Protein 4HW6 (pdb70)

Structure (mmCIF, N/CA/C/O backbone):
data_4HW6
#
_entry.id   4HW6
#
_cell.length_a   104.294
_cell.length_b   81.554
_cell.length_c   128.532
_cell.angle_alpha   90.000
_cell.angle_beta   108.600
_cell.angle_gamma   90.000
#
_symmetry.space_group_name_H-M   'P 1 21 1'
#
loop_
_entity.id
_entity.type
_entity.pdbx_description
1 polymer 'hypothetical protein, IPT/TIG domain protein'
2 non-polymer 'IODIDE ION'
3 non-polymer 1,2-ETHANEDIOL
4 non-polymer 'CHLORIDE ION'
5 water water
#
loop_
_atom_site.group_PDB
_atom_site.id
_atom_site.type_symbol
_atom_site.label_atom_id
_atom_site.label_alt_id
_atom_site.label_comp_id
_atom_site.label_asym_id
_atom_site.label_entity_id
_atom_site.label_seq_id
_atom_site.pdbx_PDB_ins_code
_atom_site.Cartn_x
_atom_site.Cartn_y
_atom_site.Cartn_z
_atom_site.occupancy
_atom_site.B_iso_or_equiv
_atom_site.auth_seq_id
_atom_site.auth_comp_id
_atom_site.auth_asym_id
_atom_site.auth_atom_id
_atom_site.pdbx_PDB_model_num
ATOM 1 N N . SER A 1 10 ? 61.658 24.365 102.823 1.00 85.49 42 SER A N 1
ATOM 2 C CA . SER A 1 10 ? 62.927 24.515 103.593 1.00 84.07 42 SER A CA 1
ATOM 3 C C . SER A 1 10 ? 63.892 25.485 102.893 1.00 81.11 42 SER A C 1
ATOM 4 O O . SER A 1 10 ? 63.551 26.090 101.874 1.00 82.57 42 SER A O 1
ATOM 7 N N . GLY A 1 11 ? 65.087 25.632 103.462 1.00 76.87 43 GLY A N 1
ATOM 8 C CA . GLY A 1 11 ? 66.117 26.539 102.954 1.00 71.37 43 GLY A CA 1
ATOM 9 C C . GLY A 1 11 ? 67.441 26.278 103.659 1.00 66.75 43 GLY A C 1
ATOM 10 O O . GLY A 1 11 ? 67.762 25.136 103.966 1.00 67.49 43 GLY A O 1
ATOM 11 N N . THR A 1 12 ? 68.198 27.337 103.933 1.00 63.50 44 THR A N 1
ATOM 12 C CA . THR A 1 12 ? 69.503 27.223 104.608 1.00 62.96 44 THR A CA 1
ATOM 13 C C . THR A 1 12 ? 69.373 26.762 106.074 1.00 56.35 44 THR A C 1
ATOM 14 O O . THR A 1 12 ? 68.523 27.273 106.806 1.00 52.96 44 THR A O 1
ATOM 18 N N . PRO A 1 13 ? 70.212 25.792 106.504 1.00 55.55 45 PRO A N 1
ATOM 19 C CA . PRO A 1 13 ? 70.241 25.394 107.921 1.00 52.08 45 PRO A CA 1
ATOM 20 C C . PRO A 1 13 ? 70.721 26.532 108.834 1.00 47.61 45 PRO A C 1
ATOM 21 O O . PRO A 1 13 ? 71.544 27.358 108.421 1.00 46.32 45 PRO A O 1
ATOM 25 N N . PHE A 1 14 ? 70.195 26.578 110.057 1.00 44.35 46 PHE A N 1
ATOM 26 C CA . PHE A 1 14 ? 70.589 27.588 111.038 1.00 40.80 46 PHE A CA 1
ATOM 27 C C . PHE A 1 14 ? 72.101 27.532 111.312 1.00 41.42 46 PHE A C 1
ATOM 28 O O . PHE A 1 14 ? 72.660 26.456 111.488 1.00 41.93 46 PHE A O 1
ATOM 36 N N . ASN A 1 15 ? 72.752 28.695 111.312 1.00 40.42 47 ASN A N 1
ATOM 37 C CA . ASN A 1 15 ? 74.181 28.798 111.608 1.00 41.16 47 ASN A CA 1
ATOM 38 C C . ASN A 1 15 ? 74.348 29.452 112.978 1.00 39.01 47 ASN A C 1
ATOM 39 O O . ASN A 1 15 ? 74.074 30.648 113.126 1.00 37.45 47 ASN A O 1
ATOM 44 N N . PRO A 1 16 ? 74.802 28.677 113.983 1.00 38.55 48 PRO A N 1
ATOM 45 C CA . PRO A 1 16 ? 74.894 29.229 115.345 1.00 37.78 48 PRO A CA 1
ATOM 46 C C . PRO A 1 16 ? 75.980 30.301 115.529 1.00 37.77 48 PRO A C 1
ATOM 47 O O . PRO A 1 16 ? 75.985 31.005 116.539 1.00 37.57 48 PRO A O 1
ATOM 51 N N . LYS A 1 17 ? 76.883 30.433 114.559 1.00 38.87 49 LYS A N 1
ATOM 52 C CA . LYS A 1 17 ? 77.886 31.482 114.603 1.00 40.92 49 LYS A CA 1
ATOM 53 C C . LYS A 1 17 ? 77.327 32.850 114.266 1.00 41.47 49 LYS A C 1
ATOM 54 O O . LYS A 1 17 ? 77.906 33.859 114.662 1.00 43.73 49 LYS A O 1
ATOM 60 N N . GLU A 1 18 ? 76.233 32.878 113.509 1.00 41.39 50 GLU A N 1
ATOM 61 C CA . GLU A 1 18 ? 75.716 34.116 112.935 1.00 43.51 50 GLU A CA 1
ATOM 62 C C . GLU A 1 18 ? 74.506 34.623 113.702 1.00 39.61 50 GLU A C 1
ATOM 63 O O . GLU A 1 18 ? 73.756 33.842 114.276 1.00 36.62 50 GLU A O 1
ATOM 69 N N . GLU A 1 19 ? 74.309 35.938 113.672 1.00 40.01 51 GLU A N 1
ATOM 70 C CA . GLU A 1 19 ? 73.145 36.551 114.306 1.00 39.47 51 GLU A CA 1
ATOM 71 C C . GLU A 1 19 ? 71.888 36.298 113.480 1.00 35.78 51 GLU A C 1
ATOM 72 O O . GLU A 1 19 ? 71.961 36.035 112.277 1.00 35.79 51 GLU A O 1
ATOM 78 N N . ILE A 1 20 ? 70.734 36.350 114.132 1.00 33.23 52 ILE A N 1
ATOM 79 C CA . ILE A 1 20 ? 69.477 36.386 113.399 1.00 31.35 52 ILE A CA 1
ATOM 80 C C . ILE A 1 20 ? 69.183 37.850 113.068 1.00 31.97 52 ILE A C 1
ATOM 81 O O . ILE A 1 20 ? 69.171 38.709 113.950 1.00 33.68 52 ILE A O 1
ATOM 86 N N . VAL A 1 21 ? 68.973 38.130 111.789 1.00 32.21 53 VAL A N 1
ATOM 87 C CA . VAL A 1 21 ? 68.656 39.478 111.329 1.00 33.62 53 VAL A CA 1
ATOM 88 C C . VAL A 1 21 ? 67.216 39.474 110.842 1.00 32.19 53 VAL A C 1
ATOM 89 O O . VAL A 1 21 ? 66.818 38.596 110.078 1.00 32.42 53 VAL A O 1
ATOM 93 N N . VAL A 1 22 ? 66.417 40.410 111.340 1.00 31.36 54 VAL A N 1
ATOM 94 C CA . VAL A 1 22 ? 65.062 40.556 110.864 1.00 30.21 54 VAL A CA 1
ATOM 95 C C . VAL A 1 22 ? 65.064 41.862 110.068 1.00 32.99 54 VAL A C 1
ATOM 96 O O . VAL A 1 22 ? 65.175 42.949 110.645 1.00 35.88 54 VAL A O 1
ATOM 100 N N . GLU A 1 23 ? 65.008 41.741 108.741 1.00 32.78 55 GLU A N 1
ATOM 101 C CA . GLU A 1 23 ? 65.154 42.889 107.844 1.00 35.10 55 GLU A CA 1
ATOM 102 C C . GLU A 1 23 ? 63.841 43.621 107.672 1.00 34.75 55 GLU A C 1
ATOM 103 O O . GLU A 1 23 ? 63.779 44.839 107.790 1.00 36.73 55 GLU A O 1
ATOM 105 N N . LYS A 1 24 ? 62.784 42.877 107.376 1.00 33.43 56 LYS A N 1
ATOM 106 C CA . LYS A 1 24 ? 61.486 43.492 107.076 1.00 33.93 56 LYS A CA 1
ATOM 107 C C . LYS A 1 24 ? 60.393 42.451 107.106 1.00 31.14 56 LYS A C 1
ATOM 108 O O . LYS A 1 24 ? 60.667 41.270 107.264 1.00 30.68 56 LYS A O 1
ATOM 114 N N . PHE A 1 25 ? 59.154 42.900 106.940 1.00 30.21 57 PHE A N 1
ATOM 115 C CA . PHE A 1 25 ? 57.988 42.011 106.942 1.00 28.97 57 PHE A CA 1
ATOM 116 C C . PHE A 1 25 ? 56.923 42.569 105.995 1.00 29.37 57 PHE A C 1
ATOM 117 O O . PHE A 1 25 ? 56.851 43.784 105.785 1.00 30.16 57 PHE A O 1
ATOM 125 N N . LEU A 1 26 ? 56.119 41.684 105.414 1.00 29.15 58 LEU A N 1
ATOM 126 C CA . LEU A 1 26 ? 55.010 42.099 104.542 1.00 30.29 58 LEU A CA 1
ATOM 127 C C . LEU A 1 26 ? 53.763 41.261 104.862 1.00 30.06 58 LEU A C 1
ATOM 128 O O . LEU A 1 26 ? 53.859 40.043 105.023 1.00 29.86 58 LEU A O 1
ATOM 133 N N . PRO A 1 27 ? 52.590 41.911 104.987 1.00 29.67 59 PRO A N 1
ATOM 134 C CA . PRO A 1 27 ? 52.353 43.355 104.900 1.00 30.03 59 PRO A CA 1
ATOM 135 C C . PRO A 1 27 ? 52.930 44.096 106.128 1.00 29.76 59 PRO A C 1
ATOM 136 O O . PRO A 1 27 ? 53.290 43.460 107.123 1.00 28.64 59 PRO A O 1
ATOM 140 N N . THR A 1 28 ? 53.009 45.423 106.063 1.00 30.72 60 THR A N 1
ATOM 141 C CA . THR A 1 28 ? 53.590 46.211 107.164 1.00 32.20 60 THR A CA 1
ATOM 142 C C . THR A 1 28 ? 52.545 46.505 108.257 1.00 33.13 60 THR A C 1
ATOM 143 O O . THR A 1 28 ? 52.851 47.073 109.314 1.00 33.54 60 THR A O 1
ATOM 147 N N . GLU A 1 29 ? 51.305 46.111 107.993 1.00 33.96 61 GLU A N 1
ATOM 148 C CA . GLU A 1 29 ? 50.212 46.325 108.925 1.00 35.75 61 GLU A CA 1
ATOM 149 C C . GLU A 1 29 ? 49.169 45.236 108.748 1.00 34.97 61 GLU A C 1
ATOM 150 O O . GLU A 1 29 ? 49.157 44.532 107.750 1.00 32.91 61 GLU A O 1
ATOM 156 N N . GLY A 1 30 ? 48.297 45.094 109.731 1.00 35.44 62 GLY A N 1
ATOM 157 C CA . GLY A 1 30 ? 47.227 44.124 109.633 1.00 36.71 62 GLY A CA 1
ATOM 158 C C . GLY A 1 30 ? 46.597 43.793 110.966 1.00 37.69 62 GLY A C 1
ATOM 159 O O . GLY A 1 30 ? 47.070 44.200 112.031 1.00 36.10 62 GLY A O 1
ATOM 160 N N . ARG A 1 31 ? 45.532 43.012 110.875 1.00 43.32 63 ARG A N 1
ATOM 161 C CA . ARG A 1 31 ? 44.719 42.624 112.020 1.00 43.25 63 ARG A CA 1
ATOM 162 C C . ARG A 1 31 ? 45.082 41.191 112.420 1.00 40.39 63 ARG A C 1
ATOM 163 O O . ARG A 1 31 ? 45.835 40.509 111.709 1.00 37.79 63 ARG A O 1
ATOM 171 N N . LYS A 1 32 ? 44.557 40.742 113.554 1.00 39.50 64 LYS A N 1
ATOM 172 C CA . LYS A 1 32 ? 44.774 39.372 114.019 1.00 40.16 64 LYS A CA 1
ATOM 173 C C . LYS A 1 32 ? 44.360 38.369 112.948 1.00 41.45 64 LYS A C 1
ATOM 174 O O . LYS A 1 32 ? 43.330 38.534 112.285 1.00 40.90 64 LYS A O 1
ATOM 180 N N . GLY A 1 33 ? 45.188 37.348 112.753 1.00 39.90 65 GLY A N 1
ATOM 181 C CA . GLY A 1 33 ? 44.959 36.369 111.703 1.00 41.09 65 GLY A CA 1
ATOM 182 C C . GLY A 1 33 ? 45.605 36.724 110.371 1.00 37.81 65 GLY A C 1
ATOM 183 O O . GLY A 1 33 ? 45.539 35.940 109.439 1.00 43.00 65 GLY A O 1
ATOM 184 N N . THR A 1 34 ? 46.216 37.904 110.265 1.00 37.79 66 THR A N 1
ATOM 185 C CA . THR A 1 34 ? 46.891 38.318 109.025 1.00 37.07 66 THR A CA 1
ATOM 186 C C . THR A 1 34 ? 48.115 37.435 108.815 1.00 35.35 66 THR A C 1
ATOM 187 O O . THR A 1 34 ? 48.920 37.292 109.748 1.00 33.35 66 THR A O 1
ATOM 191 N N . ARG A 1 35 ? 48.247 36.835 107.630 1.00 33.21 67 ARG A N 1
ATOM 192 C CA A ARG A 1 35 ? 49.481 36.128 107.298 0.50 32.87 67 ARG A CA 1
ATOM 193 C CA B ARG A 1 35 ? 49.475 36.126 107.266 0.50 32.75 67 ARG A CA 1
ATOM 194 C C . ARG A 1 35 ? 50.586 37.147 107.047 1.00 31.51 67 ARG A C 1
ATOM 195 O O . ARG A 1 35 ? 50.458 38.044 106.195 1.00 34.09 67 ARG A O 1
ATOM 210 N N . VAL A 1 36 ? 51.664 37.031 107.812 1.00 29.33 68 VAL A N 1
ATOM 211 C CA . VAL A 1 36 ? 52.786 37.937 107.665 1.00 27.40 68 VAL A CA 1
ATOM 212 C C . VAL A 1 36 ? 54.013 37.146 107.249 1.00 28.20 68 VAL A C 1
ATOM 213 O O . VAL A 1 36 ? 54.368 36.156 107.896 1.00 26.38 68 VAL A O 1
ATOM 217 N N . VAL A 1 37 ? 54.665 37.599 106.185 1.00 28.61 69 VAL A N 1
ATOM 218 C CA . VAL A 1 37 ? 55.953 37.046 105.792 1.00 28.46 69 VAL A CA 1
ATOM 219 C C . VAL A 1 37 ? 57.046 37.915 106.398 1.00 27.38 69 VAL A C 1
ATOM 220 O O . VAL A 1 37 ? 57.060 39.134 106.187 1.00 27.87 69 VAL A O 1
ATOM 224 N N . VAL A 1 38 ? 57.931 37.294 107.179 1.00 25.77 70 VAL A N 1
ATOM 225 C CA . VAL A 1 38 ? 59.061 37.997 107.788 1.00 27.14 70 VAL A CA 1
ATOM 226 C C . VAL A 1 38 ? 60.326 37.628 107.011 1.00 29.21 70 VAL A C 1
ATOM 227 O O . VAL A 1 38 ? 60.531 36.452 106.696 1.00 30.23 70 VAL A O 1
ATOM 231 N N . TYR A 1 39 ? 61.155 38.624 106.668 1.00 29.18 71 TYR A N 1
ATOM 232 C CA . TYR A 1 39 ? 62.337 38.412 105.829 1.00 31.51 71 TYR A CA 1
ATOM 233 C C . TYR A 1 39 ? 63.574 38.752 106.646 1.00 31.36 71 TYR A C 1
ATOM 234 O O . TYR A 1 39 ? 63.537 39.647 107.487 1.00 29.76 71 TYR A O 1
ATOM 243 N N . GLY A 1 40 ? 64.667 38.050 106.396 1.00 32.76 72 GLY A N 1
ATOM 244 C CA . GLY A 1 40 ? 65.919 38.366 107.065 1.00 33.60 72 GLY A CA 1
ATOM 245 C C . GLY A 1 40 ? 66.964 37.303 106.842 1.00 36.12 72 GLY A C 1
ATOM 246 O O . GLY A 1 40 ? 67.052 36.746 105.744 1.00 38.99 72 GLY A O 1
ATOM 247 N N . ARG A 1 41 ? 67.769 37.035 107.869 1.00 35.92 73 ARG A N 1
ATOM 248 C CA . ARG A 1 41 ? 68.831 36.028 107.756 1.00 39.10 73 ARG A CA 1
ATOM 249 C C . ARG A 1 41 ? 68.847 35.071 108.937 1.00 36.46 73 ARG A C 1
ATOM 250 O O . ARG A 1 41 ? 68.633 35.482 110.075 1.00 32.61 73 ARG A O 1
ATOM 258 N N . ASN A 1 42 ? 69.152 33.805 108.648 1.00 37.36 74 ASN A N 1
ATOM 259 C CA . ASN A 1 42 ? 69.516 32.806 109.661 1.00 37.94 74 ASN A CA 1
ATOM 260 C C . ASN A 1 42 ? 68.336 32.343 110.516 1.00 36.10 74 ASN A C 1
ATOM 261 O O . ASN A 1 42 ? 68.468 32.140 111.721 1.00 35.34 74 ASN A O 1
ATOM 266 N N . PHE A 1 43 ? 67.184 32.169 109.869 1.00 34.29 75 PHE A N 1
ATOM 267 C CA . PHE A 1 43 ? 65.975 31.660 110.520 1.00 34.02 75 PHE A CA 1
ATOM 268 C C . PHE A 1 43 ? 65.973 30.130 110.601 1.00 35.29 75 PHE A C 1
ATOM 269 O O . PHE A 1 43 ? 65.148 29.540 111.314 1.00 34.43 75 PHE A O 1
ATOM 277 N N . GLY A 1 44 ? 66.872 29.499 109.854 1.00 38.80 76 GLY A N 1
ATOM 278 C CA . GLY A 1 44 ? 66.965 28.044 109.813 1.00 42.92 76 GLY A CA 1
ATOM 279 C C . GLY A 1 44 ? 65.888 27.476 108.910 1.00 44.40 76 GLY A C 1
ATOM 280 O O . GLY A 1 44 ? 65.173 28.224 108.248 1.00 42.12 76 GLY A O 1
ATOM 281 N N . ASN A 1 45 ? 65.782 26.151 108.878 1.00 47.69 77 ASN A N 1
ATOM 282 C CA . ASN A 1 45 ? 64.817 25.469 108.008 1.00 50.02 77 ASN A CA 1
ATOM 283 C C . ASN A 1 45 ? 63.933 24.476 108.764 1.00 50.30 77 ASN A C 1
ATOM 284 O O . ASN A 1 45 ? 63.417 23.528 108.177 1.00 54.08 77 ASN A O 1
ATOM 289 N N . ASP A 1 46 ? 63.761 24.708 110.060 1.00 49.99 78 ASP A N 1
ATOM 290 C CA . ASP A 1 46 ? 62.967 23.836 110.920 1.00 52.19 78 ASP A CA 1
ATOM 291 C C . ASP A 1 46 ? 61.913 24.663 111.654 1.00 48.45 78 ASP A C 1
ATOM 292 O O . ASP A 1 46 ? 62.248 25.475 112.522 1.00 45.88 78 ASP A O 1
ATOM 297 N N . VAL A 1 47 ? 60.641 24.418 111.325 1.00 49.05 79 VAL A N 1
ATOM 298 C CA A VAL A 1 47 ? 59.521 25.196 111.864 0.50 46.49 79 VAL A CA 1
ATOM 299 C CA B VAL A 1 47 ? 59.534 25.213 111.873 0.50 46.44 79 VAL A CA 1
ATOM 300 C C . VAL A 1 47 ? 59.384 25.026 113.381 1.00 46.18 79 VAL A C 1
ATOM 301 O O . VAL A 1 47 ? 59.082 25.978 114.102 1.00 42.39 79 VAL A O 1
ATOM 308 N N . SER A 1 48 ? 59.606 23.804 113.864 1.00 50.21 80 SER A N 1
ATOM 309 C CA . SER A 1 48 ? 59.502 23.516 115.301 1.00 51.11 80 SER A CA 1
ATOM 310 C C . SER A 1 48 ? 60.574 24.227 116.143 1.00 48.72 80 SER A C 1
ATOM 311 O O . SER A 1 48 ? 60.421 24.356 117.355 1.00 49.58 80 SER A O 1
ATOM 314 N N . LYS A 1 49 ? 61.643 24.698 115.500 1.00 46.62 81 LYS A N 1
ATOM 315 C CA . LYS A 1 49 ? 62.751 25.346 116.208 1.00 45.32 81 LYS A CA 1
ATOM 316 C C . LYS A 1 49 ? 62.745 26.877 116.132 1.00 39.92 81 LYS A C 1
ATOM 317 O O . LYS A 1 49 ? 63.553 27.526 116.787 1.00 38.19 81 LYS A O 1
ATOM 323 N N . VAL A 1 50 ? 61.839 27.458 115.354 1.00 37.20 82 VAL A N 1
ATOM 324 C CA . VAL A 1 50 ? 61.740 28.912 115.273 1.00 35.64 82 VAL A CA 1
ATOM 325 C C . VAL A 1 50 ? 60.522 29.410 116.051 1.00 34.24 82 VAL A C 1
ATOM 326 O O . VAL A 1 50 ? 59.443 28.811 115.991 1.00 34.52 82 VAL A O 1
ATOM 330 N N . LYS A 1 51 ? 60.726 30.491 116.796 1.00 32.35 83 LYS A N 1
ATOM 331 C CA . LYS A 1 51 ? 59.672 31.145 117.555 1.00 32.94 83 LYS A CA 1
ATOM 332 C C . LYS A 1 51 ? 59.566 32.573 117.055 1.00 30.27 83 LYS A C 1
ATOM 333 O O . LYS A 1 51 ? 60.588 33.240 116.827 1.00 31.66 83 LYS A O 1
ATOM 339 N N . VAL A 1 52 ? 58.336 33.041 116.861 1.00 27.01 84 VAL A N 1
ATOM 340 C CA . VAL A 1 52 ? 58.085 34.411 116.462 1.00 25.11 84 VAL A CA 1
ATOM 341 C C . VAL A 1 52 ? 57.109 35.043 117.469 1.00 26.73 84 VAL A C 1
ATOM 342 O O . VAL A 1 52 ? 56.129 34.420 117.849 1.00 24.76 84 VAL A O 1
ATOM 346 N N . THR A 1 53 ? 57.407 36.258 117.914 1.00 25.40 85 THR A N 1
ATOM 347 C CA . THR A 1 53 ? 56.450 37.055 118.657 1.00 25.97 85 THR A CA 1
ATOM 348 C C . THR A 1 53 ? 56.276 38.395 117.957 1.00 24.76 85 THR A C 1
ATOM 349 O O . THR A 1 53 ? 57.229 38.948 117.385 1.00 23.42 85 THR A O 1
ATOM 353 N N . ILE A 1 54 ? 55.045 38.893 117.997 1.00 24.05 86 ILE A N 1
ATOM 354 C CA . ILE A 1 54 ? 54.690 40.223 117.511 1.00 24.34 86 ILE A CA 1
ATOM 355 C C . ILE A 1 54 ? 54.060 40.968 118.677 1.00 26.05 86 ILE A C 1
ATOM 356 O O . ILE A 1 54 ? 53.065 40.517 119.272 1.00 25.37 86 ILE A O 1
ATOM 361 N N . GLY A 1 55 ? 54.687 42.078 119.054 1.00 27.91 87 GLY A N 1
ATOM 362 C CA . GLY A 1 55 ? 54.283 42.820 120.232 1.00 29.97 87 GLY A CA 1
ATOM 363 C C . GLY A 1 55 ? 54.354 42.012 121.524 1.00 30.73 87 GLY A C 1
ATOM 364 O O . GLY A 1 55 ? 53.647 42.313 122.467 1.00 32.53 87 GLY A O 1
ATOM 365 N N . GLY A 1 56 ? 55.222 40.995 121.566 1.00 29.39 88 GLY A N 1
ATOM 366 C CA . GLY A 1 56 ? 55.366 40.137 122.744 1.00 30.29 88 GLY A CA 1
ATOM 367 C C . GLY A 1 56 ? 54.512 38.874 122.755 1.00 28.33 88 GLY A C 1
ATOM 368 O O . GLY A 1 56 ? 54.718 37.998 123.595 1.00 30.29 88 GLY A O 1
ATOM 369 N N . TYR A 1 57 ? 53.567 38.766 121.824 1.00 26.96 89 TYR A N 1
ATOM 370 C CA . TYR A 1 57 ? 52.661 37.619 121.773 1.00 27.91 89 TYR A CA 1
ATOM 371 C C . TYR A 1 57 ? 53.081 36.578 120.726 1.00 27.58 89 TYR A C 1
ATOM 372 O O . TYR A 1 57 ? 53.404 36.947 119.591 1.00 26.37 89 TYR A O 1
ATOM 381 N N . PRO A 1 58 ? 53.081 35.285 121.106 1.00 28.20 90 PRO A N 1
ATOM 382 C CA . PRO A 1 58 ? 53.433 34.229 120.165 1.00 27.94 90 PRO A CA 1
ATOM 383 C C . PRO A 1 58 ? 52.607 34.289 118.891 1.00 27.67 90 PRO A C 1
ATOM 384 O O . PRO A 1 58 ? 51.412 34.542 118.944 1.00 28.19 90 PRO A O 1
ATOM 388 N N . ALA A 1 59 ? 53.277 34.083 117.761 1.00 27.03 91 ALA A N 1
ATOM 389 C CA . ALA A 1 59 ? 52.631 34.016 116.456 1.00 26.18 91 ALA A CA 1
ATOM 390 C C . ALA A 1 59 ? 52.884 32.631 115.886 1.00 28.67 91 ALA A C 1
ATOM 391 O O . ALA A 1 59 ? 54.026 32.173 115.847 1.00 31.10 91 ALA A O 1
ATOM 393 N N . LYS A 1 60 ? 51.822 31.958 115.452 1.00 31.00 92 LYS A N 1
ATOM 394 C CA . LYS A 1 60 ? 51.948 30.621 114.886 1.00 34.99 92 LYS A CA 1
ATOM 395 C C . LYS A 1 60 ? 52.806 30.734 113.633 1.00 32.77 92 LYS A C 1
ATOM 396 O O . LYS A 1 60 ? 52.564 31.603 112.814 1.00 31.17 92 LYS A O 1
ATOM 402 N N . VAL A 1 61 ? 53.820 29.880 113.522 1.00 32.68 93 VAL A N 1
ATOM 403 C CA . VAL A 1 61 ? 54.713 29.851 112.376 1.00 33.06 93 VAL A CA 1
ATOM 404 C C . VAL A 1 61 ? 54.258 28.734 111.447 1.00 36.05 93 VAL A C 1
ATOM 405 O O . VAL A 1 61 ? 54.129 27.578 111.874 1.00 39.06 93 VAL A O 1
ATOM 409 N N . ILE A 1 62 ? 54.020 29.089 110.185 1.00 35.27 94 ILE A N 1
ATOM 410 C CA . ILE A 1 62 ? 53.547 28.150 109.164 1.00 37.11 94 ILE A CA 1
ATOM 411 C C . ILE A 1 62 ? 54.682 27.513 108.365 1.00 38.91 94 ILE A C 1
ATOM 412 O O . ILE A 1 62 ? 54.663 26.312 108.103 1.00 41.48 94 ILE A O 1
ATOM 417 N N . ASN A 1 63 ? 55.660 28.314 107.959 1.00 37.14 95 ASN A N 1
ATOM 418 C CA . ASN A 1 63 ? 56.856 27.776 107.307 1.00 39.90 95 ASN A CA 1
ATOM 419 C C . ASN A 1 63 ? 58.066 28.630 107.651 1.00 37.05 95 ASN A C 1
ATOM 420 O O . ASN A 1 63 ? 57.921 29.765 108.139 1.00 33.76 95 ASN A O 1
ATOM 425 N N . VAL A 1 64 ? 59.248 28.066 107.439 1.00 38.27 96 VAL A N 1
ATOM 426 C CA . VAL A 1 64 ? 60.498 28.808 107.561 1.00 38.49 96 VAL A CA 1
ATOM 427 C C . VAL A 1 64 ? 61.426 28.333 106.436 1.00 41.75 96 VAL A C 1
ATOM 428 O O . VAL A 1 64 ? 61.497 27.139 106.151 1.00 45.54 96 VAL A O 1
ATOM 432 N N . LYS A 1 65 ? 62.098 29.276 105.777 1.00 42.53 97 LYS A N 1
ATOM 433 C CA . LYS A 1 65 ? 62.891 28.990 104.582 1.00 46.24 97 LYS A CA 1
ATOM 434 C C . LYS A 1 65 ? 64.258 29.682 104.630 1.00 46.13 97 LYS A C 1
ATOM 435 O O . LYS A 1 65 ? 64.783 30.108 103.599 1.00 45.10 97 LYS A O 1
ATOM 441 N N . GLY A 1 66 ? 64.830 29.787 105.828 1.00 43.90 98 GLY A N 1
ATOM 442 C CA . GLY A 1 66 ? 66.158 30.370 106.008 1.00 43.80 98 GLY A CA 1
ATOM 443 C C . GLY A 1 66 ? 66.188 31.887 106.001 1.00 41.84 98 GLY A C 1
ATOM 444 O O . GLY A 1 66 ? 66.652 32.501 106.963 1.00 43.33 98 GLY A O 1
ATOM 445 N N . GLU A 1 67 ? 65.721 32.491 104.905 1.00 40.53 99 GLU A N 1
ATOM 446 C CA . GLU A 1 67 ? 65.733 33.945 104.741 1.00 38.64 99 GLU A CA 1
ATOM 447 C C . GLU A 1 67 ? 64.325 34.532 104.775 1.00 37.07 99 GLU A C 1
ATOM 448 O O . GLU A 1 67 ? 64.149 35.743 104.634 1.00 37.43 99 GLU A O 1
ATOM 454 N N . SER A 1 68 ? 63.325 33.674 104.965 1.00 35.82 100 SER A N 1
ATOM 455 C CA . SER A 1 68 ? 61.967 34.129 105.236 1.00 32.66 100 SER A CA 1
ATOM 456 C C . SER A 1 68 ? 61.220 33.120 106.097 1.00 31.86 100 SER A C 1
ATOM 457 O O . SER A 1 68 ? 61.627 31.968 106.231 1.00 34.05 100 SER A O 1
ATOM 460 N N . LEU A 1 69 ? 60.128 33.583 106.694 1.00 29.12 101 LEU A N 1
ATOM 461 C CA . LEU A 1 69 ? 59.180 32.701 107.365 1.00 29.07 101 LEU A CA 1
ATOM 462 C C . LEU A 1 69 ? 57.794 33.307 107.199 1.00 29.33 101 LEU A C 1
ATOM 463 O O . LEU A 1 69 ? 57.660 34.513 106.961 1.00 28.27 101 LEU A O 1
ATOM 468 N N . LEU A 1 70 ? 56.785 32.444 107.265 1.00 29.08 102 LEU A N 1
ATOM 469 C CA . LEU A 1 70 ? 55.393 32.833 107.210 1.00 29.70 102 LEU A CA 1
ATOM 470 C C . LEU A 1 70 ? 54.775 32.567 108.572 1.00 29.15 102 LEU A C 1
ATOM 471 O O . LEU A 1 70 ? 54.883 31.452 109.101 1.00 29.97 102 LEU A O 1
ATOM 476 N N . CYS A 1 71 ? 54.127 33.581 109.140 1.00 27.67 103 CYS A N 1
ATOM 477 C CA . CYS A 1 71 ? 53.477 33.427 110.431 1.00 29.18 103 CYS A CA 1
ATOM 478 C C . CYS A 1 71 ? 52.112 34.125 110.430 1.00 30.59 103 CYS A C 1
ATOM 479 O O . CYS A 1 71 ? 51.732 34.781 109.447 1.00 30.40 103 CYS A O 1
ATOM 482 N N . ILE A 1 72 ? 51.364 33.919 111.505 1.00 29.80 104 ILE A N 1
ATOM 483 C CA . ILE A 1 72 ? 50.030 34.484 111.660 1.00 29.82 104 ILE A CA 1
ATOM 484 C C . ILE A 1 72 ? 50.041 35.490 112.798 1.00 29.10 104 ILE A C 1
ATOM 485 O O . ILE A 1 72 ? 50.410 35.163 113.942 1.00 29.54 104 ILE A O 1
ATOM 490 N N . CYS A 1 73 ? 49.639 36.720 112.498 1.00 29.66 105 CYS A N 1
ATOM 491 C CA . CYS A 1 73 ? 49.601 37.779 113.501 1.00 29.63 105 CYS A CA 1
ATOM 492 C C . CYS A 1 73 ? 48.631 37.426 114.640 1.00 31.03 105 CYS A C 1
ATOM 493 O O . CYS A 1 73 ? 47.477 37.080 114.385 1.00 30.61 105 CYS A O 1
ATOM 496 N N . PRO A 1 74 ? 49.098 37.518 115.897 1.00 29.87 106 PRO A N 1
ATOM 497 C CA . PRO A 1 74 ? 48.256 37.219 117.049 1.00 32.68 106 PRO A CA 1
ATOM 498 C C . PRO A 1 74 ? 47.400 38.422 117.440 1.00 33.07 106 PRO A C 1
ATOM 499 O O . PRO A 1 74 ? 47.647 39.532 116.969 1.00 34.13 106 PRO A O 1
ATOM 503 N N . SER A 1 75 ? 46.422 38.225 118.309 1.00 35.61 107 SER A N 1
ATOM 504 C CA . SER A 1 75 ? 45.716 39.372 118.865 1.00 38.29 107 SER A CA 1
ATOM 505 C C . SER A 1 75 ? 46.640 40.043 119.883 1.00 37.59 107 SER A C 1
ATOM 506 O O . SER A 1 75 ? 47.624 39.446 120.339 1.00 36.40 107 SER A O 1
ATOM 509 N N . LYS A 1 76 ? 46.321 41.287 120.213 1.00 40.11 108 LYS A N 1
ATOM 510 C CA . LYS A 1 76 ? 47.027 42.076 121.223 1.00 41.20 108 LYS A CA 1
ATOM 511 C C . LYS A 1 76 ? 48.470 42.451 120.843 1.00 38.03 108 LYS A C 1
ATOM 512 O O . LYS A 1 76 ? 49.273 42.731 121.720 1.00 38.15 108 LYS A O 1
ATOM 518 N N . ALA A 1 77 ? 48.771 42.511 119.545 1.00 36.13 109 ALA A N 1
ATOM 519 C CA . ALA A 1 77 ? 50.120 42.832 119.056 1.00 33.51 109 ALA A CA 1
ATOM 520 C C . ALA A 1 77 ? 50.436 44.337 119.028 1.00 35.55 109 ALA A C 1
ATOM 521 O O . ALA A 1 77 ? 51.260 44.780 118.232 1.00 36.72 109 ALA A O 1
ATOM 523 N N . TYR A 1 78 ? 49.810 45.110 119.918 1.00 39.28 110 TYR A N 1
ATOM 524 C CA . TYR A 1 78 ? 49.893 46.577 119.903 1.00 41.55 110 TYR A CA 1
ATOM 525 C C . TYR A 1 78 ? 51.318 47.130 119.842 1.00 42.84 110 TYR A C 1
ATOM 526 O O . TYR A 1 78 ? 51.590 48.037 119.057 1.00 44.76 110 TYR A O 1
ATOM 535 N N . GLU A 1 79 ? 52.227 46.589 120.651 1.00 41.02 111 GLU A N 1
ATOM 536 C CA . GLU A 1 79 ? 53.592 47.139 120.733 1.00 42.35 111 GLU A CA 1
ATOM 537 C C . GLU A 1 79 ? 54.345 46.935 119.423 1.00 39.43 111 GLU A C 1
ATOM 538 O O . GLU A 1 79 ? 55.234 47.703 119.073 1.00 41.58 111 GLU A O 1
ATOM 544 N N . GLY A 1 80 ? 53.966 45.899 118.690 1.00 35.97 112 GLY A N 1
ATOM 545 C CA . GLY A 1 80 ? 54.367 45.755 117.305 1.00 33.36 112 GLY A CA 1
ATOM 546 C C . GLY A 1 80 ? 55.768 45.240 117.015 1.00 31.18 112 GLY A C 1
ATOM 547 O O . GLY A 1 80 ? 56.073 44.995 115.866 1.00 29.34 112 GLY A O 1
ATOM 548 N N . ASP A 1 81 ? 56.618 45.049 118.024 1.00 32.20 113 ASP A N 1
ATOM 549 C CA . ASP A 1 81 ? 57.982 44.556 117.765 1.00 32.76 113 ASP A CA 1
ATOM 550 C C . ASP A 1 81 ? 57.915 43.142 117.188 1.00 29.80 113 ASP A C 1
ATOM 551 O O . ASP A 1 81 ? 57.170 42.309 117.685 1.00 29.74 113 ASP A O 1
ATOM 556 N N . VAL A 1 82 ? 58.693 42.894 116.141 1.00 29.63 114 VAL A N 1
ATOM 557 C CA . VAL A 1 82 ? 58.725 41.603 115.473 1.00 27.34 114 VAL A CA 1
ATOM 558 C C . VAL A 1 82 ? 60.057 40.959 115.848 1.00 27.42 114 VAL A C 1
ATOM 559 O O . VAL A 1 82 ? 61.123 41.466 115.482 1.00 29.08 114 VAL A O 1
ATOM 563 N N . LYS A 1 83 ? 59.980 39.869 116.614 1.00 26.26 115 LYS A N 1
ATOM 564 C CA . LYS A 1 83 ? 61.143 39.167 117.152 1.00 27.20 115 LYS A CA 1
ATOM 565 C C . LYS A 1 83 ? 61.122 37.721 116.668 1.00 26.21 115 LYS A C 1
ATOM 566 O O . LYS A 1 83 ? 60.103 37.034 116.771 1.00 24.67 115 LYS A O 1
ATOM 572 N N . VAL A 1 84 ? 62.258 37.269 116.152 1.00 26.18 116 VAL A N 1
ATOM 573 C CA . VAL A 1 84 ? 62.420 35.901 115.679 1.00 25.91 116 VAL A CA 1
ATOM 574 C C . VAL A 1 84 ? 63.539 35.260 116.481 1.00 27.44 116 VAL A C 1
ATOM 575 O O . VAL A 1 84 ? 64.635 35.826 116.593 1.00 27.30 116 VAL A O 1
ATOM 579 N N . SER A 1 85 ? 63.255 34.082 117.022 1.00 27.73 117 SER A N 1
ATOM 580 C CA . SER A 1 85 ? 64.206 33.319 117.821 1.00 31.20 117 SER A CA 1
ATOM 581 C C . SER A 1 85 ? 64.343 31.909 117.271 1.00 30.41 117 SER A C 1
ATOM 582 O O . SER A 1 85 ? 63.372 31.331 116.760 1.00 29.26 117 SER A O 1
ATOM 585 N N . VAL A 1 86 ? 65.535 31.337 117.409 1.00 32.12 118 VAL A N 1
ATOM 586 C CA . VAL A 1 86 ? 65.757 29.930 117.077 1.00 34.21 118 VAL A CA 1
ATOM 587 C C . VAL A 1 86 ? 66.227 29.223 118.345 1.00 35.77 118 VAL A C 1
ATOM 588 O O . VAL A 1 86 ? 67.104 29.726 119.046 1.00 37.22 118 VAL A O 1
ATOM 592 N N . VAL A 1 87 ? 65.620 28.074 118.647 1.00 37.15 119 VAL A N 1
ATOM 593 C CA . VAL A 1 87 ? 65.964 27.291 119.838 1.00 41.00 119 VAL A CA 1
ATOM 594 C C . VAL A 1 87 ? 66.750 26.041 119.439 1.00 45.58 119 VAL A C 1
ATOM 595 O O . VAL A 1 87 ? 66.654 25.585 118.300 1.00 46.77 119 VAL A O 1
ATOM 599 N N . GLY A 1 88 ? 67.522 25.503 120.378 1.00 50.48 120 GLY A N 1
ATOM 600 C CA . GLY A 1 88 ? 68.275 24.254 120.169 1.00 57.00 120 GLY A CA 1
ATOM 601 C C . GLY A 1 88 ? 67.449 22.993 120.400 1.00 61.38 120 GLY A C 1
ATOM 602 O O . GLY A 1 88 ? 66.226 23.058 120.560 1.00 60.10 120 GLY A O 1
ATOM 603 N N . ASP A 1 89 ? 68.123 21.844 120.415 1.00 67.96 121 ASP A N 1
ATOM 604 C CA . ASP A 1 89 ? 67.474 20.549 120.674 1.00 74.46 121 ASP A CA 1
ATOM 605 C C . ASP A 1 89 ? 66.852 20.510 122.069 1.00 75.43 121 ASP A C 1
ATOM 606 O O . ASP A 1 89 ? 65.782 19.937 122.266 1.00 76.76 121 ASP A O 1
ATOM 611 N N . ASP A 1 90 ? 67.537 21.127 123.030 1.00 76.53 122 ASP A N 1
ATOM 612 C CA . ASP A 1 90 ? 67.050 21.238 124.412 1.00 78.56 122 ASP A CA 1
ATOM 613 C C . ASP A 1 90 ? 65.993 22.336 124.583 1.00 75.58 122 ASP A C 1
ATOM 614 O O . ASP A 1 90 ? 65.551 22.609 125.699 1.00 76.29 122 ASP A O 1
ATOM 619 N N . GLU A 1 91 ? 65.615 22.970 123.471 1.00 71.89 123 GLU A N 1
ATOM 620 C CA . GLU A 1 91 ? 64.575 24.002 123.428 1.00 69.71 123 GLU A CA 1
ATOM 621 C C . GLU A 1 91 ? 64.966 25.312 124.124 1.00 62.42 123 GLU A C 1
ATOM 622 O O . GLU A 1 91 ? 64.111 26.159 124.373 1.00 57.15 123 GLU A O 1
ATOM 628 N N . ALA A 1 92 ? 66.258 25.478 124.408 1.00 60.56 124 ALA A N 1
ATOM 629 C CA . ALA A 1 92 ? 66.799 26.741 124.915 1.00 57.88 124 ALA A CA 1
ATOM 630 C C . ALA A 1 92 ? 67.142 27.659 123.731 1.00 53.12 124 ALA A C 1
ATOM 631 O O . ALA A 1 92 ? 67.605 27.189 122.692 1.00 51.87 124 ALA A O 1
ATOM 633 N N . GLU A 1 93 ? 66.911 28.960 123.903 1.00 51.00 125 GLU A N 1
ATOM 634 C CA . GLU A 1 93 ? 67.120 29.950 122.844 1.00 47.62 125 GLU A CA 1
ATOM 635 C C . GLU A 1 93 ? 68.604 30.071 122.515 1.00 47.69 125 GLU A C 1
ATOM 636 O O . GLU A 1 93 ? 69.425 30.278 123.402 1.00 48.67 125 GLU A O 1
ATOM 642 N N . LEU A 1 94 ? 68.933 29.926 121.233 1.00 45.10 126 LEU A N 1
ATOM 643 C CA . LEU A 1 94 ? 70.305 30.062 120.754 1.00 45.49 126 LEU A CA 1
ATOM 644 C C . LEU A 1 94 ? 70.583 31.497 120.314 1.00 44.33 126 LEU A C 1
ATOM 645 O O . LEU A 1 94 ? 71.614 32.078 120.672 1.00 44.46 126 LEU A O 1
ATOM 650 N N . LYS A 1 95 ? 69.662 32.051 119.519 1.00 40.12 127 LYS A N 1
ATOM 651 C CA . LYS A 1 95 ? 69.769 33.415 119.007 1.00 38.86 127 LYS A CA 1
ATOM 652 C C . LYS A 1 95 ? 68.381 34.033 118.873 1.00 34.82 127 LYS A C 1
ATOM 653 O O . LYS A 1 95 ? 67.384 33.331 118.733 1.00 32.77 127 LYS A O 1
ATOM 659 N N . SER A 1 96 ? 68.340 35.357 118.877 1.00 33.68 128 SER A N 1
ATOM 660 C CA . SER A 1 96 ? 67.147 36.080 118.518 1.00 32.51 128 SER A CA 1
ATOM 661 C C . SER A 1 96 ? 67.532 37.400 117.881 1.00 32.78 128 SER A C 1
ATOM 662 O O . SER A 1 96 ? 68.608 37.935 118.123 1.00 32.74 128 SER A O 1
ATOM 665 N N . GLY A 1 97 ? 66.634 37.907 117.054 1.00 31.32 129 GLY A N 1
ATOM 666 C CA . GLY A 1 97 ? 66.776 39.220 116.445 1.00 32.18 129 GLY A CA 1
ATOM 667 C C . GLY A 1 97 ? 65.427 39.909 116.461 1.00 30.91 129 GLY A C 1
ATOM 668 O O . GLY A 1 97 ? 64.388 39.248 116.542 1.00 29.92 129 GLY A O 1
ATOM 669 N N . VAL A 1 98 ? 65.455 41.238 116.426 1.00 32.55 130 VAL A N 1
ATOM 670 C CA . VAL A 1 98 ? 64.236 42.042 116.348 1.00 33.19 130 VAL A CA 1
ATOM 671 C C . VAL A 1 98 ? 64.386 43.040 115.200 1.00 33.54 130 VAL A C 1
ATOM 672 O O . VAL A 1 98 ? 65.461 43.596 114.978 1.00 34.78 130 VAL A O 1
ATOM 676 N N . CYS A 1 99 ? 63.307 43.228 114.458 1.00 32.87 131 CYS A N 1
ATOM 677 C CA . CYS A 1 99 ? 63.263 44.188 113.372 1.00 33.78 131 CYS A CA 1
ATOM 678 C C . CYS A 1 99 ? 63.317 45.620 113.912 1.00 35.33 131 CYS A C 1
ATOM 679 O O . CYS A 1 99 ? 62.813 45.890 115.001 1.00 34.04 131 CYS A O 1
ATOM 682 N N . GLU A 1 100 ? 63.955 46.520 113.163 1.00 37.49 132 GLU A N 1
ATOM 683 C CA . GLU A 1 100 ? 63.954 47.954 113.488 1.00 40.85 132 GLU A CA 1
ATOM 684 C C . GLU A 1 100 ? 62.551 48.546 113.306 1.00 42.32 132 GLU A C 1
ATOM 685 O O . GLU A 1 100 ? 62.127 49.388 114.091 1.00 46.62 132 GLU A O 1
ATOM 687 N N . ALA A 1 101 ? 61.838 48.105 112.265 1.00 39.98 133 ALA A N 1
ATOM 688 C CA . ALA A 1 101 ? 60.470 48.552 112.022 1.00 40.49 133 ALA A CA 1
ATOM 689 C C . ALA A 1 101 ? 59.501 47.741 112.892 1.00 36.67 133 ALA A C 1
ATOM 690 O O . ALA A 1 101 ? 59.709 46.547 113.128 1.00 33.86 133 ALA A O 1
ATOM 692 N N . LYS A 1 102 ? 58.473 48.420 113.391 1.00 37.29 134 LYS A N 1
ATOM 693 C CA . LYS A 1 102 ? 57.405 47.796 114.180 1.00 36.05 134 LYS A CA 1
ATOM 694 C C . LYS A 1 102 ? 56.213 47.465 113.275 1.00 34.25 134 LYS A C 1
ATOM 695 O O . LYS A 1 102 ? 55.875 48.236 112.367 1.00 34.34 134 LYS A O 1
ATOM 701 N N . PHE A 1 103 ? 55.574 46.324 113.532 1.00 30.71 135 PHE A N 1
ATOM 702 C CA . PHE A 1 103 ? 54.356 45.953 112.820 1.00 30.63 135 PHE A CA 1
ATOM 703 C C . PHE A 1 103 ? 53.220 46.862 113.295 1.00 32.98 135 PHE A C 1
ATOM 704 O O . PHE A 1 103 ? 53.065 47.101 114.502 1.00 33.96 135 PHE A O 1
ATOM 712 N N . ASP A 1 104 ? 52.441 47.388 112.356 1.00 34.13 136 ASP A N 1
ATOM 713 C CA . ASP A 1 104 ? 51.304 48.260 112.695 1.00 37.32 136 ASP A CA 1
ATOM 714 C C . ASP A 1 104 ? 50.056 47.402 112.878 1.00 35.39 136 ASP A C 1
ATOM 715 O O . ASP A 1 104 ? 49.336 47.089 111.935 1.00 34.95 136 ASP A O 1
ATOM 720 N N . TYR A 1 105 ? 49.819 47.028 114.122 1.00 35.93 137 TYR A N 1
ATOM 721 C CA . TYR A 1 105 ? 48.704 46.179 114.475 1.00 35.13 137 TYR A CA 1
ATOM 722 C C . TYR A 1 105 ? 47.411 46.973 114.448 1.00 38.94 137 TYR A C 1
ATOM 723 O O . TYR A 1 105 ? 47.290 47.990 115.115 1.00 39.95 137 TYR A O 1
ATOM 732 N N . GLN A 1 106 ? 46.464 46.498 113.644 1.00 40.90 138 GLN A N 1
ATOM 733 C CA . GLN A 1 106 ? 45.192 47.155 113.462 1.00 45.71 138 GLN A CA 1
ATOM 734 C C . GLN A 1 106 ? 44.125 46.333 114.147 1.00 48.62 138 GLN A C 1
ATOM 735 O O . GLN A 1 106 ? 44.169 45.105 114.147 1.00 45.11 138 GLN A O 1
ATOM 741 N N . TYR A 1 107 ? 43.163 47.027 114.735 1.00 40.83 139 TYR A N 1
ATOM 742 C CA . TYR A 1 107 ? 42.111 46.372 115.468 1.00 35.27 139 TYR A CA 1
ATOM 743 C C . TYR A 1 107 ? 40.942 47.336 115.614 1.00 34.86 139 TYR A C 1
ATOM 744 O O . TYR A 1 107 ? 41.122 48.558 115.751 1.00 37.77 139 TYR A O 1
ATOM 753 N N . ASN A 1 108 ? 39.770 46.726 115.621 1.00 34.23 140 ASN A N 1
ATOM 754 C CA A ASN A 1 108 ? 38.524 47.421 115.884 0.50 35.67 140 ASN A CA 1
ATOM 755 C CA B ASN A 1 108 ? 38.518 47.413 115.880 0.50 35.72 140 ASN A CA 1
ATOM 756 C C . ASN A 1 108 ? 38.118 47.242 117.334 1.00 32.22 140 ASN A C 1
ATOM 757 O O . ASN A 1 108 ? 38.518 46.274 117.998 1.00 23.99 140 ASN A O 1
ATOM 766 N N . TYR A 1 109 ? 37.324 48.181 117.814 1.00 32.26 141 TYR A N 1
ATOM 767 C CA . TYR A 1 109 ? 36.710 48.066 119.114 1.00 26.83 141 TYR A CA 1
ATOM 768 C C . TYR A 1 109 ? 35.427 47.324 118.904 1.00 24.09 141 TYR A C 1
ATOM 769 O O . TYR A 1 109 ? 34.740 47.518 117.905 1.00 24.37 141 TYR A O 1
ATOM 778 N N . VAL A 1 110 ? 35.090 46.464 119.853 1.00 19.73 142 VAL A N 1
ATOM 779 C CA . VAL A 1 110 ? 33.903 45.668 119.756 1.00 19.43 142 VAL A CA 1
ATOM 780 C C . VAL A 1 110 ? 33.181 45.700 121.093 1.00 18.68 142 VAL A C 1
ATOM 781 O O . VAL A 1 110 ? 33.795 45.948 122.142 1.00 17.81 142 VAL A O 1
ATOM 785 N N . VAL A 1 111 ? 31.874 45.487 121.037 1.00 17.12 143 VAL A N 1
ATOM 786 C CA . VAL A 1 111 ? 31.084 45.282 122.229 1.00 17.00 143 VAL A CA 1
ATOM 787 C C . VAL A 1 111 ? 31.088 43.784 122.530 1.00 17.61 143 VAL A C 1
ATOM 788 O O . VAL A 1 111 ? 30.891 42.953 121.622 1.00 18.88 143 VAL A O 1
ATOM 792 N N . THR A 1 112 ? 31.343 43.429 123.793 1.00 16.64 144 THR A N 1
ATOM 793 C CA . THR A 1 112 ? 31.254 42.053 124.255 1.00 18.07 144 THR A CA 1
ATOM 794 C C . THR A 1 112 ? 30.375 42.010 125.529 1.00 17.40 144 THR A C 1
ATOM 795 O O . THR A 1 112 ? 29.988 43.057 126.057 1.00 16.23 144 THR A O 1
ATOM 799 N N . THR A 1 113 ? 30.064 40.809 126.004 1.00 18.20 145 THR A N 1
ATOM 800 C CA . THR A 1 113 ? 29.329 40.651 127.260 1.00 18.85 145 THR A CA 1
ATOM 801 C C . THR A 1 113 ? 30.287 40.220 128.365 1.00 18.89 145 THR A C 1
ATOM 802 O O . THR A 1 113 ? 30.952 39.204 128.236 1.00 19.66 145 THR A O 1
ATOM 806 N N . PHE A 1 114 ? 30.354 41.022 129.430 1.00 17.35 146 PHE A N 1
ATOM 807 C CA . PHE A 1 114 ? 31.273 40.825 130.538 1.00 18.26 146 PHE A CA 1
ATOM 808 C C . PHE A 1 114 ? 30.636 40.041 131.697 1.00 18.09 146 PHE A C 1
ATOM 809 O O . PHE A 1 114 ? 31.195 39.036 132.152 1.00 19.34 146 PHE A O 1
ATOM 817 N N . LEU A 1 115 ? 29.465 40.478 132.153 1.00 16.93 147 LEU A N 1
ATOM 818 C CA . LEU A 1 115 ? 28.786 39.798 133.257 1.00 16.39 147 LEU A CA 1
ATOM 819 C C . LEU A 1 115 ? 27.290 39.700 133.028 1.00 16.02 147 LEU A C 1
ATOM 820 O O . LEU A 1 115 ? 26.668 40.615 132.456 1.00 15.26 147 LEU A O 1
ATOM 825 N N . GLY A 1 116 ? 26.729 38.595 133.523 1.00 15.64 148 GLY A N 1
ATOM 826 C CA . GLY A 1 116 ? 25.294 38.348 133.491 1.00 15.66 148 GLY A CA 1
ATOM 827 C C . GLY A 1 116 ? 24.929 37.293 132.481 1.00 16.75 148 GLY A C 1
ATOM 828 O O . GLY A 1 116 ? 25.408 37.337 131.332 1.00 17.70 148 GLY A O 1
ATOM 829 N N . LYS A 1 117 ? 24.064 36.355 132.897 1.00 16.61 149 LYS A N 1
ATOM 830 C CA . LYS A 1 117 ? 23.599 35.277 132.023 1.00 18.13 149 LYS A CA 1
ATOM 831 C C . LYS A 1 117 ? 22.109 35.086 132.263 1.00 18.97 149 LYS A C 1
ATOM 832 O O . LYS A 1 117 ? 21.644 35.180 133.392 1.00 16.68 149 LYS A O 1
ATOM 838 N N . LEU A 1 118 ? 21.370 34.868 131.186 1.00 19.94 150 LEU A N 1
ATOM 839 C CA . LEU A 1 118 ? 19.932 34.666 131.256 1.00 19.74 150 LEU A CA 1
ATOM 840 C C . LEU A 1 118 ? 19.586 33.288 130.684 1.00 22.53 150 LEU A C 1
ATOM 841 O O . LEU A 1 118 ? 20.428 32.608 130.084 1.00 25.01 150 LEU A O 1
ATOM 846 N N . TYR A 1 119 ? 18.353 32.860 130.881 1.00 21.18 151 TYR A N 1
ATOM 847 C CA . TYR A 1 119 ? 17.920 31.596 130.304 1.00 22.89 151 TYR A CA 1
ATOM 848 C C . TYR A 1 119 ? 16.547 31.730 129.670 1.00 23.44 151 TYR A C 1
ATOM 849 O O . TYR A 1 119 ? 15.924 32.788 129.733 1.00 22.36 151 TYR A O 1
ATOM 858 N N . GLU A 1 120 ? 16.128 30.655 129.002 1.00 25.80 152 GLU A N 1
ATOM 859 C CA . GLU A 1 120 ? 14.882 30.611 128.256 1.00 26.77 152 GLU A CA 1
ATOM 860 C C . GLU A 1 120 ? 14.836 31.693 127.186 1.00 25.00 152 GLU A C 1
ATOM 861 O O . GLU A 1 120 ? 13.999 32.573 127.217 1.00 26.11 152 GLU A O 1
ATOM 867 N N . ASN A 1 121 ? 15.774 31.592 126.247 1.00 25.82 153 ASN A N 1
ATOM 868 C CA . ASN A 1 121 ? 16.011 32.601 125.207 1.00 26.64 153 ASN A CA 1
ATOM 869 C C . ASN A 1 121 ? 15.865 34.044 125.714 1.00 26.10 153 ASN A C 1
ATOM 870 O O . ASN A 1 121 ? 15.080 34.856 125.195 1.00 25.46 153 ASN A O 1
ATOM 875 N N . ASN A 1 122 ? 16.664 34.345 126.737 1.00 24.37 154 ASN A N 1
ATOM 876 C CA . ASN A 1 122 ? 16.802 35.701 127.270 1.00 22.73 154 ASN A CA 1
ATOM 877 C C . ASN A 1 122 ? 15.541 36.283 127.925 1.00 22.14 154 ASN A C 1
ATOM 878 O O . ASN A 1 122 ? 15.390 37.505 127.979 1.00 22.40 154 ASN A O 1
ATOM 883 N N . THR A 1 123 ? 14.686 35.432 128.478 1.00 23.50 155 THR A N 1
ATOM 884 C CA . THR A 1 123 ? 13.475 35.908 129.130 1.00 24.78 155 THR A CA 1
ATOM 885 C C . THR A 1 123 ? 13.527 35.806 130.659 1.00 25.64 155 THR A C 1
ATOM 886 O O . THR A 1 123 ? 12.756 36.477 131.345 1.00 24.92 155 THR A O 1
ATOM 890 N N . LYS A 1 124 ? 14.444 34.998 131.183 1.00 23.64 156 LYS A N 1
ATOM 891 C CA . LYS A 1 124 ? 14.493 34.724 132.617 1.00 25.45 156 LYS A CA 1
ATOM 892 C C . LYS A 1 124 ? 15.916 34.826 133.150 1.00 22.60 156 LYS A C 1
ATOM 893 O O . LYS A 1 124 ? 16.871 34.643 132.408 1.00 22.71 156 LYS A O 1
ATOM 899 N N . TRP A 1 125 ? 16.042 35.163 134.425 1.00 21.79 157 TRP A N 1
ATOM 900 C CA . TRP A 1 125 ? 17.342 35.144 135.111 1.00 20.24 157 TRP A CA 1
ATOM 901 C C . TRP A 1 125 ? 17.134 35.019 136.604 1.00 20.83 157 TRP A C 1
ATOM 902 O O . TRP A 1 125 ? 16.041 35.272 137.122 1.00 21.13 157 TRP A O 1
ATOM 913 N N . ASP A 1 126 ? 18.188 34.604 137.291 1.00 21.91 158 ASP A N 1
ATOM 914 C CA . ASP A 1 126 ? 18.194 34.538 138.740 1.00 21.81 158 ASP A CA 1
ATOM 915 C C . ASP A 1 126 ? 18.963 35.752 139.249 1.00 20.58 158 ASP A C 1
ATOM 916 O O . ASP A 1 126 ? 19.867 36.224 138.574 1.00 18.93 158 ASP A O 1
ATOM 921 N N . VAL A 1 127 ? 18.619 36.225 140.443 1.00 19.22 159 VAL A N 1
ATOM 922 C CA . VAL A 1 127 ? 19.367 37.272 141.100 1.00 19.45 159 VAL A CA 1
ATOM 923 C C . VAL A 1 127 ? 20.099 36.679 142.317 1.00 19.41 159 VAL A C 1
ATOM 924 O O . VAL A 1 127 ? 19.480 36.201 143.263 1.00 19.69 159 VAL A O 1
ATOM 928 N N . LEU A 1 128 ? 21.425 36.692 142.267 1.00 19.84 160 LEU A N 1
ATOM 929 C CA . LEU A 1 128 ? 22.255 36.161 143.341 1.00 20.58 160 LEU A CA 1
ATOM 930 C C . LEU A 1 128 ? 23.675 36.689 143.291 1.00 20.72 160 LEU A C 1
ATOM 931 O O . LEU A 1 128 ? 24.176 37.080 142.230 1.00 19.20 160 LEU A O 1
ATOM 936 N N . ALA A 1 129 ? 24.302 36.693 144.468 1.00 19.76 161 ALA A N 1
ATOM 937 C CA . ALA A 1 129 ? 25.735 36.912 144.588 1.00 19.34 161 ALA A CA 1
ATOM 938 C C . ALA A 1 129 ? 26.432 35.637 144.116 1.00 18.69 161 ALA A C 1
ATOM 939 O O . ALA A 1 129 ? 26.016 34.523 144.439 1.00 19.47 161 ALA A O 1
ATOM 941 N N . GLY A 1 130 ? 27.489 35.807 143.345 1.00 18.14 162 GLY A N 1
ATOM 942 C CA . GLY A 1 130 ? 28.291 34.689 142.926 1.00 18.77 162 GLY A CA 1
ATOM 943 C C . GLY A 1 130 ? 29.530 35.082 142.130 1.00 19.26 162 GLY A C 1
ATOM 944 O O . GLY A 1 130 ? 29.759 36.262 141.861 1.00 18.45 162 GLY A O 1
ATOM 945 N N . PRO A 1 131 ? 30.308 34.072 141.731 1.00 20.40 163 PRO A N 1
ATOM 946 C CA . PRO A 1 131 ? 31.461 34.229 140.848 1.00 21.26 163 PRO A CA 1
ATOM 947 C C . PRO A 1 131 ? 31.085 34.897 139.547 1.00 20.49 163 PRO A C 1
ATOM 948 O O . PRO A 1 131 ? 29.932 34.800 139.117 1.00 20.17 163 PRO A O 1
ATOM 952 N N . PHE A 1 132 ? 32.063 35.531 138.901 1.00 19.95 164 PHE A N 1
ATOM 953 C CA . PHE A 1 132 ? 31.865 36.150 137.591 1.00 20.30 164 PHE A CA 1
ATOM 954 C C . PHE A 1 132 ? 31.120 35.221 136.617 1.00 21.14 164 PHE A C 1
ATOM 955 O O . PHE A 1 132 ? 30.240 35.667 135.886 1.00 21.51 164 PHE A O 1
ATOM 963 N N . ASP A 1 133 ? 31.508 33.954 136.604 1.00 21.19 165 ASP A N 1
ATOM 964 C CA . ASP A 1 133 ? 30.915 32.953 135.707 1.00 24.93 165 ASP A CA 1
ATOM 965 C C . ASP A 1 133 ? 29.527 32.421 136.112 1.00 24.16 165 ASP A C 1
ATOM 966 O O . ASP A 1 133 ? 28.909 31.696 135.335 1.00 23.28 165 ASP A O 1
ATOM 971 N N . ASP A 1 134 ? 29.037 32.781 137.296 1.00 23.36 166 ASP A N 1
ATOM 972 C CA . ASP A 1 134 ? 27.837 32.146 137.869 1.00 23.51 166 ASP A CA 1
ATOM 973 C C . ASP A 1 134 ? 27.196 33.081 138.914 1.00 21.63 166 ASP A C 1
ATOM 974 O O . ASP A 1 134 ? 27.166 32.801 140.123 1.00 22.27 166 ASP A O 1
ATOM 979 N N . CYS A 1 135 ? 26.711 34.210 138.439 1.00 19.75 167 CYS A N 1
ATOM 980 C CA . CYS A 1 135 ? 26.172 35.243 139.323 1.00 19.46 167 CYS A CA 1
ATOM 981 C C . CYS A 1 135 ? 24.844 35.740 138.755 1.00 18.03 167 CYS A C 1
ATOM 982 O O . CYS A 1 135 ? 24.518 36.920 138.882 1.00 19.19 167 CYS A O 1
ATOM 985 N N . GLY A 1 136 ? 24.097 34.839 138.116 1.00 18.50 168 GLY A N 1
ATOM 986 C CA . GLY A 1 136 ? 22.791 35.211 137.567 1.00 17.52 168 GLY A CA 1
ATOM 987 C C . GLY A 1 136 ? 22.881 36.340 136.570 1.00 18.10 168 GLY A C 1
ATOM 988 O O . GLY A 1 136 ? 23.856 36.414 135.810 1.00 16.73 168 GLY A O 1
ATOM 989 N N . ALA A 1 137 ? 21.874 37.222 136.589 1.00 16.48 169 ALA A N 1
ATOM 990 C CA . ALA A 1 137 ? 21.886 38.465 135.853 1.00 15.86 169 ALA A CA 1
ATOM 991 C C . ALA A 1 137 ? 21.327 39.594 136.727 1.00 16.10 169 ALA A C 1
ATOM 992 O O . ALA A 1 137 ? 20.957 39.382 137.898 1.00 16.53 169 ALA A O 1
ATOM 994 N N . PHE A 1 138 ? 21.282 40.791 136.164 1.00 15.53 170 PHE A N 1
ATOM 995 C CA . PHE A 1 138 ? 21.126 42.010 136.956 1.00 15.46 170 PHE A CA 1
ATOM 996 C C . PHE A 1 138 ? 19.822 42.753 136.685 1.00 16.99 170 PHE A C 1
ATOM 997 O O . PHE A 1 138 ? 19.515 43.077 135.535 1.00 17.40 170 PHE A O 1
ATOM 1005 N N . ASP A 1 139 ? 19.090 43.062 137.751 1.00 17.86 171 ASP A N 1
ATOM 1006 C CA . ASP A 1 139 ? 17.789 43.742 137.628 1.00 18.46 171 ASP A CA 1
ATOM 1007 C C . ASP A 1 139 ? 17.890 45.169 137.134 1.00 17.94 171 ASP A C 1
ATOM 1008 O O . ASP A 1 139 ? 17.065 45.595 136.341 1.00 19.87 171 ASP A O 1
ATOM 1013 N N . ASN A 1 140 ? 18.875 45.928 137.606 1.00 17.86 172 ASN A N 1
ATOM 1014 C CA . ASN A 1 140 ? 18.928 47.356 137.297 1.00 17.34 172 ASN A CA 1
ATOM 1015 C C . ASN A 1 140 ? 20.314 47.914 137.514 1.00 19.24 172 ASN A C 1
ATOM 1016 O O . ASN A 1 140 ? 20.727 48.159 138.662 1.00 20.06 172 ASN A O 1
ATOM 1021 N N . ILE A 1 141 ? 21.028 48.143 136.421 1.00 15.65 173 ILE A N 1
ATOM 1022 C CA . ILE A 1 141 ? 22.394 48.647 136.506 1.00 15.38 173 ILE A CA 1
ATOM 1023 C C . ILE A 1 141 ? 22.342 50.179 136.294 1.00 14.97 173 ILE A C 1
ATOM 1024 O O . ILE A 1 141 ? 22.569 50.687 135.200 1.00 16.00 173 ILE A O 1
ATOM 1029 N N . TRP A 1 142 ? 22.031 50.908 137.356 1.00 15.65 174 TRP A N 1
ATOM 1030 C CA . TRP A 1 142 ? 21.517 52.258 137.224 1.00 14.86 174 TRP A CA 1
ATOM 1031 C C . TRP A 1 142 ? 22.630 53.310 137.136 1.00 14.16 174 TRP A C 1
ATOM 1032 O O . TRP A 1 142 ? 22.620 54.156 136.245 1.00 13.47 174 TRP A O 1
ATOM 1043 N N . ARG A 1 143 ? 23.554 53.297 138.090 1.00 14.40 175 ARG A N 1
ATOM 1044 C CA . ARG A 1 143 ? 24.724 54.181 138.075 1.00 13.69 175 ARG A CA 1
ATOM 1045 C C . ARG A 1 143 ? 25.923 53.420 138.629 1.00 14.32 175 ARG A C 1
ATOM 1046 O O . ARG A 1 143 ? 25.829 52.817 139.709 1.00 13.59 175 ARG A O 1
ATOM 1070 N N . PHE A 1 146 ? 33.717 53.198 140.129 1.00 17.24 178 PHE A N 1
ATOM 1071 C CA . PHE A 1 146 ? 34.863 52.535 140.721 1.00 16.14 178 PHE A CA 1
ATOM 1072 C C . PHE A 1 146 ? 35.198 53.200 142.067 1.00 16.54 178 PHE A C 1
ATOM 1073 O O . PHE A 1 146 ? 35.113 54.429 142.206 1.00 17.12 178 PHE A O 1
ATOM 1081 N N . ASP A 1 147 ? 35.609 52.394 143.038 1.00 17.05 179 ASP A N 1
ATOM 1082 C CA . ASP A 1 147 ? 36.238 52.902 144.257 1.00 17.68 179 ASP A CA 1
ATOM 1083 C C . ASP A 1 147 ? 37.582 53.506 143.851 1.00 19.19 179 ASP A C 1
ATOM 1084 O O . ASP A 1 147 ? 38.442 52.790 143.342 1.00 18.45 179 ASP A O 1
ATOM 1089 N N . PRO A 1 148 ? 37.769 54.820 144.059 1.00 20.50 180 PRO A N 1
ATOM 1090 C CA . PRO A 1 148 ? 39.018 55.463 143.591 1.00 22.23 180 PRO A CA 1
ATOM 1091 C C . PRO A 1 148 ? 40.310 55.018 144.295 1.00 24.03 180 PRO A C 1
ATOM 1092 O O . PRO A 1 148 ? 41.411 55.294 143.792 1.00 23.02 180 PRO A O 1
ATOM 1096 N N . ASN A 1 149 ? 40.191 54.329 145.431 1.00 21.95 181 ASN A N 1
ATOM 1097 C CA . ASN A 1 149 ? 41.343 53.786 146.133 1.00 25.15 181 ASN A CA 1
ATOM 1098 C C . ASN A 1 149 ? 41.580 52.289 145.920 1.00 24.30 181 ASN A C 1
ATOM 1099 O O . ASN A 1 149 ? 42.386 51.699 146.637 1.00 26.89 181 ASN 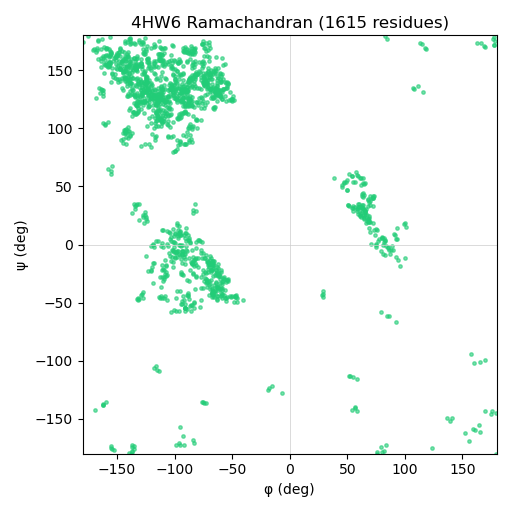A O 1
ATOM 1104 N N . SER A 1 150 ? 40.900 51.707 144.926 1.00 21.42 182 SER A N 1
ATOM 1105 C CA . SER A 1 150 ? 40.902 50.264 144.660 1.00 23.40 182 SER A CA 1
ATOM 1106 C C . SER A 1 150 ? 41.748 49.899 143.435 1.00 24.80 182 SER A C 1
ATOM 1107 O O . SER A 1 150 ? 41.827 48.721 143.088 1.00 24.03 182 SER A O 1
ATOM 1110 N N . ASN A 1 151 ? 42.337 50.897 142.762 1.00 25.01 183 ASN A N 1
ATOM 1111 C CA . ASN A 1 151 ? 43.097 50.654 141.513 1.00 24.82 183 ASN A CA 1
ATOM 1112 C C . ASN A 1 151 ? 42.316 49.795 140.494 1.00 23.01 183 ASN A C 1
ATOM 1113 O O . ASN A 1 151 ? 42.832 48.822 139.920 1.00 22.78 183 ASN A O 1
ATOM 1118 N N . TYR A 1 152 ? 41.064 50.174 140.298 1.00 21.00 184 TYR A N 1
ATOM 1119 C CA . TYR A 1 152 ? 40.162 49.540 139.334 1.00 21.10 184 TYR A CA 1
ATOM 1120 C C . TYR A 1 152 ? 39.820 48.103 139.672 1.00 21.68 184 TYR A C 1
ATOM 1121 O O . TYR A 1 152 ? 39.463 47.335 138.779 1.00 23.28 184 TYR A O 1
ATOM 1130 N N . ASP A 1 153 ? 39.892 47.753 140.955 1.00 20.14 185 ASP A N 1
ATOM 1131 C CA . ASP A 1 153 ? 39.544 46.397 141.393 1.00 20.92 185 ASP A CA 1
ATOM 1132 C C . ASP A 1 153 ? 38.155 46.268 142.036 1.00 21.32 185 ASP A C 1
ATOM 1133 O O . ASP A 1 153 ? 37.692 45.157 142.254 1.00 20.52 185 ASP A O 1
ATOM 1138 N N . ASP A 1 154 ? 37.510 47.388 142.331 1.00 20.60 186 ASP A N 1
ATOM 1139 C CA . ASP A 1 154 ? 36.172 47.364 142.902 1.00 20.52 186 ASP A CA 1
ATOM 1140 C C . ASP A 1 154 ? 35.268 48.356 142.209 1.00 17.92 186 ASP A C 1
ATOM 1141 O O . ASP A 1 154 ? 35.463 49.582 142.291 1.00 18.99 186 ASP A O 1
ATOM 1146 N N . LEU A 1 155 ? 34.296 47.805 141.495 1.00 17.22 187 LEU A N 1
ATOM 1147 C CA . LEU A 1 155 ? 33.268 48.552 140.769 1.00 16.75 187 LEU A CA 1
ATOM 1148 C C . LEU A 1 155 ? 31.923 48.313 141.422 1.00 16.65 187 LEU A C 1
ATOM 1149 O O . LEU A 1 155 ? 31.529 47.173 141.670 1.00 17.84 187 LEU A O 1
ATOM 1154 N N . TYR A 1 156 ? 31.216 49.392 141.715 1.00 15.09 188 TYR A N 1
ATOM 1155 C CA . TYR A 1 156 ? 29.932 49.310 142.393 1.00 15.29 188 TYR A CA 1
ATOM 1156 C C . TYR A 1 156 ? 28.849 49.876 141.505 1.00 15.07 188 TYR A C 1
ATOM 1157 O O . TYR A 1 156 ? 29.098 50.770 140.685 1.00 15.35 188 TYR A O 1
ATOM 1166 N N . TRP A 1 157 ? 27.621 49.414 141.702 1.00 13.73 189 TRP A N 1
ATOM 1167 C CA . TRP A 1 157 ? 26.491 50.103 141.114 1.00 13.69 189 TRP A CA 1
ATOM 1168 C C . TRP A 1 157 ? 25.272 50.088 141.976 1.00 13.87 189 TRP A C 1
ATOM 1169 O O . TRP A 1 157 ? 25.042 49.121 142.687 1.00 14.40 189 TRP A O 1
ATOM 1180 N N . VAL A 1 158 ? 24.555 51.210 141.954 1.00 13.14 190 VAL A N 1
ATOM 1181 C CA . VAL A 1 158 ? 23.228 51.292 142.560 1.00 14.94 190 VAL A CA 1
ATOM 1182 C C . VAL A 1 158 ? 22.217 50.733 141.584 1.00 15.31 190 VAL A C 1
ATOM 1183 O O . VAL A 1 158 ? 22.423 50.779 140.356 1.00 14.27 190 VAL A O 1
ATOM 1187 N N . GLY A 1 159 ? 21.102 50.271 142.133 1.00 15.00 191 GLY A N 1
ATOM 1188 C CA . GLY A 1 159 ? 20.033 49.659 141.374 1.00 15.18 191 GLY A CA 1
ATOM 1189 C C . GLY A 1 159 ? 18.651 50.237 141.600 1.00 16.50 191 GLY A C 1
ATOM 1190 O O . GLY A 1 159 ? 17.674 49.559 141.339 1.00 15.32 191 GLY A O 1
ATOM 1191 N N . GLN A 1 160 ? 18.569 51.495 142.058 1.00 16.37 192 GLN A N 1
ATOM 1192 C CA . GLN A 1 160 ? 17.297 52.112 142.454 1.00 15.93 192 GLN A CA 1
ATOM 1193 C C . GLN A 1 160 ? 16.604 51.243 143.505 1.00 16.23 192 GLN A C 1
ATOM 1194 O O . GLN A 1 160 ? 17.150 51.066 144.606 1.00 16.19 192 GLN A O 1
ATOM 1200 N N . ARG A 1 161 ? 15.451 50.648 143.183 1.00 15.06 193 ARG A N 1
ATOM 1201 C CA . ARG A 1 161 ? 14.773 49.778 144.124 1.00 16.76 193 ARG A CA 1
ATOM 1202 C C . ARG A 1 161 ? 15.327 48.360 144.137 1.00 15.79 193 ARG A C 1
ATOM 1203 O 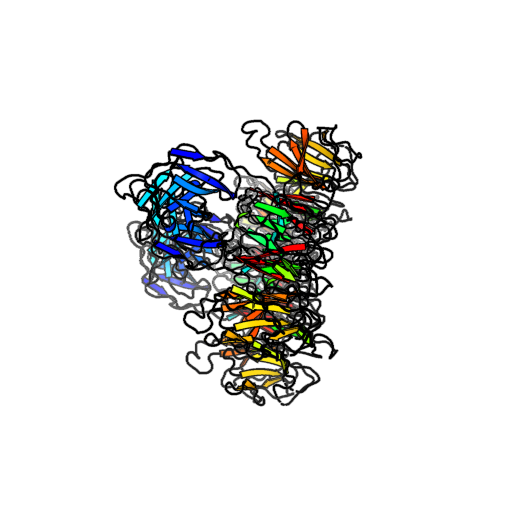O . ARG A 1 161 ? 14.969 47.576 144.995 1.00 16.48 193 ARG A O 1
ATOM 1211 N N . ASP A 1 162 ? 16.146 48.033 143.136 1.00 15.73 194 ASP A N 1
ATOM 1212 C CA . ASP A 1 162 ? 16.740 46.701 143.015 1.00 17.25 194 ASP A CA 1
ATOM 1213 C C . ASP A 1 162 ? 18.112 46.647 143.705 1.00 16.86 194 ASP A C 1
ATOM 1214 O O . ASP A 1 162 ? 18.484 47.574 144.444 1.00 16.92 194 ASP A O 1
ATOM 1219 N N . ALA A 1 163 ? 18.827 45.538 143.537 1.00 15.43 195 ALA A N 1
ATOM 1220 C CA . ALA A 1 163 ? 20.051 45.326 144.300 1.00 15.95 195 ALA A CA 1
ATOM 1221 C C . ALA A 1 163 ? 21.173 46.269 143.899 1.00 16.47 195 ALA A C 1
ATOM 1222 O O . ALA A 1 163 ? 21.367 46.589 142.720 1.00 16.92 195 ALA A O 1
ATOM 1224 N N . PHE A 1 164 ? 21.915 46.648 144.930 1.00 15.74 196 PHE A N 1
ATOM 1225 C CA . PHE A 1 164 ? 23.202 47.324 144.857 1.00 15.36 196 PHE A CA 1
ATOM 1226 C C . PHE A 1 164 ? 24.268 46.235 144.683 1.00 15.43 196 PHE A C 1
ATOM 1227 O O . PHE A 1 164 ? 24.302 45.268 145.452 1.00 15.67 196 PHE A O 1
ATOM 1235 N N . ARG A 1 165 ? 25.102 46.357 143.668 1.00 14.20 197 ARG A N 1
ATOM 1236 C CA . ARG A 1 165 ? 26.071 45.284 143.383 1.00 15.20 197 ARG A CA 1
ATOM 1237 C C . ARG A 1 165 ? 27.516 45.753 143.496 1.00 15.61 197 ARG A C 1
ATOM 1238 O O . ARG A 1 165 ? 27.817 46.950 143.354 1.00 15.38 197 ARG A O 1
ATOM 1246 N N . HIS A 1 166 ? 28.386 44.786 143.744 1.00 15.50 198 HIS A N 1
ATOM 1247 C CA . HIS A 1 166 ? 29.835 45.028 143.900 1.00 16.43 198 HIS A CA 1
ATOM 1248 C C . HIS A 1 166 ? 30.598 44.004 143.070 1.00 16.30 198 HIS A C 1
ATOM 1249 O O . HIS A 1 166 ? 30.575 42.812 143.380 1.00 17.73 198 HIS A O 1
ATOM 1256 N N . VAL A 1 167 ? 31.274 44.493 142.043 1.00 16.47 199 VAL A N 1
ATOM 1257 C CA . VAL A 1 167 ? 32.124 43.682 141.213 1.00 16.34 199 VAL A CA 1
ATOM 1258 C C . VAL A 1 167 ? 33.532 43.737 141.813 1.00 17.52 199 VAL A C 1
ATOM 1259 O O . VAL A 1 167 ? 34.160 44.797 141.840 1.00 17.89 199 VAL A O 1
ATOM 1263 N N . ASP A 1 168 ? 34.002 42.589 142.286 1.00 18.03 200 ASP A N 1
ATOM 1264 C CA . ASP A 1 168 ? 35.305 42.416 142.942 1.00 20.10 200 ASP A CA 1
ATOM 1265 C C . ASP A 1 168 ? 36.231 41.692 141.974 1.00 20.20 200 ASP A C 1
ATOM 1266 O O . ASP A 1 168 ? 36.139 40.476 141.796 1.00 20.62 200 ASP A O 1
ATOM 1271 N N . PHE A 1 169 ? 37.146 42.426 141.353 1.00 20.73 201 PHE A N 1
ATOM 1272 C CA . PHE A 1 169 ? 38.003 41.839 140.315 1.00 21.09 201 PHE A CA 1
ATOM 1273 C C . PHE A 1 169 ? 39.055 40.882 140.873 1.00 23.55 201 PHE A C 1
ATOM 1274 O O . PHE A 1 169 ? 39.439 39.918 140.205 1.00 24.78 201 PHE A O 1
ATOM 1282 N N . VAL A 1 170 ? 39.536 41.146 142.093 1.00 23.21 202 VAL A N 1
ATOM 1283 C CA . VAL A 1 170 ? 40.590 40.322 142.690 1.00 25.02 202 VAL A CA 1
ATOM 1284 C C . VAL A 1 170 ? 40.029 38.919 142.940 1.00 26.12 202 VAL A C 1
ATOM 1285 O O . VAL A 1 170 ? 40.668 37.922 142.621 1.00 27.06 202 VAL A O 1
ATOM 1289 N N . ASN A 1 171 ? 38.821 38.856 143.495 1.00 24.75 203 ASN A N 1
ATOM 1290 C CA . ASN A 1 171 ? 38.178 37.573 143.788 1.00 26.23 203 ASN A CA 1
ATOM 1291 C C . ASN A 1 171 ? 37.240 37.076 142.680 1.00 24.47 203 ASN A C 1
ATOM 1292 O O . ASN A 1 171 ? 36.672 35.988 142.796 1.00 25.47 203 ASN A O 1
ATOM 1297 N N . GLN A 1 172 ? 37.100 37.866 141.617 1.00 23.39 204 GLN A N 1
ATOM 1298 C CA A GLN A 1 172 ? 36.241 37.513 140.493 0.50 22.50 204 GLN A CA 1
ATOM 1299 C CA B GLN A 1 172 ? 36.232 37.514 140.489 0.50 23.31 204 GLN A CA 1
ATOM 1300 C C . GLN A 1 172 ? 34.850 37.117 141.013 1.00 22.02 204 GLN A C 1
ATOM 1301 O O . GLN A 1 172 ? 34.346 36.033 140.740 1.00 21.22 204 GLN A O 1
ATOM 1312 N N . TYR A 1 173 ? 34.245 38.034 141.767 1.00 20.98 205 TYR A N 1
ATOM 1313 C CA . TYR A 1 173 ? 32.974 37.787 142.448 1.00 20.44 205 TYR A CA 1
ATOM 1314 C C . TYR A 1 173 ? 32.085 39.009 142.320 1.00 19.57 205 TYR A C 1
ATOM 1315 O O . TYR A 1 173 ? 32.582 40.131 142.351 1.00 18.68 205 TYR A O 1
ATOM 1324 N N . VAL A 1 174 ? 30.781 38.791 142.147 1.00 17.68 206 VAL A N 1
ATOM 1325 C CA . VAL A 1 174 ? 29.811 39.888 142.089 1.00 17.24 206 VAL A CA 1
ATOM 1326 C C . VAL A 1 174 ? 28.858 39.758 143.266 1.00 18.40 206 VAL A C 1
ATOM 1327 O O . VAL A 1 174 ? 27.950 38.943 143.241 1.00 17.22 206 VAL A O 1
ATOM 1331 N N . ASP A 1 175 ? 29.079 40.580 144.291 1.00 18.95 207 ASP A N 1
ATOM 1332 C CA . ASP A 1 175 ? 28.300 40.509 145.512 1.00 19.32 207 ASP A CA 1
ATOM 1333 C C . ASP A 1 175 ? 27.070 41.399 145.420 1.00 17.39 207 ASP A C 1
ATOM 1334 O O . ASP A 1 175 ? 26.931 42.232 144.529 1.00 16.39 207 ASP A O 1
ATOM 1339 N N . ILE A 1 176 ? 26.163 41.175 146.349 1.00 18.16 208 ILE A N 1
ATOM 1340 C CA . ILE A 1 176 ? 25.028 42.065 146.619 1.00 17.40 208 ILE A CA 1
ATOM 1341 C C . ILE A 1 176 ? 25.306 42.765 147.939 1.00 18.64 208 ILE A C 1
ATOM 1342 O O . ILE A 1 176 ? 25.561 42.111 148.970 1.00 20.80 208 ILE A O 1
ATOM 1347 N N . LYS A 1 177 ? 25.263 44.089 147.906 1.00 19.48 209 LYS A N 1
ATOM 1348 C CA . LYS A 1 177 ? 25.490 44.908 149.090 1.00 20.83 209 LYS A CA 1
ATOM 1349 C C . LYS A 1 177 ? 24.156 45.224 149.779 1.00 21.26 209 LYS A C 1
ATOM 1350 O O . LYS A 1 177 ? 23.265 45.799 149.178 1.00 20.55 209 LYS A O 1
ATOM 1356 N N . THR A 1 178 ? 24.027 44.860 151.050 1.00 23.35 210 THR A N 1
ATOM 1357 C CA . THR A 1 178 ? 22.854 45.244 151.829 1.00 23.57 210 THR A CA 1
ATOM 1358 C C . THR A 1 178 ? 23.055 46.703 152.208 1.00 22.78 210 THR A C 1
ATOM 1359 O O . THR A 1 178 ? 24.020 47.051 152.873 1.00 23.71 210 THR A O 1
ATOM 1363 N N . THR A 1 179 ? 22.164 47.562 151.741 1.00 21.75 211 THR A N 1
ATOM 1364 C CA . THR A 1 179 ? 22.228 48.992 152.036 1.00 19.50 211 THR A CA 1
ATOM 1365 C C . THR A 1 179 ? 21.155 49.424 153.024 1.00 20.25 211 THR A C 1
ATOM 1366 O O . THR A 1 179 ? 21.317 50.437 153.683 1.00 21.42 211 THR A O 1
ATOM 1370 N N . ASN A 1 180 ? 20.040 48.691 153.074 1.00 21.18 212 ASN A N 1
ATOM 1371 C CA . ASN A 1 180 ? 18.832 49.115 153.782 1.00 21.97 212 ASN A CA 1
ATOM 1372 C C . ASN A 1 180 ? 18.346 50.500 153.346 1.00 22.63 212 ASN A C 1
ATOM 1373 O O . ASN A 1 180 ? 17.756 51.261 154.128 1.00 21.92 212 ASN A O 1
ATOM 1378 N N . ILE A 1 181 ? 18.594 50.806 152.079 1.00 18.54 213 ILE A N 1
ATOM 1379 C CA . ILE A 1 181 ? 18.107 52.007 151.443 1.00 19.09 213 ILE A CA 1
ATOM 1380 C C . ILE A 1 181 ? 17.123 51.565 150.366 1.00 20.77 213 ILE A C 1
ATOM 1381 O O . ILE A 1 181 ? 17.464 50.745 149.515 1.00 19.43 213 ILE A O 1
ATOM 1386 N N . GLY A 1 182 ? 15.906 52.108 150.394 1.00 21.19 214 GLY A N 1
ATOM 1387 C CA . GLY A 1 182 ? 14.843 51.670 149.490 1.00 20.07 214 GLY A CA 1
ATOM 1388 C C . GLY A 1 182 ? 15.004 52.031 148.037 1.00 18.68 214 GLY A C 1
ATOM 1389 O O . GLY A 1 182 ? 14.548 51.293 147.171 1.00 18.19 214 GLY A O 1
ATOM 1390 N N . GLN A 1 183 ? 15.636 53.162 147.746 1.00 17.58 215 GLN A N 1
ATOM 1391 C CA . GLN A 1 183 ? 15.743 53.619 146.353 1.00 17.04 215 GLN A CA 1
ATOM 1392 C C . GLN A 1 183 ? 17.065 54.314 146.110 1.00 18.65 215 GLN A C 1
ATOM 1393 O O . GLN A 1 183 ? 17.181 55.528 146.258 1.00 18.77 215 GLN A O 1
ATOM 1399 N N . CYS A 1 184 ? 18.068 53.518 145.760 1.00 15.95 216 CYS A N 1
ATOM 1400 C CA . CYS A 1 184 ? 19.435 54.036 145.630 1.00 15.34 216 CYS A CA 1
ATOM 1401 C C . CYS A 1 184 ? 19.592 54.698 144.275 1.00 15.27 216 CYS A C 1
ATOM 1402 O O . CYS A 1 184 ? 19.633 54.006 143.242 1.00 13.16 216 CYS A O 1
ATOM 1405 N N . ALA A 1 185 ? 19.672 56.031 144.273 1.00 14.84 217 ALA A N 1
ATOM 1406 C CA . ALA A 1 185 ? 19.638 56.807 143.021 1.00 14.79 217 ALA A CA 1
ATOM 1407 C C . ALA A 1 185 ? 20.998 57.135 142.419 1.00 14.60 217 ALA A C 1
ATOM 1408 O O . ALA A 1 185 ? 21.090 57.411 141.227 1.00 15.78 217 ALA A O 1
ATOM 1410 N N . ASP A 1 186 ? 22.042 57.185 143.241 1.00 14.40 218 ASP A N 1
ATOM 1411 C CA . ASP A 1 186 ? 23.382 57.511 142.767 1.00 14.60 218 ASP A CA 1
ATOM 1412 C C . ASP A 1 186 ? 24.416 57.065 143.813 1.00 13.73 218 ASP A C 1
ATOM 1413 O O . ASP A 1 186 ? 24.084 56.829 144.976 1.00 14.27 218 ASP A O 1
ATOM 1418 N N . VAL A 1 187 ? 25.661 56.958 143.372 1.00 14.01 219 VAL A N 1
ATOM 1419 C CA . VAL A 1 187 ? 26.777 56.544 144.237 1.00 14.37 219 VAL A CA 1
ATOM 1420 C C . VAL A 1 187 ? 27.993 57.351 143.826 1.00 15.87 219 VAL A C 1
ATOM 1421 O O . VAL A 1 187 ? 28.192 57.629 142.639 1.00 16.61 219 VAL A O 1
ATOM 1425 N N . ASN A 1 188 ? 28.773 57.769 144.805 1.00 14.08 220 ASN A N 1
ATOM 1426 C CA . ASN A 1 188 ? 30.035 58.446 144.556 1.00 15.66 220 ASN A CA 1
ATOM 1427 C C . ASN A 1 188 ? 30.931 58.207 145.764 1.00 15.59 220 ASN A C 1
ATOM 1428 O O . ASN A 1 188 ? 30.561 57.454 146.660 1.00 16.59 220 ASN A O 1
ATOM 1433 N N . PHE A 1 189 ? 32.114 58.810 145.772 1.00 16.94 221 PHE A N 1
ATOM 1434 C CA . PHE A 1 189 ? 33.031 58.718 146.891 1.00 16.24 221 PHE A CA 1
ATOM 1435 C C . PHE A 1 189 ? 33.522 60.100 147.296 1.00 17.30 221 PHE A C 1
ATOM 1436 O O . PHE A 1 189 ? 33.789 60.969 146.440 1.00 16.13 221 PHE A O 1
ATOM 1444 N N . THR A 1 190 ? 33.671 60.287 148.591 1.00 16.99 222 THR A N 1
ATOM 1445 C CA . THR A 1 190 ? 34.183 61.546 149.119 1.00 18.72 222 THR A CA 1
ATOM 1446 C C . THR A 1 190 ? 35.704 61.612 148.899 1.00 19.87 222 THR A C 1
ATOM 1447 O O . THR A 1 190 ? 36.328 60.631 148.493 1.00 17.68 222 THR A O 1
ATOM 1451 N N . LEU A 1 191 ? 36.298 62.769 149.181 1.00 18.94 223 LEU A N 1
ATOM 1452 C CA . LEU A 1 191 ? 37.754 62.921 149.073 1.00 20.20 223 LEU A CA 1
ATOM 1453 C C . LEU A 1 191 ? 38.482 62.001 150.058 1.00 21.26 223 LEU A C 1
ATOM 1454 O O . LEU A 1 191 ? 39.619 61.614 149.792 1.00 24.06 223 LEU A O 1
ATOM 1459 N N . ASN A 1 192 ? 37.833 61.635 151.164 1.00 21.20 224 ASN A N 1
ATOM 1460 C CA A ASN A 1 192 ? 38.448 60.702 152.109 0.50 23.20 224 ASN A CA 1
ATOM 1461 C CA B ASN A 1 192 ? 38.380 60.689 152.153 0.50 21.93 224 ASN A CA 1
ATOM 1462 C C . ASN A 1 192 ? 38.244 59.235 151.694 1.00 21.42 224 ASN A C 1
ATOM 1463 O O . ASN A 1 192 ? 38.782 58.332 152.315 1.00 21.99 224 ASN A O 1
ATOM 1472 N N . GLY A 1 193 ? 37.487 59.009 150.626 1.00 19.81 225 GLY A N 1
ATOM 1473 C CA . GLY A 1 193 ? 37.277 57.680 150.085 1.00 19.46 225 GLY A CA 1
ATOM 1474 C C . GLY A 1 193 ? 36.061 56.986 150.674 1.00 19.11 225 GLY A C 1
ATOM 1475 O O . GLY A 1 193 ? 35.865 55.798 150.432 1.00 17.41 225 GLY A O 1
ATOM 1476 N N . ASP A 1 194 ? 35.244 57.708 151.449 1.00 18.34 226 ASP A N 1
ATOM 1477 C CA . ASP A 1 194 ? 33.993 57.127 151.958 1.00 19.28 226 ASP A CA 1
ATOM 1478 C C . ASP A 1 194 ? 32.963 57.066 150.821 1.00 17.49 226 ASP A C 1
ATOM 1479 O O . ASP A 1 194 ? 32.987 57.883 149.896 1.00 17.87 226 ASP A O 1
ATOM 1492 N N . VAL A 1 196 ? 29.375 57.507 149.155 1.00 15.25 228 VAL A N 1
ATOM 1493 C CA . VAL A 1 196 ? 28.134 58.272 149.262 1.00 16.38 228 VAL A CA 1
ATOM 1494 C C . VAL A 1 196 ? 27.058 57.568 148.458 1.00 14.75 228 VAL A C 1
ATOM 1495 O O . VAL A 1 196 ? 27.312 57.123 147.339 1.00 16.04 228 VAL A O 1
ATOM 1499 N N . VAL A 1 197 ? 25.872 57.418 149.035 1.00 14.68 229 VAL A N 1
ATOM 1500 C CA . VAL A 1 197 ? 24.736 56.844 148.319 1.00 14.15 229 VAL A CA 1
ATOM 1501 C C . VAL A 1 197 ? 23.507 57.725 148.554 1.00 15.13 229 VAL A C 1
ATOM 1502 O O . VAL A 1 197 ? 23.172 58.068 149.706 1.00 14.92 229 VAL A O 1
ATOM 1506 N N . VAL A 1 198 ? 22.838 58.078 147.468 1.00 13.96 230 VAL A N 1
ATOM 1507 C CA . VAL A 1 198 ? 21.634 58.887 147.537 1.00 13.98 230 VAL A CA 1
ATOM 1508 C C . VAL A 1 198 ? 20.425 57.984 147.658 1.00 14.12 230 VAL A C 1
ATOM 1509 O O . VAL A 1 198 ? 20.305 57.018 146.912 1.00 15.07 230 VAL A O 1
ATOM 1513 N N . ASP A 1 199 ? 19.524 58.285 148.595 1.00 14.65 231 ASP A N 1
ATOM 1514 C CA . ASP A 1 199 ? 18.223 57.617 148.704 1.00 14.99 231 ASP A CA 1
ATOM 1515 C C . ASP A 1 199 ? 17.175 58.599 148.183 1.00 16.87 231 ASP A C 1
ATOM 1516 O O . ASP A 1 199 ? 17.020 59.671 148.756 1.00 18.39 231 ASP A O 1
ATOM 1521 N N . ASP A 1 200 ? 16.479 58.232 147.112 1.00 15.34 232 ASP A N 1
ATOM 1522 C CA . ASP A 1 200 ? 15.390 59.047 146.556 1.00 16.60 232 ASP A CA 1
ATOM 1523 C C . ASP A 1 200 ? 14.099 58.661 147.271 1.00 17.78 232 ASP A C 1
ATOM 1524 O O . ASP A 1 200 ? 13.517 57.599 146.986 1.00 17.66 232 ASP A O 1
ATOM 1529 N N . GLN A 1 201 ? 13.691 59.482 148.239 1.00 16.90 233 GLN A N 1
ATOM 1530 C CA . GLN A 1 201 ? 12.542 59.164 149.088 1.00 15.94 233 GLN A CA 1
ATOM 1531 C C . GLN A 1 201 ? 11.710 60.419 149.359 1.00 18.02 233 GLN A C 1
ATOM 1532 O O . GLN A 1 201 ? 12.175 61.538 149.194 1.00 17.05 233 GLN A O 1
ATOM 1538 N N . SER A 1 202 ? 10.479 60.214 149.794 1.00 17.46 234 SER A N 1
ATOM 1539 C CA . SER A 1 202 ? 9.454 61.264 149.695 1.00 18.78 234 SER A CA 1
ATOM 1540 C C . SER A 1 202 ? 9.230 62.149 150.916 1.00 19.42 234 SER A C 1
ATOM 1541 O O . SER A 1 202 ? 8.248 62.922 150.939 1.00 20.51 234 SER A O 1
ATOM 1544 N N . SER A 1 203 ? 10.120 62.089 151.911 1.00 18.07 235 SER A N 1
ATOM 1545 C CA . SER A 1 203 ? 9.987 62.896 153.128 1.00 19.32 235 SER A CA 1
ATOM 1546 C C . SER A 1 203 ? 11.106 63.932 153.277 1.00 20.34 235 SER A C 1
ATOM 1547 O O . SER A 1 203 ? 12.289 63.595 153.200 1.00 21.53 235 SER A O 1
ATOM 1550 N N . ASP A 1 204 ? 10.721 65.184 153.525 1.00 20.07 236 ASP A N 1
ATOM 1551 C CA . ASP A 1 204 ? 11.693 66.251 153.819 1.00 21.41 236 ASP A CA 1
ATOM 1552 C C . ASP A 1 204 ? 12.407 66.046 155.145 1.00 20.14 236 ASP A C 1
ATOM 1553 O O . ASP A 1 204 ? 13.440 66.653 155.372 1.00 21.36 236 ASP A O 1
ATOM 1558 N N . THR A 1 205 ? 11.877 65.197 156.017 1.00 19.66 237 THR A N 1
ATOM 1559 C CA . THR A 1 205 ? 12.447 65.006 157.327 1.00 20.75 237 THR A CA 1
ATOM 1560 C C . THR A 1 205 ? 13.220 63.687 157.471 1.00 20.71 237 THR A C 1
ATOM 1561 O O . THR A 1 205 ? 13.591 63.297 158.587 1.00 20.67 237 THR A O 1
ATOM 1565 N N . ASN A 1 206 ? 13.457 63.019 156.356 1.00 19.58 238 ASN A N 1
ATOM 1566 C CA . ASN A 1 206 ? 14.218 61.777 156.317 1.00 20.10 238 ASN A CA 1
ATOM 1567 C C . ASN A 1 206 ? 15.483 61.934 155.461 1.00 18.90 238 ASN A C 1
ATOM 1568 O O . ASN A 1 206 ? 15.561 62.788 154.566 1.00 16.97 238 ASN A O 1
ATOM 1573 N N . THR A 1 207 ? 16.451 61.053 155.727 1.00 19.42 239 THR A N 1
ATOM 1574 C CA . THR A 1 207 ? 17.770 61.116 155.121 1.00 17.73 239 THR A CA 1
ATOM 1575 C C . THR A 1 207 ? 17.687 60.918 153.622 1.00 17.05 239 THR A C 1
ATOM 1576 O O . THR A 1 207 ? 17.005 60.019 153.131 1.00 16.29 239 THR A O 1
ATOM 1580 N N . GLY A 1 208 ? 18.386 61.780 152.896 1.00 16.45 240 GLY A N 1
ATOM 1581 C CA . GLY A 1 208 ? 18.519 61.647 151.465 1.00 15.42 240 GLY A CA 1
ATOM 1582 C C . GLY A 1 208 ? 19.904 61.265 150.982 1.00 15.20 240 GLY A C 1
ATOM 1583 O O . GLY A 1 208 ? 20.048 60.762 149.857 1.00 16.40 240 GLY A O 1
ATOM 1584 N N . ILE A 1 209 ? 20.915 61.508 151.805 1.00 15.39 241 ILE A N 1
ATOM 1585 C CA . ILE A 1 209 ? 22.281 61.183 151.433 1.00 14.82 241 ILE A CA 1
ATOM 1586 C C . ILE A 1 209 ? 22.888 60.425 152.608 1.00 15.22 241 ILE A C 1
ATOM 1587 O O . ILE A 1 209 ? 22.889 60.902 153.747 1.00 17.14 241 ILE A O 1
ATOM 1592 N N . TYR A 1 210 ? 23.341 59.219 152.309 1.00 14.25 242 TYR A N 1
ATOM 1593 C CA . TYR A 1 210 ? 23.954 58.322 153.270 1.00 15.29 242 TYR A CA 1
ATOM 1594 C C . TYR A 1 210 ? 25.430 58.171 152.957 1.00 16.15 242 TYR A C 1
ATOM 1595 O O . TYR A 1 210 ? 25.851 58.438 151.819 1.00 15.43 242 TYR A O 1
ATOM 1604 N N . LEU A 1 211 ? 26.194 57.758 153.965 1.00 17.37 243 LEU A N 1
ATOM 1605 C CA A LEU A 1 211 ? 27.618 57.474 153.806 0.50 18.77 243 LEU A CA 1
ATOM 1606 C CA B LEU A 1 211 ? 27.619 57.475 153.812 0.50 18.69 243 LEU A CA 1
ATOM 1607 C C . LEU A 1 211 ? 27.928 56.088 154.355 1.00 19.25 243 LEU A C 1
ATOM 1608 O O . LEU A 1 211 ? 27.446 55.726 155.437 1.00 20.92 243 LEU A O 1
ATOM 1617 N N . PHE A 1 212 ? 28.749 55.315 153.628 1.00 18.75 244 PHE A N 1
ATOM 1618 C CA . PHE A 1 212 ? 29.289 54.056 154.146 1.00 18.42 244 PHE A CA 1
ATOM 1619 C C . PHE A 1 212 ? 30.792 54.257 154.310 1.00 20.24 244 PHE A C 1
ATOM 1620 O O . PHE A 1 212 ? 31.483 54.653 153.359 1.00 18.78 244 PHE A O 1
ATOM 1628 N N . THR A 1 213 ? 31.306 54.010 155.512 1.00 19.96 245 THR A N 1
ATOM 1629 C CA . THR A 1 213 ? 32.676 54.433 155.824 1.00 21.82 245 THR A CA 1
ATOM 1630 C C . THR A 1 213 ? 33.713 53.465 155.269 1.00 22.68 245 THR A C 1
ATOM 1631 O O . THR A 1 213 ? 33.596 52.249 155.413 1.00 23.03 245 THR A O 1
ATOM 1635 N N . ARG A 1 214 ? 34.743 54.022 154.646 1.00 23.49 246 ARG A N 1
ATOM 1636 C CA . ARG A 1 214 ? 35.880 53.241 154.143 1.00 24.76 246 ARG A CA 1
ATOM 1637 C C . ARG A 1 214 ? 36.571 52.458 155.272 1.00 25.26 246 ARG A C 1
ATOM 1638 O O . ARG A 1 214 ? 36.960 51.308 155.083 1.00 26.30 246 ARG A O 1
ATOM 1646 N N . ALA A 1 215 ? 36.687 53.088 156.441 1.00 27.03 247 ALA A N 1
ATOM 1647 C CA . ALA A 1 215 ? 37.359 52.490 157.599 1.00 29.03 247 ALA A CA 1
ATOM 1648 C C . ALA A 1 215 ? 36.700 51.198 158.094 1.00 30.61 247 ALA A C 1
ATOM 1649 O O . ALA A 1 215 ? 37.376 50.355 158.669 1.00 33.02 247 ALA A O 1
ATOM 1651 N N . SER A 1 216 ? 35.398 51.039 157.857 1.00 27.47 248 SER A N 1
ATOM 1652 C CA . SER A 1 216 ? 34.670 49.820 158.201 1.00 27.69 248 SER A CA 1
ATOM 1653 C C . SER A 1 216 ? 34.565 48.842 157.034 1.00 27.98 248 SER A C 1
ATOM 1654 O O . SER A 1 216 ? 33.787 47.890 157.091 1.00 31.43 248 SER A O 1
ATOM 1657 N N . GLY A 1 217 ? 35.302 49.074 155.953 1.00 27.71 249 GLY A N 1
ATOM 1658 C CA . GLY A 1 217 ? 35.103 48.292 154.728 1.00 26.75 249 GLY A CA 1
ATOM 1659 C C . GLY A 1 217 ? 33.720 48.514 154.121 1.00 26.41 249 GLY A C 1
ATOM 1660 O O . GLY A 1 217 ? 33.141 47.614 153.488 1.00 25.89 249 GLY A O 1
ATOM 1661 N N . PHE A 1 218 ? 33.189 49.720 154.329 1.00 25.44 250 PHE A N 1
ATOM 1662 C CA . PHE A 1 218 ? 31.876 50.129 153.815 1.00 24.00 250 PHE A CA 1
ATOM 1663 C C . PHE A 1 218 ? 30.697 49.406 154.448 1.00 24.02 250 PHE A C 1
ATOM 1664 O O . PHE A 1 218 ? 29.616 49.423 153.896 1.00 22.59 250 PHE A O 1
ATOM 1672 N N . THR A 1 219 ? 30.896 48.851 155.638 1.00 26.04 251 THR A N 1
ATOM 1673 C CA . THR A 1 219 ? 29.813 48.171 156.356 1.00 27.46 251 THR A CA 1
ATOM 1674 C C . THR A 1 219 ? 29.007 49.111 157.263 1.00 27.50 251 THR A C 1
ATOM 1675 O O . THR A 1 219 ? 27.814 48.889 157.473 1.00 29.67 251 THR A O 1
ATOM 1679 N N . GLU A 1 220 ? 29.652 50.145 157.800 1.00 24.67 252 GLU A N 1
ATOM 1680 C CA . GLU A 1 220 ? 28.983 51.093 158.680 1.00 26.64 252 GLU A CA 1
ATOM 1681 C C . GLU A 1 220 ? 28.328 52.228 157.883 1.00 23.99 252 GLU A C 1
ATOM 1682 O O . GLU A 1 220 ? 29.003 52.925 157.126 1.00 23.43 252 GLU A O 1
ATOM 1688 N N . ARG A 1 221 ? 27.025 52.408 158.076 1.00 23.01 253 ARG A N 1
ATOM 1689 C CA . ARG A 1 221 ? 26.261 53.472 157.393 1.00 21.08 253 ARG A CA 1
ATOM 1690 C C . ARG A 1 221 ? 26.045 54.657 158.320 1.00 22.29 253 ARG A C 1
ATOM 1691 O O . ARG A 1 221 ? 25.733 54.482 159.503 1.00 22.82 253 ARG A O 1
ATOM 1699 N N . LEU A 1 222 ? 26.222 55.860 157.792 1.00 20.79 254 LEU A N 1
ATOM 1700 C CA . LEU A 1 222 ? 25.916 57.110 158.496 1.00 21.71 254 LEU A CA 1
ATOM 1701 C C . LEU A 1 222 ? 24.914 57.904 157.658 1.00 19.93 254 LEU A C 1
ATOM 1702 O O . LEU A 1 222 ? 24.884 57.784 156.437 1.00 18.75 254 LEU A O 1
ATOM 1707 N N . SER A 1 223 ? 24.096 58.714 158.317 1.00 20.98 255 SER A N 1
ATOM 1708 C CA . SER A 1 223 ? 23.179 59.626 157.630 1.00 20.14 255 SER A CA 1
ATOM 1709 C C . SER A 1 223 ? 23.811 61.015 157.580 1.00 20.19 255 SER A C 1
ATOM 1710 O O . SER A 1 223 ? 24.167 61.570 158.623 1.00 22.92 255 SER A O 1
ATOM 1713 N N . LEU A 1 224 ? 23.939 61.580 156.390 1.00 17.99 256 LEU A N 1
ATOM 1714 C CA . LEU A 1 224 ? 24.588 62.859 156.237 1.00 19.09 256 LEU A CA 1
ATOM 1715 C C . LEU A 1 224 ? 23.589 63.989 156.330 1.00 19.16 256 LEU A C 1
ATOM 1716 O O . LEU A 1 224 ? 23.775 64.900 157.115 1.00 21.64 256 LEU A O 1
ATOM 1721 N N . CYS A 1 225 ? 22.547 63.948 155.516 1.00 18.06 257 CYS A N 1
ATOM 1722 C CA . CYS A 1 225 ? 21.564 65.019 155.530 1.00 18.61 257 CYS A CA 1
ATOM 1723 C C . CYS A 1 225 ? 20.231 64.579 154.973 1.00 18.70 257 CYS A C 1
ATOM 1724 O O . CYS A 1 225 ? 20.131 63.630 154.184 1.00 16.93 257 CYS A O 1
ATOM 1727 N N . ASN A 1 226 ? 19.195 65.284 155.413 1.00 18.40 258 ASN A N 1
ATOM 1728 C CA . ASN A 1 226 ? 17.851 65.082 154.901 1.00 17.50 258 ASN A CA 1
ATOM 1729 C C . ASN A 1 226 ? 17.692 65.720 153.539 1.00 18.17 258 ASN A C 1
ATOM 1730 O O . ASN A 1 226 ? 18.225 66.807 153.268 1.00 20.04 258 ASN A O 1
ATOM 1735 N N . ALA A 1 227 ? 16.955 65.049 152.663 1.00 16.32 259 ALA A N 1
ATOM 1736 C CA . ALA A 1 227 ? 16.673 65.607 151.352 1.00 16.04 259 ALA A CA 1
ATOM 1737 C C . ALA A 1 227 ? 15.595 64.717 150.770 1.00 18.59 259 ALA A C 1
ATOM 1738 O O . ALA A 1 227 ? 15.744 63.506 150.725 1.00 17.68 259 ALA A O 1
ATOM 1740 N N . ARG A 1 228 ? 14.511 65.348 150.356 1.00 16.87 260 ARG A N 1
ATOM 1741 C CA . ARG A 1 228 ? 13.431 64.681 149.689 1.00 16.39 260 ARG A CA 1
ATOM 1742 C C . ARG A 1 228 ? 13.629 64.674 148.187 1.00 14.40 260 ARG A C 1
ATOM 1743 O O . ARG A 1 228 ? 13.986 65.690 147.572 1.00 14.20 260 ARG A O 1
ATOM 1751 N N . GLY A 1 229 ? 13.341 63.535 147.558 1.00 13.86 261 GLY A N 1
ATOM 1752 C CA . GLY A 1 229 ? 13.459 63.408 146.105 1.00 12.97 261 GLY A CA 1
ATOM 1753 C C . GLY A 1 229 ? 14.831 63.671 145.522 1.00 13.41 261 GLY A C 1
ATOM 1754 O O . GLY A 1 229 ? 14.941 64.207 144.399 1.00 12.40 261 GLY A O 1
ATOM 1755 N N . ALA A 1 230 ? 15.871 63.300 146.259 1.00 13.67 262 ALA A N 1
ATOM 1756 C CA . ALA A 1 230 ? 17.241 63.493 145.788 1.00 16.54 262 ALA A CA 1
ATOM 1757 C C . ALA A 1 230 ? 17.595 62.531 144.672 1.00 15.19 262 ALA A C 1
ATOM 1758 O O . ALA A 1 230 ? 17.227 61.332 144.724 1.00 16.34 262 ALA A O 1
ATOM 1760 N N . LYS A 1 231 ? 18.356 63.037 143.685 1.00 15.10 263 LYS A N 1
ATOM 1761 C CA . LYS A 1 231 ? 18.613 62.307 142.438 1.00 16.05 263 LYS A CA 1
ATOM 1762 C C . LYS A 1 231 ? 20.068 61.979 142.087 1.00 15.36 263 LYS A C 1
ATOM 1763 O O . LYS A 1 231 ? 20.326 61.062 141.310 1.00 17.48 263 LYS A O 1
ATOM 1769 N N . THR A 1 232 ? 21.003 62.732 142.632 1.00 14.20 264 THR A N 1
ATOM 1770 C CA . THR A 1 232 ? 22.398 62.682 142.178 1.00 14.88 264 THR A CA 1
ATOM 1771 C C . THR A 1 232 ? 23.316 63.187 143.278 1.00 16.04 264 THR A C 1
ATOM 1772 O O . THR A 1 232 ? 22.877 63.912 144.171 1.00 15.67 264 THR A O 1
ATOM 1776 N N . CYS A 1 233 ? 24.571 62.745 143.249 1.00 17.10 265 CYS A N 1
ATOM 1777 C CA . CYS A 1 233 ? 25.593 63.158 144.235 1.00 17.73 265 CYS A CA 1
ATOM 1778 C C . CYS A 1 233 ? 26.950 63.323 143.536 1.00 21.82 265 CYS A C 1
ATOM 1779 O O . CYS A 1 233 ? 27.664 62.355 143.291 1.00 29.73 265 CYS A O 1
ATOM 1782 N N . ALA A 1 234 ? 27.297 64.559 143.230 1.00 15.48 266 ALA A N 1
ATOM 1783 C CA . ALA A 1 234 ? 28.518 64.857 142.499 1.00 15.28 266 ALA A CA 1
ATOM 1784 C C . ALA A 1 234 ? 29.514 65.505 143.451 1.00 14.64 266 ALA A C 1
ATOM 1785 O O . ALA A 1 234 ? 29.293 66.613 143.942 1.00 16.88 266 ALA A O 1
ATOM 1787 N N . VAL A 1 235 ? 30.617 64.807 143.691 1.00 14.78 267 VAL A N 1
ATOM 1788 C CA . VAL A 1 235 ? 31.622 65.242 144.646 1.00 14.67 267 VAL A CA 1
ATOM 1789 C C . VAL A 1 235 ? 32.668 66.084 143.938 1.00 14.72 267 VAL A C 1
ATOM 1790 O O . VAL A 1 235 ? 33.376 65.587 143.066 1.00 15.25 267 VAL A O 1
ATOM 1794 N N . HIS A 1 236 ? 32.806 67.339 144.345 1.00 14.61 268 HIS A N 1
ATOM 1795 C CA . HIS A 1 236 ? 33.778 68.238 143.712 1.00 14.54 268 HIS A CA 1
ATOM 1796 C C . HIS A 1 236 ? 35.197 67.802 144.054 1.00 15.77 268 HIS A C 1
ATOM 1797 O O . HIS A 1 236 ? 35.521 67.602 145.232 1.00 15.59 268 HIS A O 1
ATOM 1804 N N . PRO A 1 237 ? 36.076 67.696 143.029 1.00 16.91 269 PRO A N 1
ATOM 1805 C CA . PRO A 1 237 ? 37.399 67.096 143.245 1.00 18.04 269 PRO A CA 1
ATOM 1806 C C . PRO A 1 237 ? 38.421 67.883 144.061 1.00 19.18 269 PRO A C 1
ATOM 1807 O O . PRO A 1 237 ? 39.429 67.291 144.470 1.00 21.54 269 PRO A O 1
ATOM 1811 N N . GLN A 1 238 ? 38.212 69.183 144.281 1.00 19.05 270 GLN A N 1
ATOM 1812 C CA . GLN A 1 238 ? 39.060 69.949 145.186 1.00 20.15 270 GLN A CA 1
ATOM 1813 C C . GLN A 1 238 ? 38.382 70.411 146.466 1.00 19.39 270 GLN A C 1
ATOM 1814 O O . GLN A 1 238 ? 39.035 70.454 147.493 1.00 20.05 270 GLN A O 1
ATOM 1820 N N . ASN A 1 239 ? 37.100 70.784 146.410 1.00 17.42 271 ASN A N 1
ATOM 1821 C CA . ASN A 1 239 ? 36.414 71.312 147.613 1.00 17.56 271 ASN A CA 1
ATOM 1822 C C . ASN A 1 239 ? 35.679 70.214 148.387 1.00 17.19 271 ASN A C 1
ATOM 1823 O O . ASN A 1 239 ? 35.351 70.392 149.560 1.00 18.25 271 ASN A O 1
ATOM 1828 N N . GLY A 1 240 ? 35.474 69.070 147.728 1.00 16.37 272 GLY A N 1
ATOM 1829 C CA . GLY A 1 240 ? 34.936 67.870 148.375 1.00 16.67 272 GLY A CA 1
ATOM 1830 C C . GLY A 1 240 ? 33.453 67.887 148.683 1.00 15.94 272 GLY A C 1
ATOM 1831 O O . GLY A 1 240 ? 32.915 66.911 149.220 1.00 15.71 272 GLY A O 1
ATOM 1832 N N . LYS A 1 241 ? 32.768 68.966 148.331 1.00 15.75 273 LYS A N 1
ATOM 1833 C CA . LYS A 1 241 ? 31.350 69.072 148.619 1.00 16.31 273 LYS A CA 1
ATOM 1834 C C . LYS A 1 241 ? 30.563 68.138 147.746 1.00 16.64 273 LYS A C 1
ATOM 1835 O O . LYS A 1 241 ? 30.951 67.847 146.610 1.00 14.56 273 LYS A O 1
ATOM 1841 N N . ILE A 1 242 ? 29.440 67.676 148.293 1.00 14.21 274 ILE A N 1
ATOM 1842 C CA . ILE A 1 242 ? 28.504 66.835 147.574 1.00 13.86 274 ILE A CA 1
ATOM 1843 C C . ILE A 1 242 ? 27.394 67.681 146.990 1.00 13.76 274 ILE A C 1
ATOM 1844 O O . ILE A 1 242 ? 26.604 68.279 147.712 1.00 15.06 274 ILE A O 1
ATOM 1849 N N . TYR A 1 243 ? 27.369 67.777 145.673 1.00 13.05 275 TYR A N 1
ATOM 1850 C CA . TYR A 1 243 ? 26.367 68.561 144.965 1.00 12.54 275 TYR A CA 1
ATOM 1851 C C . TYR A 1 243 ? 25.217 67.676 144.540 1.00 13.57 275 TYR A C 1
ATOM 1852 O O . TYR A 1 243 ? 25.424 66.589 143.999 1.00 15.50 275 TYR A O 1
ATOM 1861 N N . TYR A 1 244 ? 23.986 68.140 144.790 1.00 13.23 276 TYR A N 1
ATOM 1862 C CA . TYR A 1 244 ? 22.811 67.341 144.500 1.00 12.97 276 TYR A CA 1
ATOM 1863 C C . TYR A 1 244 ? 21.616 68.158 144.041 1.00 13.39 276 TYR A C 1
ATOM 1864 O O . TYR A 1 244 ? 21.619 69.385 144.136 1.00 13.42 276 TYR A O 1
ATOM 1873 N N . THR A 1 245 ? 20.614 67.450 143.503 1.00 14.02 277 THR A N 1
ATOM 1874 C CA . THR A 1 245 ? 19.327 68.028 143.194 1.00 12.76 277 THR A CA 1
ATOM 1875 C C . THR A 1 245 ? 18.228 67.266 143.932 1.00 13.04 277 THR A C 1
ATOM 1876 O O . THR A 1 245 ? 18.419 66.106 144.328 1.00 14.87 277 THR A O 1
ATOM 1880 N N . ARG A 1 246 ? 17.117 67.965 144.151 1.00 12.90 278 ARG A N 1
ATOM 1881 C CA . ARG A 1 246 ? 15.883 67.416 144.716 1.00 13.70 278 ARG A CA 1
ATOM 1882 C C . ARG A 1 246 ? 14.699 67.705 143.802 1.00 13.77 278 ARG A C 1
ATOM 1883 O O . ARG A 1 246 ? 14.545 68.806 143.284 1.00 13.04 278 ARG A O 1
ATOM 1891 N N . TYR A 1 247 ? 13.830 66.714 143.646 1.00 14.31 279 TYR A N 1
ATOM 1892 C CA . TYR A 1 247 ? 12.708 66.790 142.730 1.00 13.64 279 TYR A CA 1
ATOM 1893 C C . TYR A 1 247 ? 11.910 68.078 142.791 1.00 12.61 279 TYR A C 1
ATOM 1894 O O . TYR A 1 247 ? 11.577 68.640 141.752 1.00 12.81 279 TYR A O 1
ATOM 1903 N N . HIS A 1 248 ? 11.595 68.554 143.998 1.00 12.29 280 HIS A N 1
ATOM 1904 C CA . HIS A 1 248 ? 10.681 69.674 144.137 1.00 14.16 280 HIS A CA 1
ATOM 1905 C C . HIS A 1 248 ? 11.302 71.075 144.152 1.00 13.95 280 HIS A C 1
ATOM 1906 O O . HIS A 1 248 ? 10.599 72.054 144.434 1.00 15.83 280 HIS A O 1
ATOM 1913 N N . HIS A 1 249 ? 12.587 71.172 143.829 1.00 14.49 281 HIS A N 1
ATOM 1914 C CA . HIS A 1 249 ? 13.335 72.423 143.958 1.00 13.67 281 HIS A CA 1
ATOM 1915 C C . HIS A 1 249 ? 14.174 72.628 142.672 1.00 13.82 281 HIS A C 1
ATOM 1916 O O . HIS A 1 249 ? 14.908 71.722 142.239 1.00 14.51 281 HIS A O 1
ATOM 1923 N N . ALA A 1 250 ? 14.060 73.805 142.068 1.00 13.61 282 ALA A N 1
ATOM 1924 C CA . ALA A 1 250 ? 14.819 74.103 140.826 1.00 14.60 282 ALA A CA 1
ATOM 1925 C C . ALA A 1 250 ? 16.160 74.752 141.168 1.00 15.24 282 ALA A C 1
ATOM 1926 O O . ALA A 1 250 ? 16.307 75.979 141.074 1.00 15.21 282 ALA A O 1
ATOM 1936 N N . ILE A 1 252 ? 20.665 73.623 142.323 1.00 13.36 284 ILE A N 1
ATOM 1937 C CA . ILE A 1 252 ? 21.656 72.701 142.810 1.00 13.70 284 ILE A CA 1
ATOM 1938 C C . ILE A 1 252 ? 21.940 73.079 144.268 1.00 14.12 284 ILE A C 1
ATOM 1939 O O . ILE A 1 252 ? 22.159 74.242 144.597 1.00 15.13 284 ILE A O 1
ATOM 1944 N N . SER A 1 253 ? 21.962 72.050 145.111 1.00 13.12 285 SER A N 1
ATOM 1945 C CA . SER A 1 253 ? 22.266 72.169 146.514 1.00 14.28 285 SER A CA 1
ATOM 1946 C C . SER A 1 253 ? 23.606 71.501 146.785 1.00 13.43 285 SER A C 1
ATOM 1947 O O . SER A 1 253 ? 24.114 70.733 145.939 1.00 12.55 285 SER A O 1
ATOM 1950 N N . SER A 1 254 ? 24.153 71.711 147.975 1.00 14.44 286 SER A N 1
ATOM 1951 C CA . SER A 1 254 ? 25.321 70.943 148.399 1.00 14.03 286 SER A CA 1
ATOM 1952 C C . SER A 1 254 ? 25.346 70.648 149.881 1.00 16.13 286 SER A C 1
ATOM 1953 O O . SER A 1 254 ? 24.752 71.369 150.698 1.00 15.08 286 SER A O 1
ATOM 1956 N N . TYR A 1 255 ? 26.100 69.597 150.200 1.00 14.49 287 TYR A N 1
ATOM 1957 C CA . TYR A 1 255 ? 26.458 69.224 151.544 1.00 15.69 287 TYR A CA 1
ATOM 1958 C C . TYR A 1 255 ? 27.970 69.040 151.617 1.00 17.15 287 TYR A C 1
ATOM 1959 O O . TYR A 1 255 ? 28.570 68.337 150.786 1.00 15.30 287 TYR A O 1
ATOM 1968 N N . ASP A 1 256 ? 28.588 69.692 152.598 1.00 18.32 288 ASP A N 1
ATOM 1969 C CA . ASP A 1 256 ? 30.037 69.603 152.803 1.00 19.50 288 ASP A CA 1
ATOM 1970 C C . ASP A 1 256 ? 30.370 68.579 153.873 1.00 19.74 288 ASP A C 1
ATOM 1971 O O . ASP A 1 256 ? 30.168 68.846 155.063 1.00 21.56 288 ASP A O 1
ATOM 1976 N N . PRO A 1 257 ? 30.942 67.435 153.481 1.00 19.74 289 PRO A N 1
ATOM 1977 C CA . PRO A 1 257 ? 31.145 66.383 154.491 1.00 22.49 289 PRO A CA 1
ATOM 1978 C C . PRO A 1 257 ? 32.186 66.718 155.539 1.00 26.17 289 PRO A C 1
ATOM 1979 O O . PRO A 1 257 ? 32.147 66.129 156.624 1.00 27.11 289 PRO A O 1
ATOM 1983 N N . ALA A 1 258 ? 33.098 67.640 155.237 1.00 24.21 290 ALA A N 1
ATOM 1984 C CA . ALA A 1 258 ? 34.115 68.050 156.220 1.00 28.25 290 ALA A CA 1
ATOM 1985 C C . ALA A 1 258 ? 33.520 68.862 157.380 1.00 27.84 290 ALA A C 1
ATOM 1986 O O . ALA A 1 258 ? 33.968 68.756 158.513 1.00 30.82 290 ALA A O 1
ATOM 1988 N N . THR A 1 259 ? 32.514 69.675 157.097 1.00 24.77 291 THR A N 1
ATOM 1989 C CA . THR A 1 259 ? 31.956 70.593 158.090 1.00 26.36 291 THR A CA 1
ATOM 1990 C C . THR A 1 259 ? 30.477 70.367 158.417 1.00 25.27 291 THR A C 1
ATOM 1991 O O . THR A 1 259 ? 29.969 70.920 159.394 1.00 25.36 291 THR A O 1
ATOM 1995 N N . GLY A 1 260 ? 29.766 69.625 157.580 1.00 23.65 292 GLY A N 1
ATOM 1996 C CA . GLY A 1 260 ? 28.310 69.519 157.729 1.00 23.78 292 GLY A CA 1
ATOM 1997 C C . GLY A 1 260 ? 27.515 70.687 157.173 1.00 23.64 292 GLY A C 1
ATOM 1998 O O . GLY A 1 260 ? 26.291 70.719 157.301 1.00 23.23 292 GLY A O 1
ATOM 1999 N N . THR A 1 261 ? 28.179 71.634 156.505 1.00 20.62 293 THR A N 1
ATOM 2000 C CA . THR A 1 261 ? 27.497 72.794 155.986 1.00 21.12 293 THR A CA 1
ATOM 2001 C C . THR A 1 261 ? 26.619 72.449 154.803 1.00 19.92 293 THR A C 1
ATOM 2002 O O . THR A 1 261 ? 27.068 71.794 153.867 1.00 17.98 293 THR A O 1
ATOM 2006 N N . LEU A 1 262 ? 25.365 72.897 154.866 1.00 18.41 294 LEU A N 1
ATOM 2007 C CA . LEU A 1 262 ? 24.400 72.742 153.809 1.00 19.34 294 LEU A CA 1
ATOM 2008 C C . LEU A 1 262 ? 24.205 74.082 153.110 1.00 20.30 294 LEU A C 1
ATOM 2009 O O . LEU A 1 262 ? 24.040 75.108 153.772 1.00 21.63 294 LEU A O 1
ATOM 2014 N N . THR A 1 263 ? 24.237 74.060 151.786 1.00 18.19 295 THR A N 1
ATOM 2015 C CA . THR A 1 263 ? 23.910 75.236 150.991 1.00 17.87 295 THR A CA 1
ATOM 2016 C C . THR A 1 263 ? 22.732 74.825 150.136 1.00 17.52 295 THR A C 1
ATOM 2017 O O . THR A 1 263 ? 22.897 74.072 149.180 1.00 17.33 295 THR A O 1
ATOM 2021 N N . GLU A 1 264 ? 21.540 75.300 150.497 1.00 17.97 296 GLU A N 1
ATOM 2022 C CA . GLU A 1 264 ? 20.350 74.880 149.780 1.00 18.19 296 GLU A CA 1
ATOM 2023 C C . GLU A 1 264 ? 20.386 75.311 148.316 1.00 17.10 296 GLU A C 1
ATOM 2024 O O . GLU A 1 264 ? 20.015 74.546 147.440 1.00 18.30 296 GLU A O 1
ATOM 2030 N N . GLU A 1 265 ? 20.789 76.553 148.055 1.00 17.11 297 GLU A N 1
ATOM 2031 C CA . GLU A 1 265 ? 20.784 77.083 146.707 1.00 18.17 297 GLU A CA 1
ATOM 2032 C C . GLU A 1 265 ? 22.193 77.503 146.290 1.00 17.50 297 GLU A C 1
ATOM 2033 O O . GLU A 1 265 ? 22.556 78.682 146.408 1.00 17.32 297 GLU A O 1
ATOM 2039 N N . GLU A 1 266 ? 22.998 76.548 145.817 1.00 16.80 298 GLU A N 1
ATOM 2040 C CA . GLU A 1 266 ? 24.293 76.891 145.191 1.00 16.36 298 GLU A CA 1
ATOM 2041 C C . GLU A 1 266 ? 24.010 77.742 143.958 1.00 18.00 298 GLU A C 1
ATOM 2042 O O . GLU A 1 266 ? 24.670 78.751 143.742 1.00 19.98 298 GLU A O 1
ATOM 2048 N N . VAL A 1 267 ? 23.025 77.331 143.158 1.00 17.83 299 VAL A N 1
ATOM 2049 C CA . VAL A 1 267 ? 22.558 78.129 142.020 1.00 16.44 299 VAL A CA 1
ATOM 2050 C C . VAL A 1 267 ? 21.170 77.683 141.623 1.00 15.44 299 VAL A C 1
ATOM 2051 O O . VAL A 1 267 ? 20.821 76.522 141.813 1.00 14.62 299 VAL A O 1
ATOM 2076 N N . ASP A 1 270 ? 16.864 76.019 135.699 1.00 15.62 302 ASP A N 1
ATOM 2077 C CA . ASP A 1 270 ? 15.699 76.423 134.938 1.00 16.90 302 ASP A CA 1
ATOM 2078 C C . ASP A 1 270 ? 14.604 75.339 134.891 1.00 15.44 302 ASP A C 1
ATOM 2079 O O . ASP A 1 270 ? 13.545 75.557 134.307 1.00 16.36 302 ASP A O 1
ATOM 2084 N N . THR A 1 271 ? 14.876 74.195 135.518 1.00 15.00 303 THR A N 1
ATOM 2085 C CA . THR A 1 271 ? 14.007 73.008 135.481 1.00 14.77 303 THR A CA 1
ATOM 2086 C C . THR A 1 271 ? 14.068 72.284 136.816 1.00 15.67 303 THR A C 1
ATOM 2087 O O . THR A 1 271 ? 15.107 72.211 137.449 1.00 14.42 303 THR A O 1
ATOM 2091 N N . LYS A 1 272 ? 12.931 71.752 137.237 1.00 15.39 304 LYS A N 1
ATOM 2092 C CA . LYS A 1 272 ? 12.876 70.839 138.381 1.00 14.53 304 LYS A CA 1
ATOM 2093 C C . LYS A 1 272 ? 11.943 69.706 137.998 1.00 16.47 304 LYS A C 1
ATOM 2094 O O . LYS A 1 272 ? 11.479 69.622 136.858 1.00 14.53 304 LYS A O 1
ATOM 2100 N N . GLY A 1 273 ? 11.658 68.827 138.939 1.00 16.54 305 GLY A N 1
ATOM 2101 C CA . GLY A 1 273 ? 10.632 67.806 138.712 1.00 17.80 305 GLY A CA 1
ATOM 2102 C C . GLY A 1 273 ? 11.069 66.722 137.752 1.00 17.05 305 GLY A C 1
ATOM 2103 O O . GLY A 1 273 ? 10.257 66.157 137.018 1.00 18.64 305 GLY A O 1
ATOM 2104 N N . SER A 1 274 ? 12.352 66.392 137.768 1.00 16.74 306 SER A N 1
ATOM 2105 C CA . SER A 1 274 ? 12.929 65.514 136.763 1.00 17.09 306 SER A CA 1
ATOM 2106 C C . SER A 1 274 ? 14.228 64.934 137.321 1.00 16.67 306 SER A C 1
ATOM 2107 O O . SER A 1 274 ? 14.706 65.367 138.377 1.00 17.51 306 SER A O 1
ATOM 2110 N N . ASN A 1 275 ? 14.782 63.942 136.639 1.00 15.47 307 ASN A N 1
ATOM 2111 C CA . ASN A 1 275 ? 16.014 63.335 137.070 1.00 16.00 307 ASN A CA 1
ATOM 2112 C C . ASN A 1 275 ? 17.163 64.137 136.468 1.00 14.65 307 ASN A C 1
ATOM 2113 O O . ASN A 1 275 ? 17.108 64.522 135.286 1.00 13.77 307 ASN A O 1
ATOM 2118 N N . PHE A 1 276 ? 18.211 64.347 137.256 1.00 13.15 308 PHE A N 1
ATOM 2119 C CA . PHE A 1 276 ? 19.436 64.963 136.766 1.00 12.96 308 PHE A CA 1
ATOM 2120 C C . PHE A 1 276 ? 20.597 64.107 137.230 1.00 16.06 308 PHE A C 1
ATOM 2121 O O . PHE A 1 276 ? 20.505 63.426 138.242 1.00 15.18 308 PHE A O 1
ATOM 2129 N N . HIS A 1 277 ? 21.690 64.185 136.496 1.00 14.10 309 HIS A N 1
ATOM 2130 C CA . HIS A 1 277 ? 22.942 63.561 136.898 1.00 15.00 309 HIS A CA 1
ATOM 2131 C C . HIS A 1 277 ? 24.032 64.568 136.660 1.00 14.03 309 HIS A C 1
ATOM 2132 O O . HIS A 1 277 ? 24.236 65.019 135.533 1.00 14.74 309 HIS A O 1
ATOM 2139 N N . ILE A 1 278 ? 24.743 64.899 137.726 1.00 12.10 310 ILE A N 1
ATOM 2140 C CA . ILE A 1 278 ? 25.814 65.893 137.680 1.00 12.41 310 ILE A CA 1
ATOM 2141 C C . ILE A 1 278 ? 27.154 65.177 137.705 1.00 12.66 310 ILE A C 1
ATOM 2142 O O . ILE A 1 278 ? 27.343 64.249 138.480 1.00 13.68 310 ILE A O 1
ATOM 2147 N N . VAL A 1 279 ? 28.063 65.583 136.821 1.00 12.79 311 VAL A N 1
ATOM 2148 C CA . VAL A 1 279 ? 29.401 65.012 136.769 1.00 11.93 311 VAL A CA 1
ATOM 2149 C C . VAL A 1 279 ? 30.435 66.141 136.668 1.00 12.77 311 VAL A C 1
ATOM 2150 O O . VAL A 1 279 ? 30.423 66.920 135.703 1.00 12.47 311 VAL A O 1
ATOM 2154 N N . TRP A 1 280 ? 31.328 66.220 137.652 1.00 13.16 312 TRP A N 1
ATOM 2155 C CA . TRP A 1 280 ? 32.412 67.196 137.644 1.00 13.61 312 TRP A CA 1
ATOM 2156 C C . TRP A 1 280 ? 33.458 66.846 136.578 1.00 13.51 312 TRP A C 1
ATOM 2157 O O . TRP A 1 280 ? 33.881 65.691 136.441 1.00 14.04 312 TRP A O 1
ATOM 2168 N N . HIS A 1 281 ? 33.897 67.857 135.831 1.00 13.45 313 HIS A N 1
ATOM 2169 C CA . HIS A 1 281 ? 35.087 67.703 135.022 1.00 13.26 313 HIS A CA 1
ATOM 2170 C C . HIS A 1 281 ? 36.248 67.378 135.949 1.00 14.81 313 HIS A C 1
ATOM 2171 O O . HIS A 1 281 ? 36.281 67.857 137.072 1.00 15.15 313 HIS A O 1
ATOM 2178 N N . PRO A 1 282 ? 37.214 66.556 135.480 1.00 16.48 314 PRO A N 1
ATOM 2179 C CA . PRO A 1 282 ? 38.286 66.181 136.391 1.00 18.39 314 PRO A CA 1
ATOM 2180 C C . PRO A 1 282 ? 39.069 67.361 136.967 1.00 19.12 314 PRO A C 1
ATOM 2181 O O . PRO A 1 282 ? 39.578 67.273 138.079 1.00 21.74 314 PRO A O 1
ATOM 2185 N N . THR A 1 283 ? 39.159 68.467 136.238 1.00 16.67 315 THR A N 1
ATOM 2186 C CA . THR A 1 283 ? 39.816 69.675 136.766 1.00 17.59 315 THR A CA 1
ATOM 2187 C C . THR A 1 283 ? 39.061 70.349 137.919 1.00 18.03 315 THR A C 1
ATOM 2188 O O . THR A 1 283 ? 39.647 71.120 138.689 1.00 19.25 315 THR A O 1
ATOM 2192 N N . GLY A 1 284 ? 37.760 70.114 138.003 1.00 17.50 316 GLY A N 1
ATOM 2193 C CA . GLY A 1 284 ? 36.885 70.821 138.946 1.00 17.41 316 GLY A CA 1
ATOM 2194 C C . GLY A 1 284 ? 36.462 72.207 138.495 1.00 17.88 316 GLY A C 1
ATOM 2195 O O . GLY A 1 284 ? 35.813 72.925 139.254 1.00 17.99 316 GLY A O 1
ATOM 2196 N N . ASP A 1 285 ? 36.812 72.598 137.261 1.00 18.12 317 ASP A N 1
ATOM 2197 C CA . ASP A 1 285 ? 36.498 73.928 136.780 1.00 18.41 317 ASP A CA 1
ATOM 2198 C C . ASP A 1 285 ? 35.008 74.111 136.483 1.00 17.33 317 ASP A C 1
ATOM 2199 O O . ASP A 1 285 ? 34.507 75.241 136.465 1.00 15.91 317 ASP A O 1
ATOM 2204 N N . TRP A 1 286 ? 34.332 73.002 136.211 1.00 14.73 318 TRP A N 1
ATOM 2205 C CA . TRP A 1 286 ? 32.942 73.001 135.824 1.00 15.40 318 TRP A CA 1
ATOM 2206 C C . TRP A 1 286 ? 32.396 71.584 135.862 1.00 14.28 318 TRP A C 1
ATOM 2207 O O . TRP A 1 286 ? 33.158 70.638 135.981 1.00 14.38 318 TRP A O 1
ATOM 2218 N N . ALA A 1 287 ? 31.075 71.470 135.814 1.00 14.10 319 ALA A N 1
ATOM 2219 C CA . ALA A 1 287 ? 30.385 70.170 135.765 1.00 13.46 319 ALA A CA 1
ATOM 2220 C C . ALA A 1 287 ? 29.402 70.159 134.612 1.00 12.62 319 ALA A C 1
ATOM 2221 O O . ALA A 1 287 ? 28.878 71.187 134.246 1.00 12.74 319 ALA A O 1
ATOM 2223 N N . TYR A 1 288 ? 29.109 68.984 134.087 1.00 12.59 320 TYR A N 1
ATOM 2224 C CA . TYR A 1 288 ? 27.914 68.789 133.295 1.00 11.48 320 TYR A CA 1
ATOM 2225 C C . TYR A 1 288 ? 26.730 68.432 134.176 1.00 12.95 320 TYR A C 1
ATOM 2226 O O . TYR A 1 288 ? 26.854 67.689 135.160 1.00 13.76 320 TYR A O 1
ATOM 2235 N N . ILE A 1 289 ? 25.581 68.961 133.797 1.00 12.74 321 ILE A N 1
ATOM 2236 C CA . ILE A 1 289 ? 24.305 68.568 134.317 1.00 12.87 321 ILE A CA 1
ATOM 2237 C C . ILE A 1 289 ? 23.525 67.879 133.200 1.00 12.87 321 ILE A C 1
ATOM 2238 O O . ILE A 1 289 ? 23.097 68.529 132.211 1.00 12.29 321 ILE A O 1
ATOM 2243 N N . ILE A 1 290 ? 23.392 66.560 133.324 1.00 12.70 322 ILE A N 1
ATOM 2244 C CA . ILE A 1 290 ? 22.625 65.777 132.384 1.00 10.79 322 ILE A CA 1
ATOM 2245 C C . ILE A 1 290 ? 21.153 65.834 132.761 1.00 12.12 322 ILE A C 1
ATOM 2246 O O . ILE A 1 290 ? 20.798 65.455 133.881 1.00 13.02 322 ILE A O 1
ATOM 2251 N N . TYR A 1 291 ? 20.319 66.366 131.862 1.00 11.81 323 TYR A N 1
ATOM 2252 C CA . TYR A 1 291 ? 18.880 66.438 132.079 1.00 12.31 323 TYR A CA 1
ATOM 2253 C C . TYR A 1 291 ? 18.333 65.116 131.564 1.00 12.90 323 TYR A C 1
ATOM 2254 O O . TYR A 1 291 ? 17.990 64.966 130.393 1.00 13.11 323 TYR A O 1
ATOM 2263 N N . ASN A 1 292 ? 18.302 64.110 132.439 1.00 12.39 324 ASN A N 1
ATOM 2264 C CA . ASN A 1 292 ? 17.956 62.763 132.012 1.00 13.10 324 ASN A CA 1
ATOM 2265 C C . ASN A 1 292 ? 16.585 62.648 131.369 1.00 16.14 324 ASN A C 1
ATOM 2266 O O . ASN A 1 292 ? 16.405 61.888 130.438 1.00 15.79 324 ASN A O 1
ATOM 2271 N N . GLY A 1 293 ? 15.615 63.394 131.893 1.00 14.21 325 GLY A N 1
ATOM 2272 C CA . GLY A 1 293 ? 14.270 63.385 131.388 1.00 15.79 325 GLY A CA 1
ATOM 2273 C C . GLY A 1 293 ? 13.952 64.422 130.331 1.00 13.92 325 GLY A C 1
ATOM 2274 O O . GLY A 1 293 ? 12.880 64.341 129.735 1.00 14.09 325 GLY A O 1
ATOM 2275 N N . LYS A 1 294 ? 14.845 65.387 130.105 1.00 13.76 326 LYS A N 1
ATOM 2276 C CA . LYS A 1 294 ? 14.592 66.465 129.135 1.00 13.74 326 LYS A CA 1
ATOM 2277 C C . LYS A 1 294 ? 15.544 66.482 127.944 1.00 11.55 326 LYS A C 1
ATOM 2278 O O . LYS A 1 294 ? 15.441 67.353 127.068 1.00 12.99 326 LYS A O 1
ATOM 2284 N N . HIS A 1 295 ? 16.439 65.504 127.875 1.00 11.96 327 HIS A N 1
ATOM 2285 C CA . HIS A 1 295 ? 17.142 65.184 126.626 1.00 12.34 327 HIS A CA 1
ATOM 2286 C C . HIS A 1 295 ? 18.170 66.245 126.255 1.00 13.47 327 HIS A C 1
ATOM 2287 O O . HIS A 1 295 ? 18.371 66.545 125.092 1.00 11.90 327 HIS A O 1
ATOM 2294 N N . CYS A 1 296 ? 18.877 66.746 127.248 1.00 12.10 328 CYS A N 1
ATOM 2295 C CA . CYS A 1 296 ? 19.893 67.766 126.997 1.00 12.55 328 CYS A CA 1
ATOM 2296 C C . CYS A 1 296 ? 20.920 67.742 128.104 1.00 13.20 328 CYS A C 1
ATOM 2297 O O . CYS A 1 296 ? 20.718 67.103 129.152 1.00 12.47 328 CYS A O 1
ATOM 2300 N N . ILE A 1 297 ? 22.070 68.347 127.820 1.00 12.39 329 ILE A N 1
ATOM 2301 C CA . ILE A 1 297 ? 23.154 68.451 128.770 1.00 11.80 329 ILE A CA 1
ATOM 2302 C C . ILE A 1 297 ? 23.519 69.935 128.912 1.00 11.66 329 ILE A C 1
ATOM 2303 O O . ILE A 1 297 ? 23.690 70.646 127.914 1.00 12.64 329 ILE A O 1
ATOM 2308 N N . TYR A 1 298 ? 23.617 70.393 130.151 1.00 11.48 330 TYR A N 1
ATOM 2309 C CA . TYR A 1 298 ? 24.043 71.746 130.458 1.00 11.99 330 TYR A CA 1
ATOM 2310 C C . TYR A 1 298 ? 25.404 71.697 131.129 1.00 12.68 330 TYR A C 1
ATOM 2311 O O . TYR A 1 298 ? 25.844 70.641 131.631 1.00 13.52 330 TYR A O 1
ATOM 2320 N N . ARG A 1 299 ? 26.057 72.859 131.161 1.00 13.18 331 ARG A N 1
ATOM 2321 C CA A ARG A 1 299 ? 27.297 73.032 131.918 0.50 12.82 331 ARG A CA 1
ATOM 2322 C CA B ARG A 1 299 ? 27.290 73.030 131.915 0.50 13.20 331 ARG A CA 1
ATOM 2323 C C . ARG A 1 299 ? 27.110 74.095 133.003 1.00 13.39 331 ARG A C 1
ATOM 2324 O O . ARG A 1 299 ? 26.500 75.147 132.766 1.00 14.32 331 ARG A O 1
ATOM 2339 N N . VAL A 1 300 ? 27.682 73.838 134.177 1.00 13.74 332 VAL A N 1
ATOM 2340 C CA . VAL A 1 300 ? 27.705 74.806 135.279 1.00 13.75 332 VAL A CA 1
ATOM 2341 C C . VAL A 1 300 ? 29.166 75.062 135.670 1.00 14.48 332 VAL A C 1
ATOM 2342 O O . VAL A 1 300 ? 29.915 74.143 136.010 1.00 15.00 332 VAL A O 1
ATOM 2346 N N . ASP A 1 301 ? 29.596 76.304 135.545 1.00 15.12 333 ASP A N 1
ATOM 2347 C CA . ASP A 1 301 ? 30.960 76.685 135.857 1.00 17.12 333 ASP A CA 1
ATOM 2348 C C . ASP A 1 301 ? 31.156 76.898 137.354 1.00 17.82 333 ASP A C 1
ATOM 2349 O O . ASP A 1 301 ? 30.234 77.326 138.056 1.00 18.44 333 ASP A O 1
ATOM 2354 N N . TYR A 1 302 ? 32.368 76.597 137.814 1.00 16.97 334 TYR A N 1
ATOM 2355 C CA . TYR A 1 302 ? 32.786 76.781 139.207 1.00 17.02 334 TYR A CA 1
ATOM 2356 C C . TYR A 1 302 ? 33.808 77.896 139.284 1.00 17.35 334 TYR A C 1
ATOM 2357 O O . TYR A 1 302 ? 34.823 77.861 138.584 1.00 19.23 334 TYR A O 1
ATOM 2366 N N . ASN A 1 303 ? 33.527 78.907 140.112 1.00 17.95 335 ASN A N 1
ATOM 2367 C CA . ASN A 1 303 ? 34.459 80.002 140.332 1.00 19.65 335 ASN A CA 1
ATOM 2368 C C . ASN A 1 303 ? 35.301 79.649 141.537 1.00 21.95 335 ASN A C 1
ATOM 2369 O O . ASN A 1 303 ? 34.789 79.597 142.657 1.00 22.03 335 ASN A O 1
ATOM 2374 N N . ARG A 1 304 ? 36.589 79.430 141.317 1.00 22.56 336 ARG A N 1
ATOM 2375 C CA . ARG A 1 304 ? 37.478 78.997 142.398 1.00 26.40 336 ARG A CA 1
ATOM 2376 C C . ARG A 1 304 ? 37.691 79.997 143.489 1.00 26.11 336 ARG A C 1
ATOM 2377 O O . ARG A 1 304 ? 37.866 79.617 144.642 1.00 28.36 336 ARG A O 1
ATOM 2385 N N . GLU A 1 305 ? 37.719 81.268 143.122 1.00 27.17 337 GLU A N 1
ATOM 2386 C CA A GLU A 1 305 ? 37.955 82.318 144.100 0.50 30.60 337 GLU A CA 1
ATOM 2387 C CA B GLU A 1 305 ? 37.950 82.328 144.099 0.50 30.55 337 GLU A CA 1
ATOM 2388 C C . GLU A 1 305 ? 36.754 82.465 145.038 1.00 28.99 337 GLU A C 1
ATOM 2389 O O . GLU A 1 305 ? 36.920 82.496 146.246 1.00 30.09 337 GLU A O 1
ATOM 2400 N N . THR A 1 306 ? 35.546 82.540 144.478 1.00 24.13 338 THR A N 1
ATOM 2401 C CA . THR A 1 306 ? 34.348 82.738 145.287 1.00 23.50 338 THR A CA 1
ATOM 2402 C C . THR A 1 306 ? 33.783 81.427 145.790 1.00 22.74 338 THR A C 1
ATOM 2403 O O . THR A 1 306 ? 33.004 81.402 146.750 1.00 24.78 338 THR A O 1
ATOM 2407 N N . GLY A 1 307 ? 34.121 80.326 145.115 1.00 20.80 339 GLY A N 1
ATOM 2408 C CA . GLY A 1 307 ? 33.567 79.026 145.454 1.00 21.41 339 GLY A CA 1
ATOM 2409 C C . GLY A 1 307 ? 32.122 78.869 144.978 1.00 21.79 339 GLY A C 1
ATOM 2410 O O . GLY A 1 307 ? 31.440 77.948 145.392 1.00 23.47 339 GLY A O 1
ATOM 2411 N N . LYS A 1 308 ? 31.655 79.778 144.137 1.00 19.64 340 LYS A N 1
ATOM 2412 C CA . LYS A 1 308 ? 30.268 79.778 143.696 1.00 21.59 340 LYS A CA 1
ATOM 2413 C C . LYS A 1 308 ? 30.079 79.241 142.300 1.00 20.63 340 LYS A C 1
ATOM 2414 O O . LYS A 1 308 ? 30.976 79.328 141.450 1.00 20.74 340 LYS A O 1
ATOM 2420 N N . LEU A 1 309 ? 28.876 78.710 142.069 1.00 17.10 341 LEU A N 1
ATOM 2421 C CA . LEU A 1 309 ? 28.451 78.254 140.750 1.00 17.34 341 LEU A CA 1
ATOM 2422 C C . LEU A 1 309 ? 27.853 79.371 139.908 1.00 18.23 341 LEU A C 1
ATOM 2423 O O . LEU A 1 309 ? 27.113 80.215 140.407 1.00 19.96 341 LEU A O 1
ATOM 2428 N N . ALA A 1 310 ? 28.156 79.365 138.620 1.00 17.96 342 ALA A N 1
ATOM 2429 C CA . ALA A 1 310 ? 27.549 80.282 137.678 1.00 17.84 342 ALA A CA 1
ATOM 2430 C C . ALA A 1 310 ? 26.209 79.745 137.174 1.00 17.44 342 ALA A C 1
ATOM 2431 O O . ALA A 1 310 ? 25.851 78.571 137.388 1.00 17.59 342 ALA A O 1
ATOM 2433 N N . VAL A 1 311 ? 25.475 80.612 136.478 1.00 18.44 343 VAL A N 1
ATOM 2434 C CA . VAL A 1 311 ? 24.221 80.222 135.854 1.00 17.72 343 VAL A CA 1
ATOM 2435 C C . VAL A 1 311 ? 24.518 79.086 134.869 1.00 17.03 343 VAL A C 1
ATOM 2436 O O . VAL A 1 311 ? 25.401 79.234 134.003 1.00 16.14 343 VAL A O 1
ATOM 2440 N N . PRO A 1 312 ? 23.825 77.941 135.011 1.00 15.83 344 PRO A N 1
ATOM 2441 C CA . PRO A 1 312 ? 24.045 76.863 134.023 1.00 14.71 344 PRO A CA 1
ATOM 2442 C C . PRO A 1 312 ? 23.573 77.243 132.649 1.00 15.05 344 PRO A C 1
ATOM 2443 O O . PRO A 1 312 ? 22.604 78.006 132.507 1.00 15.50 344 PRO A O 1
ATOM 2447 N N . TYR A 1 313 ? 24.249 76.711 131.638 1.00 14.24 345 TYR A N 1
ATOM 2448 C CA . TYR A 1 313 ? 23.846 76.946 130.251 1.00 14.99 345 TYR A CA 1
ATOM 2449 C C . TYR A 1 313 ? 23.837 75.657 129.458 1.00 14.88 345 TYR A C 1
ATOM 2450 O O . TYR A 1 313 ? 24.647 74.773 129.709 1.00 13.46 345 TYR A O 1
ATOM 2459 N N . ILE A 1 314 ? 22.973 75.586 128.450 1.00 13.91 346 ILE A N 1
ATOM 2460 C CA . ILE A 1 314 ? 22.860 74.368 127.641 1.00 13.60 346 ILE A CA 1
ATOM 2461 C C . ILE A 1 314 ? 24.063 74.210 126.721 1.00 14.47 346 ILE A C 1
ATOM 2462 O O . ILE A 1 314 ? 24.587 75.203 126.160 1.00 13.96 346 ILE A O 1
ATOM 2467 N N . VAL A 1 315 ? 24.522 72.960 126.608 1.00 12.32 347 VAL A N 1
ATOM 2468 C CA . VAL A 1 315 ? 25.630 72.615 125.732 1.00 14.27 347 VAL A CA 1
ATOM 2469 C C . VAL A 1 315 ? 25.173 71.829 124.505 1.00 14.10 347 VAL A C 1
ATOM 2470 O O . VAL A 1 315 ? 25.639 72.112 123.388 1.00 15.00 347 VAL A O 1
ATOM 2474 N N . CYS A 1 316 ? 24.304 70.849 124.696 1.00 13.54 348 CYS A N 1
ATOM 2475 C CA . CYS A 1 316 ? 23.808 70.059 123.592 1.00 13.66 348 CYS A CA 1
ATOM 2476 C C . CYS A 1 316 ? 22.416 69.523 123.809 1.00 13.75 348 CYS A C 1
ATOM 2477 O O . CYS A 1 316 ? 21.903 69.486 124.918 1.00 11.95 348 CYS A O 1
ATOM 2480 N N . GLY A 1 317 ? 21.796 69.137 122.714 1.00 12.91 349 GLY A N 1
ATOM 2481 C CA . GLY A 1 317 ? 20.414 68.714 122.740 1.00 12.51 349 GLY A CA 1
ATOM 2482 C C . GLY A 1 317 ? 19.473 69.891 122.699 1.00 13.91 349 GLY A C 1
ATOM 2483 O O . GLY A 1 317 ? 19.890 71.053 122.668 1.00 13.03 349 GLY A O 1
ATOM 2484 N N . GLN A 1 318 ? 18.182 69.569 122.705 1.00 14.08 350 GLN A N 1
ATOM 2485 C CA . GLN A 1 318 ? 17.128 70.556 122.862 1.00 14.88 350 GLN A CA 1
ATOM 2486 C C . GLN A 1 318 ? 16.187 70.062 123.945 1.00 13.97 350 GLN A C 1
ATOM 2487 O O . GLN A 1 318 ? 15.658 68.953 123.880 1.00 13.57 350 GLN A O 1
ATOM 2493 N N . HIS A 1 319 ? 16.023 70.904 124.955 1.00 14.67 351 HIS A N 1
ATOM 2494 C CA . HIS A 1 319 ? 15.177 70.620 126.101 1.00 14.07 351 HIS A CA 1
ATOM 2495 C C . HIS A 1 319 ? 13.787 70.174 125.644 1.00 13.21 351 HIS A C 1
ATOM 2496 O O . HIS A 1 319 ? 13.124 70.880 124.879 1.00 13.22 351 HIS A O 1
ATOM 2503 N N . SER A 1 320 ? 13.385 68.996 126.104 1.00 13.75 352 SER A N 1
ATOM 2504 C CA . SER A 1 320 ? 12.061 68.400 125.833 1.00 14.51 352 SER A CA 1
ATOM 2505 C C . SER A 1 320 ? 11.843 67.948 124.366 1.00 15.89 352 SER A C 1
ATOM 2506 O O . SER A 1 320 ? 10.704 67.757 123.937 1.00 16.67 352 SER A O 1
ATOM 2509 N N . SER A 1 321 ? 12.934 67.763 123.614 1.00 14.15 353 SER A N 1
ATOM 2510 C CA A SER A 1 321 ? 12.857 67.312 122.226 0.50 14.87 353 SER A CA 1
ATOM 2511 C CA B SER A 1 321 ? 12.861 67.315 122.232 0.50 15.65 353 SER A CA 1
ATOM 2512 C C . SER A 1 321 ? 13.721 66.067 122.061 1.00 14.99 353 SER A C 1
ATOM 2513 O O . SER A 1 321 ? 14.878 66.149 121.669 1.00 15.32 353 SER A O 1
ATOM 2518 N N . PRO A 1 322 ? 13.173 64.896 122.404 1.00 13.02 354 PRO A N 1
ATOM 2519 C CA . PRO A 1 322 ? 13.960 63.666 122.272 1.00 13.73 354 PRO A CA 1
ATOM 2520 C C . PRO A 1 322 ? 14.211 63.284 120.818 1.00 15.67 354 PRO A C 1
ATOM 2521 O O . PRO A 1 322 ? 13.362 63.495 119.941 1.00 16.07 354 PRO A O 1
ATOM 2525 N N . GLY A 1 323 ? 15.365 62.690 120.569 1.00 15.90 355 GLY A N 1
ATOM 2526 C CA . GLY A 1 323 ? 15.692 62.201 119.252 1.00 15.49 355 GLY A CA 1
ATOM 2527 C C . GLY A 1 323 ? 17.091 61.623 119.244 1.00 14.39 355 GLY A C 1
ATOM 2528 O O . GLY A 1 323 ? 17.827 61.744 120.227 1.00 14.13 355 GLY A O 1
ATOM 2529 N N . TRP A 1 324 ? 17.434 60.984 118.131 1.00 15.39 356 TRP A N 1
ATOM 2530 C CA . TRP A 1 324 ? 18.781 60.481 117.900 1.00 15.98 356 TRP A CA 1
ATOM 2531 C C . TRP A 1 324 ? 19.330 61.220 116.690 1.00 15.69 356 TRP A C 1
ATOM 2532 O O . TRP A 1 324 ? 19.138 60.813 115.543 1.00 14.31 356 TRP A O 1
ATOM 2543 N N . VAL A 1 325 ? 19.979 62.351 116.949 1.00 14.08 357 VAL A N 1
ATOM 2544 C CA . VAL A 1 325 ? 20.548 63.175 115.905 1.00 14.63 357 VAL A CA 1
ATOM 2545 C C . VAL A 1 325 ? 21.948 63.606 116.368 1.00 14.85 357 VAL A C 1
ATOM 2546 O O . VAL A 1 325 ? 22.102 64.323 117.367 1.00 13.98 357 VAL A O 1
ATOM 2550 N N . ASP A 1 326 ? 22.970 63.121 115.665 1.00 16.54 358 ASP A N 1
ATOM 2551 C CA . ASP A 1 326 ? 24.333 63.589 115.927 1.00 16.48 358 ASP A CA 1
ATOM 2552 C C . ASP A 1 326 ? 24.505 64.977 115.321 1.00 17.73 358 ASP A C 1
ATOM 2553 O O . ASP A 1 326 ? 23.842 65.329 114.331 1.00 17.36 358 ASP A O 1
ATOM 2558 N N . GLY A 1 327 ? 25.396 65.780 115.898 1.00 17.43 359 GLY A N 1
ATOM 2559 C CA . GLY A 1 327 ? 25.697 67.083 115.335 1.00 19.23 359 GLY A CA 1
ATOM 2560 C C . GLY A 1 327 ? 26.273 68.016 116.377 1.00 17.19 359 GLY A C 1
ATOM 2561 O O . GLY A 1 327 ? 26.762 67.586 117.429 1.00 16.35 359 GLY A O 1
ATOM 2570 N N . GLY A 1 329 ? 26.350 70.788 119.139 1.00 14.41 361 GLY A N 1
ATOM 2571 C CA . GLY A 1 329 ? 25.641 71.464 120.218 1.00 14.66 361 GLY A CA 1
ATOM 2572 C C . GLY A 1 329 ? 24.132 71.280 120.203 1.00 14.05 361 GLY A C 1
ATOM 2573 O O . GLY A 1 329 ? 23.626 70.161 120.223 1.00 13.05 361 GLY A O 1
ATOM 2574 N N . THR A 1 330 ? 23.413 72.386 120.201 1.00 13.32 362 THR A N 1
ATOM 2575 C CA . THR A 1 330 ? 21.957 72.367 120.284 1.00 13.75 362 THR A CA 1
ATOM 2576 C C . THR A 1 330 ? 21.279 71.974 118.975 1.00 14.42 362 THR A C 1
ATOM 2577 O O . THR A 1 330 ? 20.044 71.948 118.888 1.00 14.71 362 THR A O 1
ATOM 2581 N N . GLY A 1 331 ? 22.084 71.658 117.956 1.00 14.23 363 GLY A N 1
ATOM 2582 C CA . GLY A 1 331 ? 21.579 70.996 116.752 1.00 15.39 363 GLY A CA 1
ATOM 2583 C C . GLY A 1 331 ? 21.519 69.473 116.863 1.00 14.97 363 GLY A C 1
ATOM 2584 O O . GLY A 1 331 ? 20.851 68.788 116.046 1.00 16.50 363 GLY A O 1
ATOM 2585 N N . ALA A 1 332 ? 22.195 68.931 117.872 1.00 13.91 364 ALA A N 1
ATOM 2586 C CA . ALA A 1 332 ? 22.081 67.512 118.219 1.00 13.67 364 ALA A CA 1
ATOM 2587 C C . ALA A 1 332 ? 20.767 67.275 118.956 1.00 13.26 364 ALA A C 1
ATOM 2588 O O . ALA A 1 332 ? 20.185 68.201 119.516 1.00 13.39 364 ALA A O 1
ATOM 2590 N N . ARG A 1 333 ? 20.315 66.030 118.915 1.00 13.29 365 ARG A N 1
ATOM 2591 C CA . ARG A 1 333 ? 19.227 65.552 119.744 1.00 13.65 365 ARG A CA 1
ATOM 2592 C C . ARG A 1 333 ? 19.681 64.342 120.519 1.00 13.35 365 ARG A C 1
ATOM 2593 O O . ARG A 1 333 ? 20.392 63.473 119.967 1.00 13.44 365 ARG A O 1
ATOM 2601 N N . LEU A 1 334 ? 19.280 64.311 121.792 1.00 12.30 366 LEU A N 1
ATOM 2602 C CA . LEU A 1 334 ? 19.538 63.211 122.700 1.00 12.37 366 LEU A CA 1
ATOM 2603 C C . LEU A 1 334 ? 18.218 62.563 123.056 1.00 12.26 366 LEU A C 1
ATOM 2604 O O . LEU A 1 334 ? 17.151 63.150 122.820 1.00 12.40 366 LEU A O 1
ATOM 2609 N N . TRP A 1 335 ? 18.296 61.360 123.609 1.00 12.88 367 TRP A N 1
ATOM 2610 C CA . TRP A 1 335 ? 17.100 60.639 124.007 1.00 12.70 367 TRP A CA 1
ATOM 2611 C C . TRP A 1 335 ? 17.368 59.826 125.271 1.00 11.64 367 TRP A C 1
ATOM 2612 O O . TRP A 1 335 ? 17.886 58.706 125.239 1.00 13.17 367 TRP A O 1
ATOM 2623 N N . GLY A 1 336 ? 17.007 60.424 126.398 1.00 12.15 368 GLY A N 1
ATOM 2624 C CA . GLY A 1 336 ? 17.249 59.827 127.703 1.00 12.41 368 GLY A CA 1
ATOM 2625 C C . GLY A 1 336 ? 18.690 59.660 128.087 1.00 12.92 368 GLY A C 1
ATOM 2626 O O . GLY A 1 336 ? 19.099 58.574 128.508 1.00 11.98 368 GLY A O 1
ATOM 2627 N N . PRO A 1 337 ? 19.476 60.749 128.004 1.00 12.34 369 PRO A N 1
ATOM 2628 C CA . PRO A 1 337 ? 20.866 60.647 128.421 1.00 11.94 369 PRO A CA 1
ATOM 2629 C C . PRO A 1 337 ? 20.901 60.345 129.914 1.00 12.37 369 PRO A C 1
ATOM 2630 O O . PRO A 1 337 ? 20.215 61.001 130.696 1.00 12.38 369 PRO A O 1
ATOM 2634 N N . ASN A 1 338 ? 21.658 59.334 130.300 1.00 11.43 370 ASN A N 1
ATOM 2635 C CA . ASN A 1 338 ? 21.700 58.874 131.666 1.00 13.01 370 ASN A CA 1
ATOM 2636 C C . ASN A 1 338 ? 23.072 59.130 132.284 1.00 14.30 370 ASN A C 1
ATOM 2637 O O . ASN A 1 338 ? 23.377 60.304 132.521 1.00 19.25 370 ASN A O 1
ATOM 2642 N N . GLN A 1 339 ? 23.898 58.120 132.546 1.00 12.38 371 GLN A N 1
ATOM 2643 C CA . GLN A 1 339 ? 25.190 58.391 133.141 1.00 12.11 371 GLN A CA 1
ATOM 2644 C C . GLN A 1 339 ? 26.205 58.798 132.078 1.00 12.82 371 GLN A C 1
ATOM 2645 O O . GLN A 1 339 ? 26.131 58.355 130.927 1.00 13.68 371 GLN A O 1
ATOM 2651 N N . GLY A 1 340 ? 27.085 59.713 132.450 1.00 13.22 372 GLY A N 1
ATOM 2652 C CA . GLY A 1 340 ? 28.265 60.001 131.672 1.00 12.87 372 GLY A CA 1
ATOM 2653 C C . GLY A 1 340 ? 29.536 60.086 132.473 1.00 14.19 372 GLY A C 1
ATOM 2654 O O . GLY A 1 340 ? 29.509 60.341 133.666 1.00 14.88 372 GLY A O 1
ATOM 2655 N N . ILE A 1 341 ? 30.663 59.921 131.782 1.00 15.09 373 ILE A N 1
ATOM 2656 C CA . ILE A 1 341 ? 31.978 59.988 132.398 1.00 14.43 373 ILE A CA 1
ATOM 2657 C C . ILE A 1 341 ? 32.967 60.689 131.487 1.00 14.29 373 ILE A C 1
ATOM 2658 O O . ILE A 1 341 ? 32.833 60.680 130.270 1.00 15.06 373 ILE A O 1
ATOM 2663 N N . PHE A 1 342 ? 33.986 61.280 132.097 1.00 14.18 374 PHE A N 1
ATOM 2664 C CA . PHE A 1 342 ? 35.069 61.889 131.367 1.00 13.86 374 PHE A CA 1
ATOM 2665 C C . PHE A 1 342 ? 36.197 60.904 131.109 1.00 15.24 374 PHE A C 1
ATOM 2666 O O . PHE A 1 342 ? 36.632 60.201 132.020 1.00 16.53 374 PHE A O 1
ATOM 2674 N N . VAL A 1 343 ? 36.676 60.864 129.874 1.00 15.99 375 VAL A N 1
ATOM 2675 C CA . VAL A 1 343 ? 37.733 59.961 129.485 1.00 17.09 375 VAL A CA 1
ATOM 2676 C C . VAL A 1 343 ? 38.792 60.732 128.700 1.00 18.29 375 VAL A C 1
ATOM 2677 O O . VAL A 1 343 ? 38.477 61.456 127.746 1.00 16.97 375 VAL A O 1
ATOM 2681 N N . LYS A 1 344 ? 40.046 60.593 129.113 1.00 20.18 376 LYS A N 1
ATOM 2682 C CA . LYS A 1 344 ? 41.155 61.305 128.464 1.00 22.97 376 LYS A CA 1
ATOM 2683 C C . LYS A 1 344 ? 41.287 60.916 126.997 1.00 24.92 376 LYS A C 1
ATOM 2684 O O . LYS A 1 344 ? 41.225 59.734 126.646 1.00 23.69 376 LYS A O 1
ATOM 2690 N N . ASN A 1 345 ? 41.418 61.916 126.132 1.00 23.34 377 ASN A N 1
ATOM 2691 C CA . ASN A 1 345 ? 41.663 61.690 124.719 1.00 24.60 377 ASN A CA 1
ATOM 2692 C C . ASN A 1 345 ? 43.077 62.195 124.413 1.00 25.44 377 ASN A C 1
ATOM 2693 O O . ASN A 1 345 ? 43.370 63.392 124.503 1.00 24.58 377 ASN A O 1
ATOM 2698 N N . GLU A 1 346 ? 43.963 61.272 124.048 1.00 29.77 378 GLU A N 1
ATOM 2699 C CA . GLU A 1 346 ? 45.353 61.633 123.747 1.00 34.06 378 GLU A CA 1
ATOM 2700 C C . GLU A 1 346 ? 45.515 62.597 122.567 1.00 30.65 378 GLU A C 1
ATOM 2701 O O . GLU A 1 346 ? 46.461 63.371 122.542 1.00 31.22 378 GLU A O 1
ATOM 2707 N N . ALA A 1 347 ? 44.576 62.592 121.622 1.00 28.72 379 ALA A N 1
ATOM 2708 C CA . ALA A 1 347 ? 44.549 63.606 120.580 1.00 28.85 379 ALA A CA 1
ATOM 2709 C C . ALA A 1 347 ? 44.410 65.045 121.117 1.00 28.66 379 ALA A C 1
ATOM 2710 O O . ALA A 1 347 ? 44.772 65.986 120.434 1.00 30.17 379 ALA A O 1
ATOM 2712 N N . TYR A 1 348 ? 43.888 65.214 122.330 1.00 26.77 380 TYR A N 1
ATOM 2713 C CA . TYR A 1 348 ? 43.726 66.538 122.932 1.00 25.11 380 TYR A CA 1
ATOM 2714 C C . TYR A 1 348 ? 44.885 66.936 123.849 1.00 28.34 380 TYR A C 1
ATOM 2715 O O . TYR A 1 348 ? 44.780 67.944 124.555 1.00 27.78 380 TYR A O 1
ATOM 2724 N N . ALA A 1 349 ? 45.959 66.149 123.871 1.00 28.86 381 ALA A N 1
ATOM 2725 C CA . ALA A 1 349 ? 47.089 66.405 124.778 1.00 30.08 381 ALA A CA 1
ATOM 2726 C C . ALA A 1 349 ? 47.541 67.858 124.678 1.00 29.16 381 ALA A C 1
ATOM 2727 O O . ALA A 1 349 ? 47.821 68.368 123.585 1.00 29.45 381 ALA A O 1
ATOM 2729 N N . GLY A 1 350 ? 47.575 68.521 125.830 1.00 30.67 382 GLY A N 1
ATOM 2730 C CA . GLY A 1 350 ? 48.013 69.907 125.938 1.00 31.80 382 GLY A CA 1
ATOM 2731 C C . GLY A 1 350 ? 46.955 70.960 125.682 1.00 32.15 382 GLY A C 1
ATOM 2732 O O . GLY A 1 350 ? 47.226 72.145 125.805 1.00 33.99 382 GLY A O 1
ATOM 2733 N N . GLU A 1 351 ? 45.742 70.550 125.324 1.00 31.59 383 GLU A N 1
ATOM 2734 C CA . GLU A 1 351 ? 44.666 71.515 125.089 1.00 29.67 383 GLU A CA 1
ATOM 2735 C C . GLU A 1 351 ? 44.050 71.820 126.439 1.00 29.43 383 GLU A C 1
ATOM 2736 O O . GLU A 1 351 ? 44.308 71.098 127.401 1.00 29.58 383 GLU A O 1
ATOM 2742 N N . GLU A 1 352 ? 43.261 72.890 126.526 1.00 30.43 384 GLU A N 1
ATOM 2743 C CA . GLU A 1 352 ? 42.645 73.273 127.802 1.00 34.17 384 GLU A CA 1
ATOM 2744 C C . GLU A 1 352 ? 41.765 72.153 128.335 1.00 27.13 384 GLU A C 1
ATOM 2745 O O . GLU A 1 352 ? 41.702 71.919 129.548 1.00 27.83 384 GLU A O 1
ATOM 2751 N N . ASP A 1 353 ? 41.082 71.465 127.427 1.00 24.20 385 ASP A N 1
ATOM 2752 C CA . ASP A 1 353 ? 40.274 70.307 127.816 1.00 20.90 385 ASP A CA 1
ATOM 2753 C C . ASP A 1 353 ? 40.824 69.034 127.178 1.00 19.83 385 ASP A C 1
ATOM 2754 O O . ASP A 1 353 ? 40.777 68.868 125.974 1.00 20.00 385 ASP A O 1
ATOM 2759 N N . GLU A 1 354 ? 41.343 68.135 128.006 1.00 19.14 386 GLU A N 1
ATOM 2760 C CA . GLU A 1 354 ? 41.958 66.919 127.518 1.00 20.39 386 GLU A CA 1
ATOM 2761 C C . GLU A 1 354 ? 41.010 65.736 127.504 1.00 18.40 386 GLU A C 1
ATOM 2762 O O . GLU A 1 354 ? 41.452 64.628 127.205 1.00 19.92 386 GLU A O 1
ATOM 2768 N N . TYR A 1 355 ? 39.717 65.969 127.749 1.00 16.70 387 TYR A N 1
ATOM 2769 C CA . TYR A 1 355 ? 38.727 64.884 127.959 1.00 16.19 387 TYR A CA 1
ATOM 2770 C C . TYR A 1 355 ? 37.562 64.924 126.989 1.00 16.38 387 TYR A C 1
ATOM 2771 O O . TYR A 1 355 ? 37.069 65.995 126.651 1.00 17.54 387 TYR A O 1
ATOM 2780 N N . ASP A 1 356 ? 37.125 63.738 126.558 1.00 14.81 388 ASP A N 1
ATOM 2781 C CA . ASP A 1 356 ? 35.825 63.569 125.968 1.00 15.11 388 ASP A CA 1
ATOM 2782 C C . ASP A 1 356 ? 34.850 63.108 127.062 1.00 15.44 388 ASP A C 1
ATOM 2783 O O . ASP A 1 356 ? 35.263 62.555 128.078 1.00 15.48 388 ASP A O 1
ATOM 2788 N N . PHE A 1 357 ? 33.562 63.340 126.843 1.00 14.28 389 PHE A N 1
ATOM 2789 C CA . PHE A 1 357 ? 32.505 62.953 127.771 1.00 13.65 389 PHE A CA 1
ATOM 2790 C C . PHE A 1 357 ? 31.665 61.846 127.104 1.00 13.35 389 PHE A C 1
ATOM 2791 O O . PHE A 1 357 ? 30.895 62.113 126.168 1.00 14.02 389 PHE A O 1
ATOM 2799 N N . TYR A 1 358 ? 31.825 60.609 127.580 1.00 13.51 390 TYR A N 1
ATOM 2800 C CA . TYR A 1 358 ? 31.057 59.461 127.072 1.00 13.35 390 TYR A CA 1
ATOM 2801 C C . TYR A 1 358 ? 29.842 59.255 127.925 1.00 13.78 390 TYR A C 1
ATOM 2802 O O . TYR A 1 358 ? 29.934 59.215 129.152 1.00 13.83 390 TYR A O 1
ATOM 2811 N N . PHE A 1 359 ? 28.685 59.124 127.293 1.00 12.06 391 PHE A N 1
ATOM 2812 C CA . PHE A 1 359 ? 27.467 58.915 128.019 1.00 11.81 391 PHE A CA 1
ATOM 2813 C C . PHE A 1 359 ? 26.537 57.920 127.378 1.00 13.63 391 PHE A C 1
ATOM 2814 O O . PHE A 1 359 ? 26.546 57.706 126.151 1.00 13.16 391 PHE A O 1
ATOM 2822 N N . CYS A 1 360 ? 25.719 57.297 128.236 1.00 13.26 392 CYS A N 1
ATOM 2823 C CA . CYS A 1 360 ? 24.696 56.384 127.761 1.00 12.76 392 CYS A CA 1
ATOM 2824 C C . CYS A 1 360 ? 23.419 57.162 127.431 1.00 13.05 392 CYS A C 1
ATOM 2825 O O . CYS A 1 360 ? 22.924 57.924 128.251 1.00 14.55 392 CYS A O 1
ATOM 2828 N N . ASP A 1 361 ? 22.933 56.989 126.211 1.00 13.05 393 ASP A N 1
ATOM 2829 C CA . ASP A 1 361 ? 21.723 57.651 125.740 1.00 13.67 393 ASP A CA 1
ATOM 2830 C C . ASP A 1 361 ? 20.706 56.516 125.753 1.00 13.65 393 ASP A C 1
ATOM 2831 O O . ASP A 1 361 ? 20.604 55.749 124.811 1.00 15.24 393 ASP A O 1
ATOM 2836 N N . ARG A 1 362 ? 19.998 56.389 126.871 1.00 13.82 394 ARG A N 1
ATOM 2837 C CA . ARG A 1 362 ? 19.230 55.209 127.170 1.00 13.35 394 ARG A CA 1
ATOM 2838 C C . ARG A 1 362 ? 18.174 54.892 126.129 1.00 12.63 394 ARG A C 1
ATOM 2839 O O . ARG A 1 362 ? 18.007 53.721 125.719 1.00 13.44 394 ARG A O 1
ATOM 2847 N N . ASP A 1 363 ? 17.474 55.907 125.666 1.00 12.69 395 ASP A N 1
ATOM 2848 C CA . ASP A 1 363 ? 16.324 55.679 124.793 1.00 13.08 395 ASP A CA 1
ATOM 2849 C C . ASP A 1 363 ? 16.602 55.730 123.302 1.00 13.51 395 ASP A C 1
ATOM 2850 O O . ASP A 1 363 ? 15.752 55.327 122.521 1.00 13.02 395 ASP A O 1
ATOM 2855 N N . SER A 1 364 ? 17.814 56.142 122.908 1.00 12.30 396 SER A N 1
ATOM 2856 C CA . SER A 1 364 ? 18.308 55.884 121.563 1.00 13.59 396 SER A CA 1
ATOM 2857 C C . SER A 1 364 ? 19.140 54.603 121.498 1.00 12.26 396 SER A C 1
ATOM 2858 O O . SER A 1 364 ? 19.536 54.179 120.405 1.00 13.19 396 SER A O 1
ATOM 2861 N N . HIS A 1 365 ? 19.384 54.001 122.669 1.00 11.76 397 HIS A N 1
ATOM 2862 C CA . HIS A 1 365 ? 20.109 52.730 122.830 1.00 11.32 397 HIS A CA 1
ATOM 2863 C C . HIS A 1 365 ? 21.557 52.817 122.355 1.00 12.14 397 HIS A C 1
ATOM 2864 O O . HIS A 1 365 ? 22.099 51.873 121.742 1.00 12.73 397 HIS A O 1
ATOM 2871 N N . THR A 1 366 ? 22.208 53.930 122.691 1.00 12.88 398 THR A N 1
ATOM 2872 C CA . THR A 1 366 ? 23.572 54.171 122.269 1.00 12.60 398 THR A CA 1
ATOM 2873 C C . THR A 1 366 ? 24.476 54.638 123.404 1.00 13.15 398 THR A C 1
ATOM 2874 O O . THR A 1 366 ? 24.024 55.131 124.459 1.00 13.19 398 THR A O 1
ATOM 2878 N N . VAL A 1 367 ? 25.766 54.479 123.169 1.00 12.43 399 VAL A N 1
ATOM 2879 C CA . VAL A 1 367 ? 26.794 55.196 123.884 1.00 13.50 399 VAL A CA 1
ATOM 2880 C C . VAL A 1 367 ? 27.244 56.320 122.943 1.00 13.07 399 VAL A C 1
ATOM 2881 O O . VAL A 1 367 ? 27.539 56.074 121.762 1.00 12.71 399 VAL A O 1
ATOM 2885 N N . ARG A 1 368 ? 27.255 57.551 123.452 1.00 11.83 400 ARG A N 1
ATOM 2886 C CA . ARG A 1 368 ? 27.535 58.737 122.647 1.00 12.38 400 ARG A CA 1
ATOM 2887 C C . ARG A 1 368 ? 28.687 59.495 123.270 1.00 12.27 400 ARG A C 1
ATOM 2888 O O . ARG A 1 368 ? 29.064 59.221 124.413 1.00 13.89 400 ARG A O 1
ATOM 2896 N N . VAL A 1 369 ? 29.251 60.440 122.511 1.00 13.28 401 VAL A N 1
ATOM 2897 C CA . VAL A 1 369 ? 30.371 61.241 122.991 1.00 13.29 401 VAL A CA 1
ATOM 2898 C C . VAL A 1 369 ? 30.057 62.691 122.777 1.00 14.83 401 VAL A C 1
ATOM 2899 O O . VAL A 1 369 ? 29.609 63.067 121.687 1.00 15.03 401 VAL A O 1
ATOM 2903 N N . LEU A 1 370 ? 30.285 63.495 123.815 1.00 13.87 402 LEU A N 1
ATOM 2904 C CA . LEU A 1 370 ? 30.230 64.954 123.726 1.00 14.12 402 LEU A CA 1
ATOM 2905 C C . LEU A 1 370 ? 31.662 65.469 123.828 1.00 14.68 402 LEU A C 1
ATOM 2906 O O . LEU A 1 370 ? 32.345 65.237 124.831 1.00 15.20 402 LEU A O 1
ATOM 2911 N N . THR A 1 371 ? 32.116 66.164 122.796 1.00 13.61 403 THR A N 1
ATOM 2912 C CA . THR A 1 371 ? 33.480 66.675 122.762 1.00 15.64 403 THR A CA 1
ATOM 2913 C C . THR A 1 371 ? 33.524 68.081 123.329 1.00 15.57 403 THR A C 1
ATOM 2914 O O . THR A 1 371 ? 32.471 68.709 123.508 1.00 15.24 403 THR A O 1
ATOM 2918 N N . PRO A 1 372 ? 34.732 68.570 123.636 1.00 16.34 404 PRO A N 1
ATOM 2919 C CA . PRO A 1 372 ? 34.834 69.916 124.195 1.00 18.65 404 PRO A CA 1
ATOM 2920 C C . PRO A 1 372 ? 34.313 71.033 123.291 1.00 19.08 404 PRO A C 1
ATOM 2921 O O . PRO A 1 372 ? 33.905 72.063 123.800 1.00 22.42 404 PRO A O 1
ATOM 2925 N N . GLU A 1 373 ? 34.286 70.838 121.980 1.00 21.05 405 GLU A N 1
ATOM 2926 C CA . GLU A 1 373 ? 33.659 71.852 121.123 1.00 24.42 405 GLU A CA 1
ATOM 2927 C C . GLU A 1 373 ? 32.130 71.827 121.176 1.00 23.02 405 GLU A C 1
ATOM 2928 O O . GLU A 1 373 ? 31.473 72.709 120.630 1.00 23.04 405 GLU A O 1
ATOM 2934 N N . GLY A 1 374 ? 31.557 70.825 121.843 1.00 19.06 406 GLY A N 1
ATOM 2935 C CA . GLY A 1 374 ? 30.136 70.645 121.857 1.00 18.23 406 GLY A CA 1
ATOM 2936 C C . GLY A 1 374 ? 29.569 69.711 120.798 1.00 16.59 406 GLY A C 1
ATOM 2937 O O . GLY A 1 374 ? 28.352 69.646 120.628 1.00 18.48 406 GLY A O 1
ATOM 2938 N N . ARG A 1 375 ? 30.397 68.927 120.139 1.00 15.81 407 ARG A N 1
ATOM 2939 C CA . ARG A 1 375 ? 29.889 68.010 119.115 1.00 14.67 407 ARG A CA 1
ATOM 2940 C C . ARG A 1 375 ? 29.467 66.694 119.731 1.00 14.35 407 ARG A C 1
ATOM 2941 O O . ARG A 1 375 ? 30.153 66.179 120.597 1.00 14.75 407 ARG A O 1
ATOM 2949 N N . VAL A 1 376 ? 28.321 66.178 119.298 1.00 14.04 408 VAL A N 1
ATOM 2950 C CA . VAL A 1 376 ? 27.791 64.909 119.785 1.00 13.83 408 VAL A CA 1
ATOM 2951 C C . VAL A 1 376 ? 27.915 63.905 118.667 1.00 14.50 408 VAL A C 1
ATOM 2952 O O . VAL A 1 376 ? 27.414 64.155 117.568 1.00 15.11 408 VAL A O 1
ATOM 2956 N N . THR A 1 377 ? 28.594 62.783 118.930 1.00 14.78 409 THR A N 1
ATOM 2957 C CA . THR A 1 377 ? 28.715 61.700 117.940 1.00 16.69 409 THR A CA 1
ATOM 2958 C C . THR A 1 377 ? 28.310 60.392 118.620 1.00 15.83 409 THR A C 1
ATOM 2959 O O . THR A 1 377 ? 28.326 60.312 119.844 1.00 17.85 409 THR A O 1
ATOM 2963 N N . THR A 1 378 ? 27.873 59.414 117.850 1.00 15.11 410 THR A N 1
ATOM 2964 C CA . THR A 1 378 ? 27.491 58.121 118.406 1.00 14.61 410 THR A CA 1
ATOM 2965 C C . THR A 1 378 ? 28.687 57.153 118.376 1.00 16.39 410 THR A C 1
ATOM 2966 O O . THR A 1 378 ? 29.303 56.962 117.346 1.00 16.74 410 THR A O 1
ATOM 2970 N N . TYR A 1 379 ? 29.053 56.620 119.532 1.00 13.88 411 TYR A N 1
ATOM 2971 C CA . TYR A 1 379 ? 30.193 55.717 119.637 1.00 14.90 411 TYR A CA 1
ATOM 2972 C C . TYR A 1 379 ? 29.824 54.250 119.403 1.00 14.43 411 TYR A C 1
ATOM 2973 O O . TYR A 1 379 ? 30.573 53.535 118.705 1.00 14.95 411 TYR A O 1
ATOM 2982 N N . ALA A 1 380 ? 28.690 53.808 119.957 1.00 13.82 412 ALA A N 1
ATOM 2983 C CA . ALA A 1 380 ? 28.276 52.408 119.856 1.00 13.20 412 ALA A CA 1
ATOM 2984 C C . ALA A 1 380 ? 26.759 52.245 119.911 1.00 13.29 412 ALA A C 1
ATOM 2985 O O . ALA A 1 380 ? 26.077 52.998 120.621 1.00 12.34 412 ALA A O 1
ATOM 2987 N N . GLY A 1 381 ? 26.255 51.243 119.191 1.00 12.99 413 GLY A N 1
ATOM 2988 C CA . GLY A 1 381 ? 24.835 50.880 119.214 1.00 12.89 413 GLY A CA 1
ATOM 2989 C C . GLY A 1 381 ? 24.151 51.135 117.899 1.00 13.55 413 GLY A C 1
ATOM 2990 O O . GLY A 1 381 ? 24.754 51.704 116.981 1.00 15.53 413 GLY A O 1
ATOM 2991 N N . ARG A 1 382 ? 22.896 50.695 117.819 1.00 12.91 414 ARG A N 1
ATOM 2992 C CA . ARG A 1 382 ? 22.029 50.840 116.647 1.00 14.50 414 ARG A CA 1
ATOM 2993 C C . ARG A 1 382 ? 22.624 50.147 115.396 1.00 14.44 414 ARG A C 1
ATOM 2994 O O . ARG A 1 382 ? 22.464 50.608 114.258 1.00 16.57 414 ARG A O 1
ATOM 3002 N N . GLY A 1 383 ? 23.292 49.027 115.633 1.00 15.62 415 GLY A N 1
ATOM 3003 C CA . GLY A 1 383 ? 23.820 48.195 114.556 1.00 16.35 415 GLY A CA 1
ATOM 3004 C C . GLY A 1 383 ? 22.750 47.390 113.844 1.00 18.51 415 GLY A C 1
ATOM 3005 O O . GLY A 1 383 ? 21.585 47.375 114.242 1.00 17.56 415 GLY A O 1
ATOM 3006 N N . ASN A 1 384 ? 23.136 46.733 112.755 1.00 21.32 416 ASN A N 1
ATOM 3007 C CA . ASN A 1 384 ? 22.235 45.786 112.065 1.00 23.69 416 ASN A CA 1
ATOM 3008 C C . ASN A 1 384 ? 20.942 46.494 111.555 1.00 23.85 416 ASN A C 1
ATOM 3009 O O . ASN A 1 384 ? 19.924 45.858 111.387 1.00 25.46 416 ASN A O 1
ATOM 3014 N N . SER A 1 385 ? 21.001 47.809 111.318 1.00 26.30 417 SER A N 1
ATOM 3015 C CA . SER A 1 385 ? 19.837 48.632 110.906 1.00 23.44 417 SER A CA 1
ATOM 3016 C C . SER A 1 385 ? 18.651 48.574 111.870 1.00 22.73 417 SER A C 1
ATOM 3017 O O . SER A 1 385 ? 17.490 48.686 111.452 1.00 22.46 417 SER A O 1
ATOM 3020 N N . ARG A 1 386 ? 18.951 48.413 113.157 1.00 19.43 418 ARG A N 1
ATOM 3021 C CA . ARG A 1 386 ? 17.947 48.285 114.209 1.00 18.64 418 ARG A CA 1
ATOM 3022 C C . ARG A 1 386 ? 18.240 49.304 115.315 1.00 17.79 418 ARG A C 1
ATOM 3023 O O . ARG A 1 386 ? 19.255 49.985 115.290 1.00 19.11 418 ARG A O 1
ATOM 3031 N N . GLU A 1 387 ? 17.341 49.427 116.277 1.00 16.32 419 GLU A N 1
ATOM 3032 C CA . GLU A 1 387 ? 17.484 50.450 117.317 1.00 16.82 419 GLU A CA 1
ATOM 3033 C C . GLU A 1 387 ? 17.976 49.802 118.583 1.00 16.07 419 GLU A C 1
ATOM 3034 O O . GLU A 1 387 ? 19.023 50.173 119.116 1.00 15.58 419 GLU A O 1
ATOM 3040 N N . TRP A 1 388 ? 17.212 48.831 119.062 1.00 15.44 420 TRP A N 1
ATOM 3041 C CA . TRP A 1 388 ? 17.540 48.116 120.303 1.00 14.70 420 TRP A CA 1
ATOM 3042 C C . TRP A 1 388 ? 17.622 46.623 120.067 1.00 13.56 420 TRP A C 1
ATOM 3043 O O . TRP A 1 388 ? 17.068 46.074 119.103 1.00 14.22 420 TRP A O 1
ATOM 3054 N N . GLY A 1 389 ? 18.309 45.958 120.989 1.00 13.47 421 GLY A N 1
ATOM 3055 C CA . GLY A 1 389 ? 18.456 44.517 120.948 1.00 14.54 421 GLY A CA 1
ATOM 3056 C C . GLY A 1 389 ? 19.623 44.105 121.805 1.00 13.17 421 GLY A C 1
ATOM 3057 O O . GLY A 1 389 ? 20.074 44.857 122.669 1.00 12.92 421 GLY A O 1
ATOM 3058 N N . TYR A 1 390 ? 20.126 42.919 121.528 1.00 15.04 422 TYR A N 1
ATOM 3059 C CA . TYR A 1 390 ? 21.283 42.347 122.236 1.00 14.68 422 TYR A CA 1
ATOM 3060 C C . TYR A 1 390 ? 22.174 41.615 121.246 1.00 15.36 422 TYR A C 1
ATOM 3061 O O . TYR A 1 390 ? 21.967 40.419 120.937 1.00 15.58 422 TYR A O 1
ATOM 3070 N N . VAL A 1 391 ? 23.150 42.358 120.720 1.00 14.95 423 VAL A N 1
ATOM 3071 C CA . VAL A 1 391 ? 24.099 41.820 119.734 1.00 15.47 423 VAL A CA 1
ATOM 3072 C C . VAL A 1 391 ? 25.447 42.404 120.056 1.00 15.97 423 VAL A C 1
ATOM 3073 O O . VAL A 1 391 ? 25.585 43.641 120.191 1.00 14.99 423 VAL A O 1
ATOM 3077 N N . ASP A 1 392 ? 26.432 41.512 120.186 1.00 16.59 424 ASP A N 1
ATOM 3078 C CA . ASP A 1 392 ? 27.808 41.883 120.406 1.00 17.14 424 ASP A CA 1
ATOM 3079 C C . ASP A 1 392 ? 28.476 42.056 119.045 1.00 17.96 424 ASP A C 1
ATOM 3080 O O . ASP A 1 392 ? 28.000 41.512 118.050 1.00 21.42 424 ASP A O 1
ATOM 3085 N N . GLY A 1 393 ? 29.561 42.821 118.979 1.00 16.23 425 GLY A N 1
ATOM 3086 C CA . GLY A 1 393 ? 30.326 42.942 117.745 1.00 16.42 425 GLY A CA 1
ATOM 3087 C C . GLY A 1 393 ? 30.773 44.375 117.509 1.00 16.64 425 GLY A C 1
ATOM 3088 O O . GLY A 1 393 ? 30.892 45.159 118.463 1.00 16.74 425 GLY A O 1
ATOM 3089 N N . GLU A 1 394 ? 30.947 44.733 116.231 1.00 17.79 426 GLU A N 1
ATOM 3090 C CA . GLU A 1 394 ? 31.502 46.029 115.843 1.00 20.17 426 GLU A CA 1
ATOM 3091 C C . GLU A 1 394 ? 30.594 47.152 116.304 1.00 18.08 426 GLU A C 1
ATOM 3092 O O . GLU A 1 394 ? 29.374 47.039 116.234 1.00 16.51 426 GLU A O 1
ATOM 3098 N N . LEU A 1 395 ? 31.199 48.254 116.751 1.00 18.01 427 LEU A N 1
ATOM 3099 C CA . LEU A 1 395 ? 30.468 49.272 117.528 1.00 17.26 427 LEU A CA 1
ATOM 3100 C C . LEU A 1 395 ? 29.218 49.817 116.863 1.00 16.28 427 LEU A C 1
ATOM 3101 O O . LEU A 1 395 ? 28.195 49.988 117.533 1.00 16.67 427 LEU A O 1
ATOM 3106 N N . ARG A 1 396 ? 29.319 50.135 115.573 1.00 17.51 428 ARG A N 1
ATOM 3107 C CA . ARG A 1 396 ? 28.233 50.807 114.861 1.00 18.99 428 ARG A CA 1
ATOM 3108 C C . ARG A 1 396 ? 27.560 49.923 113.814 1.00 19.50 428 ARG A C 1
ATOM 3109 O O . ARG A 1 396 ? 26.385 50.106 113.518 1.00 20.57 428 ARG A O 1
ATOM 3117 N N . SER A 1 397 ? 28.277 48.963 113.251 1.00 19.54 429 SER A N 1
ATOM 3118 C CA . SER A 1 397 ? 27.682 48.138 112.181 1.00 20.56 429 SER A CA 1
ATOM 3119 C C . SER A 1 397 ? 26.861 46.981 112.734 1.00 17.96 429 SER A C 1
ATOM 3120 O O . SER A 1 397 ? 25.930 46.510 112.075 1.00 18.90 429 SER A O 1
ATOM 3123 N N . GLN A 1 398 ? 27.170 46.542 113.943 1.00 16.12 430 GLN A N 1
ATOM 3124 C CA . GLN A 1 398 ? 26.591 45.301 114.499 1.00 16.87 430 GLN A CA 1
ATOM 3125 C C . GLN A 1 398 ? 25.933 45.431 115.871 1.00 16.26 430 GLN A C 1
ATOM 3126 O O . GLN A 1 398 ? 24.840 44.885 116.101 1.00 16.34 430 GLN A O 1
ATOM 3132 N N . ALA A 1 399 ? 26.602 46.108 116.788 1.00 14.99 431 ALA A N 1
ATOM 3133 C CA . ALA A 1 399 ? 26.228 46.047 118.187 1.00 14.53 431 ALA A CA 1
ATOM 3134 C C . ALA A 1 399 ? 24.878 46.691 118.459 1.00 14.03 431 ALA A C 1
ATOM 3135 O O . ALA A 1 399 ? 24.533 47.747 117.876 1.00 14.24 431 ALA A O 1
ATOM 3137 N N . LEU A 1 400 ? 24.149 46.053 119.378 1.00 13.55 432 LEU A N 1
ATOM 3138 C CA . LEU A 1 400 ? 22.851 46.517 119.864 1.00 12.84 432 LEU A CA 1
ATOM 3139 C C . LEU A 1 400 ? 22.799 46.422 121.378 1.00 12.92 432 LEU A C 1
ATOM 3140 O O . LEU A 1 400 ? 23.247 45.423 121.979 1.00 13.36 432 LEU A O 1
ATOM 3145 N N . PHE A 1 401 ? 22.241 47.467 121.972 1.00 12.45 433 PHE A N 1
ATOM 3146 C CA . PHE A 1 401 ? 21.985 47.551 123.388 1.00 12.23 433 PHE A CA 1
ATOM 3147 C C . PHE A 1 401 ? 20.479 47.674 123.586 1.00 11.86 433 PHE A C 1
ATOM 3148 O O . PHE A 1 401 ? 19.725 47.918 122.647 1.00 12.19 433 PHE A O 1
ATOM 3156 N N . ASN A 1 402 ? 20.063 47.604 124.836 1.00 13.01 434 ASN A N 1
ATOM 3157 C CA . ASN A 1 402 ? 18.638 47.814 125.175 1.00 12.45 434 ASN A CA 1
ATOM 3158 C C . ASN A 1 402 ? 18.585 48.550 126.494 1.00 12.26 434 ASN A C 1
ATOM 3159 O O . ASN A 1 402 ? 18.711 47.937 127.570 1.00 13.96 434 ASN A O 1
ATOM 3164 N N . HIS A 1 403 ? 18.418 49.860 126.389 1.00 11.63 435 HIS A N 1
ATOM 3165 C CA . HIS A 1 403 ? 18.450 50.786 127.526 1.00 11.87 435 HIS A CA 1
ATOM 3166 C C . HIS A 1 403 ? 19.799 50.805 128.242 1.00 12.34 435 HIS A C 1
ATOM 3167 O O . HIS A 1 403 ? 19.908 50.579 129.454 1.00 13.39 435 HIS A O 1
ATOM 3174 N N . PRO A 1 404 ? 20.862 51.105 127.483 1.00 12.40 436 PRO A N 1
ATOM 3175 C CA . PRO A 1 404 ? 22.121 51.318 128.155 1.00 11.96 436 PRO A CA 1
ATOM 3176 C C . PRO A 1 404 ? 22.008 52.535 129.053 1.00 12.58 436 PRO A C 1
ATOM 3177 O O . PRO A 1 404 ? 21.536 53.573 128.596 1.00 13.28 436 PRO A O 1
ATOM 3181 N N . THR A 1 405 ? 22.463 52.439 130.298 1.00 12.77 437 THR A N 1
ATOM 3182 C CA . THR A 1 405 ? 22.165 53.444 131.298 1.00 12.52 437 THR A CA 1
ATOM 3183 C C . THR A 1 405 ? 23.376 53.937 132.080 1.00 12.52 437 THR A C 1
ATOM 3184 O O . THR A 1 405 ? 23.569 55.132 132.247 1.00 13.74 437 THR A O 1
ATOM 3188 N N . SER A 1 406 ? 24.194 53.015 132.547 1.00 12.49 438 SER A N 1
ATOM 3189 C CA . SER A 1 406 ? 25.343 53.312 133.341 1.00 12.49 438 SER A CA 1
ATOM 3190 C C . SER A 1 406 ? 26.627 53.039 132.558 1.00 13.31 438 SER A C 1
ATOM 3191 O O . SER A 1 406 ? 26.647 52.245 131.592 1.00 13.62 438 SER A O 1
ATOM 3194 N N . ILE A 1 407 ? 27.697 53.718 132.949 1.00 11.72 439 ILE A N 1
ATOM 3195 C CA . ILE A 1 407 ? 28.956 53.632 132.256 1.00 13.04 439 ILE A CA 1
ATOM 3196 C C . ILE A 1 407 ? 30.124 53.853 133.223 1.00 12.63 439 ILE A C 1
ATOM 3197 O O . ILE A 1 407 ? 30.071 54.683 134.135 1.00 13.38 439 ILE A O 1
ATOM 3202 N N . ALA A 1 408 ? 31.192 53.103 132.998 1.00 13.53 440 ALA A N 1
ATOM 3203 C CA . ALA A 1 408 ? 32.458 53.291 133.704 1.00 14.56 440 ALA A CA 1
ATOM 3204 C C . ALA A 1 408 ? 33.617 53.013 132.750 1.00 15.22 440 ALA A C 1
ATOM 3205 O O . ALA A 1 408 ? 33.467 52.244 131.786 1.00 16.25 440 ALA A O 1
ATOM 3207 N N . TYR A 1 409 ? 34.742 53.693 132.957 1.00 15.60 441 TYR A N 1
ATOM 3208 C CA . TYR A 1 409 ? 35.928 53.443 132.161 1.00 16.76 441 TYR A CA 1
ATOM 3209 C C . TYR A 1 409 ? 37.019 52.901 133.051 1.00 17.03 441 TYR A C 1
ATOM 3210 O O . TYR A 1 409 ? 37.418 53.544 134.023 1.00 17.66 441 TYR A O 1
ATOM 3219 N N . ASP A 1 410 ? 37.504 51.719 132.696 1.00 17.01 442 ASP A N 1
ATOM 3220 C CA . ASP A 1 410 ? 38.532 51.016 133.431 1.00 19.57 442 ASP A CA 1
ATOM 3221 C C . ASP A 1 410 ? 39.861 51.408 132.812 1.00 19.74 442 ASP A C 1
ATOM 3222 O O . ASP A 1 410 ? 40.214 50.930 131.729 1.00 20.18 442 ASP A O 1
ATOM 3240 N N . LYS A 1 412 ? 42.818 50.787 133.989 1.00 23.69 444 LYS A N 1
ATOM 3241 C CA . LYS A 1 412 ? 43.810 49.730 134.127 1.00 24.34 444 LYS A CA 1
ATOM 3242 C C . LYS A 1 412 ? 43.697 48.708 132.996 1.00 22.96 444 LYS A C 1
ATOM 3243 O O . LYS A 1 412 ? 44.696 48.263 132.428 1.00 22.76 444 LYS A O 1
ATOM 3249 N N . ARG A 1 413 ? 42.479 48.332 132.670 1.00 20.57 445 ARG A N 1
ATOM 3250 C CA . ARG A 1 413 ? 42.234 47.296 131.663 1.00 21.55 445 ARG A CA 1
ATOM 3251 C C . ARG A 1 413 ? 41.859 47.889 130.303 1.00 23.83 445 ARG A C 1
ATOM 3252 O O . ARG A 1 413 ? 41.575 47.136 129.371 1.00 27.06 445 ARG A O 1
ATOM 3260 N N . LYS A 1 414 ? 41.838 49.223 130.223 1.00 24.18 446 LYS A N 1
ATOM 3261 C CA . LYS A 1 414 ? 41.554 49.988 128.996 1.00 23.91 446 LYS A CA 1
ATOM 3262 C C . LYS A 1 414 ? 40.268 49.543 128.289 1.00 21.68 446 LYS A C 1
ATOM 3263 O O . LYS A 1 414 ? 40.292 49.117 127.145 1.00 22.65 446 LYS A O 1
ATOM 3269 N N . CYS A 1 415 ? 39.146 49.658 128.985 1.00 18.47 447 CYS A N 1
ATOM 3270 C CA . CYS A 1 415 ? 37.848 49.253 128.433 1.00 18.18 447 CYS A CA 1
ATOM 3271 C C . CYS A 1 415 ? 36.734 49.988 129.131 1.00 16.31 447 CYS A C 1
ATOM 3272 O O . CYS A 1 415 ? 36.910 50.467 130.256 1.00 18.02 447 CYS A O 1
ATOM 3275 N N . PHE A 1 416 ? 35.595 50.117 128.452 1.00 15.29 448 PHE A N 1
ATOM 3276 C CA . PHE A 1 416 ? 34.384 50.599 129.073 1.00 15.01 448 PHE A CA 1
ATOM 3277 C C . PHE A 1 416 ? 33.545 49.422 129.592 1.00 15.35 448 PHE A C 1
ATOM 3278 O O . PHE A 1 416 ? 33.504 48.354 128.952 1.00 15.63 448 PHE A O 1
ATOM 3286 N N . TYR A 1 417 ? 32.827 49.648 130.691 1.00 15.35 449 TYR A N 1
ATOM 3287 C CA . TYR A 1 417 ? 31.719 48.770 131.118 1.00 14.68 449 TYR A CA 1
ATOM 3288 C C . TYR A 1 417 ? 30.434 49.572 130.950 1.00 15.72 449 TYR A C 1
ATOM 3289 O O . TYR A 1 417 ? 30.378 50.749 131.331 1.00 15.42 449 TYR A O 1
ATOM 3298 N N . ILE A 1 418 ? 29.426 48.945 130.355 1.00 15.32 450 ILE A N 1
ATOM 3299 C CA . ILE A 1 418 ? 28.128 49.541 130.120 1.00 13.97 450 ILE A CA 1
ATOM 3300 C C . ILE A 1 418 ? 27.061 48.714 130.821 1.00 14.14 450 ILE A C 1
ATOM 3301 O O . ILE A 1 418 ? 26.980 47.498 130.605 1.00 13.35 450 ILE A O 1
ATOM 3306 N N . GLY A 1 419 ? 26.248 49.370 131.647 1.00 13.10 451 GLY A N 1
ATOM 3307 C CA . GLY A 1 419 ? 25.109 48.730 132.275 1.00 14.99 451 GLY A CA 1
ATOM 3308 C C . GLY A 1 419 ? 23.954 48.773 131.312 1.00 14.96 451 GLY A C 1
ATOM 3309 O O . GLY A 1 419 ? 23.294 49.814 131.128 1.00 15.98 451 GLY A O 1
ATOM 3310 N N . ASP A 1 420 ? 23.724 47.635 130.680 1.00 14.45 452 ASP A N 1
ATOM 3311 C CA . ASP A 1 420 ? 22.761 47.500 129.601 1.00 13.98 452 ASP A CA 1
ATOM 3312 C C . ASP A 1 420 ? 21.477 46.952 130.221 1.00 15.28 452 ASP A C 1
ATOM 3313 O O . ASP A 1 420 ? 21.227 45.747 130.234 1.00 16.71 452 ASP A O 1
ATOM 3318 N N . CYS A 1 421 ? 20.664 47.881 130.736 1.00 15.27 453 CYS A N 1
ATOM 3319 C CA A CYS A 1 421 ? 19.650 47.548 131.726 0.70 15.59 453 CYS A CA 1
ATOM 3320 C CA B CYS A 1 421 ? 19.634 47.589 131.718 0.30 17.29 453 CYS A CA 1
ATOM 3321 C C . CYS A 1 421 ? 18.602 46.541 131.299 1.00 15.65 453 CYS A C 1
ATOM 3322 O O . CYS A 1 421 ? 18.335 45.621 132.049 1.00 16.83 453 CYS A O 1
ATOM 3327 N N . ASP A 1 422 ? 18.042 46.678 130.100 1.00 14.68 454 ASP A N 1
ATOM 3328 C CA . ASP A 1 422 ? 17.020 45.732 129.648 1.00 16.18 454 ASP A CA 1
ATOM 3329 C C . ASP A 1 422 ? 17.554 44.466 128.938 1.00 16.09 454 ASP A C 1
ATOM 3330 O O . ASP A 1 422 ? 16.798 43.575 128.537 1.00 16.84 454 ASP A O 1
ATOM 3335 N N . ASN A 1 423 ? 18.872 44.326 128.922 1.00 14.83 455 ASN A N 1
ATOM 3336 C CA . ASN A 1 423 ? 19.515 43.044 128.653 1.00 14.95 455 ASN A CA 1
ATOM 3337 C C . ASN A 1 423 ? 20.074 42.406 129.911 1.00 15.06 455 ASN A C 1
ATOM 3338 O O . ASN A 1 423 ? 20.542 41.282 129.877 1.00 14.82 455 ASN A O 1
ATOM 3343 N N . HIS A 1 424 ? 20.037 43.146 131.020 1.00 14.88 456 HIS A N 1
ATOM 3344 C CA . HIS A 1 424 ? 20.365 42.626 132.343 1.00 14.75 456 HIS A CA 1
ATOM 3345 C C . HIS A 1 424 ? 21.800 42.167 132.445 1.00 15.27 456 HIS A C 1
ATOM 3346 O O . HIS A 1 424 ? 22.129 41.288 133.240 1.00 14.85 456 HIS A O 1
ATOM 3353 N N . ARG A 1 425 ? 22.659 42.845 131.683 1.00 14.16 457 ARG A N 1
ATOM 3354 C CA . ARG A 1 425 ? 24.055 42.486 131.582 1.00 14.58 457 ARG A CA 1
ATOM 3355 C C . ARG A 1 425 ? 24.944 43.709 131.661 1.00 13.96 457 ARG A C 1
ATOM 3356 O O . ARG A 1 425 ? 24.543 44.808 131.237 1.00 13.56 457 ARG A O 1
ATOM 3364 N N . VAL A 1 426 ? 26.168 43.487 132.142 1.00 14.28 458 VAL A N 1
ATOM 3365 C CA . VAL A 1 426 ? 27.267 44.427 131.940 1.00 14.49 458 VAL A CA 1
ATOM 3366 C C . VAL A 1 426 ? 27.965 44.077 130.628 1.00 14.66 458 VAL A C 1
ATOM 3367 O O . VAL A 1 426 ? 28.491 42.969 130.451 1.00 16.91 458 VAL A O 1
ATOM 3371 N N . ARG A 1 427 ? 27.971 45.031 129.715 1.00 14.29 459 ARG A N 1
ATOM 3372 C CA . ARG A 1 427 ? 28.633 44.897 128.430 1.00 14.52 459 ARG A CA 1
ATOM 3373 C C . ARG A 1 427 ? 30.016 45.558 128.548 1.00 16.31 459 ARG A C 1
ATOM 3374 O O . ARG A 1 427 ? 30.250 46.399 129.426 1.00 17.54 459 ARG A O 1
ATOM 3382 N N . LYS A 1 428 ? 30.933 45.129 127.698 1.00 15.80 460 LYS A N 1
ATOM 3383 C CA . LYS A 1 428 ? 32.277 45.704 127.642 1.00 16.45 460 LYS A CA 1
ATOM 3384 C C . LYS A 1 428 ? 32.550 46.268 126.253 1.00 17.64 460 LYS A C 1
ATOM 3385 O O . LYS A 1 428 ? 32.158 45.677 125.248 1.00 16.15 460 LYS A O 1
ATOM 3391 N N . ILE A 1 429 ? 33.194 47.434 126.203 1.00 16.13 461 ILE A N 1
ATOM 3392 C CA . ILE A 1 429 ? 33.698 47.972 124.931 1.00 16.54 461 ILE A CA 1
ATOM 3393 C C . ILE A 1 429 ? 35.217 48.027 125.040 1.00 17.09 461 ILE A C 1
ATOM 3394 O O . ILE A 1 429 ? 35.755 48.698 125.918 1.00 17.89 461 ILE A O 1
ATOM 3399 N N . ALA A 1 430 ? 35.905 47.317 124.157 1.00 16.48 462 ALA A N 1
ATOM 3400 C CA . ALA A 1 430 ? 37.353 47.185 124.207 1.00 17.98 462 ALA A CA 1
ATOM 3401 C C . ALA A 1 430 ? 37.828 46.713 122.840 1.00 19.11 462 ALA A C 1
ATOM 3402 O O . ALA A 1 430 ? 37.011 46.309 121.995 1.00 17.95 462 ALA A O 1
ATOM 3404 N N . PRO A 1 431 ? 39.149 46.738 122.624 1.00 22.14 463 PRO A N 1
ATOM 3405 C CA . PRO A 1 431 ? 39.717 46.137 121.421 1.00 23.32 463 PRO A CA 1
ATOM 3406 C C . PRO A 1 431 ? 39.333 44.677 121.277 1.00 24.10 463 PRO A C 1
ATOM 3407 O O . PRO A 1 431 ? 39.298 43.939 122.269 1.00 22.58 463 PRO A O 1
ATOM 3411 N N . GLU A 1 432 ? 39.030 44.267 120.052 1.00 24.36 464 GLU A N 1
ATOM 3412 C CA A GLU A 1 432 ? 38.741 42.883 119.703 0.50 25.34 464 GLU A CA 1
ATOM 3413 C CA B GLU A 1 432 ? 38.701 42.866 119.808 0.50 25.84 464 GLU A CA 1
ATOM 3414 C C . GLU A 1 432 ? 39.946 42.014 120.036 1.00 27.71 464 GLU A C 1
ATOM 3415 O O . GLU A 1 432 ? 41.053 42.436 119.765 1.00 29.36 464 GLU A O 1
ATOM 3426 N N . GLU A 1 433 ? 39.718 40.833 120.600 1.00 29.41 465 GLU A N 1
ATOM 3427 C CA . GLU A 1 433 ? 40.779 39.841 120.859 1.00 36.49 465 GLU A CA 1
ATOM 3428 C C . GLU A 1 433 ? 40.452 38.524 120.179 1.00 40.81 465 GLU A C 1
ATOM 3429 O O . GLU A 1 433 ? 39.308 38.285 119.785 1.00 47.22 465 GLU A O 1
ATOM 3436 N N . THR B 1 12 ? 64.978 45.133 146.034 1.00 87.57 44 THR B N 1
ATOM 3437 C CA . THR B 1 12 ? 66.387 45.427 145.638 1.00 89.85 44 THR B CA 1
ATOM 3438 C C . THR B 1 12 ? 66.427 45.944 144.200 1.00 87.05 44 THR B C 1
ATOM 3439 O O . THR B 1 12 ? 65.723 45.409 143.339 1.00 83.40 44 THR B O 1
ATOM 3443 N N . PRO B 1 13 ? 67.253 46.977 143.926 1.00 90.14 45 PRO B N 1
ATOM 3444 C CA . PRO B 1 13 ? 67.355 47.498 142.552 1.00 87.59 45 PRO B CA 1
ATOM 3445 C C . PRO B 1 13 ? 67.877 46.467 141.544 1.00 82.74 45 PRO B C 1
ATOM 3446 O O . PRO B 1 13 ? 68.626 45.558 141.919 1.00 82.93 45 PRO B O 1
ATOM 3450 N N . PHE B 1 14 ? 67.481 46.616 140.280 1.00 78.37 46 PHE B N 1
ATOM 3451 C CA . PHE B 1 14 ? 67.971 45.748 139.209 1.00 74.85 46 PHE B CA 1
ATOM 3452 C C . PHE B 1 14 ? 69.453 46.001 138.932 1.00 78.40 46 PHE B C 1
ATOM 3453 O O . PHE B 1 14 ? 69.861 47.138 138.687 1.00 80.63 46 PHE B O 1
ATOM 3461 N N . ASN B 1 15 ? 70.243 44.930 138.977 1.00 78.32 47 ASN B N 1
ATOM 3462 C CA . ASN B 1 15 ? 71.672 44.978 138.680 1.00 81.35 47 ASN B CA 1
ATOM 3463 C C . ASN B 1 15 ? 71.902 44.443 137.264 1.00 80.57 47 ASN B C 1
ATOM 3464 O O . ASN B 1 15 ? 71.825 43.229 137.042 1.00 78.28 47 ASN B O 1
ATOM 3469 N N . PRO B 1 16 ? 72.185 45.343 136.298 1.00 83.58 48 PRO B N 1
ATOM 3470 C CA . PRO B 1 16 ? 72.305 44.937 134.892 1.00 83.62 48 PRO B CA 1
ATOM 3471 C C . PRO B 1 16 ? 73.575 44.133 134.568 1.00 86.72 48 PRO B C 1
ATOM 3472 O O . PRO B 1 16 ? 73.661 43.536 133.492 1.00 87.14 48 PRO B O 1
ATOM 3476 N N . LYS B 1 17 ? 74.538 44.122 135.491 1.00 89.31 49 LYS B N 1
ATOM 3477 C CA . LYS B 1 17 ? 75.753 43.317 135.353 1.00 92.91 49 LYS B CA 1
ATOM 3478 C C . LYS B 1 17 ? 75.583 41.912 135.952 1.00 90.89 49 LYS B C 1
ATOM 3479 O O . LYS B 1 17 ? 76.509 41.104 135.893 1.00 94.26 49 LYS B O 1
ATOM 3481 N N . GLU B 1 18 ? 74.411 41.629 136.526 1.00 85.57 50 GLU B N 1
ATOM 3482 C CA . GLU B 1 18 ? 74.105 40.313 137.096 1.00 82.67 50 GLU B CA 1
ATOM 3483 C C . GLU B 1 18 ? 73.035 39.606 136.267 1.00 77.83 50 GLU B C 1
ATOM 3484 O O . GLU B 1 18 ? 72.268 40.251 135.545 1.00 73.64 50 GLU B O 1
ATOM 3486 N N . GLU B 1 19 ? 72.993 38.279 136.376 1.00 76.31 51 GLU B N 1
ATOM 3487 C CA . GLU B 1 19 ? 72.006 37.466 135.663 1.00 72.93 51 GLU B CA 1
ATOM 3488 C C . GLU B 1 19 ? 70.695 37.412 136.443 1.00 68.46 51 GLU B C 1
ATOM 3489 O O . GLU B 1 19 ? 70.685 37.624 137.655 1.00 69.46 51 GLU B O 1
ATOM 3495 N N . ILE B 1 20 ? 69.592 37.138 135.744 1.00 63.68 52 ILE B N 1
ATOM 3496 C CA . ILE B 1 20 ? 68.307 36.887 136.400 1.00 60.74 52 ILE B CA 1
ATOM 3497 C C . ILE B 1 20 ? 68.203 35.403 136.713 1.00 61.41 52 ILE B C 1
ATOM 3498 O O . ILE B 1 20 ? 68.330 34.569 135.815 1.00 62.73 52 ILE B O 1
ATOM 3503 N N . VAL B 1 21 ? 67.992 35.079 137.986 1.00 62.74 53 VAL B N 1
ATOM 3504 C CA . VAL B 1 21 ? 67.777 33.697 138.413 1.00 64.30 53 VAL B CA 1
ATOM 3505 C C . VAL B 1 21 ? 66.295 33.490 138.743 1.00 61.10 53 VAL B C 1
ATOM 3506 O O . VAL B 1 21 ? 65.722 34.265 139.509 1.00 60.39 53 VAL B O 1
ATOM 3510 N N . VAL B 1 22 ? 65.680 32.460 138.161 1.00 59.10 54 VAL B N 1
ATOM 3511 C CA . VAL B 1 22 ? 64.313 32.065 138.530 1.00 56.71 54 VAL B CA 1
ATOM 3512 C C . VAL B 1 22 ? 64.384 30.728 139.268 1.00 59.11 54 VAL B C 1
ATOM 3513 O O . VAL B 1 22 ? 64.630 29.689 138.656 1.00 59.21 54 VAL B O 1
ATOM 3517 N N . GLU B 1 23 ? 64.179 30.769 140.584 1.00 61.62 55 GLU B N 1
ATOM 3518 C CA . GLU B 1 23 ? 64.392 29.604 141.447 1.00 66.82 55 GLU B CA 1
ATOM 3519 C C . GLU B 1 23 ? 63.185 28.683 141.520 1.00 64.56 55 GLU B C 1
ATOM 3520 O O . GLU B 1 23 ? 63.292 27.489 141.236 1.00 67.38 55 GLU B O 1
ATOM 3526 N N . LYS B 1 24 ? 62.046 29.240 141.928 1.00 61.33 56 LYS B N 1
ATOM 3527 C CA . LYS B 1 24 ? 60.806 28.473 142.052 1.00 58.72 56 LYS B CA 1
ATOM 3528 C C . LYS B 1 24 ? 59.585 29.379 141.948 1.00 55.01 56 LYS B C 1
ATOM 3529 O O . LYS B 1 24 ? 59.710 30.593 141.816 1.00 53.60 56 LYS B O 1
ATOM 3535 N N . PHE B 1 25 ? 58.405 28.772 142.020 1.00 54.73 57 PHE B N 1
ATOM 3536 C CA . PHE B 1 25 ? 57.141 29.501 141.997 1.00 53.23 57 PHE B CA 1
ATOM 3537 C C . PHE B 1 25 ? 56.090 28.735 142.806 1.00 56.17 57 PHE B C 1
ATOM 3538 O O . PHE B 1 25 ? 56.149 27.505 142.908 1.00 57.73 57 PHE B O 1
ATOM 3546 N N . LEU B 1 26 ? 55.137 29.469 143.379 1.00 56.69 58 LEU B N 1
ATOM 3547 C CA . LEU B 1 26 ? 54.037 28.871 144.143 1.00 58.01 58 LEU B CA 1
ATOM 3548 C C . LEU B 1 26 ? 52.723 29.573 143.781 1.00 56.16 58 LEU B C 1
ATOM 3549 O O . LEU B 1 26 ? 52.680 30.804 143.727 1.00 54.87 58 LEU B O 1
ATOM 3554 N N . PRO B 1 27 ? 51.655 28.798 143.502 1.00 54.37 59 PRO B N 1
ATOM 3555 C CA . PRO B 1 27 ? 51.614 27.330 143.438 1.00 55.61 59 PRO B CA 1
ATOM 3556 C C . PRO B 1 27 ? 52.298 26.787 142.173 1.00 52.19 59 PRO B C 1
ATOM 3557 O O . PRO B 1 27 ? 52.619 27.560 141.267 1.00 48.03 59 PRO B O 1
ATOM 3561 N N . THR B 1 28 ? 52.516 25.473 142.124 1.00 52.98 60 THR B N 1
ATOM 3562 C CA . THR B 1 28 ? 53.182 24.830 140.986 1.00 51.09 60 THR B CA 1
ATOM 3563 C C . THR B 1 28 ? 52.205 24.397 139.892 1.00 49.47 60 THR B C 1
ATOM 3564 O O . THR B 1 28 ? 52.623 23.922 138.833 1.00 46.32 60 THR B O 1
ATOM 3568 N N . GLU B 1 29 ? 50.909 24.548 140.164 1.00 50.20 61 GLU B N 1
ATOM 3569 C CA . GLU B 1 29 ? 49.863 24.237 139.200 1.00 48.39 61 GLU B CA 1
ATOM 3570 C C . GLU B 1 29 ? 48.777 25.292 139.298 1.00 45.82 61 GLU B C 1
ATOM 3571 O O . GLU B 1 29 ? 48.680 26.011 140.290 1.00 46.39 61 GLU B O 1
ATOM 3577 N N . GLY B 1 30 ? 47.953 25.384 138.265 1.00 43.18 62 GLY B N 1
ATOM 3578 C CA . GLY B 1 30 ? 46.864 26.338 138.275 1.00 41.69 62 GLY B CA 1
ATOM 3579 C C . GLY B 1 30 ? 46.279 26.518 136.901 1.00 39.34 62 GLY B C 1
ATOM 3580 O O . GLY B 1 30 ? 46.801 25.998 135.916 1.00 36.74 62 GLY B O 1
ATOM 3581 N N . ARG B 1 31 ? 45.195 27.271 136.852 1.00 41.39 63 ARG B N 1
ATOM 3582 C CA . ARG B 1 31 ? 44.501 27.561 135.599 1.00 40.75 63 ARG B CA 1
ATOM 3583 C C . ARG B 1 31 ? 44.649 29.049 135.325 1.00 38.68 63 ARG B C 1
ATOM 3584 O O . ARG B 1 31 ? 45.205 29.783 136.150 1.00 39.79 63 ARG B O 1
ATOM 3592 N N . LYS B 1 32 ? 44.167 29.483 134.168 1.00 36.36 64 LYS B N 1
ATOM 3593 C CA A LYS B 1 32 ? 44.175 30.897 133.848 0.50 36.85 64 LYS B CA 1
ATOM 3594 C CA B LYS B 1 32 ? 44.102 30.904 133.817 0.50 36.89 64 LYS B CA 1
ATOM 3595 C C . LYS B 1 32 ? 43.532 31.702 134.979 1.00 38.46 64 LYS B C 1
ATOM 3596 O O . LYS B 1 32 ? 42.454 31.369 135.481 1.00 40.67 64 LYS B O 1
ATOM 3607 N N . GLY B 1 33 ? 44.238 32.749 135.392 1.00 38.18 65 GLY B N 1
ATOM 3608 C CA . GLY B 1 33 ? 43.790 33.626 136.470 1.00 40.69 65 GLY B CA 1
ATOM 3609 C C . GLY B 1 33 ? 44.440 33.342 137.808 1.00 41.65 65 GLY B C 1
ATOM 3610 O O . GLY B 1 33 ? 44.288 34.126 138.747 1.00 44.87 65 GLY B O 1
ATOM 3611 N N . THR B 1 34 ? 45.134 32.213 137.915 1.00 39.75 66 THR B N 1
ATOM 3612 C CA . THR B 1 34 ? 45.776 31.839 139.169 1.00 42.80 66 THR B CA 1
ATOM 3613 C C . THR B 1 34 ? 46.905 32.814 139.476 1.00 43.12 66 THR B C 1
ATOM 3614 O O . THR B 1 34 ? 47.771 33.048 138.634 1.00 41.02 66 THR B O 1
ATOM 3618 N N . ARG B 1 35 ? 46.861 33.396 140.671 1.00 47.00 67 ARG B N 1
ATOM 3619 C CA . ARG B 1 35 ? 47.924 34.260 141.154 1.00 48.51 67 ARG B CA 1
ATOM 3620 C C . ARG B 1 35 ? 49.129 33.393 141.472 1.00 46.89 67 ARG B C 1
ATOM 3621 O O . ARG B 1 35 ? 49.030 32.454 142.253 1.00 49.21 67 ARG B O 1
ATOM 3629 N N . VAL B 1 36 ? 50.253 33.691 140.832 1.00 43.88 68 VAL B N 1
ATOM 3630 C CA . VAL B 1 36 ? 51.481 32.933 141.021 1.00 43.58 68 VAL B CA 1
ATOM 3631 C C . VAL B 1 36 ? 52.586 33.852 141.511 1.00 45.35 68 VAL B C 1
ATOM 3632 O O . VAL B 1 36 ? 52.863 34.876 140.880 1.00 44.09 68 VAL B O 1
ATOM 3636 N N . VAL B 1 37 ? 53.202 33.486 142.636 1.00 48.46 69 VAL B N 1
ATOM 3637 C CA . VAL B 1 37 ? 54.381 34.182 143.144 1.00 50.48 69 VAL B CA 1
ATOM 3638 C C . VAL B 1 37 ? 55.615 33.463 142.608 1.00 48.67 69 VAL B C 1
ATOM 3639 O O . VAL B 1 37 ? 55.737 32.243 142.729 1.00 48.29 69 VAL B O 1
ATOM 3643 N N . VAL B 1 38 ? 56.507 34.217 141.979 1.00 47.93 70 VAL B N 1
ATOM 3644 C CA . VAL B 1 38 ? 57.718 33.657 141.407 1.00 48.17 70 VAL B CA 1
ATOM 3645 C C . VAL B 1 38 ? 58.889 34.163 142.238 1.00 52.51 70 VAL B C 1
ATOM 3646 O O . VAL B 1 38 ? 58.949 35.349 142.563 1.00 53.84 70 VAL B O 1
ATOM 3650 N N . TYR B 1 39 ? 59.799 33.255 142.595 1.00 54.77 71 TYR B N 1
ATOM 3651 C CA . TYR B 1 39 ? 60.934 33.570 143.461 1.00 59.66 71 TYR B CA 1
ATOM 3652 C C . TYR B 1 39 ? 62.254 33.488 142.695 1.00 59.63 71 TYR B C 1
ATOM 3653 O O . TYR B 1 39 ? 62.421 32.638 141.812 1.00 59.17 71 TYR B O 1
ATOM 3662 N N . GLY B 1 40 ? 63.193 34.365 143.039 1.00 60.70 72 GLY B N 1
ATOM 3663 C CA . GLY B 1 40 ? 64.507 34.357 142.399 1.00 61.44 72 GLY B CA 1
ATOM 3664 C C . GLY B 1 40 ? 65.415 35.484 142.847 1.00 64.41 72 GLY B C 1
ATOM 3665 O O . GLY B 1 40 ? 65.407 35.861 144.017 1.00 68.19 72 GLY B O 1
ATOM 3666 N N . ARG B 1 41 ? 66.201 36.007 141.908 1.00 64.02 73 ARG B N 1
ATOM 3667 C CA . ARG B 1 41 ? 67.117 37.118 142.169 1.00 66.93 73 ARG B CA 1
ATOM 3668 C C . ARG B 1 41 ? 67.215 38.051 140.954 1.00 64.83 73 ARG B C 1
ATOM 3669 O O . ARG B 1 41 ? 67.085 37.610 139.806 1.00 61.94 73 ARG B O 1
ATOM 3671 N N . ASN B 1 42 ? 67.425 39.340 141.232 1.00 66.88 74 ASN B N 1
ATOM 3672 C CA . ASN B 1 42 ? 67.659 40.371 140.213 1.00 66.05 74 ASN B CA 1
ATOM 3673 C C . ASN B 1 42 ? 66.430 40.676 139.336 1.00 63.22 74 ASN B C 1
ATOM 3674 O O . ASN B 1 42 ? 66.565 40.904 138.131 1.00 62.24 74 ASN B O 1
ATOM 3679 N N . PHE B 1 43 ? 65.238 40.693 139.943 1.00 63.28 75 PHE B N 1
ATOM 3680 C CA . PHE B 1 43 ? 64.003 41.076 139.229 1.00 60.66 75 PHE B CA 1
ATOM 3681 C C . PHE B 1 43 ? 63.796 42.598 139.182 1.00 63.04 75 PHE B C 1
ATOM 3682 O O . PHE B 1 43 ? 62.986 43.089 138.389 1.00 60.55 75 PHE B O 1
ATOM 3690 N N . GLY B 1 44 ? 64.504 43.335 140.041 1.00 66.82 76 GLY B N 1
ATOM 3691 C CA . GLY B 1 44 ? 64.308 44.780 140.177 1.00 70.58 76 GLY B CA 1
ATOM 3692 C C . GLY B 1 44 ? 63.133 45.111 141.082 1.00 72.53 76 GLY B C 1
ATOM 3693 O O . GLY B 1 44 ? 62.498 44.214 141.643 1.00 72.05 76 GLY B O 1
ATOM 3694 N N . ASN B 1 45 ? 62.849 46.404 141.226 1.00 77.02 77 ASN B N 1
ATOM 3695 C CA . ASN B 1 45 ? 61.717 46.879 142.032 1.00 79.38 77 ASN B CA 1
ATOM 3696 C C . ASN B 1 45 ? 60.772 47.798 141.241 1.00 79.45 77 ASN B C 1
ATOM 3697 O O . ASN B 1 45 ? 60.047 48.606 141.827 1.00 83.30 77 ASN B O 1
ATOM 3702 N N . ASP B 1 46 ? 60.786 47.654 139.915 1.00 75.44 78 ASP B N 1
ATOM 3703 C CA . ASP B 1 46 ? 59.939 48.435 139.012 1.00 76.74 78 ASP B CA 1
ATOM 3704 C C . ASP B 1 46 ? 59.037 47.487 138.219 1.00 71.27 78 ASP B C 1
ATOM 3705 O O . ASP B 1 46 ? 59.518 46.742 137.363 1.00 67.10 78 ASP B O 1
ATOM 3710 N N . VAL B 1 47 ? 57.735 47.528 138.505 1.00 71.83 79 VAL B N 1
ATOM 3711 C CA A VAL B 1 47 ? 56.767 46.632 137.864 0.50 67.51 79 VAL B CA 1
ATOM 3712 C CA B VAL B 1 47 ? 56.763 46.632 137.868 0.50 67.29 79 VAL B CA 1
ATOM 3713 C C . VAL B 1 47 ? 56.732 46.817 136.347 1.00 65.75 79 VAL B C 1
ATOM 3714 O O . VAL B 1 47 ? 56.615 45.846 135.602 1.00 62.12 79 VAL B O 1
ATOM 3721 N N . SER B 1 48 ? 56.848 48.065 135.894 1.00 69.83 80 SER B N 1
ATOM 3722 C CA . SER B 1 48 ? 56.755 48.388 134.468 1.00 69.15 80 SER B CA 1
ATOM 3723 C C . SER B 1 48 ? 57.971 47.961 133.645 1.00 66.96 80 SER B C 1
ATOM 3724 O O . SER B 1 48 ? 57.940 48.058 132.419 1.00 66.03 80 SER B O 1
ATOM 3727 N N . LYS B 1 49 ? 59.038 47.515 134.311 1.00 66.36 81 LYS B N 1
ATOM 3728 C CA . LYS B 1 49 ? 60.255 47.066 133.633 1.00 64.28 81 LYS B CA 1
ATOM 3729 C C . LYS B 1 49 ? 60.387 45.545 133.612 1.00 58.35 81 LYS B C 1
ATOM 3730 O O . LYS B 1 49 ? 61.265 45.019 132.929 1.00 56.58 81 LYS B O 1
ATOM 3736 N N . VAL B 1 50 ? 59.534 44.839 134.355 1.00 54.96 82 VAL B N 1
ATOM 3737 C CA . VAL B 1 50 ? 59.604 43.376 134.407 1.00 52.03 82 VAL B CA 1
ATOM 3738 C C . VAL B 1 50 ? 58.587 42.727 133.468 1.00 48.72 82 VAL B C 1
ATOM 3739 O O . VAL B 1 50 ? 57.446 43.180 133.357 1.00 48.68 82 VAL B O 1
ATOM 3743 N N . LYS B 1 51 ? 59.025 41.662 132.803 1.00 45.66 83 LYS B N 1
ATOM 3744 C CA . LYS B 1 51 ? 58.184 40.893 131.900 1.00 44.40 83 LYS B CA 1
ATOM 3745 C C . LYS B 1 51 ? 58.244 39.415 132.274 1.00 41.48 83 LYS B C 1
ATOM 3746 O O . LYS B 1 51 ? 59.331 38.852 132.484 1.00 40.26 83 LYS B O 1
ATOM 3752 N N . VAL B 1 52 ? 57.063 38.806 132.373 1.00 36.27 84 VAL B N 1
ATOM 3753 C CA . VAL B 1 52 ? 56.931 37.406 132.709 1.00 34.27 84 VAL B CA 1
ATOM 3754 C C . VAL B 1 52 ? 56.161 36.699 131.614 1.00 32.00 84 VAL B C 1
ATOM 3755 O O . VAL B 1 52 ? 55.140 37.208 131.138 1.00 29.72 84 VAL B O 1
ATOM 3759 N N . THR B 1 53 ? 56.658 35.539 131.199 1.00 30.50 85 THR B N 1
ATOM 3760 C CA . THR B 1 53 ? 55.869 34.667 130.341 1.00 29.30 85 THR B CA 1
ATOM 3761 C C . THR B 1 53 ? 55.752 33.287 130.979 1.00 29.55 85 THR B C 1
ATOM 3762 O O . THR B 1 53 ? 56.679 32.820 131.655 1.00 29.96 85 THR B O 1
ATOM 3766 N N . ILE B 1 54 ? 54.600 32.648 130.782 1.00 29.48 86 ILE B N 1
ATOM 3767 C CA . ILE B 1 54 ? 54.409 31.246 131.183 1.00 29.47 86 ILE B CA 1
ATOM 3768 C C . ILE B 1 54 ? 53.969 30.487 129.935 1.00 29.09 86 ILE B C 1
ATOM 3769 O O . ILE B 1 54 ? 52.976 30.843 129.304 1.00 27.28 86 ILE B O 1
ATOM 3774 N N . GLY B 1 55 ? 54.725 29.468 129.544 1.00 29.24 87 GLY B N 1
ATOM 3775 C CA . GLY B 1 55 ? 54.440 28.745 128.307 1.00 30.75 87 GLY B CA 1
ATOM 3776 C C . GLY B 1 55 ? 54.596 29.610 127.055 1.00 31.23 87 GLY B C 1
ATOM 3777 O O . GLY B 1 55 ? 53.996 29.328 126.014 1.00 32.29 87 GLY B O 1
ATOM 3778 N N . GLY B 1 56 ? 55.389 30.678 127.171 1.00 31.12 88 GLY B N 1
ATOM 3779 C CA . GLY B 1 56 ? 55.589 31.633 126.086 1.00 30.54 88 GLY B CA 1
ATOM 3780 C C . GLY B 1 56 ? 54.584 32.770 126.031 1.00 29.11 88 GLY B C 1
ATOM 3781 O O . GLY B 1 56 ? 54.733 33.671 125.210 1.00 29.70 88 GLY B O 1
ATOM 3782 N N . TYR B 1 57 ? 53.573 32.753 126.902 1.00 26.86 89 TYR B N 1
ATOM 3783 C CA . TYR B 1 57 ? 52.535 33.780 126.877 1.00 27.08 89 TYR B CA 1
ATOM 3784 C C . TYR B 1 57 ? 52.725 34.812 127.977 1.00 26.77 89 TYR B C 1
ATOM 3785 O O . TYR B 1 57 ? 52.963 34.447 129.131 1.00 27.22 89 TYR B O 1
ATOM 3794 N N . PRO B 1 58 ? 52.610 36.103 127.626 1.00 28.15 90 PRO B N 1
ATOM 3795 C CA . PRO B 1 58 ? 52.750 37.151 128.621 1.00 29.26 90 PRO B CA 1
ATOM 3796 C C . PRO B 1 58 ? 51.806 36.975 129.814 1.00 29.66 90 PRO B C 1
ATOM 3797 O O . PRO B 1 58 ? 50.617 36.664 129.644 1.00 28.58 90 PRO B O 1
ATOM 3801 N N . ALA B 1 59 ? 52.364 37.152 131.005 1.00 31.51 91 ALA B N 1
ATOM 3802 C CA . ALA B 1 59 ? 51.632 37.085 132.266 1.00 33.54 91 ALA B CA 1
ATOM 3803 C C . ALA B 1 59 ? 51.569 38.500 132.853 1.00 35.14 91 ALA B C 1
ATOM 3804 O O . ALA B 1 59 ? 52.591 39.164 132.956 1.00 36.41 91 ALA B O 1
ATOM 3806 N N . LYS B 1 60 ? 50.380 38.962 133.234 1.00 36.54 92 LYS B N 1
ATOM 3807 C CA . LYS B 1 60 ? 50.256 40.271 133.906 1.00 40.07 92 LYS B CA 1
ATOM 3808 C C . LYS B 1 60 ? 51.017 40.227 135.235 1.00 40.18 92 LYS B C 1
ATOM 3809 O O . LYS B 1 60 ? 50.889 39.269 135.980 1.00 39.67 92 LYS B O 1
ATOM 3815 N N . VAL B 1 61 ? 51.817 41.256 135.511 1.00 41.75 93 VAL B N 1
ATOM 3816 C CA . VAL B 1 61 ? 52.610 41.338 136.737 1.00 43.71 93 VAL B CA 1
ATOM 3817 C C . VAL B 1 61 ? 51.966 42.363 137.656 1.00 48.10 93 VAL B C 1
ATOM 3818 O O . VAL B 1 61 ? 51.705 43.489 137.242 1.00 50.71 93 VAL B O 1
ATOM 3822 N N . ILE B 1 62 ? 51.716 41.966 138.900 1.00 50.26 94 ILE B N 1
ATOM 3823 C CA . ILE B 1 62 ? 50.996 42.808 139.858 1.00 55.23 94 ILE B CA 1
ATOM 3824 C C . ILE B 1 62 ? 51.951 43.553 140.784 1.00 59.78 94 ILE B C 1
ATOM 3825 O O . ILE B 1 62 ? 51.720 44.717 141.099 1.00 63.34 94 ILE B O 1
ATOM 3830 N N . ASN B 1 63 ? 53.008 42.875 141.227 1.00 59.54 95 ASN B N 1
ATOM 3831 C CA . ASN B 1 63 ? 54.107 43.526 141.943 1.00 63.21 95 ASN B CA 1
ATOM 3832 C C . ASN B 1 63 ? 55.455 42.896 141.584 1.00 60.67 95 ASN B C 1
ATOM 3833 O O . ASN B 1 63 ? 55.503 41.834 140.965 1.00 56.60 95 ASN B O 1
ATOM 3838 N N . VAL B 1 64 ? 56.541 43.579 141.943 1.00 64.33 96 VAL B N 1
ATOM 3839 C CA . VAL B 1 64 ? 57.896 43.028 141.836 1.00 62.27 96 VAL B CA 1
ATOM 3840 C C . VAL B 1 64 ? 58.722 43.550 143.019 1.00 67.70 96 VAL B C 1
ATOM 3841 O O . VAL B 1 64 ? 58.692 44.745 143.326 1.00 70.92 96 VAL B O 1
ATOM 3845 N N . LYS B 1 65 ? 59.438 42.648 143.687 1.00 67.89 97 LYS B N 1
ATOM 3846 C CA . LYS B 1 65 ? 60.058 42.950 144.980 1.00 73.35 97 LYS B CA 1
ATOM 3847 C C . LYS B 1 65 ? 61.537 42.555 145.070 1.00 74.09 97 LYS B C 1
ATOM 3848 O O . LYS B 1 65 ? 62.067 42.399 146.169 1.00 78.91 97 LYS B O 1
ATOM 3854 N N . GLY B 1 66 ? 62.207 42.410 143.927 1.00 70.80 98 GLY B N 1
ATOM 3855 C CA . GLY B 1 66 ? 63.643 42.088 143.904 1.00 71.81 98 GLY B CA 1
ATOM 3856 C C . GLY B 1 66 ? 63.908 40.594 143.826 1.00 68.66 98 GLY B C 1
ATOM 3857 O O . GLY B 1 66 ? 64.433 40.101 142.824 1.00 64.05 98 GLY B O 1
ATOM 3858 N N . GLU B 1 67 ? 63.551 39.874 144.889 1.00 70.15 99 GLU B N 1
ATOM 3859 C CA . GLU B 1 67 ? 63.701 38.418 144.928 1.00 68.89 99 GLU B CA 1
ATOM 3860 C C . GLU B 1 67 ? 62.365 37.690 144.740 1.00 65.16 99 GLU B C 1
ATOM 3861 O O . GLU B 1 67 ? 62.310 36.465 144.831 1.00 64.68 99 GLU B O 1
ATOM 3867 N N . SER B 1 68 ? 61.294 38.435 144.472 1.00 63.57 100 SER B N 1
ATOM 3868 C CA . SER B 1 68 ? 60.009 37.822 144.123 1.00 60.72 100 SER B CA 1
ATOM 3869 C C . SER B 1 68 ? 59.107 38.737 143.304 1.00 57.60 100 SER B C 1
ATOM 3870 O O . SER B 1 68 ? 59.320 39.946 143.224 1.00 60.01 100 SER B O 1
ATOM 3873 N N . LEU B 1 69 ? 58.094 38.137 142.690 1.00 54.15 101 LEU B N 1
ATOM 3874 C CA . LEU B 1 69 ? 57.081 38.889 141.971 1.00 51.33 101 LEU B CA 1
ATOM 3875 C C . LEU B 1 69 ? 55.757 38.139 142.008 1.00 50.12 101 LEU B C 1
ATOM 3876 O O . LEU B 1 69 ? 55.731 36.921 142.196 1.00 48.66 101 LEU B O 1
ATOM 3881 N N . LEU B 1 70 ? 54.668 38.887 141.860 1.00 51.14 102 LEU B N 1
ATOM 3882 C CA . LEU B 1 70 ? 53.332 38.321 141.747 1.00 49.89 102 LEU B CA 1
ATOM 3883 C C . LEU B 1 70 ? 52.849 38.528 140.319 1.00 46.62 102 LEU B C 1
ATOM 3884 O O . LEU B 1 70 ? 52.938 39.632 139.786 1.00 46.79 102 LEU B O 1
ATOM 3889 N N . CYS B 1 71 ? 52.342 37.465 139.701 1.00 44.02 103 CYS B N 1
ATOM 3890 C CA . CYS B 1 71 ? 51.747 37.563 138.375 1.00 42.00 103 CYS B CA 1
ATOM 3891 C C . CYS B 1 71 ? 50.468 36.740 138.288 1.00 41.06 103 CYS B C 1
ATOM 3892 O O . CYS B 1 71 ? 50.112 36.032 139.227 1.00 42.59 103 CYS B O 1
ATOM 3895 N N . ILE B 1 72 ? 49.770 36.870 137.164 1.00 39.46 104 ILE B N 1
ATOM 3896 C CA . ILE B 1 72 ? 48.540 36.131 136.913 1.00 39.35 104 ILE B CA 1
ATOM 3897 C C . ILE B 1 72 ? 48.799 35.181 135.751 1.00 36.40 104 ILE B C 1
ATOM 3898 O O . ILE B 1 72 ? 49.252 35.610 134.680 1.00 33.97 104 ILE B O 1
ATOM 3903 N N . CYS B 1 73 ? 48.515 33.896 135.958 1.00 36.02 105 CYS B N 1
ATOM 3904 C CA . CYS B 1 73 ? 48.682 32.900 134.900 1.00 32.68 105 CYS B CA 1
ATOM 3905 C C . CYS B 1 73 ? 47.822 33.227 133.677 1.00 31.15 105 CYS B C 1
ATOM 3906 O O . CYS B 1 73 ? 46.619 33.461 133.794 1.00 31.54 105 CYS B O 1
ATOM 3909 N N . PRO B 1 74 ? 48.448 33.272 132.488 1.00 28.36 106 PRO B N 1
ATOM 3910 C CA . PRO B 1 74 ? 47.687 33.523 131.275 1.00 28.77 106 PRO B CA 1
ATOM 3911 C C . PRO B 1 74 ? 47.044 32.235 130.772 1.00 28.75 106 PRO B C 1
ATOM 3912 O O . PRO B 1 74 ? 47.409 31.131 131.220 1.00 28.33 106 PRO B O 1
ATOM 3916 N N . SER B 1 75 ? 46.096 32.365 129.854 1.00 29.69 107 SER B N 1
ATOM 3917 C CA . SER B 1 75 ? 45.586 31.198 129.169 1.00 30.75 107 SER B CA 1
ATOM 3918 C C . SER B 1 75 ? 46.670 30.667 128.225 1.00 30.88 107 SER B C 1
ATOM 3919 O O . SER B 1 75 ? 47.647 31.373 127.914 1.00 30.37 107 SER B O 1
ATOM 3922 N N . LYS B 1 76 ? 46.507 29.409 127.821 1.00 29.85 108 LYS B N 1
ATOM 3923 C CA . LYS B 1 76 ? 47.349 28.757 126.818 1.00 30.77 108 LYS B CA 1
ATOM 3924 C C . LYS B 1 76 ? 48.777 28.503 127.293 1.00 30.02 108 LYS B C 1
ATOM 3925 O O . LYS B 1 76 ? 49.673 28.317 126.485 1.00 31.66 108 LYS B O 1
ATOM 3931 N N . ALA B 1 77 ? 48.979 28.436 128.605 1.00 29.06 109 ALA B N 1
ATOM 3932 C CA . ALA B 1 77 ? 50.308 28.277 129.165 1.00 28.70 109 ALA B CA 1
ATOM 3933 C C . ALA B 1 77 ? 50.786 26.812 129.231 1.00 30.62 109 ALA B C 1
ATOM 3934 O O . ALA B 1 77 ? 51.609 26.484 130.079 1.00 33.60 109 ALA B O 1
ATOM 3936 N N . TYR B 1 78 ? 50.309 25.976 128.301 1.00 32.53 110 TYR B N 1
ATOM 3937 C CA . TYR B 1 78 ? 50.574 24.515 128.253 1.00 34.37 110 TYR B CA 1
ATOM 3938 C C . TYR B 1 78 ? 52.031 24.115 128.458 1.00 37.79 110 TYR B C 1
ATOM 3939 O O . TYR B 1 78 ? 52.324 23.225 129.253 1.00 39.45 110 TYR B O 1
ATOM 3948 N N . GLU B 1 79 ? 52.931 24.758 127.716 1.00 38.90 111 GLU B N 1
ATOM 3949 C CA . GLU B 1 79 ? 54.362 24.409 127.749 1.00 42.94 111 GLU B CA 1
ATOM 3950 C C . GLU B 1 79 ? 54.977 24.590 129.138 1.00 41.14 111 GLU B C 1
ATOM 3951 O O . GLU B 1 79 ? 55.935 23.902 129.492 1.00 44.12 111 GLU B O 1
ATOM 3957 N N . GLY B 1 80 ? 54.440 25.529 129.913 1.00 37.96 112 GLY B N 1
ATOM 3958 C CA . GLY B 1 80 ? 54.767 25.634 131.332 1.00 38.55 112 GLY B CA 1
ATOM 3959 C C . GLY B 1 80 ? 56.043 26.374 131.717 1.00 38.88 112 GLY B C 1
ATOM 3960 O O . GLY B 1 80 ? 56.254 26.642 132.900 1.00 38.03 112 GLY B O 1
ATOM 3961 N N . ASP B 1 81 ? 56.885 26.718 130.739 1.00 40.57 113 ASP B N 1
ATOM 3962 C CA . ASP B 1 81 ? 58.155 27.403 131.023 1.00 43.42 113 ASP B CA 1
ATOM 3963 C C . ASP B 1 81 ? 57.898 28.768 131.651 1.00 39.16 113 ASP B C 1
ATOM 3964 O O . ASP B 1 81 ? 57.099 29.547 131.142 1.00 34.08 113 ASP B O 1
ATOM 3969 N N . VAL B 1 82 ? 58.568 29.037 132.769 1.00 37.82 114 VAL B N 1
ATOM 3970 C CA . VAL B 1 82 ? 58.429 30.306 133.472 1.00 36.15 114 VAL B CA 1
ATOM 3971 C C . VAL B 1 82 ? 59.683 31.138 133.220 1.00 36.84 114 VAL B C 1
ATOM 3972 O O . VAL B 1 82 ? 60.766 30.798 133.695 1.00 39.16 114 VAL B O 1
ATOM 3976 N N . LYS B 1 83 ? 59.520 32.213 132.450 1.00 34.79 115 LYS B N 1
ATOM 3977 C CA . LYS B 1 83 ? 60.622 33.067 132.034 1.00 37.78 115 LYS B CA 1
ATOM 3978 C C . LYS B 1 83 ? 60.381 34.479 132.585 1.00 37.29 115 LYS B C 1
ATOM 3979 O O . LYS B 1 83 ? 59.282 35.031 132.447 1.00 35.27 115 LYS B O 1
ATOM 3985 N N . VAL B 1 84 ? 61.390 35.030 133.255 1.00 39.34 116 VAL B N 1
ATOM 3986 C CA . VAL B 1 84 ? 61.346 36.397 133.769 1.00 39.77 116 VAL B CA 1
ATOM 3987 C C . VAL B 1 84 ? 62.436 37.220 133.088 1.00 41.96 116 VAL B C 1
ATOM 3988 O O . VAL B 1 84 ? 63.590 36.785 133.005 1.00 42.14 116 VAL B O 1
ATOM 3992 N N . SER B 1 85 ? 62.063 38.408 132.616 1.00 42.87 117 SER B N 1
ATOM 3993 C CA . SER B 1 85 ? 62.987 39.312 131.932 1.00 46.21 117 SER B CA 1
ATOM 3994 C C . SER B 1 85 ? 62.845 40.723 132.476 1.00 48.10 117 SER B C 1
ATOM 3995 O O . SER B 1 85 ? 61.794 41.106 132.988 1.00 46.46 117 SER B O 1
ATOM 3998 N N . VAL B 1 86 ? 63.919 41.495 132.372 1.00 51.33 118 VAL B N 1
ATOM 3999 C CA . VAL B 1 86 ? 63.872 42.912 132.698 1.00 55.12 118 VAL B CA 1
ATOM 4000 C C . VAL B 1 86 ? 64.305 43.728 131.480 1.00 57.36 118 VAL B C 1
ATOM 4001 O O . VAL B 1 86 ? 65.305 43.407 130.837 1.00 56.77 118 VAL B O 1
ATOM 4005 N N . VAL B 1 87 ? 63.523 44.762 131.170 1.00 60.12 119 VAL B N 1
ATOM 4006 C CA . VAL B 1 87 ? 63.803 45.683 130.067 1.00 64.57 119 VAL B CA 1
ATOM 4007 C C . VAL B 1 87 ? 64.302 47.020 130.617 1.00 70.84 119 VAL B C 1
ATOM 4008 O O . VAL B 1 87 ? 64.002 47.379 131.758 1.00 71.99 119 VAL B O 1
ATOM 4012 N N . GLY B 1 88 ? 65.059 47.752 129.802 1.00 76.70 120 GLY B N 1
ATOM 4013 C CA . GLY B 1 88 ? 65.637 49.035 130.212 1.00 81.39 120 GLY B CA 1
ATOM 4014 C C . GLY B 1 88 ? 64.795 50.233 129.809 1.00 86.21 120 GLY B C 1
ATOM 4015 O O . GLY B 1 88 ? 63.584 50.112 129.591 1.00 84.04 120 GLY B O 1
ATOM 4016 N N . ASP B 1 89 ? 65.446 51.393 129.712 1.00 93.14 121 ASP B N 1
ATOM 4017 C CA . ASP B 1 89 ? 64.801 52.633 129.257 1.00 99.03 121 ASP B CA 1
ATOM 4018 C C . ASP B 1 89 ? 64.366 52.475 127.802 1.00 100.55 121 ASP B C 1
ATOM 4019 O O . ASP B 1 89 ? 63.274 52.891 127.410 1.00 100.00 121 ASP B O 1
ATOM 4024 N N . ASP B 1 90 ? 65.249 51.858 127.020 1.00 103.04 122 ASP B N 1
ATOM 4025 C CA . ASP B 1 90 ? 65.022 51.549 125.608 1.00 105.13 122 ASP B CA 1
ATOM 4026 C C . ASP B 1 90 ? 63.907 50.504 125.383 1.00 99.72 122 ASP B C 1
ATOM 4027 O O . ASP B 1 90 ? 63.419 50.347 124.264 1.00 98.56 122 ASP B O 1
ATOM 4032 N N . GLU B 1 91 ? 63.528 49.794 126.448 1.00 93.70 123 GLU B N 1
ATOM 4033 C CA . GLU B 1 91 ? 62.554 48.694 126.406 1.00 88.73 123 GLU B CA 1
ATOM 4034 C C . GLU B 1 91 ? 63.068 47.438 125.691 1.00 82.86 123 GLU B C 1
ATOM 4035 O O . GLU B 1 91 ? 62.301 46.512 125.430 1.00 78.54 123 GLU B O 1
ATOM 4041 N N . ALA B 1 92 ? 64.368 47.407 125.396 1.00 83.08 124 ALA B N 1
ATOM 4042 C CA . ALA B 1 92 ? 65.023 46.212 124.878 1.00 79.46 124 ALA B CA 1
ATOM 4043 C C . ALA B 1 92 ? 65.352 45.311 126.059 1.00 75.07 124 ALA B C 1
ATOM 4044 O O . ALA B 1 92 ? 65.633 45.798 127.155 1.00 73.47 124 ALA B O 1
ATOM 4046 N N . GLU B 1 93 ? 65.305 44.000 125.838 1.00 74.00 125 GLU B N 1
ATOM 4047 C CA . GLU B 1 93 ? 65.614 43.028 126.889 1.00 70.60 125 GLU B CA 1
ATOM 4048 C C . GLU B 1 93 ? 67.072 43.169 127.338 1.00 71.73 125 GLU B C 1
ATOM 4049 O O . GLU B 1 93 ? 67.993 43.088 126.516 1.00 73.57 125 GLU B O 1
ATOM 4055 N N . LEU B 1 94 ? 67.271 43.396 128.636 1.00 69.22 126 LEU B N 1
ATOM 4056 C CA . LEU B 1 94 ? 68.614 43.500 129.212 1.00 71.00 126 LEU B CA 1
ATOM 4057 C C . LEU B 1 94 ? 69.087 42.127 129.696 1.00 68.31 126 LEU B C 1
ATOM 4058 O O . LEU B 1 94 ? 70.190 41.690 129.360 1.00 69.63 126 LEU B O 1
ATOM 4063 N N . LYS B 1 95 ? 68.250 41.459 130.490 1.00 63.49 127 LYS B N 1
ATOM 4064 C CA . LYS B 1 95 ? 68.530 40.104 130.970 1.00 61.14 127 LYS B CA 1
ATOM 4065 C C . LYS B 1 95 ? 67.244 39.287 131.015 1.00 56.47 127 LYS B C 1
ATOM 4066 O O . LYS B 1 95 ? 66.144 39.835 131.000 1.00 54.04 127 LYS B O 1
ATOM 4072 N N . SER B 1 96 ? 67.399 37.969 131.078 1.00 55.29 128 SER B N 1
ATOM 4073 C CA . SER B 1 96 ? 66.277 37.062 131.271 1.00 52.68 128 SER B CA 1
ATOM 4074 C C . SER B 1 96 ? 66.753 35.732 131.841 1.00 52.50 128 SER B C 1
ATOM 4075 O O . SER B 1 96 ? 67.922 35.355 131.685 1.00 52.96 128 SER B O 1
ATOM 4078 N N . GLY B 1 97 ? 65.841 35.037 132.513 1.00 49.83 129 GLY B N 1
ATOM 4079 C CA . GLY B 1 97 ? 66.126 33.728 133.084 1.00 50.90 129 GLY B CA 1
ATOM 4080 C C . GLY B 1 97 ? 64.911 32.837 133.001 1.00 49.23 129 GLY B C 1
ATOM 4081 O O . GLY B 1 97 ? 63.777 33.321 133.053 1.00 44.56 129 GLY B O 1
ATOM 4082 N N . VAL B 1 98 ? 65.152 31.539 132.851 1.00 51.65 130 VAL B N 1
ATOM 4083 C CA . VAL B 1 98 ? 64.079 30.550 132.816 1.00 51.24 130 VAL B CA 1
ATOM 4084 C C . VAL B 1 98 ? 64.239 29.626 134.019 1.00 53.72 130 VAL B C 1
ATOM 4085 O O . VAL B 1 98 ? 65.358 29.295 134.396 1.00 54.80 130 VAL B O 1
ATOM 4089 N N . CYS B 1 99 ? 63.122 29.223 134.618 1.00 52.68 131 CYS B N 1
ATOM 4090 C CA . CYS B 1 99 ? 63.131 28.297 135.750 1.00 54.68 131 CYS B CA 1
ATOM 4091 C C . CYS B 1 99 ? 63.368 26.871 135.260 1.00 55.25 131 CYS B C 1
ATOM 4092 O O . CYS B 1 99 ? 62.885 26.501 134.193 1.00 52.40 131 CYS B O 1
ATOM 4095 N N . GLU B 1 100 ? 64.096 26.077 136.046 1.00 58.26 132 GLU B N 1
ATOM 4096 C CA . GLU B 1 100 ? 64.280 24.647 135.761 1.00 61.74 132 GLU B CA 1
ATOM 4097 C C . GLU B 1 100 ? 62.933 23.902 135.753 1.00 61.09 132 GLU B C 1
ATOM 4098 O O . GLU B 1 100 ? 62.716 23.025 134.915 1.00 63.52 132 GLU B O 1
ATOM 4100 N N . ALA B 1 101 ? 62.028 24.274 136.664 1.00 58.40 133 ALA B N 1
ATOM 4101 C CA . ALA B 1 101 ? 60.718 23.617 136.799 1.00 57.15 133 ALA B CA 1
ATOM 4102 C C . ALA B 1 101 ? 59.655 24.258 135.904 1.00 52.75 133 ALA B C 1
ATOM 4103 O O . ALA B 1 101 ? 59.603 25.479 135.774 1.00 49.30 133 ALA B O 1
ATOM 4105 N N . LYS B 1 102 ? 58.803 23.429 135.301 1.00 53.82 134 LYS B N 1
ATOM 4106 C CA . LYS B 1 102 ? 57.686 23.917 134.480 1.00 49.76 134 LYS B CA 1
ATOM 4107 C C . LYS B 1 102 ? 56.406 24.051 135.308 1.00 47.43 134 LYS B C 1
ATOM 4108 O O . LYS B 1 102 ? 56.125 23.222 136.174 1.00 50.49 134 LYS B O 1
ATOM 4114 N N . PHE B 1 103 ? 55.639 25.105 135.044 1.00 43.14 135 PHE B N 1
ATOM 4115 C CA . PHE B 1 103 ? 54.324 25.302 135.660 1.00 41.62 135 PHE B CA 1
ATOM 4116 C C . PHE B 1 103 ? 53.339 24.298 135.070 1.00 41.31 135 PHE B C 1
ATOM 4117 O O . PHE B 1 103 ? 53.348 24.069 133.864 1.00 39.58 135 PHE B O 1
ATOM 4125 N N . ASP B 1 104 ? 52.499 23.703 135.918 1.00 43.03 136 ASP B N 1
ATOM 4126 C CA . ASP B 1 104 ? 51.487 22.741 135.468 1.00 43.70 136 ASP B CA 1
ATOM 4127 C C . ASP B 1 104 ? 50.163 23.453 135.191 1.00 41.07 136 ASP B C 1
ATOM 4128 O O . ASP B 1 104 ? 49.337 23.648 136.089 1.00 41.97 136 ASP B O 1
ATOM 4133 N N . TYR B 1 105 ? 49.973 23.822 133.933 1.00 37.82 137 TYR B N 1
ATOM 4134 C CA . TYR B 1 105 ? 48.816 24.598 133.514 1.00 35.41 137 TYR B CA 1
ATOM 4135 C C . TYR B 1 105 ? 47.574 23.719 133.325 1.00 36.26 137 TYR B C 1
ATOM 4136 O O . TYR B 1 105 ? 47.594 22.769 132.543 1.00 37.16 137 TYR B O 1
ATOM 4145 N N . GLN B 1 106 ? 46.505 24.047 134.044 1.00 35.57 138 GLN B N 1
ATOM 4146 C CA . GLN B 1 106 ? 45.268 23.265 134.018 1.00 38.09 138 GLN B CA 1
ATOM 4147 C C . GLN B 1 106 ? 44.182 24.015 133.259 1.00 36.21 138 GLN B C 1
ATOM 4148 O O . GLN B 1 106 ? 44.074 25.232 133.359 1.00 36.30 138 GLN B O 1
ATOM 4154 N N . TYR B 1 107 ? 43.369 23.287 132.510 1.00 36.21 139 TYR B N 1
ATOM 4155 C CA . TYR B 1 107 ? 42.307 23.916 131.751 1.00 35.80 139 TYR B CA 1
ATOM 4156 C C . TYR B 1 107 ? 41.166 22.957 131.536 1.00 39.24 139 TYR B C 1
ATOM 4157 O O . TYR B 1 107 ? 41.339 21.742 131.627 1.00 39.92 139 TYR B O 1
ATOM 4166 N N . ASN B 1 108 ? 40.007 23.521 131.223 1.00 26.90 140 ASN B N 1
ATOM 4167 C CA . ASN B 1 108 ? 38.896 22.731 130.704 1.00 28.29 140 ASN B CA 1
ATOM 4168 C C . ASN B 1 108 ? 38.613 23.015 129.240 1.00 25.81 140 ASN B C 1
ATOM 4169 O O . ASN B 1 108 ? 38.974 24.066 128.707 1.00 24.39 140 ASN B O 1
ATOM 4174 N N . TYR B 1 109 ? 37.952 22.058 128.604 1.00 25.44 141 TYR B N 1
ATOM 4175 C CA . TYR B 1 109 ? 37.368 22.279 127.298 1.00 24.96 141 TYR B CA 1
ATOM 4176 C C . TYR B 1 109 ? 36.018 22.968 127.485 1.00 20.45 141 TYR B C 1
ATOM 4177 O O . TYR B 1 109 ? 35.293 22.715 128.445 1.00 21.43 141 TYR B O 1
ATOM 4186 N N . VAL B 1 110 ? 35.687 23.851 126.558 1.00 18.03 142 VAL B N 1
ATOM 4187 C CA . VAL B 1 110 ? 34.472 24.620 126.630 1.00 17.17 142 VAL B CA 1
ATOM 4188 C C . VAL B 1 110 ? 33.850 24.725 125.251 1.00 16.27 142 VAL B C 1
ATOM 4189 O O . VAL B 1 110 ? 34.531 24.566 124.228 1.00 15.54 142 VAL B O 1
ATOM 4193 N N . VAL B 1 111 ? 32.551 24.978 125.216 1.00 14.89 143 VAL B N 1
ATOM 4194 C CA . VAL B 1 111 ? 31.855 25.273 123.971 1.00 13.99 143 VAL B CA 1
ATOM 4195 C C . VAL B 1 111 ? 31.861 26.781 123.813 1.00 14.94 143 VAL B C 1
ATOM 4196 O O . VAL B 1 111 ? 31.578 27.523 124.781 1.00 15.96 143 VAL B O 1
ATOM 4200 N N . THR B 1 112 ? 32.201 27.229 122.608 1.00 13.10 144 THR B N 1
ATOM 4201 C CA . THR B 1 112 ? 32.083 28.631 122.211 1.00 14.32 144 THR B CA 1
ATOM 4202 C C . THR B 1 112 ? 31.323 28.699 120.897 1.00 14.63 144 THR B C 1
ATOM 4203 O O . THR B 1 112 ? 30.987 27.668 120.272 1.00 14.47 144 THR B O 1
ATOM 4207 N N . THR B 1 113 ? 31.039 29.916 120.471 1.00 16.50 145 THR B N 1
ATOM 4208 C CA . THR B 1 113 ? 30.420 30.135 119.179 1.00 15.18 145 THR B CA 1
ATOM 4209 C C . THR B 1 113 ? 31.492 30.656 118.234 1.00 15.09 145 THR B C 1
ATOM 4210 O O . THR B 1 113 ? 32.135 31.681 118.491 1.00 16.38 145 THR B O 1
ATOM 4214 N N . PHE B 1 114 ? 31.667 29.951 117.123 1.00 13.62 146 PHE B N 1
ATOM 4215 C CA . PHE B 1 114 ? 32.687 30.259 116.133 1.00 14.64 146 PHE B CA 1
ATOM 4216 C C . PHE B 1 114 ? 32.177 31.160 115.003 1.00 13.80 146 PHE B C 1
ATOM 4217 O O . PHE B 1 114 ? 32.816 32.153 114.679 1.00 14.86 146 PHE B O 1
ATOM 4225 N N . LEU B 1 115 ? 31.060 30.785 114.393 1.00 12.06 147 LEU B N 1
ATOM 4226 C CA . LEU B 1 115 ? 30.478 31.523 113.269 1.00 12.47 147 LEU B CA 1
ATOM 4227 C C . LEU B 1 115 ? 28.966 31.641 113.434 1.00 12.30 147 LEU B C 1
ATOM 4228 O O . LEU B 1 115 ? 28.287 30.683 113.851 1.00 14.05 147 LEU B O 1
ATOM 4233 N N . GLY B 1 116 ? 28.443 32.790 113.021 1.00 11.96 148 GLY B N 1
ATOM 4234 C CA . GLY B 1 116 ? 27.014 33.032 112.949 1.00 12.19 148 GLY B CA 1
ATOM 4235 C C . GLY B 1 116 ? 26.551 34.053 113.979 1.00 13.72 148 GLY B C 1
ATOM 4236 O O . GLY B 1 116 ? 26.969 33.999 115.133 1.00 13.62 148 GLY B O 1
ATOM 4237 N N . LYS B 1 117 ? 25.693 34.970 113.536 1.00 13.62 149 LYS B N 1
ATOM 4238 C CA . LYS B 1 117 ? 25.123 36.023 114.369 1.00 14.70 149 LYS B CA 1
ATOM 4239 C C . LYS B 1 117 ? 23.681 36.202 113.969 1.00 14.53 149 LYS B C 1
ATOM 4240 O O . LYS B 1 117 ? 23.329 36.187 112.758 1.00 13.80 149 LYS B O 1
ATOM 4246 N N . LEU B 1 118 ? 22.845 36.425 114.984 1.00 13.47 150 LEU B N 1
ATOM 4247 C CA . LEU B 1 118 ? 21.390 36.528 114.802 1.00 12.90 150 LEU B CA 1
ATOM 4248 C C . LEU B 1 118 ? 20.915 37.838 115.429 1.00 15.31 150 LEU B C 1
ATOM 4249 O O . LEU B 1 118 ? 21.657 38.484 116.172 1.00 18.79 150 LEU B O 1
ATOM 4254 N N . TYR B 1 119 ? 19.711 38.251 115.078 1.00 14.01 151 TYR B N 1
ATOM 4255 C CA . TYR B 1 119 ? 19.100 39.423 115.718 1.00 15.58 151 TYR B CA 1
ATOM 4256 C C . TYR B 1 119 ? 17.647 39.175 116.000 1.00 14.57 151 TYR B C 1
ATOM 4257 O O . TYR B 1 119 ? 17.119 38.074 115.760 1.00 13.98 151 TYR B O 1
ATOM 4266 N N . GLU B 1 120 ? 17.010 40.163 116.618 1.00 15.09 152 GLU B N 1
ATOM 4267 C CA . GLU B 1 120 ? 15.643 40.021 117.083 1.00 16.70 152 GLU B CA 1
ATOM 4268 C C . GLU B 1 120 ? 15.463 38.833 118.036 1.00 16.47 152 GLU B C 1
ATOM 4269 O O . GLU B 1 120 ? 14.599 37.946 117.868 1.00 15.18 152 GLU B O 1
ATOM 4275 N N . ASN B 1 121 ? 16.303 38.859 119.067 1.00 15.83 153 ASN B N 1
ATOM 4276 C CA . ASN B 1 121 ? 16.330 37.821 120.076 1.00 15.23 153 ASN B CA 1
ATOM 4277 C C . ASN B 1 121 ? 16.366 36.422 119.476 1.00 14.83 153 ASN B C 1
ATOM 4278 O O . ASN B 1 121 ? 15.573 35.568 119.831 1.00 14.28 153 ASN B O 1
ATOM 4283 N N . ASN B 1 122 ? 17.342 36.203 118.594 1.00 14.30 154 ASN B N 1
ATOM 4284 C CA . ASN B 1 122 ? 17.600 34.901 117.969 1.00 14.70 154 ASN B CA 1
ATOM 4285 C C . ASN B 1 122 ? 16.477 34.372 117.080 1.00 16.25 154 ASN B C 1
ATOM 4286 O O . ASN B 1 122 ? 16.385 33.164 116.862 1.00 18.14 154 ASN B O 1
ATOM 4291 N N . THR B 1 123 ? 15.662 35.265 116.543 1.00 15.79 155 THR B N 1
ATOM 4292 C CA . THR B 1 123 ? 14.581 34.874 115.648 1.00 16.85 155 THR B CA 1
ATOM 4293 C C . THR B 1 123 ? 14.815 35.242 114.176 1.00 17.54 155 THR B C 1
ATOM 4294 O O . THR B 1 123 ? 14.089 34.756 113.322 1.00 17.31 155 THR B O 1
ATOM 4298 N N . LYS B 1 124 ? 15.805 36.086 113.886 1.00 16.15 156 LYS B N 1
ATOM 4299 C CA . LYS B 1 124 ? 16.066 36.578 112.527 1.00 18.00 156 LYS B CA 1
ATOM 4300 C C . LYS B 1 124 ? 17.550 36.551 112.244 1.00 17.53 156 LYS B C 1
ATOM 4301 O O . LYS B 1 124 ? 18.379 36.667 113.149 1.00 17.66 156 LYS B O 1
ATOM 4307 N N . TRP B 1 125 ? 17.896 36.330 110.980 1.00 16.23 157 TRP B N 1
ATOM 4308 C CA . TRP B 1 125 ? 19.280 36.426 110.549 1.00 15.60 157 TRP B CA 1
ATOM 4309 C C . TRP B 1 125 ? 19.308 36.678 109.053 1.00 15.47 157 TRP B C 1
ATOM 4310 O O . TRP B 1 125 ? 18.309 36.461 108.364 1.00 15.83 157 TRP B O 1
ATOM 4321 N N . ASP B 1 126 ? 20.445 37.135 108.581 1.00 15.91 158 ASP B N 1
ATOM 4322 C CA . ASP B 1 126 ? 20.688 37.305 107.143 1.00 17.20 158 ASP B CA 1
ATOM 4323 C C . ASP B 1 126 ? 21.458 36.093 106.636 1.00 15.43 158 ASP B C 1
ATOM 4324 O O . ASP B 1 126 ? 22.235 35.502 107.368 1.00 14.34 158 ASP B O 1
ATOM 4329 N N . VAL B 1 127 ? 21.232 35.748 105.377 1.00 15.77 159 VAL B N 1
ATOM 4330 C CA . VAL B 1 127 ? 21.995 34.687 104.710 1.00 13.92 159 VAL B CA 1
ATOM 4331 C C . VAL B 1 127 ? 22.826 35.341 103.631 1.00 14.96 159 VAL B C 1
ATOM 4332 O O . VAL B 1 127 ? 22.288 35.886 102.684 1.00 15.66 159 VAL B O 1
ATOM 4336 N N . LEU B 1 128 ? 24.134 35.351 103.821 1.00 15.19 160 LEU B N 1
ATOM 4337 C CA . LEU B 1 128 ? 25.023 35.965 102.872 1.00 17.12 160 LEU B CA 1
ATOM 4338 C C . LEU B 1 128 ? 26.425 35.456 103.074 1.00 15.49 160 LEU B C 1
ATOM 4339 O O . LEU B 1 128 ? 26.806 34.998 104.159 1.00 14.07 160 LEU B O 1
ATOM 4344 N N . ALA B 1 129 ? 27.187 35.544 101.993 1.00 15.22 161 ALA B N 1
ATOM 4345 C CA . ALA B 1 129 ? 28.621 35.299 102.042 1.00 13.96 161 ALA B CA 1
ATOM 4346 C C . ALA B 1 129 ? 29.295 36.498 102.698 1.00 14.31 161 ALA B C 1
ATOM 4347 O O . ALA B 1 129 ? 28.877 37.654 102.513 1.00 15.43 161 ALA B O 1
ATOM 4349 N N . GLY B 1 130 ? 30.346 36.244 103.464 1.00 13.37 162 GLY B N 1
ATOM 4350 C CA . GLY B 1 130 ? 31.042 37.337 104.090 1.00 13.86 162 GLY B CA 1
ATOM 4351 C C . GLY B 1 130 ? 32.158 36.875 104.989 1.00 13.14 162 GLY B C 1
ATOM 4352 O O . GLY B 1 130 ? 32.340 35.666 105.207 1.00 13.04 162 GLY B O 1
ATOM 4353 N N . PRO B 1 131 ? 32.885 37.836 105.554 1.00 13.58 163 PRO B N 1
ATOM 4354 C CA . PRO B 1 131 ? 33.950 37.500 106.499 1.00 13.05 163 PRO B CA 1
ATOM 4355 C C . PRO B 1 131 ? 33.435 36.724 107.681 1.00 13.46 163 PRO B C 1
ATOM 4356 O O . PRO B 1 131 ? 32.231 36.800 108.003 1.00 13.38 163 PRO B O 1
ATOM 4360 N N . PHE B 1 132 ? 34.328 36.033 108.371 1.00 13.55 164 PHE B N 1
ATOM 4361 C CA . PHE B 1 132 ? 33.972 35.229 109.559 1.00 13.34 164 PHE B CA 1
ATOM 4362 C C . PHE B 1 132 ? 33.101 35.984 110.545 1.00 15.13 164 PHE B C 1
ATOM 4363 O O . PHE B 1 132 ? 32.141 35.433 111.072 1.00 16.54 164 PHE B O 1
ATOM 4371 N N . ASP B 1 133 ? 33.452 37.240 110.810 1.00 16.25 165 ASP B N 1
ATOM 4372 C CA A ASP B 1 133 ? 32.769 38.086 111.782 0.50 18.02 165 ASP B CA 1
ATOM 4373 C CA B ASP B 1 133 ? 32.697 37.973 111.816 0.50 19.53 165 ASP B CA 1
ATOM 4374 C C . ASP B 1 133 ? 31.509 38.775 111.246 1.00 18.61 165 ASP B C 1
ATOM 4375 O O . ASP B 1 133 ? 30.835 39.478 111.981 1.00 17.89 165 ASP B O 1
ATOM 4384 N N . ASP B 1 134 ? 31.202 38.581 109.970 1.00 16.75 166 ASP B N 1
ATOM 4385 C CA . ASP B 1 134 ? 30.113 39.332 109.313 1.00 17.91 166 ASP B CA 1
ATOM 4386 C C . ASP B 1 134 ? 29.581 38.537 108.117 1.00 15.18 166 ASP B C 1
ATOM 4387 O O . ASP B 1 134 ? 29.687 38.960 106.959 1.00 16.66 166 ASP B O 1
ATOM 4392 N N . CYS B 1 135 ? 29.027 37.362 108.415 1.00 14.70 167 CYS B N 1
ATOM 4393 C CA . CYS B 1 135 ? 28.517 36.446 107.392 1.00 13.79 167 CYS B CA 1
ATOM 4394 C C . CYS B 1 135 ? 27.114 35.941 107.755 1.00 12.84 167 CYS B C 1
ATOM 4395 O O . CYS B 1 135 ? 26.774 34.796 107.475 1.00 12.29 167 CYS B O 1
ATOM 4398 N N . GLY B 1 136 ? 26.320 36.811 108.377 1.00 14.15 168 GLY B N 1
ATOM 4399 C CA . GLY B 1 136 ? 24.974 36.469 108.795 1.00 14.02 168 GLY B CA 1
ATOM 4400 C C . GLY B 1 136 ? 24.936 35.250 109.715 1.00 12.12 168 GLY B C 1
ATOM 4401 O O . GLY B 1 136 ? 25.776 35.117 110.598 1.00 12.77 168 GLY B O 1
ATOM 4402 N N . ALA B 1 137 ? 23.933 34.399 109.529 1.00 12.36 169 ALA B N 1
ATOM 4403 C CA . ALA B 1 137 ? 23.850 33.097 110.185 1.00 12.33 169 ALA B CA 1
ATOM 4404 C C . ALA B 1 137 ? 23.388 32.044 109.166 1.00 13.00 169 ALA B C 1
ATOM 4405 O O . ALA B 1 137 ? 23.189 32.349 107.968 1.00 11.70 169 ALA B O 1
ATOM 4407 N N . PHE B 1 138 ? 23.214 30.808 109.637 1.00 12.01 170 PHE B N 1
ATOM 4408 C CA . PHE B 1 138 ? 23.185 29.649 108.737 1.00 13.02 170 PHE B CA 1
ATOM 4409 C C . PHE B 1 138 ? 21.859 28.910 108.846 1.00 15.97 170 PHE B C 1
ATOM 4410 O O . PHE B 1 138 ? 21.426 28.546 109.941 1.00 13.94 170 PHE B O 1
ATOM 4418 N N . ASP B 1 139 ? 21.203 28.720 107.699 1.00 14.62 171 ASP B N 1
ATOM 4419 C CA . ASP B 1 139 ? 19.911 28.075 107.658 1.00 16.36 171 ASP B CA 1
ATOM 4420 C C . ASP B 1 139 ? 19.945 26.599 108.066 1.00 17.37 171 ASP B C 1
ATOM 4421 O O . ASP B 1 139 ? 19.017 26.132 108.732 1.00 19.04 171 ASP B O 1
ATOM 4426 N N . ASN B 1 140 ? 20.977 25.872 107.642 1.00 16.05 172 ASN B N 1
ATOM 4427 C CA . ASN B 1 140 ? 21.008 24.395 107.830 1.00 17.46 172 ASN B CA 1
ATOM 4428 C C . ASN B 1 140 ? 22.422 23.840 107.686 1.00 17.82 172 ASN B C 1
ATOM 4429 O O . ASN B 1 140 ? 22.945 23.674 106.568 1.00 20.08 172 ASN B O 1
ATOM 4434 N N . ILE B 1 141 ? 23.042 23.504 108.798 1.00 14.22 173 ILE B N 1
ATOM 4435 C CA . ILE B 1 141 ? 24.434 23.031 108.772 1.00 12.69 173 ILE B CA 1
ATOM 4436 C C . ILE B 1 141 ? 24.383 21.496 108.856 1.00 13.35 173 ILE B C 1
ATOM 4437 O O . ILE B 1 141 ? 24.504 20.905 109.931 1.00 14.04 173 ILE B O 1
ATOM 4442 N N . TRP B 1 142 ? 24.123 20.860 107.715 1.00 13.60 174 TRP B N 1
ATOM 4443 C CA . TRP B 1 142 ? 23.650 19.466 107.698 1.00 13.80 174 TRP B CA 1
ATOM 4444 C C . TRP B 1 142 ? 24.751 18.396 107.799 1.00 12.12 174 TRP B C 1
ATOM 4445 O O . TRP B 1 142 ? 24.685 17.481 108.654 1.00 12.39 174 TRP B O 1
ATOM 4456 N N . ARG B 1 143 ? 25.729 18.465 106.898 1.00 11.66 175 ARG B N 1
ATOM 4457 C CA . ARG B 1 143 ? 26.906 17.592 106.966 1.00 12.73 175 ARG B CA 1
ATOM 4458 C C . ARG B 1 143 ? 28.140 18.416 106.596 1.00 12.03 175 ARG B C 1
ATOM 4459 O O . ARG B 1 143 ? 28.141 19.077 105.568 1.00 13.12 175 ARG B O 1
ATOM 4483 N N . PHE B 1 146 ? 36.001 18.587 105.800 1.00 13.75 178 PHE B N 1
ATOM 4484 C CA . PHE B 1 146 ? 37.212 19.284 105.339 1.00 14.14 178 PHE B CA 1
ATOM 4485 C C . PHE B 1 146 ? 37.675 18.726 103.996 1.00 16.30 178 PHE B C 1
ATOM 4486 O O . PHE B 1 146 ? 37.657 17.504 103.765 1.00 14.02 178 PHE B O 1
ATOM 4494 N N . ASP B 1 147 ? 38.168 19.610 103.140 1.00 14.86 179 ASP B N 1
ATOM 4495 C CA . ASP B 1 147 ? 38.906 19.184 101.955 1.00 15.34 179 ASP B CA 1
ATOM 4496 C C . ASP B 1 147 ? 40.201 18.516 102.436 1.00 15.29 179 ASP B C 1
ATOM 4497 O O . ASP B 1 147 ? 41.017 19.147 103.089 1.00 16.55 179 ASP B O 1
ATOM 4502 N N . PRO B 1 148 ? 40.389 17.241 102.121 1.00 16.54 180 PRO B N 1
ATOM 4503 C CA . PRO B 1 148 ? 41.578 16.518 102.614 1.00 17.96 180 PRO B CA 1
ATOM 4504 C C . PRO B 1 148 ? 42.934 16.997 102.080 1.00 19.24 180 PRO B C 1
ATOM 4505 O O . PRO B 1 148 ? 43.972 16.661 102.653 1.00 22.57 180 PRO B O 1
ATOM 4509 N N . ASN B 1 149 ? 42.925 17.803 101.026 1.00 18.28 181 ASN B N 1
ATOM 4510 C CA . ASN B 1 149 ? 44.144 18.370 100.461 1.00 20.49 181 ASN B CA 1
ATOM 4511 C C . ASN B 1 149 ? 44.404 19.808 100.860 1.00 20.41 181 ASN B C 1
ATOM 4512 O O . ASN B 1 149 ? 45.354 20.416 100.341 1.00 22.91 181 ASN B O 1
ATOM 4517 N N . SER B 1 150 ? 43.597 20.337 101.789 1.00 19.76 182 SER B N 1
ATOM 4518 C CA . SER B 1 150 ? 43.634 21.749 102.222 1.00 20.98 182 SER B CA 1
ATOM 4519 C C . SER B 1 150 ? 44.348 21.975 103.553 1.00 19.94 182 SER B C 1
ATOM 4520 O O . SER B 1 150 ? 44.374 23.097 104.010 1.00 18.44 182 SER B O 1
ATOM 4523 N N . ASN B 1 151 ? 44.907 20.924 104.168 1.00 19.84 183 ASN B N 1
ATOM 4524 C CA . ASN B 1 151 ? 45.526 21.026 105.499 1.00 18.95 183 ASN B CA 1
ATOM 4525 C C . ASN B 1 151 ? 44.643 21.830 106.471 1.00 16.70 183 ASN B C 1
ATOM 4526 O O . ASN B 1 151 ? 45.104 22.767 107.123 1.00 17.72 183 ASN B O 1
ATOM 4531 N N . TYR B 1 152 ? 43.368 21.455 106.522 1.00 15.03 184 TYR B N 1
ATOM 4532 C CA . TYR B 1 152 ? 42.368 22.043 107.444 1.00 14.80 184 TYR B CA 1
ATOM 4533 C C . TYR B 1 152 ? 42.085 23.528 107.193 1.00 16.28 184 TYR B C 1
ATOM 4534 O O . TYR B 1 152 ? 41.618 24.232 108.076 1.00 16.72 184 TYR B O 1
ATOM 4543 N N . ASP B 1 153 ? 42.328 23.997 105.971 1.00 16.01 185 ASP B N 1
ATOM 4544 C CA . ASP B 1 153 ? 42.049 25.375 105.621 1.00 15.88 185 ASP B CA 1
ATOM 4545 C C . ASP B 1 153 ? 40.748 25.584 104.857 1.00 16.20 185 ASP B C 1
ATOM 4546 O O . ASP B 1 153 ? 40.313 26.739 104.716 1.00 16.57 185 ASP B O 1
ATOM 4551 N N . ASP B 1 154 ? 40.123 24.499 104.388 1.00 14.98 186 ASP B N 1
ATOM 4552 C CA . ASP B 1 154 ? 38.833 24.595 103.725 1.00 15.74 186 ASP B CA 1
ATOM 4553 C C . ASP B 1 154 ? 37.824 23.574 104.262 1.00 15.55 186 ASP B C 1
ATOM 4554 O O . ASP B 1 154 ? 37.996 22.364 104.118 1.00 14.40 186 ASP B O 1
ATOM 4559 N N . LEU B 1 155 ? 36.781 24.083 104.905 1.00 13.16 187 LEU B N 1
ATOM 4560 C CA . LEU B 1 155 ? 35.715 23.276 105.447 1.00 15.24 187 LEU B CA 1
ATOM 4561 C C . LEU B 1 155 ? 34.441 23.592 104.687 1.00 15.68 187 LEU B C 1
ATOM 4562 O O . LEU B 1 155 ? 34.133 24.762 104.413 1.00 15.94 187 LEU B O 1
ATOM 4567 N N . TYR B 1 156 ? 33.721 22.550 104.309 1.00 14.08 188 TYR B N 1
ATOM 4568 C CA . TYR B 1 156 ? 32.507 22.690 103.519 1.00 13.35 188 TYR B CA 1
ATOM 4569 C C . TYR B 1 156 ? 31.346 22.090 104.279 1.00 13.12 188 TYR B C 1
ATOM 4570 O O . TYR B 1 156 ? 31.534 21.140 105.056 1.00 13.78 188 TYR B O 1
ATOM 4579 N N . TRP B 1 157 ? 30.140 22.603 104.041 1.00 12.71 189 TRP B N 1
ATOM 4580 C CA . TRP B 1 157 ? 28.952 21.864 104.458 1.00 12.98 189 TRP B CA 1
ATOM 4581 C C . TRP B 1 157 ? 27.806 21.950 103.481 1.00 12.19 189 TRP B C 1
ATOM 4582 O O . TRP B 1 157 ? 27.633 22.961 102.793 1.00 12.52 189 TRP B O 1
ATOM 4593 N N . VAL B 1 158 ? 27.092 20.832 103.371 1.00 12.68 190 VAL B N 1
ATOM 4594 C CA . VAL B 1 158 ? 25.826 20.781 102.659 1.00 13.62 190 VAL B CA 1
ATOM 4595 C C . VAL B 1 158 ? 24.705 21.250 103.574 1.00 14.65 190 VAL B C 1
ATOM 4596 O O . VAL B 1 158 ? 24.793 21.136 104.809 1.00 14.06 190 VAL B O 1
ATOM 4600 N N . GLY B 1 159 ? 23.659 21.780 102.951 1.00 14.02 191 GLY B N 1
ATOM 4601 C CA . GLY B 1 159 ? 22.510 22.314 103.663 1.00 14.94 191 GLY B CA 1
ATOM 4602 C C . GLY B 1 159 ? 21.133 21.762 103.313 1.00 14.48 191 GLY B C 1
ATOM 4603 O O . GLY B 1 159 ? 20.133 22.419 103.584 1.00 14.99 191 GLY B O 1
ATOM 4604 N N . GLN B 1 160 ? 21.059 20.560 102.730 1.00 15.21 192 GLN B N 1
ATOM 4605 C CA . GLN B 1 160 ? 19.794 20.007 102.228 1.00 15.16 192 GLN B CA 1
ATOM 4606 C C . GLN B 1 160 ? 19.204 20.961 101.190 1.00 15.00 192 GLN B C 1
ATOM 4607 O O . GLN B 1 160 ? 19.846 21.175 100.159 1.00 15.34 192 GLN B O 1
ATOM 4613 N N . ARG B 1 161 ? 18.034 21.549 101.452 1.00 14.20 193 ARG B N 1
ATOM 4614 C CA . ARG B 1 161 ? 17.420 22.505 100.545 1.00 14.39 193 ARG B CA 1
ATOM 4615 C C . ARG B 1 161 ? 18.015 23.906 100.646 1.00 15.27 193 ARG B C 1
ATOM 4616 O O . ARG B 1 161 ? 17.733 24.753 99.800 1.00 14.31 193 ARG B O 1
ATOM 4624 N N . ASP B 1 162 ? 18.821 24.155 101.679 1.00 14.99 194 ASP B N 1
ATOM 4625 C CA . ASP B 1 162 ? 19.385 25.483 101.930 1.00 14.78 194 ASP B CA 1
ATOM 4626 C C . ASP B 1 162 ? 20.827 25.545 101.403 1.00 14.26 194 ASP B C 1
ATOM 4627 O O . ASP B 1 162 ? 21.267 24.627 100.712 1.00 14.70 194 ASP B O 1
ATOM 4632 N N . ALA B 1 163 ? 21.535 26.637 101.692 1.00 15.23 195 ALA B N 1
ATOM 4633 C CA . ALA B 1 163 ? 22.831 26.910 101.066 1.00 14.21 195 ALA B CA 1
ATOM 4634 C C . ALA B 1 163 ? 23.953 25.946 101.437 1.00 13.93 195 ALA B C 1
ATOM 4635 O O . ALA B 1 163 ? 24.020 25.443 102.566 1.00 16.34 195 ALA B O 1
ATOM 4637 N N . PHE B 1 164 ? 24.830 25.719 100.447 1.00 13.94 196 PHE B N 1
ATOM 4638 C CA . PHE B 1 164 ? 26.100 25.021 100.586 1.00 12.77 196 PHE B CA 1
ATOM 4639 C C . PHE B 1 164 ? 27.153 26.063 100.946 1.00 12.72 196 PHE B C 1
ATOM 4640 O O . PHE B 1 164 ? 27.251 27.085 100.272 1.00 13.85 196 PHE B O 1
ATOM 4648 N N . ARG B 1 165 ? 27.882 25.839 102.035 1.00 12.39 197 ARG B N 1
ATOM 4649 C CA . ARG B 1 165 ? 28.810 26.845 102.541 1.00 12.56 197 ARG B CA 1
ATOM 4650 C C . ARG B 1 165 ? 30.248 26.364 102.479 1.00 12.72 197 ARG B C 1
ATOM 4651 O O . ARG B 1 165 ? 30.529 25.164 102.557 1.00 13.09 197 ARG B O 1
ATOM 4659 N N . HIS B 1 166 ? 31.152 27.342 102.379 1.00 11.71 198 HIS B N 1
ATOM 4660 C CA . HIS B 1 166 ? 32.597 27.102 102.369 1.00 12.28 198 HIS B CA 1
ATOM 4661 C C . HIS B 1 166 ? 33.282 28.032 103.346 1.00 12.79 198 HIS B C 1
ATOM 4662 O O . HIS B 1 166 ? 33.234 29.263 103.156 1.00 13.29 198 HIS B O 1
ATOM 4669 N N . VAL B 1 167 ? 33.881 27.454 104.390 1.00 12.27 199 VAL B N 1
ATOM 4670 C CA . VAL B 1 167 ? 34.700 28.178 105.339 1.00 12.11 199 VAL B CA 1
ATOM 4671 C C . VAL B 1 167 ? 36.169 28.171 104.864 1.00 13.14 199 VAL B C 1
ATOM 4672 O O . VAL B 1 167 ? 36.801 27.117 104.795 1.00 15.00 199 VAL B O 1
ATOM 4676 N N . ASP B 1 168 ? 36.664 29.353 104.498 1.00 13.21 200 ASP B N 1
ATOM 4677 C CA . ASP B 1 168 ? 37.993 29.575 103.955 1.00 13.96 200 ASP B CA 1
ATOM 4678 C C . ASP B 1 168 ? 38.784 30.171 105.094 1.00 14.12 200 ASP B C 1
ATOM 4679 O O . ASP B 1 168 ? 38.617 31.349 105.416 1.00 15.21 200 ASP B O 1
ATOM 4684 N N . PHE B 1 169 ? 39.609 29.348 105.750 1.00 14.69 201 PHE B N 1
ATOM 4685 C CA . PHE B 1 169 ? 40.365 29.825 106.925 1.00 15.53 201 PHE B CA 1
ATOM 4686 C C . PHE B 1 169 ? 41.497 30.781 106.572 1.00 16.53 201 PHE B C 1
ATOM 4687 O O . PHE B 1 169 ? 41.836 31.655 107.368 1.00 17.57 201 PHE B O 1
ATOM 4695 N N . VAL B 1 170 ? 42.098 30.629 105.397 1.00 15.65 202 VAL B N 1
ATOM 4696 C CA . VAL B 1 170 ? 43.215 31.481 105.043 1.00 17.01 202 VAL B CA 1
ATOM 4697 C C . VAL B 1 170 ? 42.729 32.939 104.977 1.00 18.39 202 VAL B C 1
ATOM 4698 O O . VAL B 1 170 ? 43.363 33.842 105.544 1.00 17.57 202 VAL B O 1
ATOM 4702 N N . ASN B 1 171 ? 41.611 33.163 104.285 1.00 15.96 203 ASN B N 1
ATOM 4703 C CA . ASN B 1 171 ? 41.096 34.521 104.116 1.00 17.78 203 ASN B CA 1
ATOM 4704 C C . ASN B 1 171 ? 40.012 34.902 105.122 1.00 17.01 203 ASN B C 1
ATOM 4705 O O . ASN B 1 171 ? 39.513 36.028 105.066 1.00 17.73 203 ASN B O 1
ATOM 4710 N N . GLN B 1 172 ? 39.661 33.970 106.017 1.00 15.49 204 GLN B N 1
ATOM 4711 C CA A GLN B 1 172 ? 38.622 34.155 107.042 0.50 15.76 204 GLN B CA 1
ATOM 4712 C CA B GLN B 1 172 ? 38.630 34.172 107.036 0.50 15.50 204 GLN B CA 1
ATOM 4713 C C . GLN B 1 172 ? 37.327 34.645 106.412 1.00 15.15 204 GLN B C 1
ATOM 4714 O O . GLN B 1 172 ? 36.772 35.696 106.776 1.00 13.57 204 GLN B O 1
ATOM 4725 N N . TYR B 1 173 ? 36.847 33.849 105.459 1.00 13.48 205 TYR B N 1
ATOM 4726 C CA . TYR B 1 173 ? 35.653 34.160 104.691 1.00 13.02 205 TYR B CA 1
ATOM 4727 C C . TYR B 1 173 ? 34.766 32.937 104.637 1.00 14.06 205 TYR B C 1
ATOM 4728 O O . TYR B 1 173 ? 35.271 31.807 104.527 1.00 14.08 205 TYR B O 1
ATOM 4737 N N . VAL B 1 174 ? 33.454 33.153 104.704 1.00 12.96 206 VAL B N 1
ATOM 4738 C CA . VAL B 1 174 ? 32.468 32.081 104.585 1.00 12.45 206 VAL B CA 1
ATOM 4739 C C . VAL B 1 174 ? 31.611 32.298 103.354 1.00 12.21 206 VAL B C 1
ATOM 4740 O O . VAL B 1 174 ? 30.736 33.151 103.335 1.00 12.57 206 VAL B O 1
ATOM 4744 N N . ASP B 1 175 ? 31.868 31.525 102.311 1.00 14.20 207 ASP B N 1
ATOM 4745 C CA . ASP B 1 175 ? 31.239 31.725 101.024 1.00 14.89 207 ASP B CA 1
ATOM 4746 C C . ASP B 1 175 ? 29.977 30.863 100.919 1.00 13.50 207 ASP B C 1
ATOM 4747 O O . ASP B 1 175 ? 29.719 29.976 101.775 1.00 13.36 207 ASP B O 1
ATOM 4752 N N . ILE B 1 176 ? 29.179 31.165 99.905 1.00 14.79 208 ILE B N 1
ATOM 4753 C CA . ILE B 1 176 ? 28.051 30.338 99.468 1.00 14.20 208 ILE B CA 1
ATOM 4754 C C . ILE B 1 176 ? 28.441 29.759 98.106 1.00 17.70 208 ILE B C 1
ATOM 4755 O O . ILE B 1 176 ? 28.794 30.521 97.195 1.00 19.75 208 ILE B O 1
ATOM 4760 N N . LYS B 1 177 ? 28.391 28.432 97.983 1.00 16.57 209 LYS B N 1
ATOM 4761 C CA . LYS B 1 177 ? 28.771 27.726 96.735 1.00 20.52 209 LYS B CA 1
ATOM 4762 C C . LYS B 1 177 ? 27.501 27.419 95.942 1.00 20.19 209 LYS B C 1
ATOM 4763 O O . LYS B 1 177 ? 26.550 26.836 96.469 1.00 18.11 209 LYS B O 1
ATOM 4769 N N . THR B 1 178 ? 27.473 27.821 94.679 1.00 19.27 210 THR B N 1
ATOM 4770 C CA . THR B 1 178 ? 26.390 27.429 93.792 1.00 19.05 210 THR B CA 1
ATOM 4771 C C . THR B 1 178 ? 26.566 25.957 93.418 1.00 20.38 210 THR B C 1
ATOM 4772 O O . THR B 1 178 ? 27.583 25.567 92.871 1.00 21.80 210 THR B O 1
ATOM 4776 N N . THR B 1 179 ? 25.574 25.137 93.746 1.00 19.14 211 THR B N 1
ATOM 4777 C CA . THR B 1 179 ? 25.580 23.729 93.380 1.00 17.31 211 THR B CA 1
ATOM 4778 C C . THR B 1 179 ? 24.584 23.396 92.278 1.00 18.75 211 THR B C 1
ATOM 4779 O O . THR B 1 179 ? 24.756 22.400 91.578 1.00 18.20 211 THR B O 1
ATOM 4783 N N . ASN B 1 180 ? 23.520 24.183 92.180 1.00 18.03 212 ASN B N 1
ATOM 4784 C CA . ASN B 1 180 ? 22.320 23.810 91.403 1.00 19.40 212 ASN B CA 1
ATOM 4785 C C . ASN B 1 180 ? 21.766 22.412 91.726 1.00 18.81 212 ASN B C 1
ATOM 4786 O O . ASN B 1 180 ? 21.232 21.716 90.845 1.00 18.75 212 ASN B O 1
ATOM 4791 N N . ILE B 1 181 ? 21.892 22.023 92.991 1.00 18.60 213 ILE B N 1
ATOM 4792 C CA . ILE B 1 181 ? 21.372 20.759 93.510 1.00 17.27 213 ILE B CA 1
ATOM 4793 C C . ILE B 1 181 ? 20.275 21.130 94.507 1.00 18.91 213 ILE B C 1
ATOM 4794 O O . ILE B 1 181 ? 20.502 21.893 95.448 1.00 19.93 213 ILE B O 1
ATOM 4799 N N . GLY B 1 182 ? 19.093 20.585 94.289 1.00 18.19 214 GLY B N 1
ATOM 4800 C CA . GLY B 1 182 ? 17.932 20.910 95.094 1.00 20.51 214 GLY B CA 1
ATOM 4801 C C . GLY B 1 182 ? 17.953 20.425 96.527 1.00 19.15 214 GLY B C 1
ATOM 4802 O O . GLY B 1 182 ? 17.437 21.098 97.415 1.00 19.81 214 GLY B O 1
ATOM 4803 N N . GLN B 1 183 ? 18.563 19.272 96.767 1.00 18.66 215 GLN B N 1
ATOM 4804 C CA . GLN B 1 183 ? 18.600 18.724 98.110 1.00 18.51 215 GLN B CA 1
ATOM 4805 C C . GLN B 1 183 ? 19.924 18.012 98.335 1.00 17.54 215 GLN B C 1
ATOM 4806 O O . GLN B 1 183 ? 20.082 16.827 98.016 1.00 16.65 215 GLN B O 1
ATOM 4812 N N . CYS B 1 184 ? 20.894 18.772 98.832 1.00 16.79 216 CYS B N 1
ATOM 4813 C CA . CYS B 1 184 ? 22.235 18.264 99.077 1.00 16.48 216 CYS B CA 1
ATOM 4814 C C . CYS B 1 184 ? 22.282 17.494 100.386 1.00 16.04 216 CYS B C 1
ATOM 4815 O O . CYS B 1 184 ? 22.290 18.089 101.469 1.00 15.82 216 CYS B O 1
ATOM 4818 N N . ALA B 1 185 ? 22.374 16.177 100.280 1.00 14.84 217 ALA B N 1
ATOM 4819 C CA . ALA B 1 185 ? 22.192 15.286 101.422 1.00 14.76 217 ALA B CA 1
ATOM 4820 C C . ALA B 1 185 ? 23.517 14.892 102.116 1.00 14.28 217 ALA B C 1
ATOM 4821 O O . ALA B 1 185 ? 23.512 14.484 103.280 1.00 14.22 217 ALA B O 1
ATOM 4823 N N . ASP B 1 186 ? 24.629 14.958 101.391 1.00 14.11 218 ASP B N 1
ATOM 4824 C CA . ASP B 1 186 ? 25.936 14.564 101.939 1.00 14.67 218 ASP B CA 1
ATOM 4825 C C . ASP B 1 186 ? 27.060 15.049 101.013 1.00 13.30 218 ASP B C 1
ATOM 4826 O O . ASP B 1 186 ? 26.826 15.379 99.842 1.00 13.66 218 ASP B O 1
ATOM 4831 N N . VAL B 1 187 ? 28.263 15.134 101.569 1.00 14.81 219 VAL B N 1
ATOM 4832 C CA . VAL B 1 187 ? 29.439 15.581 100.837 1.00 14.66 219 VAL B CA 1
ATOM 4833 C C . VAL B 1 187 ? 30.614 14.739 101.280 1.00 15.06 219 VAL B C 1
ATOM 4834 O O . VAL B 1 187 ? 30.686 14.320 102.439 1.00 15.56 219 VAL B O 1
ATOM 4838 N N . ASN B 1 188 ? 31.499 14.401 100.344 1.00 13.61 220 ASN B N 1
ATOM 4839 C CA . ASN B 1 188 ? 32.717 13.687 100.663 1.00 13.67 220 ASN B CA 1
ATOM 4840 C C . ASN B 1 188 ? 33.702 14.027 99.562 1.00 13.40 220 ASN B C 1
ATOM 4841 O O . ASN B 1 188 ? 33.416 14.919 98.735 1.00 14.59 220 ASN B O 1
ATOM 4846 N N . PHE B 1 189 ? 34.854 13.372 99.574 1.00 13.94 221 PHE B N 1
ATOM 4847 C CA . PHE B 1 189 ? 35.908 13.599 98.568 1.00 14.67 221 PHE B CA 1
ATOM 4848 C C . PHE B 1 189 ? 36.414 12.249 98.068 1.00 15.12 221 PHE B C 1
ATOM 4849 O O . PHE B 1 189 ? 36.592 11.307 98.850 1.00 15.16 221 PHE B O 1
ATOM 4857 N N . THR B 1 190 ? 36.603 12.140 96.759 1.00 15.53 222 THR B N 1
ATOM 4858 C CA . THR B 1 190 ? 37.209 10.949 96.162 1.00 16.04 222 THR B CA 1
ATOM 4859 C C . THR B 1 190 ? 38.700 10.872 96.535 1.00 15.80 222 THR B C 1
ATOM 4860 O O . THR B 1 190 ? 39.273 11.836 97.024 1.00 15.74 222 THR B O 1
ATOM 4864 N N . LEU B 1 191 ? 39.324 9.738 96.254 1.00 16.74 223 LEU B N 1
ATOM 4865 C CA . LEU B 1 191 ? 40.751 9.559 96.500 1.00 18.81 223 LEU B CA 1
ATOM 4866 C C . LEU B 1 191 ? 41.611 10.511 95.664 1.00 19.32 223 LEU B C 1
ATOM 4867 O O . LEU B 1 191 ? 42.734 10.835 96.063 1.00 24.23 223 LEU B O 1
ATOM 4872 N N . ASN B 1 192 ? 41.090 10.985 94.527 1.00 19.13 224 ASN B N 1
ATOM 4873 C CA A ASN B 1 192 ? 41.839 11.987 93.758 0.50 20.37 224 ASN B CA 1
ATOM 4874 C CA B ASN B 1 192 ? 41.746 11.989 93.671 0.50 21.38 224 ASN B CA 1
ATOM 4875 C C . ASN B 1 192 ? 41.552 13.421 94.205 1.00 19.57 224 ASN B C 1
ATOM 4876 O O . ASN B 1 192 ? 42.119 14.375 93.676 1.00 19.57 224 ASN B O 1
ATOM 4885 N N . GLY B 1 193 ? 40.707 13.590 95.214 1.00 17.21 225 GLY B N 1
ATOM 4886 C CA . GLY B 1 193 ? 40.464 14.908 95.785 1.00 15.79 225 GLY B CA 1
ATOM 4887 C C . GLY B 1 193 ? 39.284 15.670 95.215 1.00 15.54 225 GLY B C 1
ATOM 4888 O O . GLY B 1 193 ? 39.065 16.823 95.584 1.00 15.40 225 GLY B O 1
ATOM 4889 N N . ASP B 1 194 ? 38.515 15.045 94.322 1.00 15.07 226 ASP B N 1
ATOM 4890 C CA . ASP B 1 194 ? 37.321 15.687 93.770 1.00 15.11 226 ASP B CA 1
ATOM 4891 C C . ASP B 1 194 ? 36.217 15.629 94.833 1.00 15.76 226 ASP B C 1
ATOM 4892 O O . ASP B 1 194 ? 36.214 14.713 95.650 1.00 15.37 226 ASP B O 1
ATOM 4905 N N . VAL B 1 196 ? 32.468 14.993 96.088 1.00 14.80 228 VAL B N 1
ATOM 4906 C CA . VAL B 1 196 ? 31.277 14.241 95.776 1.00 15.42 228 VAL B CA 1
ATOM 4907 C C . VAL B 1 196 ? 30.128 14.875 96.587 1.00 13.65 228 VAL B C 1
ATOM 4908 O O . VAL B 1 196 ? 30.280 15.169 97.781 1.00 14.05 228 VAL B O 1
ATOM 4912 N N . VAL B 1 197 ? 28.986 15.093 95.938 1.00 14.47 229 VAL B N 1
ATOM 4913 C CA . VAL B 1 197 ? 27.783 15.631 96.580 1.00 14.48 229 VAL B CA 1
ATOM 4914 C C . VAL B 1 197 ? 26.549 14.815 96.159 1.00 15.06 229 VAL B C 1
ATOM 4915 O O . VAL B 1 197 ? 26.298 14.595 94.983 1.00 15.24 229 VAL B O 1
ATOM 4919 N N . VAL B 1 198 ? 25.797 14.347 97.146 1.00 14.42 230 VAL B N 1
ATOM 4920 C CA . VAL B 1 198 ? 24.579 13.566 96.894 1.00 15.45 230 VAL B CA 1
ATOM 4921 C C . VAL B 1 198 ? 23.379 14.489 96.781 1.00 17.22 230 VAL B C 1
ATOM 4922 O O . VAL B 1 198 ? 23.193 15.365 97.648 1.00 16.12 230 VAL B O 1
ATOM 4926 N N . ASP B 1 199 ? 22.599 14.317 95.710 1.00 15.36 231 ASP B N 1
ATOM 4927 C CA . ASP B 1 199 ? 21.305 14.967 95.539 1.00 16.21 231 ASP B CA 1
ATOM 4928 C C . ASP B 1 199 ? 20.243 13.923 95.842 1.00 17.90 231 ASP B C 1
ATOM 4929 O O . ASP B 1 199 ? 20.135 12.934 95.135 1.00 18.17 231 ASP B O 1
ATOM 4934 N N . ASP B 1 200 ? 19.467 14.166 96.884 1.00 16.07 232 ASP B N 1
ATOM 4935 C CA . ASP B 1 200 ? 18.335 13.324 97.251 1.00 18.75 232 ASP B CA 1
ATOM 4936 C C . ASP B 1 200 ? 17.155 13.812 96.424 1.00 20.40 232 ASP B C 1
ATOM 4937 O O . ASP B 1 200 ? 16.534 14.822 96.767 1.00 21.57 232 ASP B O 1
ATOM 4942 N N . GLN B 1 201 ? 16.855 13.083 95.345 1.00 18.16 233 GLN B N 1
ATOM 4943 C CA . GLN B 1 201 ? 15.782 13.452 94.429 1.00 18.42 233 GLN B CA 1
ATOM 4944 C C . GLN B 1 201 ? 15.006 12.205 93.963 1.00 19.11 233 GLN B C 1
ATOM 4945 O O . GLN B 1 201 ? 15.477 11.093 94.119 1.00 17.43 233 GLN B O 1
ATOM 4951 N N . SER B 1 202 ? 13.837 12.416 93.371 1.00 20.26 234 SER B N 1
ATOM 4952 C CA . SER B 1 202 ? 12.810 11.374 93.290 1.00 22.27 234 SER B CA 1
ATOM 4953 C C . SER B 1 202 ? 12.721 10.575 91.988 1.00 22.58 234 SER B C 1
ATOM 4954 O O . SER B 1 202 ? 11.714 9.930 91.731 1.00 25.51 234 SER B O 1
ATOM 4957 N N . SER B 1 203 ? 13.767 10.592 91.177 1.00 24.48 235 SER B N 1
ATOM 4958 C CA . SER B 1 203 ? 13.752 9.850 89.920 1.00 25.29 235 SER B CA 1
ATOM 4959 C C . SER B 1 203 ? 14.933 8.881 89.776 1.00 24.88 235 SER B C 1
ATOM 4960 O O . SER B 1 203 ? 16.087 9.271 89.986 1.00 22.23 235 SER B O 1
ATOM 4963 N N . ASP B 1 204 ? 14.630 7.628 89.406 1.00 22.38 236 ASP B N 1
ATOM 4964 C CA . ASP B 1 204 ? 15.661 6.602 89.146 1.00 22.36 236 ASP B CA 1
ATOM 4965 C C . ASP B 1 204 ? 16.522 6.924 87.917 1.00 23.09 236 ASP B C 1
ATOM 4966 O O . ASP B 1 204 ? 17.571 6.316 87.727 1.00 22.47 236 ASP B O 1
ATOM 4971 N N . THR B 1 205 ? 16.055 7.818 87.056 1.00 22.36 237 THR B N 1
ATOM 4972 C CA . THR B 1 205 ? 16.765 8.123 85.822 1.00 24.73 237 THR B CA 1
ATOM 4973 C C . THR B 1 205 ? 17.393 9.524 85.836 1.00 25.01 237 THR B C 1
ATOM 4974 O O . THR B 1 205 ? 17.876 10.002 84.804 1.00 27.49 237 THR B O 1
ATOM 4978 N N . ASN B 1 206 ? 17.435 10.153 87.012 1.00 22.26 238 ASN B N 1
ATOM 4979 C CA . ASN B 1 206 ? 18.204 11.390 87.198 1.00 23.27 238 ASN B CA 1
ATOM 4980 C C . ASN B 1 206 ? 19.374 11.178 88.155 1.00 21.76 238 ASN B C 1
ATOM 4981 O O . ASN B 1 206 ? 19.381 10.260 88.968 1.00 19.37 238 ASN B O 1
ATOM 4986 N N . THR B 1 207 ? 20.345 12.072 88.072 1.00 20.42 239 THR B N 1
ATOM 4987 C CA . THR B 1 207 ? 21.565 11.956 88.860 1.00 19.27 239 THR B CA 1
ATOM 4988 C C . THR B 1 207 ? 21.320 12.069 90.365 1.00 18.04 239 THR B C 1
ATOM 4989 O O . THR B 1 207 ? 20.620 12.981 90.823 1.00 18.40 239 THR B O 1
ATOM 4993 N N . GLY B 1 208 ? 21.893 11.135 91.124 1.00 17.05 240 GLY B N 1
ATOM 4994 C CA . GLY B 1 208 ? 21.844 11.179 92.574 1.00 16.76 240 GLY B CA 1
ATOM 4995 C C . GLY B 1 208 ? 23.195 11.504 93.186 1.00 16.16 240 GLY B C 1
ATOM 4996 O O . GLY B 1 208 ? 23.267 11.901 94.345 1.00 16.87 240 GLY B O 1
ATOM 4997 N N . ILE B 1 209 ? 24.269 11.269 92.442 1.00 14.87 241 ILE B N 1
ATOM 4998 C CA . ILE B 1 209 ? 25.608 11.595 92.903 1.00 15.62 241 ILE B CA 1
ATOM 4999 C C . ILE B 1 209 ? 26.326 12.466 91.873 1.00 15.67 241 ILE B C 1
ATOM 5000 O O . ILE B 1 209 ? 26.486 12.087 90.728 1.00 16.96 241 ILE B O 1
ATOM 5005 N N . TYR B 1 210 ? 26.762 13.637 92.325 1.00 15.17 242 TYR B N 1
ATOM 5006 C CA . TYR B 1 210 ? 27.476 14.603 91.479 1.00 15.49 242 TYR B CA 1
ATOM 5007 C C . TYR B 1 210 ? 28.901 14.721 91.955 1.00 15.65 242 TYR B C 1
ATOM 5008 O O . TYR B 1 210 ? 29.231 14.354 93.105 1.00 15.16 242 TYR B O 1
ATOM 5017 N N . LEU B 1 211 ? 29.753 15.210 91.054 1.00 16.95 243 LEU B N 1
ATOM 5018 C CA A LEU B 1 211 ? 31.157 15.461 91.381 0.60 16.87 243 LEU B CA 1
ATOM 5019 C CA B LEU B 1 211 ? 31.159 15.450 91.359 0.40 17.48 243 LEU B CA 1
ATOM 5020 C C . LEU B 1 211 ? 31.464 16.900 91.023 1.00 17.20 243 LEU B C 1
ATOM 5021 O O . LEU B 1 211 ? 31.011 17.401 89.997 1.00 18.83 243 LEU B O 1
ATOM 5030 N N . PHE B 1 212 ? 32.213 17.583 91.881 1.00 16.01 244 PHE B N 1
ATOM 5031 C CA . PHE B 1 212 ? 32.726 18.928 91.546 1.00 16.12 244 PHE B CA 1
ATOM 5032 C C . PHE B 1 212 ? 34.237 18.807 91.481 1.00 16.03 244 PHE B C 1
ATOM 5033 O O . PHE B 1 212 ? 34.859 18.276 92.424 1.00 17.57 244 PHE B O 1
ATOM 5041 N N . THR B 1 213 ? 34.823 19.227 90.369 1.00 16.39 245 THR B N 1
ATOM 5042 C CA . THR B 1 213 ? 36.231 18.911 90.103 1.00 16.54 245 THR B CA 1
ATOM 5043 C C . THR B 1 213 ? 37.148 19.755 90.960 1.00 16.99 245 THR B C 1
ATOM 5044 O O . THR B 1 213 ? 36.936 20.972 91.135 1.00 17.15 245 THR B O 1
ATOM 5048 N N . ARG B 1 214 ? 38.189 19.117 91.465 1.00 17.37 246 ARG B N 1
ATOM 5049 C CA . ARG B 1 214 ? 39.214 19.811 92.222 1.00 18.56 246 ARG B CA 1
ATOM 5050 C C . ARG B 1 214 ? 39.930 20.831 91.317 1.00 19.15 246 ARG B C 1
ATOM 5051 O O . ARG B 1 214 ? 40.256 21.932 91.777 1.00 18.97 246 ARG B O 1
ATOM 5059 N N . ALA B 1 215 ? 40.140 20.473 90.050 1.00 20.04 247 ALA B N 1
ATOM 5060 C CA . ALA B 1 215 ? 40.822 21.353 89.082 1.00 22.93 247 ALA B CA 1
ATOM 5061 C C . ALA B 1 215 ? 40.147 22.723 88.917 1.00 22.61 247 ALA B C 1
ATOM 5062 O O . ALA B 1 215 ? 40.830 23.702 88.630 1.00 20.68 247 ALA B O 1
ATOM 5064 N N . SER B 1 216 ? 38.833 22.792 89.142 1.00 20.27 248 SER B N 1
ATOM 5065 C CA . SER B 1 216 ? 38.026 24.007 88.963 1.00 20.74 248 SER B CA 1
ATOM 5066 C C . SER B 1 216 ? 37.792 24.769 90.265 1.00 19.54 248 SER B C 1
ATOM 5067 O O . SER B 1 216 ? 37.011 25.736 90.322 1.00 19.26 248 SER B O 1
ATOM 5070 N N . GLY B 1 217 ? 38.433 24.319 91.344 1.00 18.92 249 GLY B N 1
ATOM 5071 C CA . GLY B 1 217 ? 38.122 24.851 92.672 1.00 19.75 249 GLY B CA 1
ATOM 5072 C C . GLY B 1 217 ? 36.734 24.454 93.134 1.00 19.87 249 GLY B C 1
ATOM 5073 O O . GLY B 1 217 ? 36.081 25.186 93.862 1.00 21.68 249 GLY B O 1
ATOM 5074 N N . PHE B 1 218 ? 36.300 23.258 92.740 1.00 18.11 250 PHE B N 1
ATOM 5075 C CA . PHE B 1 218 ? 35.006 22.711 93.132 1.00 17.75 250 PHE B CA 1
ATOM 5076 C C . PHE B 1 218 ? 33.820 23.505 92.622 1.00 19.11 250 PHE B C 1
ATOM 5077 O O . PHE B 1 218 ? 32.848 23.704 93.332 1.00 17.49 250 PHE B O 1
ATOM 5085 N N . THR B 1 219 ? 33.923 23.945 91.370 1.00 18.04 251 THR B N 1
ATOM 5086 C CA . THR B 1 219 ? 32.863 24.735 90.725 1.00 20.22 251 THR B CA 1
ATOM 5087 C C . THR B 1 219 ? 32.283 24.054 89.480 1.00 21.78 251 THR B C 1
ATOM 5088 O O . THR B 1 219 ? 31.101 24.267 89.176 1.00 25.61 251 THR B O 1
ATOM 5092 N N . GLU B 1 220 ? 33.102 23.307 88.730 1.00 20.53 252 GLU B N 1
ATOM 5093 C CA . GLU B 1 220 ? 32.596 22.542 87.567 1.00 22.00 252 GLU B CA 1
ATOM 5094 C C . GLU B 1 220 ? 31.971 21.232 88.051 1.00 20.70 252 GLU B C 1
ATOM 5095 O O . GLU B 1 220 ? 32.645 20.409 88.666 1.00 19.24 252 GLU B O 1
ATOM 5101 N N . ARG B 1 221 ? 30.702 21.043 87.717 1.00 21.12 253 ARG B N 1
ATOM 5102 C CA . ARG B 1 221 ? 29.935 19.891 88.140 1.00 19.55 253 ARG B CA 1
ATOM 5103 C C . ARG B 1 221 ? 29.820 18.833 87.047 1.00 20.54 253 ARG B C 1
ATOM 5104 O O . ARG B 1 221 ? 29.566 19.153 85.891 1.00 21.28 253 ARG B O 1
ATOM 5112 N N . LEU B 1 222 ? 29.981 17.580 87.435 1.00 19.81 254 LEU B N 1
ATOM 5113 C CA . LEU B 1 222 ? 29.811 16.428 86.562 1.00 20.28 254 LEU B CA 1
ATOM 5114 C C . LEU B 1 222 ? 28.797 15.491 87.230 1.00 21.08 254 LEU B C 1
ATOM 5115 O O . LEU B 1 222 ? 28.727 15.426 88.455 1.00 20.43 254 LEU B O 1
ATOM 5120 N N . SER B 1 223 ? 28.039 14.753 86.430 1.00 20.76 255 SER B N 1
ATOM 5121 C CA . SER B 1 223 ? 27.113 13.743 86.963 1.00 21.31 255 SER B CA 1
ATOM 5122 C C . SER B 1 223 ? 27.816 12.406 87.016 1.00 22.34 255 SER B C 1
ATOM 5123 O O . SER B 1 223 ? 28.343 11.970 86.011 1.00 24.45 255 SER B O 1
ATOM 5126 N N . LEU B 1 224 ? 27.825 11.748 88.167 1.00 20.34 256 LEU B N 1
ATOM 5127 C CA . LEU B 1 224 ? 28.466 10.439 88.277 1.00 19.72 256 LEU B CA 1
ATOM 5128 C C . LEU B 1 224 ? 27.497 9.304 88.006 1.00 22.59 256 LEU B C 1
ATOM 5129 O O . LEU B 1 224 ? 27.787 8.462 87.158 1.00 24.25 256 LEU B O 1
ATOM 5134 N N . CYS B 1 225 ? 26.382 9.255 88.728 1.00 20.93 257 CYS B N 1
ATOM 5135 C CA . CYS B 1 225 ? 25.410 8.180 88.514 1.00 21.74 257 CYS B CA 1
ATOM 5136 C C . CYS B 1 225 ? 24.001 8.516 88.981 1.00 20.49 257 CYS B C 1
ATOM 5137 O O . CYS B 1 225 ? 23.800 9.367 89.855 1.00 19.06 257 CYS B O 1
ATOM 5140 N N . ASN B 1 226 ? 23.043 7.847 88.358 1.00 19.24 258 ASN B N 1
ATOM 5141 C CA . ASN B 1 226 ? 21.644 7.977 88.704 1.00 19.64 258 ASN B CA 1
ATOM 5142 C C . ASN B 1 226 ? 21.393 7.234 90.007 1.00 18.94 258 ASN B C 1
ATOM 5143 O O . ASN B 1 226 ? 21.902 6.130 90.225 1.00 20.64 258 ASN B O 1
ATOM 5148 N N . ALA B 1 227 ? 20.621 7.857 90.886 1.00 19.30 259 ALA B N 1
ATOM 5149 C CA . ALA B 1 227 ? 20.181 7.210 92.115 1.00 18.39 259 ALA B CA 1
ATOM 5150 C C . ALA B 1 227 ? 19.004 7.996 92.643 1.00 17.42 259 ALA B C 1
ATOM 5151 O O . ALA B 1 227 ? 19.058 9.226 92.745 1.00 18.70 259 ALA B O 1
ATOM 5153 N N . ARG B 1 228 ? 17.932 7.287 92.972 1.00 18.22 260 ARG B N 1
ATOM 5154 C CA . ARG B 1 228 ? 16.751 7.903 93.564 1.00 18.18 260 ARG B CA 1
ATOM 5155 C C . ARG B 1 228 ? 16.792 7.817 95.077 1.00 17.78 260 ARG B C 1
ATOM 5156 O O . ARG B 1 228 ? 17.057 6.742 95.632 1.00 18.29 260 ARG B O 1
ATOM 5164 N N . GLY B 1 229 ? 16.487 8.929 95.755 1.00 16.16 261 GLY B N 1
ATOM 5165 C CA . GLY B 1 229 ? 16.422 8.945 97.199 1.00 15.42 261 GLY B CA 1
ATOM 5166 C C . GLY B 1 229 ? 17.722 8.630 97.929 1.00 15.17 261 GLY B C 1
ATOM 5167 O O . GLY B 1 229 ? 17.716 8.042 99.009 1.00 15.58 261 GLY B O 1
ATOM 5168 N N . ALA B 1 230 ? 18.840 9.047 97.343 1.00 16.15 262 ALA B N 1
ATOM 5169 C CA . ALA B 1 230 ? 20.167 8.796 97.909 1.00 15.04 262 ALA B CA 1
ATOM 5170 C C . ALA B 1 230 ? 20.409 9.672 99.132 1.00 16.06 262 ALA B C 1
ATOM 5171 O O . ALA B 1 230 ? 20.055 10.848 99.135 1.00 16.49 262 ALA B O 1
ATOM 5173 N N . LYS B 1 231 ? 21.016 9.106 100.173 1.00 16.07 263 LYS B N 1
ATOM 5174 C CA . LYS B 1 231 ? 21.164 9.813 101.455 1.00 17.55 263 LYS B CA 1
ATOM 5175 C C . LYS B 1 231 ? 22.583 10.078 101.987 1.00 15.38 263 LYS B C 1
ATOM 5176 O O . LYS B 1 231 ? 22.770 10.903 102.882 1.00 17.63 263 LYS B O 1
ATOM 5182 N N . THR B 1 232 ? 23.574 9.349 101.498 1.00 15.26 264 THR B N 1
ATOM 5183 C CA . THR B 1 232 ? 24.902 9.369 102.093 1.00 15.74 264 THR B CA 1
ATOM 5184 C C . THR B 1 232 ? 25.883 8.943 101.045 1.00 15.22 264 THR B C 1
ATOM 5185 O O . THR B 1 232 ? 25.511 8.269 100.102 1.00 17.64 264 THR B O 1
ATOM 5189 N N . CYS B 1 233 ? 27.126 9.393 101.174 1.00 16.21 265 CYS B N 1
ATOM 5190 C CA . CYS B 1 233 ? 28.224 9.035 100.251 1.00 17.70 265 CYS B CA 1
ATOM 5191 C C . CYS B 1 233 ? 29.529 8.823 101.040 1.00 20.07 265 CYS B C 1
ATOM 5192 O O . CYS B 1 233 ? 30.223 9.781 101.366 1.00 26.74 265 CYS B O 1
ATOM 5195 N N . ALA B 1 234 ? 29.880 7.560 101.269 1.00 15.30 266 ALA B N 1
ATOM 5196 C CA . ALA B 1 234 ? 31.020 7.186 102.078 1.00 13.25 266 ALA B CA 1
ATOM 5197 C C . ALA B 1 234 ? 32.113 6.588 101.176 1.00 15.81 266 ALA B C 1
ATOM 5198 O O . ALA B 1 234 ? 31.939 5.513 100.616 1.00 15.17 266 ALA B O 1
ATOM 5200 N N . VAL B 1 235 ? 33.227 7.304 101.030 1.00 15.91 267 VAL B N 1
ATOM 5201 C CA . VAL B 1 235 ? 34.296 6.908 100.127 1.00 13.82 267 VAL B CA 1
ATOM 5202 C C . VAL B 1 235 ? 35.265 6.026 100.878 1.00 14.69 267 VAL B C 1
ATOM 5203 O O . VAL B 1 235 ? 35.851 6.448 101.879 1.00 14.82 267 VAL B O 1
ATOM 5207 N N . HIS B 1 236 ? 35.431 4.787 100.416 1.00 15.07 268 HIS B N 1
ATOM 5208 C CA . HIS B 1 236 ? 36.295 3.847 101.102 1.00 14.81 268 HIS B CA 1
ATOM 5209 C C . HIS B 1 236 ? 37.750 4.312 100.958 1.00 16.57 268 HIS B C 1
ATOM 5210 O O . HIS B 1 236 ? 38.188 4.658 99.848 1.00 17.24 268 HIS B O 1
ATOM 5217 N N . PRO B 1 237 ? 38.513 4.313 102.065 1.00 17.35 269 PRO B N 1
ATOM 5218 C CA . PRO B 1 237 ? 39.847 4.963 101.998 1.00 18.89 269 PRO B CA 1
ATOM 5219 C C . PRO B 1 237 ? 40.937 4.277 101.168 1.00 20.04 269 PRO B C 1
ATOM 5220 O O . PRO B 1 237 ? 41.935 4.924 100.880 1.00 20.40 269 PRO B O 1
ATOM 5224 N N . GLN B 1 238 ? 40.779 2.997 100.833 1.00 19.06 270 GLN B N 1
ATOM 5225 C CA . GLN B 1 238 ? 41.668 2.318 99.900 1.00 21.27 270 GLN B CA 1
ATOM 5226 C C . GLN B 1 238 ? 41.057 2.070 98.549 1.00 20.13 270 GLN B C 1
ATOM 5227 O O . GLN B 1 238 ? 41.730 2.277 97.536 1.00 21.99 270 GLN B O 1
ATOM 5233 N N . ASN B 1 239 ? 39.838 1.545 98.493 1.00 18.23 271 ASN B N 1
ATOM 5234 C CA . ASN B 1 239 ? 39.295 1.117 97.194 1.00 18.26 271 ASN B CA 1
ATOM 5235 C C . ASN B 1 239 ? 38.645 2.269 96.439 1.00 17.89 271 ASN B C 1
ATOM 5236 O O . ASN B 1 239 ? 38.389 2.156 95.239 1.00 18.28 271 ASN B O 1
ATOM 5241 N N . GLY B 1 240 ? 38.360 3.359 97.148 1.00 16.62 272 GLY B N 1
ATOM 5242 C CA . GLY B 1 240 ? 37.885 4.581 96.538 1.00 17.53 272 GLY B CA 1
ATOM 5243 C C . GLY B 1 240 ? 36.446 4.579 96.069 1.00 17.02 272 GLY B C 1
ATOM 5244 O O . GLY B 1 240 ? 35.974 5.603 95.562 1.00 16.23 272 GLY B O 1
ATOM 5245 N N . LYS B 1 241 ? 35.729 3.458 96.247 1.00 16.11 273 LYS B N 1
ATOM 5246 C CA . LYS B 1 241 ? 34.315 3.393 95.872 1.00 15.79 273 LYS B CA 1
ATOM 5247 C C . LYS B 1 241 ? 33.454 4.264 96.806 1.00 15.27 273 LYS B C 1
ATOM 5248 O O . LYS B 1 241 ? 33.764 4.452 97.970 1.00 14.92 273 LYS B O 1
ATOM 5254 N N . ILE B 1 242 ? 32.410 4.817 96.237 1.00 15.00 274 ILE B N 1
ATOM 5255 C CA . ILE B 1 242 ? 31.439 5.623 96.945 1.00 13.93 274 ILE B CA 1
ATOM 5256 C C . ILE B 1 242 ? 30.297 4.698 97.305 1.00 13.97 274 ILE B C 1
ATOM 5257 O O . ILE B 1 242 ? 29.572 4.243 96.430 1.00 15.62 274 ILE B O 1
ATOM 5262 N N . TYR B 1 243 ? 30.159 4.426 98.592 1.00 14.24 275 TYR B N 1
ATOM 5263 C CA . TYR B 1 243 ? 29.085 3.608 99.147 1.00 14.27 275 TYR B CA 1
ATOM 5264 C C . TYR B 1 243 ? 27.935 4.489 99.610 1.00 16.04 275 TYR B C 1
ATOM 5265 O O . TYR B 1 243 ? 28.140 5.521 100.277 1.00 15.14 275 TYR B O 1
ATOM 5274 N N . TYR B 1 244 ? 26.734 4.091 99.219 1.00 15.20 276 TYR B N 1
ATOM 5275 C CA . TYR B 1 244 ? 25.547 4.894 99.472 1.00 15.17 276 TYR B CA 1
ATOM 5276 C C . TYR B 1 244 ? 24.326 4.038 99.700 1.00 16.20 276 TYR B C 1
ATOM 5277 O O . TYR B 1 244 ? 24.355 2.818 99.504 1.00 15.47 276 TYR B O 1
ATOM 5286 N N . THR B 1 245 ? 23.262 4.699 100.153 1.00 14.32 277 THR B N 1
ATOM 5287 C CA . THR B 1 245 ? 21.955 4.075 100.286 1.00 14.40 277 THR B CA 1
ATOM 5288 C C . THR B 1 245 ? 20.949 4.874 99.485 1.00 15.21 277 THR B C 1
ATOM 5289 O O . THR B 1 245 ? 21.155 6.085 99.220 1.00 16.43 277 THR B O 1
ATOM 5293 N N . ARG B 1 246 ? 19.835 4.215 99.173 1.00 14.53 278 ARG B N 1
ATOM 5294 C CA . ARG B 1 246 ? 18.682 4.836 98.540 1.00 15.64 278 ARG B CA 1
ATOM 5295 C C . ARG B 1 246 ? 17.410 4.498 99.342 1.00 17.24 278 ARG B C 1
ATOM 5296 O O . ARG B 1 246 ? 17.201 3.353 99.767 1.00 17.74 278 ARG B O 1
ATOM 5304 N N . TYR B 1 247 ? 16.544 5.484 99.491 1.00 16.24 279 TYR B N 1
ATOM 5305 C CA . TYR B 1 247 ? 15.314 5.368 100.269 1.00 16.78 279 TYR B CA 1
ATOM 5306 C C . TYR B 1 247 ? 14.513 4.092 99.998 1.00 16.24 279 TYR B C 1
ATOM 5307 O O . TYR B 1 247 ? 14.095 3.424 100.937 1.00 16.18 279 TYR B O 1
ATOM 5316 N N . HIS B 1 248 ? 14.308 3.723 98.736 1.00 16.52 280 HIS B N 1
ATOM 5317 C CA . HIS B 1 248 ? 13.409 2.599 98.438 1.00 17.70 280 HIS B CA 1
ATOM 5318 C C . HIS B 1 248 ? 14.049 1.202 98.374 1.00 18.21 280 HIS B C 1
ATOM 5319 O O . HIS B 1 248 ? 13.396 0.228 97.943 1.00 20.45 280 HIS B O 1
ATOM 5326 N N . HIS B 1 249 ? 15.276 1.081 98.866 1.00 17.80 281 HIS B N 1
ATOM 5327 C CA . HIS B 1 249 ? 16.031 -0.173 98.756 1.00 18.50 281 HIS B CA 1
ATOM 5328 C C . HIS B 1 249 ? 16.725 -0.475 100.072 1.00 17.72 281 HIS B C 1
ATOM 5329 O O . HIS B 1 249 ? 17.379 0.396 100.630 1.00 16.70 281 HIS B O 1
ATOM 5336 N N . ALA B 1 250 ? 16.549 -1.701 100.584 1.00 17.51 282 ALA B N 1
ATOM 5337 C CA . ALA B 1 250 ? 17.203 -2.109 101.849 1.00 17.13 282 ALA B CA 1
ATOM 5338 C C . ALA B 1 250 ? 18.570 -2.724 101.552 1.00 18.21 282 ALA B C 1
ATOM 5339 O O . ALA B 1 250 ? 18.735 -3.945 101.506 1.00 17.10 282 ALA B O 1
ATOM 5349 N N . ILE B 1 252 ? 23.165 -1.530 100.854 1.00 15.67 284 ILE B N 1
ATOM 5350 C CA . ILE B 1 252 ? 24.226 -0.595 100.531 1.00 16.27 284 ILE B CA 1
ATOM 5351 C C . ILE B 1 252 ? 24.648 -0.840 99.083 1.00 16.50 284 ILE B C 1
ATOM 5352 O O . ILE B 1 252 ? 24.844 -1.979 98.663 1.00 16.65 284 ILE B O 1
ATOM 5357 N N . SER B 1 253 ? 24.737 0.244 98.323 1.00 16.68 285 SER B N 1
ATOM 5358 C CA . SER B 1 253 ? 25.171 0.233 96.935 1.00 16.54 285 SER B CA 1
ATOM 5359 C C . SER B 1 253 ? 26.529 0.911 96.839 1.00 15.58 285 SER B C 1
ATOM 5360 O O . SER B 1 253 ? 26.981 1.559 97.781 1.00 16.09 285 SER B O 1
ATOM 5363 N N . SER B 1 254 ? 27.178 0.779 95.691 1.00 16.14 286 SER B N 1
ATOM 5364 C CA . SER B 1 254 ? 28.378 1.572 95.449 1.00 15.63 286 SER B CA 1
ATOM 5365 C C . SER B 1 254 ? 28.516 1.985 93.982 1.00 16.04 286 SER B C 1
ATOM 5366 O O . SER B 1 254 ? 27.964 1.357 93.069 1.00 16.62 286 SER B O 1
ATOM 5369 N N . TYR B 1 255 ? 29.319 3.023 93.801 1.00 17.51 287 TYR B N 1
ATOM 5370 C CA . TYR B 1 255 ? 29.729 3.503 92.513 1.00 18.93 287 TYR B CA 1
ATOM 5371 C C . TYR B 1 255 ? 31.239 3.697 92.584 1.00 18.09 287 TYR B C 1
ATOM 5372 O O . TYR B 1 255 ? 31.735 4.381 93.483 1.00 17.79 287 TYR B O 1
ATOM 5381 N N . ASP B 1 256 ? 31.944 3.096 91.649 1.00 20.05 288 ASP B N 1
ATOM 5382 C CA . ASP B 1 256 ? 33.403 3.225 91.534 1.00 21.66 288 ASP B CA 1
ATOM 5383 C C . ASP B 1 256 ? 33.791 4.331 90.547 1.00 21.98 288 ASP B C 1
ATOM 5384 O O . ASP B 1 256 ? 33.620 4.173 89.340 1.00 22.80 288 ASP B O 1
ATOM 5389 N N . PRO B 1 257 ? 34.328 5.449 91.057 1.00 22.32 289 PRO B N 1
ATOM 5390 C CA . PRO B 1 257 ? 34.610 6.560 90.155 1.00 24.45 289 PRO B CA 1
ATOM 5391 C C . PRO B 1 257 ? 35.777 6.294 89.200 1.00 27.72 289 PRO B C 1
ATOM 5392 O O . PRO B 1 257 ? 35.882 6.956 88.167 1.00 29.93 289 PRO B O 1
ATOM 5396 N N . ALA B 1 258 ? 36.627 5.326 89.522 1.00 28.14 290 ALA B N 1
ATOM 5397 C CA . ALA B 1 258 ? 37.731 4.959 88.633 1.00 31.39 290 ALA B CA 1
ATOM 5398 C C . ALA B 1 258 ? 37.262 4.227 87.366 1.00 32.16 290 ALA B C 1
ATOM 5399 O O . ALA B 1 258 ? 37.834 4.404 86.291 1.00 35.19 290 ALA B O 1
ATOM 5401 N N . THR B 1 259 ? 36.233 3.393 87.500 1.00 29.89 291 THR B N 1
ATOM 5402 C CA . THR B 1 259 ? 35.810 2.498 86.430 1.00 31.13 291 THR B CA 1
ATOM 5403 C C . THR B 1 259 ? 34.393 2.753 85.923 1.00 30.80 291 THR B C 1
ATOM 5404 O O . THR B 1 259 ? 34.019 2.253 84.860 1.00 32.18 291 THR B O 1
ATOM 5408 N N . GLY B 1 260 ? 33.598 3.491 86.681 1.00 30.08 292 GLY B N 1
ATOM 5409 C CA . GLY B 1 260 ? 32.198 3.686 86.344 1.00 31.30 292 GLY B CA 1
ATOM 5410 C C . GLY B 1 260 ? 31.271 2.567 86.795 1.00 31.41 292 GLY B C 1
ATOM 5411 O O . GLY B 1 260 ? 30.070 2.630 86.543 1.00 34.74 292 GLY B O 1
ATOM 5412 N N . THR B 1 261 ? 31.797 1.562 87.497 1.00 29.28 293 THR B N 1
ATOM 5413 C CA . THR B 1 261 ? 30.998 0.385 87.852 1.00 28.51 293 THR B CA 1
ATOM 5414 C C . THR B 1 261 ? 30.025 0.650 88.988 1.00 26.29 293 THR B C 1
ATOM 5415 O O . THR B 1 261 ? 30.435 1.101 90.054 1.00 23.22 293 THR B O 1
ATOM 5419 N N . LEU B 1 262 ? 28.744 0.352 88.754 1.00 25.91 294 LEU B N 1
ATOM 5420 C CA A LEU B 1 262 ? 27.749 0.462 89.817 0.50 24.96 294 LEU B CA 1
ATOM 5421 C CA B LEU B 1 262 ? 27.693 0.457 89.768 0.50 25.01 294 LEU B CA 1
ATOM 5422 C C . LEU B 1 262 ? 27.436 -0.933 90.346 1.00 25.17 294 LEU B C 1
ATOM 5423 O O . LEU B 1 262 ? 27.220 -1.881 89.586 1.00 27.29 294 LEU B O 1
ATOM 5432 N N . THR B 1 263 ? 27.471 -1.066 91.665 1.00 22.81 295 THR B N 1
ATOM 5433 C CA . THR B 1 263 ? 27.122 -2.317 92.316 1.00 22.77 295 THR B CA 1
ATOM 5434 C C . THR B 1 263 ? 25.884 -1.984 93.127 1.00 21.97 295 THR B C 1
ATOM 5435 O O . THR B 1 263 ? 25.965 -1.303 94.152 1.00 20.99 295 THR B O 1
ATOM 5439 N N . GLU B 1 264 ? 24.735 -2.458 92.657 1.00 24.23 296 GLU B N 1
ATOM 5440 C CA . GLU B 1 264 ? 23.465 -2.102 93.297 1.00 26.12 296 GLU B CA 1
ATOM 5441 C C . GLU B 1 264 ? 23.351 -2.690 94.712 1.00 22.02 296 GLU B C 1
ATOM 5442 O O . GLU B 1 264 ? 22.872 -2.027 95.626 1.00 21.40 296 GLU B O 1
ATOM 5448 N N . GLU B 1 265 ? 23.765 -3.944 94.883 1.00 22.40 297 GLU B N 1
ATOM 5449 C CA . GLU B 1 265 ? 23.649 -4.598 96.180 1.00 22.67 297 GLU B CA 1
ATOM 5450 C C . GLU B 1 265 ? 25.017 -5.074 96.678 1.00 22.19 297 GLU B C 1
ATOM 5451 O O . GLU B 1 265 ? 25.427 -6.212 96.418 1.00 21.62 297 GLU B O 1
ATOM 5457 N N . GLU B 1 266 ? 25.738 -4.181 97.351 1.00 19.61 298 GLU B N 1
ATOM 5458 C CA . GLU B 1 266 ? 26.984 -4.582 98.038 1.00 20.21 298 GLU B CA 1
ATOM 5459 C C . GLU B 1 266 ? 26.612 -5.502 99.208 1.00 20.07 298 GLU B C 1
ATOM 5460 O O . GLU B 1 266 ? 27.242 -6.543 99.415 1.00 21.85 298 GLU B O 1
ATOM 5466 N N . VAL B 1 267 ? 25.551 -5.163 99.932 1.00 19.25 299 VAL B N 1
ATOM 5467 C CA . VAL B 1 267 ? 25.015 -6.049 100.970 1.00 18.09 299 VAL B CA 1
ATOM 5468 C C . VAL B 1 267 ? 23.598 -5.585 101.289 1.00 19.48 299 VAL B C 1
ATOM 5469 O O . VAL B 1 267 ? 23.282 -4.409 101.131 1.00 18.36 299 VAL B O 1
ATOM 5494 N N . ASP B 1 270 ? 18.776 -4.391 106.945 1.00 18.19 302 ASP B N 1
ATOM 5495 C CA . ASP B 1 270 ? 17.524 -4.808 107.597 1.00 20.23 302 ASP B CA 1
ATOM 5496 C C . ASP B 1 270 ? 16.426 -3.731 107.628 1.00 18.91 302 ASP B C 1
ATOM 5497 O O . ASP B 1 270 ? 15.313 -3.987 108.077 1.00 19.96 302 ASP B O 1
ATOM 5502 N N . THR B 1 271 ? 16.746 -2.553 107.114 1.00 18.45 303 THR B N 1
ATOM 5503 C CA . THR B 1 271 ? 15.898 -1.372 107.181 1.00 19.23 303 THR B CA 1
ATOM 5504 C C . THR B 1 271 ? 16.111 -0.537 105.914 1.00 19.06 303 THR B C 1
ATOM 5505 O O . THR B 1 271 ? 17.236 -0.437 105.417 1.00 18.54 303 THR B O 1
ATOM 5509 N N . LYS B 1 272 ? 15.016 0.009 105.400 1.00 20.38 304 LYS B N 1
ATOM 5510 C CA . LYS B 1 272 ? 15.027 1.002 104.311 1.00 20.02 304 LYS B CA 1
ATOM 5511 C C . LYS B 1 272 ? 14.063 2.130 104.649 1.00 20.96 304 LYS B C 1
ATOM 5512 O O . LYS B 1 272 ? 13.454 2.138 105.721 1.00 19.91 304 LYS B O 1
ATOM 5518 N N . GLY B 1 273 ? 13.882 3.067 103.729 1.00 20.23 305 GLY B N 1
ATOM 5519 C CA . GLY B 1 273 ? 12.869 4.095 103.932 1.00 21.85 305 GLY B CA 1
ATOM 5520 C C . GLY B 1 273 ? 13.216 5.064 105.051 1.00 20.03 305 GLY B C 1
ATOM 5521 O O . GLY B 1 273 ? 12.341 5.561 105.749 1.00 20.68 305 GLY B O 1
ATOM 5522 N N . SER B 1 274 ? 14.492 5.393 105.186 1.00 18.97 306 SER B N 1
ATOM 5523 C CA . SER B 1 274 ? 14.948 6.175 106.297 1.00 20.95 306 SER B CA 1
ATOM 5524 C C . SER B 1 274 ? 16.273 6.802 105.920 1.00 19.89 306 SER B C 1
ATOM 5525 O O . SER B 1 274 ? 16.857 6.464 104.890 1.00 20.63 306 SER B O 1
ATOM 5528 N N . ASN B 1 275 ? 16.714 7.749 106.732 1.00 18.93 307 ASN B N 1
ATOM 5529 C CA . ASN B 1 275 ? 18.022 8.385 106.534 1.00 18.56 307 ASN B CA 1
ATOM 5530 C C . ASN B 1 275 ? 19.107 7.555 107.172 1.00 16.42 307 ASN B C 1
ATOM 5531 O O . ASN B 1 275 ? 18.955 7.064 108.303 1.00 16.03 307 ASN B O 1
ATOM 5536 N N . PHE B 1 276 ? 20.219 7.391 106.460 1.00 13.77 308 PHE B N 1
ATOM 5537 C CA . PHE B 1 276 ? 21.384 6.721 107.004 1.00 14.84 308 PHE B CA 1
ATOM 5538 C C . PHE B 1 276 ? 22.599 7.586 106.740 1.00 15.49 308 PHE B C 1
ATOM 5539 O O . PHE B 1 276 ? 22.605 8.365 105.789 1.00 15.18 308 PHE B O 1
ATOM 5547 N N . HIS B 1 277 ? 23.615 7.438 107.570 1.00 14.09 309 HIS B N 1
ATOM 5548 C CA . HIS B 1 277 ? 24.898 8.079 107.327 1.00 14.20 309 HIS B CA 1
ATOM 5549 C C . HIS B 1 277 ? 25.986 7.053 107.546 1.00 14.76 309 HIS B C 1
ATOM 5550 O O . HIS B 1 277 ? 26.104 6.474 108.647 1.00 16.32 309 HIS B O 1
ATOM 5557 N N . ILE B 1 278 ? 26.764 6.801 106.496 1.00 13.65 310 ILE B N 1
ATOM 5558 C CA . ILE B 1 278 ? 27.814 5.779 106.552 1.00 12.94 310 ILE B CA 1
ATOM 5559 C C . ILE B 1 278 ? 29.147 6.488 106.721 1.00 13.13 310 ILE B C 1
ATOM 5560 O O . ILE B 1 278 ? 29.437 7.483 106.004 1.00 12.27 310 ILE B O 1
ATOM 5565 N N . VAL B 1 279 ? 29.948 5.995 107.652 1.00 12.67 311 VAL B N 1
ATOM 5566 C CA . VAL B 1 279 ? 31.308 6.520 107.883 1.00 12.70 311 VAL B CA 1
ATOM 5567 C C . VAL B 1 279 ? 32.336 5.379 107.975 1.00 12.56 311 VAL B C 1
ATOM 5568 O O . VAL B 1 279 ? 32.304 4.555 108.889 1.00 12.61 311 VAL B O 1
ATOM 5572 N N . TRP B 1 280 ? 33.301 5.354 107.049 1.00 13.30 312 TRP B N 1
ATOM 5573 C CA . TRP B 1 280 ? 34.406 4.400 107.092 1.00 12.36 312 TRP B CA 1
ATOM 5574 C C . TRP B 1 280 ? 35.351 4.652 108.245 1.00 12.84 312 TRP B C 1
ATOM 5575 O O . TRP B 1 280 ? 35.784 5.777 108.478 1.00 13.90 312 TRP B O 1
ATOM 5586 N N . HIS B 1 281 ? 35.714 3.592 108.951 1.00 13.25 313 HIS B N 1
ATOM 5587 C CA . HIS B 1 281 ? 36.831 3.663 109.871 1.00 13.42 313 HIS B CA 1
ATOM 5588 C C . HIS B 1 281 ? 38.070 4.061 109.069 1.00 15.14 313 HIS B C 1
ATOM 5589 O O . HIS B 1 281 ? 38.171 3.685 107.914 1.00 15.91 313 HIS B O 1
ATOM 5596 N N . PRO B 1 282 ? 39.010 4.825 109.660 1.00 15.70 314 PRO B N 1
ATOM 5597 C CA . PRO B 1 282 ? 40.168 5.251 108.879 1.00 17.67 314 PRO B CA 1
ATOM 5598 C C . PRO B 1 282 ? 40.981 4.115 108.266 1.00 19.13 314 PRO B C 1
ATOM 5599 O O . PRO B 1 282 ? 41.570 4.274 107.224 1.00 18.42 314 PRO B O 1
ATOM 5603 N N . THR B 1 283 ? 41.004 2.950 108.905 1.00 18.60 315 THR B N 1
ATOM 5604 C CA . THR B 1 283 ? 41.671 1.783 108.334 1.00 17.74 315 THR B CA 1
ATOM 5605 C C . THR B 1 283 ? 41.007 1.206 107.076 1.00 17.14 315 THR B C 1
ATOM 5606 O O . THR B 1 283 ? 41.637 0.455 106.331 1.00 18.32 315 THR B O 1
ATOM 5610 N N . GLY B 1 284 ? 39.731 1.491 106.877 1.00 15.45 316 GLY B N 1
ATOM 5611 C CA . GLY B 1 284 ? 38.967 0.851 105.814 1.00 16.84 316 GLY B CA 1
ATOM 5612 C C . GLY B 1 284 ? 38.437 -0.524 106.176 1.00 16.69 316 GLY B C 1
ATOM 5613 O O . GLY B 1 284 ? 37.822 -1.180 105.341 1.00 16.84 316 GLY B O 1
ATOM 5614 N N . ASP B 1 285 ? 38.679 -0.983 107.407 1.00 16.87 317 ASP B N 1
ATOM 5615 C CA . ASP B 1 285 ? 38.384 -2.384 107.742 1.00 17.03 317 ASP B CA 1
ATOM 5616 C C . ASP B 1 285 ? 36.873 -2.599 107.916 1.00 15.44 317 ASP B C 1
ATOM 5617 O O . ASP B 1 285 ? 36.383 -3.729 107.855 1.00 15.96 317 ASP B O 1
ATOM 5622 N N . TRP B 1 286 ? 36.158 -1.514 108.194 1.00 14.89 318 TRP B N 1
ATOM 5623 C CA . TRP B 1 286 ? 34.715 -1.541 108.456 1.00 14.92 318 TRP B CA 1
ATOM 5624 C C . TRP B 1 286 ? 34.170 -0.118 108.518 1.00 14.50 318 TRP B C 1
ATOM 5625 O O . TRP B 1 286 ? 34.949 0.849 108.570 1.00 13.15 318 TRP B O 1
ATOM 5636 N N . ALA B 1 287 ? 32.837 0.019 108.488 1.00 13.25 319 ALA B N 1
ATOM 5637 C CA . ALA B 1 287 ? 32.172 1.322 108.583 1.00 12.96 319 ALA B CA 1
ATOM 5638 C C . ALA B 1 287 ? 31.076 1.257 109.632 1.00 11.61 319 ALA B C 1
ATOM 5639 O O . ALA B 1 287 ? 30.498 0.186 109.886 1.00 13.38 319 ALA B O 1
ATOM 5641 N N . TYR B 1 288 ? 30.775 2.414 110.212 1.00 12.14 320 TYR B N 1
ATOM 5642 C CA . TYR B 1 288 ? 29.515 2.571 110.922 1.00 11.86 320 TYR B CA 1
ATOM 5643 C C . TYR B 1 288 ? 28.443 3.010 109.962 1.00 12.84 320 TYR B C 1
ATOM 5644 O O . TYR B 1 288 ? 28.679 3.821 109.048 1.00 14.44 320 TYR B O 1
ATOM 5653 N N . ILE B 1 289 ? 27.249 2.469 110.174 1.00 12.48 321 ILE B N 1
ATOM 5654 C CA . ILE B 1 289 ? 26.030 2.913 109.520 1.00 13.23 321 ILE B CA 1
ATOM 5655 C C . ILE B 1 289 ? 25.163 3.520 110.614 1.00 12.93 321 ILE B C 1
ATOM 5656 O O . ILE B 1 289 ? 24.659 2.791 111.502 1.00 14.38 321 ILE B O 1
ATOM 5661 N N . ILE B 1 290 ? 25.040 4.842 110.584 1.00 12.83 322 ILE B N 1
ATOM 5662 C CA . ILE B 1 290 ? 24.232 5.546 111.563 1.00 12.85 322 ILE B CA 1
ATOM 5663 C C . ILE B 1 290 ? 22.807 5.529 111.034 1.00 13.29 322 ILE B C 1
ATOM 5664 O O . ILE B 1 290 ? 22.537 6.034 109.939 1.00 13.22 322 ILE B O 1
ATOM 5669 N N . TYR B 1 291 ? 21.913 4.932 111.820 1.00 12.99 323 TYR B N 1
ATOM 5670 C CA . TYR B 1 291 ? 20.486 4.919 111.513 1.00 13.22 323 TYR B CA 1
ATOM 5671 C C . TYR B 1 291 ? 19.884 6.205 112.072 1.00 14.65 323 TYR B C 1
ATOM 5672 O O . TYR B 1 291 ? 19.479 6.249 113.233 1.00 15.24 323 TYR B O 1
ATOM 5681 N N . ASN B 1 292 ? 19.856 7.264 111.247 1.00 13.05 324 ASN B N 1
ATOM 5682 C CA . ASN B 1 292 ? 19.504 8.601 111.740 1.00 13.30 324 ASN B CA 1
ATOM 5683 C C . ASN B 1 292 ? 18.086 8.673 112.280 1.00 16.92 324 ASN B C 1
ATOM 5684 O O . ASN B 1 292 ? 17.793 9.409 113.231 1.00 18.39 324 ASN B O 1
ATOM 5689 N N . GLY B 1 293 ? 17.198 7.935 111.654 1.00 15.35 325 GLY B N 1
ATOM 5690 C CA . GLY B 1 293 ? 15.795 7.965 112.023 1.00 18.00 325 GLY B CA 1
ATOM 5691 C C . GLY B 1 293 ? 15.394 6.837 112.942 1.00 16.71 325 GLY B C 1
ATOM 5692 O O . GLY B 1 293 ? 14.289 6.857 113.470 1.00 16.92 325 GLY B O 1
ATOM 5693 N N . LYS B 1 294 ? 16.277 5.847 113.126 1.00 16.20 326 LYS B N 1
ATOM 5694 C CA . LYS B 1 294 ? 15.960 4.680 113.988 1.00 16.22 326 LYS B CA 1
ATOM 5695 C C . LYS B 1 294 ? 16.772 4.597 115.283 1.00 14.84 326 LYS B C 1
ATOM 5696 O O . LYS B 1 294 ? 16.552 3.670 116.082 1.00 15.45 326 LYS B O 1
ATOM 5702 N N . HIS B 1 295 ? 17.690 5.543 115.488 1.00 12.41 327 HIS B N 1
ATOM 5703 C CA . HIS B 1 295 ? 18.289 5.799 116.800 1.00 13.43 327 HIS B CA 1
ATOM 5704 C C . HIS B 1 295 ? 19.254 4.693 117.207 1.00 13.75 327 HIS B C 1
ATOM 5705 O O . HIS B 1 295 ? 19.300 4.291 118.342 1.00 13.59 327 HIS B O 1
ATOM 5712 N N . CYS B 1 296 ? 20.056 4.223 116.255 1.00 13.29 328 CYS B N 1
ATOM 5713 C CA . CYS B 1 296 ? 21.019 3.183 116.558 1.00 12.87 328 CYS B CA 1
ATOM 5714 C C . CYS B 1 296 ? 22.145 3.277 115.551 1.00 14.46 328 CYS B C 1
ATOM 5715 O O . CYS B 1 296 ? 22.044 3.986 114.542 1.00 14.16 328 CYS B O 1
ATOM 5718 N N . ILE B 1 297 ? 23.238 2.599 115.865 1.00 13.57 329 ILE B N 1
ATOM 5719 C CA . ILE B 1 297 ? 24.412 2.571 114.988 1.00 13.43 329 ILE B CA 1
ATOM 5720 C C . ILE B 1 297 ? 24.785 1.106 114.782 1.00 12.97 329 ILE B C 1
ATOM 5721 O O . ILE B 1 297 ? 24.852 0.339 115.732 1.00 12.30 329 ILE B O 1
ATOM 5726 N N . TYR B 1 298 ? 24.967 0.723 113.522 1.00 12.81 330 TYR B N 1
ATOM 5727 C CA . TYR B 1 298 ? 25.413 -0.590 113.144 1.00 13.28 330 TYR B CA 1
ATOM 5728 C C . TYR B 1 298 ? 26.844 -0.526 112.601 1.00 13.03 330 TYR B C 1
ATOM 5729 O O . TYR B 1 298 ? 27.321 0.576 112.236 1.00 14.52 330 TYR B O 1
ATOM 5738 N N . ARG B 1 299 ? 27.486 -1.696 112.507 1.00 13.97 331 ARG B N 1
ATOM 5739 C CA A ARG B 1 299 ? 28.807 -1.840 111.905 0.50 13.59 331 ARG B CA 1
ATOM 5740 C CA B ARG B 1 299 ? 28.808 -1.841 111.899 0.50 13.88 331 ARG B CA 1
ATOM 5741 C C . ARG B 1 299 ? 28.717 -2.806 110.729 1.00 14.07 331 ARG B C 1
ATOM 5742 O O . ARG B 1 299 ? 28.097 -3.884 110.845 1.00 15.46 331 ARG B O 1
ATOM 5757 N N . VAL B 1 300 ? 29.329 -2.428 109.611 1.00 13.51 332 VAL B N 1
ATOM 5758 C CA . VAL B 1 300 ? 29.422 -3.301 108.442 1.00 14.97 332 VAL B CA 1
ATOM 5759 C C . VAL B 1 300 ? 30.913 -3.566 108.167 1.00 15.04 332 VAL B C 1
ATOM 5760 O O . VAL B 1 300 ? 31.682 -2.616 107.964 1.00 14.08 332 VAL B O 1
ATOM 5764 N N . ASP B 1 301 ? 31.321 -4.833 108.213 1.00 15.76 333 ASP B N 1
ATOM 5765 C CA . ASP B 1 301 ? 32.720 -5.204 107.990 1.00 16.58 333 ASP B CA 1
ATOM 5766 C C . ASP B 1 301 ? 33.052 -5.254 106.500 1.00 17.17 333 ASP B C 1
ATOM 5767 O O . ASP B 1 301 ? 32.222 -5.626 105.667 1.00 17.39 333 ASP B O 1
ATOM 5772 N N . TYR B 1 302 ? 34.290 -4.895 106.191 1.00 16.42 334 TYR B N 1
ATOM 5773 C CA . TYR B 1 302 ? 34.830 -5.012 104.840 1.00 18.16 334 TYR B CA 1
ATOM 5774 C C . TYR B 1 302 ? 35.847 -6.134 104.815 1.00 19.78 334 TYR B C 1
ATOM 5775 O O . TYR B 1 302 ? 36.812 -6.123 105.572 1.00 19.97 334 TYR B O 1
ATOM 5784 N N . ASN B 1 303 ? 35.617 -7.102 103.941 1.00 20.38 335 ASN B N 1
ATOM 5785 C CA . ASN B 1 303 ? 36.487 -8.266 103.831 1.00 24.00 335 ASN B CA 1
ATOM 5786 C C . ASN B 1 303 ? 37.554 -7.979 102.784 1.00 26.81 335 ASN B C 1
ATOM 5787 O O . ASN B 1 303 ? 37.243 -7.835 101.599 1.00 25.42 335 ASN B O 1
ATOM 5792 N N . ARG B 1 304 ? 38.807 -7.904 103.230 1.00 29.31 336 ARG B N 1
ATOM 5793 C CA . ARG B 1 304 ? 39.954 -7.610 102.373 1.00 35.98 336 ARG B CA 1
ATOM 5794 C C . ARG B 1 304 ? 40.218 -8.673 101.306 1.00 37.17 336 ARG B C 1
ATOM 5795 O O . ARG B 1 304 ? 40.676 -8.356 100.222 1.00 43.62 336 ARG B O 1
ATOM 5803 N N . GLU B 1 305 ? 39.941 -9.922 101.635 1.00 38.33 337 GLU B N 1
ATOM 5804 C CA . GLU B 1 305 ? 40.213 -11.030 100.716 1.00 41.67 337 GLU B CA 1
ATOM 5805 C C . GLU B 1 305 ? 39.259 -10.974 99.516 1.00 36.91 337 GLU B C 1
ATOM 5806 O O . GLU B 1 305 ? 39.670 -11.210 98.396 1.00 37.62 337 GLU B O 1
ATOM 5812 N N . THR B 1 306 ? 38.001 -10.617 99.745 1.00 29.13 338 THR B N 1
ATOM 5813 C CA . THR B 1 306 ? 37.004 -10.636 98.682 1.00 26.55 338 THR B CA 1
ATOM 5814 C C . THR B 1 306 ? 36.581 -9.263 98.178 1.00 23.91 338 THR B C 1
ATOM 5815 O O . THR B 1 306 ? 36.009 -9.162 97.097 1.00 23.94 338 THR B O 1
ATOM 5819 N N . GLY B 1 307 ? 36.838 -8.226 98.977 1.00 21.26 339 GLY B N 1
ATOM 5820 C CA . GLY B 1 307 ? 36.390 -6.881 98.688 1.00 20.90 339 GLY B CA 1
ATOM 5821 C C . GLY B 1 307 ? 34.909 -6.680 98.943 1.00 20.10 339 GLY B C 1
ATOM 5822 O O . GLY B 1 307 ? 34.365 -5.673 98.519 1.00 20.89 339 GLY B O 1
ATOM 5823 N N . LYS B 1 308 ? 34.257 -7.623 99.632 1.00 19.49 340 LYS B N 1
ATOM 5824 C CA . LYS B 1 308 ? 32.818 -7.576 99.857 1.00 20.61 340 LYS B CA 1
ATOM 5825 C C . LYS B 1 308 ? 32.477 -7.171 101.298 1.00 19.52 340 LYS B C 1
ATOM 5826 O O . LYS B 1 308 ? 33.269 -7.352 102.213 1.00 19.33 340 LYS B O 1
ATOM 5832 N N . LEU B 1 309 ? 31.264 -6.667 101.473 1.00 17.62 341 LEU B N 1
ATOM 5833 C CA . LEU B 1 309 ? 30.738 -6.280 102.769 1.00 17.79 341 LEU B CA 1
ATOM 5834 C C . LEU B 1 309 ? 30.064 -7.463 103.453 1.00 18.99 341 LEU B C 1
ATOM 5835 O O . LEU B 1 309 ? 29.404 -8.276 102.816 1.00 19.26 341 LEU B O 1
ATOM 5840 N N . ALA B 1 310 ? 30.259 -7.557 104.752 1.00 18.48 342 ALA B N 1
ATOM 5841 C CA . ALA B 1 310 ? 29.546 -8.536 105.572 1.00 19.47 342 ALA B CA 1
ATOM 5842 C C . ALA B 1 310 ? 28.166 -8.000 105.945 1.00 19.24 342 ALA B C 1
ATOM 5843 O O . ALA B 1 310 ? 27.890 -6.817 105.824 1.00 18.54 342 ALA B O 1
ATOM 5845 N N . VAL B 1 311 ? 27.310 -8.882 106.440 1.00 21.42 343 VAL B N 1
ATOM 5846 C CA . VAL B 1 311 ? 26.012 -8.461 106.939 1.00 21.11 343 VAL B CA 1
ATOM 5847 C C . VAL B 1 311 ? 26.199 -7.490 108.129 1.00 18.76 343 VAL B C 1
ATOM 5848 O O . VAL B 1 311 ? 26.947 -7.792 109.069 1.00 18.51 343 VAL B O 1
ATOM 5852 N N . PRO B 1 312 ? 25.529 -6.342 108.095 1.00 17.85 344 PRO B N 1
ATOM 5853 C CA . PRO B 1 312 ? 25.705 -5.373 109.195 1.00 16.89 344 PRO B CA 1
ATOM 5854 C C . PRO B 1 312 ? 25.110 -5.874 110.501 1.00 16.53 344 PRO B C 1
ATOM 5855 O O . PRO B 1 312 ? 24.163 -6.661 110.493 1.00 16.91 344 PRO B O 1
ATOM 5859 N N . TYR B 1 313 ? 25.703 -5.454 111.609 1.00 16.64 345 TYR B N 1
ATOM 5860 C CA . TYR B 1 313 ? 25.167 -5.787 112.936 1.00 16.12 345 TYR B CA 1
ATOM 5861 C C . TYR B 1 313 ? 25.094 -4.572 113.835 1.00 15.67 345 TYR B C 1
ATOM 5862 O O . TYR B 1 313 ? 25.898 -3.653 113.685 1.00 13.87 345 TYR B O 1
ATOM 5871 N N . ILE B 1 314 ? 24.113 -4.563 114.757 1.00 15.00 346 ILE B N 1
ATOM 5872 C CA . ILE B 1 314 ? 23.926 -3.420 115.637 1.00 14.48 346 ILE B CA 1
ATOM 5873 C C . ILE B 1 314 ? 25.066 -3.352 116.652 1.00 14.99 346 ILE B C 1
ATOM 5874 O O . ILE B 1 314 ? 25.541 -4.376 117.154 1.00 16.23 346 ILE B O 1
ATOM 5879 N N . VAL B 1 315 ? 25.506 -2.134 116.932 1.00 14.93 347 VAL B N 1
ATOM 5880 C CA . VAL B 1 315 ? 26.546 -1.866 117.910 1.00 14.76 347 VAL B CA 1
ATOM 5881 C C . VAL B 1 315 ? 25.994 -1.119 119.115 1.00 15.11 347 VAL B C 1
ATOM 5882 O O . VAL B 1 315 ? 26.293 -1.486 120.256 1.00 15.20 347 VAL B O 1
ATOM 5886 N N . CYS B 1 316 ? 25.199 -0.080 118.889 1.00 14.97 348 CYS B N 1
ATOM 5887 C CA . CYS B 1 316 ? 24.622 0.646 120.033 1.00 15.91 348 CYS B CA 1
ATOM 5888 C C . CYS B 1 316 ? 23.254 1.248 119.737 1.00 15.89 348 CYS B C 1
ATOM 5889 O O . CYS B 1 316 ? 22.833 1.353 118.586 1.00 14.80 348 CYS B O 1
ATOM 5892 N N . GLY B 1 317 ? 22.566 1.597 120.813 1.00 16.67 349 GLY B N 1
ATOM 5893 C CA . GLY B 1 317 ? 21.169 2.003 120.754 1.00 16.01 349 GLY B CA 1
ATOM 5894 C C . GLY B 1 317 ? 20.223 0.851 120.563 1.00 16.90 349 GLY B C 1
ATOM 5895 O O . GLY B 1 317 ? 20.630 -0.332 120.520 1.00 16.82 349 GLY B O 1
ATOM 5896 N N . GLN B 1 318 ? 18.936 1.188 120.504 1.00 16.43 350 GLN B N 1
ATOM 5897 C CA . GLN B 1 318 ? 17.877 0.235 120.195 1.00 17.37 350 GLN B CA 1
ATOM 5898 C C . GLN B 1 318 ? 17.044 0.792 119.038 1.00 17.10 350 GLN B C 1
ATOM 5899 O O . GLN B 1 318 ? 16.509 1.902 119.106 1.00 17.29 350 GLN B O 1
ATOM 5905 N N . HIS B 1 319 ? 16.963 0.005 117.973 1.00 17.45 351 HIS B N 1
ATOM 5906 C CA . HIS B 1 319 ? 16.246 0.364 116.746 1.00 17.29 351 HIS B CA 1
ATOM 5907 C C . HIS B 1 319 ? 14.818 0.773 117.082 1.00 18.09 351 HIS B C 1
ATOM 5908 O O . HIS B 1 319 ? 14.078 0.039 117.766 1.00 19.43 351 HIS B O 1
ATOM 5915 N N . SER B 1 320 ? 14.453 1.978 116.661 1.00 18.27 352 SER B N 1
ATOM 5916 C CA . SER B 1 320 ? 13.126 2.538 116.901 1.00 19.86 352 SER B CA 1
ATOM 5917 C C . SER B 1 320 ? 12.801 2.860 118.366 1.00 19.83 352 SER B C 1
ATOM 5918 O O . SER B 1 320 ? 11.630 2.950 118.738 1.00 21.90 352 SER B O 1
ATOM 5921 N N . SER B 1 321 ? 13.821 3.048 119.197 1.00 17.71 353 SER B N 1
ATOM 5922 C CA . SER B 1 321 ? 13.603 3.391 120.592 1.00 19.59 353 SER B CA 1
ATOM 5923 C C . SER B 1 321 ? 14.431 4.613 120.946 1.00 18.06 353 SER B C 1
ATOM 5924 O O . SER B 1 321 ? 15.555 4.487 121.450 1.00 18.49 353 SER B O 1
ATOM 5927 N N . PRO B 1 322 ? 13.896 5.806 120.662 1.00 16.71 354 PRO B N 1
ATOM 5928 C CA . PRO B 1 322 ? 14.690 7.002 120.967 1.00 16.22 354 PRO B CA 1
ATOM 5929 C C . PRO B 1 322 ? 14.803 7.278 122.443 1.00 16.94 354 PRO B C 1
ATOM 5930 O O . PRO B 1 322 ? 13.845 7.050 123.216 1.00 17.85 354 PRO B O 1
ATOM 5934 N N . GLY B 1 323 ? 15.943 7.827 122.832 1.00 17.37 355 GLY B N 1
ATOM 5935 C CA . GLY B 1 323 ? 16.110 8.329 124.207 1.00 17.73 355 GLY B CA 1
ATOM 5936 C C . GLY B 1 323 ? 17.512 8.854 124.405 1.00 16.20 355 GLY B C 1
ATOM 5937 O O . GLY B 1 323 ? 18.356 8.822 123.507 1.00 15.82 355 GLY B O 1
ATOM 5938 N N . TRP B 1 324 ? 17.770 9.368 125.602 1.00 17.92 356 TRP B N 1
ATOM 5939 C CA . TRP B 1 324 ? 19.116 9.815 125.941 1.00 17.39 356 TRP B CA 1
ATOM 5940 C C . TRP B 1 324 ? 19.573 9.003 127.130 1.00 17.04 356 TRP B C 1
ATOM 5941 O O . TRP B 1 324 ? 19.242 9.316 128.295 1.00 17.98 356 TRP B O 1
ATOM 5952 N N . VAL B 1 325 ? 20.303 7.928 126.853 1.00 16.42 357 VAL B N 1
ATOM 5953 C CA . VAL B 1 325 ? 20.785 7.075 127.908 1.00 18.13 357 VAL B CA 1
ATOM 5954 C C . VAL B 1 325 ? 22.207 6.687 127.542 1.00 18.69 357 VAL B C 1
ATOM 5955 O O . VAL B 1 325 ? 22.443 6.009 126.543 1.00 17.42 357 VAL B O 1
ATOM 5959 N N . ASP B 1 326 ? 23.159 7.120 128.353 1.00 20.01 358 ASP B N 1
ATOM 5960 C CA . ASP B 1 326 ? 24.528 6.658 128.185 1.00 20.26 358 ASP B CA 1
ATOM 5961 C C . ASP B 1 326 ? 24.636 5.233 128.691 1.00 19.63 358 ASP B C 1
ATOM 5962 O O . ASP B 1 326 ? 23.978 4.836 129.661 1.00 22.20 358 ASP B O 1
ATOM 5967 N N . GLY B 1 327 ? 25.453 4.432 128.029 1.00 20.32 359 GLY B N 1
ATOM 5968 C CA . GLY B 1 327 ? 25.665 3.078 128.490 1.00 20.76 359 GLY B CA 1
ATOM 5969 C C . GLY B 1 327 ? 26.429 2.249 127.483 1.00 18.87 359 GLY B C 1
ATOM 5970 O O . GLY B 1 327 ? 27.020 2.780 126.546 1.00 18.51 359 GLY B O 1
ATOM 5979 N N . GLY B 1 329 ? 26.649 -0.425 124.529 1.00 17.34 361 GLY B N 1
ATOM 5980 C CA . GLY B 1 329 ? 26.047 -1.149 123.414 1.00 17.80 361 GLY B CA 1
ATOM 5981 C C . GLY B 1 329 ? 24.560 -0.876 123.296 1.00 17.38 361 GLY B C 1
ATOM 5982 O O . GLY B 1 329 ? 24.147 0.270 123.243 1.00 16.27 361 GLY B O 1
ATOM 5983 N N . THR B 1 330 ? 23.764 -1.931 123.235 1.00 17.48 362 THR B N 1
ATOM 5984 C CA . THR B 1 330 ? 22.315 -1.761 123.091 1.00 17.80 362 THR B CA 1
ATOM 5985 C C . THR B 1 330 ? 21.615 -1.425 124.414 1.00 20.35 362 THR B C 1
ATOM 5986 O O . THR B 1 330 ? 20.394 -1.344 124.462 1.00 19.37 362 THR B O 1
ATOM 5990 N N . GLY B 1 331 ? 22.386 -1.259 125.485 1.00 20.62 363 GLY B N 1
ATOM 5991 C CA . GLY B 1 331 ? 21.861 -0.669 126.723 1.00 21.50 363 GLY B CA 1
ATOM 5992 C C . GLY B 1 331 ? 21.789 0.856 126.612 1.00 19.66 363 GLY B C 1
ATOM 5993 O O . GLY B 1 331 ? 21.077 1.505 127.387 1.00 20.02 363 GLY B O 1
ATOM 5994 N N . ALA B 1 332 ? 22.528 1.439 125.670 1.00 17.53 364 ALA B N 1
ATOM 5995 C CA . ALA B 1 332 ? 22.489 2.880 125.435 1.00 16.66 364 ALA B CA 1
ATOM 5996 C C . ALA B 1 332 ? 21.243 3.216 124.630 1.00 15.97 364 ALA B C 1
ATOM 5997 O O . ALA B 1 332 ? 20.682 2.353 123.943 1.00 16.72 364 ALA B O 1
ATOM 5999 N N . ARG B 1 333 ? 20.796 4.459 124.732 1.00 16.98 365 ARG B N 1
ATOM 6000 C CA . ARG B 1 333 ? 19.782 4.984 123.829 1.00 15.55 365 ARG B CA 1
ATOM 6001 C C . ARG B 1 333 ? 20.301 6.240 123.192 1.00 14.44 365 ARG B C 1
ATOM 6002 O O . ARG B 1 333 ? 20.920 7.097 123.860 1.00 13.82 365 ARG B O 1
ATOM 6010 N N . LEU B 1 334 ? 20.024 6.342 121.901 1.00 13.82 366 LEU B N 1
ATOM 6011 C CA . LEU B 1 334 ? 20.339 7.509 121.093 1.00 13.76 366 LEU B CA 1
ATOM 6012 C C . LEU B 1 334 ? 19.050 8.176 120.666 1.00 14.05 366 LEU B C 1
ATOM 6013 O O . LEU B 1 334 ? 17.978 7.579 120.683 1.00 13.51 366 LEU B O 1
ATOM 6018 N N . TRP B 1 335 ? 19.165 9.418 120.221 1.00 14.29 367 TRP B N 1
ATOM 6019 C CA . TRP B 1 335 ? 17.986 10.147 119.780 1.00 14.78 367 TRP B CA 1
ATOM 6020 C C . TRP B 1 335 ? 18.382 11.026 118.589 1.00 13.13 367 TRP B C 1
ATOM 6021 O O . TRP B 1 335 ? 18.942 12.120 118.752 1.00 14.61 367 TRP B O 1
ATOM 6032 N N . GLY B 1 336 ? 18.094 10.515 117.394 1.00 13.01 368 GLY B N 1
ATOM 6033 C CA . GLY B 1 336 ? 18.420 11.187 116.134 1.00 13.04 368 GLY B CA 1
ATOM 6034 C C . GLY B 1 336 ? 19.926 11.359 115.901 1.00 13.06 368 GLY B C 1
ATOM 6035 O O . GLY B 1 336 ? 20.407 12.470 115.644 1.00 12.60 368 GLY B O 1
ATOM 6036 N N . PRO B 1 337 ? 20.678 10.272 115.999 1.00 13.17 369 PRO B N 1
ATOM 6037 C CA . PRO B 1 337 ? 22.105 10.410 115.709 1.00 13.39 369 PRO B CA 1
ATOM 6038 C C . PRO B 1 337 ? 22.299 10.816 114.256 1.00 12.73 369 PRO B C 1
ATOM 6039 O O . PRO B 1 337 ? 21.661 10.245 113.355 1.00 12.81 369 PRO B O 1
ATOM 6043 N N . ASN B 1 338 ? 23.124 11.841 114.032 1.00 13.33 370 ASN B N 1
ATOM 6044 C CA . ASN B 1 338 ? 23.281 12.388 112.707 1.00 13.33 370 ASN B CA 1
ATOM 6045 C C . ASN B 1 338 ? 24.684 12.184 112.166 1.00 13.47 370 ASN B C 1
ATOM 6046 O O . ASN B 1 338 ? 25.033 11.052 111.825 1.00 16.80 370 ASN B O 1
ATOM 6051 N N . GLN B 1 339 ? 25.499 13.226 112.060 1.00 13.53 371 GLN B N 1
ATOM 6052 C CA . GLN B 1 339 ? 26.857 12.991 111.566 1.00 12.57 371 GLN B CA 1
ATOM 6053 C C . GLN B 1 339 ? 27.769 12.466 112.681 1.00 13.53 371 GLN B C 1
ATOM 6054 O O . GLN B 1 339 ? 27.668 12.869 113.839 1.00 11.40 371 GLN B O 1
ATOM 6060 N N . GLY B 1 340 ? 28.706 11.607 112.290 1.00 12.95 372 GLY B N 1
ATOM 6061 C CA . GLY B 1 340 ? 29.804 11.223 113.163 1.00 12.95 372 GLY B CA 1
ATOM 6062 C C . GLY B 1 340 ? 31.135 11.165 112.441 1.00 12.71 372 GLY B C 1
ATOM 6063 O O . GLY B 1 340 ? 31.196 11.067 111.207 1.00 14.69 372 GLY B O 1
ATOM 6064 N N . ILE B 1 341 ? 32.194 11.250 113.228 1.00 11.61 373 ILE B N 1
ATOM 6065 C CA . ILE B 1 341 ? 33.556 11.221 112.741 1.00 12.62 373 ILE B CA 1
ATOM 6066 C C . ILE B 1 341 ? 34.469 10.461 113.676 1.00 13.12 373 ILE B C 1
ATOM 6067 O O . ILE B 1 341 ? 34.258 10.415 114.898 1.00 13.02 373 ILE B O 1
ATOM 6072 N N . PHE B 1 342 ? 35.537 9.916 113.116 1.00 13.79 374 PHE B N 1
ATOM 6073 C CA . PHE B 1 342 ? 36.528 9.247 113.907 1.00 14.00 374 PHE B CA 1
ATOM 6074 C C . PHE B 1 342 ? 37.618 10.225 114.288 1.00 15.53 374 PHE B C 1
ATOM 6075 O O . PHE B 1 342 ? 38.098 11.003 113.430 1.00 16.76 374 PHE B O 1
ATOM 6083 N N . VAL B 1 343 ? 38.024 10.153 115.552 1.00 14.66 375 VAL B N 1
ATOM 6084 C CA . VAL B 1 343 ? 39.058 11.026 116.101 1.00 16.08 375 VAL B CA 1
ATOM 6085 C C . VAL B 1 343 ? 40.082 10.187 116.855 1.00 16.73 375 VAL B C 1
ATOM 6086 O O . VAL B 1 343 ? 39.725 9.410 117.734 1.00 16.09 375 VAL B O 1
ATOM 6090 N N . LYS B 1 344 ? 41.353 10.298 116.472 1.00 19.43 376 LYS B N 1
ATOM 6091 C CA . LYS B 1 344 ? 42.418 9.542 117.126 1.00 21.97 376 LYS B CA 1
ATOM 6092 C C . LYS B 1 344 ? 42.449 9.835 118.626 1.00 22.19 376 LYS B C 1
ATOM 6093 O O . LYS B 1 344 ? 42.335 10.991 119.051 1.00 23.11 376 LYS B O 1
ATOM 6099 N N . ASN B 1 345 ? 42.558 8.779 119.423 1.00 22.22 377 ASN B N 1
ATOM 6100 C CA . ASN B 1 345 ? 42.707 8.895 120.863 1.00 23.26 377 ASN B CA 1
ATOM 6101 C C . ASN B 1 345 ? 44.073 8.339 121.238 1.00 26.14 377 ASN B C 1
ATOM 6102 O O . ASN B 1 345 ? 44.338 7.143 121.089 1.00 25.79 377 ASN B O 1
ATOM 6107 N N . GLU B 1 346 ? 44.943 9.213 121.734 1.00 28.90 378 GLU B N 1
ATOM 6108 C CA . GLU B 1 346 ? 46.318 8.815 122.055 1.00 33.48 378 GLU B CA 1
ATOM 6109 C C . GLU B 1 346 ? 46.406 7.752 123.157 1.00 29.72 378 GLU B C 1
ATOM 6110 O O . GLU B 1 346 ? 47.387 7.023 123.214 1.00 31.61 378 GLU B O 1
ATOM 6116 N N . ALA B 1 347 ? 45.376 7.646 124.002 1.00 29.02 379 ALA B N 1
ATOM 6117 C CA . ALA B 1 347 ? 45.285 6.559 125.002 1.00 30.06 379 ALA B CA 1
ATOM 6118 C C . ALA B 1 347 ? 45.175 5.168 124.357 1.00 29.61 379 ALA B C 1
ATOM 6119 O O . ALA B 1 347 ? 45.511 4.164 124.983 1.00 30.71 379 ALA B O 1
ATOM 6121 N N . TYR B 1 348 ? 44.736 5.110 123.100 1.00 27.31 380 TYR B N 1
ATOM 6122 C CA . TYR B 1 348 ? 44.630 3.843 122.378 1.00 26.96 380 TYR B CA 1
ATOM 6123 C C . TYR B 1 348 ? 45.837 3.556 121.481 1.00 28.49 380 TYR B C 1
ATOM 6124 O O . TYR B 1 348 ? 45.794 2.603 120.690 1.00 25.65 380 TYR B O 1
ATOM 6133 N N . ALA B 1 349 ? 46.896 4.359 121.600 1.00 33.86 381 ALA B N 1
ATOM 6134 C CA . ALA B 1 349 ? 48.102 4.166 120.792 1.00 36.59 381 ALA B CA 1
ATOM 6135 C C . ALA B 1 349 ? 48.564 2.717 120.835 1.00 38.31 381 ALA B C 1
ATOM 6136 O O . ALA B 1 349 ? 48.706 2.135 121.911 1.00 39.04 381 ALA B O 1
ATOM 6138 N N . GLY B 1 350 ? 48.769 2.125 119.660 1.00 40.20 382 GLY B N 1
ATOM 6139 C CA . GLY B 1 350 ? 49.215 0.739 119.567 1.00 41.10 382 GLY B CA 1
ATOM 6140 C C . GLY B 1 350 ? 48.124 -0.318 119.585 1.00 40.70 382 GLY B C 1
ATOM 6141 O O . GLY B 1 350 ? 48.402 -1.487 119.352 1.00 41.42 382 GLY B O 1
ATOM 6142 N N . GLU B 1 351 ? 46.878 0.073 119.843 1.00 34.35 383 GLU B N 1
ATOM 6143 C CA . GLU B 1 351 ? 45.775 -0.886 119.856 1.00 33.01 383 GLU B CA 1
ATOM 6144 C C . GLU B 1 351 ? 45.248 -1.052 118.444 1.00 29.55 383 GLU B C 1
ATOM 6145 O O . GLU B 1 351 ? 45.584 -0.259 117.564 1.00 29.56 383 GLU B O 1
ATOM 6151 N N . GLU B 1 352 ? 44.434 -2.077 118.217 1.00 28.07 384 GLU B N 1
ATOM 6152 C CA . GLU B 1 352 ? 43.887 -2.313 116.873 1.00 30.89 384 GLU B CA 1
ATOM 6153 C C . GLU B 1 352 ? 43.016 -1.138 116.427 1.00 27.27 384 GLU B C 1
ATOM 6154 O O . GLU B 1 352 ? 43.037 -0.751 115.252 1.00 25.17 384 GLU B O 1
ATOM 6160 N N . ASP B 1 353 ? 42.245 -0.577 117.360 1.00 25.08 385 ASP B N 1
ATOM 6161 C CA . ASP B 1 353 ? 41.406 0.569 117.053 1.00 22.19 385 ASP B CA 1
ATOM 6162 C C . ASP B 1 353 ? 41.917 1.776 117.834 1.00 22.97 385 ASP B C 1
ATOM 6163 O O . ASP B 1 353 ? 41.802 1.841 119.060 1.00 21.96 385 ASP B O 1
ATOM 6168 N N . GLU B 1 354 ? 42.482 2.729 117.104 1.00 20.60 386 GLU B N 1
ATOM 6169 C CA . GLU B 1 354 ? 43.084 3.907 117.728 1.00 21.97 386 GLU B CA 1
ATOM 6170 C C . GLU B 1 354 ? 42.157 5.108 117.781 1.00 20.14 386 GLU B C 1
ATOM 6171 O O . GLU B 1 354 ? 42.583 6.208 118.145 1.00 20.27 386 GLU B O 1
ATOM 6177 N N . TYR B 1 355 ? 40.873 4.904 117.462 1.00 17.18 387 TYR B N 1
ATOM 6178 C CA . TYR B 1 355 ? 39.951 6.002 117.272 1.00 16.11 387 TYR B CA 1
ATOM 6179 C C . TYR B 1 355 ? 38.711 5.905 118.144 1.00 16.10 387 TYR B C 1
ATOM 6180 O O . TYR B 1 355 ? 38.197 4.820 118.362 1.00 16.08 387 TYR B O 1
ATOM 6189 N N . ASP B 1 356 ? 38.235 7.062 118.612 1.00 16.11 388 ASP B N 1
ATOM 6190 C CA . ASP B 1 356 ? 36.870 7.198 119.116 1.00 15.60 388 ASP B CA 1
ATOM 6191 C C . ASP B 1 356 ? 35.967 7.768 118.009 1.00 14.70 388 ASP B C 1
ATOM 6192 O O . ASP B 1 356 ? 36.444 8.437 117.070 1.00 15.47 388 ASP B O 1
ATOM 6197 N N . PHE B 1 357 ? 34.668 7.511 118.102 1.00 12.50 389 PHE B N 1
ATOM 6198 C CA . PHE B 1 357 ? 33.700 7.985 117.137 1.00 12.45 389 PHE B CA 1
ATOM 6199 C C . PHE B 1 357 ? 32.818 9.038 117.817 1.00 12.95 389 PHE B C 1
ATOM 6200 O O . PHE B 1 357 ? 31.978 8.709 118.656 1.00 12.63 389 PHE B O 1
ATOM 6208 N N . TYR B 1 358 ? 33.035 10.301 117.493 1.00 12.27 390 TYR B N 1
ATOM 6209 C CA . TYR B 1 358 ? 32.241 11.413 118.040 1.00 13.14 390 TYR B CA 1
ATOM 6210 C C . TYR B 1 358 ? 31.085 11.688 117.097 1.00 13.48 390 TYR B C 1
ATOM 6211 O O . TYR B 1 358 ? 31.288 11.807 115.880 1.00 14.03 390 TYR B O 1
ATOM 6220 N N . PHE B 1 359 ? 29.867 11.797 117.629 1.00 12.38 391 PHE B N 1
ATOM 6221 C CA . PHE B 1 359 ? 28.693 12.053 116.813 1.00 11.82 391 PHE B CA 1
ATOM 6222 C C . PHE B 1 359 ? 27.713 13.043 117.454 1.00 11.86 391 PHE B C 1
ATOM 6223 O O . PHE B 1 359 ? 27.687 13.183 118.662 1.00 12.96 391 PHE B O 1
ATOM 6231 N N . CYS B 1 360 ? 26.955 13.739 116.601 1.00 11.65 392 CYS B N 1
ATOM 6232 C CA . CYS B 1 360 ? 25.899 14.614 117.037 1.00 12.76 392 CYS B CA 1
ATOM 6233 C C . CYS B 1 360 ? 24.617 13.804 117.197 1.00 13.78 392 CYS B C 1
ATOM 6234 O O . CYS B 1 360 ? 24.171 13.127 116.265 1.00 14.48 392 CYS B O 1
ATOM 6237 N N . ASP B 1 361 ? 24.050 13.875 118.391 1.00 12.87 393 ASP B N 1
ATOM 6238 C CA . ASP B 1 361 ? 22.774 13.219 118.702 1.00 13.19 393 ASP B CA 1
ATOM 6239 C C . ASP B 1 361 ? 21.768 14.354 118.690 1.00 13.44 393 ASP B C 1
ATOM 6240 O O . ASP B 1 361 ? 21.633 15.103 119.665 1.00 14.71 393 ASP B O 1
ATOM 6245 N N . ARG B 1 362 ? 21.151 14.570 117.531 1.00 13.31 394 ARG B N 1
ATOM 6246 C CA . ARG B 1 362 ? 20.413 15.801 117.257 1.00 12.84 394 ARG B CA 1
ATOM 6247 C C . ARG B 1 362 ? 19.261 16.050 118.212 1.00 13.76 394 ARG B C 1
ATOM 6248 O O . ARG B 1 362 ? 19.082 17.164 118.698 1.00 12.67 394 ARG B O 1
ATOM 6256 N N . ASP B 1 363 ? 18.479 15.013 118.496 1.00 12.80 395 ASP B N 1
ATOM 6257 C CA . ASP B 1 363 ? 17.269 15.167 119.280 1.00 14.82 395 ASP B CA 1
ATOM 6258 C C . ASP B 1 363 ? 17.441 14.977 120.782 1.00 14.83 395 ASP B C 1
ATOM 6259 O O . ASP B 1 363 ? 16.528 15.280 121.545 1.00 16.12 395 ASP B O 1
ATOM 6264 N N . SER B 1 364 ? 18.613 14.525 121.221 1.00 14.42 396 SER B N 1
ATOM 6265 C CA . SER B 1 364 ? 18.989 14.675 122.634 1.00 14.89 396 SER B CA 1
ATOM 6266 C C . SER B 1 364 ? 19.813 15.951 122.886 1.00 14.37 396 SER B C 1
ATOM 6267 O O . SER B 1 364 ? 20.123 16.284 124.038 1.00 13.40 396 SER B O 1
ATOM 6270 N N . HIS B 1 365 ? 20.154 16.642 121.797 1.00 12.88 397 HIS B N 1
ATOM 6271 C CA . HIS B 1 365 ? 20.890 17.895 121.833 1.00 12.65 397 HIS B CA 1
ATOM 6272 C C . HIS B 1 365 ? 22.294 17.774 122.425 1.00 12.32 397 HIS B C 1
ATOM 6273 O O . HIS B 1 365 ? 22.758 18.630 123.204 1.00 12.97 397 HIS B O 1
ATOM 6280 N N . THR B 1 366 ? 22.993 16.711 122.022 1.00 11.69 398 THR B N 1
ATOM 6281 C CA . THR B 1 366 ? 24.309 16.445 122.576 1.00 12.16 398 THR B CA 1
ATOM 6282 C C . THR B 1 366 ? 25.310 16.060 121.494 1.00 12.90 398 THR B C 1
ATOM 6283 O O . THR B 1 366 ? 24.942 15.646 120.375 1.00 13.69 398 THR B O 1
ATOM 6287 N N . VAL B 1 367 ? 26.579 16.197 121.857 1.00 11.62 399 VAL B N 1
ATOM 6288 C CA . VAL B 1 367 ? 27.682 15.528 121.182 1.00 12.50 399 VAL B CA 1
ATOM 6289 C C . VAL B 1 367 ? 28.056 14.342 122.059 1.00 12.59 399 VAL B C 1
ATOM 6290 O O . VAL B 1 367 ? 28.266 14.473 123.263 1.00 13.14 399 VAL B O 1
ATOM 6294 N N . ARG B 1 368 ? 28.120 13.173 121.449 1.00 12.33 400 ARG B N 1
ATOM 6295 C CA . ARG B 1 368 ? 28.355 11.919 122.171 1.00 11.57 400 ARG B CA 1
ATOM 6296 C C . ARG B 1 368 ? 29.518 11.177 121.542 1.00 13.65 400 ARG B C 1
ATOM 6297 O O . ARG B 1 368 ? 29.943 11.524 120.443 1.00 12.81 400 ARG B O 1
ATOM 6305 N N . VAL B 1 369 ? 30.026 10.192 122.275 1.00 14.02 401 VAL B N 1
ATOM 6306 C CA . VAL B 1 369 ? 31.192 9.410 121.868 1.00 15.01 401 VAL B CA 1
ATOM 6307 C C . VAL B 1 369 ? 30.836 7.934 121.947 1.00 15.16 401 VAL B C 1
ATOM 6308 O O . VAL B 1 369 ? 30.279 7.503 122.960 1.00 16.09 401 VAL B O 1
ATOM 6312 N N . LEU B 1 370 ? 31.192 7.191 120.891 1.00 13.17 402 LEU B N 1
ATOM 6313 C CA . LEU B 1 370 ? 31.083 5.753 120.837 1.00 12.72 402 LEU B CA 1
ATOM 6314 C C . LEU B 1 370 ? 32.525 5.203 120.782 1.00 13.77 402 LEU B C 1
ATOM 6315 O O . LEU B 1 370 ? 33.280 5.467 119.831 1.00 13.15 402 LEU B O 1
ATOM 6320 N N . THR B 1 371 ? 32.919 4.491 121.827 1.00 14.50 403 THR B N 1
ATOM 6321 C CA . THR B 1 371 ? 34.263 3.956 121.941 1.00 15.32 403 THR B CA 1
ATOM 6322 C C . THR B 1 371 ? 34.360 2.573 121.282 1.00 17.00 403 THR B C 1
ATOM 6323 O O . THR B 1 371 ? 33.325 1.936 121.021 1.00 16.53 403 THR B O 1
ATOM 6327 N N . PRO B 1 372 ? 35.593 2.101 121.036 1.00 17.85 404 PRO B N 1
ATOM 6328 C CA . PRO B 1 372 ? 35.764 0.795 120.401 1.00 18.15 404 PRO B CA 1
ATOM 6329 C C . PRO B 1 372 ? 35.121 -0.364 121.169 1.00 20.27 404 PRO B C 1
ATOM 6330 O O . PRO B 1 372 ? 34.641 -1.305 120.551 1.00 21.44 404 PRO B O 1
ATOM 6334 N N . GLU B 1 373 ? 35.062 -0.281 122.487 1.00 22.21 405 GLU B N 1
ATOM 6335 C CA . GLU B 1 373 ? 34.403 -1.337 123.249 1.00 24.43 405 GLU B CA 1
ATOM 6336 C C . GLU B 1 373 ? 32.876 -1.297 123.120 1.00 23.29 405 GLU B C 1
ATOM 6337 O O . GLU B 1 373 ? 32.193 -2.225 123.540 1.00 23.47 405 GLU B O 1
ATOM 6343 N N . GLY B 1 374 ? 32.335 -0.223 122.563 1.00 19.28 406 GLY B N 1
ATOM 6344 C CA . GLY B 1 374 ? 30.883 -0.081 122.395 1.00 19.31 406 GLY B CA 1
ATOM 6345 C C . GLY B 1 374 ? 30.180 0.793 123.414 1.00 20.15 406 GLY B C 1
ATOM 6346 O O . GLY B 1 374 ? 28.956 0.749 123.514 1.00 20.66 406 GLY B O 1
ATOM 6347 N N . ARG B 1 375 ? 30.930 1.593 124.158 1.00 18.79 407 ARG B N 1
ATOM 6348 C CA . ARG B 1 375 ? 30.349 2.447 125.181 1.00 19.48 407 ARG B CA 1
ATOM 6349 C C . ARG B 1 375 ? 29.962 3.792 124.594 1.00 17.23 407 ARG B C 1
ATOM 6350 O O . ARG B 1 375 ? 30.740 4.397 123.854 1.00 16.48 407 ARG B O 1
ATOM 6358 N N . VAL B 1 376 ? 28.767 4.251 124.948 1.00 15.42 408 VAL B N 1
ATOM 6359 C CA . VAL B 1 376 ? 28.265 5.573 124.558 1.00 14.78 408 VAL B CA 1
ATOM 6360 C C . VAL B 1 376 ? 28.274 6.482 125.775 1.00 15.48 408 VAL B C 1
ATOM 6361 O O . VAL B 1 376 ? 27.702 6.136 126.823 1.00 16.50 408 VAL B O 1
ATOM 6365 N N . THR B 1 377 ? 28.968 7.622 125.649 1.00 15.27 409 THR B N 1
ATOM 6366 C CA A THR B 1 377 ? 29.030 8.634 126.708 0.50 15.87 409 THR B CA 1
ATOM 6367 C CA B THR B 1 377 ? 29.077 8.611 126.710 0.50 16.93 409 THR B CA 1
ATOM 6368 C C . THR B 1 377 ? 28.699 9.972 126.107 1.00 16.72 409 THR B C 1
ATOM 6369 O O . THR B 1 377 ? 28.838 10.165 124.903 1.00 18.09 409 THR B O 1
ATOM 6376 N N . THR B 1 378 ? 28.247 10.899 126.934 1.00 15.29 410 THR B N 1
ATOM 6377 C CA . THR B 1 378 ? 27.910 12.226 126.426 1.00 15.74 410 THR B CA 1
ATOM 6378 C C . THR B 1 378 ? 29.098 13.139 126.654 1.00 15.61 410 THR B C 1
ATOM 6379 O O . THR B 1 378 ? 29.600 13.226 127.767 1.00 17.70 410 THR B O 1
ATOM 6383 N N . TYR B 1 379 ? 29.544 13.778 125.580 1.00 14.76 411 TYR B N 1
ATOM 6384 C CA . TYR B 1 379 ? 30.694 14.676 125.619 1.00 14.17 411 TYR B CA 1
ATOM 6385 C C . TYR B 1 379 ? 30.272 16.103 125.976 1.00 13.29 411 TYR B C 1
ATOM 6386 O O . TYR B 1 379 ? 30.916 16.749 126.806 1.00 15.65 411 TYR B O 1
ATOM 6395 N N . ALA B 1 380 ? 29.224 16.604 125.338 1.00 13.03 412 ALA B N 1
ATOM 6396 C CA . ALA B 1 380 ? 28.796 17.993 125.580 1.00 12.85 412 ALA B CA 1
ATOM 6397 C C . ALA B 1 380 ? 27.312 18.130 125.354 1.00 12.54 412 ALA B C 1
ATOM 6398 O O . ALA B 1 380 ? 26.734 17.405 124.537 1.00 13.09 412 ALA B O 1
ATOM 6400 N N . GLY B 1 381 ? 26.710 19.086 126.052 1.00 13.48 413 GLY B N 1
ATOM 6401 C CA . GLY B 1 381 ? 25.291 19.369 125.880 1.00 12.69 413 GLY B CA 1
ATOM 6402 C C . GLY B 1 381 ? 24.509 19.126 127.149 1.00 13.20 413 GLY B C 1
ATOM 6403 O O . GLY B 1 381 ? 25.008 18.522 128.104 1.00 14.67 413 GLY B O 1
ATOM 6404 N N . ARG B 1 382 ? 23.256 19.572 127.137 1.00 14.10 414 ARG B N 1
ATOM 6405 C CA . ARG B 1 382 ? 22.308 19.394 128.226 1.00 16.59 414 ARG B CA 1
ATOM 6406 C C . ARG B 1 382 ? 22.717 20.007 129.555 1.00 16.41 414 ARG B C 1
ATOM 6407 O O . ARG B 1 382 ? 22.362 19.505 130.623 1.00 16.96 414 ARG B O 1
ATOM 6415 N N . GLY B 1 383 ? 23.440 21.107 129.492 1.00 17.13 415 GLY B N 1
ATOM 6416 C CA . GLY B 1 383 ? 23.801 21.857 130.680 1.00 17.96 415 GLY B CA 1
ATOM 6417 C C . GLY B 1 383 ? 22.632 22.625 131.303 1.00 18.71 415 GLY B C 1
ATOM 6418 O O . GLY B 1 383 ? 21.516 22.718 130.756 1.00 17.37 415 GLY B O 1
ATOM 6419 N N . ASN B 1 384 ? 22.912 23.196 132.450 1.00 21.64 416 ASN B N 1
ATOM 6420 C CA . ASN B 1 384 ? 21.999 24.161 133.087 1.00 25.39 416 ASN B CA 1
ATOM 6421 C C . ASN B 1 384 ? 20.594 23.551 133.365 1.00 27.82 416 ASN B C 1
ATOM 6422 O O . ASN B 1 384 ? 19.587 24.256 133.335 1.00 28.92 416 ASN B O 1
ATOM 6427 N N . SER B 1 385 ? 20.556 22.245 133.618 1.00 27.36 417 SER B N 1
ATOM 6428 C CA . SER B 1 385 ? 19.319 21.502 133.903 1.00 31.08 417 SER B CA 1
ATOM 6429 C C . SER B 1 385 ? 18.270 21.599 132.781 1.00 28.48 417 SER B C 1
ATOM 6430 O O . SER B 1 385 ? 17.059 21.526 133.031 1.00 27.04 417 SER B O 1
ATOM 6433 N N . ARG B 1 386 ? 18.754 21.774 131.554 1.00 22.69 418 ARG B N 1
ATOM 6434 C CA A ARG B 1 386 ? 17.923 21.907 130.362 0.50 21.12 418 ARG B CA 1
ATOM 6435 C CA B ARG B 1 386 ? 17.887 21.861 130.402 0.50 22.51 418 ARG B CA 1
ATOM 6436 C C . ARG B 1 386 ? 18.324 20.839 129.355 1.00 19.66 418 ARG B C 1
ATOM 6437 O O . ARG B 1 386 ? 19.374 20.229 129.482 1.00 18.00 418 ARG B O 1
ATOM 6452 N N . GLU B 1 387 ? 17.490 20.640 128.349 1.00 18.29 419 GLU B N 1
ATOM 6453 C CA . GLU B 1 387 ? 17.801 19.729 127.271 1.00 17.59 419 GLU B CA 1
ATOM 6454 C C . GLU B 1 387 ? 18.395 20.514 126.105 1.00 16.96 419 GLU B C 1
ATOM 6455 O O . GLU B 1 387 ? 19.479 20.196 125.655 1.00 16.13 419 GLU B O 1
ATOM 6461 N N . TRP B 1 388 ? 17.641 21.504 125.626 1.00 15.40 420 TRP B N 1
ATOM 6462 C CA . TRP B 1 388 ? 18.060 22.335 124.491 1.00 14.89 420 TRP B CA 1
ATOM 6463 C C . TRP B 1 388 ? 18.104 23.822 124.868 1.00 14.76 420 TRP B C 1
ATOM 6464 O O . TRP B 1 388 ? 17.423 24.296 125.793 1.00 15.13 420 TRP B O 1
ATOM 6475 N N . GLY B 1 389 ? 18.889 24.564 124.101 1.00 13.26 421 GLY B N 1
ATOM 6476 C CA . GLY B 1 389 ? 19.053 25.977 124.309 1.00 14.02 421 GLY B CA 1
ATOM 6477 C C . GLY B 1 389 ? 20.268 26.481 123.536 1.00 12.56 421 GLY B C 1
ATOM 6478 O O . GLY B 1 389 ? 20.742 25.831 122.617 1.00 12.92 421 GLY B O 1
ATOM 6479 N N . TYR B 1 390 ? 20.743 27.656 123.955 1.00 13.49 422 TYR B N 1
ATOM 6480 C CA . TYR B 1 390 ? 21.933 28.267 123.387 1.00 13.57 422 TYR B CA 1
ATOM 6481 C C . TYR B 1 390 ? 22.756 28.872 124.514 1.00 13.68 422 TYR B C 1
ATOM 6482 O O . TYR B 1 390 ? 22.502 29.988 124.971 1.00 14.39 422 TYR B O 1
ATOM 6491 N N . VAL B 1 391 ? 23.710 28.087 125.019 1.00 13.72 423 VAL B N 1
ATOM 6492 C CA . VAL B 1 391 ? 24.594 28.516 126.098 1.00 14.82 423 VAL B CA 1
ATOM 6493 C C . VAL B 1 391 ? 25.988 27.990 125.815 1.00 14.74 423 VAL B C 1
ATOM 6494 O O . VAL B 1 391 ? 26.171 26.805 125.562 1.00 14.34 423 VAL B O 1
ATOM 6498 N N . ASP B 1 392 ? 26.961 28.887 125.848 1.00 16.03 424 ASP B N 1
ATOM 6499 C CA . ASP B 1 392 ? 28.349 28.512 125.705 1.00 16.31 424 ASP B CA 1
ATOM 6500 C C . ASP B 1 392 ? 28.916 28.288 127.102 1.00 17.93 424 ASP B C 1
ATOM 6501 O O . ASP B 1 392 ? 28.422 28.861 128.078 1.00 23.39 424 ASP B O 1
ATOM 6506 N N . GLY B 1 393 ? 29.951 27.454 127.205 1.00 16.29 425 GLY B N 1
ATOM 6507 C CA . GLY B 1 393 ? 30.631 27.221 128.457 1.00 16.14 425 GLY B CA 1
ATOM 6508 C C . GLY B 1 393 ? 31.046 25.783 128.701 1.00 15.82 425 GLY B C 1
ATOM 6509 O O . GLY B 1 393 ? 31.318 25.041 127.746 1.00 14.34 425 GLY B O 1
ATOM 6510 N N . GLU B 1 394 ? 31.080 25.391 129.979 1.00 16.28 426 GLU B N 1
ATOM 6511 C CA . GLU B 1 394 ? 31.588 24.060 130.375 1.00 18.32 426 GLU B CA 1
ATOM 6512 C C . GLU B 1 394 ? 30.748 22.981 129.703 1.00 17.81 426 GLU B C 1
ATOM 6513 O O . GLU B 1 394 ? 29.529 23.107 129.628 1.00 16.99 426 GLU B O 1
ATOM 6519 N N . LEU B 1 395 ? 31.402 21.911 129.252 1.00 16.56 427 LEU B N 1
ATOM 6520 C CA . LEU B 1 395 ? 30.784 20.949 128.349 1.00 15.83 427 LEU B CA 1
ATOM 6521 C C . LEU B 1 395 ? 29.472 20.330 128.824 1.00 15.43 427 LEU B C 1
ATOM 6522 O O . LEU B 1 395 ? 28.541 20.220 128.038 1.00 15.95 427 LEU B O 1
ATOM 6527 N N . ARG B 1 396 ? 29.433 19.903 130.078 1.00 15.80 428 ARG B N 1
ATOM 6528 C CA . ARG B 1 396 ? 28.281 19.193 130.647 1.00 17.05 428 ARG B CA 1
ATOM 6529 C C . ARG B 1 396 ? 27.501 20.030 131.678 1.00 17.79 428 ARG B C 1
ATOM 6530 O O . ARG B 1 396 ? 26.284 19.881 131.814 1.00 19.02 428 ARG B O 1
ATOM 6538 N N . SER B 1 397 ? 28.168 20.941 132.377 1.00 18.11 429 SER B N 1
ATOM 6539 C CA . SER B 1 397 ? 27.472 21.725 133.386 1.00 19.16 429 SER B CA 1
ATOM 6540 C C . SER B 1 397 ? 26.684 22.915 132.812 1.00 19.15 429 SER B C 1
ATOM 6541 O O . SER B 1 397 ? 25.716 23.366 133.434 1.00 19.59 429 SER B O 1
ATOM 6544 N N . GLN B 1 398 ? 27.112 23.440 131.668 1.00 17.48 430 GLN B N 1
ATOM 6545 C CA . GLN B 1 398 ? 26.574 24.701 131.150 1.00 17.21 430 GLN B CA 1
ATOM 6546 C C . GLN B 1 398 ? 26.105 24.638 129.709 1.00 16.64 430 GLN B C 1
ATOM 6547 O O . GLN B 1 398 ? 25.094 25.245 129.353 1.00 17.73 430 GLN B O 1
ATOM 6553 N N . ALA B 1 399 ? 26.874 23.979 128.853 1.00 14.77 431 ALA B N 1
ATOM 6554 C CA . ALA B 1 399 ? 26.636 24.109 127.413 1.00 13.64 431 ALA B CA 1
ATOM 6555 C C . ALA B 1 399 ? 25.282 23.577 126.989 1.00 12.82 431 ALA B C 1
ATOM 6556 O O . AL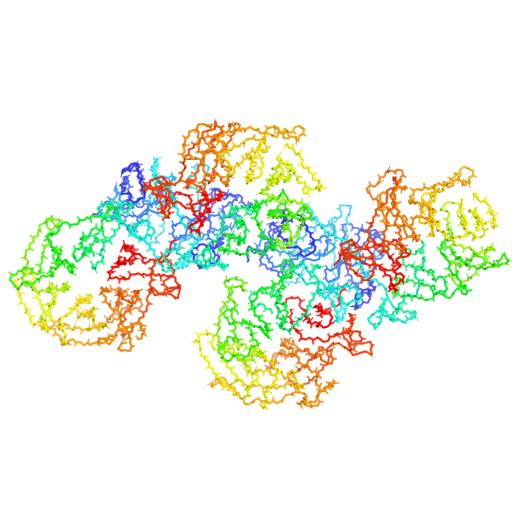A B 1 399 ? 24.843 22.487 127.424 1.00 13.03 431 ALA B O 1
ATOM 6558 N N . LEU B 1 400 ? 24.625 24.327 126.110 1.00 11.90 432 LEU B N 1
ATOM 6559 C CA . LEU B 1 400 ? 23.398 23.858 125.459 1.00 12.07 432 LEU B CA 1
ATOM 6560 C C . LEU B 1 400 ? 23.478 24.086 123.971 1.00 11.90 432 LEU B C 1
ATOM 6561 O O . LEU B 1 400 ? 23.940 25.144 123.522 1.00 12.03 432 LEU B O 1
ATOM 6566 N N . PHE B 1 401 ? 22.971 23.096 123.248 1.00 12.42 433 PHE B N 1
ATOM 6567 C CA . PHE B 1 401 ? 22.792 23.102 121.804 1.00 11.68 433 PHE B CA 1
ATOM 6568 C C . PHE B 1 401 ? 21.286 23.002 121.488 1.00 11.94 433 PHE B C 1
ATOM 6569 O O . PHE B 1 401 ? 20.464 22.755 122.373 1.00 12.50 433 PHE B O 1
ATOM 6577 N N . ASN B 1 402 ? 20.943 23.182 120.222 1.00 12.19 434 ASN B N 1
ATOM 6578 C CA . ASN B 1 402 ? 19.558 23.007 119.743 1.00 11.72 434 ASN B CA 1
ATOM 6579 C C . ASN B 1 402 ? 19.669 22.342 118.375 1.00 12.06 434 ASN B C 1
ATOM 6580 O O . ASN B 1 402 ? 19.881 23.001 117.364 1.00 11.43 434 ASN B O 1
ATOM 6585 N N . HIS B 1 403 ? 19.535 21.017 118.381 1.00 11.61 435 HIS B N 1
ATOM 6586 C CA . HIS B 1 403 ? 19.666 20.167 117.178 1.00 11.82 435 HIS B CA 1
ATOM 6587 C C . HIS B 1 403 ? 21.066 20.206 116.563 1.00 12.21 435 HIS B C 1
ATOM 6588 O O . HIS B 1 403 ? 21.215 20.551 115.377 1.00 11.99 435 HIS B O 1
ATOM 6595 N N . PRO B 1 404 ? 22.091 19.860 117.355 1.00 11.98 436 PRO B N 1
ATOM 6596 C CA . PRO B 1 404 ? 23.429 19.703 116.808 1.00 12.18 436 PRO B CA 1
ATOM 6597 C C . PRO B 1 404 ? 23.405 18.518 115.838 1.00 13.98 436 PRO B C 1
ATOM 6598 O O . PRO B 1 404 ? 22.828 17.455 116.141 1.00 12.39 436 PRO B O 1
ATOM 6602 N N . THR B 1 405 ? 23.965 18.723 114.654 1.00 11.33 437 THR B N 1
ATOM 6603 C CA . THR B 1 405 ? 23.719 17.789 113.548 1.00 12.74 437 THR B CA 1
ATOM 6604 C C . THR B 1 405 ? 25.008 17.356 112.820 1.00 13.75 437 THR B C 1
ATOM 6605 O O . THR B 1 405 ? 25.215 16.176 112.546 1.00 15.40 437 THR B O 1
ATOM 6609 N N . SER B 1 406 ? 25.866 18.319 112.518 1.00 13.29 438 SER B N 1
ATOM 6610 C CA . SER B 1 406 ? 27.107 18.076 111.776 1.00 12.67 438 SER B CA 1
ATOM 6611 C C . SER B 1 406 ? 28.295 18.272 112.697 1.00 12.37 438 SER B C 1
ATOM 6612 O O . SER B 1 406 ? 28.237 18.985 113.707 1.00 12.50 438 SER B O 1
ATOM 6615 N N . ILE B 1 407 ? 29.389 17.621 112.376 1.00 11.55 439 ILE B N 1
ATOM 6616 C CA . ILE B 1 407 ? 30.578 17.683 113.208 1.00 12.17 439 ILE B CA 1
ATOM 6617 C C . ILE B 1 407 ? 31.818 17.469 112.340 1.00 12.45 439 ILE B C 1
ATOM 6618 O O . ILE B 1 407 ? 31.775 16.691 111.361 1.00 13.03 439 ILE B O 1
ATOM 6623 N N . ALA B 1 408 ? 32.884 18.189 112.695 1.00 12.49 440 ALA B N 1
ATOM 6624 C CA . ALA B 1 408 ? 34.211 18.017 112.119 1.00 12.54 440 ALA B CA 1
ATOM 6625 C C . ALA B 1 408 ? 35.268 18.220 113.199 1.00 14.94 440 ALA B C 1
ATOM 6626 O O . ALA B 1 408 ? 35.060 18.974 114.183 1.00 13.94 440 ALA B O 1
ATOM 6628 N N . TYR B 1 409 ? 36.386 17.534 113.047 1.00 14.16 441 TYR B N 1
ATOM 6629 C CA . TYR B 1 409 ? 37.517 17.731 113.952 1.00 14.53 441 TYR B CA 1
ATOM 6630 C C . TYR B 1 409 ? 38.684 18.351 113.224 1.00 15.00 441 TYR B C 1
ATOM 6631 O O . TYR B 1 409 ? 39.194 17.816 112.242 1.00 14.80 441 TYR B O 1
ATOM 6640 N N . ASP B 1 410 ? 39.091 19.505 113.709 1.00 14.56 442 ASP B N 1
ATOM 6641 C CA . ASP B 1 410 ? 40.188 20.241 113.128 1.00 16.59 442 ASP B CA 1
ATOM 6642 C C . ASP B 1 410 ? 41.473 19.806 113.829 1.00 18.04 442 ASP B C 1
ATOM 6643 O O . ASP B 1 410 ? 41.775 20.265 114.914 1.00 17.23 442 ASP B O 1
ATOM 6661 N N . LYS B 1 412 ? 44.563 20.435 112.966 1.00 20.60 444 LYS B N 1
ATOM 6662 C CA . LYS B 1 412 ? 45.559 21.483 112.994 1.00 21.79 444 LYS B CA 1
ATOM 6663 C C . LYS B 1 412 ? 45.345 22.421 114.178 1.00 21.10 444 LYS B C 1
ATOM 6664 O O . LYS B 1 412 ? 46.295 22.804 114.864 1.00 23.30 444 LYS B O 1
ATOM 6670 N N . ARG B 1 413 ? 44.093 22.778 114.423 1.00 19.77 445 ARG B N 1
ATOM 6671 C CA . ARG B 1 413 ? 43.771 23.736 115.456 1.00 19.64 445 ARG B CA 1
ATOM 6672 C C . ARG B 1 413 ? 43.307 23.051 116.758 1.00 19.92 445 ARG B C 1
ATOM 6673 O O . ARG B 1 413 ? 43.135 23.730 117.780 1.00 23.04 445 ARG B O 1
ATOM 6681 N N . LYS B 1 414 ? 43.144 21.736 116.703 1.00 20.20 446 LYS B N 1
ATOM 6682 C CA . LYS B 1 414 ? 42.800 20.879 117.844 1.00 20.90 446 LYS B CA 1
ATOM 6683 C C . LYS B 1 414 ? 41.478 21.272 118.486 1.00 20.96 446 LYS B C 1
ATOM 6684 O O . LYS B 1 414 ? 41.407 21.640 119.667 1.00 21.90 446 LYS B O 1
ATOM 6690 N N . CYS B 1 415 ? 40.432 21.228 117.670 1.00 16.21 447 CYS B N 1
ATOM 6691 C CA . CYS B 1 415 ? 39.108 21.636 118.115 1.00 16.30 447 CYS B CA 1
ATOM 6692 C C . CYS B 1 415 ? 38.040 20.983 117.285 1.00 14.92 447 CYS B C 1
ATOM 6693 O O . CYS B 1 415 ? 38.311 20.556 116.145 1.00 15.61 447 CYS B O 1
ATOM 6696 N N . PHE B 1 416 ? 36.842 20.851 117.857 1.00 12.93 448 PHE B N 1
ATOM 6697 C CA . PHE B 1 416 ? 35.684 20.405 117.103 1.00 12.76 448 PHE B CA 1
ATOM 6698 C C . PHE B 1 416 ? 34.898 21.619 116.619 1.00 14.14 448 PHE B C 1
ATOM 6699 O O . PHE B 1 416 ? 34.797 22.634 117.329 1.00 14.27 448 PHE B O 1
ATOM 6707 N N . TYR B 1 417 ? 34.298 21.478 115.448 1.00 12.01 449 TYR B N 1
ATOM 6708 C CA . TYR B 1 417 ? 33.228 22.365 114.991 1.00 11.47 449 TYR B CA 1
ATOM 6709 C C . TYR B 1 417 ? 31.929 21.566 114.952 1.00 12.26 449 TYR B C 1
ATOM 6710 O O . TYR B 1 417 ? 31.871 20.429 114.454 1.00 12.91 449 TYR B O 1
ATOM 6719 N N . ILE B 1 418 ? 30.872 22.190 115.452 1.00 12.72 450 ILE B N 1
ATOM 6720 C CA . ILE B 1 418 ? 29.559 21.577 115.530 1.00 11.80 450 ILE B CA 1
ATOM 6721 C C . ILE B 1 418 ? 28.536 22.447 114.798 1.00 12.64 450 ILE B C 1
ATOM 6722 O O . ILE B 1 418 ? 28.407 23.653 115.055 1.00 11.86 450 ILE B O 1
ATOM 6727 N N . GLY B 1 419 ? 27.772 21.840 113.894 1.00 11.03 451 GLY B N 1
ATOM 6728 C CA . GLY B 1 419 ? 26.725 22.561 113.221 1.00 11.74 451 GLY B CA 1
ATOM 6729 C C . GLY B 1 419 ? 25.502 22.483 114.083 1.00 13.76 451 GLY B C 1
ATOM 6730 O O . GLY B 1 419 ? 24.842 21.445 114.128 1.00 13.56 451 GLY B O 1
ATOM 6731 N N . ASP B 1 420 ? 25.203 23.572 114.777 1.00 14.34 452 ASP B N 1
ATOM 6732 C CA . ASP B 1 420 ? 24.157 23.617 115.787 1.00 14.67 452 ASP B CA 1
ATOM 6733 C C . ASP B 1 420 ? 22.938 24.211 115.095 1.00 13.58 452 ASP B C 1
ATOM 6734 O O . ASP B 1 420 ? 22.721 25.425 115.093 1.00 14.20 452 ASP B O 1
ATOM 6739 N N . CYS B 1 421 ? 22.132 23.337 114.512 1.00 14.22 453 CYS B N 1
ATOM 6740 C CA A CYS B 1 421 ? 21.270 23.761 113.418 0.70 14.21 453 CYS B CA 1
ATOM 6741 C CA B CYS B 1 421 ? 21.259 23.720 113.430 0.30 15.78 453 CYS B CA 1
ATOM 6742 C C . CYS B 1 421 ? 20.185 24.731 113.808 1.00 14.83 453 CYS B C 1
ATOM 6743 O O . CYS B 1 421 ? 19.964 25.713 113.099 1.00 14.89 453 CYS B O 1
ATOM 6748 N N . ASP B 1 422 ? 19.505 24.490 114.922 1.00 13.38 454 ASP B N 1
ATOM 6749 C CA . ASP B 1 422 ? 18.461 25.396 115.331 1.00 14.46 454 ASP B CA 1
ATOM 6750 C C . ASP B 1 422 ? 18.922 26.595 116.177 1.00 13.07 454 ASP B C 1
ATOM 6751 O O . ASP B 1 422 ? 18.112 27.426 116.582 1.00 14.67 454 ASP B O 1
ATOM 6756 N N . ASN B 1 423 ? 20.232 26.695 116.399 1.00 12.21 455 ASN B N 1
ATOM 6757 C CA . ASN B 1 423 ? 20.844 27.939 116.806 1.00 11.99 455 ASN B CA 1
ATOM 6758 C C . ASN B 1 423 ? 21.497 28.699 115.644 1.00 12.20 455 ASN B C 1
ATOM 6759 O O . ASN B 1 423 ? 21.945 29.811 115.838 1.00 13.18 455 ASN B O 1
ATOM 6764 N N . HIS B 1 424 ? 21.550 28.059 114.464 1.00 11.83 456 HIS B N 1
ATOM 6765 C CA . HIS B 1 424 ? 21.972 28.690 113.210 1.00 12.81 456 HIS B CA 1
ATOM 6766 C C . HIS B 1 424 ? 23.425 29.146 113.279 1.00 11.37 456 HIS B C 1
ATOM 6767 O O . HIS B 1 424 ? 23.800 30.084 112.616 1.00 12.25 456 HIS B O 1
ATOM 6774 N N . ARG B 1 425 ? 24.213 28.423 114.058 1.00 11.46 457 ARG B N 1
ATOM 6775 C CA . ARG B 1 425 ? 25.596 28.783 114.354 1.00 12.10 457 ARG B CA 1
ATOM 6776 C C . ARG B 1 425 ? 26.510 27.571 114.261 1.00 12.73 457 ARG B C 1
ATOM 6777 O O . ARG B 1 425 ? 26.095 26.437 114.520 1.00 12.99 457 ARG B O 1
ATOM 6785 N N . VAL B 1 426 ? 27.771 27.813 113.898 1.00 12.06 458 VAL B N 1
ATOM 6786 C CA . VAL B 1 426 ? 28.813 26.814 114.096 1.00 11.61 458 VAL B CA 1
ATOM 6787 C C . VAL B 1 426 ? 29.428 27.061 115.480 1.00 12.03 458 VAL B C 1
ATOM 6788 O O . VAL B 1 426 ? 29.896 28.174 115.777 1.00 14.25 458 VAL B O 1
ATOM 6792 N N . ARG B 1 427 ? 29.369 26.037 116.326 1.00 11.47 459 ARG B N 1
ATOM 6793 C CA . ARG B 1 427 ? 29.935 26.077 117.661 1.00 11.85 459 ARG B CA 1
ATOM 6794 C C . ARG B 1 427 ? 31.311 25.415 117.598 1.00 13.54 459 ARG B C 1
ATOM 6795 O O . ARG B 1 427 ? 31.615 24.656 116.669 1.00 14.46 459 ARG B O 1
ATOM 6803 N N . LYS B 1 428 ? 32.156 25.751 118.551 1.00 13.77 460 LYS B N 1
ATOM 6804 C CA . LYS B 1 428 ? 33.502 25.192 118.663 1.00 14.48 460 LYS B CA 1
ATOM 6805 C C . LYS B 1 428 ? 33.656 24.572 120.045 1.00 14.97 460 LYS B C 1
ATOM 6806 O O . LYS B 1 428 ? 33.148 25.110 121.045 1.00 15.63 460 LYS B O 1
ATOM 6812 N N . ILE B 1 429 ? 34.305 23.416 120.098 1.00 14.34 461 ILE B N 1
ATOM 6813 C CA . ILE B 1 429 ? 34.710 22.807 121.359 1.00 14.54 461 ILE B CA 1
ATOM 6814 C C . ILE B 1 429 ? 36.245 22.740 121.359 1.00 15.76 461 ILE B C 1
ATOM 6815 O O . ILE B 1 429 ? 36.832 22.109 120.484 1.00 16.13 461 ILE B O 1
ATOM 6820 N N . ALA B 1 430 ? 36.867 23.378 122.342 1.00 14.55 462 ALA B N 1
ATOM 6821 C CA . ALA B 1 430 ? 38.309 23.541 122.414 1.00 17.93 462 ALA B CA 1
ATOM 6822 C C . ALA B 1 430 ? 38.681 23.952 123.831 1.00 19.13 462 ALA B C 1
ATOM 6823 O O . ALA B 1 430 ? 37.806 24.341 124.605 1.00 16.76 462 ALA B O 1
ATOM 6825 N N . PRO B 1 431 ? 39.982 23.919 124.167 1.00 20.72 463 PRO B N 1
ATOM 6826 C CA . PRO B 1 431 ? 40.430 24.451 125.449 1.00 21.45 463 PRO B CA 1
ATOM 6827 C C . PRO B 1 431 ? 39.957 25.874 125.663 1.00 22.22 463 PRO B C 1
ATOM 6828 O O . PRO B 1 431 ? 39.940 26.688 124.730 1.00 21.13 463 PRO B O 1
ATOM 6832 N N . GLU B 1 432 ? 39.529 26.174 126.878 1.00 22.87 464 GLU B N 1
ATOM 6833 C CA . GLU B 1 432 ? 39.134 27.544 127.212 1.00 23.98 464 GLU B CA 1
ATOM 6834 C C . GLU B 1 432 ? 40.321 28.477 127.021 1.00 26.82 464 GLU B C 1
ATOM 6835 O O . GLU B 1 432 ? 41.471 28.088 127.249 1.00 26.53 464 GLU B O 1
ATOM 6841 N N . GLU B 1 433 ? 40.055 29.715 126.623 1.00 28.84 465 GLU B N 1
ATOM 6842 C CA . GLU B 1 433 ? 41.097 30.740 126.680 1.00 34.05 465 GLU B CA 1
ATOM 6843 C C . GLU B 1 433 ? 40.599 32.084 127.201 1.00 40.15 465 GLU B C 1
ATOM 6844 O O . GLU B 1 433 ? 39.431 32.215 127.567 1.00 42.83 465 GLU B O 1
ATOM 6851 N N . SER C 1 10 ? 69.106 40.654 99.167 1.00 76.16 42 SER C N 1
ATOM 6852 C CA . SER C 1 10 ? 70.571 40.618 98.905 1.00 71.82 42 SER C CA 1
ATOM 6853 C C . SER C 1 10 ? 71.242 39.434 99.645 1.00 68.11 42 SER C C 1
ATOM 6854 O O . SER C 1 10 ? 70.616 38.392 99.843 1.00 70.77 42 SER C O 1
ATOM 6857 N N . GLY C 1 11 ? 72.505 39.589 100.035 1.00 63.02 43 GLY C N 1
ATOM 6858 C CA . GLY C 1 11 ? 73.315 38.478 100.557 1.00 55.65 43 GLY C CA 1
ATOM 6859 C C . GLY C 1 11 ? 74.788 38.784 100.345 1.00 50.02 43 GLY C C 1
ATOM 6860 O O . GLY C 1 11 ? 75.136 39.911 100.003 1.00 49.67 43 GLY C O 1
ATOM 6861 N N . THR C 1 12 ? 75.659 37.797 100.545 1.00 45.92 44 THR C N 1
ATOM 6862 C CA . THR C 1 12 ? 77.102 38.012 100.388 1.00 44.58 44 THR C CA 1
ATOM 6863 C C . THR C 1 12 ? 77.405 38.487 98.964 1.00 39.29 44 THR C C 1
ATOM 6864 O O . THR C 1 12 ? 76.990 37.836 98.013 1.00 38.19 44 THR C O 1
ATOM 6868 N N . PRO C 1 13 ? 78.090 39.641 98.810 1.00 38.02 45 PRO C N 1
ATOM 6869 C CA . PRO C 1 13 ? 78.426 40.072 97.456 1.00 36.03 45 PRO C CA 1
ATOM 6870 C C . PRO C 1 13 ? 79.392 39.099 96.775 1.00 32.24 45 PRO C C 1
ATOM 6871 O O . PRO C 1 13 ? 80.197 38.454 97.440 1.00 30.72 45 PRO C O 1
ATOM 6875 N N . PHE C 1 14 ? 79.299 39.010 95.463 1.00 31.39 46 PHE C N 1
ATOM 6876 C CA . PHE C 1 14 ? 80.172 38.139 94.677 1.00 29.80 46 PHE C CA 1
ATOM 6877 C C . PHE C 1 14 ? 81.619 38.543 94.885 1.00 29.63 46 PHE C C 1
ATOM 6878 O O . PHE C 1 14 ? 81.950 39.736 94.956 1.00 30.57 46 PHE C O 1
ATOM 6886 N N . ASN C 1 15 ? 82.483 37.542 95.000 1.00 28.74 47 ASN C N 1
ATOM 6887 C CA . ASN C 1 15 ? 83.893 37.789 95.161 1.00 29.24 47 ASN C CA 1
ATOM 6888 C C . ASN C 1 15 ? 84.620 37.200 93.963 1.00 29.81 47 ASN C C 1
ATOM 6889 O O . ASN C 1 15 ? 84.689 35.985 93.834 1.00 29.37 47 ASN C O 1
ATOM 6894 N N . PRO C 1 16 ? 85.153 38.057 93.073 1.00 32.50 48 PRO C N 1
ATOM 6895 C CA . PRO C 1 16 ? 85.785 37.531 91.864 1.00 35.43 48 PRO C CA 1
ATOM 6896 C C . PRO C 1 16 ? 87.099 36.780 92.122 1.00 36.94 48 PRO C C 1
ATOM 6897 O O . PRO C 1 16 ? 87.605 36.113 91.220 1.00 41.08 48 PRO C O 1
ATOM 6901 N N . LYS C 1 17 ? 87.620 36.861 93.342 1.00 35.31 49 LYS C N 1
ATOM 6902 C CA . LYS C 1 17 ? 88.852 36.150 93.701 1.00 37.27 49 LYS C CA 1
ATOM 6903 C C . LYS C 1 17 ? 88.608 34.714 94.178 1.00 35.79 49 LYS C C 1
ATOM 6904 O O . LYS C 1 17 ? 89.559 34.006 94.498 1.00 37.61 49 LYS C O 1
ATOM 6910 N N . GLU C 1 18 ? 87.343 34.288 94.188 1.00 32.63 50 GLU C N 1
ATOM 6911 C CA . GLU C 1 18 ? 86.940 32.994 94.730 1.00 31.52 50 GLU C CA 1
ATOM 6912 C C . GLU C 1 18 ? 86.080 32.225 93.751 1.00 30.77 50 GLU C C 1
ATOM 6913 O O . GLU C 1 18 ? 85.434 32.798 92.878 1.00 30.76 50 GLU C O 1
ATOM 6919 N N . GLU C 1 19 ? 86.068 30.910 93.909 1.00 32.25 51 GLU C N 1
ATOM 6920 C CA . GLU C 1 19 ? 85.392 30.039 92.971 1.00 33.74 51 GLU C CA 1
ATOM 6921 C C . GLU C 1 19 ? 83.896 29.969 93.276 1.00 32.34 51 GLU C C 1
ATOM 6922 O O . GLU C 1 19 ? 83.454 30.323 94.365 1.00 31.57 51 GLU C O 1
ATOM 6928 N N . ILE C 1 20 ? 83.115 29.595 92.270 1.00 31.23 52 ILE C N 1
ATOM 6929 C CA . ILE C 1 20 ? 81.680 29.392 92.431 1.00 30.36 52 ILE C CA 1
ATOM 6930 C C . ILE C 1 20 ? 81.481 27.901 92.652 1.00 32.58 52 ILE C C 1
ATOM 6931 O O . ILE C 1 20 ? 81.995 27.088 91.882 1.00 34.86 52 ILE C O 1
ATOM 6936 N N . VAL C 1 21 ? 80.756 27.545 93.709 1.00 32.73 53 VAL C N 1
ATOM 6937 C CA . VAL C 1 21 ? 80.456 26.152 94.020 1.00 34.94 53 VAL C CA 1
ATOM 6938 C C . VAL C 1 21 ? 78.964 25.951 93.874 1.00 36.01 53 VAL C C 1
ATOM 6939 O O . VAL C 1 21 ? 78.187 26.746 94.398 1.00 35.50 53 VAL C O 1
ATOM 6943 N N . VAL C 1 22 ? 78.560 24.925 93.122 1.00 36.71 54 VAL C N 1
ATOM 6944 C CA . VAL C 1 22 ? 77.154 24.539 93.034 1.00 36.78 54 VAL C CA 1
ATOM 6945 C C . VAL C 1 22 ? 77.033 23.189 93.733 1.00 40.84 54 VAL C C 1
ATOM 6946 O O . VAL C 1 22 ? 77.439 22.162 93.191 1.00 43.51 54 VAL C O 1
ATOM 6950 N N . GLU C 1 23 ? 76.480 23.214 94.944 1.00 41.50 55 GLU C N 1
ATOM 6951 C CA . GLU C 1 23 ? 76.450 22.053 95.836 1.00 45.48 55 GLU C CA 1
ATOM 6952 C C . GLU C 1 23 ? 75.292 21.099 95.532 1.00 45.37 55 GLU C C 1
ATOM 6953 O O . GLU C 1 23 ? 75.500 19.899 95.385 1.00 46.95 55 GLU C O 1
ATOM 6959 N N . LYS C 1 24 ? 74.082 21.640 95.422 1.00 43.35 56 LYS C N 1
ATOM 6960 C CA . LYS C 1 24 ? 72.885 20.830 95.193 1.00 44.35 56 LYS C CA 1
ATOM 6961 C C . LYS C 1 24 ? 71.704 21.708 94.771 1.00 41.81 56 LYS C C 1
ATOM 6962 O O . LYS C 1 24 ? 71.799 22.933 94.762 1.00 39.30 56 LYS C O 1
ATOM 6968 N N . PHE C 1 25 ? 70.587 21.066 94.449 1.00 42.03 57 PHE C N 1
ATOM 6969 C CA . PHE C 1 25 ? 69.358 21.775 94.104 1.00 41.22 57 PHE C CA 1
ATOM 6970 C C . PHE C 1 25 ? 68.147 20.969 94.551 1.00 44.95 57 PHE C C 1
ATOM 6971 O O . PHE C 1 25 ? 68.208 19.740 94.631 1.00 47.25 57 PHE C O 1
ATOM 6979 N N . LEU C 1 26 ? 67.057 21.673 94.846 1.00 45.21 58 LEU C N 1
ATOM 6980 C CA . LEU C 1 26 ? 65.803 21.050 95.249 1.00 47.84 58 LEU C CA 1
ATOM 6981 C C . LEU C 1 26 ? 64.649 21.787 94.570 1.00 45.83 58 LEU C C 1
ATOM 6982 O O . LEU C 1 26 ? 64.615 23.022 94.580 1.00 45.41 58 LEU C O 1
ATOM 6987 N N . PRO C 1 27 ? 63.708 21.041 93.967 1.00 45.34 59 PRO C N 1
ATOM 6988 C CA . PRO C 1 27 ? 63.650 19.578 93.852 1.00 46.75 59 PRO C CA 1
ATOM 6989 C C . PRO C 1 27 ? 64.682 19.053 92.847 1.00 45.84 59 PRO C C 1
ATOM 6990 O O . PRO C 1 27 ? 65.251 19.836 92.081 1.00 45.43 59 PRO C O 1
ATOM 6994 N N . THR C 1 28 ? 64.927 17.747 92.855 1.00 47.46 60 THR C N 1
ATOM 6995 C CA . THR C 1 28 ? 65.910 17.142 91.948 1.00 47.05 60 THR C CA 1
ATOM 6996 C C . THR C 1 28 ? 65.287 16.712 90.623 1.00 46.99 60 THR C C 1
ATOM 6997 O O . THR C 1 28 ? 65.992 16.246 89.727 1.00 45.80 60 THR C O 1
ATOM 7001 N N . GLU C 1 29 ? 63.968 16.855 90.513 1.00 48.24 61 GLU C N 1
ATOM 7002 C CA . GLU C 1 29 ? 63.247 16.548 89.281 1.00 49.51 61 GLU C CA 1
ATOM 7003 C C . GLU C 1 29 ? 62.135 17.562 89.063 1.00 45.56 61 GLU C C 1
ATOM 7004 O O . GLU C 1 29 ? 61.678 18.204 90.000 1.00 44.11 61 GLU C O 1
ATOM 7010 N N . GLY C 1 30 ? 61.690 17.703 87.825 1.00 44.21 62 GLY C N 1
ATOM 7011 C CA . GLY C 1 30 ? 60.578 18.606 87.548 1.00 42.99 62 GLY C CA 1
ATOM 7012 C C . GLY C 1 30 ? 60.362 18.853 86.075 1.00 40.89 62 GLY C C 1
ATOM 7013 O O . GLY C 1 30 ? 61.175 18.474 85.249 1.00 40.18 62 GLY C O 1
ATOM 7014 N N . ARG C 1 31 ? 59.256 19.512 85.767 1.00 42.79 63 ARG C N 1
ATOM 7015 C CA . ARG C 1 31 ? 58.891 19.850 84.392 1.00 42.43 63 ARG C CA 1
ATOM 7016 C C . ARG C 1 31 ? 59.240 21.321 84.156 1.00 39.77 63 ARG C C 1
ATOM 7017 O O . ARG C 1 31 ? 59.616 22.030 85.093 1.00 39.49 63 ARG C O 1
ATOM 7025 N N . LYS C 1 32 ? 59.152 21.776 82.912 1.00 38.91 64 LYS C N 1
ATOM 7026 C CA . LYS C 1 32 ? 59.398 23.190 82.622 1.00 39.00 64 LYS C CA 1
ATOM 7027 C C . LYS C 1 32 ? 58.462 24.017 83.489 1.00 37.98 64 LYS C C 1
ATOM 7028 O O . LYS C 1 32 ? 57.316 23.641 83.698 1.00 37.20 64 LYS C O 1
ATOM 7034 N N . GLY C 1 33 ? 58.973 25.116 84.031 1.00 36.57 65 GLY C N 1
ATOM 7035 C CA . GLY C 1 33 ? 58.207 25.953 84.948 1.00 37.36 65 GLY C CA 1
ATOM 7036 C C . GLY C 1 33 ? 58.469 25.637 86.408 1.00 38.36 65 GLY C C 1
ATOM 7037 O O . GLY C 1 33 ? 58.181 26.459 87.273 1.00 41.62 65 GLY C O 1
ATOM 7038 N N . THR C 1 34 ? 59.022 24.460 86.698 1.00 38.26 66 THR C N 1
ATOM 7039 C CA . THR C 1 34 ? 59.317 24.077 88.088 1.00 39.27 66 THR C CA 1
ATOM 7040 C C . THR C 1 34 ? 60.267 25.083 88.718 1.00 39.09 66 THR C C 1
ATOM 7041 O O . THR C 1 34 ? 61.292 25.423 88.118 1.00 37.03 66 THR C O 1
ATOM 7045 N N . ARG C 1 35 ? 59.919 25.552 89.918 1.00 41.95 67 ARG C N 1
ATOM 7046 C CA . ARG C 1 35 ? 60.788 26.436 90.686 1.00 44.29 67 ARG C CA 1
ATOM 7047 C C . ARG C 1 35 ? 61.873 25.595 91.363 1.00 42.02 67 ARG C C 1
ATOM 7048 O O . ARG C 1 35 ? 61.566 24.673 92.117 1.00 43.74 67 ARG C O 1
ATOM 7056 N N . VAL C 1 36 ? 63.134 25.917 91.087 1.00 37.68 68 VAL C N 1
ATOM 7057 C CA . VAL C 1 36 ? 64.266 25.161 91.620 1.00 37.19 68 VAL C CA 1
ATOM 7058 C C . VAL C 1 36 ? 65.157 26.075 92.462 1.00 35.95 68 VAL C C 1
ATOM 7059 O O . VAL C 1 36 ? 65.591 27.132 91.996 1.00 35.19 68 VAL C O 1
ATOM 7063 N N . VAL C 1 37 ? 65.414 25.677 93.705 1.00 37.23 69 VAL C N 1
ATOM 7064 C CA . VAL C 1 37 ? 66.397 26.366 94.525 1.00 36.16 69 VAL C CA 1
ATOM 7065 C C . VAL C 1 37 ? 67.736 25.677 94.311 1.00 35.48 69 VAL C C 1
ATOM 7066 O O . VAL C 1 37 ? 67.843 24.453 94.438 1.00 36.41 69 VAL C O 1
ATOM 7070 N N . VAL C 1 38 ? 68.746 26.462 93.958 1.00 33.55 70 VAL C N 1
ATOM 7071 C CA . VAL C 1 38 ? 70.096 25.950 93.759 1.00 32.87 70 VAL C CA 1
ATOM 7072 C C . VAL C 1 38 ? 70.928 26.461 94.927 1.00 34.23 70 VAL C C 1
ATOM 7073 O O . VAL C 1 38 ? 70.828 27.628 95.280 1.00 34.47 70 VAL C O 1
ATOM 7077 N N . TYR C 1 39 ? 71.715 25.575 95.530 1.00 35.69 71 TYR C N 1
ATOM 7078 C CA . TYR C 1 39 ? 72.510 25.894 96.718 1.00 36.72 71 TYR C CA 1
ATOM 7079 C C . TYR C 1 39 ? 73.991 25.791 96.383 1.00 34.95 71 TYR C C 1
ATOM 7080 O O . TYR C 1 39 ? 74.415 24.918 95.617 1.00 33.98 71 TYR C O 1
ATOM 7089 N N . GLY C 1 40 ? 74.785 26.677 96.969 1.00 34.40 72 GLY C N 1
ATOM 7090 C CA . GLY C 1 40 ? 76.206 26.688 96.700 1.00 34.52 72 GLY C CA 1
ATOM 7091 C C . GLY C 1 40 ? 76.912 27.844 97.370 1.00 34.76 72 GLY C C 1
ATOM 7092 O O . GLY C 1 40 ? 76.533 28.266 98.462 1.00 34.02 72 GLY C O 1
ATOM 7093 N N . ARG C 1 41 ? 77.932 28.369 96.705 1.00 33.85 73 ARG C N 1
ATOM 7094 C CA . ARG C 1 41 ? 78.674 29.480 97.253 1.00 32.31 73 ARG C CA 1
ATOM 7095 C C . ARG C 1 41 ? 79.108 30.435 96.155 1.00 30.45 73 ARG C C 1
ATOM 7096 O O . ARG C 1 41 ? 79.442 30.011 95.040 1.00 28.98 73 ARG C O 1
ATOM 7099 N N . ASN C 1 42 ? 79.089 31.725 96.502 1.00 29.98 74 ASN C N 1
ATOM 7100 C CA . ASN C 1 42 ? 79.636 32.817 95.683 1.00 28.66 74 ASN C CA 1
ATOM 7101 C C . ASN C 1 42 ? 78.798 33.116 94.462 1.00 28.17 74 ASN C C 1
ATOM 7102 O O . ASN C 1 42 ? 79.329 33.409 93.389 1.00 28.43 74 ASN C O 1
ATOM 7107 N N . PHE C 1 43 ? 77.475 33.083 94.644 1.00 28.69 75 PHE C N 1
ATOM 7108 C CA . PHE C 1 43 ? 76.526 33.453 93.600 1.00 29.11 75 PHE C CA 1
ATOM 7109 C C . PHE C 1 43 ? 76.311 34.961 93.536 1.00 29.59 75 PHE C C 1
ATOM 7110 O O . PHE C 1 43 ? 75.782 35.466 92.534 1.00 31.30 75 PHE C O 1
ATOM 7118 N N . GLY C 1 44 ? 76.679 35.658 94.611 1.00 31.54 76 GLY C N 1
ATOM 7119 C CA . GLY C 1 44 ? 76.528 37.101 94.699 1.00 33.31 76 GLY C CA 1
ATOM 7120 C C . GLY C 1 44 ? 75.122 37.480 95.137 1.00 35.43 76 GLY C C 1
ATOM 7121 O O . GLY C 1 44 ? 74.313 36.619 95.497 1.00 36.32 76 GLY C O 1
ATOM 7122 N N . ASN C 1 45 ? 74.830 38.771 95.096 1.00 37.64 77 ASN C N 1
ATOM 7123 C CA . ASN C 1 45 ? 73.541 39.280 95.555 1.00 38.51 77 ASN C CA 1
ATOM 7124 C C . ASN C 1 45 ? 72.828 40.145 94.510 1.00 40.68 77 ASN C C 1
ATOM 7125 O O . ASN C 1 45 ? 71.896 40.886 94.839 1.00 41.31 77 ASN C O 1
ATOM 7130 N N . ASP C 1 46 ? 73.244 40.019 93.248 1.00 40.03 78 ASP C N 1
ATOM 7131 C CA . ASP C 1 46 ? 72.683 40.816 92.146 1.00 41.77 78 ASP C CA 1
ATOM 7132 C C . ASP C 1 46 ? 72.118 39.889 91.072 1.00 38.82 78 ASP C C 1
ATOM 7133 O O . ASP C 1 46 ? 72.871 39.239 90.354 1.00 35.64 78 ASP C O 1
ATOM 7138 N N . VAL C 1 47 ? 70.791 39.842 90.954 1.00 39.21 79 VAL C N 1
ATOM 7139 C CA . VAL C 1 47 ? 70.143 38.944 89.994 1.00 40.30 79 VAL C CA 1
ATOM 7140 C C . VAL C 1 47 ? 70.582 39.207 88.555 1.00 40.20 79 VAL C C 1
ATOM 7141 O O . VAL C 1 47 ? 70.703 38.272 87.769 1.00 39.92 79 VAL C O 1
ATOM 7145 N N . SER C 1 48 ? 70.858 40.464 88.220 1.00 41.69 80 SER C N 1
ATOM 7146 C CA . SER C 1 48 ? 71.206 40.818 86.844 1.00 45.15 80 SER C CA 1
ATOM 7147 C C . SER C 1 48 ? 72.585 40.302 86.401 1.00 44.93 80 SER C C 1
ATOM 7148 O O . SER C 1 48 ? 72.864 40.252 85.201 1.00 46.77 80 SER C O 1
ATOM 7151 N N . LYS C 1 49 ? 73.436 39.920 87.356 1.00 42.41 81 LYS C N 1
ATOM 7152 C CA . LYS C 1 49 ? 74.786 39.439 87.042 1.00 41.48 81 LYS C CA 1
ATOM 7153 C C . LYS C 1 49 ? 74.931 37.918 87.107 1.00 38.98 81 LYS C C 1
ATOM 7154 O O . LYS C 1 49 ? 75.995 37.394 86.772 1.00 36.37 81 LYS C O 1
ATOM 7160 N N . VAL C 1 50 ? 73.881 37.214 87.530 1.00 37.16 82 VAL C N 1
ATOM 7161 C CA . VAL C 1 50 ? 73.953 35.759 87.690 1.00 35.60 82 VAL C CA 1
ATOM 7162 C C . VAL C 1 50 ? 73.223 35.085 86.548 1.00 35.57 82 VAL C C 1
ATOM 7163 O O . VAL C 1 50 ? 72.128 35.511 86.159 1.00 35.88 82 VAL C O 1
ATOM 7167 N N . LYS C 1 51 ? 73.859 34.065 85.978 1.00 32.69 83 LYS C N 1
ATOM 7168 C CA . LYS C 1 51 ? 73.282 33.312 84.872 1.00 34.42 83 LYS C CA 1
ATOM 7169 C C . LYS C 1 51 ? 73.209 31.848 85.255 1.00 32.49 83 LYS C C 1
ATOM 7170 O O . LYS C 1 51 ? 74.183 31.291 85.798 1.00 32.20 83 LYS C O 1
ATOM 7176 N N . VAL C 1 52 ? 72.050 31.243 84.994 1.00 30.27 84 VAL C N 1
ATOM 7177 C CA . VAL C 1 52 ? 71.837 29.828 85.247 1.00 29.68 84 VAL C CA 1
ATOM 7178 C C . VAL C 1 52 ? 71.412 29.107 83.968 1.00 29.23 84 VAL C C 1
ATOM 7179 O O . VAL C 1 52 ? 70.568 29.608 83.210 1.00 28.71 84 VAL C O 1
ATOM 7183 N N . THR C 1 53 ? 72.007 27.940 83.727 1.00 29.21 85 THR C N 1
ATOM 7184 C CA . THR C 1 53 ? 71.533 27.063 82.671 1.00 30.01 85 THR C CA 1
ATOM 7185 C C . THR C 1 53 ? 71.229 25.674 83.241 1.00 31.57 85 THR C C 1
ATOM 7186 O O . THR C 1 53 ? 71.912 25.186 84.143 1.00 31.12 85 THR C O 1
ATOM 7190 N N . ILE C 1 54 ? 70.166 25.056 82.727 1.00 30.58 86 ILE C N 1
ATOM 7191 C CA . ILE C 1 54 ? 69.851 23.670 83.047 1.00 31.87 86 ILE C CA 1
ATOM 7192 C C . ILE C 1 54 ? 69.730 22.955 81.713 1.00 33.17 86 ILE C C 1
ATOM 7193 O O . ILE C 1 54 ? 68.967 23.394 80.857 1.00 31.98 86 ILE C O 1
ATOM 7198 N N . GLY C 1 55 ? 70.521 21.894 81.533 1.00 35.89 87 GLY C N 1
ATOM 7199 C CA . GLY C 1 55 ? 70.658 21.228 80.246 1.00 37.56 87 GLY C CA 1
ATOM 7200 C C . GLY C 1 55 ? 71.225 22.140 79.167 1.00 37.73 87 GLY C C 1
ATOM 7201 O O . GLY C 1 55 ? 71.014 21.907 77.972 1.00 37.78 87 GLY C O 1
ATOM 7202 N N . GLY C 1 56 ? 71.952 23.179 79.578 1.00 35.40 88 GLY C N 1
ATOM 7203 C CA . GLY C 1 56 ? 72.505 24.141 78.626 1.00 35.83 88 GLY C CA 1
ATOM 7204 C C . GLY C 1 56 ? 71.548 25.238 78.183 1.00 34.12 88 GLY C C 1
ATOM 7205 O O . GLY C 1 56 ? 71.930 26.111 77.403 1.00 34.59 88 GLY C O 1
ATOM 7206 N N . TYR C 1 57 ? 70.308 25.193 78.675 1.00 32.92 89 TYR C N 1
ATOM 7207 C CA . TYR C 1 57 ? 69.312 26.224 78.390 1.00 31.94 89 TYR C CA 1
ATOM 7208 C C . TYR C 1 57 ? 69.206 27.245 79.521 1.00 30.19 89 TYR C C 1
ATOM 7209 O O . TYR C 1 57 ? 69.082 26.862 80.689 1.00 28.42 89 TYR C O 1
ATOM 7218 N N . PRO C 1 58 ? 69.254 28.545 79.170 1.00 30.85 90 PRO C N 1
ATOM 7219 C CA . PRO C 1 58 ? 69.070 29.617 80.142 1.00 30.30 90 PRO C CA 1
ATOM 7220 C C . PRO C 1 58 ? 67.793 29.453 80.975 1.00 30.47 90 PRO C C 1
ATOM 7221 O O . PRO C 1 58 ? 66.715 29.193 80.437 1.00 29.76 90 PRO C O 1
ATOM 7225 N N . ALA C 1 59 ? 67.948 29.589 82.287 1.00 30.27 91 ALA C N 1
ATOM 7226 C CA . ALA C 1 59 ? 66.850 29.502 83.231 1.00 30.76 91 ALA C CA 1
ATOM 7227 C C . ALA C 1 59 ? 66.600 30.891 83.815 1.00 32.87 91 ALA C C 1
ATOM 7228 O O . ALA C 1 59 ? 67.545 31.577 84.220 1.00 35.40 91 ALA C O 1
ATOM 7230 N N . LYS C 1 60 ? 65.339 31.301 83.877 1.00 34.73 92 LYS C N 1
ATOM 7231 C CA . LYS C 1 60 ? 64.979 32.573 84.503 1.00 37.32 92 LYS C CA 1
ATOM 7232 C C . LYS C 1 60 ? 65.400 32.543 85.980 1.00 34.42 92 LYS C C 1
ATOM 7233 O O . LYS C 1 60 ? 65.046 31.623 86.702 1.00 33.66 92 LYS C O 1
ATOM 7239 N N . VAL C 1 61 ? 66.146 33.551 86.415 1.00 33.36 93 VAL C N 1
ATOM 7240 C CA . VAL C 1 61 ? 66.520 33.674 87.824 1.00 32.80 93 VAL C CA 1
ATOM 7241 C C . VAL C 1 61 ? 65.586 34.656 88.554 1.00 34.59 93 VAL C C 1
ATOM 7242 O O . VAL C 1 61 ? 65.444 35.818 88.158 1.00 35.78 93 VAL C O 1
ATOM 7246 N N . ILE C 1 62 ? 64.941 34.178 89.615 1.00 35.26 94 ILE C N 1
ATOM 7247 C CA . ILE C 1 62 ? 63.985 34.993 90.383 1.00 38.54 94 ILE C CA 1
ATOM 7248 C C . ILE C 1 62 ? 64.677 35.768 91.505 1.00 38.95 94 ILE C C 1
ATOM 7249 O O . ILE C 1 62 ? 64.399 36.942 91.721 1.00 39.93 94 ILE C O 1
ATOM 7254 N N . ASN C 1 63 ? 65.575 35.107 92.228 1.00 37.41 95 ASN C N 1
ATOM 7255 C CA . ASN C 1 63 ? 66.365 35.788 93.239 1.00 38.18 95 ASN C CA 1
ATOM 7256 C C . ASN C 1 63 ? 67.736 35.151 93.364 1.00 35.86 95 ASN C C 1
ATOM 7257 O O . ASN C 1 63 ? 67.963 34.049 92.875 1.00 33.92 95 ASN C O 1
ATOM 7262 N N . VAL C 1 64 ? 68.637 35.858 94.026 1.00 37.20 96 VAL C N 1
ATOM 7263 C CA . VAL C 1 64 ? 69.940 35.308 94.359 1.00 35.07 96 VAL C CA 1
ATOM 7264 C C . VAL C 1 64 ? 70.391 35.866 95.711 1.00 37.28 96 VAL C C 1
ATOM 7265 O O . VAL C 1 64 ? 70.257 37.065 95.966 1.00 38.56 96 VAL C O 1
ATOM 7269 N N . LYS C 1 65 ? 70.905 34.983 96.566 1.00 37.76 97 LYS C N 1
ATOM 7270 C CA . LYS C 1 65 ? 71.138 35.286 97.983 1.00 40.62 97 LYS C CA 1
ATOM 7271 C C . LYS C 1 65 ? 72.517 34.825 98.465 1.00 40.01 97 LYS C C 1
ATOM 7272 O O . LYS C 1 65 ? 72.693 34.497 99.646 1.00 44.57 97 LYS C O 1
ATOM 7278 N N . GLY C 1 66 ? 73.489 34.824 97.555 1.00 37.17 98 GLY C N 1
ATOM 7279 C CA . GLY C 1 66 ? 74.882 34.502 97.883 1.00 36.30 98 GLY C CA 1
ATOM 7280 C C . GLY C 1 66 ? 75.174 33.008 97.885 1.00 35.26 98 GLY C C 1
ATOM 7281 O O . GLY C 1 66 ? 75.994 32.531 97.109 1.00 36.41 98 GLY C O 1
ATOM 7282 N N . GLU C 1 67 ? 74.493 32.280 98.769 1.00 35.51 99 GLU C N 1
ATOM 7283 C CA . GLU C 1 67 ? 74.656 30.837 98.909 1.00 35.70 99 GLU C CA 1
ATOM 7284 C C . GLU C 1 67 ? 73.466 30.052 98.352 1.00 36.39 99 GLU C C 1
ATOM 7285 O O . GLU C 1 67 ? 73.447 28.819 98.424 1.00 35.64 99 GLU C O 1
ATOM 7291 N N . SER C 1 68 ? 72.468 30.760 97.825 1.00 34.93 100 SER C N 1
ATOM 7292 C CA . SER C 1 68 ? 71.370 30.119 97.106 1.00 35.57 100 SER C CA 1
ATOM 7293 C C . SER C 1 68 ? 70.803 31.046 96.048 1.00 34.60 100 SER C C 1
ATOM 7294 O O . SER C 1 68 ? 71.011 32.263 96.086 1.00 34.46 100 SER C O 1
ATOM 7297 N N . LEU C 1 69 ? 70.088 30.459 95.097 1.00 33.26 101 LEU C N 1
ATOM 7298 C CA . LEU C 1 69 ? 69.301 31.238 94.160 1.00 32.95 101 LEU C CA 1
ATOM 7299 C C . LEU C 1 69 ? 68.036 30.478 93.827 1.00 33.70 101 LEU C C 1
ATOM 7300 O O . LEU C 1 69 ? 67.965 29.259 94.013 1.00 34.03 101 LEU C O 1
ATOM 7305 N N . LEU C 1 70 ? 67.034 31.211 93.359 1.00 34.46 102 LEU C N 1
ATOM 7306 C CA . LEU C 1 70 ? 65.778 30.617 92.898 1.00 35.27 102 LEU C CA 1
ATOM 7307 C C . LEU C 1 70 ? 65.696 30.837 91.400 1.00 34.71 102 LEU C C 1
ATOM 7308 O O . LEU C 1 70 ? 65.861 31.964 90.928 1.00 34.35 102 LEU C O 1
ATOM 7313 N N . CYS C 1 71 ? 65.480 29.754 90.658 1.00 33.81 103 CYS C N 1
ATOM 7314 C CA . CYS C 1 71 ? 65.325 29.836 89.210 1.00 34.23 103 CYS C CA 1
ATOM 7315 C C . CYS C 1 71 ? 64.124 29.000 88.745 1.00 34.85 103 CYS C C 1
ATOM 7316 O O . CYS C 1 71 ? 63.502 28.302 89.542 1.00 35.62 103 CYS C O 1
ATOM 7319 N N . ILE C 1 72 ? 63.787 29.112 87.462 1.00 34.41 104 ILE C N 1
ATOM 7320 C CA . ILE C 1 72 ? 62.661 28.385 86.868 1.00 34.48 104 ILE C CA 1
ATOM 7321 C C . ILE C 1 72 ? 63.177 27.449 85.784 1.00 33.18 104 ILE C C 1
ATOM 7322 O O . ILE C 1 72 ? 63.865 27.881 84.858 1.00 33.43 104 ILE C O 1
ATOM 7327 N N . CYS C 1 73 ? 62.837 26.170 85.886 1.00 33.43 105 CYS C N 1
ATOM 7328 C CA . CYS C 1 73 ? 63.329 25.185 84.931 1.00 33.18 105 CYS C CA 1
ATOM 7329 C C . CYS C 1 73 ? 62.864 25.553 83.525 1.00 33.80 105 CYS C C 1
ATOM 7330 O O . CYS C 1 73 ? 61.674 25.791 83.318 1.00 35.05 105 CYS C O 1
ATOM 7333 N N . PRO C 1 74 ? 63.798 25.641 82.565 1.00 33.27 106 PRO C N 1
ATOM 7334 C CA . PRO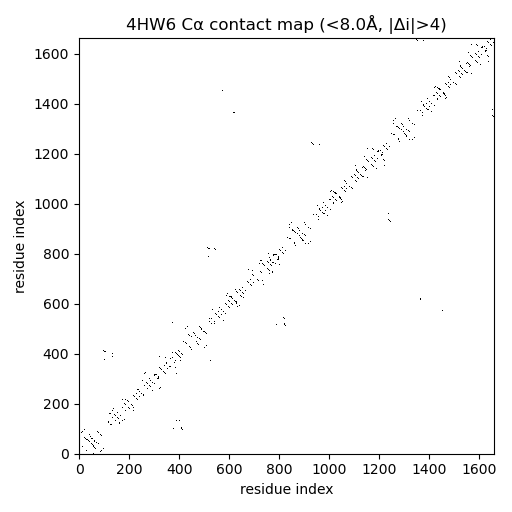 C 1 74 ? 63.364 25.928 81.207 1.00 34.11 106 PRO C CA 1
ATOM 7335 C C . PRO C 1 74 ? 62.881 24.681 80.485 1.00 33.86 106 PRO C C 1
ATOM 7336 O O . PRO C 1 74 ? 63.081 23.559 80.960 1.00 33.13 106 PRO C O 1
ATOM 7340 N N . SER C 1 75 ? 62.258 24.870 79.328 1.00 34.96 107 SER C N 1
ATOM 7341 C CA . SER C 1 75 ? 61.960 23.736 78.483 1.00 36.89 107 SER C CA 1
ATOM 7342 C C . SER C 1 75 ? 63.269 23.188 77.896 1.00 36.19 107 SER C C 1
ATOM 7343 O O . SER C 1 75 ? 64.287 23.891 77.846 1.00 35.27 107 SER C O 1
ATOM 7346 N N . LYS C 1 76 ? 63.228 21.926 77.484 1.00 36.72 108 LYS C N 1
ATOM 7347 C CA . LYS C 1 76 ? 64.319 21.272 76.761 1.00 37.56 108 LYS C CA 1
ATOM 7348 C C . LYS C 1 76 ? 65.554 21.035 77.627 1.00 37.85 108 LYS C C 1
ATOM 7349 O O . LYS C 1 76 ? 66.656 20.888 77.106 1.00 39.21 108 LYS C O 1
ATOM 7355 N N . ALA C 1 77 ? 65.359 20.946 78.938 1.00 36.97 109 ALA C N 1
ATOM 7356 C CA . ALA C 1 77 ? 66.466 20.771 79.883 1.00 36.55 109 ALA C CA 1
ATOM 7357 C C . ALA C 1 77 ? 66.928 19.307 80.020 1.00 38.19 109 ALA C C 1
ATOM 7358 O O . ALA C 1 77 ? 67.362 18.902 81.100 1.00 39.13 109 ALA C O 1
ATOM 7360 N N . TYR C 1 78 ? 66.892 18.538 78.926 1.00 40.40 110 TYR C N 1
ATOM 7361 C CA . TYR C 1 78 ? 67.101 17.081 78.976 1.00 43.04 110 TYR C CA 1
ATOM 7362 C C . TYR C 1 78 ? 68.446 16.658 79.558 1.00 44.44 110 TYR C C 1
ATOM 7363 O O . TYR C 1 78 ? 68.514 15.705 80.336 1.00 46.44 110 TYR C O 1
ATOM 7372 N N . GLU C 1 79 ? 69.517 17.336 79.162 1.00 44.57 111 GLU C N 1
ATOM 7373 C CA . GLU C 1 79 ? 70.862 16.930 79.595 1.00 48.18 111 GLU C CA 1
ATOM 7374 C C . GLU C 1 79 ? 71.070 17.083 81.115 1.00 46.73 111 GLU C C 1
ATOM 7375 O O . GLU C 1 79 ? 71.871 16.361 81.714 1.00 48.16 111 GLU C O 1
ATOM 7381 N N . GLY C 1 80 ? 70.329 18.001 81.730 1.00 43.53 112 GLY C N 1
ATOM 7382 C CA . GLY C 1 80 ? 70.227 18.071 83.187 1.00 44.19 112 GLY C CA 1
ATOM 7383 C C . GLY C 1 80 ? 71.354 18.770 83.940 1.00 42.63 112 GLY C C 1
ATOM 7384 O O . GLY C 1 80 ? 71.232 18.991 85.143 1.00 44.25 112 GLY C O 1
ATOM 7385 N N . ASP C 1 81 ? 72.436 19.136 83.257 1.00 42.44 113 ASP C N 1
ATOM 7386 C CA . ASP C 1 81 ? 73.558 19.826 83.923 1.00 42.89 113 ASP C CA 1
ATOM 7387 C C . ASP C 1 81 ? 73.080 21.169 84.467 1.00 39.09 113 ASP C C 1
ATOM 7388 O O . ASP C 1 81 ? 72.468 21.940 83.741 1.00 35.59 113 ASP C O 1
ATOM 7393 N N . VAL C 1 82 ? 73.360 21.444 85.741 1.00 37.17 114 VAL C N 1
ATOM 7394 C CA . VAL C 1 82 ? 73.031 22.728 86.363 1.00 34.97 114 VAL C CA 1
ATOM 7395 C C . VAL C 1 82 ? 74.305 23.557 86.513 1.00 35.29 114 VAL C C 1
ATOM 7396 O O . VAL C 1 82 ? 75.222 23.153 87.235 1.00 35.50 114 VAL C O 1
ATOM 7400 N N . LYS C 1 83 ? 74.359 24.700 85.824 1.00 32.66 115 LYS C N 1
ATOM 7401 C CA . LYS C 1 83 ? 75.541 25.558 85.799 1.00 33.13 115 LYS C CA 1
ATOM 7402 C C . LYS C 1 83 ? 75.156 26.961 86.259 1.00 31.32 115 LYS C C 1
ATOM 7403 O O . LYS C 1 83 ? 74.131 27.487 85.826 1.00 29.63 115 LYS C O 1
ATOM 7409 N N . VAL C 1 84 ? 75.969 27.547 87.143 1.00 29.45 116 VAL C N 1
ATOM 7410 C CA . VAL C 1 84 ? 75.761 28.915 87.635 1.00 29.05 116 VAL C CA 1
ATOM 7411 C C . VAL C 1 84 ? 77.018 29.731 87.314 1.00 29.54 116 VAL C C 1
ATOM 7412 O O . VAL C 1 84 ? 78.136 29.303 87.598 1.00 29.57 116 VAL C O 1
ATOM 7416 N N . SER C 1 85 ? 76.825 30.885 86.691 1.00 29.82 117 SER C N 1
ATOM 7417 C CA . SER C 1 85 ? 77.914 31.767 86.283 1.00 32.25 117 SER C CA 1
ATOM 7418 C C . SER C 1 85 ? 77.629 33.170 86.774 1.00 30.92 117 SER C C 1
ATOM 7419 O O . SER C 1 85 ? 76.484 33.535 86.946 1.00 29.16 117 SER C O 1
ATOM 7422 N N . VAL C 1 86 ? 78.675 33.959 86.980 1.00 31.88 118 VAL C N 1
ATOM 7423 C CA . VAL C 1 86 ? 78.515 35.368 87.289 1.00 31.78 118 VAL C CA 1
ATOM 7424 C C . VAL C 1 86 ? 79.297 36.212 86.290 1.00 34.70 118 VAL C C 1
ATOM 7425 O O . VAL C 1 86 ? 80.456 35.927 86.015 1.00 33.54 118 VAL C O 1
ATOM 7429 N N . VAL C 1 87 ? 78.647 37.242 85.744 1.00 36.13 119 VAL C N 1
ATOM 7430 C CA . VAL C 1 87 ? 79.291 38.170 84.805 1.00 40.31 119 VAL C CA 1
ATOM 7431 C C . VAL C 1 87 ? 79.637 39.501 85.484 1.00 43.65 119 VAL C C 1
ATOM 7432 O O . VAL C 1 87 ? 79.115 39.828 86.550 1.00 41.54 119 VAL C O 1
ATOM 7436 N N . GLY C 1 88 ? 80.523 40.262 84.850 1.00 50.10 120 GLY C N 1
ATOM 7437 C CA . GLY C 1 88 ? 80.897 41.591 85.332 1.00 55.83 120 GLY C CA 1
ATOM 7438 C C . GLY C 1 88 ? 80.048 42.685 84.711 1.00 63.76 120 GLY C C 1
ATOM 7439 O O . GLY C 1 88 ? 78.997 42.417 84.117 1.00 60.64 120 GLY C O 1
ATOM 7440 N N . ASP C 1 89 ? 80.517 43.923 84.834 1.00 73.31 121 ASP C N 1
ATOM 7441 C CA . ASP C 1 89 ? 79.802 45.080 84.280 1.00 81.20 121 ASP C CA 1
ATOM 7442 C C . ASP C 1 89 ? 79.807 45.083 82.747 1.00 80.34 121 ASP C C 1
ATOM 7443 O O . ASP C 1 89 ? 78.860 45.562 82.128 1.00 84.22 121 ASP C O 1
ATOM 7448 N N . ASP C 1 90 ? 80.867 44.535 82.151 1.00 80.16 122 ASP C N 1
ATOM 7449 C CA . ASP C 1 90 ? 80.953 44.341 80.691 1.00 81.09 122 ASP C CA 1
ATOM 7450 C C . ASP C 1 90 ? 80.140 43.140 80.165 1.00 77.19 122 ASP C C 1
ATOM 7451 O O . ASP C 1 90 ? 80.068 42.921 78.953 1.00 76.82 122 ASP C O 1
ATOM 7456 N N . GLU C 1 91 ? 79.540 42.374 81.078 1.00 72.47 123 GLU C N 1
ATOM 7457 C CA . GLU C 1 91 ? 78.782 41.151 80.761 1.00 68.10 123 GLU C CA 1
ATOM 7458 C C . GLU C 1 91 ? 79.654 39.944 80.368 1.00 61.30 123 GLU C C 1
ATOM 7459 O O . GLU C 1 91 ? 79.128 38.905 79.967 1.00 56.86 123 GLU C O 1
ATOM 7465 N N . ALA C 1 92 ? 80.974 40.074 80.517 1.00 60.40 124 ALA C N 1
ATOM 7466 C CA . ALA C 1 92 ? 81.893 38.948 80.358 1.00 59.56 124 ALA C CA 1
ATOM 7467 C C . ALA C 1 92 ? 81.814 38.042 81.593 1.00 55.92 124 ALA C C 1
ATOM 7468 O O . ALA C 1 92 ? 81.716 38.536 82.713 1.00 53.46 124 ALA C O 1
ATOM 7470 N N . GLU C 1 93 ? 81.852 36.727 81.377 1.00 55.21 125 GLU C N 1
ATOM 7471 C CA . GLU C 1 93 ? 81.866 35.740 82.465 1.00 52.15 125 GLU C CA 1
ATOM 7472 C C . GLU C 1 93 ? 83.119 35.896 83.317 1.00 49.16 125 GLU C C 1
ATOM 7473 O O . GLU C 1 93 ? 84.222 35.923 82.791 1.00 50.37 125 GLU C O 1
ATOM 7479 N N . LEU C 1 94 ? 82.939 36.002 84.631 1.00 47.47 126 LEU C N 1
ATOM 7480 C CA . LEU C 1 94 ? 84.056 36.079 85.570 1.00 45.04 126 LEU C CA 1
ATOM 7481 C C . LEU C 1 94 ? 84.343 34.714 86.203 1.00 42.17 126 LEU C C 1
ATOM 7482 O O . LEU C 1 94 ? 85.499 34.297 86.293 1.00 42.43 126 LEU C O 1
ATOM 7487 N N . LYS C 1 95 ? 83.297 34.028 86.651 1.00 37.74 127 LYS C N 1
ATOM 7488 C CA . LYS C 1 95 ? 83.433 32.692 87.227 1.00 35.69 127 LYS C CA 1
ATOM 7489 C C . LYS C 1 95 ? 82.223 31.829 86.887 1.00 34.74 127 LYS C C 1
ATOM 7490 O O . LYS C 1 95 ? 81.129 32.343 86.594 1.00 31.35 127 LYS C O 1
ATOM 7496 N N . SER C 1 96 ? 82.421 30.513 86.916 1.00 35.20 128 SER C N 1
ATOM 7497 C CA . SER C 1 96 ? 81.310 29.584 86.779 1.00 34.55 128 SER C CA 1
ATOM 7498 C C . SER C 1 96 ? 81.533 28.300 87.551 1.00 33.88 128 SER C C 1
ATOM 7499 O O . SER C 1 96 ? 82.674 27.936 87.884 1.00 34.74 128 SER C O 1
ATOM 7502 N N . GLY C 1 97 ? 80.429 27.629 87.849 1.00 33.62 129 GLY C N 1
ATOM 7503 C CA . GLY C 1 97 ? 80.454 26.338 88.529 1.00 34.30 129 GLY C CA 1
ATOM 7504 C C . GLY C 1 97 ? 79.343 25.439 88.035 1.00 34.27 129 GLY C C 1
ATOM 7505 O O . GLY C 1 97 ? 78.290 25.920 87.621 1.00 31.72 129 GLY C O 1
ATOM 7506 N N . VAL C 1 98 ? 79.598 24.134 88.049 1.00 37.71 130 VAL C N 1
ATOM 7507 C CA . VAL C 1 98 ? 78.610 23.134 87.625 1.00 37.34 130 VAL C CA 1
ATOM 7508 C C . VAL C 1 98 ? 78.398 22.149 88.762 1.00 39.23 130 VAL C C 1
ATOM 7509 O O . VAL C 1 98 ? 79.347 21.766 89.454 1.00 41.48 130 VAL C O 1
ATOM 7513 N N . CYS C 1 99 ? 77.149 21.755 88.969 1.00 39.54 131 CYS C N 1
ATOM 7514 C CA . CYS C 1 99 ? 76.828 20.746 89.964 1.00 40.70 131 CYS C CA 1
ATOM 7515 C C . CYS C 1 99 ? 77.268 19.369 89.480 1.00 44.51 131 CYS C C 1
ATOM 7516 O O . CYS C 1 99 ? 77.261 19.101 88.275 1.00 42.75 131 CYS C O 1
ATOM 7519 N N . GLU C 1 100 ? 77.665 18.502 90.410 1.00 46.93 132 GLU C N 1
ATOM 7520 C CA . GLU C 1 100 ? 77.958 17.101 90.062 1.00 53.64 132 GLU C CA 1
ATOM 7521 C C . GLU C 1 100 ? 76.679 16.301 89.777 1.00 53.27 132 GLU C C 1
ATOM 7522 O O . GLU C 1 100 ? 76.689 15.397 88.938 1.00 56.50 132 GLU C O 1
ATOM 7528 N N . ALA C 1 101 ? 75.590 16.641 90.466 1.00 49.89 133 ALA C N 1
ATOM 7529 C CA . ALA C 1 101 ? 74.294 15.998 90.244 1.00 50.71 133 ALA C CA 1
ATOM 7530 C C . ALA C 1 101 ? 73.581 16.645 89.053 1.00 48.06 133 ALA C C 1
ATOM 7531 O O . ALA C 1 101 ? 73.645 17.855 88.875 1.00 43.54 133 ALA C O 1
ATOM 7533 N N . LYS C 1 102 ? 72.910 15.837 88.237 1.00 49.70 134 LYS C N 1
ATOM 7534 C CA . LYS C 1 102 ? 72.107 16.364 87.127 1.00 49.75 134 LYS C CA 1
ATOM 7535 C C . LYS C 1 102 ? 70.620 16.413 87.501 1.00 47.03 134 LYS C C 1
ATOM 7536 O O . LYS C 1 102 ? 70.116 15.561 88.230 1.00 49.99 134 LYS C O 1
ATOM 7542 N N . PHE C 1 103 ? 69.931 17.430 87.006 1.00 44.40 135 PHE C N 1
ATOM 7543 C CA . PHE C 1 103 ? 68.504 17.606 87.245 1.00 43.39 135 PHE C CA 1
ATOM 7544 C C . PHE C 1 103 ? 67.733 16.641 86.338 1.00 44.28 135 PHE C C 1
ATOM 7545 O O . PHE C 1 103 ? 68.050 16.530 85.155 1.00 45.93 135 PHE C O 1
ATOM 7553 N N . ASP C 1 104 ? 66.741 15.942 86.894 1.00 45.28 136 ASP C N 1
ATOM 7554 C CA . ASP C 1 104 ? 65.897 15.015 86.112 1.00 46.59 136 ASP C CA 1
ATOM 7555 C C . ASP C 1 104 ? 64.727 15.767 85.479 1.00 43.80 136 ASP C C 1
ATOM 7556 O O . ASP C 1 104 ? 63.679 15.944 86.102 1.00 43.54 136 ASP C O 1
ATOM 7561 N N . TYR C 1 105 ? 64.909 16.202 84.235 1.00 42.17 137 TYR C N 1
ATOM 7562 C CA . TYR C 1 105 ? 63.880 16.957 83.521 1.00 40.81 137 TYR C CA 1
ATOM 7563 C C . TYR C 1 105 ? 62.747 16.059 83.002 1.00 41.86 137 TYR C C 1
ATOM 7564 O O . TYR C 1 105 ? 62.991 15.088 82.283 1.00 44.63 137 TYR C O 1
ATOM 7573 N N . GLN C 1 106 ? 61.512 16.420 83.351 1.00 40.77 138 GLN C N 1
ATOM 7574 C CA . GLN C 1 106 ? 60.323 15.646 82.990 1.00 43.16 138 GLN C CA 1
ATOM 7575 C C . GLN C 1 106 ? 59.477 16.416 81.972 1.00 41.08 138 GLN C C 1
ATOM 7576 O O . GLN C 1 106 ? 59.439 17.650 81.969 1.00 39.64 138 GLN C O 1
ATOM 7582 N N . TYR C 1 107 ? 58.798 15.684 81.098 1.00 41.70 139 TYR C N 1
ATOM 7583 C CA . TYR C 1 107 ? 58.004 16.303 80.048 1.00 39.89 139 TYR C CA 1
ATOM 7584 C C . TYR C 1 107 ? 56.955 15.341 79.504 1.00 40.75 139 TYR C C 1
ATOM 7585 O O . TYR C 1 107 ? 57.119 14.120 79.569 1.00 41.33 139 TYR C O 1
ATOM 7594 N N . ASN C 1 108 ? 55.893 15.915 78.948 1.00 40.24 140 ASN C N 1
ATOM 7595 C CA . ASN C 1 108 ? 54.899 15.171 78.216 1.00 41.12 140 ASN C CA 1
ATOM 7596 C C . ASN C 1 108 ? 55.030 15.498 76.759 1.00 40.03 140 ASN C C 1
ATOM 7597 O O . ASN C 1 108 ? 55.521 16.569 76.388 1.00 37.74 140 ASN C O 1
ATOM 7602 N N . TYR C 1 109 ? 54.614 14.553 75.936 1.00 40.90 141 TYR C N 1
ATOM 7603 C CA . TYR C 1 109 ? 54.445 14.808 74.523 1.00 40.36 141 TYR C CA 1
ATOM 7604 C C . TYR C 1 109 ? 53.117 15.528 74.339 1.00 40.21 141 TYR C C 1
ATOM 7605 O O . TYR C 1 109 ? 52.173 15.284 75.084 1.00 39.81 141 TYR C O 1
ATOM 7614 N N . VAL C 1 110 ? 53.048 16.420 73.347 1.00 23.29 142 VAL C N 1
ATOM 7615 C CA . VAL C 1 110 ? 51.828 17.170 73.046 1.00 22.45 142 VAL C CA 1
ATOM 7616 C C . VAL C 1 110 ? 51.692 17.315 71.535 1.00 22.55 142 VAL C C 1
ATOM 7617 O O . VAL C 1 110 ? 52.675 17.168 70.810 1.00 22.48 142 VAL C O 1
ATOM 7621 N N . VAL C 1 111 ? 50.469 17.581 71.082 1.00 21.73 143 VAL C N 1
ATOM 7622 C CA . VAL C 1 111 ? 50.198 17.826 69.672 1.00 20.78 143 VAL C CA 1
ATOM 7623 C C . VAL C 1 111 ? 50.260 19.332 69.411 1.00 20.71 143 VAL C C 1
ATOM 7624 O O . VAL C 1 111 ? 49.680 20.129 70.154 1.00 22.97 143 VAL C O 1
ATOM 7628 N N . THR C 1 112 ? 50.996 19.712 68.373 1.00 20.22 144 THR C N 1
ATOM 7629 C CA . THR C 1 112 ? 51.035 21.105 67.921 1.00 20.37 144 THR C CA 1
ATOM 7630 C C . THR C 1 112 ? 50.810 21.108 66.422 1.00 19.73 144 THR C C 1
ATOM 7631 O O . THR C 1 112 ? 50.720 20.045 65.785 1.00 19.62 144 THR C O 1
ATOM 7635 N N . THR C 1 113 ? 50.740 22.305 65.854 1.00 20.25 145 THR C N 1
ATOM 7636 C CA . THR C 1 113 ? 50.598 22.446 64.423 1.00 19.25 145 THR C CA 1
ATOM 7637 C C . THR C 1 113 ? 51.907 22.936 63.854 1.00 20.41 145 THR C C 1
ATOM 7638 O O . THR C 1 113 ? 52.411 23.959 64.287 1.00 21.75 145 THR C O 1
ATOM 7642 N N . PHE C 1 114 ? 52.445 22.174 62.909 1.00 19.91 146 PHE C N 1
ATOM 7643 C CA . PHE C 1 114 ? 53.746 22.444 62.312 1.00 21.37 146 PHE C CA 1
ATOM 7644 C C . PHE C 1 114 ? 53.612 23.323 61.063 1.00 20.75 146 PHE C C 1
ATOM 7645 O O . PHE C 1 114 ? 54.285 24.362 60.969 1.00 20.49 146 PHE C O 1
ATOM 7653 N N . LEU C 1 115 ? 52.784 22.899 60.107 1.00 20.53 147 LEU C N 1
ATOM 7654 C CA . LEU C 1 115 ? 52.635 23.587 58.818 1.00 20.52 147 LEU C CA 1
ATOM 7655 C C . LEU C 1 115 ? 51.177 23.671 58.381 1.00 21.55 147 LEU C C 1
ATOM 7656 O O . LEU C 1 115 ? 50.371 22.741 58.626 1.00 19.16 147 LEU C O 1
ATOM 7661 N N . GLY C 1 116 ? 50.853 24.789 57.725 1.00 22.22 148 GLY C N 1
ATOM 7662 C CA . GLY C 1 116 ? 49.521 25.039 57.206 1.00 20.63 148 GLY C CA 1
ATOM 7663 C C . GLY C 1 116 ? 48.743 26.090 57.957 1.00 20.39 148 GLY C C 1
ATOM 7664 O O . GLY C 1 116 ? 48.724 26.115 59.192 1.00 22.89 148 GLY C O 1
ATOM 7665 N N . LYS C 1 117 ? 48.118 26.988 57.198 1.00 21.12 149 LYS C N 1
ATOM 7666 C CA A LYS C 1 117 ? 47.316 28.079 57.759 0.50 22.11 149 LYS C CA 1
ATOM 7667 C CA B LYS C 1 117 ? 47.297 28.069 57.774 0.50 21.77 149 LYS C CA 1
ATOM 7668 C C . LYS C 1 117 ? 46.084 28.231 56.876 1.00 21.80 149 LYS C C 1
ATOM 7669 O O . LYS C 1 117 ? 46.192 28.129 55.649 1.00 20.07 149 LYS C O 1
ATOM 7680 N N . LEU C 1 118 ? 44.936 28.495 57.495 1.00 21.39 150 LEU C N 1
ATOM 7681 C CA . LEU C 1 118 ? 43.666 28.633 56.795 1.00 20.03 150 LEU C CA 1
ATOM 7682 C C . LEU C 1 118 ? 43.045 29.995 57.111 1.00 22.49 150 LEU C C 1
ATOM 7683 O O . LEU C 1 118 ? 43.541 30.743 57.949 1.00 25.13 150 LEU C O 1
ATOM 7688 N N . TYR C 1 119 ? 41.988 30.339 56.398 1.00 22.13 151 TYR C N 1
ATOM 7689 C CA . TYR C 1 119 ? 41.259 31.579 56.692 1.00 23.55 151 TYR C CA 1
ATOM 7690 C C . TYR C 1 119 ? 39.752 31.376 56.611 1.00 22.98 151 TYR C C 1
ATOM 7691 O O . TYR C 1 119 ? 39.274 30.268 56.296 1.00 22.34 151 TYR C O 1
ATOM 7700 N N . GLU C 1 120 ? 39.018 32.439 56.973 1.00 25.30 152 GLU C N 1
ATOM 7701 C CA . GLU C 1 120 ? 37.565 32.406 57.080 1.00 26.88 152 GLU C CA 1
ATOM 7702 C C . GLU C 1 120 ? 37.089 31.273 58.003 1.00 24.52 152 GLU C C 1
ATOM 7703 O O . GLU C 1 120 ? 36.335 30.385 57.603 1.00 23.71 152 GLU C O 1
ATOM 7709 N N . ASN C 1 121 ? 37.553 31.322 59.251 1.00 22.64 153 ASN C N 1
ATOM 7710 C CA . ASN C 1 121 ? 37.236 30.283 60.237 1.00 21.77 153 ASN C CA 1
ATOM 7711 C C . ASN C 1 121 ? 37.407 28.846 59.723 1.00 21.82 153 ASN C C 1
ATOM 7712 O O . ASN C 1 121 ? 36.496 28.005 59.817 1.00 22.80 153 ASN C O 1
ATOM 7717 N N . ASN C 1 122 ? 38.592 28.583 59.177 1.00 20.36 154 ASN C N 1
ATOM 7718 C CA . ASN C 1 122 ? 38.968 27.256 58.698 1.00 20.70 154 ASN C CA 1
ATOM 7719 C C . ASN C 1 122 ? 38.176 26.699 57.540 1.00 20.79 154 ASN C C 1
ATOM 7720 O O . ASN C 1 122 ? 38.167 25.468 57.326 1.00 23.05 154 ASN C O 1
ATOM 7725 N N . THR C 1 123 ? 37.540 27.570 56.779 1.00 21.11 155 THR C N 1
ATOM 7726 C CA . THR C 1 123 ? 36.790 27.122 55.619 1.00 22.79 155 THR C CA 1
ATOM 7727 C C . THR C 1 123 ? 37.508 27.365 54.284 1.00 24.97 155 THR C C 1
ATOM 7728 O O . THR C 1 123 ? 37.108 26.807 53.246 1.00 24.74 155 THR C O 1
ATOM 7732 N N . LYS C 1 124 ? 38.548 28.192 54.300 1.00 23.49 156 LYS C N 1
ATOM 7733 C CA . LYS C 1 124 ? 39.290 28.478 53.085 1.00 25.10 156 LYS C CA 1
ATOM 7734 C C . LYS C 1 124 ? 40.781 28.383 53.319 1.00 23.53 156 LYS C C 1
ATOM 7735 O O . LYS C 1 124 ? 41.243 28.503 54.448 1.00 21.68 156 LYS C O 1
ATOM 7741 N N . TRP C 1 125 ? 41.517 28.125 52.233 1.00 21.42 157 TRP C N 1
ATOM 7742 C CA . TRP C 1 125 ? 42.988 28.179 52.214 1.00 21.13 157 TRP C CA 1
ATOM 7743 C C . TRP C 1 125 ? 43.507 28.326 50.778 1.00 21.10 157 TRP C C 1
ATOM 7744 O O . TRP C 1 125 ? 42.826 27.992 49.808 1.00 20.95 157 TRP C O 1
ATOM 7755 N N . ASP C 1 126 ? 44.727 28.811 50.669 1.00 21.47 158 ASP C N 1
ATOM 7756 C CA . ASP C 1 126 ? 45.410 28.936 49.391 1.00 23.59 158 ASP C CA 1
ATOM 7757 C C . ASP C 1 126 ? 46.324 27.726 49.236 1.00 20.64 158 ASP C C 1
ATOM 7758 O O . ASP C 1 126 ? 46.814 27.162 50.227 1.00 19.12 158 ASP C O 1
ATOM 7763 N N . VAL C 1 127 ? 46.537 27.315 47.999 1.00 20.49 159 VAL C N 1
ATOM 7764 C CA . VAL C 1 127 ? 47.494 26.239 47.719 1.00 20.24 159 VAL C CA 1
ATOM 7765 C C . VAL C 1 127 ? 48.621 26.859 46.929 1.00 22.63 159 VAL C C 1
ATOM 7766 O O . VAL C 1 127 ? 48.394 27.426 45.854 1.00 20.74 159 VAL C O 1
ATOM 7770 N N . LEU C 1 128 ? 49.811 26.819 47.508 1.00 22.77 160 LEU C N 1
ATOM 7771 C CA . LEU C 1 128 ? 50.974 27.423 46.896 1.00 24.80 160 LEU C CA 1
ATOM 7772 C C . LEU C 1 128 ? 52.249 26.908 47.535 1.00 23.71 160 LEU C C 1
ATOM 7773 O O . LEU C 1 128 ? 52.259 26.491 48.703 1.00 24.08 160 LEU C O 1
ATOM 7778 N N . ALA C 1 129 ? 53.319 26.930 46.748 1.00 22.36 161 ALA C N 1
ATOM 7779 C CA . ALA C 1 129 ? 54.652 26.712 47.260 1.00 21.89 161 ALA C CA 1
ATOM 7780 C C . ALA C 1 129 ? 55.059 27.963 48.020 1.00 22.96 161 ALA C C 1
ATOM 7781 O O . ALA C 1 129 ? 54.774 29.100 47.592 1.00 24.67 161 ALA C O 1
ATOM 7783 N N . GLY C 1 130 ? 55.751 27.781 49.131 1.00 21.60 162 GLY C N 1
ATOM 7784 C CA . GLY C 1 130 ? 56.229 28.920 49.871 1.00 23.17 162 GLY C CA 1
ATOM 7785 C C . GLY C 1 130 ? 56.984 28.542 51.117 1.00 23.00 162 GLY C C 1
ATOM 7786 O O . GLY C 1 130 ? 57.160 27.348 51.424 1.00 20.97 162 GLY C O 1
ATOM 7787 N N . PRO C 1 131 ? 57.449 29.558 51.843 1.00 23.91 163 PRO C N 1
ATOM 7788 C CA . PRO C 1 131 ? 58.164 29.319 53.088 1.00 24.42 163 PRO C CA 1
ATOM 7789 C C . PRO C 1 131 ? 57.266 28.665 54.120 1.00 23.36 163 PRO C C 1
ATOM 7790 O O . PRO C 1 131 ? 56.047 28.754 54.010 1.00 23.29 163 PRO C O 1
ATOM 7794 N N . PHE C 1 132 ? 57.879 28.054 55.132 1.00 23.13 164 PHE C N 1
ATOM 7795 C CA . PHE C 1 132 ? 57.172 27.369 56.213 1.00 22.82 164 PHE C CA 1
ATOM 7796 C C . PHE C 1 132 ? 56.033 28.188 56.815 1.00 24.05 164 PHE C C 1
ATOM 7797 O O . PHE C 1 132 ? 54.951 27.651 57.063 1.00 24.34 164 PHE C O 1
ATOM 7805 N N . ASP C 1 133 ? 56.283 29.474 57.068 1.00 26.37 165 ASP C N 1
ATOM 7806 C CA . ASP C 1 133 ? 55.252 30.331 57.698 1.00 30.42 165 ASP C CA 1
ATOM 7807 C C . ASP C 1 133 ? 54.293 31.004 56.699 1.00 28.51 165 ASP C C 1
ATOM 7808 O O . ASP C 1 133 ? 53.444 31.788 57.114 1.00 29.88 165 ASP C O 1
ATOM 7813 N N . ASP C 1 134 ? 54.417 30.698 55.404 1.00 25.61 166 ASP C N 1
ATOM 7814 C CA . ASP C 1 134 ? 53.625 31.363 54.345 1.00 26.98 166 ASP C CA 1
ATOM 7815 C C . ASP C 1 134 ? 53.508 30.444 53.120 1.00 24.33 166 ASP C C 1
ATOM 7816 O O . ASP C 1 134 ? 53.950 30.761 52.019 1.00 23.80 166 ASP C O 1
ATOM 7821 N N . CYS C 1 135 ? 52.913 29.278 53.335 1.00 22.93 167 CYS C N 1
ATOM 7822 C CA . CYS C 1 135 ? 52.736 28.273 52.274 1.00 22.13 167 CYS C CA 1
ATOM 7823 C C . CYS C 1 135 ? 51.309 27.748 52.219 1.00 20.33 167 CYS C C 1
ATOM 7824 O O . CYS C 1 135 ? 51.086 26.571 51.918 1.00 21.49 167 CYS C O 1
ATOM 7827 N N . GLY C 1 136 ? 50.353 28.626 52.505 1.00 20.88 168 GLY C N 1
ATOM 7828 C CA . GLY C 1 136 ? 48.949 28.268 52.477 1.00 19.95 168 GLY C CA 1
ATOM 7829 C C . GLY C 1 136 ? 48.631 27.099 53.380 1.00 18.87 168 GLY C C 1
ATOM 7830 O O . GLY C 1 136 ? 49.170 26.985 54.473 1.00 18.77 168 GLY C O 1
ATOM 7831 N N . ALA C 1 137 ? 47.767 26.232 52.890 1.00 18.95 169 ALA C N 1
ATOM 7832 C CA . ALA C 1 137 ? 47.488 24.947 53.533 1.00 18.64 169 ALA C CA 1
ATOM 7833 C C . ALA C 1 137 ? 47.357 23.851 52.475 1.00 17.74 169 ALA C C 1
ATOM 7834 O O . ALA C 1 137 ? 47.511 24.098 51.278 1.00 18.66 169 ALA C O 1
ATOM 7836 N N . PHE C 1 138 ? 47.098 22.629 52.930 1.00 16.78 170 PHE C N 1
ATOM 7837 C CA . PHE C 1 138 ? 47.344 21.447 52.106 1.00 16.74 170 PHE C CA 1
ATOM 7838 C C . PHE C 1 138 ? 46.083 20.675 51.813 1.00 17.59 170 PHE C C 1
ATOM 7839 O O . PHE C 1 138 ? 45.343 20.298 52.720 1.00 20.04 170 PHE C O 1
ATOM 7847 N N . ASP C 1 139 ? 45.882 20.387 50.535 1.00 18.69 171 ASP C N 1
ATOM 7848 C CA . ASP C 1 139 ? 44.677 19.697 50.091 1.00 18.83 171 ASP C CA 1
ATOM 7849 C C . ASP C 1 139 ? 44.571 18.242 50.566 1.00 19.85 171 ASP C C 1
ATOM 7850 O O . ASP C 1 139 ? 43.483 17.810 50.948 1.00 21.58 171 ASP C O 1
ATOM 7855 N N . ASN C 1 140 ? 45.668 17.495 50.531 1.00 17.74 172 ASN C N 1
ATOM 7856 C CA . ASN C 1 140 ? 45.623 16.040 50.772 1.00 17.94 172 ASN C CA 1
ATOM 7857 C C . ASN C 1 140 ? 46.981 15.481 51.142 1.00 19.31 172 ASN C C 1
ATOM 7858 O O . ASN C 1 140 ? 47.848 15.302 50.295 1.00 23.64 172 ASN C O 1
ATOM 7863 N N . ILE C 1 141 ? 47.181 15.215 52.432 1.00 18.09 173 ILE C N 1
ATOM 7864 C CA . ILE C 1 141 ? 48.461 14.746 52.929 1.00 17.72 173 ILE C CA 1
ATOM 7865 C C . ILE C 1 141 ? 48.331 13.232 53.096 1.00 18.88 173 ILE C C 1
ATOM 7866 O O . ILE C 1 141 ? 48.080 12.724 54.191 1.00 18.38 173 ILE C O 1
ATOM 7871 N N . TRP C 1 142 ? 48.469 12.520 51.984 1.00 17.32 174 TRP C N 1
ATOM 7872 C CA . TRP C 1 142 ? 47.998 11.144 51.860 1.00 15.14 174 TRP C CA 1
ATOM 7873 C C . TRP C 1 142 ? 48.992 10.099 52.370 1.00 15.60 174 TRP C C 1
ATOM 7874 O O . TRP C 1 142 ? 48.625 9.217 53.170 1.00 14.55 174 TRP C O 1
ATOM 7885 N N . ARG C 1 143 ? 50.230 10.163 51.887 1.00 14.34 175 ARG C N 1
ATOM 7886 C CA . ARG C 1 143 ? 51.296 9.308 52.388 1.00 15.16 175 ARG C CA 1
ATOM 7887 C C . ARG C 1 143 ? 52.590 10.077 52.414 1.00 15.87 175 ARG C C 1
ATOM 7888 O O . ARG C 1 143 ? 52.957 10.675 51.414 1.00 16.98 175 ARG C O 1
ATOM 7912 N N . PHE C 1 146 ? 60.257 10.345 54.341 1.00 19.06 178 PHE C N 1
ATOM 7913 C CA . PHE C 1 146 ? 61.564 11.024 54.308 1.00 19.28 178 PHE C CA 1
ATOM 7914 C C . PHE C 1 146 ? 62.485 10.414 53.236 1.00 19.99 178 PHE C C 1
ATOM 7915 O O . PHE C 1 146 ? 62.531 9.203 53.064 1.00 21.89 178 PHE C O 1
ATOM 7923 N N . ASP C 1 147 ? 63.239 11.256 52.540 1.00 19.41 179 ASP C N 1
ATOM 7924 C CA . ASP C 1 147 ? 64.347 10.792 51.702 1.00 20.70 179 ASP C CA 1
ATOM 7925 C C . ASP C 1 147 ? 65.400 10.190 52.652 1.00 21.55 179 ASP C C 1
ATOM 7926 O O . ASP C 1 147 ? 65.971 10.912 53.484 1.00 21.69 179 ASP C O 1
ATOM 7931 N N . PRO C 1 148 ? 65.664 8.876 52.525 1.00 22.53 180 PRO C N 1
ATOM 7932 C CA . PRO C 1 148 ? 66.618 8.201 53.424 1.00 25.14 180 PRO C CA 1
ATOM 7933 C C . PRO C 1 148 ? 68.056 8.708 53.371 1.00 25.92 180 PRO C C 1
ATOM 7934 O O . PRO C 1 148 ? 68.821 8.417 54.283 1.00 27.90 180 PRO C O 1
ATOM 7938 N N . ASN C 1 149 ? 68.417 9.448 52.326 1.00 25.18 181 ASN C N 1
ATOM 7939 C CA . ASN C 1 149 ? 69.755 10.001 52.173 1.00 29.70 181 ASN C CA 1
ATOM 7940 C C . ASN C 1 149 ? 69.841 11.497 52.474 1.00 29.59 181 ASN C C 1
ATOM 7941 O O . ASN C 1 149 ? 70.877 12.097 52.232 1.00 31.61 181 ASN C O 1
ATOM 7946 N N . SER C 1 150 ? 68.765 12.072 53.022 1.00 28.19 182 SER C N 1
ATOM 7947 C CA . SER C 1 150 ? 68.676 13.525 53.281 1.00 28.42 182 SER C CA 1
ATOM 7948 C C . SER C 1 150 ? 68.939 13.875 54.746 1.00 26.10 182 SER C C 1
ATOM 7949 O O . SER C 1 150 ? 68.806 15.038 55.124 1.00 25.39 182 SER C O 1
ATOM 7952 N N . ASN C 1 151 ? 69.250 12.873 55.571 1.00 25.65 183 ASN C N 1
ATOM 7953 C CA . ASN C 1 151 ? 69.368 13.035 57.032 1.00 27.93 183 ASN C CA 1
ATOM 7954 C C . ASN C 1 151 ? 68.208 13.839 57.639 1.00 26.30 183 ASN C C 1
ATOM 7955 O O . ASN C 1 151 ? 68.408 14.823 58.380 1.00 25.30 183 ASN C O 1
ATOM 7960 N N . TYR C 1 152 ? 66.999 13.408 57.294 1.00 23.90 184 TYR C N 1
ATOM 7961 C CA . TYR C 1 152 ? 65.758 14.021 57.763 1.00 25.00 184 TYR C CA 1
ATOM 7962 C C . TYR C 1 152 ? 65.561 15.490 57.360 1.00 23.40 184 TYR C C 1
ATOM 7963 O O . TYR C 1 152 ? 64.794 16.201 57.993 1.00 25.27 184 TYR C O 1
ATOM 7972 N N . ASP C 1 153 ? 66.176 15.923 56.266 1.00 23.49 185 ASP C N 1
ATOM 7973 C CA . ASP C 1 153 ? 65.985 17.302 55.788 1.00 23.01 185 ASP C CA 1
ATOM 7974 C C . ASP C 1 153 ? 65.007 17.418 54.613 1.00 22.71 185 ASP C C 1
ATOM 7975 O O . ASP C 1 153 ? 64.708 18.524 54.198 1.00 22.66 185 ASP C O 1
ATOM 7980 N N . ASP C 1 154 ? 64.524 16.290 54.088 1.00 20.92 186 ASP C N 1
ATOM 7981 C CA . ASP C 1 154 ? 63.574 16.317 52.978 1.00 23.23 186 ASP C CA 1
ATOM 7982 C C . ASP C 1 154 ? 62.467 15.313 53.202 1.00 21.53 186 ASP C C 1
ATOM 7983 O O . ASP C 1 154 ? 62.694 14.098 53.149 1.00 20.28 186 ASP C O 1
ATOM 7988 N N . LEU C 1 155 ? 61.270 15.834 53.451 1.00 20.33 187 LEU C N 1
ATOM 7989 C CA . LEU C 1 155 ? 60.083 15.035 53.671 1.00 19.49 187 LEU C CA 1
ATOM 7990 C C . LEU C 1 155 ? 59.172 15.265 52.472 1.00 19.24 187 LEU C C 1
ATOM 7991 O O . LEU C 1 155 ? 58.921 16.407 52.072 1.00 21.69 187 LEU C O 1
ATOM 7996 N N . TYR C 1 156 ? 58.666 14.185 51.908 1.00 17.07 188 TYR C N 1
ATOM 7997 C CA . TYR C 1 156 ? 57.782 14.266 50.753 1.00 16.20 188 TYR C CA 1
ATOM 7998 C C . TYR C 1 156 ? 56.410 13.689 51.089 1.00 16.71 188 TYR C C 1
ATOM 7999 O O . TYR C 1 156 ? 56.268 12.838 51.971 1.00 16.91 188 TYR C O 1
ATOM 8008 N N . TRP C 1 157 ? 55.385 14.162 50.415 1.00 16.08 189 TRP C N 1
ATOM 8009 C CA . TRP C 1 157 ? 54.113 13.433 50.463 1.00 15.51 189 TRP C CA 1
ATOM 8010 C C . TRP C 1 157 ? 53.385 13.452 49.169 1.00 16.97 189 TRP C C 1
ATOM 8011 O O . TRP C 1 157 ? 53.440 14.443 48.421 1.00 16.15 189 TRP C O 1
ATOM 8022 N N . VAL C 1 158 ? 52.744 12.323 48.872 1.00 15.40 190 VAL C N 1
ATOM 8023 C CA . VAL C 1 158 ? 51.850 12.264 47.727 1.00 15.92 190 VAL C CA 1
ATOM 8024 C C . VAL C 1 158 ? 50.492 12.789 48.182 1.00 17.23 190 VAL C C 1
ATOM 8025 O O . VAL C 1 158 ? 50.161 12.730 49.366 1.00 16.52 190 VAL C O 1
ATOM 8029 N N . GLY C 1 159 ? 49.727 13.287 47.220 1.00 17.41 191 GLY C N 1
ATOM 8030 C CA . GLY C 1 159 ? 48.393 13.819 47.458 1.00 17.31 191 GLY C CA 1
ATOM 8031 C C . GLY C 1 159 ? 47.257 13.235 46.625 1.00 17.21 191 GLY C C 1
ATOM 8032 O O . GLY C 1 159 ? 46.247 13.898 46.443 1.00 17.60 191 GLY C O 1
ATOM 8033 N N . GLN C 1 160 ? 47.368 11.978 46.190 1.00 17.36 192 GLN C N 1
ATOM 8034 C CA . GLN C 1 160 ? 46.386 11.397 45.264 1.00 15.87 192 GLN C CA 1
ATOM 8035 C C . GLN C 1 160 ? 46.195 12.319 44.046 1.00 16.75 192 GLN C C 1
ATOM 8036 O O . GLN C 1 160 ? 47.155 12.484 43.272 1.00 17.03 192 GLN C O 1
ATOM 8042 N N . ARG C 1 161 ? 45.015 12.935 43.856 1.00 16.54 193 ARG C N 1
ATOM 8043 C CA . ARG C 1 161 ? 44.792 13.815 42.698 1.00 17.08 193 ARG C CA 1
ATOM 8044 C C . ARG C 1 161 ? 45.285 15.252 42.934 1.00 17.06 193 ARG C C 1
ATOM 8045 O O . ARG C 1 161 ? 45.339 16.069 42.007 1.00 16.93 193 ARG C O 1
ATOM 8053 N N . ASP C 1 162 ? 45.621 15.547 44.188 1.00 17.57 194 ASP C N 1
ATOM 8054 C CA . ASP C 1 162 ? 46.042 16.870 44.586 1.00 18.46 194 ASP C CA 1
ATOM 8055 C C . ASP C 1 162 ? 47.571 16.944 44.559 1.00 19.35 194 ASP C C 1
ATOM 8056 O O . ASP C 1 162 ? 48.246 16.021 44.063 1.00 19.24 194 ASP C O 1
ATOM 8061 N N . ALA C 1 163 ? 48.121 18.044 45.054 1.00 17.63 195 ALA C N 1
ATOM 8062 C CA . ALA C 1 163 ? 49.558 18.305 44.889 1.00 17.86 195 ALA C CA 1
ATOM 8063 C C . ALA C 1 163 ? 50.444 17.383 45.704 1.00 18.15 195 ALA C C 1
ATOM 8064 O O . ALA C 1 163 ? 50.114 17.025 46.842 1.00 17.17 195 ALA C O 1
ATOM 8066 N N . PHE C 1 164 ? 51.590 17.057 45.094 1.00 17.31 196 PHE C N 1
ATOM 8067 C CA . PHE C 1 164 ? 52.712 16.347 45.689 1.00 16.77 196 PHE C CA 1
ATOM 8068 C C . PHE C 1 164 ? 53.567 17.427 46.336 1.00 16.90 196 PHE C C 1
ATOM 8069 O O . PHE C 1 164 ? 53.905 18.411 45.684 1.00 17.82 196 PHE C O 1
ATOM 8077 N N . ARG C 1 165 ? 53.893 17.258 47.611 1.00 16.39 197 ARG C N 1
ATOM 8078 C CA . ARG C 1 165 ? 54.612 18.316 48.332 1.00 17.41 197 ARG C CA 1
ATOM 8079 C C . ARG C 1 165 ? 55.987 17.877 48.816 1.00 19.65 197 ARG C C 1
ATOM 8080 O O . ARG C 1 165 ? 56.253 16.677 49.008 1.00 18.99 197 ARG C O 1
ATOM 8088 N N . HIS C 1 166 ? 56.851 18.872 49.007 1.00 18.60 198 HIS C N 1
ATOM 8089 C CA . HIS C 1 166 ? 58.218 18.654 49.470 1.00 18.41 198 HIS C CA 1
ATOM 8090 C C . HIS C 1 166 ? 58.556 19.644 50.587 1.00 18.87 198 HIS C C 1
ATOM 8091 O O . HIS C 1 166 ? 58.652 20.844 50.320 1.00 18.56 198 HIS C O 1
ATOM 8098 N N . VAL C 1 167 ? 58.740 19.139 51.805 1.00 18.98 199 VAL C N 1
ATOM 8099 C CA . VAL C 1 167 ? 59.167 19.957 52.940 1.00 19.47 199 VAL C CA 1
ATOM 8100 C C . VAL C 1 167 ? 60.684 19.901 52.947 1.00 21.22 199 VAL C C 1
ATOM 8101 O O . VAL C 1 167 ? 61.282 18.839 53.166 1.00 20.19 199 VAL C O 1
ATOM 8105 N N . ASP C 1 168 ? 61.284 21.052 52.690 1.00 21.40 200 ASP C N 1
ATOM 8106 C CA . ASP C 1 168 ? 62.728 21.228 52.614 1.00 23.40 200 ASP C CA 1
ATOM 8107 C C . ASP C 1 168 ? 63.128 21.945 53.888 1.00 23.23 200 ASP C C 1
ATOM 8108 O O . ASP C 1 168 ? 62.911 23.143 54.021 1.00 23.57 200 ASP C O 1
ATOM 8113 N N . PHE C 1 169 ? 63.696 21.212 54.841 1.00 23.14 201 PHE C N 1
ATOM 8114 C CA . PHE C 1 169 ? 63.996 21.785 56.160 1.00 23.98 201 PHE C CA 1
ATOM 8115 C C . PHE C 1 169 ? 65.183 22.727 56.129 1.00 25.84 201 PHE C C 1
ATOM 8116 O O . PHE C 1 169 ? 65.257 23.640 56.952 1.00 25.40 201 PHE C O 1
ATOM 8124 N N . VAL C 1 170 ? 66.125 22.499 55.218 1.00 26.19 202 VAL C N 1
ATOM 8125 C CA . VAL C 1 170 ? 67.308 23.349 55.135 1.00 27.73 202 VAL C CA 1
ATOM 8126 C C . VAL C 1 170 ? 66.893 24.779 54.766 1.00 28.62 202 VAL C C 1
ATOM 8127 O O . VAL C 1 170 ? 67.316 25.746 55.403 1.00 28.46 202 VAL C O 1
ATOM 8131 N N . ASN C 1 171 ? 66.033 24.888 53.759 1.00 27.81 203 ASN C N 1
ATOM 8132 C CA . ASN C 1 171 ? 65.569 26.172 53.256 1.00 29.50 203 ASN C CA 1
ATOM 8133 C C . ASN C 1 171 ? 64.235 26.628 53.844 1.00 27.72 203 ASN C C 1
ATOM 8134 O O . ASN C 1 171 ? 63.752 27.714 53.504 1.00 26.43 203 ASN C O 1
ATOM 8139 N N . GLN C 1 172 ? 63.653 25.814 54.733 1.00 25.68 204 GLN C N 1
ATOM 8140 C CA . GLN C 1 172 ? 62.386 26.134 55.382 1.00 26.30 204 GLN C CA 1
ATOM 8141 C C . GLN C 1 172 ? 61.342 26.548 54.347 1.00 24.29 204 GLN C C 1
ATOM 8142 O O . GLN C 1 172 ? 60.725 27.614 54.437 1.00 24.51 204 GLN C O 1
ATOM 8148 N N . TYR C 1 173 ? 61.146 25.646 53.394 1.00 22.46 205 TYR C N 1
ATOM 8149 C CA . TYR C 1 173 ? 60.313 25.876 52.214 1.00 21.88 205 TYR C CA 1
ATOM 8150 C C . TYR C 1 173 ? 59.481 24.627 51.956 1.00 20.84 205 TYR C C 1
ATOM 8151 O O . TYR C 1 173 ? 59.968 23.506 52.108 1.00 19.55 205 TYR C O 1
ATOM 8160 N N . VAL C 1 174 ? 58.213 24.823 51.592 1.00 20.04 206 VAL C N 1
ATOM 8161 C CA . VAL C 1 174 ? 57.337 23.727 51.203 1.00 19.00 206 VAL C CA 1
ATOM 8162 C C . VAL C 1 174 ? 56.974 23.887 49.728 1.00 19.89 206 VAL C C 1
ATOM 8163 O O . VAL C 1 174 ? 56.098 24.696 49.356 1.00 20.93 206 VAL C O 1
ATOM 8167 N N . ASP C 1 175 ? 57.633 23.097 48.896 1.00 20.31 207 ASP C N 1
ATOM 8168 C CA . ASP C 1 175 ? 57.483 23.177 47.453 1.00 20.19 207 ASP C CA 1
ATOM 8169 C C . ASP C 1 175 ? 56.305 22.315 46.984 1.00 19.89 207 ASP C C 1
ATOM 8170 O O . ASP C 1 175 ? 55.793 21.479 47.734 1.00 18.49 207 ASP C O 1
ATOM 8175 N N . ILE C 1 176 ? 55.876 22.564 45.748 1.00 19.68 208 ILE C N 1
ATOM 8176 C CA . ILE C 1 176 ? 54.979 21.667 45.010 1.00 19.13 208 ILE C CA 1
ATOM 8177 C C . ILE C 1 176 ? 55.836 20.975 43.962 1.00 20.96 208 ILE C C 1
ATOM 8178 O O . ILE C 1 176 ? 56.527 21.632 43.194 1.00 21.83 208 ILE C O 1
ATOM 8183 N N . LYS C 1 177 ? 55.795 19.648 43.933 1.00 20.56 209 LYS C N 1
ATOM 8184 C CA . LYS C 1 177 ? 56.570 18.895 42.955 1.00 21.94 209 LYS C CA 1
ATOM 8185 C C . LYS C 1 177 ? 55.691 18.590 41.760 1.00 22.83 209 LYS C C 1
ATOM 8186 O O . LYS C 1 177 ? 54.635 17.988 41.897 1.00 21.61 209 LYS C O 1
ATOM 8192 N N . THR C 1 178 ? 56.132 18.990 40.582 1.00 24.11 210 THR C N 1
ATOM 8193 C CA . THR C 1 178 ? 55.426 18.614 39.371 1.00 25.03 210 THR C CA 1
ATOM 8194 C C . THR C 1 178 ? 55.764 17.156 39.073 1.00 24.45 210 THR C C 1
ATOM 8195 O O . THR C 1 178 ? 56.930 16.796 38.938 1.00 27.03 210 THR C O 1
ATOM 8199 N N . THR C 1 179 ? 54.733 16.320 38.996 1.00 22.80 211 THR C N 1
ATOM 8200 C CA . THR C 1 179 ? 54.920 14.894 38.763 1.00 22.00 211 THR C CA 1
ATOM 8201 C C . THR C 1 179 ? 54.394 14.450 37.410 1.00 22.58 211 THR C C 1
ATOM 8202 O O . THR C 1 179 ? 54.887 13.458 36.864 1.00 22.12 211 THR C O 1
ATOM 8206 N N . ASN C 1 180 ? 53.380 15.162 36.899 1.00 21.99 212 ASN C N 1
ATOM 8207 C CA . ASN C 1 180 ? 52.586 14.724 35.746 1.00 22.09 212 ASN C CA 1
ATOM 8208 C C . ASN C 1 180 ? 51.966 13.321 35.943 1.00 22.04 212 ASN C C 1
ATOM 8209 O O . ASN C 1 180 ? 51.760 12.555 34.982 1.00 21.88 212 ASN C O 1
ATOM 8214 N N . ILE C 1 181 ? 51.657 13.023 37.197 1.00 20.98 213 ILE C N 1
ATOM 8215 C CA . ILE C 1 181 ? 51.002 11.776 37.604 1.00 19.99 213 ILE C CA 1
ATOM 8216 C C . ILE C 1 181 ? 49.629 12.155 38.144 1.00 20.50 213 ILE C C 1
ATOM 8217 O O . ILE C 1 181 ? 49.521 12.959 39.069 1.00 20.46 213 ILE C O 1
ATOM 8222 N N . GLY C 1 182 ? 48.578 11.592 37.565 1.00 20.65 214 GLY C N 1
ATOM 8223 C CA . GLY C 1 182 ? 47.214 12.016 37.905 1.00 22.08 214 GLY C CA 1
ATOM 8224 C C . GLY C 1 182 ? 46.740 11.583 39.272 1.00 20.89 214 GLY C C 1
ATOM 8225 O O . GLY C 1 182 ? 45.929 12.273 39.911 1.00 21.99 214 GLY C O 1
ATOM 8226 N N . GLN C 1 183 ? 47.199 10.419 39.728 1.00 19.46 215 GLN C N 1
ATOM 8227 C CA . GLN C 1 183 ? 46.751 9.911 41.018 1.00 19.45 215 GLN C CA 1
ATOM 8228 C C . GLN C 1 183 ? 47.904 9.226 41.760 1.00 20.63 215 GLN C C 1
ATOM 8229 O O . GLN C 1 183 ? 48.117 8.023 41.645 1.00 20.45 215 GLN C O 1
ATOM 8235 N N . CYS C 1 184 ? 48.663 10.034 42.499 1.00 18.90 216 CYS C N 1
ATOM 8236 C CA . CYS C 1 184 ? 49.812 9.549 43.270 1.00 18.14 216 CYS C CA 1
ATOM 8237 C C . CYS C 1 184 ? 49.363 8.846 44.550 1.00 17.29 216 CYS C C 1
ATOM 8238 O O . CYS C 1 184 ? 48.923 9.492 45.504 1.00 18.42 216 CYS C O 1
ATOM 8241 N N . ALA C 1 185 ? 49.482 7.519 44.564 1.00 17.21 217 ALA C N 1
ATOM 8242 C CA . ALA C 1 185 ? 48.917 6.699 45.627 1.00 15.84 217 ALA C CA 1
ATOM 8243 C C . ALA C 1 185 ? 49.886 6.374 46.727 1.00 16.56 217 ALA C C 1
ATOM 8244 O O . ALA C 1 185 ? 49.455 6.102 47.860 1.00 15.99 217 ALA C O 1
ATOM 8246 N N . ASP C 1 186 ? 51.191 6.369 46.430 1.00 16.46 218 ASP C N 1
ATOM 8247 C CA . ASP C 1 186 ? 52.201 6.068 47.443 1.00 16.96 218 ASP C CA 1
ATOM 8248 C C . ASP C 1 186 ? 53.557 6.550 46.952 1.00 16.53 218 ASP C C 1
ATOM 8249 O O . ASP C 1 186 ? 53.754 6.811 45.753 1.00 15.43 218 ASP C O 1
ATOM 8254 N N . VAL C 1 187 ? 54.457 6.705 47.909 1.00 15.93 219 VAL C N 1
ATOM 8255 C CA . VAL C 1 187 ? 55.813 7.141 47.660 1.00 17.64 219 VAL C CA 1
ATOM 8256 C C . VAL C 1 187 ? 56.772 6.350 48.544 1.00 16.74 219 VAL C C 1
ATOM 8257 O O . VAL C 1 187 ? 56.487 6.055 49.736 1.00 17.19 219 VAL C O 1
ATOM 8261 N N . ASN C 1 188 ? 57.911 5.987 47.971 1.00 17.01 220 ASN C N 1
ATOM 8262 C CA . ASN C 1 188 ? 58.959 5.308 48.726 1.00 17.28 220 ASN C CA 1
ATOM 8263 C C . ASN C 1 188 ? 60.286 5.574 48.023 1.00 17.88 220 ASN C C 1
ATOM 8264 O O . ASN C 1 188 ? 60.342 6.355 47.075 1.00 17.59 220 ASN C O 1
ATOM 8269 N N . PHE C 1 189 ? 61.353 4.949 48.502 1.00 17.50 221 PHE C N 1
ATOM 8270 C CA . PHE C 1 189 ? 62.664 5.106 47.906 1.00 18.53 221 PHE C CA 1
ATOM 8271 C C . PHE C 1 189 ? 63.307 3.744 47.703 1.00 19.65 221 PHE C C 1
ATOM 8272 O O . PHE C 1 189 ? 63.233 2.876 48.592 1.00 18.47 221 PHE C O 1
ATOM 8280 N N . THR C 1 190 ? 63.965 3.569 46.551 1.00 19.91 222 THR C N 1
ATOM 8281 C CA . THR C 1 190 ? 64.690 2.332 46.274 1.00 21.07 222 THR C CA 1
ATOM 8282 C C . THR C 1 190 ? 65.968 2.335 47.109 1.00 23.08 222 THR C C 1
ATOM 8283 O O . THR C 1 190 ? 66.349 3.366 47.701 1.00 22.43 222 THR C O 1
ATOM 8287 N N . LEU C 1 191 ? 66.629 1.187 47.144 1.00 21.76 223 LEU C N 1
ATOM 8288 C CA . LEU C 1 191 ? 67.894 1.049 47.864 1.00 22.96 223 LEU C CA 1
ATOM 8289 C C . LEU C 1 191 ? 69.012 1.928 47.269 1.00 25.08 223 LEU C C 1
ATOM 8290 O O . LEU C 1 191 ? 69.928 2.307 47.976 1.00 25.72 223 LEU C O 1
ATOM 8295 N N . ASN C 1 192 ? 68.908 2.268 45.991 1.00 24.54 224 ASN C N 1
ATOM 8296 C CA A ASN C 1 192 ? 69.794 3.204 45.286 0.50 27.25 224 ASN C CA 1
ATOM 8297 C CA B ASN C 1 192 ? 69.873 3.205 45.404 0.50 27.77 224 ASN C CA 1
ATOM 8298 C C . ASN C 1 192 ? 69.485 4.665 45.656 1.00 26.98 224 ASN C C 1
ATOM 8299 O O . ASN C 1 192 ? 70.244 5.583 45.328 1.00 27.33 224 ASN C O 1
ATOM 8308 N N . GLY C 1 193 ? 68.336 4.881 46.299 1.00 23.76 225 GLY C N 1
ATOM 8309 C CA . GLY C 1 193 ? 67.902 6.214 46.711 1.00 23.22 225 GLY C CA 1
ATOM 8310 C C . GLY C 1 193 ? 67.032 6.939 45.684 1.00 23.00 225 GLY C C 1
ATOM 8311 O O . GLY C 1 193 ? 66.723 8.117 45.863 1.00 22.84 225 GLY C O 1
ATOM 8312 N N . ASP C 1 194 ? 66.630 6.246 44.619 1.00 21.48 226 ASP C N 1
ATOM 8313 C CA . ASP C 1 194 ? 65.670 6.817 43.669 1.00 22.52 226 ASP C CA 1
ATOM 8314 C C . ASP C 1 194 ? 64.277 6.857 44.295 1.00 20.37 226 ASP C C 1
ATOM 8315 O O . ASP C 1 194 ? 63.916 5.989 45.097 1.00 19.58 226 ASP C O 1
ATOM 8333 N N . VAL C 1 196 ? 60.353 6.372 44.315 1.00 18.05 228 VAL C N 1
ATOM 8334 C CA . VAL C 1 196 ? 59.321 5.564 43.686 1.00 18.47 228 VAL C CA 1
ATOM 8335 C C . VAL C 1 196 ? 57.979 6.222 43.955 1.00 17.57 228 VAL C C 1
ATOM 8336 O O . VAL C 1 196 ? 57.697 6.586 45.091 1.00 17.30 228 VAL C O 1
ATOM 8340 N N . VAL C 1 197 ? 57.179 6.404 42.916 1.00 16.02 229 VAL C N 1
ATOM 8341 C CA . VAL C 1 197 ? 55.828 6.944 43.046 1.00 16.75 229 VAL C CA 1
ATOM 8342 C C . VAL C 1 197 ? 54.847 6.051 42.293 1.00 17.23 229 VAL C C 1
ATOM 8343 O O . VAL C 1 197 ? 55.044 5.741 41.112 1.00 18.29 229 VAL C O 1
ATOM 8347 N N . VAL C 1 198 ? 53.797 5.615 42.977 1.00 16.18 230 VAL C N 1
ATOM 8348 C CA . VAL C 1 198 ? 52.748 4.798 42.356 1.00 16.68 230 VAL C CA 1
ATOM 8349 C C . VAL C 1 198 ? 51.657 5.683 41.754 1.00 16.81 230 VAL C C 1
ATOM 8350 O O . VAL C 1 198 ? 51.188 6.623 42.399 1.00 17.18 230 VAL C O 1
ATOM 8354 N N . ASP C 1 199 ? 51.284 5.402 40.519 1.00 16.82 231 ASP C N 1
ATOM 8355 C CA . ASP C 1 199 ? 50.148 6.039 39.856 1.00 16.59 231 ASP C CA 1
ATOM 8356 C C . ASP C 1 199 ? 49.048 5.017 39.853 1.00 17.98 231 ASP C C 1
ATOM 8357 O O . ASP C 1 199 ? 49.218 3.941 39.281 1.00 19.85 231 ASP C O 1
ATOM 8362 N N . ASP C 1 200 ? 47.929 5.343 40.508 1.00 16.12 232 ASP C N 1
ATOM 8363 C CA . ASP C 1 200 ? 46.738 4.491 40.517 1.00 16.55 232 ASP C CA 1
ATOM 8364 C C . ASP C 1 200 ? 45.905 4.869 39.294 1.00 19.62 232 ASP C C 1
ATOM 8365 O O . ASP C 1 200 ? 45.219 5.900 39.291 1.00 18.84 232 ASP C O 1
ATOM 8370 N N . GLN C 1 201 ? 45.988 4.047 38.243 1.00 18.90 233 GLN C N 1
ATOM 8371 C CA . GLN C 1 201 ? 45.359 4.364 36.954 1.00 18.41 233 GLN C CA 1
ATOM 8372 C C . GLN C 1 201 ? 44.769 3.086 36.320 1.00 19.64 233 GLN C C 1
ATOM 8373 O O . GLN C 1 201 ? 45.096 1.976 36.733 1.00 19.06 233 GLN C O 1
ATOM 8379 N N . SER C 1 202 ? 43.897 3.252 35.338 1.00 19.90 234 SER C N 1
ATOM 8380 C CA . SER C 1 202 ? 42.951 2.178 34.959 1.00 20.37 234 SER C CA 1
ATOM 8381 C C . SER C 1 202 ? 43.359 1.305 33.751 1.00 21.37 234 SER C C 1
ATOM 8382 O O . SER C 1 202 ? 42.513 0.573 33.182 1.00 21.96 234 SER C O 1
ATOM 8385 N N . SER C 1 203 ? 44.631 1.334 33.350 1.00 19.62 235 SER C N 1
ATOM 8386 C CA . SER C 1 203 ? 45.065 0.503 32.234 1.00 23.45 235 SER C CA 1
ATOM 8387 C C . SER C 1 203 ? 46.199 -0.469 32.585 1.00 22.49 235 SER C C 1
ATOM 8388 O O . SER C 1 203 ? 47.190 -0.069 33.195 1.00 22.58 235 SER C O 1
ATOM 8391 N N . ASP C 1 204 ? 46.033 -1.743 32.201 1.00 21.94 236 ASP C N 1
ATOM 8392 C CA . ASP C 1 204 ? 47.056 -2.772 32.423 1.00 22.55 236 ASP C CA 1
ATOM 8393 C C . ASP C 1 204 ? 48.315 -2.511 31.584 1.00 23.29 236 ASP C C 1
ATOM 8394 O O . ASP C 1 204 ? 49.359 -3.117 31.841 1.00 23.71 236 ASP C O 1
ATOM 8399 N N . THR C 1 205 ? 48.215 -1.671 30.557 1.00 23.34 237 THR C N 1
ATOM 8400 C CA . THR C 1 205 ? 49.342 -1.455 29.640 1.00 25.09 237 THR C CA 1
ATOM 8401 C C . THR C 1 205 ? 49.933 -0.050 29.783 1.00 25.18 237 THR C C 1
ATOM 8402 O O . THR C 1 205 ? 50.719 0.402 28.935 1.00 25.30 237 THR C O 1
ATOM 8406 N N . ASN C 1 206 ? 49.539 0.640 30.850 1.00 22.88 238 ASN C N 1
ATOM 8407 C CA . ASN C 1 206 ? 50.152 1.903 31.237 1.00 22.53 238 ASN C CA 1
ATOM 8408 C C . ASN C 1 206 ? 50.883 1.777 32.539 1.00 21.11 238 ASN C C 1
ATOM 8409 O O . ASN C 1 206 ? 50.632 0.878 33.348 1.00 19.01 238 ASN C O 1
ATOM 8414 N N . THR C 1 207 ? 51.811 2.705 32.726 1.00 19.19 239 THR C N 1
ATOM 8415 C CA . THR C 1 207 ? 52.700 2.671 33.849 1.00 19.40 239 THR C CA 1
ATOM 8416 C C . THR C 1 207 ? 51.981 2.844 35.180 1.00 18.01 239 THR C C 1
ATOM 8417 O O . THR C 1 207 ? 51.157 3.757 35.355 1.00 20.30 239 THR C O 1
ATOM 8421 N N . GLY C 1 208 ? 52.290 1.953 36.126 1.00 17.55 240 GLY C N 1
ATOM 8422 C CA . GLY C 1 208 ? 51.764 2.068 37.486 1.00 16.62 240 GLY C CA 1
ATOM 8423 C C . GLY C 1 208 ? 52.793 2.498 38.513 1.00 17.38 240 GLY C C 1
ATOM 8424 O O . GLY C 1 208 ? 52.430 3.008 39.577 1.00 18.39 240 GLY C O 1
ATOM 8425 N N . ILE C 1 209 ? 54.067 2.254 38.218 1.00 16.25 241 ILE C N 1
ATOM 8426 C CA . ILE C 1 209 ? 55.149 2.629 39.108 1.00 17.92 241 ILE C CA 1
ATOM 8427 C C . ILE C 1 209 ? 56.170 3.462 38.337 1.00 17.96 241 ILE C C 1
ATOM 8428 O O . ILE C 1 209 ? 56.689 3.037 37.295 1.00 19.30 241 ILE C O 1
ATOM 8433 N N . TYR C 1 210 ? 56.425 4.666 38.843 1.00 17.67 242 TYR C N 1
ATOM 8434 C CA . TYR C 1 210 ? 57.387 5.573 38.253 1.00 19.34 242 TYR C CA 1
ATOM 8435 C C . TYR C 1 210 ? 58.559 5.729 39.190 1.00 19.05 242 TYR C C 1
ATOM 8436 O O . TYR C 1 210 ? 58.455 5.511 40.412 1.00 18.60 242 TYR C O 1
ATOM 8445 N N . LEU C 1 211 ? 59.673 6.158 38.613 1.00 20.58 243 LEU C N 1
ATOM 8446 C CA A LEU C 1 211 ? 60.866 6.472 39.364 0.50 21.76 243 LEU C CA 1
ATOM 8447 C CA B LEU C 1 211 ? 60.862 6.499 39.385 0.50 21.42 243 LEU C CA 1
ATOM 8448 C C . LEU C 1 211 ? 61.289 7.908 39.029 1.00 22.60 243 LEU C C 1
ATOM 8449 O O . LEU C 1 211 ? 61.210 8.321 37.861 1.00 23.53 243 LEU C O 1
ATOM 8458 N N . PHE C 1 212 ? 61.717 8.659 40.038 1.00 21.64 244 PHE C N 1
ATOM 8459 C CA . PHE C 1 212 ? 62.368 9.943 39.831 1.00 21.77 244 PHE C CA 1
ATOM 8460 C C . PHE C 1 212 ? 63.804 9.721 40.280 1.00 22.67 244 PHE C C 1
ATOM 8461 O O . PHE C 1 212 ? 64.047 9.261 41.407 1.00 21.94 244 PHE C O 1
ATOM 8469 N N . THR C 1 213 ? 64.760 9.995 39.408 1.00 22.96 245 THR C N 1
ATOM 8470 C CA . THR C 1 213 ? 66.149 9.574 39.687 1.00 24.35 245 THR C CA 1
ATOM 8471 C C . THR C 1 213 ? 66.876 10.495 40.665 1.00 24.88 245 THR C C 1
ATOM 8472 O O . THR C 1 213 ? 66.828 11.720 40.549 1.00 27.21 245 THR C O 1
ATOM 8476 N N . ARG C 1 214 ? 67.566 9.893 41.626 1.00 25.00 246 ARG C N 1
ATOM 8477 C CA . ARG C 1 214 ? 68.404 10.649 42.544 1.00 26.88 246 ARG C CA 1
ATOM 8478 C C . ARG C 1 214 ? 69.472 11.473 41.815 1.00 29.95 246 ARG C C 1
ATOM 8479 O O . ARG C 1 214 ? 69.678 12.635 42.151 1.00 30.81 246 ARG C O 1
ATOM 8487 N N . ALA C 1 215 ? 70.123 10.871 40.823 1.00 30.05 247 ALA C N 1
ATOM 8488 C CA . ALA C 1 215 ? 71.199 11.519 40.051 1.00 32.10 247 ALA C CA 1
ATOM 8489 C C . ALA C 1 215 ? 70.765 12.855 39.435 1.00 33.34 247 ALA C C 1
ATOM 8490 O O . ALA C 1 215 ? 71.584 13.766 39.274 1.00 32.08 247 ALA C O 1
ATOM 8492 N N . SER C 1 216 ? 69.479 12.970 39.098 1.00 30.03 248 SER C N 1
ATOM 8493 C CA . SER C 1 216 ? 68.907 14.195 38.542 1.00 30.83 248 SER C CA 1
ATOM 8494 C C . SER C 1 216 ? 68.341 15.159 39.585 1.00 31.02 248 SER C C 1
ATOM 8495 O O . SER C 1 216 ? 67.718 16.155 39.226 1.00 32.73 248 SER C O 1
ATOM 8498 N N . GLY C 1 217 ? 68.512 14.861 40.868 1.00 30.93 249 GLY C N 1
ATOM 8499 C CA . GLY C 1 217 ? 67.848 15.632 41.909 1.00 31.10 249 GLY C CA 1
ATOM 8500 C C . GLY C 1 217 ? 66.347 15.438 41.838 1.00 29.31 249 GLY C C 1
ATOM 8501 O O . GLY C 1 217 ? 65.582 16.345 42.171 1.00 29.48 249 GLY C O 1
ATOM 8502 N N . PHE C 1 218 ? 65.942 14.245 41.386 1.00 27.91 250 PHE C N 1
ATOM 8503 C CA . PHE C 1 218 ? 64.527 13.819 41.281 1.00 26.39 250 PHE C CA 1
ATOM 8504 C C . PHE C 1 218 ? 63.708 14.562 40.213 1.00 26.95 250 PHE C C 1
ATOM 8505 O O . PHE C 1 218 ? 62.464 14.543 40.232 1.00 27.03 250 PHE C O 1
ATOM 8513 N N . THR C 1 219 ? 64.392 15.184 39.271 1.00 27.87 251 THR C N 1
ATOM 8514 C CA . THR C 1 219 ? 63.708 15.890 38.185 1.00 29.97 251 THR C CA 1
ATOM 8515 C C . THR C 1 219 ? 63.393 14.968 36.996 1.00 30.22 251 THR C C 1
ATOM 8516 O O . THR C 1 219 ? 62.412 15.208 36.295 1.00 33.86 251 THR C O 1
ATOM 8520 N N . GLU C 1 220 ? 64.223 13.951 36.744 1.00 29.11 252 GLU C N 1
ATOM 8521 C CA . GLU C 1 220 ? 63.991 13.033 35.627 1.00 30.09 252 GLU C CA 1
ATOM 8522 C C . GLU C 1 220 ? 63.099 11.887 36.071 1.00 28.13 252 GLU C C 1
ATOM 8523 O O . GLU C 1 220 ? 63.449 11.169 37.015 1.00 25.91 252 GLU C O 1
ATOM 8529 N N . ARG C 1 221 ? 61.961 11.740 35.389 1.00 26.56 253 ARG C N 1
ATOM 8530 C CA . ARG C 1 221 ? 61.003 10.666 35.648 1.00 25.87 253 ARG C CA 1
ATOM 8531 C C . ARG C 1 221 ? 61.212 9.527 34.662 1.00 26.59 253 ARG C C 1
ATOM 8532 O O . ARG C 1 221 ? 61.359 9.771 33.457 1.00 26.69 253 ARG C O 1
ATOM 8540 N N . LEU C 1 222 ? 61.215 8.300 35.179 1.00 25.20 254 LEU C N 1
ATOM 8541 C CA . LEU C 1 222 ? 61.273 7.083 34.379 1.00 25.46 254 LEU C CA 1
ATOM 8542 C C . LEU C 1 222 ? 60.027 6.225 34.657 1.00 24.05 254 LEU C C 1
ATOM 8543 O O . LEU C 1 222 ? 59.468 6.256 35.763 1.00 22.17 254 LEU C O 1
ATOM 8548 N N . SER C 1 223 ? 59.603 5.470 33.651 1.00 23.71 255 SER C N 1
ATOM 8549 C CA . SER C 1 223 ? 58.503 4.526 33.816 1.00 23.63 255 SER C CA 1
ATOM 8550 C C . SER C 1 223 ? 59.112 3.200 34.166 1.00 25.38 255 SER C C 1
ATOM 8551 O O . SER C 1 223 ? 59.889 2.648 33.404 1.00 26.98 255 SER C O 1
ATOM 8554 N N . LEU C 1 224 ? 58.775 2.683 35.331 1.00 22.69 256 LEU C N 1
ATOM 8555 C CA . LEU C 1 224 ? 59.374 1.475 35.802 1.00 22.72 256 LEU C CA 1
ATOM 8556 C C . LEU C 1 224 ? 58.599 0.235 35.347 1.00 23.17 256 LEU C C 1
ATOM 8557 O O . LEU C 1 224 ? 59.172 -0.672 34.737 1.00 23.53 256 LEU C O 1
ATOM 8562 N N . CYS C 1 225 ? 57.306 0.171 35.652 1.00 22.68 257 CYS C N 1
ATOM 8563 C CA . CYS C 1 225 ? 56.506 -0.965 35.213 1.00 23.66 257 CYS C CA 1
ATOM 8564 C C . CYS C 1 225 ? 55.012 -0.653 35.130 1.00 23.38 257 CYS C C 1
ATOM 8565 O O . CYS C 1 225 ? 54.508 0.232 35.829 1.00 22.17 257 CYS C O 1
ATOM 8568 N N . ASN C 1 226 ? 54.330 -1.396 34.262 1.00 21.23 258 ASN C N 1
ATOM 8569 C CA . ASN C 1 226 ? 52.882 -1.270 34.102 1.00 20.78 258 ASN C CA 1
ATOM 8570 C C . ASN C 1 226 ? 52.200 -1.942 35.282 1.00 18.87 258 ASN C C 1
ATOM 8571 O O . ASN C 1 226 ? 52.628 -2.995 35.741 1.00 19.58 258 ASN C O 1
ATOM 8576 N N . ALA C 1 227 ? 51.158 -1.310 35.788 1.00 17.87 259 ALA C N 1
ATOM 8577 C CA . ALA C 1 227 ? 50.301 -1.913 36.796 1.00 18.01 259 ALA C CA 1
ATOM 8578 C C . ALA C 1 227 ? 49.032 -1.113 36.797 1.00 17.35 259 ALA C C 1
ATOM 8579 O O . ALA C 1 227 ? 49.084 0.115 36.810 1.00 18.18 259 ALA C O 1
ATOM 8581 N N . ARG C 1 228 ? 47.900 -1.802 36.771 1.00 17.85 260 ARG C N 1
ATOM 8582 C CA . ARG C 1 228 ? 46.584 -1.173 36.823 1.00 17.61 260 ARG C CA 1
ATOM 8583 C C . ARG C 1 228 ? 46.054 -1.177 38.259 1.00 15.95 260 ARG C C 1
ATOM 8584 O O . ARG C 1 228 ? 46.144 -2.186 38.950 1.00 15.72 260 ARG C O 1
ATOM 8592 N N . GLY C 1 229 ? 45.504 -0.048 38.716 1.00 15.22 261 GLY C N 1
ATOM 8593 C CA . GLY C 1 229 ? 44.928 0.029 40.055 1.00 16.11 261 GLY C CA 1
ATOM 8594 C C . GLY C 1 229 ? 45.884 -0.183 41.212 1.00 15.55 261 GLY C C 1
ATOM 8595 O O . GLY C 1 229 ? 45.490 -0.700 42.279 1.00 14.71 261 GLY C O 1
ATOM 8596 N N . ALA C 1 230 ? 47.141 0.227 41.034 1.00 15.49 262 ALA C N 1
ATOM 8597 C CA . ALA C 1 230 ? 48.163 0.027 42.054 1.00 16.69 262 ALA C CA 1
ATOM 8598 C C . ALA C 1 230 ? 47.988 0.981 43.230 1.00 17.12 262 ALA C C 1
ATOM 8599 O O . ALA C 1 230 ? 47.637 2.135 43.031 1.00 17.72 262 ALA C O 1
ATOM 8601 N N . LYS C 1 231 ? 48.261 0.502 44.433 1.00 18.29 263 LYS C N 1
ATOM 8602 C CA . LYS C 1 231 ? 47.900 1.224 45.661 1.00 16.79 263 LYS C CA 1
ATOM 8603 C C . LYS C 1 231 ? 49.036 1.540 46.634 1.00 18.21 263 LYS C C 1
ATOM 8604 O O . LYS C 1 231 ? 48.886 2.414 47.497 1.00 17.36 263 LYS C O 1
ATOM 8610 N N . THR C 1 232 ? 50.125 0.786 46.559 1.00 16.83 264 THR C N 1
ATOM 8611 C CA . THR C 1 232 ? 51.180 0.857 47.571 1.00 17.99 264 THR C CA 1
ATOM 8612 C C . THR C 1 232 ? 52.515 0.419 46.951 1.00 17.60 264 THR C C 1
ATOM 8613 O O . THR C 1 232 ? 52.537 -0.321 45.980 1.00 17.11 264 THR C O 1
ATOM 8617 N N . CYS C 1 233 ? 53.630 0.935 47.466 1.00 18.65 265 CYS C N 1
ATOM 8618 C CA . CYS C 1 233 ? 54.955 0.533 47.014 1.00 17.83 265 CYS C CA 1
ATOM 8619 C C . CYS C 1 233 ? 55.876 0.348 48.192 1.00 21.49 265 CYS C C 1
ATOM 8620 O O . CYS C 1 233 ? 56.480 1.314 48.662 1.00 28.32 265 CYS C O 1
ATOM 8623 N N . ALA C 1 234 ? 56.010 -0.892 48.650 1.00 17.57 266 ALA C N 1
ATOM 8624 C CA . ALA C 1 234 ? 56.827 -1.188 49.827 1.00 15.88 266 ALA C CA 1
ATOM 8625 C C . ALA C 1 234 ? 58.161 -1.788 49.429 1.00 16.92 266 ALA C C 1
ATOM 8626 O O . ALA C 1 234 ? 58.220 -2.925 48.966 1.00 17.61 266 ALA C O 1
ATOM 8628 N N . VAL C 1 235 ? 59.238 -1.050 49.659 1.00 16.68 267 VAL C N 1
ATOM 8629 C CA . VAL C 1 235 ? 60.571 -1.482 49.213 1.00 16.55 267 VAL C CA 1
ATOM 8630 C C . VAL C 1 235 ? 61.189 -2.332 50.308 1.00 17.87 267 VAL C C 1
ATOM 8631 O O . VAL C 1 235 ? 61.404 -1.864 51.424 1.00 19.80 267 VAL C O 1
ATOM 8635 N N . HIS C 1 236 ? 61.524 -3.580 49.995 1.00 17.69 268 HIS C N 1
ATOM 8636 C CA . HIS C 1 236 ? 62.090 -4.467 51.000 1.00 18.23 268 HIS C CA 1
ATOM 8637 C C . HIS C 1 236 ? 63.488 -3.959 51.344 1.00 19.94 268 HIS C C 1
ATOM 8638 O O . HIS C 1 236 ? 64.261 -3.627 50.445 1.00 18.61 268 HIS C O 1
ATOM 8645 N N . PRO C 1 237 ? 63.820 -3.883 52.643 1.00 19.95 269 PRO C N 1
ATOM 8646 C CA . PRO C 1 237 ? 65.061 -3.224 53.047 1.00 21.25 269 PRO C CA 1
ATOM 8647 C C . PRO C 1 237 ? 66.359 -3.939 52.713 1.00 22.20 269 PRO C C 1
ATOM 8648 O O . PRO C 1 237 ? 67.404 -3.297 52.746 1.00 23.97 269 PRO C O 1
ATOM 8652 N N . GLN C 1 238 ? 66.324 -5.237 52.418 1.00 22.66 270 GLN C N 1
ATOM 8653 C CA . GLN C 1 238 ? 67.522 -5.934 51.957 1.00 23.11 270 GLN C CA 1
ATOM 8654 C C . GLN C 1 238 ? 67.466 -6.331 50.486 1.00 22.13 270 GLN C C 1
ATOM 8655 O O . GLN C 1 238 ? 68.446 -6.113 49.774 1.00 23.85 270 GLN C O 1
ATOM 8661 N N . ASN C 1 239 ? 66.361 -6.909 50.024 1.00 19.84 271 ASN C N 1
ATOM 8662 C CA . ASN C 1 239 ? 66.295 -7.367 48.630 1.00 20.11 271 ASN C CA 1
ATOM 8663 C C . ASN C 1 239 ? 65.961 -6.257 47.632 1.00 19.39 271 ASN C C 1
ATOM 8664 O O . ASN C 1 239 ? 66.127 -6.448 46.429 1.00 20.20 271 ASN C O 1
ATOM 8669 N N . GLY C 1 240 ? 65.458 -5.127 48.124 1.00 19.64 272 GLY C N 1
ATOM 8670 C CA . GLY C 1 240 ? 65.220 -3.950 47.276 1.00 19.96 272 GLY C CA 1
ATOM 8671 C C . GLY C 1 240 ? 64.020 -4.011 46.353 1.00 20.31 272 GLY C C 1
ATOM 8672 O O . GLY C 1 240 ? 63.729 -3.028 45.658 1.00 20.16 272 GLY C O 1
ATOM 8673 N N . LYS C 1 241 ? 63.294 -5.132 46.347 1.00 19.13 273 LYS C N 1
ATOM 8674 C CA . LYS C 1 241 ? 62.123 -5.253 45.482 1.00 18.07 273 LYS C CA 1
ATOM 8675 C C . LYS C 1 241 ? 60.982 -4.370 45.971 1.00 17.21 273 LYS C C 1
ATOM 8676 O O . LYS C 1 241 ? 60.864 -4.120 47.166 1.00 17.76 273 LYS C O 1
ATOM 8682 N N . ILE C 1 242 ? 60.200 -3.849 45.031 1.00 15.66 274 ILE C N 1
ATOM 8683 C CA . ILE C 1 242 ? 59.025 -3.018 45.319 1.00 16.02 274 ILE C CA 1
ATOM 8684 C C . ILE C 1 242 ? 57.805 -3.905 45.364 1.00 15.94 274 ILE C C 1
ATOM 8685 O O . ILE C 1 242 ? 57.409 -4.459 44.331 1.00 16.56 274 ILE C O 1
ATOM 8690 N N . TYR C 1 243 ? 57.205 -4.059 46.554 1.00 15.20 275 TYR C N 1
ATOM 8691 C CA . TYR C 1 243 ? 56.049 -4.919 46.715 1.00 14.43 275 TYR C CA 1
ATOM 8692 C C . TYR C 1 243 ? 54.817 -4.041 46.622 1.00 14.58 275 TYR C C 1
ATOM 8693 O O . TYR C 1 243 ? 54.783 -2.953 47.208 1.00 16.46 275 TYR C O 1
ATOM 8702 N N . TYR C 1 244 ? 53.819 -4.512 45.894 1.00 15.28 276 TYR C N 1
ATOM 8703 C CA . TYR C 1 244 ? 52.615 -3.733 45.650 1.00 14.91 276 TYR C CA 1
ATOM 8704 C C . TYR C 1 244 ? 51.380 -4.592 45.531 1.00 16.77 276 TYR C C 1
ATOM 8705 O O . TYR C 1 244 ? 51.459 -5.815 45.414 1.00 17.64 276 TYR C O 1
ATOM 8714 N N . THR C 1 245 ? 50.229 -3.918 45.557 1.00 15.27 277 THR C N 1
ATOM 8715 C CA . THR C 1 245 ? 48.957 -4.540 45.246 1.00 16.05 277 THR C CA 1
ATOM 8716 C C . THR C 1 245 ? 48.291 -3.778 44.099 1.00 15.35 277 THR C C 1
ATOM 8717 O O . THR C 1 245 ? 48.613 -2.613 43.838 1.00 16.15 277 THR C O 1
ATOM 8721 N N . ARG C 1 246 ? 47.348 -4.447 43.459 1.00 14.45 278 ARG C N 1
ATOM 8722 C CA . ARG C 1 246 ? 46.522 -3.907 42.413 1.00 14.98 278 ARG C CA 1
ATOM 8723 C C . ARG C 1 246 ? 45.060 -4.228 42.691 1.00 16.16 278 ARG C C 1
ATOM 8724 O O . ARG C 1 246 ? 44.701 -5.357 43.049 1.00 14.81 278 ARG C O 1
ATOM 8732 N N . TYR C 1 247 ? 44.207 -3.245 42.449 1.00 15.77 279 TYR C N 1
ATOM 8733 C CA . TYR C 1 247 ? 42.781 -3.344 42.749 1.00 15.35 279 TYR C CA 1
ATOM 8734 C C . TYR C 1 247 ? 42.083 -4.627 42.294 1.00 15.39 279 TYR C C 1
ATOM 8735 O O . TYR C 1 247 ? 41.324 -5.207 43.068 1.00 16.56 279 TYR C O 1
ATOM 8744 N N . HIS C 1 248 ? 42.333 -5.074 41.060 1.00 14.85 280 HIS C N 1
ATOM 8745 C CA . HIS C 1 248 ? 41.597 -6.202 40.485 1.00 15.93 280 HIS C CA 1
ATOM 8746 C C . HIS C 1 248 ? 42.184 -7.592 40.768 1.00 16.83 280 HIS C C 1
ATOM 8747 O O . HIS C 1 248 ? 41.706 -8.586 40.204 1.00 17.73 280 HIS C O 1
ATOM 8754 N N . HIS C 1 249 ? 43.189 -7.667 41.635 1.00 16.90 281 HIS C N 1
ATOM 8755 C CA . HIS C 1 249 ? 43.892 -8.925 41.871 1.00 17.12 281 HIS C CA 1
ATOM 8756 C C . HIS C 1 249 ? 44.127 -9.159 43.352 1.00 17.67 281 HIS C C 1
ATOM 8757 O O . HIS C 1 249 ? 44.576 -8.257 44.072 1.00 16.02 281 HIS C O 1
ATOM 8764 N N . ALA C 1 250 ? 43.831 -10.369 43.820 1.00 16.50 282 ALA C N 1
ATOM 8765 C CA . ALA C 1 250 ? 43.969 -10.681 45.249 1.00 17.42 282 ALA C CA 1
ATOM 8766 C C . ALA C 1 250 ? 45.316 -11.324 45.510 1.00 18.81 282 ALA C C 1
ATOM 8767 O O . ALA C 1 250 ? 45.441 -12.562 45.624 1.00 19.52 282 ALA C O 1
ATOM 8777 N N . ILE C 1 252 ? 49.823 -10.116 46.529 1.00 16.67 284 ILE C N 1
ATOM 8778 C CA . ILE C 1 252 ? 50.917 -9.165 46.552 1.00 16.48 284 ILE C CA 1
ATOM 8779 C C . ILE C 1 252 ? 51.820 -9.488 45.363 1.00 17.71 284 ILE C C 1
ATOM 8780 O O . ILE C 1 252 ? 52.163 -10.673 45.134 1.00 18.01 284 ILE C O 1
ATOM 8785 N N . SER C 1 253 ? 52.184 -8.445 44.610 1.00 16.82 285 SER C N 1
ATOM 8786 C CA . SER C 1 253 ? 53.135 -8.550 43.504 1.00 17.22 285 SER C CA 1
ATOM 8787 C C . SER C 1 253 ? 54.438 -7.865 43.889 1.00 16.80 285 SER C C 1
ATOM 8788 O O . SER C 1 253 ? 54.527 -7.168 44.905 1.00 16.93 285 SER C O 1
ATOM 8791 N N . SER C 1 254 ? 55.461 -8.061 43.081 1.00 17.11 286 SER C N 1
ATOM 8792 C CA . SER C 1 254 ? 56.661 -7.263 43.202 1.00 17.03 286 SER C CA 1
ATOM 8793 C C . SER C 1 254 ? 57.316 -6.956 41.860 1.00 17.58 286 SER C C 1
ATOM 8794 O O . SER C 1 254 ? 57.156 -7.686 40.877 1.00 18.08 286 SER C O 1
ATOM 8797 N N . TYR C 1 255 ? 58.038 -5.849 41.854 1.00 17.42 287 TYR C N 1
ATOM 8798 C CA A TYR C 1 255 ? 58.911 -5.510 40.753 0.60 18.95 287 TYR C CA 1
ATOM 8799 C CA B TYR C 1 255 ? 58.919 -5.484 40.748 0.40 18.63 287 TYR C CA 1
ATOM 8800 C C . TYR C 1 255 ? 60.296 -5.217 41.308 1.00 18.52 287 TYR C C 1
ATOM 8801 O O . TYR C 1 255 ? 60.434 -4.453 42.251 1.00 18.08 287 TYR C O 1
ATOM 8818 N N . ASP C 1 256 ? 61.318 -5.842 40.715 1.00 17.91 288 ASP C N 1
ATOM 8819 C CA . ASP C 1 256 ? 62.701 -5.677 41.175 1.00 19.13 288 ASP C CA 1
ATOM 8820 C C . ASP C 1 256 ? 63.370 -4.634 40.304 1.00 20.23 288 ASP C C 1
ATOM 8821 O O . ASP C 1 256 ? 63.666 -4.889 39.134 1.00 20.72 288 ASP C O 1
ATOM 8826 N N . PRO C 1 257 ? 63.621 -3.441 40.855 1.00 20.17 289 PRO C N 1
ATOM 8827 C CA . PRO C 1 257 ? 64.159 -2.391 39.997 1.00 21.10 289 PRO C CA 1
ATOM 8828 C C . PRO C 1 257 ? 65.585 -2.642 39.541 1.00 23.32 289 PRO C C 1
ATOM 8829 O O . PRO C 1 257 ? 66.023 -2.039 38.572 1.00 24.37 289 PRO C O 1
ATOM 8833 N N . ALA C 1 258 ? 66.301 -3.528 40.211 1.00 22.64 290 ALA C N 1
ATOM 8834 C CA . ALA C 1 258 ? 67.670 -3.831 39.819 1.00 24.42 290 ALA C CA 1
ATOM 8835 C C . ALA C 1 258 ? 67.752 -4.730 38.596 1.00 24.48 290 ALA C C 1
ATOM 8836 O O . ALA C 1 258 ? 68.771 -4.723 37.914 1.00 26.78 290 ALA C O 1
ATOM 8838 N N . THR C 1 259 ? 66.732 -5.557 38.383 1.00 21.77 291 THR C N 1
ATOM 8839 C CA . THR C 1 259 ? 66.771 -6.604 37.353 1.00 21.89 291 THR C CA 1
ATOM 8840 C C . THR C 1 259 ? 65.621 -6.551 36.366 1.00 21.39 291 THR C C 1
ATOM 8841 O O . THR C 1 259 ? 65.661 -7.254 35.365 1.00 22.46 291 THR C O 1
ATOM 8845 N N . GLY C 1 260 ? 64.614 -5.736 36.632 1.00 20.78 292 GLY C N 1
ATOM 8846 C CA . GLY C 1 260 ? 63.420 -5.717 35.803 1.00 22.13 292 GLY C CA 1
ATOM 8847 C C . GLY C 1 260 ? 62.525 -6.922 35.972 1.00 22.29 292 GLY C C 1
ATOM 8848 O O . GLY C 1 260 ? 61.698 -7.192 35.121 1.00 28.26 292 GLY C O 1
ATOM 8849 N N . THR C 1 261 ? 62.668 -7.656 37.067 1.00 22.31 293 THR C N 1
ATOM 8850 C CA . THR C 1 261 ? 61.904 -8.878 37.266 1.00 22.62 293 THR C CA 1
ATOM 8851 C C . THR C 1 261 ? 60.557 -8.586 37.911 1.00 21.36 293 THR C C 1
ATOM 8852 O O . THR C 1 261 ? 60.501 -8.035 39.014 1.00 18.47 293 THR C O 1
ATOM 8856 N N . LEU C 1 262 ? 59.482 -8.942 37.203 1.00 21.41 294 LEU C N 1
ATOM 8857 C CA . LEU C 1 262 ? 58.110 -8.910 37.713 1.00 23.47 294 LEU C CA 1
ATOM 8858 C C . LEU C 1 262 ? 57.742 -10.262 38.344 1.00 26.81 294 LEU C C 1
ATOM 8859 O O . LEU C 1 262 ? 58.010 -11.329 37.760 1.00 27.05 294 LEU C O 1
ATOM 8864 N N . THR C 1 263 ? 57.166 -10.232 39.541 1.00 21.15 295 THR C N 1
ATOM 8865 C CA . THR C 1 263 ? 56.561 -11.428 40.146 1.00 22.20 295 THR C CA 1
ATOM 8866 C C . THR C 1 263 ? 55.122 -11.061 40.459 1.00 22.07 295 THR C C 1
ATOM 8867 O O . THR C 1 263 ? 54.870 -10.348 41.426 1.00 20.45 295 THR C O 1
ATOM 8871 N N . GLU C 1 264 ? 54.179 -11.502 39.618 1.00 21.95 296 GLU C N 1
ATOM 8872 C CA A GLU C 1 264 ? 52.774 -11.122 39.790 0.50 24.05 296 GLU C CA 1
ATOM 8873 C CA B GLU C 1 264 ? 52.771 -11.125 39.784 0.50 24.06 296 GLU C CA 1
ATOM 8874 C C . GLU C 1 264 ? 52.204 -11.664 41.097 1.00 22.74 296 GLU C C 1
ATOM 8875 O O . GLU C 1 264 ? 51.545 -10.948 41.822 1.00 20.94 296 GLU C O 1
ATOM 8886 N N . GLU C 1 265 ? 52.480 -12.929 41.400 1.00 21.94 297 GLU C N 1
ATOM 8887 C CA A GLU C 1 265 ? 51.904 -13.607 42.550 0.70 23.87 297 GLU C CA 1
ATOM 8888 C CA B GLU C 1 265 ? 51.912 -13.522 42.620 0.30 21.55 297 GLU C CA 1
ATOM 8889 C C . GLU C 1 265 ? 53.008 -13.962 43.560 1.00 23.32 297 GLU C C 1
ATOM 8890 O O . GLU C 1 265 ? 53.446 -15.112 43.578 1.00 22.47 297 GLU C O 1
ATOM 8901 N N . GLU C 1 266 ? 53.462 -13.002 44.366 1.00 21.88 298 GLU C N 1
ATOM 8902 C CA . GLU C 1 266 ? 54.399 -13.303 45.438 1.00 21.79 298 GLU C CA 1
ATOM 8903 C C . GLU C 1 266 ? 53.636 -14.159 46.436 1.00 23.59 298 GLU C C 1
ATOM 8904 O O . GLU C 1 266 ? 54.143 -15.162 46.915 1.00 23.96 298 GLU C O 1
ATOM 8910 N N . VAL C 1 267 ? 52.391 -13.778 46.714 1.00 20.08 299 VAL C N 1
ATOM 8911 C CA . VAL C 1 267 ? 51.523 -14.596 47.560 1.00 20.31 299 VAL C CA 1
ATOM 8912 C C . VAL C 1 267 ? 50.082 -14.157 47.336 1.00 20.02 299 VAL C C 1
ATOM 8913 O O . VAL C 1 267 ? 49.827 -12.993 47.039 1.00 19.53 299 VAL C O 1
ATOM 8938 N N . ASP C 1 270 ? 43.541 -12.672 50.712 1.00 18.16 302 ASP C N 1
ATOM 8939 C CA . ASP C 1 270 ? 42.136 -13.082 50.882 1.00 17.44 302 ASP C CA 1
ATOM 8940 C C . ASP C 1 270 ? 41.129 -12.015 50.442 1.00 18.05 302 ASP C C 1
ATOM 8941 O O . ASP C 1 270 ? 39.903 -12.214 50.514 1.00 18.02 302 ASP C O 1
ATOM 8946 N N . THR C 1 271 ? 41.644 -10.875 49.978 1.00 17.67 303 THR C N 1
ATOM 8947 C CA . THR C 1 271 ? 40.818 -9.704 49.685 1.00 16.93 303 THR C CA 1
ATOM 8948 C C . THR C 1 271 ? 41.461 -8.927 48.544 1.00 17.52 303 THR C C 1
ATOM 8949 O O . THR C 1 271 ? 42.695 -8.831 48.473 1.00 15.84 303 THR C O 1
ATOM 8953 N N . LYS C 1 272 ? 40.621 -8.423 47.642 1.00 17.90 304 LYS C N 1
ATOM 8954 C CA . LYS C 1 272 ? 41.037 -7.448 46.614 1.00 16.89 304 LYS C CA 1
ATOM 8955 C C . LYS C 1 272 ? 40.009 -6.329 46.527 1.00 19.01 304 LYS C C 1
ATOM 8956 O O . LYS C 1 272 ? 39.090 -6.291 47.336 1.00 18.70 304 LYS C O 1
ATOM 8962 N N . GLY C 1 273 ? 40.154 -5.430 45.548 1.00 19.16 305 GLY C N 1
ATOM 8963 C CA . GLY C 1 273 ? 39.161 -4.422 45.295 1.00 18.74 305 GLY C CA 1
ATOM 8964 C C . GLY C 1 273 ? 39.093 -3.411 46.415 1.00 19.05 305 GLY C C 1
ATOM 8965 O O . GLY C 1 273 ? 38.019 -2.916 46.751 1.00 19.34 305 GLY C O 1
ATOM 8966 N N . SER C 1 274 ? 40.251 -3.066 46.967 1.00 18.31 306 SER C N 1
ATOM 8967 C CA . SER C 1 274 ? 40.296 -2.178 48.113 1.00 20.50 306 SER C CA 1
ATOM 8968 C C . SER C 1 274 ? 41.694 -1.563 48.193 1.00 21.75 306 SER C C 1
ATOM 8969 O O . SER C 1 274 ? 42.616 -1.973 47.471 1.00 20.66 306 SER C O 1
ATOM 8972 N N . ASN C 1 275 ? 41.843 -0.561 49.054 1.00 18.89 307 ASN C N 1
ATOM 8973 C CA . ASN C 1 275 ? 43.153 0.033 49.330 1.00 17.62 307 ASN C CA 1
ATOM 8974 C C . ASN C 1 275 ? 43.931 -0.771 50.363 1.00 17.29 307 ASN C C 1
ATOM 8975 O O . ASN C 1 275 ? 43.384 -1.179 51.390 1.00 17.00 307 ASN C O 1
ATOM 8980 N N . PHE C 1 276 ? 45.216 -0.929 50.107 1.00 16.04 308 PHE C N 1
ATOM 8981 C CA . PHE C 1 276 ? 46.118 -1.591 51.049 1.00 16.79 308 PHE C CA 1
ATOM 8982 C C . PHE C 1 276 ? 47.350 -0.733 51.162 1.00 17.42 308 PHE C C 1
ATOM 8983 O O . PHE C 1 276 ? 47.709 -0.027 50.210 1.00 17.95 308 PHE C O 1
ATOM 8991 N N . HIS C 1 277 ? 47.987 -0.792 52.316 1.00 17.28 309 HIS C N 1
ATOM 8992 C CA . HIS C 1 277 ? 49.271 -0.161 52.516 1.00 16.17 309 HIS C CA 1
ATOM 8993 C C . HIS C 1 277 ? 50.218 -1.174 53.135 1.00 16.56 309 HIS C C 1
ATOM 8994 O O . HIS C 1 277 ? 49.963 -1.698 54.210 1.00 17.32 309 HIS C O 1
ATOM 9001 N N . ILE C 1 278 ? 51.326 -1.446 52.469 1.00 15.08 310 ILE C N 1
ATOM 9002 C CA . ILE C 1 278 ? 52.274 -2.431 52.996 1.00 14.64 310 ILE C CA 1
ATOM 9003 C C . ILE C 1 278 ? 53.468 -1.717 53.612 1.00 16.08 310 ILE C C 1
ATOM 9004 O O . ILE C 1 278 ? 54.053 -0.811 53.003 1.00 15.06 310 ILE C O 1
ATOM 9009 N N . VAL C 1 279 ? 53.876 -2.171 54.791 1.00 14.63 311 VAL C N 1
ATOM 9010 C CA . VAL C 1 279 ? 55.049 -1.596 55.459 1.00 14.44 311 VAL C CA 1
ATOM 9011 C C . VAL C 1 279 ? 55.970 -2.705 55.967 1.00 15.05 311 VAL C C 1
ATOM 9012 O O . VAL C 1 279 ? 55.580 -3.521 56.828 1.00 14.79 311 VAL C O 1
ATOM 9016 N N . TRP C 1 280 ? 57.209 -2.728 55.469 1.00 15.94 312 TRP C N 1
ATOM 9017 C CA . TRP C 1 280 ? 58.208 -3.682 55.948 1.00 16.16 312 TRP C CA 1
ATOM 9018 C C . TRP C 1 280 ? 58.701 -3.377 57.356 1.00 16.78 312 TRP C C 1
ATOM 9019 O O . TRP C 1 280 ? 59.004 -2.233 57.699 1.00 16.42 312 TRP C O 1
ATOM 9030 N N . HIS C 1 281 ? 58.842 -4.428 58.157 1.00 17.90 313 HIS C N 1
ATOM 9031 C CA . HIS C 1 281 ? 59.547 -4.305 59.411 1.00 17.44 313 HIS C CA 1
ATOM 9032 C C . HIS C 1 281 ? 60.982 -3.927 59.048 1.00 19.82 313 HIS C C 1
ATOM 9033 O O . HIS C 1 281 ? 61.477 -4.377 58.012 1.00 18.98 313 HIS C O 1
ATOM 9040 N N . PRO C 1 282 ? 61.649 -3.092 59.868 1.00 19.43 314 PRO C N 1
ATOM 9041 C CA . PRO C 1 282 ? 63.047 -2.721 59.548 1.00 21.33 314 PRO C CA 1
ATOM 9042 C C . PRO C 1 282 ? 64.002 -3.905 59.332 1.00 22.43 314 PRO C C 1
ATOM 9043 O O . PRO C 1 282 ? 64.945 -3.801 58.550 1.00 25.15 314 PRO C O 1
ATOM 9047 N N . THR C 1 283 ? 63.757 -5.035 59.988 1.00 21.06 315 THR C N 1
ATOM 9048 C CA . THR C 1 283 ? 64.576 -6.221 59.787 1.00 21.20 315 THR C CA 1
ATOM 9049 C C . THR C 1 283 ? 64.401 -6.846 58.398 1.00 20.69 315 THR C C 1
ATOM 9050 O O . THR C 1 283 ? 65.247 -7.630 57.961 1.00 22.82 315 THR C O 1
ATOM 9054 N N . GLY C 1 284 ? 63.282 -6.557 57.742 1.00 19.88 316 GLY C N 1
ATOM 9055 C CA . GLY C 1 284 ? 62.903 -7.245 56.512 1.00 19.95 316 GLY C CA 1
ATOM 9056 C C . GLY C 1 284 ? 62.328 -8.635 56.709 1.00 19.61 316 GLY C C 1
ATOM 9057 O O . GLY C 1 284 ? 62.037 -9.308 55.722 1.00 20.11 316 GLY C O 1
ATOM 9058 N N . ASP C 1 285 ? 62.123 -9.058 57.967 1.00 19.96 317 ASP C N 1
ATOM 9059 C CA . ASP C 1 285 ? 61.656 -10.426 58.261 1.00 21.43 317 ASP C CA 1
ATOM 9060 C C . ASP C 1 285 ? 60.183 -10.640 57.919 1.00 19.21 317 ASP C C 1
ATOM 9061 O O . ASP C 1 285 ? 59.744 -11.778 57.712 1.00 18.01 317 ASP C O 1
ATOM 9066 N N . TRP C 1 286 ? 59.426 -9.540 57.885 1.00 17.92 318 TRP C N 1
ATOM 9067 C CA . TRP C 1 286 ? 58.000 -9.558 57.619 1.00 17.47 318 TRP C CA 1
ATOM 9068 C C . TRP C 1 286 ? 57.507 -8.128 57.407 1.00 17.02 318 TRP C C 1
ATOM 9069 O O . TRP C 1 286 ? 58.241 -7.176 57.647 1.00 15.59 318 TRP C O 1
ATOM 9080 N N . ALA C 1 287 ? 56.284 -8.003 56.913 1.00 16.89 319 ALA C N 1
ATOM 9081 C CA . ALA C 1 287 ? 55.648 -6.720 56.672 1.00 16.28 319 ALA C CA 1
ATOM 9082 C C . ALA C 1 287 ? 54.233 -6.730 57.215 1.00 16.31 319 ALA C C 1
ATOM 9083 O O . ALA C 1 287 ? 53.596 -7.785 57.263 1.00 16.60 319 ALA C O 1
ATOM 9085 N N . TYR C 1 288 ? 53.737 -5.562 57.612 1.00 15.58 320 TYR C N 1
ATOM 9086 C CA . TYR C 1 288 ? 52.302 -5.396 57.828 1.00 16.13 320 TYR C CA 1
ATOM 9087 C C . TYR C 1 288 ? 51.603 -5.065 56.533 1.00 17.41 320 TYR C C 1
ATOM 9088 O O . TYR C 1 288 ? 52.138 -4.327 55.706 1.00 16.66 320 TYR C O 1
ATOM 9097 N N . ILE C 1 289 ? 50.404 -5.622 56.366 1.00 15.36 321 ILE C N 1
ATOM 9098 C CA . ILE C 1 289 ? 49.481 -5.231 55.294 1.00 15.27 321 ILE C CA 1
ATOM 9099 C C . ILE C 1 289 ? 48.309 -4.550 55.984 1.00 14.62 321 ILE C C 1
ATOM 9100 O O . ILE C 1 289 ? 47.502 -5.213 56.677 1.00 15.45 321 ILE C O 1
ATOM 9105 N N . ILE C 1 290 ? 48.225 -3.226 55.822 1.00 13.96 322 ILE C N 1
ATOM 9106 C CA . ILE C 1 290 ? 47.117 -2.473 56.379 1.00 14.80 322 ILE C CA 1
ATOM 9107 C C . ILE C 1 290 ? 45.965 -2.524 55.393 1.00 15.83 322 ILE C C 1
ATOM 9108 O O . ILE C 1 290 ? 46.104 -2.098 54.202 1.00 14.69 322 ILE C O 1
ATOM 9113 N N . TYR C 1 291 ? 44.844 -3.078 55.849 1.00 14.52 323 TYR C N 1
ATOM 9114 C CA . TYR C 1 291 ? 43.627 -3.149 55.026 1.00 15.04 323 TYR C CA 1
ATOM 9115 C C . TYR C 1 291 ? 42.885 -1.846 55.260 1.00 16.08 323 TYR C C 1
ATOM 9116 O O . TYR C 1 291 ? 42.089 -1.740 56.173 1.00 15.41 323 TYR C O 1
ATOM 9125 N N . ASN C 1 292 ? 43.176 -0.830 54.444 1.00 15.40 324 ASN C N 1
ATOM 9126 C CA . ASN C 1 292 ? 42.715 0.528 54.707 1.00 15.61 324 ASN C CA 1
ATOM 9127 C C . ASN C 1 292 ? 41.210 0.635 54.709 1.00 16.11 324 ASN C C 1
ATOM 9128 O O . ASN C 1 292 ? 40.642 1.391 55.473 1.00 18.83 324 ASN C O 1
ATOM 9133 N N . GLY C 1 293 ? 40.565 -0.121 53.824 1.00 15.04 325 GLY C N 1
ATOM 9134 C CA . GLY C 1 293 ? 39.126 -0.115 53.719 1.00 15.02 325 GLY C CA 1
ATOM 9135 C C . GLY C 1 293 ? 38.384 -1.200 54.460 1.00 15.88 325 GLY C C 1
ATOM 9136 O O . GLY C 1 293 ? 37.156 -1.137 54.550 1.00 15.66 325 GLY C O 1
ATOM 9137 N N . LYS C 1 294 ? 39.108 -2.175 55.025 1.00 16.32 326 LYS C N 1
ATOM 9138 C CA . LYS C 1 294 ? 38.451 -3.285 55.761 1.00 15.66 326 LYS C CA 1
ATOM 9139 C C . LYS C 1 294 ? 38.775 -3.291 57.254 1.00 15.20 326 LYS C C 1
ATOM 9140 O O . LYS C 1 294 ? 38.333 -4.175 57.967 1.00 16.02 326 LYS C O 1
ATOM 9146 N N . HIS C 1 295 ? 39.538 -2.303 57.720 1.00 15.62 327 HIS C N 1
ATOM 9147 C CA . HIS C 1 295 ? 39.661 -2.032 59.146 1.00 15.45 327 HIS C CA 1
ATOM 9148 C C . HIS C 1 295 ? 40.434 -3.089 59.931 1.00 16.09 327 HIS C C 1
ATOM 9149 O O . HIS C 1 295 ? 40.073 -3.415 61.050 1.00 16.83 327 HIS C O 1
ATOM 9156 N N . CYS C 1 296 ? 41.530 -3.571 59.365 1.00 15.12 328 CYS C N 1
ATOM 9157 C CA . CYS C 1 296 ? 42.346 -4.586 60.016 1.00 16.01 328 CYS C CA 1
ATOM 9158 C C . CYS C 1 296 ? 43.760 -4.536 59.491 1.00 16.19 328 CYS C C 1
ATOM 9159 O O . CYS C 1 296 ? 44.038 -3.903 58.474 1.00 15.83 328 CYS C O 1
ATOM 9162 N N . ILE C 1 297 ? 44.669 -5.153 60.229 1.00 16.26 329 ILE C N 1
ATOM 9163 C CA . ILE C 1 297 ? 46.065 -5.230 59.834 1.00 16.19 329 ILE C CA 1
ATOM 9164 C C . ILE C 1 297 ? 46.469 -6.702 59.840 1.00 16.89 329 ILE C C 1
ATOM 9165 O O . ILE C 1 297 ? 46.201 -7.420 60.805 1.00 15.11 329 ILE C O 1
ATOM 9170 N N . TYR C 1 298 ? 47.102 -7.141 58.755 1.00 15.10 330 TYR C N 1
ATOM 9171 C CA . TYR C 1 298 ? 47.666 -8.487 58.626 1.00 15.27 330 TYR C CA 1
ATOM 9172 C C . TYR C 1 298 ? 49.182 -8.426 58.614 1.00 16.23 330 TYR C C 1
ATOM 9173 O O . TYR C 1 298 ? 49.770 -7.353 58.367 1.00 15.78 330 TYR C O 1
ATOM 9182 N N . ARG C 1 299 ? 49.804 -9.581 58.848 1.00 15.85 331 ARG C N 1
ATOM 9183 C CA A ARG C 1 299 ? 51.240 -9.718 58.733 0.60 16.68 331 ARG C CA 1
ATOM 9184 C CA B ARG C 1 299 ? 51.246 -9.726 58.743 0.40 16.95 331 ARG C CA 1
ATOM 9185 C C . ARG C 1 299 ? 51.552 -10.749 57.651 1.00 17.06 331 ARG C C 1
ATOM 9186 O O . ARG C 1 299 ? 50.889 -11.780 57.559 1.00 18.94 331 ARG C O 1
ATOM 9201 N N . VAL C 1 300 ? 52.558 -10.468 56.833 1.00 16.20 332 VAL C N 1
ATOM 9202 C CA . VAL C 1 300 ? 53.046 -11.419 55.844 1.00 17.06 332 VAL C CA 1
ATOM 9203 C C . VAL C 1 300 ? 54.528 -11.647 56.137 1.00 17.86 332 VAL C C 1
ATOM 9204 O O . VAL C 1 300 ? 55.318 -10.694 56.199 1.00 18.04 332 VAL C O 1
ATOM 9208 N N . ASP C 1 301 ? 54.909 -12.903 56.363 1.00 18.90 333 ASP C N 1
ATOM 9209 C CA . ASP C 1 301 ? 56.287 -13.248 56.660 1.00 20.86 333 ASP C CA 1
ATOM 9210 C C . ASP C 1 301 ? 57.127 -13.438 55.400 1.00 21.15 333 ASP C C 1
ATOM 9211 O O . ASP C 1 301 ? 56.647 -13.919 54.386 1.00 21.36 333 ASP C O 1
ATOM 9216 N N . TYR C 1 302 ? 58.397 -13.066 55.497 1.00 21.81 334 TYR C N 1
ATOM 9217 C CA . TYR C 1 302 ? 59.368 -13.227 54.423 1.00 20.52 334 TYR C CA 1
ATOM 9218 C C . TYR C 1 302 ? 60.362 -14.300 54.836 1.00 22.04 334 TYR C C 1
ATOM 9219 O O . TYR C 1 302 ? 61.027 -14.154 55.868 1.00 21.56 334 TYR C O 1
ATOM 9228 N N . ASN C 1 303 ? 60.458 -15.366 54.044 1.00 26.49 335 ASN C N 1
ATOM 9229 C CA . ASN C 1 303 ? 61.438 -16.432 54.268 1.00 31.27 335 ASN C CA 1
ATOM 9230 C C . ASN C 1 303 ? 62.783 -16.031 53.650 1.00 35.31 335 ASN C C 1
ATOM 9231 O O . ASN C 1 303 ? 62.925 -15.942 52.431 1.00 32.36 335 ASN C O 1
ATOM 9236 N N . ARG C 1 304 ? 63.751 -15.771 54.524 1.00 37.51 336 ARG C N 1
ATOM 9237 C CA . ARG C 1 304 ? 65.059 -15.226 54.165 1.00 40.49 336 ARG C CA 1
ATOM 9238 C C . ARG C 1 304 ? 65.829 -16.197 53.260 1.00 42.54 336 ARG C C 1
ATOM 9239 O O . ARG C 1 304 ? 66.543 -15.771 52.341 1.00 48.50 336 ARG C O 1
ATOM 9247 N N . GLU C 1 305 ? 65.664 -17.494 53.523 1.00 42.20 337 GLU C N 1
ATOM 9248 C CA . GLU C 1 305 ? 66.369 -18.563 52.797 1.00 43.86 337 GLU C CA 1
ATOM 9249 C C . GLU C 1 305 ? 65.821 -18.820 51.387 1.00 44.63 337 GLU C C 1
ATOM 9250 O O . GLU C 1 305 ? 66.599 -19.107 50.479 1.00 43.79 337 GLU C O 1
ATOM 9252 N N . THR C 1 306 ? 64.495 -18.737 51.213 1.00 38.70 338 THR C N 1
ATOM 9253 C CA . THR C 1 306 ? 63.849 -19.007 49.918 1.00 37.32 338 THR C CA 1
ATOM 9254 C C . THR C 1 306 ? 63.465 -17.728 49.151 1.00 35.57 338 THR C C 1
ATOM 9255 O O . THR C 1 306 ? 63.272 -17.758 47.934 1.00 36.41 338 THR C O 1
ATOM 9259 N N . GLY C 1 307 ? 63.375 -16.613 49.862 1.00 32.12 339 GLY C N 1
ATOM 9260 C CA . GLY C 1 307 ? 62.984 -15.350 49.262 1.00 32.03 339 GLY C CA 1
ATOM 9261 C C . GLY C 1 307 ? 61.475 -15.223 49.084 1.00 30.90 339 GLY C C 1
ATOM 9262 O O . GLY C 1 307 ? 61.014 -14.247 48.486 1.00 30.97 339 GLY C O 1
ATOM 9263 N N . LYS C 1 308 ? 60.703 -16.181 49.604 1.00 28.80 340 LYS C N 1
ATOM 9264 C CA . LYS C 1 308 ? 59.250 -16.206 49.367 1.00 28.07 340 LYS C CA 1
ATOM 9265 C C . LYS C 1 308 ? 58.407 -15.712 50.545 1.00 27.18 340 LYS C C 1
ATOM 9266 O O . LYS C 1 308 ? 58.810 -15.800 51.713 1.00 26.93 340 LYS C O 1
ATOM 9272 N N . LEU C 1 309 ? 57.226 -15.202 50.217 1.00 23.19 341 LEU C N 1
ATOM 9273 C CA . LEU C 1 309 ? 56.270 -14.742 51.218 1.00 22.20 341 LEU C CA 1
ATOM 9274 C C . LEU C 1 309 ? 55.385 -15.892 51.695 1.00 22.61 341 LEU C C 1
ATOM 9275 O O . LEU C 1 309 ? 55.038 -16.790 50.915 1.00 24.68 341 LEU C O 1
ATOM 9280 N N . ALA C 1 310 ? 55.075 -15.882 52.985 1.00 22.62 342 ALA C N 1
ATOM 9281 C CA . ALA C 1 310 ? 54.156 -16.844 53.578 1.00 23.64 342 ALA C CA 1
ATOM 9282 C C . ALA C 1 310 ? 52.735 -16.314 53.436 1.00 23.19 342 ALA C C 1
ATOM 9283 O O . ALA C 1 310 ? 52.520 -15.123 53.171 1.00 23.12 342 ALA C O 1
ATOM 9285 N N . VAL C 1 311 ? 51.767 -17.197 53.655 1.00 24.10 343 VAL C N 1
ATOM 9286 C CA . VAL C 1 311 ? 50.349 -16.816 53.702 1.00 23.09 343 VAL C CA 1
ATOM 9287 C C . VAL C 1 311 ? 50.126 -15.715 54.734 1.00 20.93 343 VAL C C 1
ATOM 9288 O O . VAL C 1 311 ? 50.480 -15.896 55.893 1.00 21.89 343 VAL C O 1
ATOM 9292 N N . PRO C 1 312 ? 49.564 -14.565 54.325 1.00 18.80 344 PRO C N 1
ATOM 9293 C CA . PRO C 1 312 ? 49.316 -13.509 55.305 1.00 17.93 344 PRO C CA 1
ATOM 9294 C C . PRO C 1 312 ? 48.296 -13.922 56.356 1.00 18.97 344 PRO C C 1
ATOM 9295 O O . PRO C 1 312 ? 47.435 -14.742 56.082 1.00 19.79 344 PRO C O 1
ATOM 9299 N N . TYR C 1 313 ? 48.403 -13.362 57.544 1.00 18.57 345 TYR C N 1
ATOM 9300 C CA . TYR C 1 313 ? 47.453 -13.658 58.604 1.00 18.36 345 TYR C CA 1
ATOM 9301 C C . TYR C 1 313 ? 47.080 -12.410 59.385 1.00 18.10 345 TYR C C 1
ATOM 9302 O O . TYR C 1 313 ? 47.893 -11.493 59.533 1.00 17.75 345 TYR C O 1
ATOM 9311 N N . ILE C 1 314 ? 45.838 -12.365 59.880 1.00 18.37 346 ILE C N 1
ATOM 9312 C CA . ILE C 1 314 ? 45.333 -11.193 60.575 1.00 17.38 346 ILE C CA 1
ATOM 9313 C C . ILE C 1 314 ? 46.055 -11.029 61.917 1.00 17.92 346 ILE C C 1
ATOM 9314 O O . ILE C 1 314 ? 46.353 -12.023 62.607 1.00 19.98 346 ILE C O 1
ATOM 9319 N N . VAL C 1 315 ? 46.324 -9.778 62.279 1.00 17.66 347 VAL C N 1
ATOM 9320 C CA . VAL C 1 315 ? 46.985 -9.463 63.530 1.00 18.06 347 VAL C CA 1
ATOM 9321 C C . VAL C 1 315 ? 46.036 -8.706 64.460 1.00 18.86 347 VAL C C 1
ATOM 9322 O O . VAL C 1 315 ? 45.935 -9.040 65.640 1.00 20.32 347 VAL C O 1
ATOM 9326 N N . CYS C 1 316 ? 45.330 -7.713 63.923 1.00 18.09 348 CYS C N 1
ATOM 9327 C CA . CYS C 1 316 ? 44.370 -6.961 64.713 1.00 20.46 348 CYS C CA 1
ATOM 9328 C C . CYS C 1 316 ? 43.222 -6.392 63.893 1.00 18.73 348 CYS C C 1
ATOM 9329 O O . CYS C 1 316 ? 43.290 -6.305 62.661 1.00 19.36 348 CYS C O 1
ATOM 9332 N N . GLY C 1 317 ? 42.150 -6.045 64.605 1.00 17.99 349 GLY C N 1
ATOM 9333 C CA . GLY C 1 317 ? 40.939 -5.597 63.977 1.00 17.63 349 GLY C CA 1
ATOM 9334 C C . GLY C 1 317 ? 40.099 -6.787 63.567 1.00 18.18 349 GLY C C 1
ATOM 9335 O O . GLY C 1 317 ? 40.482 -7.959 63.757 1.00 17.83 349 GLY C O 1
ATOM 9336 N N . GLN C 1 318 ? 38.923 -6.477 63.034 1.00 18.09 350 GLN C N 1
ATOM 9337 C CA . GLN C 1 318 ? 38.059 -7.461 62.420 1.00 17.57 350 GLN C CA 1
ATOM 9338 C C . GLN C 1 318 ? 37.694 -6.940 61.034 1.00 17.77 350 GLN C C 1
ATOM 9339 O O . GLN C 1 318 ? 37.168 -5.834 60.892 1.00 18.04 350 GLN C O 1
ATOM 9345 N N . HIS C 1 319 ? 37.995 -7.752 60.029 1.00 16.86 351 HIS C N 1
ATOM 9346 C CA . HIS C 1 319 ? 37.720 -7.441 58.628 1.00 17.90 351 HIS C CA 1
ATOM 9347 C C . HIS C 1 319 ? 36.252 -7.004 58.468 1.00 17.79 351 HIS C C 1
ATOM 9348 O O . HIS C 1 319 ? 35.316 -7.708 58.880 1.00 19.14 351 HIS C O 1
ATOM 9355 N N . SER C 1 320 ? 36.074 -5.807 57.908 1.00 17.71 352 SER C N 1
ATOM 9356 C CA . SER C 1 320 ? 34.755 -5.236 57.608 1.00 19.43 352 SER C CA 1
ATOM 9357 C C . SER C 1 320 ? 33.916 -4.844 58.834 1.00 19.56 352 SER C C 1
ATOM 9358 O O . SER C 1 320 ? 32.697 -4.681 58.716 1.00 20.69 352 SER C O 1
ATOM 9361 N N . SER C 1 321 ? 34.577 -4.664 59.992 1.00 19.36 353 SER C N 1
ATOM 9362 C CA A SER C 1 321 ? 33.913 -4.224 61.221 0.50 19.81 353 SER C CA 1
ATOM 9363 C CA B SER C 1 321 ? 33.923 -4.229 61.223 0.50 20.59 353 SER C CA 1
ATOM 9364 C C . SER C 1 321 ? 34.599 -2.970 61.758 1.00 19.26 353 SER C C 1
ATOM 9365 O O . SER C 1 321 ? 35.507 -3.049 62.581 1.00 19.93 353 SER C O 1
ATOM 9370 N N . PRO C 1 322 ? 34.180 -1.795 61.264 1.00 17.92 354 PRO C N 1
ATOM 9371 C CA . PRO C 1 322 ? 34.850 -0.584 61.712 1.00 17.52 354 PRO C CA 1
ATOM 9372 C C . PRO C 1 322 ? 34.438 -0.206 63.119 1.00 18.44 354 PRO C C 1
ATOM 9373 O O . PRO C 1 322 ? 33.328 -0.508 63.541 1.00 18.63 354 PRO C O 1
ATOM 9377 N N . GLY C 1 323 ? 35.361 0.385 63.858 1.00 19.24 355 GLY C N 1
ATOM 9378 C CA . GLY C 1 323 ? 35.074 0.846 65.204 1.00 20.09 355 GLY C CA 1
ATOM 9379 C C . GLY C 1 323 ? 36.312 1.428 65.861 1.00 20.14 355 GLY C C 1
ATOM 9380 O O . GLY C 1 323 ? 37.406 1.335 65.342 1.00 18.38 355 GLY C O 1
ATOM 9381 N N . TRP C 1 324 ? 36.127 2.038 67.022 1.00 19.51 356 TRP C N 1
ATOM 9382 C CA . TRP C 1 324 ? 37.255 2.495 67.814 1.00 18.79 356 TRP C CA 1
ATOM 9383 C C . TRP C 1 324 ? 37.228 1.714 69.125 1.00 19.12 356 TRP C C 1
ATOM 9384 O O . TRP C 1 324 ? 36.553 2.108 70.069 1.00 19.18 356 TRP C O 1
ATOM 9395 N N . VAL C 1 325 ? 37.951 0.597 69.164 1.00 19.86 357 VAL C N 1
ATOM 9396 C CA . VAL C 1 325 ? 38.055 -0.242 70.356 1.00 20.77 357 VAL C CA 1
ATOM 9397 C C . VAL C 1 325 ? 39.514 -0.644 70.518 1.00 21.17 357 VAL C C 1
ATOM 9398 O O . VAL C 1 325 ? 40.073 -1.320 69.659 1.00 19.93 357 VAL C O 1
ATOM 9402 N N . ASP C 1 326 ? 40.149 -0.176 71.591 1.00 22.68 358 ASP C N 1
ATOM 9403 C CA . ASP C 1 326 ? 41.472 -0.654 71.927 1.00 22.05 358 ASP C CA 1
ATOM 9404 C C . ASP C 1 326 ? 41.325 -2.027 72.522 1.00 25.00 358 ASP C C 1
ATOM 9405 O O . ASP C 1 326 ? 40.276 -2.363 73.097 1.00 24.49 358 ASP C O 1
ATOM 9410 N N . GLY C 1 327 ? 42.371 -2.826 72.385 1.00 24.76 359 GLY C N 1
ATOM 9411 C CA . GLY C 1 327 ? 42.357 -4.176 72.903 1.00 25.30 359 GLY C CA 1
ATOM 9412 C C . GLY C 1 327 ? 43.398 -5.070 72.256 1.00 23.90 359 GLY C C 1
ATOM 9413 O O . GLY C 1 327 ? 44.289 -4.612 71.541 1.00 23.50 359 GLY C O 1
ATOM 9422 N N . GLY C 1 329 ? 44.690 -7.845 69.797 1.00 19.80 361 GLY C N 1
ATOM 9423 C CA . GLY C 1 329 ? 44.494 -8.473 68.483 1.00 19.25 361 GLY C CA 1
ATOM 9424 C C . GLY C 1 329 ? 43.146 -8.231 67.822 1.00 18.25 361 GLY C C 1
ATOM 9425 O O . GLY C 1 329 ? 42.745 -7.093 67.593 1.00 18.04 361 GLY C O 1
ATOM 9426 N N . THR C 1 330 ? 42.458 -9.313 67.496 1.00 19.04 362 THR C N 1
ATOM 9427 C CA . THR C 1 330 ? 41.180 -9.253 66.805 1.00 20.00 362 THR C CA 1
ATOM 9428 C C . THR C 1 330 ? 40.004 -8.876 67.716 1.00 21.68 362 THR C C 1
ATOM 9429 O O . THR C 1 330 ? 38.859 -8.859 67.276 1.00 21.95 362 THR C O 1
ATOM 9433 N N . GLY C 1 331 ? 40.277 -8.595 68.995 1.00 21.88 363 GLY C N 1
ATOM 9434 C CA . GLY C 1 331 ? 39.292 -7.960 69.870 1.00 23.07 363 GLY C CA 1
ATOM 9435 C C . GLY C 1 331 ? 39.314 -6.450 69.725 1.00 21.59 363 GLY C C 1
ATOM 9436 O O . GLY C 1 331 ? 38.374 -5.764 70.140 1.00 22.90 363 GLY C O 1
ATOM 9437 N N . ALA C 1 332 ? 40.392 -5.916 69.148 1.00 20.77 364 ALA C N 1
ATOM 9438 C CA . ALA C 1 332 ? 40.471 -4.493 68.849 1.00 19.05 364 ALA C CA 1
ATOM 9439 C C . ALA C 1 332 ? 39.613 -4.227 67.639 1.00 18.80 364 ALA C C 1
ATOM 9440 O O . ALA C 1 332 ? 39.340 -5.134 66.857 1.00 20.65 364 ALA C O 1
ATOM 9442 N N . ARG C 1 333 ? 39.200 -2.976 67.488 1.00 18.22 365 ARG C N 1
ATOM 9443 C CA . ARG C 1 333 ? 38.549 -2.515 66.265 1.00 18.15 365 ARG C CA 1
ATOM 9444 C C . ARG C 1 333 ? 39.264 -1.270 65.794 1.00 18.46 365 ARG C C 1
ATOM 9445 O O . ARG C 1 333 ? 39.615 -0.377 66.593 1.00 16.69 365 ARG C O 1
ATOM 9453 N N . LEU C 1 334 ? 39.475 -1.227 64.478 1.00 16.64 366 LEU C N 1
ATOM 9454 C CA . LEU C 1 334 ? 40.085 -0.105 63.802 1.00 16.21 366 LEU C CA 1
ATOM 9455 C C . LEU C 1 334 ? 39.067 0.540 62.876 1.00 15.74 366 LEU C C 1
ATOM 9456 O O . LEU C 1 334 ? 38.043 -0.058 62.529 1.00 16.09 366 LEU C O 1
ATOM 9461 N N . TRP C 1 335 ? 39.363 1.765 62.450 1.00 15.50 367 TRP C N 1
ATOM 9462 C CA . TRP C 1 335 ? 38.431 2.463 61.579 1.00 15.93 367 TRP C CA 1
ATOM 9463 C C . TRP C 1 335 ? 39.220 3.273 60.557 1.00 16.24 367 TRP C C 1
ATOM 9464 O O . TRP C 1 335 ? 39.676 4.387 60.832 1.00 16.20 367 TRP C O 1
ATOM 9475 N N . GLY C 1 336 ? 39.357 2.709 59.357 1.00 15.96 368 GLY C N 1
ATOM 9476 C CA . GLY C 1 336 ? 40.138 3.331 58.301 1.00 17.08 368 GLY C CA 1
ATOM 9477 C C . GLY C 1 336 ? 41.616 3.511 58.627 1.00 16.45 368 GLY C C 1
ATOM 9478 O O . GLY C 1 336 ? 42.145 4.614 58.486 1.00 16.32 368 GLY C O 1
ATOM 9479 N N . PRO C 1 337 ? 42.298 2.438 59.074 1.00 14.13 369 PRO C N 1
ATOM 9480 C CA . PRO C 1 337 ? 43.744 2.573 59.276 1.00 15.11 369 PRO C CA 1
ATOM 9481 C C . PRO C 1 337 ? 44.423 2.894 57.949 1.00 15.16 369 PRO C C 1
ATOM 9482 O O . PRO C 1 337 ? 44.124 2.254 56.947 1.00 14.66 369 PRO C O 1
ATOM 9486 N N . ASN C 1 338 ? 45.315 3.878 57.940 1.00 15.08 370 ASN C N 1
ATOM 9487 C CA . ASN C 1 338 ? 45.923 4.329 56.713 1.00 15.78 370 ASN C CA 1
ATOM 9488 C C . ASN C 1 338 ? 47.431 4.113 56.746 1.00 17.96 370 ASN C C 1
ATOM 9489 O O . ASN C 1 338 ? 47.853 2.958 56.602 1.00 19.63 370 ASN C O 1
ATOM 9494 N N . GLN C 1 339 ? 48.247 5.157 56.902 1.00 15.81 371 GLN C N 1
ATOM 9495 C CA . GLN C 1 339 ? 49.696 4.936 56.908 1.00 15.50 371 GLN C CA 1
ATOM 9496 C C . GLN C 1 339 ? 50.152 4.500 58.306 1.00 16.74 371 GLN C C 1
ATOM 9497 O O . GLN C 1 339 ? 49.609 4.944 59.331 1.00 18.86 371 GLN C O 1
ATOM 9503 N N . GLY C 1 340 ? 51.167 3.643 58.337 1.00 15.79 372 GLY C N 1
ATOM 9504 C CA . GLY C 1 340 ? 51.823 3.288 59.575 1.00 16.49 372 GLY C CA 1
ATOM 9505 C C . GLY C 1 340 ? 53.322 3.220 59.380 1.00 18.39 372 GLY C C 1
ATOM 9506 O O . GLY C 1 340 ? 53.817 3.077 58.243 1.00 18.39 372 GLY C O 1
ATOM 9507 N N . ILE C 1 341 ? 54.037 3.361 60.488 1.00 16.47 373 ILE C N 1
ATOM 9508 C CA . ILE C 1 341 ? 55.488 3.356 60.521 1.00 17.35 373 ILE C CA 1
ATOM 9509 C C . ILE C 1 341 ? 56.003 2.656 61.773 1.00 17.30 373 ILE C C 1
ATOM 9510 O O . ILE C 1 341 ? 55.358 2.676 62.827 1.00 20.24 373 ILE C O 1
ATOM 9515 N N . PHE C 1 342 ? 57.186 2.057 61.655 1.00 18.00 374 PHE C N 1
ATOM 9516 C CA . PHE C 1 342 ? 57.879 1.423 62.776 1.00 17.74 374 PHE C CA 1
ATOM 9517 C C . PHE C 1 342 ? 58.777 2.432 63.508 1.00 19.29 374 PHE C C 1
ATOM 9518 O O . PHE C 1 342 ? 59.537 3.169 62.860 1.00 20.78 374 PHE C O 1
ATOM 9526 N N . VAL C 1 343 ? 58.669 2.458 64.837 1.00 20.67 375 VAL C N 1
ATOM 9527 C CA . VAL C 1 343 ? 59.463 3.360 65.680 1.00 21.89 375 VAL C CA 1
ATOM 9528 C C . VAL C 1 343 ? 60.104 2.545 66.803 1.00 23.33 375 VAL C C 1
ATOM 9529 O O . VAL C 1 343 ? 59.423 1.777 67.501 1.00 22.82 375 VAL C O 1
ATOM 9533 N N . LYS C 1 344 ? 61.419 2.679 66.956 1.00 25.18 376 LYS C N 1
ATOM 9534 C CA . LYS C 1 344 ? 62.150 1.899 67.934 1.00 30.74 376 LYS C CA 1
ATOM 9535 C C . LYS C 1 344 ? 61.649 2.251 69.337 1.00 32.19 376 LYS C C 1
ATOM 9536 O O . LYS C 1 344 ? 61.387 3.418 69.625 1.00 29.17 376 LYS C O 1
ATOM 9542 N N . ASN C 1 345 ? 61.454 1.237 70.181 1.00 31.11 377 ASN C N 1
ATOM 9543 C CA . ASN C 1 345 ? 61.042 1.447 71.566 1.00 31.70 377 ASN C CA 1
ATOM 9544 C C . ASN C 1 345 ? 62.169 0.928 72.440 1.00 34.38 377 ASN C C 1
ATOM 9545 O O . ASN C 1 345 ? 62.441 -0.276 72.452 1.00 32.45 377 ASN C O 1
ATOM 9550 N N . GLU C 1 346 ? 62.842 1.830 73.154 1.00 36.28 378 GLU C N 1
ATOM 9551 C CA . GLU C 1 346 ? 63.997 1.447 73.979 1.00 40.77 378 GLU C CA 1
ATOM 9552 C C . GLU C 1 346 ? 63.643 0.425 75.056 1.00 38.98 378 GLU C C 1
ATOM 9553 O O . GLU C 1 346 ? 64.506 -0.322 75.501 1.00 39.55 378 GLU C O 1
ATOM 9559 N N . ALA C 1 347 ? 62.375 0.367 75.459 1.00 36.81 379 ALA C N 1
ATOM 9560 C CA . ALA C 1 347 ? 61.922 -0.665 76.401 1.00 38.97 379 ALA C CA 1
ATOM 9561 C C . ALA C 1 347 ? 62.082 -2.101 75.847 1.00 36.84 379 ALA C C 1
ATOM 9562 O O . ALA C 1 347 ? 62.111 -3.072 76.616 1.00 36.93 379 ALA C O 1
ATOM 9564 N N . TYR C 1 348 ? 62.191 -2.228 74.519 1.00 33.50 380 TYR C N 1
ATOM 9565 C CA . TYR C 1 348 ? 62.335 -3.530 73.849 1.00 34.01 380 TYR C CA 1
ATOM 9566 C C . TYR C 1 348 ? 63.775 -3.870 73.459 1.00 37.11 380 TYR C C 1
ATOM 9567 O O . TYR C 1 348 ? 63.993 -4.838 72.716 1.00 36.62 380 TYR C O 1
ATOM 9576 N N . ALA C 1 349 ? 64.748 -3.089 73.938 1.00 39.39 381 ALA C N 1
ATOM 9577 C CA . ALA C 1 349 ? 66.155 -3.306 73.601 1.00 40.74 381 ALA C CA 1
ATOM 9578 C C . ALA C 1 349 ? 66.522 -4.757 73.821 1.00 42.74 381 ALA C C 1
ATOM 9579 O O . ALA C 1 349 ? 66.309 -5.297 74.908 1.00 43.46 381 ALA C O 1
ATOM 9581 N N . GLY C 1 350 ? 67.054 -5.395 72.781 1.00 47.06 382 GLY C N 1
ATOM 9582 C CA . GLY C 1 350 ? 67.574 -6.763 72.894 1.00 48.63 382 GLY C CA 1
ATOM 9583 C C . GLY C 1 350 ? 66.555 -7.859 72.646 1.00 47.15 382 GLY C C 1
ATOM 9584 O O . GLY C 1 350 ? 66.899 -9.038 72.695 1.00 47.76 382 GLY C O 1
ATOM 9585 N N . GLU C 1 351 ? 65.302 -7.483 72.382 1.00 42.53 383 GLU C N 1
ATOM 9586 C CA . GLU C 1 351 ? 64.256 -8.454 72.073 1.00 40.98 383 GLU C CA 1
ATOM 9587 C C . GLU C 1 351 ? 64.227 -8.670 70.568 1.00 36.62 383 GLU C C 1
ATOM 9588 O O . GLU C 1 351 ? 64.857 -7.913 69.834 1.00 38.03 383 GLU C O 1
ATOM 9594 N N . GLU C 1 352 ? 63.543 -9.720 70.120 1.00 34.81 384 GLU C N 1
ATOM 9595 C CA . GLU C 1 352 ? 63.434 -10.027 68.683 1.00 35.32 384 GLU C CA 1
ATOM 9596 C C . GLU C 1 352 ? 62.885 -8.818 67.939 1.00 32.28 384 GLU C C 1
ATOM 9597 O O . GLU C 1 352 ? 63.444 -8.393 66.918 1.00 32.10 384 GLU C O 1
ATOM 9599 N N . ASP C 1 353 ? 61.795 -8.252 68.462 1.00 30.29 385 ASP C N 1
ATOM 9600 C CA . ASP C 1 353 ? 61.182 -7.066 67.855 1.00 28.20 385 ASP C CA 1
ATOM 9601 C C . ASP C 1 353 ? 61.410 -5.839 68.733 1.00 27.64 385 ASP C C 1
ATOM 9602 O O . ASP C 1 353 ? 60.869 -5.737 69.832 1.00 27.73 385 ASP C O 1
ATOM 9607 N N . GLU C 1 354 ? 62.202 -4.903 68.221 1.00 28.11 386 GLU C N 1
ATOM 9608 C CA . GLU C 1 354 ? 62.572 -3.692 68.950 1.00 27.50 386 GLU C CA 1
ATOM 9609 C C . GLU C 1 354 ? 61.674 -2.497 68.634 1.00 24.25 386 GLU C C 1
ATOM 9610 O O . GLU C 1 354 ? 61.974 -1.395 69.073 1.00 25.09 386 GLU C O 1
ATOM 9616 N N . TYR C 1 355 ? 60.583 -2.707 67.894 1.00 21.47 387 TYR C N 1
ATOM 9617 C CA . TYR C 1 355 ? 59.785 -1.602 67.347 1.00 21.08 387 TYR C CA 1
ATOM 9618 C C . TYR C 1 355 ? 58.309 -1.695 67.712 1.00 19.96 387 TYR C C 1
ATOM 9619 O O . TYR C 1 355 ? 57.751 -2.792 67.808 1.00 21.48 387 TYR C O 1
ATOM 9628 N N . ASP C 1 356 ? 57.681 -0.529 67.880 1.00 20.49 388 ASP C N 1
ATOM 9629 C CA . ASP C 1 356 ? 56.226 -0.402 67.869 1.00 20.09 388 ASP C CA 1
ATOM 9630 C C . ASP C 1 356 ? 55.794 0.099 66.499 1.00 20.84 388 ASP C C 1
ATOM 9631 O O . ASP C 1 356 ? 56.574 0.721 65.777 1.00 20.77 388 ASP C O 1
ATOM 9636 N N . PHE C 1 357 ? 54.535 -0.146 66.154 1.00 18.16 389 PHE C N 1
ATOM 9637 C CA . PHE C 1 357 ? 53.985 0.284 64.875 1.00 17.30 389 PHE C CA 1
ATOM 9638 C C . PHE C 1 357 ? 52.945 1.367 65.128 1.00 16.91 389 PHE C C 1
ATOM 9639 O O . PHE C 1 357 ? 51.891 1.090 65.664 1.00 19.11 389 PHE C O 1
ATOM 9647 N N . TYR C 1 358 ? 53.272 2.607 64.772 1.00 17.37 390 TYR C N 1
ATOM 9648 C CA . TYR C 1 358 ? 52.376 3.736 64.922 1.00 17.52 390 TYR C CA 1
ATOM 9649 C C . TYR C 1 358 ? 51.629 3.952 63.629 1.00 16.60 390 TYR C C 1
ATOM 9650 O O . TYR C 1 358 ? 52.232 4.010 62.554 1.00 18.86 390 TYR C O 1
ATOM 9659 N N . PHE C 1 359 ? 50.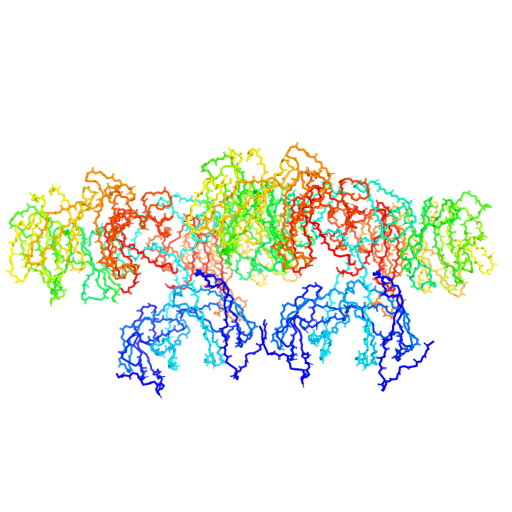314 4.069 63.708 1.00 16.29 391 PHE C N 1
ATOM 9660 C CA . PHE C 1 359 ? 49.522 4.297 62.525 1.00 15.24 391 PHE C CA 1
ATOM 9661 C C . PHE C 1 359 ? 48.404 5.306 62.754 1.00 16.17 391 PHE C C 1
ATOM 9662 O O . PHE C 1 359 ? 47.897 5.510 63.872 1.00 16.62 391 PHE C O 1
ATOM 9670 N N . CYS C 1 360 ? 48.018 5.926 61.656 1.00 15.18 392 CYS C N 1
ATOM 9671 C CA . CYS C 1 360 ? 46.876 6.812 61.608 1.00 16.42 392 CYS C CA 1
ATOM 9672 C C . CYS C 1 360 ? 45.616 6.003 61.359 1.00 17.85 392 CYS C C 1
ATOM 9673 O O . CYS C 1 360 ? 45.515 5.277 60.360 1.00 17.23 392 CYS C O 1
ATOM 9676 N N . ASP C 1 361 ? 44.671 6.132 62.279 1.00 15.89 393 ASP C N 1
ATOM 9677 C CA . ASP C 1 361 ? 43.356 5.502 62.158 1.00 15.80 393 ASP C CA 1
ATOM 9678 C C . ASP C 1 361 ? 42.433 6.636 61.700 1.00 15.91 393 ASP C C 1
ATOM 9679 O O . ASP C 1 361 ? 41.917 7.402 62.491 1.00 16.54 393 ASP C O 1
ATOM 9684 N N . ARG C 1 362 ? 42.263 6.752 60.389 1.00 14.76 394 ARG C N 1
ATOM 9685 C CA . ARG C 1 362 ? 41.677 7.925 59.795 1.00 15.85 394 ARG C CA 1
ATOM 9686 C C . ARG C 1 362 ? 40.269 8.249 60.274 1.00 16.21 394 ARG C C 1
ATOM 9687 O O . ARG C 1 362 ? 39.968 9.407 60.588 1.00 16.93 394 ARG C O 1
ATOM 9695 N N . ASP C 1 363 ? 39.416 7.238 60.330 1.00 15.52 395 ASP C N 1
ATOM 9696 C CA . ASP C 1 363 ? 38.013 7.460 60.640 1.00 16.77 395 ASP C CA 1
ATOM 9697 C C . ASP C 1 363 ? 37.621 7.359 62.129 1.00 16.03 395 ASP C C 1
ATOM 9698 O O . ASP C 1 363 ? 36.483 7.676 62.489 1.00 16.33 395 ASP C O 1
ATOM 9703 N N . SER C 1 364 ? 38.538 6.912 62.991 1.00 16.10 396 SER C N 1
ATOM 9704 C CA . SER C 1 364 ? 38.412 7.153 64.422 1.00 17.04 396 SER C CA 1
ATOM 9705 C C . SER C 1 364 ? 39.143 8.422 64.855 1.00 17.92 396 SER C C 1
ATOM 9706 O O . SER C 1 364 ? 39.033 8.835 66.012 1.00 17.52 396 SER C O 1
ATOM 9709 N N . HIS C 1 365 ? 39.870 9.036 63.925 1.00 16.72 397 HIS C N 1
ATOM 9710 C CA . HIS C 1 365 ? 40.553 10.311 64.136 1.00 16.31 397 HIS C CA 1
ATOM 9711 C C . HIS C 1 365 ? 41.632 10.215 65.216 1.00 16.58 397 HIS C C 1
ATOM 9712 O O . HIS C 1 365 ? 41.760 11.102 66.072 1.00 17.93 397 HIS C O 1
ATOM 9719 N N . THR C 1 366 ? 42.418 9.146 65.145 1.00 15.74 398 THR C N 1
ATOM 9720 C CA . THR C 1 366 ? 43.462 8.902 66.124 1.00 16.66 398 THR C CA 1
ATOM 9721 C C . THR C 1 366 ? 44.785 8.479 65.502 1.00 16.90 398 THR C C 1
ATOM 9722 O O . THR C 1 366 ? 44.841 8.022 64.343 1.00 16.58 398 THR C O 1
ATOM 9726 N N . VAL C 1 367 ? 45.854 8.639 66.273 1.00 16.83 399 VAL C N 1
ATOM 9727 C CA . VAL C 1 367 ? 47.117 7.924 66.027 1.00 15.87 399 VAL C CA 1
ATOM 9728 C C . VAL C 1 367 ? 47.109 6.783 67.028 1.00 17.32 399 VAL C C 1
ATOM 9729 O O . VAL C 1 367 ? 46.819 6.992 68.214 1.00 17.94 399 VAL C O 1
ATOM 9733 N N . ARG C 1 368 ? 47.364 5.572 66.540 1.00 17.54 400 ARG C N 1
ATOM 9734 C CA . ARG C 1 368 ? 47.276 4.381 67.370 1.00 18.02 400 ARG C CA 1
ATOM 9735 C C . ARG C 1 368 ? 48.568 3.620 67.270 1.00 17.68 400 ARG C C 1
ATOM 9736 O O . ARG C 1 368 ? 49.413 3.908 66.431 1.00 17.29 400 ARG C O 1
ATOM 9744 N N . VAL C 1 369 ? 48.742 2.682 68.192 1.00 18.69 401 VAL C N 1
ATOM 9745 C CA . VAL C 1 369 ? 49.955 1.875 68.256 1.00 18.83 401 VAL C CA 1
ATOM 9746 C C . VAL C 1 369 ? 49.616 0.388 68.319 1.00 20.38 401 VAL C C 1
ATOM 9747 O O . VAL C 1 369 ? 48.762 -0.040 69.110 1.00 20.02 401 VAL C O 1
ATOM 9751 N N . LEU C 1 370 ? 50.316 -0.381 67.494 1.00 18.64 402 LEU C N 1
ATOM 9752 C CA . LEU C 1 370 ? 50.241 -1.843 67.501 1.00 19.25 402 LEU C CA 1
ATOM 9753 C C . LEU C 1 370 ? 51.588 -2.359 67.971 1.00 19.80 402 LEU C C 1
ATOM 9754 O O . LEU C 1 370 ? 52.610 -2.110 67.325 1.00 19.43 402 LEU C O 1
ATOM 9759 N N . THR C 1 371 ? 51.586 -3.049 69.119 1.00 20.18 403 THR C N 1
ATOM 9760 C CA . THR C 1 371 ? 52.809 -3.535 69.729 1.00 21.37 403 THR C CA 1
ATOM 9761 C C . THR C 1 371 ? 53.095 -4.945 69.232 1.00 21.48 403 THR C C 1
ATOM 9762 O O . THR C 1 371 ? 52.210 -5.590 68.673 1.00 21.49 403 THR C O 1
ATOM 9766 N N . PRO C 1 372 ? 54.324 -5.440 69.467 1.00 22.75 404 PRO C N 1
ATOM 9767 C CA . PRO C 1 372 ? 54.694 -6.779 69.001 1.00 23.66 404 PRO C CA 1
ATOM 9768 C C . PRO C 1 372 ? 53.835 -7.933 69.574 1.00 25.54 404 PRO C C 1
ATOM 9769 O O . PRO C 1 372 ? 53.707 -8.943 68.919 1.00 26.87 404 PRO C O 1
ATOM 9773 N N . GLU C 1 373 ? 53.260 -7.772 70.764 1.00 27.49 405 GLU C N 1
ATOM 9774 C CA . GLU C 1 373 ? 52.333 -8.788 71.311 1.00 30.73 405 GLU C CA 1
ATOM 9775 C C . GLU C 1 373 ? 50.946 -8.745 70.655 1.00 30.14 405 GLU C C 1
ATOM 9776 O O . GLU C 1 373 ? 50.124 -9.640 70.842 1.00 31.20 405 GLU C O 1
ATOM 9782 N N . GLY C 1 374 ? 50.680 -7.698 69.891 1.00 25.46 406 GLY C N 1
ATOM 9783 C CA . GLY C 1 374 ? 49.451 -7.576 69.118 1.00 25.21 406 GLY C CA 1
ATOM 9784 C C . GLY C 1 374 ? 48.397 -6.696 69.769 1.00 24.59 406 GLY C C 1
ATOM 9785 O O . GLY C 1 374 ? 47.224 -6.762 69.403 1.00 26.80 406 GLY C O 1
ATOM 9786 N N . ARG C 1 375 ? 48.810 -5.860 70.715 1.00 22.20 407 ARG C N 1
ATOM 9787 C CA . ARG C 1 375 ? 47.889 -4.972 71.410 1.00 21.79 407 ARG C CA 1
ATOM 9788 C C . ARG C 1 375 ? 47.773 -3.651 70.661 1.00 21.91 407 ARG C C 1
ATOM 9789 O O . ARG C 1 375 ? 48.765 -3.107 70.224 1.00 19.95 407 ARG C O 1
ATOM 9797 N N . VAL C 1 376 ? 46.545 -3.166 70.504 1.00 20.60 408 VAL C N 1
ATOM 9798 C CA . VAL C 1 376 ? 46.273 -1.875 69.942 1.00 19.96 408 VAL C CA 1
ATOM 9799 C C . VAL C 1 376 ? 45.895 -0.913 71.078 1.00 19.68 408 VAL C C 1
ATOM 9800 O O . VAL C 1 376 ? 45.018 -1.216 71.890 1.00 19.77 408 VAL C O 1
ATOM 9804 N N . THR C 1 377 ? 46.584 0.228 71.126 1.00 19.73 409 THR C N 1
ATOM 9805 C CA . THR C 1 377 ? 46.282 1.293 72.074 1.00 20.97 409 THR C CA 1
ATOM 9806 C C . THR C 1 377 ? 46.167 2.598 71.298 1.00 20.28 409 THR C C 1
ATOM 9807 O O . THR C 1 377 ? 46.628 2.670 70.176 1.00 21.74 409 THR C O 1
ATOM 9811 N N . THR C 1 378 ? 45.508 3.593 71.866 1.00 19.16 410 THR C N 1
ATOM 9812 C CA . THR C 1 378 ? 45.375 4.890 71.203 1.00 20.15 410 THR C CA 1
ATOM 9813 C C . THR C 1 378 ? 46.419 5.811 71.809 1.00 20.01 410 THR C C 1
ATOM 9814 O O . THR C 1 378 ? 46.507 5.944 73.024 1.00 22.31 410 THR C O 1
ATOM 9818 N N . TYR C 1 379 ? 47.224 6.401 70.936 1.00 18.58 411 TYR C N 1
ATOM 9819 C CA . TYR C 1 379 ? 48.312 7.296 71.304 1.00 20.08 411 TYR C CA 1
ATOM 9820 C C . TYR C 1 379 ? 47.860 8.751 71.429 1.00 19.95 411 TYR C C 1
ATOM 9821 O O . TYR C 1 379 ? 48.248 9.448 72.397 1.00 20.78 411 TYR C O 1
ATOM 9830 N N . ALA C 1 380 ? 47.062 9.209 70.467 1.00 18.45 412 ALA C N 1
ATOM 9831 C CA . ALA C 1 380 ? 46.626 10.606 70.425 1.00 19.66 412 ALA C CA 1
ATOM 9832 C C . ALA C 1 380 ? 45.303 10.753 69.685 1.00 19.86 412 ALA C C 1
ATOM 9833 O O . ALA C 1 380 ? 45.012 9.989 68.758 1.00 18.21 412 ALA C O 1
ATOM 9835 N N . GLY C 1 381 ? 44.506 11.720 70.127 1.00 20.55 413 GLY C N 1
ATOM 9836 C CA . GLY C 1 381 ? 43.228 12.057 69.496 1.00 18.45 413 GLY C CA 1
ATOM 9837 C C . GLY C 1 381 ? 42.021 11.790 70.371 1.00 19.12 413 GLY C C 1
ATOM 9838 O O . GLY C 1 381 ? 42.132 11.183 71.460 1.00 22.07 413 GLY C O 1
ATOM 9839 N N . ARG C 1 382 ? 40.864 12.231 69.882 1.00 18.78 414 ARG C N 1
ATOM 9840 C CA . ARG C 1 382 ? 39.579 12.063 70.570 1.00 20.56 414 ARG C CA 1
ATOM 9841 C C . ARG C 1 382 ? 39.527 12.725 71.979 1.00 22.15 414 ARG C C 1
ATOM 9842 O O . ARG C 1 382 ? 38.823 12.255 72.878 1.00 24.37 414 ARG C O 1
ATOM 9850 N N . GLY C 1 383 ? 40.248 13.835 72.159 1.00 22.79 415 GLY C N 1
ATOM 9851 C CA . GLY C 1 383 ? 40.197 14.597 73.409 1.00 25.34 415 GLY C CA 1
ATOM 9852 C C . GLY C 1 383 ? 38.921 15.411 73.560 1.00 28.53 415 GLY C C 1
ATOM 9853 O O . GLY C 1 383 ? 38.080 15.454 72.656 1.00 26.05 415 GLY C O 1
ATOM 9854 N N . ASN C 1 384 ? 38.767 16.055 74.720 1.00 33.95 416 ASN C N 1
ATOM 9855 C CA . ASN C 1 384 ? 37.605 16.914 74.996 1.00 37.07 416 ASN C CA 1
ATOM 9856 C C . ASN C 1 384 ? 36.241 16.199 74.801 1.00 35.68 416 ASN C C 1
ATOM 9857 O O . ASN C 1 384 ? 35.256 16.843 74.464 1.00 38.12 416 ASN C O 1
ATOM 9862 N N . SER C 1 385 ? 36.192 14.880 75.006 1.00 35.22 417 SER C N 1
ATOM 9863 C CA . SER C 1 385 ? 34.968 14.074 74.823 1.00 35.40 417 SER C CA 1
ATOM 9864 C C . SER C 1 385 ? 34.335 14.209 73.428 1.00 33.95 417 SER C C 1
ATOM 9865 O O . SER C 1 385 ? 33.116 14.132 73.280 1.00 33.58 417 SER C O 1
ATOM 9868 N N . ARG C 1 386 ? 35.175 14.396 72.419 1.00 31.33 418 ARG C N 1
ATOM 9869 C CA . ARG C 1 386 ? 34.735 14.567 71.039 1.00 30.34 418 ARG C CA 1
ATOM 9870 C C . ARG C 1 386 ? 35.505 13.569 70.184 1.00 27.30 418 ARG C C 1
ATOM 9871 O O . ARG C 1 386 ? 36.461 12.931 70.651 1.00 25.59 418 ARG C O 1
ATOM 9879 N N . GLU C 1 387 ? 35.072 13.397 68.942 1.00 25.70 419 GLU C N 1
ATOM 9880 C CA . GLU C 1 387 ? 35.707 12.433 68.049 1.00 24.62 419 GLU C CA 1
ATOM 9881 C C . GLU C 1 387 ? 36.693 13.123 67.111 1.00 22.55 419 GLU C C 1
ATOM 9882 O O . GLU C 1 387 ? 37.871 12.777 67.075 1.00 22.21 419 GLU C O 1
ATOM 9888 N N . TRP C 1 388 ? 36.193 14.094 66.355 1.00 22.55 420 TRP C N 1
ATOM 9889 C CA . TRP C 1 388 ? 37.001 14.843 65.385 1.00 19.97 420 TRP C CA 1
ATOM 9890 C C . TRP C 1 388 ? 36.922 16.332 65.664 1.00 20.47 420 TRP C C 1
ATOM 9891 O O . TRP C 1 388 ? 36.014 16.813 66.336 1.00 19.72 420 TRP C O 1
ATOM 9902 N N . GLY C 1 389 ? 37.913 17.049 65.150 1.00 19.95 421 GLY C N 1
ATOM 9903 C CA . GLY C 1 389 ? 38.032 18.486 65.296 1.00 19.64 421 GLY C CA 1
ATOM 9904 C C . GLY C 1 389 ? 39.469 18.936 65.058 1.00 18.99 421 GLY C C 1
ATOM 9905 O O . GLY C 1 389 ? 40.275 18.217 64.439 1.00 17.26 421 GLY C O 1
ATOM 9906 N N . TYR C 1 390 ? 39.786 20.122 65.578 1.00 18.96 422 TYR C N 1
ATOM 9907 C CA . TYR C 1 390 ? 41.117 20.704 65.463 1.00 19.23 422 TYR C CA 1
ATOM 9908 C C . TYR C 1 390 ? 41.458 21.407 66.757 1.00 20.30 422 TYR C C 1
ATOM 9909 O O . TYR C 1 390 ? 41.101 22.587 66.961 1.00 20.20 422 TYR C O 1
ATOM 9918 N N . VAL C 1 391 ? 42.116 20.656 67.639 1.00 20.87 423 VAL C N 1
ATOM 9919 C CA . VAL C 1 391 ? 42.564 21.160 68.927 1.00 21.40 423 VAL C CA 1
ATOM 9920 C C . VAL C 1 391 ? 43.965 20.605 69.176 1.00 21.25 423 VAL C C 1
ATOM 9921 O O . VAL C 1 391 ? 44.188 19.397 69.084 1.00 20.65 423 VAL C O 1
ATOM 9925 N N . ASP C 1 392 ? 44.885 21.497 69.512 1.00 22.39 424 ASP C N 1
ATOM 9926 C CA . ASP C 1 392 ? 46.242 21.129 69.902 1.00 22.89 424 ASP C CA 1
ATOM 9927 C C . ASP C 1 392 ? 46.289 20.905 71.428 1.00 24.63 424 ASP C C 1
ATOM 9928 O O . ASP C 1 392 ? 45.422 21.408 72.166 1.00 29.01 424 ASP C O 1
ATOM 9933 N N . GLY C 1 393 ? 47.274 20.141 71.907 1.00 23.02 425 GLY C N 1
ATOM 9934 C CA . GLY C 1 393 ? 47.475 19.957 73.350 1.00 24.51 425 GLY C CA 1
ATOM 9935 C C . GLY C 1 393 ? 47.771 18.538 73.799 1.00 23.10 425 GLY C C 1
ATOM 9936 O O . GLY C 1 393 ? 48.370 17.747 73.074 1.00 22.84 425 GLY C O 1
ATOM 9937 N N . GLU C 1 394 ? 47.344 18.207 75.003 1.00 23.89 426 GLU C N 1
ATOM 9938 C CA . GLU C 1 394 ? 47.646 16.903 75.592 1.00 25.32 426 GLU C CA 1
ATOM 9939 C C . GLU C 1 394 ? 47.065 15.787 74.738 1.00 23.07 426 GLU C C 1
ATOM 9940 O O . GLU C 1 394 ? 45.959 15.906 74.208 1.00 22.84 426 GLU C O 1
ATOM 9946 N N . LEU C 1 395 ? 47.838 14.714 74.601 1.00 24.20 427 LEU C N 1
ATOM 9947 C CA . LEU C 1 395 ? 47.616 13.706 73.570 1.00 23.94 427 LEU C CA 1
ATOM 9948 C C . LEU C 1 395 ? 46.220 13.084 73.577 1.00 23.34 427 LEU C C 1
ATOM 9949 O O . LEU C 1 395 ? 45.621 12.945 72.509 1.00 22.16 427 LEU C O 1
ATOM 9954 N N . ARG C 1 396 ? 45.729 12.700 74.757 1.00 23.72 428 ARG C N 1
ATOM 9955 C CA . ARG C 1 396 ? 44.435 12.018 74.885 1.00 25.74 428 ARG C CA 1
ATOM 9956 C C . ARG C 1 396 ? 43.344 12.887 75.527 1.00 27.42 428 ARG C C 1
ATOM 9957 O O . ARG C 1 396 ? 42.157 12.715 75.246 1.00 27.36 428 ARG C O 1
ATOM 9965 N N . SER C 1 397 ? 43.719 13.833 76.374 1.00 27.99 429 SER C N 1
ATOM 9966 C CA . SER C 1 397 ? 42.702 14.617 77.062 1.00 28.56 429 SER C CA 1
ATOM 9967 C C . SER C 1 397 ? 42.199 15.785 76.206 1.00 27.44 429 SER C C 1
ATOM 9968 O O . SER C 1 397 ? 41.065 16.249 76.397 1.00 26.53 429 SER C O 1
ATOM 9971 N N . GLN C 1 398 ? 43.018 16.241 75.252 1.00 24.86 430 GLN C N 1
ATOM 9972 C CA . GLN C 1 398 ? 42.731 17.484 74.541 1.00 25.34 430 GLN C CA 1
ATOM 9973 C C . GLN C 1 398 ? 42.774 17.381 73.027 1.00 24.13 430 GLN C C 1
ATOM 9974 O O . GLN C 1 398 ? 41.915 17.941 72.343 1.00 23.83 430 GLN C O 1
ATOM 9980 N N . ALA C 1 399 ? 43.774 16.688 72.498 1.00 21.98 431 ALA C N 1
ATOM 9981 C CA . ALA C 1 399 ? 44.042 16.761 71.071 1.00 20.55 431 ALA C CA 1
ATOM 9982 C C . ALA C 1 399 ? 42.890 16.223 70.238 1.00 19.53 431 ALA C C 1
ATOM 9983 O O . ALA C 1 399 ? 42.305 15.181 70.548 1.00 19.01 431 ALA C O 1
ATOM 9985 N N . LEU C 1 400 ? 42.599 16.918 69.144 1.00 18.77 432 LEU C N 1
ATOM 9986 C CA . LEU C 1 400 ? 41.649 16.439 68.157 1.00 18.11 432 LEU C CA 1
ATOM 9987 C C . LEU C 1 400 ? 42.244 16.575 66.775 1.00 18.32 432 LEU C C 1
ATOM 9988 O O . LEU C 1 400 ? 42.918 17.578 66.478 1.00 19.09 432 LEU C O 1
ATOM 9993 N N . PHE C 1 401 ? 42.009 15.555 65.962 1.00 17.25 433 PHE C N 1
ATOM 9994 C CA . PHE C 1 401 ? 42.365 15.507 64.548 1.00 16.61 433 PHE C CA 1
ATOM 9995 C C . PHE C 1 401 ? 41.093 15.379 63.731 1.00 16.96 433 PHE C C 1
ATOM 9996 O O . PHE C 1 401 ? 40.008 15.133 64.270 1.00 16.26 433 PHE C O 1
ATOM 10004 N N . ASN C 1 402 ? 41.235 15.522 62.420 1.00 16.40 434 ASN C N 1
ATOM 10005 C CA . ASN C 1 402 ? 40.137 15.300 61.497 1.00 16.71 434 ASN C CA 1
ATOM 10006 C C . ASN C 1 402 ? 40.693 14.588 60.244 1.00 16.71 434 ASN C C 1
ATOM 10007 O O . ASN C 1 402 ? 41.261 15.199 59.345 1.00 16.92 434 ASN C O 1
ATOM 10012 N N . HIS C 1 403 ? 40.533 13.274 60.247 1.00 15.24 435 HIS C N 1
ATOM 10013 C CA . HIS C 1 403 ? 41.058 12.347 59.253 1.00 14.95 435 HIS C CA 1
ATOM 10014 C C . HIS C 1 403 ? 42.586 12.346 59.162 1.00 15.00 435 HIS C C 1
ATOM 10015 O O . HIS C 1 403 ? 43.158 12.581 58.088 1.00 15.33 435 HIS C O 1
ATOM 10022 N N . PRO C 1 404 ? 43.254 12.070 60.289 1.00 15.25 436 PRO C N 1
ATOM 10023 C CA . PRO C 1 404 ? 44.706 11.880 60.258 1.00 15.26 436 PRO C CA 1
ATOM 10024 C C . PRO C 1 404 ? 45.006 10.660 59.392 1.00 15.73 436 PRO C C 1
ATOM 10025 O O . PRO C 1 404 ? 44.385 9.630 59.575 1.00 16.52 436 PRO C O 1
ATOM 10029 N N . THR C 1 405 ? 45.941 10.784 58.456 1.00 15.31 437 THR C N 1
ATOM 10030 C CA . THR C 1 405 ? 46.079 9.804 57.363 1.00 15.90 437 THR C CA 1
ATOM 10031 C C . THR C 1 405 ? 47.527 9.348 57.188 1.00 15.95 437 THR C C 1
ATOM 10032 O O . THR C 1 405 ? 47.796 8.159 57.085 1.00 18.34 437 THR C O 1
ATOM 10036 N N . SER C 1 406 ? 48.446 10.302 57.154 1.00 15.61 438 SER C N 1
ATOM 10037 C CA . SER C 1 406 ? 49.849 10.027 56.926 1.00 16.31 438 SER C CA 1
ATOM 10038 C C . SER C 1 406 ? 50.651 10.276 58.194 1.00 15.76 438 SER C C 1
ATOM 10039 O O . SER C 1 406 ? 50.236 11.024 59.093 1.00 16.77 438 SER C O 1
ATOM 10042 N N . ILE C 1 407 ? 51.817 9.655 58.257 1.00 15.25 439 ILE C N 1
ATOM 10043 C CA . ILE C 1 407 ? 52.651 9.714 59.450 1.00 15.84 439 ILE C CA 1
ATOM 10044 C C . ILE C 1 407 ? 54.120 9.467 59.084 1.00 15.70 439 ILE C C 1
ATOM 10045 O O . ILE C 1 407 ? 54.437 8.634 58.221 1.00 16.46 439 ILE C O 1
ATOM 10050 N N . ALA C 1 408 ? 54.992 10.236 59.729 1.00 16.53 440 ALA C N 1
ATOM 10051 C CA . ALA C 1 408 ? 56.418 10.069 59.628 1.00 17.30 440 ALA C CA 1
ATOM 10052 C C . ALA C 1 408 ? 57.024 10.331 61.003 1.00 18.79 440 ALA C C 1
ATOM 10053 O O . ALA C 1 408 ? 56.469 11.085 61.801 1.00 20.98 440 ALA C O 1
ATOM 10055 N N . TYR C 1 409 ? 58.127 9.659 61.284 1.00 18.88 441 TYR C N 1
ATOM 10056 C CA . TYR C 1 409 ? 58.875 9.904 62.502 1.00 19.58 441 TYR C CA 1
ATOM 10057 C C . TYR C 1 409 ? 60.265 10.450 62.170 1.00 20.52 441 TYR C C 1
ATOM 10058 O O . TYR C 1 409 ? 61.068 9.824 61.473 1.00 21.78 441 TYR C O 1
ATOM 10067 N N . ASP C 1 410 ? 60.519 11.653 62.675 1.00 20.89 442 ASP C N 1
ATOM 10068 C CA . ASP C 1 410 ? 61.744 12.383 62.481 1.00 21.69 442 ASP C CA 1
ATOM 10069 C C . ASP C 1 410 ? 62.710 11.987 63.598 1.00 24.74 442 ASP C C 1
ATOM 10070 O O . ASP C 1 410 ? 62.602 12.470 64.733 1.00 23.94 442 ASP C O 1
ATOM 10088 N N . LYS C 1 412 ? 65.876 12.678 63.756 1.00 29.04 444 LYS C N 1
ATOM 10089 C CA . LYS C 1 412 ? 66.784 13.760 64.080 1.00 29.00 444 LYS C CA 1
ATOM 10090 C C . LYS C 1 412 ? 66.201 14.730 65.105 1.00 29.21 444 LYS C C 1
ATOM 10091 O O . LYS C 1 412 ? 66.890 15.123 66.050 1.00 29.42 444 LYS C O 1
ATOM 10097 N N . ARG C 1 413 ? 64.945 15.119 64.914 1.00 27.67 445 ARG C N 1
ATOM 10098 C CA . ARG C 1 413 ? 64.283 16.106 65.778 1.00 28.78 445 ARG C CA 1
ATOM 10099 C C . ARG C 1 413 ? 63.414 15.435 66.853 1.00 29.32 445 ARG C C 1
ATOM 10100 O O . ARG C 1 413 ? 62.870 16.118 67.715 1.00 32.42 445 ARG C O 1
ATOM 10108 N N . LYS C 1 414 ? 63.299 14.107 66.772 1.00 29.24 446 LYS C N 1
ATOM 10109 C CA A LYS C 1 414 ? 62.586 13.285 67.753 0.50 29.18 446 LYS C CA 1
ATOM 10110 C CA B LYS C 1 414 ? 62.587 13.287 67.759 0.50 29.17 446 LYS C CA 1
ATOM 10111 C C . LYS C 1 414 ? 61.118 13.685 67.885 1.00 29.39 446 LYS C C 1
ATOM 10112 O O . LYS C 1 414 ? 60.651 14.057 68.957 1.00 31.18 446 LYS C O 1
ATOM 10123 N N . CYS C 1 415 ? 60.396 13.595 66.770 1.00 24.91 447 CYS C N 1
ATOM 10124 C CA . CYS C 1 415 ? 58.989 13.963 66.721 1.00 23.89 447 CYS C CA 1
ATOM 10125 C C . CYS C 1 415 ? 58.283 13.274 65.577 1.00 21.04 447 CYS C C 1
ATOM 10126 O O . CYS C 1 415 ? 58.899 12.878 64.601 1.00 20.21 447 CYS C O 1
ATOM 10129 N N . PHE C 1 416 ? 56.970 13.158 65.716 1.00 20.48 448 PHE C N 1
ATOM 10130 C CA . PHE C 1 416 ? 56.117 12.665 64.670 1.00 19.29 448 PHE C CA 1
ATOM 10131 C C . PHE C 1 416 ? 55.565 13.845 63.890 1.00 20.08 448 PHE C C 1
ATOM 10132 O O . PHE C 1 416 ? 55.238 14.875 64.494 1.00 22.28 448 PHE C O 1
ATOM 10140 N N . TYR C 1 417 ? 55.381 13.651 62.581 1.00 18.60 449 TYR C N 1
ATOM 10141 C CA . TYR C 1 417 ? 54.524 14.531 61.768 1.00 17.60 449 TYR C CA 1
ATOM 10142 C C . TYR C 1 417 ? 53.306 13.726 61.344 1.00 17.74 449 TYR C C 1
ATOM 10143 O O . TYR C 1 417 ? 53.425 12.555 60.946 1.00 18.22 449 TYR C O 1
ATOM 10152 N N . ILE C 1 418 ? 52.128 14.348 61.434 1.00 16.05 450 ILE C N 1
ATOM 10153 C CA . ILE C 1 418 ? 50.870 13.725 61.093 1.00 16.55 450 ILE C CA 1
ATOM 10154 C C . ILE C 1 418 ? 50.193 14.574 60.032 1.00 17.08 450 ILE C C 1
ATOM 10155 O O . ILE C 1 418 ? 49.983 15.785 60.212 1.00 18.13 450 ILE C O 1
ATOM 10160 N N . GLY C 1 419 ? 49.803 13.932 58.943 1.00 16.59 451 GLY C N 1
ATOM 10161 C CA . GLY C 1 419 ? 49.028 14.576 57.896 1.00 17.02 451 GLY C CA 1
ATOM 10162 C C . GLY C 1 419 ? 47.567 14.518 58.259 1.00 17.49 451 GLY C C 1
ATOM 10163 O O . GLY C 1 419 ? 46.898 13.480 58.114 1.00 15.91 451 GLY C O 1
ATOM 10164 N N . ASP C 1 420 ? 47.081 15.638 58.793 1.00 17.95 452 ASP C N 1
ATOM 10165 C CA . ASP C 1 420 ? 45.752 15.735 59.358 1.00 18.35 452 ASP C CA 1
ATOM 10166 C C . ASP C 1 420 ? 44.869 16.280 58.253 1.00 17.85 452 ASP C C 1
ATOM 10167 O O . ASP C 1 420 ? 44.690 17.482 58.115 1.00 18.53 452 ASP C O 1
ATOM 10172 N N . CYS C 1 421 ? 44.316 15.373 57.459 1.00 16.92 453 CYS C N 1
ATOM 10173 C CA A CYS C 1 421 ? 43.850 15.735 56.115 0.70 17.66 453 CYS C CA 1
ATOM 10174 C CA B CYS C 1 421 ? 43.837 15.706 56.122 0.30 18.88 453 CYS C CA 1
ATOM 10175 C C . CYS C 1 421 ? 42.717 16.743 56.055 1.00 18.00 453 CYS C C 1
ATOM 10176 O O . CYS C 1 421 ? 42.800 17.686 55.272 1.00 19.47 453 CYS C O 1
ATOM 10181 N N . ASP C 1 422 ? 41.681 16.561 56.878 1.00 17.70 454 ASP C N 1
ATOM 10182 C CA . ASP C 1 422 ? 40.553 17.490 56.853 1.00 17.99 454 ASP C CA 1
ATOM 10183 C C . ASP C 1 422 ? 40.706 18.713 57.757 1.00 18.04 454 ASP C C 1
ATOM 10184 O O . ASP C 1 422 ? 39.818 19.569 57.822 1.00 19.54 454 ASP C O 1
ATOM 10189 N N . ASN C 1 423 ? 41.873 18.829 58.396 1.00 17.27 455 ASN C N 1
ATOM 10190 C CA . ASN C 1 423 ? 42.329 20.102 58.943 1.00 17.35 455 ASN C CA 1
ATOM 10191 C C . ASN C 1 423 ? 43.368 20.799 58.047 1.00 16.38 455 ASN C C 1
ATOM 10192 O O . ASN C 1 423 ? 43.779 21.921 58.338 1.00 16.99 455 ASN C O 1
ATOM 10197 N N . HIS C 1 424 ? 43.806 20.114 56.994 1.00 16.07 456 HIS C N 1
ATOM 10198 C CA . HIS C 1 424 ? 44.691 20.703 55.958 1.00 16.65 456 HIS C CA 1
ATOM 10199 C C . HIS C 1 424 ? 46.037 21.172 56.493 1.00 16.74 456 HIS C C 1
ATOM 10200 O O . HIS C 1 424 ? 46.663 22.106 55.971 1.00 16.15 456 HIS C O 1
ATOM 10207 N N . ARG C 1 425 ? 46.509 20.450 57.505 1.00 16.12 457 ARG C N 1
ATOM 10208 C CA . ARG C 1 425 ? 47.685 20.833 58.259 1.00 16.33 457 ARG C CA 1
ATOM 10209 C C . ARG C 1 425 ? 48.563 19.611 58.562 1.00 16.61 457 ARG C C 1
ATOM 10210 O O . ARG C 1 425 ? 48.082 18.476 58.721 1.00 16.57 457 ARG C O 1
ATOM 10218 N N . VAL C 1 426 ? 49.861 19.871 58.656 1.00 17.19 458 VAL C N 1
ATOM 10219 C CA . VAL C 1 426 ? 50.767 18.901 59.245 1.00 17.20 458 VAL C CA 1
ATOM 10220 C C . VAL C 1 426 ? 50.843 19.215 60.737 1.00 18.36 458 VAL C C 1
ATOM 10221 O O . VAL C 1 426 ? 51.227 20.324 61.140 1.00 19.62 458 VAL C O 1
ATOM 10225 N N . ARG C 1 427 ? 50.479 18.230 61.543 1.00 16.55 459 ARG C N 1
ATOM 10226 C CA . ARG C 1 427 ? 50.547 18.324 62.980 1.00 18.35 459 ARG C CA 1
ATOM 10227 C C . ARG C 1 427 ? 51.861 17.691 63.400 1.00 19.41 459 ARG C C 1
ATOM 10228 O O . ARG C 1 427 ? 52.466 16.912 62.647 1.00 19.57 459 ARG C O 1
ATOM 10236 N N . LYS C 1 428 ? 52.299 18.041 64.595 1.00 20.05 460 LYS C N 1
ATOM 10237 C CA . LYS C 1 428 ? 53.518 17.478 65.169 1.00 20.19 460 LYS C CA 1
ATOM 10238 C C . LYS C 1 428 ? 53.188 16.922 66.541 1.00 19.82 460 LYS C C 1
ATOM 10239 O O . LYS C 1 428 ? 52.430 17.523 67.276 1.00 19.87 460 LYS C O 1
ATOM 10245 N N . ILE C 1 429 ? 53.754 15.768 66.866 1.00 20.21 461 ILE C N 1
ATOM 10246 C CA . ILE C 1 429 ? 53.686 15.217 68.212 1.00 21.81 461 ILE C CA 1
ATOM 10247 C C . ILE C 1 429 ? 55.125 15.123 68.700 1.00 22.25 461 ILE C C 1
ATOM 10248 O O . ILE C 1 429 ? 55.947 14.417 68.113 1.00 21.16 461 ILE C O 1
ATOM 10253 N N . ALA C 1 430 ? 55.426 15.886 69.743 1.00 23.14 462 ALA C N 1
ATOM 10254 C CA . ALA C 1 430 ? 56.782 16.059 70.233 1.00 25.62 462 ALA C CA 1
ATOM 10255 C C . ALA C 1 430 ? 56.741 16.465 71.691 1.00 26.31 462 ALA C C 1
ATOM 10256 O O . ALA C 1 430 ? 55.699 16.869 72.202 1.00 25.34 462 ALA C O 1
ATOM 10258 N N . PRO C 1 431 ? 57.892 16.394 72.368 1.00 28.89 463 PRO C N 1
ATOM 10259 C CA . PRO C 1 431 ? 57.956 16.922 73.710 1.00 30.34 463 PRO C CA 1
ATOM 10260 C C . PRO C 1 431 ? 57.505 18.378 73.772 1.00 30.02 463 PRO C C 1
ATOM 10261 O O . PRO C 1 431 ? 57.812 19.171 72.877 1.00 28.66 463 PRO C O 1
ATOM 10265 N N . GLU C 1 432 ? 56.765 18.702 74.821 1.00 30.76 464 GLU C N 1
ATOM 10266 C CA . GLU C 1 432 ? 56.263 20.044 75.029 1.00 33.34 464 GLU C CA 1
ATOM 10267 C C . GLU C 1 432 ? 57.430 21.008 75.195 1.00 35.05 464 GLU C C 1
ATOM 10268 O O . GLU C 1 432 ? 58.455 20.653 75.786 1.00 35.18 464 GLU C O 1
ATOM 10274 N N . GLU C 1 433 ? 57.264 22.212 74.655 1.00 35.02 465 GLU C N 1
ATOM 10275 C CA . GLU C 1 433 ? 58.209 23.315 74.867 1.00 40.41 465 GLU C CA 1
ATOM 10276 C C . GLU C 1 433 ? 57.463 24.538 75.413 1.00 41.46 465 GLU C C 1
ATOM 10277 O O . GLU C 1 433 ? 56.223 24.588 75.420 1.00 38.20 465 GLU C O 1
ATOM 10284 N N . SER D 1 10 ? 87.184 15.398 57.758 1.00 103.87 42 SER D N 1
ATOM 10285 C CA . SER D 1 10 ? 87.538 15.482 59.206 1.00 101.18 42 SER D CA 1
ATOM 10286 C C . SER D 1 10 ? 87.951 16.905 59.594 1.00 96.39 42 SER D C 1
ATOM 10287 O O . SER D 1 10 ? 87.105 17.703 59.986 1.00 94.33 42 SER D O 1
ATOM 10290 N N . GLY D 1 11 ? 89.240 17.220 59.467 1.00 98.63 43 GLY D N 1
ATOM 10291 C CA . GLY D 1 11 ? 89.781 18.519 59.881 1.00 95.16 43 GLY D CA 1
ATOM 10292 C C . GLY D 1 11 ? 90.915 18.357 60.879 1.00 96.97 43 GLY D C 1
ATOM 10293 O O . GLY D 1 11 ? 91.342 17.238 61.168 1.00 101.13 43 GLY D O 1
ATOM 10294 N N . THR D 1 12 ? 91.406 19.479 61.403 1.00 95.51 44 THR D N 1
ATOM 10295 C CA . THR D 1 12 ? 92.480 19.472 62.406 1.00 97.25 44 THR D CA 1
ATOM 10296 C C . THR D 1 12 ? 91.963 18.967 63.759 1.00 93.92 44 THR D C 1
ATOM 10297 O O . THR D 1 12 ? 90.894 19.395 64.209 1.00 89.30 44 THR D O 1
ATOM 10301 N N . PRO D 1 13 ? 92.713 18.061 64.416 1.00 96.25 45 PRO D N 1
ATOM 10302 C CA . PRO D 1 13 ? 92.323 17.654 65.770 1.00 94.57 45 PRO D CA 1
ATOM 10303 C C . PRO D 1 13 ? 92.376 18.803 66.783 1.00 91.47 45 PRO D C 1
ATOM 10304 O O . PRO D 1 13 ? 93.177 19.729 66.639 1.00 91.30 45 PRO D O 1
ATOM 10308 N N . PHE D 1 14 ? 91.508 18.744 67.789 1.00 89.17 46 PHE D N 1
ATOM 10309 C CA . PHE D 1 14 ? 91.539 19.707 68.884 1.00 85.91 46 PHE D CA 1
ATOM 10310 C C . PHE D 1 14 ? 92.825 19.511 69.681 1.00 90.43 46 PHE D C 1
ATOM 10311 O O . PHE D 1 14 ? 93.214 18.379 69.971 1.00 92.88 46 PHE D O 1
ATOM 10319 N N . ASN D 1 15 ? 93.479 20.621 70.013 1.00 91.16 47 ASN D N 1
ATOM 10320 C CA . ASN D 1 15 ? 94.689 20.612 70.823 1.00 96.58 47 ASN D CA 1
ATOM 10321 C C . ASN D 1 15 ? 94.404 21.320 72.150 1.00 95.48 47 ASN D C 1
ATOM 10322 O O . ASN D 1 15 ? 94.200 22.535 72.169 1.00 92.27 47 ASN D O 1
ATOM 10327 N N . PRO D 1 16 ? 94.396 20.564 73.265 1.00 98.40 48 PRO D N 1
ATOM 10328 C CA . PRO D 1 16 ? 93.984 21.105 74.566 1.00 98.71 48 PRO D CA 1
ATOM 10329 C C . PRO D 1 16 ? 94.917 22.149 75.195 1.00 104.32 48 PRO D C 1
ATOM 10330 O O . PRO D 1 16 ? 94.528 22.785 76.177 1.00 104.25 48 PRO D O 1
ATOM 10334 N N . LYS D 1 17 ? 96.124 22.326 74.653 1.00 111.39 49 LYS D N 1
ATOM 10335 C CA . LYS D 1 17 ? 97.059 23.330 75.176 1.00 116.55 49 LYS D CA 1
ATOM 10336 C C . LYS D 1 17 ? 96.910 24.696 74.485 1.00 114.05 49 LYS D C 1
ATOM 10337 O O . LYS D 1 17 ? 97.446 25.693 74.970 1.00 119.52 49 LYS D O 1
ATOM 10343 N N . GLU D 1 18 ? 96.177 24.739 73.371 1.00 107.17 50 GLU D N 1
ATOM 10344 C CA . GLU D 1 18 ? 95.931 25.984 72.644 1.00 104.26 50 GLU D CA 1
ATOM 10345 C C . GLU D 1 18 ? 94.522 26.507 72.936 1.00 97.49 50 GLU D C 1
ATOM 10346 O O . GLU D 1 18 ? 93.621 25.749 73.307 1.00 92.11 50 GLU D O 1
ATOM 10352 N N . GLU D 1 19 ? 94.345 27.812 72.767 1.00 95.69 51 GLU D N 1
ATOM 10353 C CA . GLU D 1 19 ? 93.074 28.453 73.036 1.00 90.05 51 GLU D CA 1
ATOM 10354 C C . GLU D 1 19 ? 92.184 28.384 71.798 1.00 84.66 51 GLU D C 1
ATOM 10355 O O . GLU D 1 19 ? 92.662 28.173 70.676 1.00 84.43 51 GLU D O 1
ATOM 10361 N N . ILE D 1 20 ? 90.886 28.535 72.025 1.00 79.83 52 ILE D N 1
ATOM 10362 C CA . ILE D 1 20 ? 89.909 28.631 70.947 1.00 74.28 52 ILE D CA 1
ATOM 10363 C C . ILE D 1 20 ? 89.803 30.102 70.569 1.00 74.54 52 ILE D C 1
ATOM 10364 O O . ILE D 1 20 ? 89.586 30.950 71.434 1.00 74.50 52 ILE D O 1
ATOM 10369 N N . VAL D 1 21 ? 89.993 30.399 69.286 1.00 75.00 53 VAL D N 1
ATOM 10370 C CA . VAL D 1 21 ? 89.816 31.750 68.761 1.00 75.69 53 VAL D CA 1
ATOM 10371 C C . VAL D 1 21 ? 88.600 31.740 67.839 1.00 71.25 53 VAL D C 1
ATOM 10372 O O . VAL D 1 21 ? 88.470 30.851 66.996 1.00 70.14 53 VAL D O 1
ATOM 10376 N N . VAL D 1 22 ? 87.697 32.701 68.020 1.00 69.20 54 VAL D N 1
ATOM 10377 C CA . VAL D 1 22 ? 86.549 32.865 67.127 1.00 65.72 54 VAL D CA 1
ATOM 10378 C C . VAL D 1 22 ? 86.742 34.170 66.348 1.00 69.22 54 VAL D C 1
ATOM 10379 O O . VAL D 1 22 ? 86.534 35.258 66.881 1.00 71.71 54 VAL D O 1
ATOM 10383 N N . GLU D 1 23 ? 87.166 34.045 65.091 1.00 71.67 55 GLU D N 1
ATOM 10384 C CA . GLU D 1 23 ? 87.548 35.195 64.265 1.00 76.37 55 GLU D CA 1
ATOM 10385 C C . GLU D 1 23 ? 86.356 35.937 63.705 1.00 75.33 55 GLU D C 1
ATOM 10386 O O . GLU D 1 23 ? 86.243 37.152 63.857 1.00 79.12 55 GLU D O 1
ATOM 10392 N N . LYS D 1 24 ? 85.484 35.198 63.025 1.00 71.57 56 LYS D N 1
ATOM 10393 C CA . LYS D 1 24 ? 84.336 35.787 62.357 1.00 68.95 56 LYS D CA 1
ATOM 10394 C C . LYS D 1 24 ? 83.304 34.719 62.017 1.00 63.98 56 LYS D C 1
ATOM 10395 O O . LYS D 1 24 ? 83.522 33.524 62.237 1.00 61.88 56 LYS D O 1
ATOM 10401 N N . PHE D 1 25 ? 82.186 35.176 61.469 1.00 61.20 57 PHE D N 1
ATOM 10402 C CA . PHE D 1 25 ? 81.098 34.310 61.063 1.00 57.80 57 PHE D CA 1
ATOM 10403 C C . PHE D 1 25 ? 80.417 34.909 59.845 1.00 59.78 57 PHE D C 1
ATOM 10404 O O . PHE D 1 25 ? 80.414 36.132 59.664 1.00 63.12 57 PHE D O 1
ATOM 10412 N N . LEU D 1 26 ? 79.841 34.042 59.017 1.00 58.73 58 LEU D N 1
ATOM 10413 C CA . LEU D 1 26 ? 79.045 34.476 57.875 1.00 60.46 58 LEU D CA 1
ATOM 10414 C C . LEU D 1 26 ? 77.797 33.594 57.739 1.00 58.07 58 LEU D C 1
ATOM 10415 O O . LEU D 1 26 ? 77.876 32.372 57.905 1.00 56.13 58 LEU D O 1
ATOM 10420 N N . PRO D 1 27 ? 76.638 34.217 57.467 1.00 57.46 59 PRO D N 1
ATOM 10421 C CA . PRO D 1 27 ? 76.478 35.670 57.371 1.00 59.62 59 PRO D CA 1
ATOM 10422 C C . PRO D 1 27 ? 76.618 36.346 58.738 1.00 58.15 59 PRO D C 1
ATOM 10423 O O . PRO D 1 27 ? 76.687 35.660 59.767 1.00 55.50 59 PRO D O 1
ATOM 10427 N N . THR D 1 28 ? 76.662 37.676 58.740 1.00 60.83 60 THR D N 1
ATOM 10428 C CA . THR D 1 28 ? 76.807 38.451 59.978 1.00 59.35 60 THR D CA 1
ATOM 10429 C C . THR D 1 28 ? 75.456 38.741 60.632 1.00 57.88 60 THR D C 1
ATOM 10430 O O . THR D 1 28 ? 75.390 39.198 61.773 1.00 55.52 60 THR D O 1
ATOM 10434 N N . GLU D 1 29 ? 74.385 38.474 59.891 1.00 58.25 61 GLU D N 1
ATOM 10435 C CA . GLU D 1 29 ? 73.030 38.648 60.372 1.00 55.88 61 GLU D CA 1
ATOM 10436 C C . GLU D 1 29 ? 72.133 37.537 59.832 1.00 53.38 61 GLU D C 1
ATOM 10437 O O . GLU D 1 29 ? 72.450 36.879 58.847 1.00 53.44 61 GLU D O 1
ATOM 10443 N N . GLY D 1 30 ? 71.000 37.331 60.481 1.00 49.41 62 GLY D N 1
ATOM 10444 C CA . GLY D 1 30 ? 70.116 36.241 60.101 1.00 48.98 62 GLY D CA 1
ATOM 10445 C C . GLY D 1 30 ? 69.012 36.024 61.117 1.00 47.09 62 GLY D C 1
ATOM 10446 O O . GLY D 1 30 ? 69.037 36.594 62.209 1.00 44.69 62 GLY D O 1
ATOM 10447 N N . ARG D 1 31 ? 68.053 35.187 60.729 1.00 49.46 63 ARG D N 1
ATOM 10448 C CA A ARG D 1 31 ? 66.889 34.851 61.559 0.50 48.53 63 ARG D CA 1
ATOM 10449 C CA B ARG D 1 31 ? 66.901 34.865 61.571 0.50 48.31 63 ARG D CA 1
ATOM 10450 C C . ARG D 1 31 ? 67.084 33.466 62.165 1.00 45.82 63 ARG D C 1
ATOM 10451 O O . ARG D 1 31 ? 68.044 32.773 61.832 1.00 45.33 63 ARG D O 1
ATOM 10466 N N . LYS D 1 32 ? 66.178 33.054 63.050 1.00 44.03 64 LYS D N 1
ATOM 10467 C CA . LYS D 1 32 ? 66.231 31.690 63.592 1.00 43.11 64 LYS D CA 1
ATOM 10468 C C . LYS D 1 32 ? 66.158 30.678 62.442 1.00 44.94 64 LYS D C 1
ATOM 10469 O O . LYS D 1 32 ? 65.355 30.833 61.520 1.00 45.31 64 LYS D O 1
ATOM 10475 N N . GLY D 1 33 ? 67.028 29.671 62.468 1.00 46.34 65 GLY D N 1
ATOM 10476 C CA . GLY D 1 33 ? 67.129 28.719 61.355 1.00 49.06 65 GLY D CA 1
ATOM 10477 C C . GLY D 1 33 ? 68.183 29.046 60.310 1.00 51.14 65 GLY D C 1
ATOM 10478 O O . GLY D 1 33 ? 68.507 28.194 59.482 1.00 56.35 65 GLY D O 1
ATOM 10479 N N . THR D 1 34 ? 68.720 30.267 60.329 1.00 49.45 66 THR D N 1
ATOM 10480 C CA . THR D 1 34 ? 69.817 30.629 59.435 1.00 51.08 66 THR D CA 1
ATOM 10481 C C . THR D 1 34 ? 71.020 29.736 59.698 1.00 51.04 66 THR D C 1
ATOM 10482 O O . THR D 1 34 ? 71.450 29.594 60.843 1.00 48.38 66 THR D O 1
ATOM 10486 N N . ARG D 1 35 ? 71.550 29.132 58.638 1.00 51.32 67 ARG D N 1
ATOM 10487 C CA . ARG D 1 35 ? 72.820 28.428 58.723 1.00 51.85 67 ARG D CA 1
ATOM 10488 C C . ARG D 1 35 ? 73.941 29.461 58.817 1.00 49.55 67 ARG D C 1
ATOM 10489 O O . ARG D 1 35 ? 74.002 30.389 58.008 1.00 52.73 67 ARG D O 1
ATOM 10497 N N . VAL D 1 36 ? 74.806 29.303 59.816 1.00 46.45 68 VAL D N 1
ATOM 10498 C CA . VAL D 1 36 ? 75.920 30.221 60.045 1.00 46.54 68 VAL D CA 1
ATOM 10499 C C . VAL D 1 36 ? 77.225 29.438 60.111 1.00 47.55 68 VAL D C 1
ATOM 10500 O O . VAL D 1 36 ? 77.344 28.486 60.880 1.00 46.29 68 VAL D O 1
ATOM 10504 N N . VAL D 1 37 ? 78.196 29.842 59.297 1.00 49.84 69 VAL D N 1
ATOM 10505 C CA . VAL D 1 37 ? 79.534 29.280 59.354 1.00 52.53 69 VAL D CA 1
ATOM 10506 C C . VAL D 1 37 ? 80.351 30.184 60.270 1.00 52.30 69 VAL D C 1
ATOM 10507 O O . VAL D 1 37 ? 80.411 31.391 60.050 1.00 54.24 69 VAL D O 1
ATOM 10511 N N . VAL D 1 38 ? 80.932 29.610 61.320 1.00 50.93 70 VAL D N 1
ATOM 10512 C CA . VAL D 1 38 ? 81.835 30.346 62.207 1.00 52.70 70 VAL D CA 1
ATOM 10513 C C . VAL D 1 38 ? 83.278 29.958 61.882 1.00 57.55 70 VAL D C 1
ATOM 10514 O O . VAL D 1 38 ? 83.573 28.774 61.679 1.00 58.15 70 VAL D O 1
ATOM 10518 N N . TYR D 1 39 ? 84.159 30.956 61.803 1.00 58.90 71 TYR D N 1
ATOM 10519 C CA . TYR D 1 39 ? 85.569 30.741 61.443 1.00 64.49 71 TYR D CA 1
ATOM 10520 C C . TYR D 1 39 ? 86.479 31.029 62.625 1.00 65.84 71 TYR D C 1
ATOM 10521 O O . TYR D 1 39 ? 86.249 31.973 63.380 1.00 66.61 71 TYR D O 1
ATOM 10530 N N . GLY D 1 40 ? 87.523 30.221 62.776 1.00 69.43 72 GLY D N 1
ATOM 10531 C CA . GLY D 1 40 ? 88.463 30.419 63.866 1.00 71.97 72 GLY D CA 1
ATOM 10532 C C . GLY D 1 40 ? 89.580 29.398 63.909 1.00 76.29 72 GLY D C 1
ATOM 10533 O O . GLY D 1 40 ? 90.070 28.946 62.869 1.00 76.82 72 GLY D O 1
ATOM 10534 N N . ARG D 1 41 ? 89.983 29.046 65.126 1.00 77.70 73 ARG D N 1
ATOM 10535 C CA . ARG D 1 41 ? 91.070 28.115 65.344 1.00 81.63 73 ARG D CA 1
ATOM 10536 C C . ARG D 1 41 ? 90.743 27.188 66.509 1.00 79.09 73 ARG D C 1
ATOM 10537 O O . ARG D 1 41 ? 90.127 27.613 67.486 1.00 76.05 73 ARG D O 1
ATOM 10545 N N . ASN D 1 42 ? 91.150 25.924 66.388 1.00 79.62 74 ASN D N 1
ATOM 10546 C CA . ASN D 1 42 ? 91.081 24.949 67.483 1.00 79.05 74 ASN D CA 1
ATOM 10547 C C . ASN D 1 42 ? 89.648 24.518 67.858 1.00 74.23 74 ASN D C 1
ATOM 10548 O O . ASN D 1 42 ? 89.339 24.298 69.028 1.00 73.56 74 ASN D O 1
ATOM 10553 N N . PHE D 1 43 ? 88.785 24.379 66.854 1.00 70.44 75 PHE D N 1
ATOM 10554 C CA . PHE D 1 43 ? 87.419 23.870 67.064 1.00 67.00 75 PHE D CA 1
ATOM 10555 C C . PHE D 1 43 ? 87.383 22.337 67.134 1.00 67.78 75 PHE D C 1
ATOM 10556 O O . PHE D 1 43 ? 86.407 21.755 67.613 1.00 63.84 75 PHE D O 1
ATOM 10564 N N . GLY D 1 44 ? 88.442 21.689 66.653 1.00 71.26 76 GLY D N 1
ATOM 10565 C CA . GLY D 1 44 ? 88.485 20.232 66.579 1.00 75.01 76 GLY D CA 1
ATOM 10566 C C . GLY D 1 44 ? 87.736 19.712 65.365 1.00 74.53 76 GLY D C 1
ATOM 10567 O O . GLY D 1 44 ? 87.223 20.492 64.561 1.00 71.53 76 GLY D O 1
ATOM 10568 N N . ASN D 1 45 ? 87.684 18.387 65.230 1.00 78.73 77 ASN D N 1
ATOM 10569 C CA . ASN D 1 45 ? 86.971 17.741 64.119 1.00 78.79 77 ASN D CA 1
ATOM 10570 C C . ASN D 1 45 ? 85.901 16.746 64.588 1.00 78.47 77 ASN D C 1
ATOM 10571 O O . ASN D 1 45 ? 85.471 15.884 63.825 1.00 82.27 77 ASN D O 1
ATOM 10576 N N . ASP D 1 46 ? 85.467 16.890 65.839 1.00 77.19 78 ASP D N 1
ATOM 10577 C CA . ASP D 1 46 ? 84.438 16.038 66.427 1.00 77.09 78 ASP D CA 1
ATOM 10578 C C . ASP D 1 46 ? 83.216 16.908 66.747 1.00 70.72 78 ASP D C 1
ATOM 10579 O O . ASP D 1 46 ? 83.271 17.742 67.650 1.00 66.96 78 ASP D O 1
ATOM 10584 N N . VAL D 1 47 ? 82.129 16.713 65.993 1.00 68.74 79 VAL D N 1
ATOM 10585 C CA . VAL D 1 47 ? 80.898 17.506 66.146 1.00 63.52 79 VAL D CA 1
ATOM 10586 C C . VAL D 1 47 ? 80.234 17.290 67.510 1.00 62.08 79 VAL D C 1
ATOM 10587 O O . VAL D 1 47 ? 79.623 18.208 68.054 1.00 58.67 79 VAL D O 1
ATOM 10591 N N . SER D 1 48 ? 80.372 16.084 68.060 1.00 65.82 80 SER D N 1
ATOM 10592 C CA . SER D 1 48 ? 79.773 15.736 69.352 1.00 66.42 80 SER D CA 1
ATOM 10593 C C . SER D 1 48 ? 80.445 16.427 70.546 1.00 65.27 80 SER D C 1
ATOM 10594 O O . SER D 1 48 ? 79.837 16.545 71.607 1.00 65.24 80 SER D O 1
ATOM 10597 N N . LYS D 1 49 ? 81.689 16.876 70.374 1.00 65.77 81 LYS D N 1
ATOM 10598 C CA . LYS D 1 49 ? 82.443 17.524 71.456 1.00 66.72 81 LYS D CA 1
ATOM 10599 C C . LYS D 1 49 ? 82.388 19.059 71.415 1.00 62.75 81 LYS D C 1
ATOM 10600 O O . LYS D 1 49 ? 82.891 19.715 72.335 1.00 61.33 81 LYS D O 1
ATOM 10606 N N . VAL D 1 50 ? 81.784 19.627 70.367 1.00 59.81 82 VAL D N 1
ATOM 10607 C CA . VAL D 1 50 ? 81.771 21.079 70.190 1.00 57.46 82 VAL D CA 1
ATOM 10608 C C . VAL D 1 50 ? 80.412 21.672 70.570 1.00 53.97 82 VAL D C 1
ATOM 10609 O O . VAL D 1 50 ? 79.364 21.111 70.242 1.00 52.95 82 VAL D O 1
ATOM 10613 N N . LYS D 1 51 ? 80.443 22.804 71.267 1.00 52.04 83 LYS D N 1
ATOM 10614 C CA . LYS D 1 51 ? 79.227 23.516 71.667 1.00 50.56 83 LYS D CA 1
ATOM 10615 C C . LYS D 1 51 ? 79.283 24.964 71.194 1.00 45.90 83 LYS D C 1
ATOM 10616 O O . LYS D 1 51 ? 80.309 25.631 71.344 1.00 46.60 83 LYS D O 1
ATOM 10622 N N . VAL D 1 52 ? 78.179 25.442 70.624 1.00 40.53 84 VAL D N 1
ATOM 10623 C CA . VAL D 1 52 ? 78.061 26.830 70.180 1.00 38.41 84 VAL D CA 1
ATOM 10624 C C . VAL D 1 52 ? 76.831 27.453 70.842 1.00 37.17 84 VAL D C 1
ATOM 10625 O O . VAL D 1 52 ? 75.791 26.801 70.967 1.00 36.04 84 VAL D O 1
ATOM 10629 N N . THR D 1 53 ? 76.971 28.693 71.305 1.00 36.45 85 THR D N 1
ATOM 10630 C CA . THR D 1 53 ? 75.816 29.493 71.694 1.00 34.93 85 THR D CA 1
ATOM 10631 C C . THR D 1 53 ? 75.871 30.841 71.000 1.00 35.50 85 THR D C 1
ATOM 10632 O O . THR D 1 53 ? 76.947 31.376 70.739 1.00 37.65 85 THR D O 1
ATOM 10636 N N . ILE D 1 54 ? 74.692 31.371 70.685 1.00 35.60 86 ILE D N 1
ATOM 10637 C CA . ILE D 1 54 ? 74.548 32.697 70.103 1.00 36.59 86 ILE D CA 1
ATOM 10638 C C . ILE D 1 54 ? 73.547 33.444 70.978 1.00 37.03 86 ILE D C 1
ATOM 10639 O O . ILE D 1 54 ? 72.409 33.000 71.150 1.00 34.65 86 ILE D O 1
ATOM 10644 N N . GLY D 1 55 ? 73.990 34.560 71.553 1.00 38.52 87 GLY D N 1
ATOM 10645 C CA . GLY D 1 55 ? 73.199 35.289 72.533 1.00 40.00 87 GLY D CA 1
ATOM 10646 C C . GLY D 1 55 ? 72.875 34.469 73.766 1.00 38.20 87 GLY D C 1
ATOM 10647 O O . GLY D 1 55 ? 71.867 34.711 74.413 1.00 38.59 87 GLY D O 1
ATOM 10648 N N . GLY D 1 56 ? 73.727 33.497 74.091 1.00 36.92 88 GLY D N 1
ATOM 10649 C CA . GLY D 1 56 ? 73.509 32.618 75.247 1.00 36.37 88 GLY D CA 1
ATOM 10650 C C . GLY D 1 56 ? 72.643 31.382 75.010 1.00 33.87 88 GLY D C 1
ATOM 10651 O O . GLY D 1 56 ? 72.502 30.553 75.903 1.00 33.34 88 GLY D O 1
ATOM 10652 N N . TYR D 1 57 ? 72.071 31.240 73.816 1.00 31.79 89 TYR D N 1
ATOM 10653 C CA . TYR D 1 57 ? 71.210 30.089 73.501 1.00 31.10 89 TYR D CA 1
ATOM 10654 C C . TYR D 1 57 ? 71.944 29.041 72.641 1.00 30.74 89 TYR D C 1
ATOM 10655 O O . TYR D 1 57 ? 72.646 29.400 71.697 1.00 30.72 89 TYR D O 1
ATOM 10664 N N . PRO D 1 58 ? 71.767 27.747 72.965 1.00 32.11 90 PRO D N 1
ATOM 10665 C CA . PRO D 1 58 ? 72.413 26.670 72.207 1.00 32.72 90 PRO D CA 1
ATOM 10666 C C . PRO D 1 58 ? 72.107 26.710 70.716 1.00 31.55 90 PRO D C 1
ATOM 10667 O O . PRO D 1 58 ? 70.959 26.894 70.327 1.00 31.93 90 PRO D O 1
ATOM 10671 N N . ALA D 1 59 ? 73.145 26.536 69.904 1.00 33.41 91 ALA D N 1
ATOM 10672 C CA . ALA D 1 59 ? 73.035 26.516 68.457 1.00 33.15 91 ALA D CA 1
ATOM 10673 C C . ALA D 1 59 ? 73.409 25.119 67.952 1.00 35.76 91 ALA D C 1
ATOM 10674 O O . ALA D 1 59 ? 74.513 24.642 68.209 1.00 37.46 91 ALA D O 1
ATOM 10676 N N . LYS D 1 60 ? 72.489 24.467 67.242 1.00 38.58 92 LYS D N 1
ATOM 10677 C CA . LYS D 1 60 ? 72.740 23.132 66.669 1.00 42.63 92 LYS D CA 1
ATOM 10678 C C . LYS D 1 60 ? 73.978 23.155 65.765 1.00 43.46 92 LYS D C 1
ATOM 10679 O O . LYS D 1 60 ? 74.077 23.993 64.877 1.00 42.37 92 LYS D O 1
ATOM 10685 N N . VAL D 1 61 ? 74.921 22.245 66.008 1.00 45.11 93 VAL D N 1
ATOM 10686 C CA . VAL D 1 61 ? 76.113 22.135 65.175 1.00 46.52 93 VAL D CA 1
ATOM 10687 C C . VAL D 1 61 ? 75.936 21.004 64.160 1.00 49.82 93 VAL D C 1
ATOM 10688 O O . VAL D 1 61 ? 75.627 19.867 64.523 1.00 52.45 93 VAL D O 1
ATOM 10692 N N . ILE D 1 62 ? 76.138 21.343 62.890 1.00 49.88 94 ILE D N 1
ATOM 10693 C CA . ILE D 1 62 ? 75.976 20.415 61.772 1.00 52.93 94 ILE D CA 1
ATOM 10694 C C . ILE D 1 62 ? 77.316 19.781 61.376 1.00 56.20 94 ILE D C 1
ATOM 10695 O O . ILE D 1 62 ? 77.375 18.592 61.062 1.00 60.14 94 ILE D O 1
ATOM 10700 N N . ASN D 1 63 ? 78.384 20.577 61.378 1.00 54.37 95 ASN D N 1
ATOM 10701 C CA . ASN D 1 63 ? 79.732 20.061 61.129 1.00 57.71 95 ASN D CA 1
ATOM 10702 C C . ASN D 1 63 ? 80.788 20.936 61.788 1.00 55.89 95 ASN D C 1
ATOM 10703 O O . ASN D 1 63 ? 80.530 22.102 62.088 1.00 53.26 95 ASN D O 1
ATOM 10708 N N . VAL D 1 64 ? 81.960 20.351 62.032 1.00 58.75 96 VAL D N 1
ATOM 10709 C CA . VAL D 1 64 ? 83.117 21.064 62.565 1.00 58.64 96 VAL D CA 1
ATOM 10710 C C . VAL D 1 64 ? 84.343 20.568 61.794 1.00 63.89 96 VAL D C 1
ATOM 10711 O O . VAL D 1 64 ? 84.437 19.378 61.485 1.00 66.78 96 VAL D O 1
ATOM 10715 N N . LYS D 1 65 ? 85.246 21.482 61.444 1.00 64.94 97 LYS D N 1
ATOM 10716 C CA . LYS D 1 65 ? 86.390 21.153 60.581 1.00 71.52 97 LYS D CA 1
ATOM 10717 C C . LYS D 1 65 ? 87.705 21.783 61.053 1.00 73.56 97 LYS D C 1
ATOM 10718 O O . LYS D 1 65 ? 88.611 22.014 60.245 1.00 79.15 97 LYS D O 1
ATOM 10724 N N . GLY D 1 66 ? 87.817 22.040 62.356 1.00 71.78 98 GLY D N 1
ATOM 10725 C CA . GLY D 1 66 ? 89.038 22.600 62.937 1.00 74.52 98 GLY D CA 1
ATOM 10726 C C . GLY D 1 66 ? 89.107 24.116 62.887 1.00 73.47 98 GLY D C 1
ATOM 10727 O O . GLY D 1 66 ? 89.187 24.768 63.924 1.00 71.77 98 GLY D O 1
ATOM 10728 N N . GLU D 1 67 ? 89.092 24.673 61.678 1.00 75.31 99 GLU D N 1
ATOM 10729 C CA . GLU D 1 67 ? 89.144 26.123 61.486 1.00 75.51 99 GLU D CA 1
ATOM 10730 C C . GLU D 1 67 ? 87.770 26.689 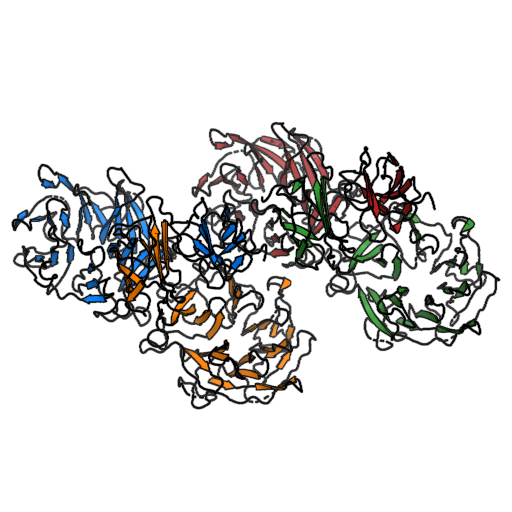61.125 1.00 70.68 99 GLU D C 1
ATOM 10731 O O . GLU D 1 67 ? 87.638 27.873 60.817 1.00 70.92 99 GLU D O 1
ATOM 10737 N N . SER D 1 68 ? 86.743 25.846 61.167 1.00 66.92 100 SER D N 1
ATOM 10738 C CA . SER D 1 68 ? 85.385 26.301 60.899 1.00 62.72 100 SER D CA 1
ATOM 10739 C C . SER D 1 68 ? 84.359 25.337 61.454 1.00 59.56 100 SER D C 1
ATOM 10740 O O .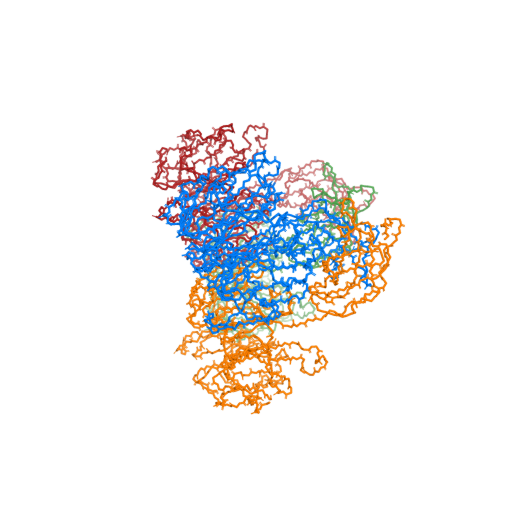 SER D 1 68 ? 84.675 24.190 61.772 1.00 59.43 100 SER D O 1
ATOM 10743 N N . LEU D 1 69 ? 83.127 25.825 61.582 1.00 56.08 101 LEU D N 1
ATOM 10744 C CA . LEU D 1 69 ? 81.994 24.973 61.895 1.00 53.59 101 LEU D CA 1
ATOM 10745 C C . LEU D 1 69 ? 80.728 25.580 61.299 1.00 52.99 101 LEU D C 1
ATOM 10746 O O . LEU D 1 69 ? 80.684 26.771 60.991 1.00 53.48 101 LEU D O 1
ATOM 10751 N N . LEU D 1 70 ? 79.718 24.738 61.117 1.00 52.18 102 LEU D N 1
ATOM 10752 C CA . LEU D 1 70 ? 78.433 25.158 60.589 1.00 50.64 102 LEU D CA 1
ATOM 10753 C C . LEU D 1 70 ? 77.415 24.879 61.671 1.00 48.26 102 LEU D C 1
ATOM 10754 O O . LEU D 1 70 ? 77.326 23.749 62.160 1.00 47.70 102 LEU D O 1
ATOM 10759 N N . CYS D 1 71 ? 76.673 25.919 62.059 1.00 46.35 103 CYS D N 1
ATOM 10760 C CA . CYS D 1 71 ? 75.624 25.808 63.055 1.00 44.72 103 CYS D CA 1
ATOM 10761 C C . CYS D 1 71 ? 74.328 26.467 62.572 1.00 42.98 103 CYS D C 1
ATOM 10762 O O . CYS D 1 71 ? 74.282 27.077 61.507 1.00 43.05 103 CYS D O 1
ATOM 10765 N N . ILE D 1 72 ? 73.274 26.320 63.363 1.00 41.26 104 ILE D N 1
ATOM 10766 C CA . ILE D 1 72 ? 71.972 26.882 63.034 1.00 40.49 104 ILE D CA 1
ATOM 10767 C C . ILE D 1 72 ? 71.624 27.923 64.089 1.00 40.16 104 ILE D C 1
ATOM 10768 O O . ILE D 1 72 ? 71.640 27.628 65.285 1.00 38.13 104 ILE D O 1
ATOM 10773 N N . CYS D 1 73 ? 71.315 29.141 63.649 1.00 40.68 105 CYS D N 1
ATOM 10774 C CA . CYS D 1 73 ? 71.002 30.213 64.587 1.00 39.53 105 CYS D CA 1
ATOM 10775 C C . CYS D 1 73 ? 69.722 29.895 65.372 1.00 38.67 105 CYS D C 1
ATOM 10776 O O . CYS D 1 73 ? 68.714 29.556 64.757 1.00 38.60 105 CYS D O 1
ATOM 10779 N N . PRO D 1 74 ? 69.777 29.988 66.723 1.00 35.68 106 PRO D N 1
ATOM 10780 C CA . PRO D 1 74 ? 68.639 29.710 67.576 1.00 36.14 106 PRO D CA 1
ATOM 10781 C C . PRO D 1 74 ? 67.729 30.929 67.685 1.00 36.33 106 PRO D C 1
ATOM 10782 O O . PRO D 1 74 ? 68.140 32.042 67.346 1.00 35.69 106 PRO D O 1
ATOM 10786 N N . SER D 1 75 ? 66.508 30.727 68.160 1.00 38.43 107 SER D N 1
ATOM 10787 C CA . SER D 1 75 ? 65.682 31.866 68.512 1.00 39.44 107 SER D CA 1
ATOM 10788 C C . SER D 1 75 ? 66.240 32.500 69.787 1.00 38.96 107 SER D C 1
ATOM 10789 O O . SER D 1 75 ? 67.047 31.888 70.507 1.00 36.71 107 SER D O 1
ATOM 10792 N N . LYS D 1 76 ? 65.825 33.739 70.020 1.00 39.72 108 LYS D N 1
ATOM 10793 C CA . LYS D 1 76 ? 66.158 34.516 71.208 1.00 41.07 108 LYS D CA 1
ATOM 10794 C C . LYS D 1 76 ? 67.653 34.856 71.320 1.00 39.23 108 LYS D C 1
ATOM 10795 O O . LYS D 1 76 ? 68.142 35.111 72.411 1.00 39.70 108 LYS D O 1
ATOM 10801 N N . ALA D 1 77 ? 68.337 34.930 70.174 1.00 39.15 109 ALA D N 1
ATOM 10802 C CA . ALA D 1 77 ? 69.778 35.235 70.113 1.00 38.77 109 ALA D CA 1
ATOM 10803 C C . ALA D 1 77 ? 70.078 36.742 70.148 1.00 41.41 109 ALA D C 1
ATOM 10804 O O . ALA D 1 77 ? 71.115 37.177 69.637 1.00 40.30 109 ALA D O 1
ATOM 10806 N N . TYR D 1 78 ? 69.183 37.522 70.764 1.00 43.04 110 TYR D N 1
ATOM 10807 C CA . TYR D 1 78 ? 69.254 39.002 70.789 1.00 47.02 110 TYR D CA 1
ATOM 10808 C C . TYR D 1 78 ? 70.620 39.566 71.169 1.00 50.29 110 TYR D C 1
ATOM 10809 O O . TYR D 1 78 ? 71.135 40.447 70.483 1.00 53.05 110 TYR D O 1
ATOM 10818 N N . GLU D 1 79 ? 71.195 39.073 72.262 1.00 50.42 111 GLU D N 1
ATOM 10819 C CA . GLU D 1 79 ? 72.495 39.566 72.724 1.00 54.58 111 GLU D CA 1
ATOM 10820 C C . GLU D 1 79 ? 73.607 39.381 71.671 1.00 53.67 111 GLU D C 1
ATOM 10821 O O . GLU D 1 79 ? 74.528 40.193 71.593 1.00 57.35 111 GLU D O 1
ATOM 10827 N N . GLY D 1 80 ? 73.518 38.319 70.872 1.00 48.61 112 GLY D N 1
ATOM 10828 C CA . GLY D 1 80 ? 74.359 38.169 69.682 1.00 48.09 112 GLY D CA 1
ATOM 10829 C C . GLY D 1 80 ? 75.775 37.653 69.913 1.00 48.28 112 GLY D C 1
ATOM 10830 O O . GLY D 1 80 ? 76.532 37.470 68.954 1.00 47.71 112 GLY D O 1
ATOM 10831 N N . ASP D 1 81 ? 76.135 37.398 71.170 1.00 47.95 113 ASP D N 1
ATOM 10832 C CA . ASP D 1 81 ? 77.472 36.884 71.498 1.00 50.91 113 ASP D CA 1
ATOM 10833 C C . ASP D 1 81 ? 77.648 35.491 70.897 1.00 46.61 113 ASP D C 1
ATOM 10834 O O . ASP D 1 81 ? 76.823 34.613 71.123 1.00 42.47 113 ASP D O 1
ATOM 10839 N N . VAL D 1 82 ? 78.720 35.289 70.135 1.00 48.24 114 VAL D N 1
ATOM 10840 C CA . VAL D 1 82 ? 78.997 33.980 69.555 1.00 45.37 114 VAL D CA 1
ATOM 10841 C C . VAL D 1 82 ? 80.118 33.291 70.334 1.00 47.10 114 VAL D C 1
ATOM 10842 O O . VAL D 1 82 ? 81.271 33.720 70.282 1.00 49.62 114 VAL D O 1
ATOM 10846 N N . LYS D 1 83 ? 79.767 32.224 71.052 1.00 45.69 115 LYS D N 1
ATOM 10847 C CA . LYS D 1 83 ? 80.720 31.473 71.865 1.00 47.12 115 LYS D CA 1
ATOM 10848 C C . LYS D 1 83 ? 80.877 30.056 71.321 1.00 45.69 115 LYS D C 1
ATOM 10849 O O . LYS D 1 83 ? 79.891 29.386 71.027 1.00 42.48 115 LYS D O 1
ATOM 10855 N N . VAL D 1 84 ? 82.127 29.617 71.172 1.00 47.61 116 VAL D N 1
ATOM 10856 C CA . VAL D 1 84 ? 82.438 28.252 70.763 1.00 48.10 116 VAL D CA 1
ATOM 10857 C C . VAL D 1 84 ? 83.204 27.570 71.882 1.00 50.99 116 VAL D C 1
ATOM 10858 O O . VAL D 1 84 ? 84.208 28.095 72.344 1.00 53.89 116 VAL D O 1
ATOM 10862 N N . SER D 1 85 ? 82.719 26.413 72.322 1.00 51.89 117 SER D N 1
ATOM 10863 C CA . SER D 1 85 ? 83.364 25.651 73.392 1.00 56.11 117 SER D CA 1
ATOM 10864 C C . SER D 1 85 ? 83.622 24.214 72.966 1.00 56.98 117 SER D C 1
ATOM 10865 O O . SER D 1 85 ? 82.855 23.647 72.194 1.00 53.85 117 SER D O 1
ATOM 10868 N N . VAL D 1 86 ? 84.706 23.630 73.475 1.00 61.40 118 VAL D N 1
ATOM 10869 C CA . VAL D 1 86 ? 85.001 22.215 73.259 1.00 63.57 118 VAL D CA 1
ATOM 10870 C C . VAL D 1 86 ? 85.008 21.484 74.606 1.00 67.34 118 VAL D C 1
ATOM 10871 O O . VAL D 1 86 ? 85.577 21.977 75.589 1.00 67.62 118 VAL D O 1
ATOM 10875 N N . VAL D 1 87 ? 84.343 20.327 74.650 1.00 69.37 119 VAL D N 1
ATOM 10876 C CA . VAL D 1 87 ? 84.257 19.514 75.870 1.00 73.05 119 VAL D CA 1
ATOM 10877 C C . VAL D 1 87 ? 85.113 18.250 75.737 1.00 77.53 119 VAL D C 1
ATOM 10878 O O . VAL D 1 87 ? 85.393 17.791 74.626 1.00 75.55 119 VAL D O 1
ATOM 10882 N N . GLY D 1 88 ? 85.534 17.699 76.873 1.00 83.66 120 GLY D N 1
ATOM 10883 C CA . GLY D 1 88 ? 86.337 16.478 76.885 1.00 90.34 120 GLY D CA 1
ATOM 10884 C C . GLY D 1 88 ? 85.476 15.232 76.799 1.00 94.83 120 GLY D C 1
ATOM 10885 O O . GLY D 1 88 ? 84.279 15.309 76.506 1.00 92.54 120 GLY D O 1
ATOM 10886 N N . ASP D 1 89 ? 86.092 14.080 77.056 1.00 103.86 121 ASP D N 1
ATOM 10887 C CA . ASP D 1 89 ? 85.369 12.809 77.191 1.00 109.56 121 ASP D CA 1
ATOM 10888 C C . ASP D 1 89 ? 84.510 12.872 78.447 1.00 113.04 121 ASP D C 1
ATOM 10889 O O . ASP D 1 89 ? 83.386 12.368 78.484 1.00 113.53 121 ASP D O 1
ATOM 10894 N N . ASP D 1 90 ? 85.075 13.503 79.472 1.00 116.84 122 ASP D N 1
ATOM 10895 C CA . ASP D 1 90 ? 84.370 13.871 80.694 1.00 117.61 122 ASP D CA 1
ATOM 10896 C C . ASP D 1 90 ? 83.100 14.686 80.411 1.00 112.98 122 ASP D C 1
ATOM 10897 O O . ASP D 1 90 ? 82.128 14.604 81.159 1.00 115.02 122 ASP D O 1
ATOM 10902 N N . GLU D 1 91 ? 83.130 15.466 79.327 1.00 107.17 123 GLU D N 1
ATOM 10903 C CA . GLU D 1 91 ? 82.060 16.393 78.927 1.00 100.25 123 GLU D CA 1
ATOM 10904 C C . GLU D 1 91 ? 82.140 17.723 79.678 1.00 95.34 123 GLU D C 1
ATOM 10905 O O . GLU D 1 91 ? 81.268 18.580 79.527 1.00 87.48 123 GLU D O 1
ATOM 10911 N N . ALA D 1 92 ? 83.195 17.893 80.474 1.00 96.64 124 ALA D N 1
ATOM 10912 C CA . ALA D 1 92 ? 83.502 19.173 81.094 1.00 93.31 124 ALA D CA 1
ATOM 10913 C C . ALA D 1 92 ? 84.149 20.073 80.047 1.00 88.64 124 ALA D C 1
ATOM 10914 O O . ALA D 1 92 ? 84.847 19.590 79.152 1.00 88.60 124 ALA D O 1
ATOM 10916 N N . GLU D 1 93 ? 83.916 21.376 80.166 1.00 83.94 125 GLU D N 1
ATOM 10917 C CA . GLU D 1 93 ? 84.471 22.356 79.236 1.00 81.69 125 GLU D CA 1
ATOM 10918 C C . GLU D 1 93 ? 85.999 22.427 79.360 1.00 84.66 125 GLU D C 1
ATOM 10919 O O . GLU D 1 93 ? 86.535 22.607 80.459 1.00 88.52 125 GLU D O 1
ATOM 10925 N N . LEU D 1 94 ? 86.690 22.258 78.232 1.00 80.83 126 LEU D N 1
ATOM 10926 C CA . LEU D 1 94 ? 88.151 22.358 78.175 1.00 84.42 126 LEU D CA 1
ATOM 10927 C C . LEU D 1 94 ? 88.556 23.798 77.858 1.00 81.64 126 LEU D C 1
ATOM 10928 O O . LEU D 1 94 ? 89.295 24.430 78.615 1.00 84.52 126 LEU D O 1
ATOM 10933 N N . LYS D 1 95 ? 88.057 24.306 76.734 1.00 76.02 127 LYS D N 1
ATOM 10934 C CA . LYS D 1 95 ? 88.326 25.674 76.293 1.00 73.92 127 LYS D CA 1
ATOM 10935 C C . LYS D 1 95 ? 87.052 26.318 75.759 1.00 68.40 127 LYS D C 1
ATOM 10936 O O . LYS D 1 95 ? 86.118 25.627 75.336 1.00 64.59 127 LYS D O 1
ATOM 10942 N N . SER D 1 96 ? 87.021 27.646 75.784 1.00 68.41 128 SER D N 1
ATOM 10943 C CA . SER D 1 96 ? 85.970 28.407 75.117 1.00 64.23 128 SER D CA 1
ATOM 10944 C C . SER D 1 96 ? 86.527 29.731 74.616 1.00 65.19 128 SER D C 1
ATOM 10945 O O . SER D 1 96 ? 87.462 30.281 75.200 1.00 68.48 128 SER D O 1
ATOM 10948 N N . GLY D 1 97 ? 85.941 30.233 73.537 1.00 61.88 129 GLY D N 1
ATOM 10949 C CA . GLY D 1 97 ? 86.316 31.517 72.969 1.00 63.23 129 GLY D CA 1
ATOM 10950 C C . GLY D 1 97 ? 85.085 32.249 72.497 1.00 60.35 129 GLY D C 1
ATOM 10951 O O . GLY D 1 97 ? 84.111 31.623 72.074 1.00 57.06 129 GLY D O 1
ATOM 10952 N N . VAL D 1 98 ? 85.128 33.574 72.579 1.00 63.09 130 VAL D N 1
ATOM 10953 C CA . VAL D 1 98 ? 84.017 34.418 72.162 1.00 61.55 130 VAL D CA 1
ATOM 10954 C C . VAL D 1 98 ? 84.482 35.375 71.065 1.00 63.87 130 VAL D C 1
ATOM 10955 O O . VAL D 1 98 ? 85.581 35.918 71.133 1.00 67.70 130 VAL D O 1
ATOM 10959 N N . CYS D 1 99 ? 83.649 35.564 70.046 1.00 61.86 131 CYS D N 1
ATOM 10960 C CA . CYS D 1 99 ? 83.973 36.469 68.944 1.00 65.26 131 CYS D CA 1
ATOM 10961 C C . CYS D 1 99 ? 83.913 37.925 69.404 1.00 68.69 131 CYS D C 1
ATOM 10962 O O . CYS D 1 99 ? 83.174 38.258 70.326 1.00 68.23 131 CYS D O 1
ATOM 10965 N N . GLU D 1 100 ? 84.693 38.782 68.752 1.00 73.45 132 GLU D N 1
ATOM 10966 C CA . GLU D 1 100 ? 84.695 40.218 69.035 1.00 79.00 132 GLU D CA 1
ATOM 10967 C C . GLU D 1 100 ? 83.389 40.849 68.570 1.00 77.60 132 GLU D C 1
ATOM 10968 O O . GLU D 1 100 ? 82.807 41.681 69.268 1.00 79.24 132 GLU D O 1
ATOM 10974 N N . ALA D 1 101 ? 82.950 40.449 67.377 1.00 74.70 133 ALA D N 1
ATOM 10975 C CA . ALA D 1 101 ? 81.708 40.939 66.789 1.00 72.02 133 ALA D CA 1
ATOM 10976 C C . ALA D 1 101 ? 80.507 40.132 67.285 1.00 64.93 133 ALA D C 1
ATOM 10977 O O . ALA D 1 101 ? 80.623 38.951 67.628 1.00 60.36 133 ALA D O 1
ATOM 10979 N N . LYS D 1 102 ? 79.354 40.789 67.311 1.00 64.05 134 LYS D N 1
ATOM 10980 C CA . LYS D 1 102 ? 78.108 40.168 67.735 1.00 59.21 134 LYS D CA 1
ATOM 10981 C C . LYS D 1 102 ? 77.250 39.864 66.516 1.00 57.08 134 LYS D C 1
ATOM 10982 O O . LYS D 1 102 ? 77.180 40.661 65.583 1.00 60.25 134 LYS D O 1
ATOM 10988 N N . PHE D 1 103 ? 76.606 38.703 66.520 1.00 52.39 135 PHE D N 1
ATOM 10989 C CA . PHE D 1 103 ? 75.675 38.343 65.459 1.00 50.55 135 PHE D CA 1
ATOM 10990 C C . PHE D 1 103 ? 74.436 39.231 65.548 1.00 52.07 135 PHE D C 1
ATOM 10991 O O . PHE D 1 103 ? 73.912 39.449 66.637 1.00 53.34 135 PHE D O 1
ATOM 10999 N N . ASP D 1 104 ? 73.981 39.753 64.410 1.00 54.23 136 ASP D N 1
ATOM 11000 C CA . ASP D 1 104 ? 72.775 40.590 64.363 1.00 54.63 136 ASP D CA 1
ATOM 11001 C C . ASP D 1 104 ? 71.551 39.704 64.150 1.00 50.91 136 ASP D C 1
ATOM 11002 O O . ASP D 1 104 ? 71.222 39.330 63.023 1.00 51.53 136 ASP D O 1
ATOM 11007 N N . TYR D 1 105 ? 70.879 39.380 65.251 1.00 47.20 137 TYR D N 1
ATOM 11008 C CA . TYR D 1 105 ? 69.724 38.489 65.231 1.00 44.50 137 TYR D CA 1
ATOM 11009 C C . TYR D 1 105 ? 68.481 39.252 64.783 1.00 45.60 137 TYR D C 1
ATOM 11010 O O . TYR D 1 105 ? 68.088 40.231 65.415 1.00 46.63 137 TYR D O 1
ATOM 11019 N N . GLN D 1 106 ? 67.883 38.802 63.680 1.00 45.72 138 GLN D N 1
ATOM 11020 C CA . GLN D 1 106 ? 66.688 39.433 63.131 1.00 48.06 138 GLN D CA 1
ATOM 11021 C C . GLN D 1 106 ? 65.457 38.623 63.513 1.00 45.92 138 GLN D C 1
ATOM 11022 O O . GLN D 1 106 ? 65.519 37.396 63.625 1.00 44.35 138 GLN D O 1
ATOM 11028 N N . TYR D 1 107 ? 64.343 39.307 63.730 1.00 47.34 139 TYR D N 1
ATOM 11029 C CA . TYR D 1 107 ? 63.133 38.637 64.178 1.00 46.55 139 TYR D CA 1
ATOM 11030 C C . TYR D 1 107 ? 61.910 39.516 63.983 1.00 49.71 139 TYR D C 1
ATOM 11031 O O . TYR D 1 107 ? 62.010 40.746 63.916 1.00 52.62 139 TYR D O 1
ATOM 11040 N N . ASN D 1 108 ? 60.756 38.866 63.920 1.00 50.73 140 ASN D N 1
ATOM 11041 C CA . ASN D 1 108 ? 59.485 39.554 63.827 1.00 54.83 140 ASN D CA 1
ATOM 11042 C C . ASN D 1 108 ? 58.761 39.549 65.174 1.00 54.81 140 ASN D C 1
ATOM 11043 O O . ASN D 1 108 ? 59.032 38.723 66.056 1.00 49.83 140 ASN D O 1
ATOM 11048 N N . TYR D 1 109 ? 57.841 40.497 65.314 1.00 29.49 141 TYR D N 1
ATOM 11049 C CA . TYR D 1 109 ? 56.875 40.481 66.397 1.00 27.88 141 TYR D CA 1
ATOM 11050 C C . TYR D 1 109 ? 55.678 39.786 65.839 1.00 26.62 141 TYR D C 1
ATOM 11051 O O . TYR D 1 109 ? 55.286 40.017 64.690 1.00 24.97 141 TYR D O 1
ATOM 11060 N N . VAL D 1 110 ? 55.092 38.923 66.657 1.00 24.53 142 VAL D N 1
ATOM 11061 C CA . VAL D 1 110 ? 53.980 38.128 66.243 1.00 23.81 142 VAL D CA 1
ATOM 11062 C C . VAL D 1 110 ? 52.916 38.173 67.317 1.00 22.15 142 VAL D C 1
ATOM 11063 O O . VAL D 1 110 ? 53.205 38.383 68.496 1.00 22.30 142 VAL D O 1
ATOM 11067 N N . VAL D 1 111 ? 51.682 38.002 66.873 1.00 21.09 143 VAL D N 1
ATOM 11068 C CA . VAL D 1 111 ? 50.571 37.735 67.755 1.00 20.97 143 VAL D CA 1
ATOM 11069 C C . VAL D 1 111 ? 50.485 36.217 67.912 1.00 21.20 143 VAL D C 1
ATOM 11070 O O . VAL D 1 111 ? 50.600 35.479 66.920 1.00 24.33 143 VAL D O 1
ATOM 11074 N N . THR D 1 112 ? 50.361 35.747 69.151 1.00 20.14 144 THR D N 1
ATOM 11075 C CA . THR D 1 112 ? 50.066 34.346 69.431 1.00 20.95 144 THR D CA 1
ATOM 11076 C C . THR D 1 112 ? 48.838 34.257 70.328 1.00 19.85 144 THR D C 1
ATOM 11077 O O . THR D 1 112 ? 48.290 35.287 70.764 1.00 20.23 144 THR D O 1
ATOM 11081 N N . THR D 1 113 ? 48.422 33.036 70.631 1.00 20.79 145 THR D N 1
ATOM 11082 C CA . THR D 1 113 ? 47.303 32.819 71.546 1.00 19.67 145 THR D CA 1
ATOM 11083 C C . THR D 1 113 ? 47.863 32.338 72.862 1.00 20.14 145 THR D C 1
ATOM 11084 O O . THR D 1 113 ? 48.593 31.342 72.908 1.00 21.61 145 THR D O 1
ATOM 11088 N N . PHE D 1 114 ? 47.553 33.087 73.913 1.00 18.92 146 PHE D N 1
ATOM 11089 C CA . PHE D 1 114 ? 48.077 32.823 75.273 1.00 19.18 146 PHE D CA 1
ATOM 11090 C C . PHE D 1 114 ? 47.123 31.962 76.083 1.00 18.58 146 PHE D C 1
ATOM 11091 O O . PHE D 1 114 ? 47.543 30.976 76.704 1.00 19.59 146 PHE D O 1
ATOM 11099 N N . LEU D 1 115 ? 45.850 32.328 76.091 1.00 17.69 147 LEU D N 1
ATOM 11100 C CA . LEU D 1 115 ? 44.842 31.604 76.870 1.00 16.97 147 LEU D CA 1
ATOM 11101 C C . LEU D 1 115 ? 43.536 31.503 76.092 1.00 16.31 147 LEU D C 1
ATOM 11102 O O . LEU D 1 115 ? 43.102 32.452 75.428 1.00 16.89 147 LEU D O 1
ATOM 11107 N N . GLY D 1 116 ? 42.866 30.365 76.253 1.00 17.77 148 GLY D N 1
ATOM 11108 C CA . GLY D 1 116 ? 41.509 30.177 75.748 1.00 18.56 148 GLY D CA 1
ATOM 11109 C C . GLY D 1 116 ? 41.526 29.101 74.695 1.00 19.99 148 GLY D C 1
ATOM 11110 O O . GLY D 1 116 ? 42.377 29.107 73.819 1.00 20.02 148 GLY D O 1
ATOM 11111 N N . LYS D 1 117 ? 40.612 28.137 74.812 1.00 19.99 149 LYS D N 1
ATOM 11112 C CA . LYS D 1 117 ? 40.444 27.110 73.783 1.00 21.12 149 LYS D CA 1
ATOM 11113 C C . LYS D 1 117 ? 38.958 26.909 73.520 1.00 20.76 149 LYS D C 1
ATOM 11114 O O . LYS D 1 117 ? 38.143 26.973 74.432 1.00 17.79 149 LYS D O 1
ATOM 11120 N N . LEU D 1 118 ? 38.623 26.675 72.261 1.00 19.69 150 LEU D N 1
ATOM 11121 C CA . LEU D 1 118 ? 37.249 26.556 71.807 1.00 19.77 150 LEU D CA 1
ATOM 11122 C C . LEU D 1 118 ? 37.099 25.213 71.105 1.00 22.05 150 LEU D C 1
ATOM 11123 O O . LEU D 1 118 ? 38.092 24.499 70.851 1.00 25.76 150 LEU D O 1
ATOM 11128 N N . TYR D 1 119 ? 35.856 24.833 70.845 1.00 23.01 151 TYR D N 1
ATOM 11129 C CA . TYR D 1 119 ? 35.581 23.615 70.110 1.00 24.89 151 TYR D CA 1
ATOM 11130 C C . TYR D 1 119 ? 34.428 23.837 69.106 1.00 24.75 151 TYR D C 1
ATOM 11131 O O . TYR D 1 119 ? 33.870 24.936 68.993 1.00 22.74 151 TYR D O 1
ATOM 11140 N N . GLU D 1 120 ? 34.129 22.807 68.331 1.00 24.77 152 GLU D N 1
ATOM 11141 C CA . GLU D 1 120 ? 33.144 22.907 67.266 1.00 26.63 152 GLU D CA 1
ATOM 11142 C C . GLU D 1 120 ? 33.484 24.059 66.311 1.00 24.98 152 GLU D C 1
ATOM 11143 O O . GLU D 1 120 ? 32.673 24.956 66.023 1.00 24.46 152 GLU D O 1
ATOM 11149 N N . ASN D 1 121 ? 34.711 24.002 65.813 1.00 23.75 153 ASN D N 1
ATOM 11150 C CA . ASN D 1 121 ? 35.225 25.022 64.903 1.00 23.29 153 ASN D CA 1
ATOM 11151 C C . ASN D 1 121 ? 34.953 26.454 65.372 1.00 21.57 153 ASN D C 1
ATOM 11152 O O . ASN D 1 121 ? 34.437 27.282 64.621 1.00 21.84 153 ASN D O 1
ATOM 11157 N N . ASN D 1 122 ? 35.364 26.725 66.604 1.00 20.51 154 ASN D N 1
ATOM 11158 C CA . ASN D 1 122 ? 35.314 28.051 67.221 1.00 20.28 154 ASN D CA 1
ATOM 11159 C C . ASN D 1 122 ? 33.903 28.579 67.477 1.00 20.47 154 ASN D C 1
ATOM 11160 O O . ASN D 1 122 ? 33.719 29.784 67.649 1.00 21.81 154 ASN D O 1
ATOM 11165 N N . THR D 1 123 ? 32.919 27.694 67.521 1.00 22.77 155 THR D N 1
ATOM 11166 C CA . THR D 1 123 ? 31.551 28.119 67.791 1.00 23.70 155 THR D CA 1
ATOM 11167 C C . THR D 1 123 ? 31.103 27.859 69.214 1.00 24.81 155 THR D C 1
ATOM 11168 O O . THR D 1 123 ? 30.090 28.404 69.629 1.00 23.61 155 THR D O 1
ATOM 11172 N N . LYS D 1 124 ? 31.837 27.028 69.953 1.00 22.70 156 LYS D N 1
ATOM 11173 C CA . LYS D 1 124 ? 31.466 26.691 71.326 1.00 22.11 156 LYS D CA 1
ATOM 11174 C C . LYS D 1 124 ? 32.660 26.741 72.261 1.00 21.81 156 LYS D C 1
ATOM 11175 O O . LYS D 1 124 ? 33.810 26.598 71.838 1.00 20.64 156 LYS D O 1
ATOM 11181 N N . TRP D 1 125 ? 32.379 26.973 73.546 1.00 20.59 157 TRP D N 1
ATOM 11182 C CA . TRP D 1 125 ? 33.405 26.867 74.575 1.00 20.43 157 TRP D CA 1
ATOM 11183 C C . TRP D 1 125 ? 32.761 26.689 75.934 1.00 20.86 157 TRP D C 1
ATOM 11184 O O . TRP D 1 125 ? 31.572 26.964 76.116 1.00 21.66 157 TRP D O 1
ATOM 11195 N N . ASP D 1 126 ? 33.565 26.242 76.883 1.00 21.39 158 ASP D N 1
ATOM 11196 C CA . ASP D 1 126 ? 33.117 26.064 78.252 1.00 21.73 158 ASP D CA 1
ATOM 11197 C C . ASP D 1 126 ? 33.647 27.259 79.011 1.00 19.69 158 ASP D C 1
ATOM 11198 O O . ASP D 1 126 ? 34.720 27.756 78.688 1.00 19.84 158 ASP D O 1
ATOM 11203 N N . VAL D 1 127 ? 32.887 27.714 80.000 1.00 18.80 159 VAL D N 1
ATOM 11204 C CA . VAL D 1 127 ? 33.327 28.742 80.930 1.00 17.46 159 VAL D CA 1
ATOM 11205 C C . VAL D 1 127 ? 33.622 28.038 82.242 1.00 19.86 159 VAL D C 1
ATOM 11206 O O . VAL D 1 127 ? 32.727 27.446 82.864 1.00 19.69 159 VAL D O 1
ATOM 11210 N N . LEU D 1 128 ? 34.896 27.988 82.602 1.00 17.71 160 LEU D N 1
ATOM 11211 C CA . LEU D 1 128 ? 35.270 27.350 83.850 1.00 20.76 160 LEU D CA 1
ATOM 11212 C C . LEU D 1 128 ? 36.599 27.849 84.333 1.00 17.87 160 LEU D C 1
ATOM 11213 O O . LEU D 1 128 ? 37.436 28.325 83.546 1.00 17.85 160 LEU D O 1
ATOM 11218 N N . ALA D 1 129 ? 36.752 27.789 85.655 1.00 16.82 161 ALA D N 1
ATOM 11219 C CA . ALA D 1 129 ? 38.020 28.024 86.299 1.00 16.50 161 ALA D CA 1
ATOM 11220 C C . ALA D 1 129 ? 38.913 26.816 86.045 1.00 16.01 161 ALA D C 1
ATOM 11221 O O . ALA D 1 129 ? 38.469 25.651 86.125 1.00 17.41 161 ALA D O 1
ATOM 11223 N N . GLY D 1 130 ? 40.195 27.066 85.795 1.00 15.63 162 GLY D N 1
ATOM 11224 C CA . GLY D 1 130 ? 41.120 25.970 85.521 1.00 16.23 162 GLY D CA 1
ATOM 11225 C C . GLY D 1 130 ? 42.543 26.414 85.268 1.00 17.46 162 GLY D C 1
ATOM 11226 O O . GLY D 1 130 ? 42.809 27.616 85.187 1.00 17.56 162 GLY D O 1
ATOM 11227 N N . PRO D 1 131 ? 43.469 25.450 85.119 1.00 19.54 163 PRO D N 1
ATOM 11228 C CA . PRO D 1 131 ? 44.870 25.726 84.738 1.00 20.01 163 PRO D CA 1
ATOM 11229 C C . PRO D 1 131 ? 44.965 26.462 83.400 1.00 19.66 163 PRO D C 1
ATOM 11230 O O . PRO D 1 131 ? 44.035 26.391 82.572 1.00 18.78 163 PRO D O 1
ATOM 11234 N N . PHE D 1 132 ? 46.048 27.208 83.205 1.00 18.90 164 PHE D N 1
ATOM 11235 C CA . PHE D 1 132 ? 46.284 27.943 81.950 1.00 19.70 164 PHE D CA 1
ATOM 11236 C C . PHE D 1 132 ? 45.901 27.126 80.711 1.00 22.80 164 PHE D C 1
ATOM 11237 O O . PHE D 1 132 ? 45.237 27.635 79.833 1.00 22.32 164 PHE D O 1
ATOM 11245 N N . ASP D 1 133 ? 46.346 25.870 80.646 1.00 25.74 165 ASP D N 1
ATOM 11246 C CA . ASP D 1 133 ? 46.129 25.029 79.455 1.00 30.29 165 ASP D CA 1
ATOM 11247 C C . ASP D 1 133 ? 44.744 24.360 79.381 1.00 29.15 165 ASP D C 1
ATOM 11248 O O . ASP D 1 133 ? 44.464 23.666 78.407 1.00 29.77 165 ASP D O 1
ATOM 11253 N N . ASP D 1 134 ? 43.905 24.548 80.400 1.00 25.29 166 ASP D N 1
ATOM 11254 C CA . ASP D 1 134 ? 42.607 23.867 80.492 1.00 26.57 166 ASP D CA 1
ATOM 11255 C C . ASP D 1 134 ? 41.634 24.681 81.330 1.00 22.77 166 ASP D C 1
ATOM 11256 O O . ASP D 1 134 ? 41.246 24.278 82.445 1.00 21.47 166 ASP D O 1
ATOM 11261 N N . CYS D 1 135 ? 41.258 25.846 80.786 1.00 19.77 167 CYS D N 1
ATOM 11262 C CA . CYS D 1 135 ? 40.363 26.799 81.455 1.00 18.51 167 CYS D CA 1
ATOM 11263 C C . CYS D 1 135 ? 39.283 27.299 80.496 1.00 18.23 167 CYS D C 1
ATOM 11264 O O . CYS D 1 135 ? 38.845 28.448 80.571 1.00 19.09 167 CYS D O 1
ATOM 11267 N N . GLY D 1 136 ? 38.845 26.423 79.598 1.00 19.19 168 GLY D N 1
ATOM 11268 C CA . GLY D 1 136 ? 37.847 26.792 78.609 1.00 17.70 168 GLY D CA 1
ATOM 11269 C C . GLY D 1 136 ? 38.248 28.016 77.814 1.00 17.42 168 GLY D C 1
ATOM 11270 O O . GLY D 1 136 ? 39.413 28.163 77.453 1.00 17.83 168 GLY D O 1
ATOM 11271 N N . ALA D 1 137 ? 37.273 28.862 77.509 1.00 16.16 169 ALA D N 1
ATOM 11272 C CA . ALA D 1 137 ? 37.517 30.130 76.848 1.00 15.73 169 ALA D CA 1
ATOM 11273 C C . ALA D 1 137 ? 36.665 31.210 77.513 1.00 15.72 169 ALA D C 1
ATOM 11274 O O . ALA D 1 137 ? 35.923 30.940 78.477 1.00 16.31 169 ALA D O 1
ATOM 11276 N N . PHE D 1 138 ? 36.749 32.429 77.004 1.00 15.62 170 PHE D N 1
ATOM 11277 C CA . PHE D 1 138 ? 36.306 33.574 77.800 1.00 15.01 170 PHE D CA 1
ATOM 11278 C C . PHE D 1 138 ? 35.176 34.342 77.138 1.00 16.09 170 PHE D C 1
ATOM 11279 O O . PHE D 1 138 ? 35.270 34.744 75.999 1.00 16.45 170 PHE D O 1
ATOM 11287 N N . ASP D 1 139 ? 34.112 34.576 77.893 1.00 17.40 171 ASP D N 1
ATOM 11288 C CA . ASP D 1 139 ? 32.947 35.261 77.372 1.00 17.67 171 ASP D CA 1
ATOM 11289 C C . ASP D 1 139 ? 33.178 36.713 77.005 1.00 18.36 171 ASP D C 1
ATOM 11290 O O . ASP D 1 139 ? 32.696 37.164 75.982 1.00 20.39 171 ASP D O 1
ATOM 11295 N N . ASN D 1 140 ? 33.862 37.459 77.864 1.00 18.23 172 ASN D N 1
ATOM 11296 C CA . ASN D 1 140 ? 33.968 38.899 77.675 1.00 17.96 172 ASN D CA 1
ATOM 11297 C C . ASN D 1 140 ? 35.169 39.460 78.396 1.00 19.03 172 ASN D C 1
ATOM 11298 O O . ASN D 1 140 ? 35.179 39.582 79.629 1.00 20.98 172 ASN D O 1
ATOM 11303 N N . ILE D 1 141 ? 36.198 39.790 77.642 1.00 15.78 173 ILE D N 1
ATOM 11304 C CA . ILE D 1 141 ? 37.456 40.267 78.231 1.00 16.06 173 ILE D CA 1
ATOM 11305 C C . ILE D 1 141 ? 37.458 41.795 78.082 1.00 15.99 173 ILE D C 1
ATOM 11306 O O . ILE D 1 141 ? 38.088 42.365 77.179 1.00 15.14 173 ILE D O 1
ATOM 11311 N N . TRP D 1 142 ? 36.743 42.469 78.975 1.00 14.94 174 TRP D N 1
ATOM 11312 C CA . TRP D 1 142 ? 36.314 43.838 78.752 1.00 15.23 174 TRP D CA 1
ATOM 11313 C C . TRP D 1 142 ? 37.356 44.895 79.163 1.00 13.40 174 TRP D C 1
ATOM 11314 O O . TRP D 1 142 ? 37.685 45.783 78.358 1.00 14.76 174 TRP D O 1
ATOM 11325 N N . ARG D 1 143 ? 37.863 44.804 80.390 1.00 13.51 175 ARG D N 1
ATOM 11326 C CA . ARG D 1 143 ? 38.959 45.663 80.861 1.00 14.19 175 ARG D CA 1
ATOM 11327 C C . ARG D 1 143 ? 39.909 44.857 81.734 1.00 13.70 175 ARG D C 1
ATOM 11328 O O . ARG D 1 143 ? 39.441 44.167 82.673 1.00 13.27 175 ARG D O 1
ATOM 11352 N N . PHE D 1 146 ? 46.690 44.612 85.771 1.00 15.44 178 PHE D N 1
ATOM 11353 C CA . PHE D 1 146 ? 47.595 43.955 86.699 1.00 15.05 178 PHE D CA 1
ATOM 11354 C C . PHE D 1 146 ? 47.443 44.521 88.110 1.00 16.92 178 PHE D C 1
ATOM 11355 O O . PHE D 1 146 ? 47.311 45.741 88.288 1.00 17.80 178 PHE D O 1
ATOM 11363 N N . ASP D 1 147 ? 47.473 43.650 89.110 1.00 16.12 179 ASP D N 1
ATOM 11364 C CA . ASP D 1 147 ? 47.630 44.092 90.490 1.00 16.05 179 ASP D CA 1
ATOM 11365 C C . ASP D 1 147 ? 49.021 44.733 90.612 1.00 17.21 179 ASP D C 1
ATOM 11366 O O . ASP D 1 147 ? 50.032 44.079 90.344 1.00 19.32 179 ASP D O 1
ATOM 11371 N N . PRO D 1 148 ? 49.084 46.027 90.964 1.00 18.59 180 PRO D N 1
ATOM 11372 C CA . PRO D 1 148 ? 50.387 46.715 90.979 1.00 20.23 180 PRO D CA 1
ATOM 11373 C C . PRO D 1 148 ? 51.359 46.237 92.048 1.00 22.51 180 PRO D C 1
ATOM 11374 O O . PRO D 1 148 ? 52.546 46.577 91.998 1.00 23.40 180 PRO D O 1
ATOM 11378 N N . ASN D 1 149 ? 50.859 45.489 93.020 1.00 20.54 181 ASN D N 1
ATOM 11379 C CA . ASN D 1 149 ? 51.694 44.931 94.062 1.00 22.26 181 ASN D CA 1
ATOM 11380 C C . ASN D 1 149 ? 52.073 43.464 93.842 1.00 22.71 181 ASN D C 1
ATOM 11381 O O . ASN D 1 149 ? 52.679 42.870 94.723 1.00 24.15 181 ASN D O 1
ATOM 11386 N N . SER D 1 150 ? 51.770 42.922 92.658 1.00 21.67 182 SER D N 1
ATOM 11387 C CA . SER D 1 150 ? 51.994 41.495 92.339 1.00 22.88 182 SER D CA 1
ATOM 11388 C C . SER D 1 150 ? 53.209 41.214 91.456 1.00 22.54 182 SER D C 1
ATOM 11389 O O . SER D 1 150 ? 53.434 40.066 91.081 1.00 21.68 182 SER D O 1
ATOM 11392 N N . ASN D 1 151 ? 53.984 42.236 91.110 1.00 21.03 183 ASN D N 1
ATOM 11393 C CA . ASN D 1 151 ? 55.133 42.057 90.208 1.00 23.82 183 ASN D CA 1
ATOM 11394 C C . ASN D 1 151 ? 54.768 41.283 88.931 1.00 21.74 183 ASN D C 1
ATOM 11395 O O . ASN D 1 151 ? 55.459 40.338 88.550 1.00 22.75 183 ASN D O 1
ATOM 11400 N N . TYR D 1 152 ? 53.660 41.681 88.316 1.00 20.64 184 TYR D N 1
ATOM 11401 C CA . TYR D 1 152 ? 53.140 41.088 87.081 1.00 20.16 184 TYR D CA 1
ATOM 11402 C C . TYR D 1 152 ? 52.761 39.617 87.205 1.00 21.29 184 TYR D C 1
ATOM 11403 O O . TYR D 1 152 ? 52.739 38.902 86.213 1.00 23.25 184 TYR D O 1
ATOM 11412 N N . ASP D 1 153 ? 52.411 39.188 88.413 1.00 20.96 185 ASP D N 1
ATOM 11413 C CA . ASP D 1 153 ? 51.954 37.820 88.620 1.00 20.18 185 ASP D CA 1
ATOM 11414 C C . ASP D 1 153 ? 50.444 37.642 88.714 1.00 18.68 185 ASP D C 1
ATOM 11415 O O . ASP D 1 153 ? 49.970 36.507 88.686 1.00 18.24 185 ASP D O 1
ATOM 11420 N N . ASP D 1 154 ? 49.698 38.740 88.827 1.00 18.40 186 ASP D N 1
ATOM 11421 C CA . ASP D 1 154 ? 48.234 38.664 88.920 1.00 17.91 186 ASP D CA 1
ATOM 11422 C C . ASP D 1 154 ? 47.560 39.686 88.024 1.00 16.81 186 ASP D C 1
ATOM 11423 O O . ASP D 1 154 ? 47.678 40.900 88.227 1.00 16.95 186 ASP D O 1
ATOM 11428 N N . LEU D 1 155 ? 46.857 39.174 87.028 1.00 15.21 187 LEU D N 1
ATOM 11429 C CA . LEU D 1 155 ? 46.167 40.003 86.056 1.00 15.79 187 LEU D CA 1
ATOM 11430 C C . LEU D 1 155 ? 44.680 39.720 86.196 1.00 16.53 187 LEU D C 1
ATOM 11431 O O . LEU D 1 155 ? 44.269 38.556 86.217 1.00 18.75 187 LEU D O 1
ATOM 11436 N N . TYR D 1 156 ? 43.879 40.772 86.330 1.00 14.32 188 TYR D N 1
ATOM 11437 C CA . TYR D 1 156 ? 42.436 40.644 86.450 1.00 13.67 188 TYR D CA 1
ATOM 11438 C C . TYR D 1 156 ? 41.713 41.244 85.269 1.00 14.58 188 TYR D C 1
ATOM 11439 O O . TYR D 1 156 ? 42.248 42.119 84.609 1.00 14.66 188 TYR D O 1
ATOM 11448 N N . TRP D 1 157 ? 40.517 40.746 84.965 1.00 13.01 189 TRP D N 1
ATOM 11449 C CA . TRP D 1 157 ? 39.656 41.451 84.063 1.00 12.76 189 TRP D CA 1
ATOM 11450 C C . TRP D 1 157 ? 38.210 41.365 84.439 1.00 13.16 189 TRP D C 1
ATOM 11451 O O . TRP D 1 157 ? 37.730 40.347 84.950 1.00 13.21 189 TRP D O 1
ATOM 11462 N N . VAL D 1 158 ? 37.522 42.473 84.189 1.00 12.80 190 VAL D N 1
ATOM 11463 C CA . VAL D 1 158 ? 36.077 42.495 84.276 1.00 14.29 190 VAL D CA 1
ATOM 11464 C C . VAL D 1 158 ? 35.461 42.024 82.994 1.00 14.04 190 VAL D C 1
ATOM 11465 O O . VAL D 1 158 ? 36.080 42.115 81.922 1.00 13.61 190 VAL D O 1
ATOM 11469 N N . GLY D 1 159 ? 34.237 41.510 83.118 1.00 13.89 191 GLY D N 1
ATOM 11470 C CA . GLY D 1 159 ? 33.492 40.957 81.988 1.00 16.30 191 GLY D CA 1
ATOM 11471 C C . GLY D 1 159 ? 32.097 41.520 81.750 1.00 15.40 191 GLY D C 1
ATOM 11472 O O . GLY D 1 159 ? 31.278 40.861 81.102 1.00 15.90 191 GLY D O 1
ATOM 11473 N N . GLN D 1 160 ? 31.843 42.756 82.184 1.00 16.29 192 GLN D N 1
ATOM 11474 C CA . GLN D 1 160 ? 30.497 43.340 82.146 1.00 16.40 192 GLN D CA 1
ATOM 11475 C C . GLN D 1 160 ? 29.491 42.397 82.820 1.00 14.89 192 GLN D C 1
ATOM 11476 O O . GLN D 1 160 ? 29.600 42.151 84.038 1.00 15.59 192 GLN D O 1
ATOM 11482 N N . ARG D 1 161 ? 28.544 41.820 82.074 1.00 14.86 193 ARG D N 1
ATOM 11483 C CA . ARG D 1 161 ? 27.582 40.884 82.682 1.00 14.37 193 ARG D CA 1
ATOM 11484 C C . ARG D 1 161 ? 28.120 39.468 82.849 1.00 14.52 193 ARG D C 1
ATOM 11485 O O . ARG D 1 161 ? 27.509 38.617 83.510 1.00 14.70 193 ARG D O 1
ATOM 11493 N N . ASP D 1 162 ? 29.258 39.202 82.215 1.00 15.66 194 ASP D N 1
ATOM 11494 C CA . ASP D 1 162 ? 29.855 37.878 82.230 1.00 16.31 194 ASP D CA 1
ATOM 11495 C C . ASP D 1 162 ? 30.919 37.791 83.319 1.00 17.09 194 ASP D C 1
ATOM 11496 O O . ASP D 1 162 ? 31.034 38.706 84.137 1.00 18.03 194 ASP D O 1
ATOM 11501 N N . ALA D 1 163 ? 31.697 36.698 83.329 1.00 15.71 195 ALA D N 1
ATOM 11502 C CA . ALA D 1 163 ? 32.584 36.449 84.458 1.00 16.14 195 ALA D CA 1
ATOM 11503 C C . ALA D 1 163 ? 33.747 37.418 84.553 1.00 15.02 195 ALA D C 1
ATOM 11504 O O . ALA D 1 163 ? 34.290 37.885 83.546 1.00 15.80 195 ALA D O 1
ATOM 11506 N N . PHE D 1 164 ? 34.123 37.659 85.800 1.00 14.28 196 PHE D N 1
ATOM 11507 C CA . PHE D 1 164 ? 35.316 38.373 86.222 1.00 13.37 196 PHE D CA 1
ATOM 11508 C C . PHE D 1 164 ? 36.394 37.312 86.362 1.00 14.41 196 PHE D C 1
ATOM 11509 O O . PHE D 1 164 ? 36.165 36.312 87.051 1.00 13.77 196 PHE D O 1
ATOM 11517 N N . ARG D 1 165 ? 37.567 37.519 85.771 1.00 13.61 197 ARG D N 1
ATOM 11518 C CA . ARG D 1 165 ? 38.580 36.477 85.769 1.00 13.52 197 ARG D CA 1
ATOM 11519 C C . ARG D 1 165 ? 39.871 36.946 86.411 1.00 12.66 197 ARG D C 1
ATOM 11520 O O . ARG D 1 165 ? 40.176 38.144 86.453 1.00 13.27 197 ARG D O 1
ATOM 11528 N N . HIS D 1 166 ? 40.613 35.981 86.933 1.00 14.31 198 HIS D N 1
ATOM 11529 C CA . HIS D 1 166 ? 41.891 36.213 87.582 1.00 14.37 198 HIS D CA 1
ATOM 11530 C C . HIS D 1 166 ? 42.948 35.275 86.984 1.00 15.72 198 HIS D C 1
ATOM 11531 O O . HIS D 1 166 ? 42.846 34.045 87.157 1.00 16.65 198 HIS D O 1
ATOM 11538 N N . VAL D 1 167 ? 43.962 35.858 86.343 1.00 14.86 199 VAL D N 1
ATOM 11539 C CA . VAL D 1 167 ? 45.109 35.114 85.793 1.00 15.94 199 VAL D CA 1
ATOM 11540 C C . VAL D 1 167 ? 46.216 35.141 86.832 1.00 15.36 199 VAL D C 1
ATOM 11541 O O . VAL D 1 167 ? 46.768 36.203 87.144 1.00 15.86 199 VAL D O 1
ATOM 11545 N N . ASP D 1 168 ? 46.517 33.980 87.370 1.00 15.74 200 ASP D N 1
ATOM 11546 C CA . ASP D 1 168 ? 47.555 33.805 88.400 1.00 17.49 200 ASP D CA 1
ATOM 11547 C C . ASP D 1 168 ? 48.785 33.137 87.751 1.00 19.53 200 ASP D C 1
ATOM 11548 O O . ASP D 1 168 ? 48.775 31.933 87.447 1.00 18.57 200 ASP D O 1
ATOM 11553 N N . PHE D 1 169 ? 49.846 33.908 87.544 1.00 17.83 201 PHE D N 1
ATOM 11554 C CA . PHE D 1 169 ? 51.014 33.392 86.807 1.00 19.11 201 PHE D CA 1
ATOM 11555 C C . PHE D 1 169 ? 51.833 32.425 87.644 1.00 21.21 201 PHE D C 1
ATOM 11556 O O . PHE D 1 169 ? 52.440 31.496 87.111 1.00 23.08 201 PHE D O 1
ATOM 11564 N N . VAL D 1 170 ? 51.853 32.631 88.957 1.00 20.80 202 VAL D N 1
ATOM 11565 C CA . VAL D 1 170 ? 52.662 31.775 89.825 1.00 23.65 202 VAL D CA 1
ATOM 11566 C C . VAL D 1 170 ? 52.088 30.352 89.842 1.00 24.34 202 VAL D C 1
ATOM 11567 O O . VAL D 1 170 ? 52.821 29.382 89.762 1.00 25.21 202 VAL D O 1
ATOM 11571 N N . ASN D 1 171 ? 50.772 30.252 89.970 1.00 23.92 203 ASN D N 1
ATOM 11572 C CA . ASN D 1 171 ? 50.090 28.958 89.953 1.00 25.75 203 ASN D CA 1
ATOM 11573 C C . ASN D 1 171 ? 49.575 28.517 88.564 1.00 24.84 203 ASN D C 1
ATOM 11574 O O . ASN D 1 171 ? 48.983 27.449 88.436 1.00 23.60 203 ASN D O 1
ATOM 11579 N N . GLN D 1 172 ? 49.785 29.342 87.542 1.00 21.11 204 GLN D N 1
ATOM 11580 C CA A GLN D 1 172 ? 49.375 28.997 86.181 0.50 21.00 204 GLN D CA 1
ATOM 11581 C CA B GLN D 1 172 ? 49.362 29.036 86.171 0.50 21.40 204 GLN D CA 1
ATOM 11582 C C . GLN D 1 172 ? 47.890 28.613 86.165 1.00 21.37 204 GLN D C 1
ATOM 11583 O O . GLN D 1 172 ? 47.518 27.532 85.700 1.00 19.01 204 GLN D O 1
ATOM 11594 N N . TYR D 1 173 ? 47.056 29.508 86.682 1.00 18.02 205 TYR D N 1
ATOM 11595 C CA . TYR D 1 173 ? 45.632 29.223 86.892 1.00 17.75 205 TYR D CA 1
ATOM 11596 C C . TYR D 1 173 ? 44.782 30.411 86.523 1.00 17.39 205 TYR D C 1
ATOM 11597 O O . TYR D 1 173 ? 45.181 31.545 86.766 1.00 18.12 205 TYR D O 1
ATOM 11606 N N . VAL D 1 174 ? 43.619 30.168 85.912 1.00 16.34 206 VAL D N 1
ATOM 11607 C CA . VAL D 1 174 ? 42.690 31.248 85.563 1.00 14.79 206 VAL D CA 1
ATOM 11608 C C . VAL D 1 174 ? 41.390 31.031 86.315 1.00 15.55 206 VAL D C 1
ATOM 11609 O O . VAL D 1 174 ? 40.582 30.178 85.939 1.00 14.95 206 VAL D O 1
ATOM 11613 N N . ASP D 1 175 ? 41.218 31.760 87.402 1.00 16.02 207 ASP D N 1
ATOM 11614 C CA . ASP D 1 175 ? 40.041 31.574 88.263 1.00 16.32 207 ASP D CA 1
ATOM 11615 C C . ASP D 1 175 ? 38.880 32.428 87.771 1.00 14.98 207 ASP D C 1
ATOM 11616 O O . ASP D 1 175 ? 39.055 33.325 86.928 1.00 14.51 207 ASP D O 1
ATOM 11621 N N . ILE D 1 176 ? 37.700 32.142 88.308 1.00 15.27 208 ILE D N 1
ATOM 11622 C CA . ILE D 1 176 ? 36.526 32.991 88.161 1.00 15.39 208 ILE D CA 1
ATOM 11623 C C . ILE D 1 176 ? 36.293 33.629 89.533 1.00 16.91 208 ILE D C 1
ATOM 11624 O O . ILE D 1 176 ? 36.235 32.908 90.547 1.00 16.03 208 ILE D O 1
ATOM 11629 N N . LYS D 1 177 ? 36.195 34.959 89.565 1.00 16.60 209 LYS D N 1
ATOM 11630 C CA . LYS D 1 177 ? 35.964 35.697 90.817 1.00 17.31 209 LYS D CA 1
ATOM 11631 C C . LYS D 1 177 ? 34.482 35.964 91.022 1.00 17.93 209 LYS D C 1
ATOM 11632 O O . LYS D 1 177 ? 33.840 36.616 90.204 1.00 19.22 209 LYS D O 1
ATOM 11638 N N . THR D 1 178 ? 33.949 35.508 92.137 1.00 17.16 210 THR D N 1
ATOM 11639 C CA . THR D 1 178 ? 32.571 35.841 92.496 1.00 18.13 210 THR D CA 1
ATOM 11640 C C . THR D 1 178 ? 32.515 37.297 92.965 1.00 20.16 210 THR D C 1
ATOM 11641 O O . THR D 1 178 ? 33.142 37.657 93.965 1.00 22.81 210 THR D O 1
ATOM 11645 N N . THR D 1 179 ? 31.782 38.139 92.251 1.00 17.65 211 THR D N 1
ATOM 11646 C CA . THR D 1 179 ? 31.712 39.563 92.637 1.00 18.03 211 THR D CA 1
ATOM 11647 C C . THR D 1 179 ? 30.361 39.952 93.225 1.00 18.92 211 THR D C 1
ATOM 11648 O O . THR D 1 179 ? 30.262 40.931 93.957 1.00 19.11 211 THR D O 1
ATOM 11652 N N . ASN D 1 180 ? 29.319 39.210 92.860 1.00 18.94 212 ASN D N 1
ATOM 11653 C CA . ASN D 1 180 ? 27.937 39.609 93.096 1.00 19.48 212 ASN D CA 1
ATOM 11654 C C . ASN D 1 180 ? 27.656 41.013 92.580 1.00 19.47 212 ASN D C 1
ATOM 11655 O O . ASN D 1 180 ? 26.821 41.730 93.122 1.00 18.73 212 ASN D O 1
ATOM 11660 N N . ILE D 1 181 ? 28.342 41.365 91.494 1.00 15.32 213 ILE D N 1
ATOM 11661 C CA . ILE D 1 181 ? 28.147 42.615 90.752 1.00 16.22 213 ILE D CA 1
ATOM 11662 C C . ILE D 1 181 ? 27.607 42.271 89.364 1.00 17.78 213 ILE D C 1
ATOM 11663 O O . ILE D 1 181 ? 28.211 41.511 88.609 1.00 16.08 213 ILE D O 1
ATOM 11668 N N . GLY D 1 182 ? 26.451 42.840 89.029 1.00 19.03 214 GLY D N 1
ATOM 11669 C CA . GLY D 1 182 ? 25.754 42.454 87.808 1.00 17.81 214 GLY D CA 1
ATOM 11670 C C . GLY D 1 182 ? 26.365 42.930 86.520 1.00 19.32 214 GLY D C 1
ATOM 11671 O O . GLY D 1 182 ? 26.248 42.272 85.482 1.00 18.17 214 GLY D O 1
ATOM 11672 N N . GLN D 1 183 ? 27.031 44.073 86.566 1.00 16.77 215 GLN D N 1
ATOM 11673 C CA . GLN D 1 183 ? 27.615 44.618 85.373 1.00 16.34 215 GLN D CA 1
ATOM 11674 C C . GLN D 1 183 ? 28.915 45.350 85.716 1.00 17.34 215 GLN D C 1
ATOM 11675 O O . GLN D 1 183 ? 28.921 46.535 86.029 1.00 18.52 215 GLN D O 1
ATOM 11681 N N . CYS D 1 184 ? 30.004 44.588 85.673 1.00 14.72 216 CYS D N 1
ATOM 11682 C CA . CYS D 1 184 ? 31.335 45.061 86.044 1.00 15.85 216 CYS D CA 1
ATOM 11683 C C . CYS D 1 184 ? 31.925 45.826 84.868 1.00 15.41 216 CYS D C 1
ATOM 11684 O O . CYS D 1 184 ? 32.322 45.224 83.853 1.00 16.16 216 CYS D O 1
ATOM 11687 N N . ALA D 1 185 ? 31.984 47.142 84.997 1.00 13.68 217 ALA D N 1
ATOM 11688 C CA . ALA D 1 185 ? 32.362 48.029 83.890 1.00 14.38 217 ALA D CA 1
ATOM 11689 C C . ALA D 1 185 ? 33.857 48.367 83.820 1.00 15.37 217 ALA D C 1
ATOM 11690 O O . ALA D 1 185 ? 34.358 48.727 82.761 1.00 14.76 217 ALA D O 1
ATOM 11692 N N . ASP D 1 186 ? 34.551 48.315 84.954 1.00 13.98 218 ASP D N 1
ATOM 11693 C CA . ASP D 1 186 ? 35.979 48.665 85.012 1.00 16.33 218 ASP D CA 1
ATOM 11694 C C . ASP D 1 186 ? 36.575 48.131 86.314 1.00 13.75 218 ASP D C 1
ATOM 11695 O O . ASP D 1 186 ? 35.853 47.805 87.268 1.00 14.49 218 ASP D O 1
ATOM 11700 N N . VAL D 1 187 ? 37.902 48.021 86.323 1.00 15.66 219 VAL D N 1
ATOM 11701 C CA . VAL D 1 187 ? 38.683 47.552 87.472 1.00 14.51 219 VAL D CA 1
ATOM 11702 C C . VAL D 1 187 ? 39.959 48.377 87.557 1.00 15.16 219 VAL D C 1
ATOM 11703 O O . VAL D 1 187 ? 40.565 48.726 86.530 1.00 15.80 219 VAL D O 1
ATOM 11707 N N . ASN D 1 188 ? 40.327 48.738 88.776 1.00 13.77 220 ASN D N 1
ATOM 11708 C CA . ASN D 1 188 ? 41.583 49.405 89.050 1.00 15.61 220 ASN D CA 1
ATOM 11709 C C . ASN D 1 188 ? 42.011 49.068 90.476 1.00 14.69 220 ASN D C 1
ATOM 11710 O O . ASN D 1 188 ? 41.406 48.205 91.120 1.00 16.64 220 ASN D O 1
ATOM 11715 N N . PHE D 1 189 ? 43.109 49.653 90.929 1.00 14.50 221 PHE D N 1
ATOM 11716 C CA . PHE D 1 189 ? 43.589 49.469 92.281 1.00 14.51 221 PHE D CA 1
ATOM 11717 C C . PHE D 1 189 ? 43.858 50.802 92.935 1.00 16.46 221 PHE D C 1
ATOM 11718 O O . PHE D 1 189 ? 44.367 51.737 92.294 1.00 17.27 221 PHE D O 1
ATOM 11726 N N . THR D 1 190 ? 43.522 50.908 94.214 1.00 15.36 222 THR D N 1
ATOM 11727 C CA . THR D 1 190 ? 43.781 52.152 94.948 1.00 16.91 222 THR D CA 1
ATOM 11728 C C . THR D 1 190 ? 45.268 52.204 95.277 1.00 18.53 222 THR D C 1
ATOM 11729 O O . THR D 1 190 ? 45.998 51.203 95.104 1.00 18.67 222 THR D O 1
ATOM 11733 N N . LEU D 1 191 ? 45.720 53.330 95.817 1.00 19.40 223 LEU D N 1
ATOM 11734 C CA . LEU D 1 191 ? 47.128 53.458 96.209 1.00 21.45 223 LEU D CA 1
ATOM 11735 C C . LEU D 1 191 ? 47.496 52.531 97.374 1.00 22.56 223 LEU D C 1
ATOM 11736 O O . LEU D 1 191 ? 48.667 52.228 97.570 1.00 22.73 223 LEU D O 1
ATOM 11741 N N . ASN D 1 192 ? 46.495 52.083 98.130 1.00 21.23 224 ASN D N 1
ATOM 11742 C CA A ASN D 1 192 ? 46.661 51.110 99.208 0.70 24.10 224 ASN D CA 1
ATOM 11743 C CA B ASN D 1 192 ? 46.745 51.107 99.194 0.30 23.28 224 ASN D CA 1
ATOM 11744 C C . ASN D 1 192 ? 46.666 49.661 98.683 1.00 22.17 224 ASN D C 1
ATOM 11745 O O . ASN D 1 192 ? 46.876 48.724 99.438 1.00 23.91 224 ASN D O 1
ATOM 11754 N N . GLY D 1 193 ? 46.370 49.486 97.406 1.00 19.32 225 GLY D N 1
ATOM 11755 C CA . GLY D 1 193 ? 46.382 48.165 96.773 1.00 19.45 225 GLY D CA 1
ATOM 11756 C C . GLY D 1 193 ? 45.054 47.436 96.783 1.00 19.21 225 GLY D C 1
ATOM 11757 O O . GLY D 1 193 ? 44.980 46.283 96.367 1.00 17.82 225 GLY D O 1
ATOM 11758 N N . ASP D 1 194 ? 44.004 48.099 97.261 1.00 17.68 226 ASP D N 1
ATOM 11759 C CA . ASP D 1 194 ? 42.653 47.507 97.216 1.00 17.16 226 ASP D CA 1
ATOM 11760 C C . ASP D 1 194 ? 42.098 47.551 95.793 1.00 17.01 226 ASP D C 1
ATOM 11761 O O . ASP D 1 194 ? 42.433 48.441 95.005 1.00 16.40 226 ASP D O 1
ATOM 11774 N N . VAL D 1 196 ? 39.401 48.137 93.048 1.00 13.87 228 VAL D N 1
ATOM 11775 C CA . VAL D 1 196 ? 38.191 48.901 92.719 1.00 13.63 228 VAL D CA 1
ATOM 11776 C C . VAL D 1 196 ? 37.441 48.270 91.555 1.00 14.09 228 VAL D C 1
ATOM 11777 O O . VAL D 1 196 ? 38.050 47.922 90.530 1.00 14.18 228 VAL D O 1
ATOM 11781 N N . VAL D 1 197 ? 36.125 48.118 91.699 1.00 12.75 229 VAL D N 1
ATOM 11782 C CA . VAL D 1 197 ? 35.316 47.565 90.617 1.00 14.04 229 VAL D CA 1
ATOM 11783 C C . VAL D 1 197 ? 34.066 48.428 90.474 1.00 14.53 229 VAL D C 1
ATOM 11784 O O . VAL D 1 197 ? 33.366 48.700 91.457 1.00 15.85 229 VAL D O 1
ATOM 11788 N N . VAL D 1 198 ? 33.807 48.884 89.254 1.00 14.68 230 VAL D N 1
ATOM 11789 C CA . VAL D 1 198 ? 32.651 49.696 88.978 1.00 13.83 230 VAL D CA 1
ATOM 11790 C C . VAL D 1 198 ? 31.471 48.819 88.581 1.00 15.32 230 VAL D C 1
ATOM 11791 O O . VAL D 1 198 ? 31.617 47.898 87.760 1.00 14.41 230 VAL D O 1
ATOM 11795 N N . ASP D 1 199 ? 30.305 49.096 89.171 1.00 14.44 231 ASP D N 1
ATOM 11796 C CA . ASP D 1 199 ? 29.047 48.447 88.782 1.00 15.25 231 ASP D CA 1
ATOM 11797 C C . ASP D 1 199 ? 28.235 49.485 88.013 1.00 16.82 231 ASP D C 1
ATOM 11798 O O . ASP D 1 199 ? 27.905 50.512 88.570 1.00 17.08 231 ASP D O 1
ATOM 11803 N N . ASP D 1 200 ? 27.941 49.200 86.744 1.00 15.67 232 ASP D N 1
ATOM 11804 C CA . ASP D 1 200 ? 27.089 50.056 85.900 1.00 15.89 232 ASP D CA 1
ATOM 11805 C C . ASP D 1 200 ? 25.646 49.606 86.118 1.00 17.08 232 ASP D C 1
ATOM 11806 O O . ASP D 1 200 ? 25.198 48.611 85.537 1.00 17.44 232 ASP D O 1
ATOM 11811 N N . GLN D 1 201 ? 24.931 50.359 86.943 1.00 16.48 233 GLN D N 1
ATOM 11812 C CA . GLN D 1 201 ? 23.560 50.024 87.326 1.00 17.71 233 GLN D CA 1
ATOM 11813 C C . GLN D 1 201 ? 22.688 51.290 87.409 1.00 18.69 233 GLN D C 1
ATOM 11814 O O . GLN D 1 201 ? 23.188 52.427 87.502 1.00 16.48 233 GLN D O 1
ATOM 11820 N N . SER D 1 202 ? 21.381 51.082 87.387 1.00 18.65 234 SER D N 1
ATOM 11821 C CA . SER D 1 202 ? 20.453 52.165 87.025 1.00 20.44 234 SER D CA 1
ATOM 11822 C C . SER D 1 202 ? 19.816 52.944 88.173 1.00 22.25 234 SER D C 1
ATOM 11823 O O . SER D 1 202 ? 18.844 53.685 87.954 1.00 22.95 234 SER D O 1
ATOM 11826 N N . SER D 1 203 ? 20.360 52.841 89.384 1.00 20.67 235 SER D N 1
ATOM 11827 C CA . SER D 1 203 ? 19.824 53.606 90.496 1.00 21.61 235 SER D CA 1
ATOM 11828 C C . SER D 1 203 ? 20.826 54.577 91.124 1.00 22.93 235 SER D C 1
ATOM 11829 O O . SER D 1 203 ? 21.977 54.201 91.414 1.00 20.58 235 SER D O 1
ATOM 11832 N N . ASP D 1 204 ? 20.381 55.822 91.338 1.00 21.92 236 ASP D N 1
ATOM 11833 C CA . ASP D 1 204 ? 21.210 56.831 91.994 1.00 23.34 236 ASP D CA 1
ATOM 11834 C C . ASP D 1 204 ? 21.402 56.508 93.456 1.00 23.21 236 ASP D C 1
ATOM 11835 O O . ASP D 1 204 ? 22.259 57.112 94.092 1.00 22.36 236 ASP D O 1
ATOM 11840 N N . THR D 1 205 ? 20.580 55.618 94.003 1.00 22.38 237 THR D N 1
ATOM 11841 C CA . THR D 1 205 ? 20.673 55.298 95.415 1.00 25.13 237 THR D CA 1
ATOM 11842 C C . THR D 1 205 ? 21.291 53.926 95.677 1.00 22.70 237 THR D C 1
ATOM 11843 O O . THR D 1 205 ? 21.238 53.430 96.806 1.00 24.03 237 THR D O 1
ATOM 11847 N N . ASN D 1 206 ? 21.879 53.317 94.651 1.00 21.22 238 ASN D N 1
ATOM 11848 C CA . ASN D 1 206 ? 22.625 52.079 94.827 1.00 21.10 238 ASN D CA 1
ATOM 11849 C C . ASN D 1 206 ? 24.087 52.290 94.491 1.00 19.34 238 ASN D C 1
ATOM 11850 O O . ASN D 1 206 ? 24.454 53.184 93.719 1.00 18.09 238 ASN D O 1
ATOM 11855 N N . THR D 1 207 ? 24.919 51.402 95.030 1.00 17.12 239 THR D N 1
ATOM 11856 C CA . THR D 1 207 ? 26.359 51.457 94.831 1.00 18.36 239 THR D CA 1
ATOM 11857 C C . THR D 1 207 ? 26.799 51.360 93.387 1.00 16.59 239 THR D C 1
ATOM 11858 O O . THR D 1 207 ? 26.355 50.490 92.634 1.00 16.75 239 THR D O 1
ATOM 11862 N N . GLY D 1 208 ? 27.695 52.259 92.996 1.00 15.59 240 GLY D N 1
ATOM 11863 C CA . GLY D 1 208 ? 28.311 52.213 91.673 1.00 15.70 240 GLY D CA 1
ATOM 11864 C C . GLY D 1 208 ? 29.778 51.862 91.712 1.00 15.32 240 GLY D C 1
ATOM 11865 O O . GLY D 1 208 ? 30.346 51.439 90.704 1.00 15.83 240 GLY D O 1
ATOM 11866 N N . ILE D 1 209 ? 30.415 52.076 92.856 1.00 14.07 241 ILE D N 1
ATOM 11867 C CA . ILE D 1 209 ? 31.814 51.758 93.000 1.00 14.79 241 ILE D CA 1
ATOM 11868 C C . ILE D 1 209 ? 32.021 50.882 94.241 1.00 14.91 241 ILE D C 1
ATOM 11869 O O . ILE D 1 209 ? 31.704 51.276 95.357 1.00 15.55 241 ILE D O 1
ATOM 11874 N N . TYR D 1 210 ? 32.602 49.707 94.007 1.00 15.21 242 TYR D N 1
ATOM 11875 C CA . TYR D 1 210 ? 32.893 48.740 95.040 1.00 14.95 242 TYR D CA 1
ATOM 11876 C C . TYR D 1 210 ? 34.376 48.596 95.213 1.00 16.09 242 TYR D C 1
ATOM 11877 O O . TYR D 1 210 ? 35.163 48.934 94.310 1.00 15.04 242 TYR D O 1
ATOM 11886 N N . LEU D 1 211 ? 34.745 48.063 96.379 1.00 15.29 243 LEU D N 1
ATOM 11887 C CA A LEU D 1 211 ? 36.132 47.790 96.719 0.60 16.06 243 LEU D CA 1
ATOM 11888 C CA B LEU D 1 211 ? 36.131 47.790 96.713 0.40 15.77 243 LEU D CA 1
ATOM 11889 C C . LEU D 1 211 ? 36.253 46.367 97.257 1.00 16.78 243 LEU D C 1
ATOM 11890 O O . LEU D 1 211 ? 35.439 45.940 98.085 1.00 18.14 243 LEU D O 1
ATOM 11899 N N . PHE D 1 212 ? 37.262 45.630 96.795 1.00 15.15 244 PHE D N 1
ATOM 11900 C CA . PHE D 1 212 ? 37.601 44.348 97.414 1.00 14.36 244 PHE D CA 1
ATOM 11901 C C . PHE D 1 212 ? 38.941 44.565 98.121 1.00 15.73 244 PHE D C 1
ATOM 11902 O O . PHE D 1 212 ? 39.903 45.048 97.514 1.00 15.77 244 PHE D O 1
ATOM 11910 N N . THR D 1 213 ? 39.012 44.237 99.404 1.00 15.70 245 THR D N 1
ATOM 11911 C CA . THR D 1 213 ? 40.162 44.643 100.205 1.00 16.21 245 THR D CA 1
ATOM 11912 C C . THR D 1 213 ? 41.342 43.700 100.016 1.00 15.44 245 THR D C 1
ATOM 11913 O O . THR D 1 213 ? 41.206 42.472 100.024 1.00 14.65 245 THR D O 1
ATOM 11917 N N . ARG D 1 214 ? 42.515 44.295 99.885 1.00 16.30 246 ARG D N 1
ATOM 11918 C CA . ARG D 1 214 ? 43.748 43.526 99.754 1.00 17.98 246 ARG D CA 1
ATOM 11919 C C . ARG D 1 214 ? 44.027 42.709 101.006 1.00 17.74 246 ARG D C 1
ATOM 11920 O O . ARG D 1 214 ? 44.516 41.574 100.919 1.00 19.34 246 ARG D O 1
ATOM 11928 N N . ALA D 1 215 ? 43.706 43.287 102.165 1.00 18.20 247 ALA D N 1
ATOM 11929 C CA . ALA D 1 215 ? 43.935 42.666 103.465 1.00 19.98 247 ALA D CA 1
ATOM 11930 C C . ALA D 1 215 ? 43.155 41.377 103.641 1.00 20.16 247 ALA D C 1
ATOM 11931 O O . ALA D 1 215 ? 43.593 40.526 104.400 1.00 21.16 247 ALA D O 1
ATOM 11933 N N . SER D 1 216 ? 42.037 41.222 102.917 1.00 18.14 248 SER D N 1
ATOM 11934 C CA . SER D 1 216 ? 41.206 40.001 102.966 1.00 17.53 248 SER D CA 1
ATOM 11935 C C . SER D 1 216 ? 41.497 39.026 101.838 1.00 17.61 248 SER D C 1
ATOM 11936 O O . SER D 1 216 ? 40.723 38.095 101.586 1.00 16.74 248 SER D O 1
ATOM 11939 N N . GLY D 1 217 ? 42.592 39.239 101.107 1.00 18.51 249 GLY D N 1
ATOM 11940 C CA . GLY D 1 217 ? 42.823 38.470 99.895 1.00 17.32 249 GLY D CA 1
ATOM 11941 C C . GLY D 1 217 ? 41.784 38.759 98.822 1.00 17.28 249 GLY D C 1
ATOM 11942 O O . GLY D 1 217 ? 41.491 37.906 97.971 1.00 17.62 249 GLY D O 1
ATOM 11943 N N . PHE D 1 218 ? 41.227 39.977 98.863 1.00 16.67 250 PHE D N 1
ATOM 11944 C CA . PHE D 1 218 ? 40.197 40.431 97.938 1.00 16.18 250 PHE D CA 1
ATOM 11945 C C . PHE D 1 218 ? 38.864 39.687 98.064 1.00 16.77 250 PHE D C 1
ATOM 11946 O O . PHE D 1 218 ? 38.054 39.746 97.150 1.00 17.65 250 PHE D O 1
ATOM 11954 N N . THR D 1 219 ? 38.641 39.017 99.191 1.00 16.52 251 THR D N 1
ATOM 11955 C CA . THR D 1 219 ? 37.384 38.326 99.438 1.00 16.48 251 THR D CA 1
ATOM 11956 C C . THR D 1 219 ? 36.302 39.272 99.946 1.00 17.66 251 THR D C 1
ATOM 11957 O O . THR D 1 219 ? 35.131 39.103 99.585 1.00 19.02 251 THR D O 1
ATOM 11961 N N . GLU D 1 220 ? 36.671 40.234 100.796 1.00 15.91 252 GLU D N 1
ATOM 11962 C CA . GLU D 1 220 ? 35.694 41.137 101.399 1.00 17.28 252 GLU D CA 1
ATOM 11963 C C . GLU D 1 220 ? 35.381 42.321 100.493 1.00 16.99 252 GLU D C 1
ATOM 11964 O O . GLU D 1 220 ? 36.267 43.086 100.130 1.00 17.71 252 GLU D O 1
ATOM 11970 N N . ARG D 1 221 ? 34.107 42.477 100.179 1.00 17.09 253 ARG D N 1
ATOM 11971 C CA . ARG D 1 221 ? 33.620 43.578 99.353 1.00 17.21 253 ARG D CA 1
ATOM 11972 C C . ARG D 1 221 ? 33.039 44.706 100.214 1.00 19.59 253 ARG D C 1
ATOM 11973 O O . ARG D 1 221 ? 32.287 44.456 101.147 1.00 21.32 253 ARG D O 1
ATOM 11981 N N . LEU D 1 222 ? 33.418 45.944 99.905 1.00 16.95 254 LEU D N 1
ATOM 11982 C CA . LEU D 1 222 ? 32.908 47.152 100.549 1.00 18.77 254 LEU D CA 1
ATOM 11983 C C . LEU D 1 222 ? 32.219 47.983 99.484 1.00 17.93 254 LEU D C 1
ATOM 11984 O O . LEU D 1 222 ? 32.596 47.941 98.318 1.00 15.33 254 LEU D O 1
ATOM 11989 N N . SER D 1 223 ? 31.185 48.705 99.881 1.00 18.06 255 SER D N 1
ATOM 11990 C CA . SER D 1 223 ? 30.523 49.660 98.986 1.00 18.89 255 SER D CA 1
ATOM 11991 C C . SER D 1 223 ? 31.137 51.027 99.267 1.00 20.80 255 SER D C 1
ATOM 11992 O O . SER D 1 223 ? 31.101 51.503 100.408 1.00 20.69 255 SER D O 1
ATOM 11995 N N . LEU D 1 224 ? 31.667 51.669 98.230 1.00 18.62 256 LEU D N 1
ATOM 11996 C CA . LEU D 1 224 ? 32.350 52.940 98.386 1.00 19.85 256 LEU D CA 1
ATOM 11997 C C . LEU D 1 224 ? 31.402 54.099 98.229 1.00 21.75 256 LEU D C 1
ATOM 11998 O O . LEU D 1 224 ? 31.336 54.939 99.113 1.00 22.23 256 LEU D O 1
ATOM 12003 N N . CYS D 1 225 ? 30.670 54.158 97.112 1.00 20.17 257 CYS D N 1
ATOM 12004 C CA . CYS D 1 225 ? 29.722 55.251 96.896 1.00 21.81 257 CYS D CA 1
ATOM 12005 C C . CYS D 1 225 ? 28.652 54.908 95.895 1.00 21.17 257 CYS D C 1
ATOM 12006 O O . CYS D 1 225 ? 28.858 54.083 94.991 1.00 21.42 257 CYS D O 1
ATOM 12009 N N . ASN D 1 226 ? 27.515 55.569 96.056 1.00 19.53 258 ASN D N 1
ATOM 12010 C CA . ASN D 1 226 ? 26.444 55.464 95.094 1.00 19.49 258 ASN D CA 1
ATOM 12011 C C . ASN D 1 226 ? 26.826 56.199 93.808 1.00 19.65 258 ASN D C 1
ATOM 12012 O O . ASN D 1 226 ? 27.407 57.300 93.840 1.00 21.79 258 ASN D O 1
ATOM 12017 N N . ALA D 1 227 ? 26.500 55.581 92.682 1.00 19.38 259 ALA D N 1
ATOM 12018 C CA . ALA D 1 227 ? 26.659 56.193 91.372 1.00 17.48 259 ALA D CA 1
ATOM 12019 C C . ALA D 1 227 ? 25.812 55.424 90.385 1.00 18.13 259 ALA D C 1
ATOM 12020 O O . ALA D 1 227 ? 25.930 54.214 90.285 1.00 17.85 259 ALA D O 1
ATOM 12022 N N . ARG D 1 228 ? 24.970 56.139 89.648 1.00 17.18 260 ARG D N 1
ATOM 12023 C CA . ARG D 1 228 ? 24.166 55.547 88.604 1.00 18.48 260 ARG D CA 1
ATOM 12024 C C . ARG D 1 228 ? 24.869 55.614 87.251 1.00 17.34 260 ARG D C 1
ATOM 12025 O O . ARG D 1 228 ? 25.389 56.683 86.839 1.00 19.69 260 ARG D O 1
ATOM 12033 N N . GLY D 1 229 ? 24.871 54.493 86.524 1.00 16.90 261 GLY D N 1
ATOM 12034 C CA . GLY D 1 229 ? 25.418 54.457 85.192 1.00 15.98 261 GLY D CA 1
ATOM 12035 C C . GLY D 1 229 ? 26.912 54.739 85.095 1.00 17.19 261 GLY D C 1
ATOM 12036 O O . GLY D 1 229 ? 27.383 55.332 84.097 1.00 15.12 261 GLY D O 1
ATOM 12037 N N . ALA D 1 230 ? 27.664 54.317 86.109 1.00 16.55 262 ALA D N 1
ATOM 12038 C CA . ALA D 1 230 ? 29.103 54.570 86.153 1.00 16.64 262 ALA D CA 1
ATOM 12039 C C . ALA D 1 230 ? 29.864 53.659 85.175 1.00 16.70 262 ALA D C 1
ATOM 12040 O O . ALA D 1 230 ? 29.527 52.489 85.026 1.00 16.56 262 ALA D O 1
ATOM 12042 N N . LYS D 1 231 ? 30.897 54.213 84.523 1.00 17.56 263 LYS D N 1
ATOM 12043 C CA . LYS D 1 231 ? 31.543 53.563 83.397 1.00 17.43 263 LYS D CA 1
ATOM 12044 C C . LYS D 1 231 ? 33.042 53.248 83.533 1.00 17.36 263 LYS D C 1
ATOM 12045 O O . LYS D 1 231 ? 33.557 52.398 82.809 1.00 18.54 263 LYS D O 1
ATOM 12051 N N . THR D 1 232 ? 33.745 53.941 84.418 1.00 16.39 264 THR D N 1
ATOM 12052 C CA . THR D 1 232 ? 35.198 53.871 84.442 1.00 16.27 264 THR D CA 1
ATOM 12053 C C . THR D 1 232 ? 35.685 54.264 85.824 1.00 17.16 264 THR D C 1
ATOM 12054 O O . THR D 1 232 ? 34.986 54.971 86.530 1.00 18.53 264 THR D O 1
ATOM 12058 N N . CYS D 1 233 ? 36.893 53.828 86.192 1.00 15.81 265 CYS D N 1
ATOM 12059 C CA . CYS D 1 233 ? 37.495 54.151 87.500 1.00 17.90 265 CYS D CA 1
ATOM 12060 C C . CYS D 1 233 ? 39.004 54.360 87.372 1.00 20.76 265 CYS D C 1
ATOM 12061 O O . CYS D 1 233 ? 39.787 53.418 87.433 1.00 29.56 265 CYS D O 1
ATOM 12064 N N . ALA D 1 234 ? 39.416 55.613 87.244 1.00 18.01 266 ALA D N 1
ATOM 12065 C CA . ALA D 1 234 ? 40.800 55.926 86.956 1.00 15.75 266 ALA D CA 1
ATOM 12066 C C . ALA D 1 234 ? 41.400 56.480 88.235 1.00 17.02 266 ALA D C 1
ATOM 12067 O O . ALA D 1 234 ? 41.025 57.567 88.677 1.00 17.13 266 ALA D O 1
ATOM 12069 N N . VAL D 1 235 ? 42.335 55.740 88.821 1.00 16.00 267 VAL D N 1
ATOM 12070 C CA . VAL D 1 235 ? 42.966 56.137 90.072 1.00 15.89 267 VAL D CA 1
ATOM 12071 C C . VAL D 1 235 ? 44.180 57.031 89.834 1.00 17.80 267 VAL D C 1
ATOM 12072 O O . VAL D 1 235 ? 45.141 56.620 89.189 1.00 17.84 267 VAL D O 1
ATOM 12076 N N . HIS D 1 236 ? 44.143 58.253 90.351 1.00 16.67 268 HIS D N 1
ATOM 12077 C CA . HIS D 1 236 ? 45.258 59.181 90.131 1.00 17.48 268 HIS D CA 1
ATOM 12078 C C . HIS D 1 236 ? 46.488 58.679 90.879 1.00 18.88 268 HIS D C 1
ATOM 12079 O O . HIS D 1 236 ? 46.382 58.321 92.054 1.00 18.99 268 HIS D O 1
ATOM 12086 N N . PRO D 1 237 ? 47.658 58.643 90.203 1.00 19.53 269 PRO D N 1
ATOM 12087 C CA . PRO D 1 237 ? 48.809 57.951 90.800 1.00 20.09 269 PRO D CA 1
ATOM 12088 C C . PRO D 1 237 ? 49.489 58.606 92.015 1.00 22.03 269 PRO D C 1
ATOM 12089 O O . PRO D 1 237 ? 50.256 57.931 92.694 1.00 22.36 269 PRO D O 1
ATOM 12093 N N . GLN D 1 238 ? 49.210 59.885 92.278 1.00 21.57 270 GLN D N 1
ATOM 12094 C CA . GLN D 1 238 ? 49.674 60.551 93.485 1.00 23.12 270 GLN D CA 1
ATOM 12095 C C . GLN D 1 238 ? 48.553 60.907 94.468 1.00 23.40 270 GLN D C 1
ATOM 12096 O O . GLN D 1 238 ? 48.742 60.728 95.667 1.00 24.23 270 GLN D O 1
ATOM 12102 N N . ASN D 1 239 ? 47.431 61.446 93.994 1.00 21.23 271 ASN D N 1
ATOM 12103 C CA . ASN D 1 239 ? 46.358 61.868 94.903 1.00 21.61 271 ASN D CA 1
ATOM 12104 C C . ASN D 1 239 ? 45.402 60.735 95.310 1.00 21.04 271 ASN D C 1
ATOM 12105 O O . ASN D 1 239 ? 44.672 60.885 96.284 1.00 21.80 271 ASN D O 1
ATOM 12110 N N . GLY D 1 240 ? 45.464 59.609 94.591 1.00 19.34 272 GLY D N 1
ATOM 12111 C CA . GLY D 1 240 ? 44.711 58.390 94.908 1.00 19.40 272 GLY D CA 1
ATOM 12112 C C . GLY D 1 240 ? 43.210 58.438 94.691 1.00 18.94 272 GLY D C 1
ATOM 12113 O O . GLY D 1 240 ? 42.502 57.435 94.942 1.00 18.19 272 GLY D O 1
ATOM 12114 N N . LYS D 1 241 ? 42.687 59.579 94.224 1.00 18.85 273 LYS D N 1
ATOM 12115 C CA . LYS D 1 241 ? 41.249 59.688 93.995 1.00 18.34 273 LYS D CA 1
ATOM 12116 C C . LYS D 1 241 ? 40.840 58.840 92.794 1.00 17.45 273 LYS D C 1
ATOM 12117 O O . LYS D 1 241 ? 41.609 58.663 91.859 1.00 16.94 273 LYS D O 1
ATOM 12123 N N . ILE D 1 242 ? 39.611 58.334 92.857 1.00 15.67 274 ILE D N 1
ATOM 12124 C CA . ILE D 1 242 ? 39.015 57.500 91.831 1.00 16.18 274 ILE D CA 1
ATOM 12125 C C . ILE D 1 242 ? 38.152 58.403 90.967 1.00 16.03 274 ILE D C 1
ATOM 12126 O O . ILE D 1 242 ? 37.108 58.902 91.415 1.00 16.24 274 ILE D O 1
ATOM 12131 N N . TYR D 1 243 ? 38.611 58.644 89.747 1.00 16.36 275 TYR D N 1
ATOM 12132 C CA . TYR D 1 243 ? 37.890 59.490 88.801 1.00 16.67 275 TYR D CA 1
ATOM 12133 C C . TYR D 1 243 ? 36.977 58.640 87.926 1.00 16.70 275 TYR D C 1
ATOM 12134 O O . TYR D 1 243 ? 37.390 57.606 87.403 1.00 18.03 275 TYR D O 1
ATOM 12143 N N . TYR D 1 244 ? 35.747 59.101 87.732 1.00 14.15 276 TYR D N 1
ATOM 12144 C CA . TYR D 1 244 ? 34.728 58.335 87.039 1.00 14.67 276 TYR D CA 1
ATOM 12145 C C . TYR D 1 244 ? 33.754 59.199 86.277 1.00 15.00 276 TYR D C 1
ATOM 12146 O O . TYR D 1 244 ? 33.731 60.421 86.424 1.00 16.72 276 TYR D O 1
ATOM 12155 N N . THR D 1 245 ? 32.991 58.556 85.384 1.00 15.36 277 THR D N 1
ATOM 12156 C CA . THR D 1 245 ? 31.904 59.217 84.688 1.00 15.85 277 THR D CA 1
ATOM 12157 C C . THR D 1 245 ? 30.629 58.432 84.963 1.00 16.69 277 THR D C 1
ATOM 12158 O O . THR D 1 245 ? 30.688 57.237 85.340 1.00 17.43 277 THR D O 1
ATOM 12162 N N . ARG D 1 246 ? 29.505 59.121 84.815 1.00 14.98 278 ARG D N 1
ATOM 12163 C CA . ARG D 1 246 ? 28.172 58.536 84.879 1.00 15.86 278 ARG D CA 1
ATOM 12164 C C . ARG D 1 246 ? 27.380 58.889 83.626 1.00 16.72 278 ARG D C 1
ATOM 12165 O O . ARG D 1 246 ? 27.412 60.034 83.139 1.00 15.85 278 ARG D O 1
ATOM 12173 N N . TYR D 1 247 ? 26.606 57.917 83.139 1.00 16.82 279 TYR D N 1
ATOM 12174 C CA . TYR D 1 247 ? 25.887 58.033 81.877 1.00 15.92 279 TYR D CA 1
ATOM 12175 C C . TYR D 1 247 ? 25.067 59.330 81.738 1.00 15.64 279 TYR D C 1
ATOM 12176 O O . TYR D 1 247 ? 25.105 60.000 80.705 1.00 15.63 279 TYR D O 1
ATOM 12185 N N . HIS D 1 248 ? 24.350 59.708 82.784 1.00 15.75 280 HIS D N 1
ATOM 12186 C CA . HIS D 1 248 ? 23.431 60.845 82.679 1.00 16.81 280 HIS D CA 1
ATOM 12187 C C . HIS D 1 248 ? 24.030 62.220 83.013 1.00 16.65 280 HIS D C 1
ATOM 12188 O O . HIS D 1 248 ? 23.296 63.193 83.083 1.00 16.96 280 HIS D O 1
ATOM 12195 N N . HIS D 1 249 ? 25.354 62.306 83.160 1.00 16.42 281 HIS D N 1
ATOM 12196 C CA . HIS D 1 249 ? 25.980 63.555 83.586 1.00 17.85 281 HIS D CA 1
ATOM 12197 C C . HIS D 1 249 ? 27.192 63.841 82.731 1.00 17.61 281 HIS D C 1
ATOM 12198 O O . HIS D 1 249 ? 28.012 62.970 82.536 1.00 17.09 281 HIS D O 1
ATOM 12205 N N . ALA D 1 250 ? 27.273 65.055 82.183 1.00 17.84 282 ALA D N 1
ATOM 12206 C CA . ALA D 1 250 ? 28.388 65.430 81.309 1.00 17.55 282 ALA D CA 1
ATOM 12207 C C . ALA D 1 250 ? 29.502 66.050 82.152 1.00 18.30 282 ALA D C 1
ATOM 12208 O O . ALA D 1 250 ? 29.666 67.290 82.189 1.00 18.22 282 ALA D O 1
ATOM 12218 N N . ILE D 1 252 ? 33.337 64.787 84.773 1.00 18.61 284 ILE D N 1
ATOM 12219 C CA . ILE D 1 252 ? 34.154 63.806 85.492 1.00 17.45 284 ILE D CA 1
ATOM 12220 C C . ILE D 1 252 ? 33.888 64.051 86.968 1.00 17.98 284 ILE D C 1
ATOM 12221 O O . ILE D 1 252 ? 33.956 65.198 87.433 1.00 18.02 284 ILE D O 1
ATOM 12226 N N . SER D 1 253 ? 33.598 62.976 87.694 1.00 16.36 285 SER D N 1
ATOM 12227 C CA . SER D 1 253 ? 33.444 62.999 89.135 1.00 16.48 285 SER D CA 1
ATOM 12228 C C . SER D 1 253 ? 34.636 62.300 89.806 1.00 16.20 285 SER D C 1
ATOM 12229 O O . SER D 1 253 ? 35.433 61.603 89.155 1.00 16.85 285 SER D O 1
ATOM 12232 N N . SER D 1 254 ? 34.746 62.439 91.121 1.00 16.14 286 SER D N 1
ATOM 12233 C CA . SER D 1 254 ? 35.703 61.632 91.852 1.00 15.99 286 SER D CA 1
ATOM 12234 C C . SER D 1 254 ? 35.171 61.209 93.203 1.00 17.20 286 SER D C 1
ATOM 12235 O O . SER D 1 254 ? 34.321 61.867 93.787 1.00 16.99 286 SER D O 1
ATOM 12238 N N . TYR D 1 255 ? 35.766 60.137 93.698 1.00 17.31 287 TYR D N 1
ATOM 12239 C CA . TYR D 1 255 ? 35.611 59.692 95.053 1.00 18.57 287 TYR D CA 1
ATOM 12240 C C . TYR D 1 255 ? 37.014 59.482 95.648 1.00 18.47 287 TYR D C 1
ATOM 12241 O O . TYR D 1 255 ? 37.860 58.784 95.074 1.00 19.71 287 TYR D O 1
ATOM 12250 N N . ASP D 1 256 ? 37.246 60.073 96.802 1.00 18.81 288 ASP D N 1
ATOM 12251 C CA . ASP D 1 256 ? 38.519 59.935 97.492 1.00 20.23 288 ASP D CA 1
ATOM 12252 C C . ASP D 1 256 ? 38.428 58.819 98.515 1.00 21.66 288 ASP D C 1
ATOM 12253 O O . ASP D 1 256 ? 37.784 58.972 99.559 1.00 21.36 288 ASP D O 1
ATOM 12258 N N . PRO D 1 257 ? 39.100 57.701 98.252 1.00 21.21 289 PRO D N 1
ATOM 12259 C CA . PRO D 1 257 ? 38.938 56.600 99.200 1.00 25.01 289 PRO D CA 1
ATOM 12260 C C . PRO D 1 257 ? 39.628 56.819 100.555 1.00 27.65 289 PRO D C 1
ATOM 12261 O O . PRO D 1 257 ? 39.310 56.112 101.512 1.00 30.14 289 PRO D O 1
ATOM 12265 N N . ALA D 1 258 ? 40.531 57.799 100.641 1.00 27.47 290 ALA D N 1
ATOM 12266 C CA . ALA D 1 258 ? 41.200 58.141 101.897 1.00 28.28 290 ALA D CA 1
ATOM 12267 C C . ALA D 1 258 ? 40.275 58.941 102.808 1.00 31.60 290 ALA D C 1
ATOM 12268 O O . ALA D 1 258 ? 40.297 58.763 104.027 1.00 33.05 290 ALA D O 1
ATOM 12270 N N . THR D 1 259 ? 39.472 59.829 102.228 1.00 28.71 291 THR D N 1
ATOM 12271 C CA . THR D 1 259 ? 38.639 60.739 103.025 1.00 29.15 291 THR D CA 1
ATOM 12272 C C . THR D 1 259 ? 37.130 60.470 102.953 1.00 29.82 291 THR D C 1
ATOM 12273 O O . THR D 1 259 ? 36.386 60.959 103.781 1.00 28.18 291 THR D O 1
ATOM 12277 N N . GLY D 1 260 ? 36.680 59.729 101.949 1.00 26.53 292 GLY D N 1
ATOM 12278 C CA . GLY D 1 260 ? 35.253 59.541 101.715 1.00 24.72 292 GLY D CA 1
ATOM 12279 C C . GLY D 1 260 ? 34.595 60.667 100.935 1.00 25.82 292 GLY D C 1
ATOM 12280 O O . GLY D 1 260 ? 33.389 60.629 100.725 1.00 27.27 292 GLY D O 1
ATOM 12281 N N . THR D 1 261 ? 35.373 61.652 100.476 1.00 23.39 293 THR D N 1
ATOM 12282 C CA . THR D 1 261 ? 34.812 62.830 99.816 1.00 22.84 293 THR D CA 1
ATOM 12283 C C . THR D 1 261 ? 34.426 62.544 98.378 1.00 22.97 293 THR D C 1
ATOM 12284 O O . THR D 1 261 ? 35.250 62.036 97.610 1.00 20.37 293 THR D O 1
ATOM 12288 N N . LEU D 1 262 ? 33.173 62.845 98.039 1.00 22.49 294 LEU D N 1
ATOM 12289 C CA . LEU D 1 262 ? 32.672 62.707 96.684 1.00 24.44 294 LEU D CA 1
ATOM 12290 C C . LEU D 1 262 ? 32.672 64.097 96.053 1.00 24.22 294 LEU D C 1
ATOM 12291 O O . LEU D 1 262 ? 32.119 65.028 96.632 1.00 25.89 294 LEU D O 1
ATOM 12296 N N . THR D 1 263 ? 33.314 64.243 94.895 1.00 19.94 295 THR D N 1
ATOM 12297 C CA . THR D 1 263 ? 33.267 65.494 94.130 1.00 20.21 295 THR D CA 1
ATOM 12298 C C . THR D 1 263 ? 32.492 65.245 92.844 1.00 20.90 295 THR D C 1
ATOM 12299 O O . THR D 1 263 ? 32.990 64.593 91.910 1.00 19.87 295 THR D O 1
ATOM 12303 N N . GLU D 1 264 ? 31.264 65.751 92.789 1.00 22.12 296 GLU D N 1
ATOM 12304 C CA . GLU D 1 264 ? 30.394 65.429 91.683 1.00 25.00 296 GLU D CA 1
ATOM 12305 C C . GLU D 1 264 ? 30.914 66.007 90.371 1.00 23.29 296 GLU D C 1
ATOM 12306 O O . GLU D 1 264 ? 30.863 65.339 89.333 1.00 22.10 296 GLU D O 1
ATOM 12312 N N . GLU D 1 265 ? 31.432 67.231 90.412 1.00 22.39 297 GLU D N 1
ATOM 12313 C CA . GLU D 1 265 ? 31.902 67.894 89.200 1.00 23.61 297 GLU D CA 1
ATOM 12314 C C . GLU D 1 265 ? 33.352 68.359 89.348 1.00 23.03 297 GLU D C 1
ATOM 12315 O O . GLU D 1 265 ? 33.606 69.494 89.744 1.00 24.21 297 GLU D O 1
ATOM 12321 N N . GLU D 1 266 ? 34.293 67.468 89.042 1.00 21.24 298 GLU D N 1
ATOM 12322 C CA . GLU D 1 266 ? 35.705 67.823 88.933 1.00 21.59 298 GLU D CA 1
ATOM 12323 C C . GLU D 1 266 ? 35.877 68.722 87.720 1.00 21.79 298 GLU D C 1
ATOM 12324 O O . GLU D 1 266 ? 36.590 69.718 87.791 1.00 24.74 298 GLU D O 1
ATOM 12330 N N . VAL D 1 267 ? 35.211 68.381 86.619 1.00 20.82 299 VAL D N 1
ATOM 12331 C CA . VAL D 1 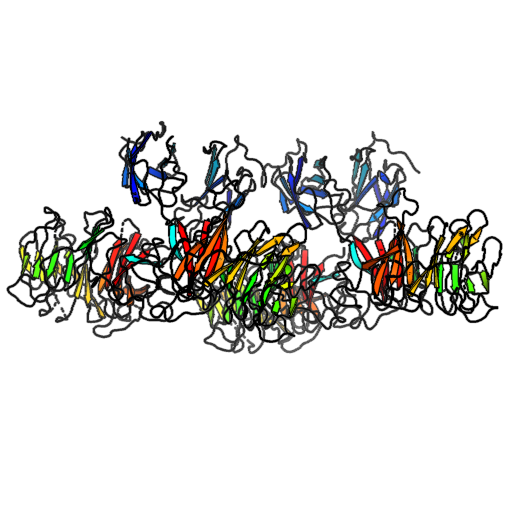267 ? 35.198 69.243 85.433 1.00 20.99 299 VAL D CA 1
ATOM 12332 C C . VAL D 1 267 ? 34.040 68.850 84.528 1.00 20.85 299 VAL D C 1
ATOM 12333 O O . VAL D 1 267 ? 33.625 67.687 84.528 1.00 19.54 299 VAL D O 1
ATOM 12358 N N . ASP D 1 270 ? 32.061 67.678 77.351 1.00 18.81 302 ASP D N 1
ATOM 12359 C CA . ASP D 1 270 ? 31.219 68.116 76.256 1.00 19.77 302 ASP D CA 1
ATOM 12360 C C . ASP D 1 270 ? 30.235 67.048 75.755 1.00 19.98 302 ASP D C 1
ATOM 12361 O O . ASP D 1 270 ? 29.457 67.314 74.843 1.00 19.93 302 ASP D O 1
ATOM 12366 N N . THR D 1 271 ? 30.267 65.868 76.374 1.00 19.47 303 THR D N 1
ATOM 12367 C CA . THR D 1 271 ? 29.487 64.723 75.938 1.00 18.57 303 THR D CA 1
ATOM 12368 C C . THR D 1 271 ? 29.113 63.897 77.174 1.00 18.63 303 THR D C 1
ATOM 12369 O O . THR D 1 271 ? 29.910 63.775 78.108 1.00 19.36 303 THR D O 1
ATOM 12373 N N . LYS D 1 272 ? 27.899 63.352 77.164 1.00 17.60 304 LYS D N 1
ATOM 12374 C CA . LYS D 1 272 ? 27.465 62.353 78.156 1.00 18.83 304 LYS D CA 1
ATOM 12375 C C . LYS D 1 272 ? 26.706 61.269 77.412 1.00 18.75 304 LYS D C 1
ATOM 12376 O O . LYS D 1 272 ? 26.678 61.276 76.165 1.00 18.81 304 LYS D O 1
ATOM 12382 N N . GLY D 1 273 ? 26.098 60.346 78.155 1.00 17.18 305 GLY D N 1
ATOM 12383 C CA . GLY D 1 273 ? 25.236 59.345 77.521 1.00 17.36 305 GLY D CA 1
ATOM 12384 C C . GLY D 1 273 ? 26.009 58.347 76.688 1.00 17.13 305 GLY D C 1
ATOM 12385 O O . GLY D 1 273 ? 25.515 57.860 75.680 1.00 17.94 305 GLY D O 1
ATOM 12386 N N . SER D 1 274 ? 27.213 58.010 77.116 1.00 16.37 306 SER D N 1
ATOM 12387 C CA . SER D 1 274 ? 28.104 57.190 76.307 1.00 19.76 306 SER D CA 1
ATOM 12388 C C . SER D 1 274 ? 29.118 56.517 77.234 1.00 17.97 306 SER D C 1
ATOM 12389 O O . SER D 1 274 ? 29.232 56.873 78.430 1.00 21.23 306 SER D O 1
ATOM 12392 N N . ASN D 1 275 ? 29.854 55.553 76.701 1.00 19.73 307 ASN D N 1
ATOM 12393 C CA . ASN D 1 275 ? 30.959 54.930 77.424 1.00 19.76 307 ASN D CA 1
ATOM 12394 C C . ASN D 1 275 ? 32.241 55.771 77.308 1.00 16.63 307 ASN D C 1
ATOM 12395 O O . ASN D 1 275 ? 32.606 56.227 76.227 1.00 17.83 307 ASN D O 1
ATOM 12400 N N . PHE D 1 276 ? 32.919 55.948 78.433 1.00 16.00 308 PHE D N 1
ATOM 12401 C CA . PHE D 1 276 ? 34.243 56.578 78.481 1.00 15.09 308 PHE D CA 1
ATOM 12402 C C . PHE D 1 276 ? 35.216 55.711 79.234 1.00 17.35 308 PHE D C 1
ATOM 12403 O O . PHE D 1 276 ? 34.820 54.908 80.102 1.00 17.39 308 PHE D O 1
ATOM 12411 N N . HIS D 1 277 ? 36.488 55.819 78.871 1.00 17.31 309 HIS D N 1
ATOM 12412 C CA . HIS D 1 277 ? 37.533 55.149 79.634 1.00 16.32 309 HIS D CA 1
ATOM 12413 C C . HIS D 1 277 ? 38.631 56.141 79.909 1.00 16.33 309 HIS D C 1
ATOM 12414 O O . HIS D 1 277 ? 39.206 56.694 78.973 1.00 17.54 309 HIS D O 1
ATOM 12421 N N . ILE D 1 278 ? 38.907 56.398 81.189 1.00 14.49 310 ILE D N 1
ATOM 12422 C CA . ILE D 1 278 ? 39.901 57.386 81.566 1.00 15.22 310 ILE D CA 1
ATOM 12423 C C . ILE D 1 278 ? 41.176 56.659 81.976 1.00 16.67 310 ILE D C 1
ATOM 12424 O O . ILE D 1 278 ? 41.110 55.681 82.733 1.00 14.82 310 ILE D O 1
ATOM 12429 N N . VAL D 1 279 ? 42.331 57.132 81.511 1.00 15.91 311 VAL D N 1
ATOM 12430 C CA . VAL D 1 279 ? 43.625 56.559 81.896 1.00 15.83 311 VAL D CA 1
ATOM 12431 C C . VAL D 1 279 ? 44.611 57.673 82.274 1.00 16.32 311 VAL D C 1
ATOM 12432 O O . VAL D 1 279 ? 44.930 58.536 81.454 1.00 15.81 311 VAL D O 1
ATOM 12436 N N . TRP D 1 280 ? 45.139 57.634 83.500 1.00 15.75 312 TRP D N 1
ATOM 12437 C CA . TRP D 1 280 ? 46.107 58.631 83.940 1.00 16.49 312 TRP D CA 1
ATOM 12438 C C . TRP D 1 280 ? 47.451 58.375 83.280 1.00 16.29 312 TRP D C 1
ATOM 12439 O O . TRP D 1 280 ? 47.913 57.219 83.201 1.00 16.82 312 TRP D O 1
ATOM 12450 N N . HIS D 1 281 ? 48.089 59.434 82.802 1.00 17.26 313 HIS D N 1
ATOM 12451 C CA . HIS D 1 281 ? 49.520 59.357 82.495 1.00 17.84 313 HIS D CA 1
ATOM 12452 C C . HIS D 1 281 ? 50.270 58.964 83.764 1.00 20.06 313 HIS D C 1
ATOM 12453 O O . HIS D 1 281 ? 49.902 59.392 84.850 1.00 20.49 313 HIS D O 1
ATOM 12460 N N . PRO D 1 282 ? 51.324 58.132 83.647 1.00 21.24 314 PRO D N 1
ATOM 12461 C CA . PRO D 1 282 ? 52.048 57.710 84.854 1.00 21.25 314 PRO D CA 1
ATOM 12462 C C . PRO D 1 282 ? 52.544 58.859 85.728 1.00 23.17 314 PRO D C 1
ATOM 12463 O O . PRO D 1 282 ? 52.630 58.710 86.948 1.00 22.87 314 PRO D O 1
ATOM 12467 N N . THR D 1 283 ? 52.859 60.002 85.126 1.00 21.62 315 THR D N 1
ATOM 12468 C CA . THR D 1 283 ? 53.263 61.182 85.906 1.00 23.08 315 THR D CA 1
ATOM 12469 C C . THR D 1 283 ? 52.138 61.777 86.771 1.00 22.56 315 THR D C 1
ATOM 12470 O O . THR D 1 283 ? 52.397 62.530 87.719 1.00 23.52 315 THR D O 1
ATOM 12474 N N . GLY D 1 284 ? 50.899 61.480 86.412 1.00 22.19 316 GLY D N 1
ATOM 12475 C CA . GLY D 1 284 ? 49.744 62.138 87.002 1.00 21.91 316 GLY D CA 1
ATOM 12476 C C . GLY D 1 284 ? 49.459 63.547 86.503 1.00 22.11 316 GLY D C 1
ATOM 12477 O O . GLY D 1 284 ? 48.548 64.218 87.008 1.00 21.59 316 GLY D O 1
ATOM 12478 N N . ASP D 1 285 ? 50.235 64.031 85.529 1.00 22.42 317 ASP D N 1
ATOM 12479 C CA . ASP D 1 285 ? 50.081 65.415 85.043 1.00 23.29 317 ASP D CA 1
ATOM 12480 C C . ASP D 1 285 ? 48.806 65.635 84.235 1.00 20.81 317 ASP D C 1
ATOM 12481 O O . ASP D 1 285 ? 48.342 66.790 84.071 1.00 20.76 317 ASP D O 1
ATOM 12486 N N . TRP D 1 286 ? 48.295 64.548 83.664 1.00 19.83 318 TRP D N 1
ATOM 12487 C CA . TRP D 1 286 ? 47.140 64.560 82.795 1.00 19.52 318 TRP D CA 1
ATOM 12488 C C . TRP D 1 286 ? 46.620 63.144 82.546 1.00 18.32 318 TRP D C 1
ATOM 12489 O O . TRP D 1 286 ? 47.278 62.157 82.888 1.00 19.16 318 TRP D O 1
ATOM 12500 N N . ALA D 1 287 ? 45.420 63.043 81.989 1.00 17.76 319 ALA D N 1
ATOM 12501 C CA . ALA D 1 287 ? 44.819 61.754 81.626 1.00 15.68 319 ALA D CA 1
ATOM 12502 C C . ALA D 1 287 ? 44.269 61.819 80.229 1.00 16.02 319 ALA D C 1
ATOM 12503 O O . ALA D 1 287 ? 43.886 62.886 79.744 1.00 18.47 319 ALA D O 1
ATOM 12505 N N . TYR D 1 288 ? 44.223 60.673 79.570 1.00 15.82 320 TYR D N 1
ATOM 12506 C CA . TYR D 1 288 ? 43.384 60.554 78.383 1.00 16.61 320 TYR D CA 1
ATOM 12507 C C . TYR D 1 288 ? 41.990 60.166 78.774 1.00 16.51 320 TYR D C 1
ATOM 12508 O O . TYR D 1 288 ? 41.799 59.350 79.683 1.00 16.78 320 TYR D O 1
ATOM 12517 N N . ILE D 1 289 ? 41.027 60.715 78.042 1.00 15.91 321 ILE D N 1
ATOM 12518 C CA . ILE D 1 289 ? 39.628 60.297 78.104 1.00 15.39 321 ILE D CA 1
ATOM 12519 C C . ILE D 1 289 ? 39.324 59.681 76.760 1.00 15.46 321 ILE D C 1
ATOM 12520 O O . ILE D 1 289 ? 39.224 60.413 75.738 1.00 15.38 321 ILE D O 1
ATOM 12525 N N . ILE D 1 290 ? 39.177 58.357 76.750 1.00 15.04 322 ILE D N 1
ATOM 12526 C CA . ILE D 1 290 ? 38.786 57.662 75.531 1.00 15.85 322 ILE D CA 1
ATOM 12527 C C . ILE D 1 290 ? 37.264 57.698 75.408 1.00 15.97 322 ILE D C 1
ATOM 12528 O O . ILE D 1 290 ? 36.535 57.206 76.290 1.00 15.49 322 ILE D O 1
ATOM 12533 N N . TYR D 1 291 ? 36.786 58.312 74.332 1.00 14.30 323 TYR D N 1
ATOM 12534 C CA . TYR D 1 291 ? 35.365 58.327 74.007 1.00 14.94 323 TYR D CA 1
ATOM 12535 C C . TYR D 1 291 ? 35.076 57.042 73.242 1.00 16.51 323 TYR D C 1
ATOM 12536 O O . TYR D 1 291 ? 35.169 57.010 72.031 1.00 16.62 323 TYR D O 1
ATOM 12545 N N . ASN D 1 292 ? 34.763 55.976 73.978 1.00 15.08 324 ASN D N 1
ATOM 12546 C CA . ASN D 1 292 ? 34.583 54.644 73.395 1.00 16.44 324 ASN D CA 1
ATOM 12547 C C . ASN D 1 292 ? 33.528 54.611 72.293 1.00 17.73 324 ASN D C 1
ATOM 12548 O O . ASN D 1 292 ? 33.690 53.917 71.301 1.00 19.63 324 ASN D O 1
ATOM 12553 N N . GLY D 1 293 ? 32.442 55.344 72.486 1.00 17.07 325 GLY D N 1
ATOM 12554 C CA . GLY D 1 293 ? 31.354 55.362 71.539 1.00 18.48 325 GLY D CA 1
ATOM 12555 C C . GLY D 1 293 ? 31.384 56.474 70.506 1.00 17.50 325 GLY D C 1
ATOM 12556 O O . GLY D 1 293 ? 30.619 56.433 69.538 1.00 19.37 325 GLY D O 1
ATOM 12557 N N . LYS D 1 294 ? 32.243 57.474 70.708 1.00 16.17 326 LYS D N 1
ATOM 12558 C CA . LYS D 1 294 ? 32.353 58.606 69.788 1.00 17.23 326 LYS D CA 1
ATOM 12559 C C . LYS D 1 294 ? 33.660 58.644 68.965 1.00 15.60 326 LYS D C 1
ATOM 12560 O O . LYS D 1 294 ? 33.834 59.547 68.162 1.00 16.35 326 LYS D O 1
ATOM 12566 N N . HIS D 1 295 ? 34.573 57.704 69.190 1.00 15.72 327 HIS D N 1
ATOM 12567 C CA . HIS D 1 295 ? 35.682 57.420 68.257 1.00 15.28 327 HIS D CA 1
ATOM 12568 C C . HIS D 1 295 ? 36.745 58.506 68.304 1.00 16.61 327 HIS D C 1
ATOM 12569 O O . HIS D 1 295 ? 37.291 58.914 67.288 1.00 15.97 327 HIS D O 1
ATOM 12576 N N . CYS D 1 296 ? 37.063 58.957 69.512 1.00 16.58 328 CYS D N 1
ATOM 12577 C CA . CYS D 1 296 ? 38.061 59.997 69.667 1.00 17.08 328 CYS D CA 1
ATOM 12578 C C . CYS D 1 296 ? 38.656 59.906 71.050 1.00 16.44 328 CYS D C 1
ATOM 12579 O O . CYS D 1 296 ? 38.144 59.199 71.917 1.00 15.14 328 CYS D O 1
ATOM 12582 N N . ILE D 1 297 ? 39.783 60.569 71.230 1.00 16.92 329 ILE D N 1
ATOM 12583 C CA . ILE D 1 297 ? 40.487 60.576 72.514 1.00 16.37 329 ILE D CA 1
ATOM 12584 C C . ILE D 1 297 ? 40.759 62.021 72.883 1.00 17.25 329 ILE D C 1
ATOM 12585 O O . ILE D 1 297 ? 41.244 62.801 72.034 1.00 17.36 329 ILE D O 1
ATOM 12590 N N . TYR D 1 298 ? 40.407 62.394 74.123 1.00 16.50 330 TYR D N 1
ATOM 12591 C CA . TYR D 1 298 ? 40.664 63.733 74.643 1.00 17.34 330 TYR D CA 1
ATOM 12592 C C . TYR D 1 298 ? 41.725 63.658 75.735 1.00 17.15 330 TYR D C 1
ATOM 12593 O O . TYR D 1 298 ? 41.999 62.569 76.280 1.00 16.78 330 TYR D O 1
ATOM 12602 N N . ARG D 1 299 ? 42.304 64.815 76.056 1.00 16.78 331 ARG D N 1
ATOM 12603 C CA . ARG D 1 299 ? 43.257 64.922 77.156 1.00 17.24 331 ARG D CA 1
ATOM 12604 C C . ARG D 1 299 ? 42.717 65.900 78.189 1.00 18.22 331 ARG D C 1
ATOM 12605 O O . ARG D 1 299 ? 42.183 66.963 77.845 1.00 18.28 331 ARG D O 1
ATOM 12613 N N . VAL D 1 300 ? 42.853 65.540 79.458 1.00 17.77 332 VAL D N 1
ATOM 12614 C CA . VAL D 1 300 ? 42.443 66.408 80.558 1.00 18.15 332 VAL D CA 1
ATOM 12615 C C . VAL D 1 300 ? 43.627 66.647 81.478 1.00 19.05 332 VAL D C 1
ATOM 12616 O O . VAL D 1 300 ? 44.193 65.700 82.034 1.00 19.56 332 VAL D O 1
ATOM 12620 N N . ASP D 1 301 ? 44.024 67.916 81.604 1.00 20.46 333 ASP D N 1
ATOM 12621 C CA . ASP D 1 301 ? 45.193 68.273 82.395 1.00 23.20 333 ASP D CA 1
ATOM 12622 C C . ASP D 1 301 ? 44.857 68.340 83.882 1.00 23.22 333 ASP D C 1
ATOM 12623 O O . ASP D 1 301 ? 43.782 68.760 84.271 1.00 23.13 333 ASP D O 1
ATOM 12628 N N . TYR D 1 302 ? 45.831 67.981 84.708 1.00 22.32 334 TYR D N 1
ATOM 12629 C CA . TYR D 1 302 ? 45.708 68.086 86.161 1.00 23.29 334 TYR D CA 1
ATOM 12630 C C . TYR D 1 302 ? 46.647 69.164 86.653 1.00 26.35 334 TYR D C 1
ATOM 12631 O O . TYR D 1 302 ? 47.843 69.093 86.378 1.00 26.32 334 TYR D O 1
ATOM 12640 N N . ASN D 1 303 ? 46.115 70.145 87.384 1.00 26.84 335 ASN D N 1
ATOM 12641 C CA . ASN D 1 303 ? 46.939 71.213 87.954 1.00 29.80 335 ASN D CA 1
ATOM 12642 C C . ASN D 1 303 ? 47.446 70.765 89.324 1.00 31.79 335 ASN D C 1
ATOM 12643 O O . ASN D 1 303 ? 46.667 70.585 90.255 1.00 30.35 335 ASN D O 1
ATOM 12648 N N . ARG D 1 304 ? 48.753 70.560 89.415 1.00 34.54 336 ARG D N 1
ATOM 12649 C CA . ARG D 1 304 ? 49.413 70.033 90.615 1.00 38.10 336 ARG D CA 1
ATOM 12650 C C . ARG D 1 304 ? 49.224 70.940 91.851 1.00 41.00 336 ARG D C 1
ATOM 12651 O O . ARG D 1 304 ? 49.124 70.454 92.980 1.00 41.45 336 ARG D O 1
ATOM 12659 N N . GLU D 1 305 ? 49.162 72.248 91.630 1.00 42.13 337 GLU D N 1
ATOM 12660 C CA . GLU D 1 305 ? 49.064 73.216 92.727 1.00 48.36 337 GLU D CA 1
ATOM 12661 C C . GLU D 1 305 ? 47.654 73.291 93.314 1.00 44.77 337 GLU D C 1
ATOM 12662 O O . GLU D 1 305 ? 47.484 73.225 94.530 1.00 46.19 337 GLU D O 1
ATOM 12668 N N . THR D 1 306 ? 46.650 73.404 92.445 1.00 39.37 338 THR D N 1
ATOM 12669 C CA . THR D 1 306 ? 45.250 73.527 92.868 1.00 34.25 338 THR D CA 1
ATOM 12670 C C . THR D 1 306 ? 44.516 72.187 92.994 1.00 33.34 338 THR D C 1
ATOM 12671 O O . THR D 1 306 ? 43.448 72.125 93.598 1.00 33.46 338 THR D O 1
ATOM 12675 N N . GLY D 1 307 ? 45.074 71.135 92.399 1.00 29.88 339 GLY D N 1
ATOM 12676 C CA . GLY D 1 307 ? 44.447 69.813 92.380 1.00 29.19 339 GLY D CA 1
ATOM 12677 C C . GLY D 1 307 ? 43.248 69.748 91.443 1.00 27.41 339 GLY D C 1
ATOM 12678 O O . GLY D 1 307 ? 42.502 68.766 91.466 1.00 25.84 339 GLY D O 1
ATOM 12679 N N . LYS D 1 308 ? 43.078 70.759 90.593 1.00 28.46 340 LYS D N 1
ATOM 12680 C CA . LYS D 1 308 ? 41.885 70.866 89.755 1.00 29.84 340 LYS D CA 1
ATOM 12681 C C . LYS D 1 308 ? 42.136 70.379 88.336 1.00 27.26 340 LYS D C 1
ATOM 12682 O O . LYS D 1 308 ? 43.256 70.484 87.826 1.00 26.34 340 LYS D O 1
ATOM 12688 N N . LEU D 1 309 ? 41.085 69.880 87.686 1.00 23.50 341 LEU D N 1
ATOM 12689 C CA . LEU D 1 309 ? 41.185 69.492 86.283 1.00 22.77 341 LEU D CA 1
ATOM 12690 C C . LEU D 1 309 ? 40.924 70.669 85.359 1.00 24.86 341 LEU D C 1
ATOM 12691 O O . LEU D 1 309 ? 40.056 71.487 85.642 1.00 27.49 341 LEU D O 1
ATOM 12696 N N . ALA D 1 310 ? 41.675 70.744 84.260 1.00 24.79 342 ALA D N 1
ATOM 12697 C CA . ALA D 1 310 ? 41.408 71.725 83.202 1.00 25.58 342 ALA D CA 1
ATOM 12698 C C . ALA D 1 310 ? 40.308 71.196 82.246 1.00 24.48 342 ALA D C 1
ATOM 12699 O O . ALA D 1 310 ? 39.938 70.026 82.287 1.00 23.28 342 ALA D O 1
ATOM 12701 N N . VAL D 1 311 ? 39.793 72.072 81.390 1.00 25.43 343 VAL D N 1
ATOM 12702 C CA . VAL D 1 311 ? 38.772 71.680 80.413 1.00 24.59 343 VAL D CA 1
ATOM 12703 C C . VAL D 1 311 ? 39.400 70.693 79.452 1.00 22.82 343 VAL D C 1
ATOM 12704 O O . VAL D 1 311 ? 40.492 70.958 78.935 1.00 22.91 343 VAL D O 1
ATOM 12708 N N . PRO D 1 312 ? 38.740 69.550 79.222 1.00 22.36 344 PRO D N 1
ATOM 12709 C CA . PRO D 1 312 ? 39.325 68.576 78.306 1.00 21.04 344 PRO D CA 1
ATOM 12710 C C . PRO D 1 312 ? 39.377 69.095 76.876 1.00 21.23 344 PRO D C 1
ATOM 12711 O O . PRO D 1 312 ? 38.541 69.923 76.480 1.00 21.57 344 PRO D O 1
ATOM 12715 N N . TYR D 1 313 ? 40.384 68.644 76.130 1.00 20.39 345 TYR D N 1
ATOM 12716 C CA . TYR D 1 313 ? 40.496 68.982 74.707 1.00 19.94 345 TYR D CA 1
ATOM 12717 C C . TYR D 1 313 ? 40.811 67.758 73.862 1.00 18.43 345 TYR D C 1
ATOM 12718 O O . TYR D 1 313 ? 41.448 66.819 74.346 1.00 18.03 345 TYR D O 1
ATOM 12727 N N . ILE D 1 314 ? 40.350 67.750 72.605 1.00 18.05 346 ILE D N 1
ATOM 12728 C CA . ILE D 1 314 ? 40.540 66.579 71.745 1.00 17.84 346 ILE D CA 1
ATOM 12729 C C . ILE D 1 314 ? 42.015 66.438 71.317 1.00 18.41 346 ILE D C 1
ATOM 12730 O O . ILE D 1 314 ? 42.706 67.444 71.092 1.00 20.43 346 ILE D O 1
ATOM 12735 N N . VAL D 1 315 ? 42.488 65.195 71.236 1.00 18.02 347 VAL D N 1
ATOM 12736 C CA . VAL D 1 315 ? 43.842 64.873 70.778 1.00 18.57 347 VAL D CA 1
ATOM 12737 C C . VAL D 1 315 ? 43.819 64.165 69.438 1.00 18.25 347 VAL D C 1
ATOM 12738 O O . VAL D 1 315 ? 44.616 64.504 68.546 1.00 18.65 347 VAL D O 1
ATOM 12742 N N . CYS D 1 316 ? 42.949 63.175 69.293 1.00 17.99 348 CYS D N 1
ATOM 12743 C CA . CYS D 1 316 ? 42.865 62.446 68.034 1.00 18.92 348 CYS D CA 1
ATOM 12744 C C . CYS D 1 316 ? 41.475 61.903 67.754 1.00 17.76 348 CYS D C 1
ATOM 12745 O O . CYS D 1 316 ? 40.608 61.836 68.646 1.00 17.16 348 CYS D O 1
ATOM 12748 N N . GLY D 1 317 ? 41.287 61.527 66.497 1.00 17.56 349 GLY D N 1
ATOM 12749 C CA . GLY D 1 317 ? 39.985 61.137 65.976 1.00 17.70 349 GLY D CA 1
ATOM 12750 C C . GLY D 1 317 ? 39.076 62.305 65.715 1.00 18.10 349 GLY D C 1
ATOM 12751 O O . GLY D 1 317 ? 39.451 63.474 65.904 1.00 19.05 349 GLY D O 1
ATOM 12752 N N . GLN D 1 318 ? 37.865 61.986 65.270 1.00 17.14 350 GLN D N 1
ATOM 12753 C CA . GLN D 1 318 ? 36.834 62.980 65.085 1.00 18.22 350 GLN D CA 1
ATOM 12754 C C . GLN D 1 318 ? 35.576 62.418 65.716 1.00 17.87 350 GLN D C 1
ATOM 12755 O O . GLN D 1 318 ? 35.148 61.332 65.390 1.00 17.17 350 GLN D O 1
ATOM 12761 N N . HIS D 1 319 ? 35.032 63.182 66.657 1.00 18.72 351 HIS D N 1
ATOM 12762 C CA . HIS D 1 319 ? 33.857 62.849 67.420 1.00 18.46 351 HIS D CA 1
ATOM 12763 C C . HIS D 1 319 ? 32.719 62.447 66.464 1.00 18.17 351 HIS D C 1
ATOM 12764 O O . HIS D 1 319 ? 32.365 63.181 65.526 1.00 18.59 351 HIS D O 1
ATOM 12771 N N . SER D 1 320 ? 32.196 61.258 66.708 1.00 18.16 352 SER D N 1
ATOM 12772 C CA . SER D 1 320 ? 31.086 60.681 65.969 1.00 19.92 352 SER D CA 1
ATOM 12773 C C . SER D 1 320 ? 31.428 60.315 64.509 1.00 21.05 352 SER D C 1
ATOM 12774 O O . SER D 1 320 ? 30.516 60.181 63.663 1.00 19.96 352 SER D O 1
ATOM 12777 N N . SER D 1 321 ? 32.723 60.171 64.201 1.00 19.81 353 SER D N 1
ATOM 12778 C CA A SER D 1 321 ? 33.150 59.817 62.846 0.50 20.39 353 SER D CA 1
ATOM 12779 C CA B SER D 1 321 ? 33.159 59.820 62.843 0.50 21.10 353 SER D CA 1
ATOM 12780 C C . SER D 1 321 ? 34.046 58.591 62.881 1.00 18.94 353 SER D C 1
ATOM 12781 O O . SER D 1 321 ? 35.269 58.709 62.954 1.00 19.73 353 SER D O 1
ATOM 12786 N N . PRO D 1 322 ? 33.431 57.391 62.859 1.00 18.38 354 PRO D N 1
ATOM 12787 C CA . PRO D 1 322 ? 34.217 56.170 62.961 1.00 18.56 354 PRO D CA 1
ATOM 12788 C C . PRO D 1 322 ? 34.936 55.863 61.675 1.00 17.81 354 PRO D C 1
ATOM 12789 O O . PRO D 1 322 ? 34.409 56.116 60.586 1.00 18.68 354 PRO D O 1
ATOM 12793 N N . GLY D 1 323 ? 36.134 55.306 61.802 1.00 18.00 355 GLY D N 1
ATOM 12794 C CA . GLY D 1 323 ? 36.865 54.805 60.659 1.00 20.99 355 GLY D CA 1
ATOM 12795 C C . GLY D 1 323 ? 38.209 54.255 61.084 1.00 19.73 355 GLY D C 1
ATOM 12796 O O . GLY D 1 323 ? 38.600 54.381 62.244 1.00 18.38 355 GLY D O 1
ATOM 12797 N N . TRP D 1 324 ? 38.921 53.682 60.127 1.00 20.99 356 TRP D N 1
ATOM 12798 C CA . TRP D 1 324 ? 40.282 53.228 60.336 1.00 21.92 356 TRP D CA 1
ATOM 12799 C C . TRP D 1 324 ? 41.202 54.025 59.437 1.00 21.16 356 TRP D C 1
ATOM 12800 O O . TRP D 1 324 ? 41.392 53.702 58.257 1.00 21.61 356 TRP D O 1
ATOM 12811 N N . VAL D 1 325 ? 41.751 55.103 59.988 1.00 19.94 357 VAL D N 1
ATOM 12812 C CA . VAL D 1 325 ? 42.639 55.979 59.235 1.00 22.30 357 VAL D CA 1
ATOM 12813 C C . VAL D 1 325 ? 43.776 56.363 60.163 1.00 21.41 357 VAL D C 1
ATOM 12814 O O . VAL D 1 325 ? 43.556 56.984 61.200 1.00 20.35 357 VAL D O 1
ATOM 12818 N N . ASP D 1 326 ? 44.993 55.971 59.805 1.00 21.61 358 ASP D N 1
ATOM 12819 C CA . ASP D 1 326 ? 46.166 56.357 60.587 1.00 22.03 358 ASP D CA 1
ATOM 12820 C C . ASP D 1 326 ? 46.507 57.792 60.198 1.00 23.20 358 ASP D C 1
ATOM 12821 O O . ASP D 1 326 ? 46.261 58.210 59.072 1.00 24.36 358 ASP D O 1
ATOM 12826 N N . GLY D 1 327 ? 47.056 58.557 61.122 1.00 21.77 359 GLY D N 1
ATOM 12827 C CA . GLY D 1 327 ? 47.426 59.911 60.801 1.00 24.18 359 GLY D CA 1
ATOM 12828 C C . GLY D 1 327 ? 47.696 60.726 62.037 1.00 22.33 359 GLY D C 1
ATOM 12829 O O . GLY D 1 327 ? 47.850 60.176 63.121 1.00 22.14 359 GLY D O 1
ATOM 12838 N N . GLY D 1 329 ? 46.765 63.368 64.829 1.00 21.32 361 GLY D N 1
ATOM 12839 C CA . GLY D 1 329 ? 45.692 63.989 65.615 1.00 20.88 361 GLY D CA 1
ATOM 12840 C C . GLY D 1 329 ? 44.292 63.771 65.075 1.00 20.45 361 GLY D C 1
ATOM 12841 O O . GLY D 1 329 ? 43.837 62.624 64.910 1.00 18.67 361 GLY D O 1
ATOM 12842 N N . THR D 1 330 ? 43.605 64.873 64.784 1.00 19.73 362 THR D N 1
ATOM 12843 C CA . THR D 1 330 ? 42.210 64.831 64.343 1.00 19.64 362 THR D CA 1
ATOM 12844 C C . THR D 1 330 ? 42.026 64.514 62.862 1.00 21.14 362 THR D C 1
ATOM 12845 O O . THR D 1 330 ? 40.900 64.507 62.371 1.00 21.29 362 THR D O 1
ATOM 12849 N N . GLY D 1 331 ? 43.132 64.260 62.151 1.00 21.58 363 GLY D N 1
ATOM 12850 C CA . GLY D 1 331 ? 43.099 63.673 60.812 1.00 22.85 363 GLY D CA 1
ATOM 12851 C C . GLY D 1 331 ? 43.030 62.156 60.837 1.00 20.74 363 GLY D C 1
ATOM 12852 O O . GLY D 1 331 ? 42.702 61.522 59.842 1.00 21.78 363 GLY D O 1
ATOM 12853 N N . ALA D 1 332 ? 43.338 61.570 61.984 1.00 19.82 364 ALA D N 1
ATOM 12854 C CA . ALA D 1 332 ? 43.150 60.145 62.212 1.00 18.59 364 ALA D CA 1
ATOM 12855 C C . ALA D 1 332 ? 41.670 59.857 62.440 1.00 17.98 364 ALA D C 1
ATOM 12856 O O . ALA D 1 332 ? 40.896 60.746 62.802 1.00 18.34 364 ALA D O 1
ATOM 12858 N N . ARG D 1 333 ? 41.273 58.621 62.164 1.00 17.24 365 ARG D N 1
ATOM 12859 C CA . ARG D 1 333 ? 39.964 58.137 62.536 1.00 16.91 365 ARG D CA 1
ATOM 12860 C C . ARG D 1 333 ? 40.147 56.871 63.325 1.00 17.11 365 ARG D C 1
ATOM 12861 O O . ARG D 1 333 ? 40.990 56.015 62.981 1.00 16.57 365 ARG D O 1
ATOM 12869 N N . LEU D 1 334 ? 39.344 56.773 64.384 1.00 16.20 366 LEU D N 1
ATOM 12870 C CA . LEU D 1 334 ? 39.284 55.631 65.275 1.00 15.60 366 LEU D CA 1
ATOM 12871 C C . LEU D 1 334 ? 37.936 54.976 65.113 1.00 15.59 366 LEU D C 1
ATOM 12872 O O . LEU D 1 334 ? 36.984 55.596 64.601 1.00 15.20 366 LEU D O 1
ATOM 12877 N N . TRP D 1 335 ? 37.859 53.732 65.554 1.00 15.65 367 TRP D N 1
ATOM 12878 C CA . TRP D 1 335 ? 36.613 53.000 65.478 1.00 16.27 367 TRP D CA 1
ATOM 12879 C C . TRP D 1 335 ? 36.431 52.111 66.698 1.00 17.06 367 TRP D C 1
ATOM 12880 O O . TRP D 1 335 ? 36.970 50.999 66.769 1.00 16.32 367 TRP D O 1
ATOM 12891 N N . GLY D 1 336 ? 35.696 52.634 67.653 1.00 16.61 368 GLY D N 1
ATOM 12892 C CA . GLY D 1 336 ? 35.437 51.969 68.924 1.00 16.65 368 GLY D CA 1
ATOM 12893 C C . GLY D 1 336 ? 36.690 51.804 69.758 1.00 15.42 368 GLY D C 1
ATOM 12894 O O . GLY D 1 336 ? 36.999 50.695 70.195 1.00 16.25 368 GLY D O 1
ATOM 12895 N N . PRO D 1 337 ? 37.430 52.898 69.992 1.00 14.85 369 PRO D N 1
ATOM 12896 C CA . PRO D 1 337 ? 38.597 52.776 70.874 1.00 14.94 369 PRO D CA 1
ATOM 12897 C C . PRO D 1 337 ? 38.147 52.383 72.270 1.00 16.53 369 PRO D C 1
ATOM 12898 O O . PRO D 1 337 ? 37.210 52.968 72.802 1.00 15.86 369 PRO D O 1
ATOM 12902 N N . ASN D 1 338 ? 38.775 51.366 72.844 1.00 16.37 370 ASN D N 1
ATOM 12903 C CA . ASN D 1 338 ? 38.302 50.839 74.110 1.00 15.71 370 ASN D CA 1
ATOM 12904 C C . ASN D 1 338 ? 39.321 51.025 75.200 1.00 17.16 370 ASN D C 1
ATOM 12905 O O . ASN D 1 338 ? 39.465 52.147 75.664 1.00 20.05 370 ASN D O 1
ATOM 12910 N N . GLN D 1 339 ? 40.037 49.987 75.627 1.00 15.54 371 GLN D N 1
ATOM 12911 C CA . GLN D 1 339 ? 41.056 50.194 76.642 1.00 15.09 371 GLN D CA 1
ATOM 12912 C C . GLN D 1 339 ? 42.381 50.654 76.024 1.00 14.63 371 GLN D C 1
ATOM 12913 O O . GLN D 1 339 ? 42.766 50.229 74.922 1.00 15.38 371 GLN D O 1
ATOM 12919 N N . GLY D 1 340 ? 43.066 51.521 76.748 1.00 15.67 372 GLY D N 1
ATOM 12920 C CA . GLY D 1 340 ? 44.435 51.911 76.433 1.00 16.83 372 GLY D CA 1
ATOM 12921 C C . GLY D 1 340 ? 45.340 51.924 77.650 1.00 18.41 372 GLY D C 1
ATOM 12922 O O . GLY D 1 340 ? 44.870 52.017 78.784 1.00 18.99 372 GLY D O 1
ATOM 12923 N N . ILE D 1 341 ? 46.637 51.809 77.398 1.00 16.85 373 ILE D N 1
ATOM 12924 C CA . ILE D 1 341 ? 47.659 51.807 78.426 1.00 16.76 373 ILE D CA 1
ATOM 12925 C C . ILE D 1 341 ? 48.910 52.556 77.995 1.00 16.93 373 ILE D C 1
ATOM 12926 O O . ILE D 1 341 ? 49.259 52.586 76.811 1.00 20.03 373 ILE D O 1
ATOM 12931 N N . PHE D 1 342 ? 49.609 53.136 78.961 1.00 16.58 374 PHE D N 1
ATOM 12932 C CA . PHE D 1 342 ? 50.887 53.784 78.689 1.00 17.65 374 PHE D CA 1
ATOM 12933 C C . PHE D 1 342 ? 52.027 52.788 78.806 1.00 18.32 374 PHE D C 1
ATOM 12934 O O . PHE D 1 342 ? 52.105 52.012 79.792 1.00 18.65 374 PHE D O 1
ATOM 12942 N N . VAL D 1 343 ? 52.916 52.811 77.821 1.00 19.27 375 VAL D N 1
ATOM 12943 C CA . VAL D 1 343 ? 54.070 51.922 77.779 1.00 20.56 375 VAL D CA 1
ATOM 12944 C C . VAL D 1 343 ? 55.326 52.739 77.534 1.00 21.83 375 VAL D C 1
ATOM 12945 O O . VAL D 1 343 ? 55.382 53.571 76.615 1.00 20.98 375 VAL D O 1
ATOM 12949 N N . LYS D 1 344 ? 56.336 52.524 78.370 1.00 25.54 376 LYS D N 1
ATOM 12950 C CA . LYS D 1 344 ? 57.558 53.296 78.261 1.00 29.64 376 LYS D CA 1
ATOM 12951 C C . LYS D 1 344 ? 58.266 53.007 76.942 1.00 30.93 376 LYS D C 1
ATOM 12952 O O . LYS D 1 344 ? 58.354 51.855 76.516 1.00 28.91 376 LYS D O 1
ATOM 12958 N N . ASN D 1 345 ? 58.713 54.073 76.281 1.00 29.51 377 ASN D N 1
ATOM 12959 C CA . ASN D 1 345 ? 59.480 53.983 75.041 1.00 32.02 377 ASN D CA 1
ATOM 12960 C C . ASN D 1 345 ? 60.884 54.516 75.318 1.00 35.27 377 ASN D C 1
ATOM 12961 O O . ASN D 1 345 ? 61.071 55.697 75.616 1.00 33.79 377 ASN D O 1
ATOM 12966 N N . GLU D 1 346 ? 61.871 53.638 75.209 1.00 39.46 378 GLU D N 1
ATOM 12967 C CA . GLU D 1 346 ? 63.259 54.013 75.479 1.00 44.15 378 GLU D CA 1
ATOM 12968 C C . GLU D 1 346 ? 63.791 55.080 74.531 1.00 41.87 378 GLU D C 1
ATOM 12969 O O . GLU D 1 346 ? 64.678 55.836 74.916 1.00 43.09 378 GLU D O 1
ATOM 12975 N N . ALA D 1 347 ? 63.245 55.165 73.314 1.00 38.30 379 ALA D N 1
ATOM 12976 C CA . ALA D 1 347 ? 63.619 56.223 72.371 1.00 39.30 379 ALA D CA 1
ATOM 12977 C C . ALA D 1 347 ? 63.262 57.624 72.885 1.00 39.02 379 ALA D C 1
ATOM 12978 O O . ALA D 1 347 ? 63.817 58.613 72.408 1.00 39.64 379 ALA D O 1
ATOM 12980 N N . TYR D 1 348 ? 62.342 57.706 73.852 1.00 36.82 380 TYR D N 1
ATOM 12981 C CA . TYR D 1 348 ? 61.951 58.988 74.453 1.00 37.81 380 TYR D CA 1
ATOM 12982 C C . TYR D 1 348 ? 62.693 59.284 75.768 1.00 39.51 380 TYR D C 1
ATOM 12983 O O . TYR D 1 348 ? 62.356 60.249 76.463 1.00 38.03 380 TYR D O 1
ATOM 12992 N N . ALA D 1 349 ? 63.684 58.465 76.123 1.00 44.85 381 ALA D N 1
ATOM 12993 C CA . ALA D 1 349 ? 64.379 58.618 77.408 1.00 45.40 381 ALA D CA 1
ATOM 12994 C C . ALA D 1 349 ? 64.792 60.077 77.645 1.00 45.19 381 ALA D C 1
ATOM 12995 O O . ALA D 1 349 ? 65.444 60.692 76.803 1.00 44.20 381 ALA D O 1
ATOM 12997 N N . GLY D 1 350 ? 64.362 60.634 78.775 1.00 45.30 382 GLY D N 1
ATOM 12998 C CA . GLY D 1 350 ? 64.744 61.986 79.161 1.00 47.82 382 GLY D CA 1
ATOM 12999 C C . GLY D 1 350 ? 63.902 63.114 78.589 1.00 48.67 382 GLY D C 1
ATOM 13000 O O . GLY D 1 350 ? 64.148 64.274 78.892 1.00 45.61 382 GLY D O 1
ATOM 13001 N N . GLU D 1 351 ? 62.913 62.792 77.759 1.00 43.69 383 GLU D N 1
ATOM 13002 C CA . GLU D 1 351 ? 61.973 63.802 77.264 1.00 41.69 383 GLU D CA 1
ATOM 13003 C C . GLU D 1 351 ? 60.857 63.960 78.296 1.00 38.76 383 GLU D C 1
ATOM 13004 O O . GLU D 1 351 ? 60.801 63.181 79.252 1.00 34.89 383 GLU D O 1
ATOM 13010 N N . GLU D 1 352 ? 59.989 64.958 78.131 1.00 38.12 384 GLU D N 1
ATOM 13011 C CA . GLU D 1 352 ? 58.931 65.194 79.119 1.00 39.29 384 GLU D CA 1
ATOM 13012 C C . GLU D 1 352 ? 57.944 64.035 79.170 1.00 33.71 384 GLU D C 1
ATOM 13013 O O . GLU D 1 352 ? 57.491 63.660 80.245 1.00 33.53 384 GLU D O 1
ATOM 13019 N N . ASP D 1 353 ? 57.605 63.498 78.001 1.00 31.16 385 ASP D N 1
ATOM 13020 C CA . ASP D 1 353 ? 56.744 62.327 77.902 1.00 28.88 385 ASP D CA 1
ATOM 13021 C C . ASP D 1 353 ? 57.552 61.114 77.440 1.00 27.46 385 ASP D C 1
ATOM 13022 O O . ASP D 1 353 ? 57.958 61.037 76.284 1.00 29.04 385 ASP D O 1
ATOM 13027 N N . GLU D 1 354 ? 57.780 60.175 78.353 1.00 25.62 386 GLU D N 1
ATOM 13028 C CA . GLU D 1 354 ? 58.550 58.974 78.041 1.00 26.54 386 GLU D CA 1
ATOM 13029 C C . GLU D 1 354 ? 57.711 57.787 77.561 1.00 25.72 386 GLU D C 1
ATOM 13030 O O . GLU D 1 354 ? 58.251 56.695 77.415 1.00 24.59 386 GLU D O 1
ATOM 13036 N N . TYR D 1 355 ? 56.413 57.996 77.316 1.00 23.82 387 TYR D N 1
ATOM 13037 C CA . TYR D 1 355 ? 55.443 56.912 77.092 1.00 22.11 387 TYR D CA 1
ATOM 13038 C C . TYR D 1 355 ? 54.695 57.021 75.777 1.00 23.10 387 TYR D C 1
ATOM 13039 O O . TYR D 1 355 ? 54.336 58.115 75.363 1.00 24.13 387 TYR D O 1
ATOM 13048 N N . ASP D 1 356 ? 54.421 55.869 75.157 1.00 19.86 388 ASP D N 1
ATOM 13049 C CA . ASP D 1 356 ? 53.428 55.773 74.094 1.00 19.39 388 ASP D CA 1
ATOM 13050 C C . ASP D 1 356 ? 52.151 55.202 74.704 1.00 18.31 388 ASP D C 1
ATOM 13051 O O . ASP D 1 356 ? 52.184 54.600 75.771 1.00 20.11 388 ASP D O 1
ATOM 13056 N N . PHE D 1 357 ? 51.030 55.438 74.027 1.00 17.92 389 PHE D N 1
ATOM 13057 C CA . PHE D 1 357 ? 49.715 55.004 74.489 1.00 16.70 389 PHE D CA 1
ATOM 13058 C C . PHE D 1 357 ? 49.183 53.973 73.496 1.00 18.13 389 PHE D C 1
ATOM 13059 O O . PHE D 1 357 ? 48.860 54.307 72.369 1.00 18.44 389 PHE D O 1
ATOM 13067 N N . TYR D 1 358 ? 49.169 52.708 73.918 1.00 17.17 390 TYR D N 1
ATOM 13068 C CA . TYR D 1 358 ? 48.671 51.591 73.114 1.00 17.13 390 TYR D CA 1
ATOM 13069 C C . TYR D 1 358 ? 47.216 51.316 73.475 1.00 16.48 390 TYR D C 1
ATOM 13070 O O . TYR D 1 358 ? 46.865 51.209 74.655 1.00 17.52 390 TYR D O 1
ATOM 13079 N N . PHE D 1 359 ? 46.361 51.211 72.464 1.00 14.91 391 PHE D N 1
ATOM 13080 C CA . PHE D 1 359 ? 44.950 50.998 72.705 1.00 15.38 391 PHE D CA 1
ATOM 13081 C C . PHE D 1 359 ? 44.347 50.048 71.698 1.00 15.38 391 PHE D C 1
ATOM 13082 O O . PHE D 1 359 ? 44.844 49.909 70.554 1.00 15.68 391 PHE D O 1
ATOM 13090 N N . CYS D 1 360 ? 43.295 49.377 72.148 1.00 15.12 392 CYS D N 1
ATOM 13091 C CA . CYS D 1 360 ? 42.509 48.483 71.329 1.00 14.38 392 CYS D CA 1
ATOM 13092 C C . CYS D 1 360 ? 41.437 49.303 70.645 1.00 15.46 392 CYS D C 1
ATOM 13093 O O . CYS D 1 360 ? 40.692 50.036 71.296 1.00 16.81 392 CYS D O 1
ATOM 13096 N N . ASP D 1 361 ? 41.414 49.218 69.325 1.00 15.69 393 ASP D N 1
ATOM 13097 C CA . ASP D 1 361 ? 40.421 49.886 68.513 1.00 17.56 393 ASP D CA 1
ATOM 13098 C C . ASP D 1 361 ? 39.504 48.748 68.081 1.00 16.49 393 ASP D C 1
ATOM 13099 O O . ASP D 1 361 ? 39.787 48.028 67.126 1.00 16.97 393 ASP D O 1
ATOM 13104 N N . ARG D 1 362 ? 38.445 48.558 68.856 1.00 15.79 394 ARG D N 1
ATOM 13105 C CA . ARG D 1 362 ? 37.627 47.347 68.807 1.00 16.86 394 ARG D CA 1
ATOM 13106 C C . ARG D 1 362 ? 36.997 47.083 67.455 1.00 15.48 394 ARG D C 1
ATOM 13107 O O . ARG D 1 362 ? 36.975 45.929 66.965 1.00 16.51 394 ARG D O 1
ATOM 13115 N N . ASP D 1 363 ? 36.494 48.136 66.825 1.00 16.58 395 ASP D N 1
ATOM 13116 C CA . ASP D 1 363 ? 35.700 47.980 65.617 1.00 16.75 395 ASP D CA 1
ATOM 13117 C C . ASP D 1 363 ? 36.488 48.126 64.319 1.00 18.49 395 ASP D C 1
ATOM 13118 O O . ASP D 1 363 ? 35.968 47.816 63.246 1.00 18.12 395 ASP D O 1
ATOM 13123 N N . SER D 1 364 ? 37.747 48.556 64.409 1.00 18.07 396 SER D N 1
ATOM 13124 C CA . SER D 1 364 ? 38.699 48.406 63.285 1.00 18.58 396 SER D CA 1
ATOM 13125 C C . SER D 1 364 ? 39.515 47.118 63.443 1.00 17.62 396 SER D C 1
ATOM 13126 O O . SER D 1 364 ? 40.258 46.738 62.558 1.00 16.46 396 SER D O 1
ATOM 13129 N N . HIS D 1 365 ? 39.381 46.475 64.597 1.00 16.19 397 HIS D N 1
ATOM 13130 C CA . HIS D 1 365 ? 40.038 45.202 64.918 1.00 16.30 397 HIS D CA 1
ATOM 13131 C C . HIS D 1 365 ? 41.553 45.306 64.975 1.00 16.89 397 HIS D C 1
ATOM 13132 O O . HIS D 1 365 ? 42.259 44.430 64.495 1.00 16.02 397 HIS D O 1
ATOM 13139 N N . THR D 1 366 ? 42.033 46.379 65.590 1.00 16.82 398 THR D N 1
ATOM 13140 C CA . THR D 1 366 ? 43.456 46.620 65.682 1.00 17.10 398 THR D CA 1
ATOM 13141 C C . THR D 1 366 ? 43.878 47.005 67.080 1.00 17.69 398 THR D C 1
ATOM 13142 O O . THR D 1 366 ? 43.066 47.398 67.900 1.00 16.56 398 THR D O 1
ATOM 13146 N N . VAL D 1 367 ? 45.174 46.875 67.316 1.00 16.35 399 VAL D N 1
ATOM 13147 C CA . VAL D 1 367 ? 45.852 47.541 68.391 1.00 15.84 399 VAL D CA 1
ATOM 13148 C C . VAL D 1 367 ? 46.556 48.720 67.712 1.00 16.81 399 VAL D C 1
ATOM 13149 O O . VAL D 1 367 ? 47.191 48.546 66.667 1.00 17.29 399 VAL D O 1
ATOM 13153 N N . ARG D 1 368 ? 46.388 49.909 68.286 1.00 16.16 400 ARG D N 1
ATOM 13154 C CA . ARG D 1 368 ? 46.925 51.145 67.717 1.00 17.31 400 ARG D CA 1
ATOM 13155 C C . ARG D 1 368 ? 47.759 51.857 68.753 1.00 18.14 400 ARG D C 1
ATOM 13156 O O . ARG D 1 368 ? 47.694 51.532 69.944 1.00 17.70 400 ARG D O 1
ATOM 13164 N N . VAL D 1 369 ? 48.568 52.800 68.292 1.00 17.81 401 VAL D N 1
ATOM 13165 C CA . VAL D 1 369 ? 49.462 53.552 69.159 1.00 19.13 401 VAL D CA 1
ATOM 13166 C C . VAL D 1 369 ? 49.258 55.033 68.904 1.00 20.15 401 VAL D C 1
ATOM 13167 O O . VAL D 1 369 ? 49.144 55.450 67.745 1.00 18.47 401 VAL D O 1
ATOM 13171 N N . LEU D 1 370 ? 49.175 55.794 70.000 1.00 18.63 402 LEU D N 1
ATOM 13172 C CA . LEU D 1 370 ? 49.113 57.246 70.009 1.00 18.15 402 LEU D CA 1
ATOM 13173 C C . LEU D 1 370 ? 50.367 57.766 70.702 1.00 19.71 402 LEU D C 1
ATOM 13174 O O . LEU D 1 370 ? 50.591 57.523 71.904 1.00 18.73 402 LEU D O 1
ATOM 13179 N N . THR D 1 371 ? 51.204 58.454 69.927 1.00 19.85 403 THR D N 1
ATOM 13180 C CA . THR D 1 371 ? 52.461 59.000 70.411 1.00 20.91 403 THR D CA 1
ATOM 13181 C C . THR D 1 371 ? 52.234 60.366 71.064 1.00 21.54 403 THR D C 1
ATOM 13182 O O . THR D 1 371 ? 51.186 60.978 70.843 1.00 21.17 403 THR D O 1
ATOM 13186 N N . PRO D 1 372 ? 53.214 60.853 71.849 1.00 22.80 404 PRO D N 1
ATOM 13187 C CA . PRO D 1 372 ? 53.112 62.177 72.469 1.00 24.95 404 PRO D CA 1
ATOM 13188 C C . PRO D 1 372 ? 52.864 63.342 71.507 1.00 28.22 404 PRO D C 1
ATOM 13189 O O . PRO D 1 372 ? 52.184 64.294 71.884 1.00 28.58 404 PRO D O 1
ATOM 13193 N N . GLU D 1 373 ? 53.376 63.256 70.279 1.00 29.06 405 GLU D N 1
ATOM 13194 C CA . GLU D 1 373 ? 53.108 64.307 69.277 1.00 31.10 405 GLU D CA 1
ATOM 13195 C C . GLU D 1 373 ? 51.671 64.237 68.710 1.00 30.98 405 GLU D C 1
ATOM 13196 O O . GLU D 1 373 ? 51.213 65.149 68.026 1.00 31.62 405 GLU D O 1
ATOM 13202 N N . GLY D 1 374 ? 50.976 63.151 68.996 1.00 25.60 406 GLY D N 1
ATOM 13203 C CA . GLY D 1 374 ? 49.561 62.985 68.632 1.00 24.76 406 GLY D CA 1
ATOM 13204 C C . GLY D 1 374 ? 49.356 62.159 67.377 1.00 23.56 406 GLY D C 1
ATOM 13205 O O . GLY D 1 374 ? 48.274 62.175 66.787 1.00 24.74 406 GLY D O 1
ATOM 13206 N N . ARG D 1 375 ? 50.374 61.409 66.981 1.00 21.58 407 ARG D N 1
ATOM 13207 C CA . ARG D 1 375 ? 50.264 60.555 65.805 1.00 22.50 407 ARG D CA 1
ATOM 13208 C C . ARG D 1 375 ? 49.660 59.216 66.175 1.00 21.21 407 ARG D C 1
ATOM 13209 O O . ARG D 1 375 ? 50.076 58.607 67.163 1.00 20.12 407 ARG D O 1
ATOM 13217 N N . VAL D 1 376 ? 48.717 58.754 65.355 1.00 20.50 408 VAL D N 1
ATOM 13218 C CA . VAL D 1 376 ? 48.055 57.458 65.525 1.00 19.38 408 VAL D CA 1
ATOM 13219 C C . VAL D 1 376 ? 48.561 56.537 64.413 1.00 19.86 408 VAL D C 1
ATOM 13220 O O . VAL D 1 376 ? 48.440 56.877 63.229 1.00 21.00 408 VAL D O 1
ATOM 13224 N N . THR D 1 377 ? 49.125 55.389 64.799 1.00 19.82 409 THR D N 1
ATOM 13225 C CA . THR D 1 377 ? 49.548 54.351 63.859 1.00 21.38 409 THR D CA 1
ATOM 13226 C C . THR D 1 377 ? 48.980 52.996 64.288 1.00 21.68 409 THR D C 1
ATOM 13227 O O . THR D 1 377 ? 48.680 52.793 65.460 1.00 23.69 409 THR D O 1
ATOM 13231 N N . THR D 1 378 ? 48.845 52.069 63.350 1.00 20.46 410 THR D N 1
ATOM 13232 C CA . THR D 1 378 ? 48.351 50.734 63.679 1.00 19.21 410 THR D CA 1
ATOM 13233 C C . THR D 1 378 ? 49.522 49.810 63.967 1.00 20.21 410 THR D C 1
ATOM 13234 O O . THR D 1 378 ? 50.449 49.700 63.157 1.00 20.94 410 THR D O 1
ATOM 13238 N N . TYR D 1 379 ? 49.479 49.180 65.133 1.00 19.37 411 TYR D N 1
ATOM 13239 C CA . TYR D 1 379 ? 50.516 48.279 65.615 1.00 19.78 411 TYR D CA 1
ATOM 13240 C C . TYR D 1 379 ? 50.278 46.845 65.160 1.00 19.82 411 TYR D C 1
ATOM 13241 O O . TYR D 1 379 ? 51.220 46.187 64.697 1.00 21.43 411 TYR D O 1
ATOM 13250 N N . ALA D 1 380 ? 49.033 46.374 65.241 1.00 19.03 412 ALA D N 1
ATOM 13251 C CA . ALA D 1 380 ? 48.734 44.962 64.947 1.00 19.45 412 ALA D CA 1
ATOM 13252 C C . ALA D 1 380 ? 47.286 44.831 64.487 1.00 18.56 412 ALA D C 1
ATOM 13253 O O . ALA D 1 380 ? 46.403 45.588 64.934 1.00 18.75 412 ALA D O 1
ATOM 13255 N N . GLY D 1 381 ? 47.051 43.886 63.578 1.00 18.01 413 GLY D N 1
ATOM 13256 C CA . GLY D 1 381 ? 45.720 43.566 63.113 1.00 18.85 413 GLY D CA 1
ATOM 13257 C C . GLY D 1 381 ? 45.550 43.807 61.627 1.00 19.04 413 GLY D C 1
ATOM 13258 O O . GLY D 1 381 ? 46.403 44.432 60.997 1.00 20.18 413 GLY D O 1
ATOM 13259 N N . ARG D 1 382 ? 44.436 43.313 61.094 1.00 19.61 414 ARG D N 1
ATOM 13260 C CA . ARG D 1 382 ? 44.010 43.527 59.696 1.00 20.31 414 ARG D CA 1
ATOM 13261 C C . ARG D 1 382 ? 44.965 42.884 58.684 1.00 21.39 414 ARG D C 1
ATOM 13262 O O . ARG D 1 382 ? 45.095 43.345 57.547 1.00 22.88 414 ARG D O 1
ATOM 13270 N N . GLY D 1 383 ? 45.609 41.805 59.100 1.00 23.47 415 GLY D N 1
ATOM 13271 C CA . GLY D 1 383 ? 46.461 41.036 58.212 1.00 24.78 415 GLY D CA 1
ATOM 13272 C C . GLY D 1 383 ? 45.719 40.268 57.131 1.00 27.83 415 GLY D C 1
ATOM 13273 O O . GLY D 1 383 ? 44.488 40.232 57.110 1.00 25.60 415 GLY D O 1
ATOM 13274 N N . ASN D 1 384 ? 46.481 39.652 56.223 1.00 30.15 416 ASN D N 1
ATOM 13275 C CA . ASN D 1 384 ? 45.928 38.700 55.251 1.00 35.82 416 ASN D CA 1
ATOM 13276 C C . ASN D 1 384 ? 44.851 39.371 54.381 1.00 36.87 416 ASN D C 1
ATOM 13277 O O . ASN D 1 384 ? 43.898 38.727 53.963 1.00 41.06 416 ASN D O 1
ATOM 13282 N N . SER D 1 385 ? 45.008 40.672 54.146 1.00 32.99 417 SER D N 1
ATOM 13283 C CA . SER D 1 385 ? 44.012 41.488 53.446 1.00 34.70 417 SER D CA 1
ATOM 13284 C C . SER D 1 385 ? 42.574 41.372 53.969 1.00 32.86 417 SER D C 1
ATOM 13285 O O . SER D 1 385 ? 41.632 41.464 53.191 1.00 35.64 417 SER D O 1
ATOM 13288 N N . ARG D 1 386 ? 42.401 41.182 55.273 1.00 27.87 418 ARG D N 1
ATOM 13289 C CA . ARG D 1 386 ? 41.069 41.101 55.856 1.00 27.18 418 ARG D CA 1
ATOM 13290 C C . ARG D 1 386 ? 40.967 42.102 57.015 1.00 25.19 418 ARG D C 1
ATOM 13291 O O . ARG D 1 386 ? 41.953 42.716 57.382 1.00 24.65 418 ARG D O 1
ATOM 13299 N N . GLU D 1 387 ? 39.781 42.251 57.583 1.00 24.09 419 GLU D N 1
ATOM 13300 C CA . GLU D 1 387 ? 39.574 43.208 58.659 1.00 23.52 419 GLU D CA 1
ATOM 13301 C C . GLU D 1 387 ? 39.585 42.471 60.005 1.00 22.27 419 GLU D C 1
ATOM 13302 O O . GLU D 1 387 ? 40.364 42.795 60.917 1.00 20.28 419 GLU D O 1
ATOM 13308 N N . TRP D 1 388 ? 38.708 41.485 60.106 1.00 21.78 420 TRP D N 1
ATOM 13309 C CA . TRP D 1 388 ? 38.584 40.685 61.324 1.00 20.14 420 TRP D CA 1
ATOM 13310 C C . TRP D 1 388 ? 38.756 39.198 61.018 1.00 19.56 420 TRP D C 1
ATOM 13311 O O . TRP D 1 388 ? 38.541 38.733 59.904 1.00 20.54 420 TRP D O 1
ATOM 13322 N N . GLY D 1 389 ? 39.130 38.464 62.050 1.00 18.98 421 GLY D N 1
ATOM 13323 C CA . GLY D 1 389 ? 39.222 37.025 62.002 1.00 18.35 421 GLY D CA 1
ATOM 13324 C C . GLY D 1 389 ? 40.032 36.521 63.184 1.00 17.97 421 GLY D C 1
ATOM 13325 O O . GLY D 1 389 ? 40.138 37.213 64.215 1.00 18.64 421 GLY D O 1
ATOM 13326 N N . TYR D 1 390 ? 40.631 35.341 63.024 1.00 19.14 422 TYR D N 1
ATOM 13327 C CA . TYR D 1 390 ? 41.479 34.759 64.054 1.00 19.45 422 TYR D CA 1
ATOM 13328 C C . TYR D 1 390 ? 42.711 34.119 63.390 1.00 20.47 422 TYR D C 1
ATOM 13329 O O . TYR D 1 390 ? 42.640 32.995 62.903 1.00 19.99 422 TYR D O 1
ATOM 13338 N N . VAL D 1 391 ? 43.804 34.872 63.307 1.00 21.26 423 VAL D N 1
ATOM 13339 C CA . VAL D 1 391 ? 45.053 34.364 62.728 1.00 21.87 423 VAL D CA 1
ATOM 13340 C C . VAL D 1 391 ? 46.196 34.899 63.560 1.00 21.12 423 VAL D C 1
ATOM 13341 O O . VAL D 1 391 ? 46.246 36.101 63.878 1.00 19.73 423 VAL D O 1
ATOM 13345 N N . ASP D 1 392 ? 47.074 33.984 63.967 1.00 22.04 424 ASP D N 1
ATOM 13346 C CA . ASP D 1 392 ? 48.265 34.340 64.705 1.00 22.64 424 ASP D CA 1
ATOM 13347 C C . ASP D 1 392 ? 49.362 34.513 63.677 1.00 25.82 424 ASP D C 1
ATOM 13348 O O . ASP D 1 392 ? 49.373 33.819 62.640 1.00 29.97 424 ASP D O 1
ATOM 13353 N N . GLY D 1 393 ? 50.280 35.433 63.944 1.00 24.02 425 GLY D N 1
ATOM 13354 C CA . GLY D 1 393 ? 51.378 35.682 63.011 1.00 25.17 425 GLY D CA 1
ATOM 13355 C C . GLY D 1 393 ? 51.895 37.102 63.081 1.00 24.63 425 GLY D C 1
ATOM 13356 O O . GLY D 1 393 ? 51.657 37.827 64.056 1.00 24.06 425 GLY D O 1
ATOM 13357 N N . GLU D 1 394 ? 52.612 37.503 62.033 1.00 25.70 426 GLU D N 1
ATOM 13358 C CA . GLU D 1 394 ? 53.274 38.786 62.021 1.00 27.09 426 GLU D CA 1
ATOM 13359 C C . GLU D 1 394 ? 52.229 39.897 62.158 1.00 24.44 426 GLU D C 1
ATOM 13360 O O . GLU D 1 394 ? 51.148 39.804 61.592 1.00 22.71 426 GLU D O 1
ATOM 13366 N N . LEU D 1 395 ? 52.581 40.942 62.897 1.00 23.42 427 LEU D N 1
ATOM 13367 C CA . LEU D 1 395 ? 51.609 41.934 63.394 1.00 23.58 427 LEU D CA 1
ATOM 13368 C C . LEU D 1 395 ? 50.691 42.539 62.338 1.00 23.17 427 LEU D C 1
ATOM 13369 O O . LEU D 1 395 ? 49.498 42.672 62.575 1.00 22.58 427 LEU D O 1
ATOM 13374 N N . ARG D 1 396 ? 51.245 42.911 61.194 1.00 25.09 428 ARG D N 1
ATOM 13375 C CA . ARG D 1 396 ? 50.491 43.627 60.153 1.00 26.02 428 ARG D CA 1
ATOM 13376 C C . ARG D 1 396 ? 50.216 42.800 58.897 1.00 25.83 428 ARG D C 1
ATOM 13377 O O . ARG D 1 396 ? 49.200 42.989 58.241 1.00 24.60 428 ARG D O 1
ATOM 13385 N N . SER D 1 397 ? 51.109 41.885 58.553 1.00 25.92 429 SER D N 1
ATOM 13386 C CA . SER D 1 397 ? 50.934 41.103 57.330 1.00 27.37 429 SER D CA 1
ATOM 13387 C C . SER D 1 397 ? 49.978 39.929 57.527 1.00 26.42 429 SER D C 1
ATOM 13388 O O . SER D 1 397 ? 49.366 39.479 56.564 1.00 29.01 429 SER D O 1
ATOM 13391 N N . GLN D 1 398 ? 49.879 39.398 58.746 1.00 24.83 430 GLN D N 1
ATOM 13392 C CA . GLN D 1 398 ? 49.124 38.157 58.972 1.00 25.15 430 GLN D CA 1
ATOM 13393 C C . GLN D 1 398 ? 48.062 38.239 60.076 1.00 24.56 430 GLN D C 1
ATOM 13394 O O . GLN D 1 398 ? 46.951 37.707 59.911 1.00 25.15 430 GLN D O 1
ATOM 13400 N N . ALA D 1 399 ? 48.383 38.901 61.182 1.00 22.60 431 ALA D N 1
ATOM 13401 C CA . ALA D 1 399 ? 47.571 38.756 62.391 1.00 21.59 431 ALA D CA 1
ATOM 13402 C C . ALA D 1 399 ? 46.188 39.351 62.200 1.00 20.14 431 ALA D C 1
ATOM 13403 O O . ALA D 1 399 ? 46.028 40.419 61.587 1.00 19.00 431 ALA D O 1
ATOM 13405 N N . LEU D 1 400 ? 45.206 38.628 62.712 1.00 19.30 432 LEU D N 1
ATOM 13406 C CA . LEU D 1 400 ? 43.814 39.076 62.730 1.00 19.01 432 LEU D CA 1
ATOM 13407 C C . LEU D 1 400 ? 43.222 38.902 64.127 1.00 19.14 432 LEU D C 1
ATOM 13408 O O . LEU D 1 400 ? 43.437 37.868 64.774 1.00 18.11 432 LEU D O 1
ATOM 13413 N N . PHE D 1 401 ? 42.501 39.941 64.562 1.00 16.65 433 PHE D N 1
ATOM 13414 C CA . PHE D 1 401 ? 41.691 39.957 65.773 1.00 16.21 433 PHE D CA 1
ATOM 13415 C C . PHE D 1 401 ? 40.196 40.048 65.416 1.00 16.61 433 PHE D C 1
ATOM 13416 O O . PHE D 1 401 ? 39.819 40.346 64.275 1.00 17.39 433 PHE D O 1
ATOM 13424 N N . ASN D 1 402 ? 39.356 39.870 66.426 1.00 15.90 434 ASN D N 1
ATOM 13425 C CA . ASN D 1 402 ? 37.909 40.068 66.321 1.00 16.24 434 ASN D CA 1
ATOM 13426 C C . ASN D 1 402 ? 37.392 40.757 67.575 1.00 15.32 434 ASN D C 1
ATOM 13427 O O . ASN D 1 402 ? 37.163 40.115 68.598 1.00 15.81 434 ASN D O 1
ATOM 13432 N N . HIS D 1 403 ? 37.241 42.073 67.470 1.00 14.95 435 HIS D N 1
ATOM 13433 C CA . HIS D 1 403 ? 36.880 42.945 68.583 1.00 15.25 435 HIS D CA 1
ATOM 13434 C C . HIS D 1 403 ? 37.860 42.898 69.754 1.00 14.06 435 HIS D C 1
ATOM 13435 O O . HIS D 1 403 ? 37.489 42.601 70.888 1.00 14.61 435 HIS D O 1
ATOM 13442 N N . PRO D 1 404 ? 39.124 43.252 69.483 1.00 14.36 436 PRO D N 1
ATOM 13443 C CA . PRO D 1 404 ? 40.101 43.460 70.534 1.00 14.61 436 PRO D CA 1
ATOM 13444 C C . PRO D 1 404 ? 39.676 44.649 71.392 1.00 14.59 436 PRO D C 1
ATOM 13445 O O . PRO D 1 404 ? 39.316 45.712 70.867 1.00 15.46 436 PRO D O 1
ATOM 13449 N N . THR D 1 405 ? 39.684 44.467 72.707 1.00 14.89 437 THR D N 1
ATOM 13450 C CA . THR D 1 405 ? 38.976 45.370 73.599 1.00 14.89 437 THR D CA 1
ATOM 13451 C C . THR D 1 405 ? 39.811 45.819 74.777 1.00 15.26 437 THR D C 1
ATOM 13452 O O . THR D 1 405 ? 39.854 47.012 75.080 1.00 16.77 437 THR D O 1
ATOM 13456 N N . SER D 1 406 ? 40.480 44.872 75.428 1.00 15.17 438 SER D N 1
ATOM 13457 C CA . SER D 1 406 ? 41.278 45.153 76.597 1.00 13.46 438 SER D CA 1
ATOM 13458 C C . SER D 1 406 ? 42.754 44.931 76.285 1.00 13.89 438 SER D C 1
ATOM 13459 O O . SER D 1 406 ? 43.096 44.194 75.365 1.00 14.45 438 SER D O 1
ATOM 13462 N N . ILE D 1 407 ? 43.623 45.537 77.077 1.00 13.73 439 ILE D N 1
ATOM 13463 C CA . ILE D 1 407 ? 45.049 45.464 76.834 1.00 14.94 439 ILE D CA 1
ATOM 13464 C C . ILE D 1 407 ? 45.800 45.646 78.152 1.00 15.48 439 ILE D C 1
ATOM 13465 O O . ILE D 1 407 ? 45.388 46.415 79.031 1.00 16.30 439 ILE D O 1
ATOM 13470 N N . ALA D 1 408 ? 46.908 44.927 78.266 1.00 16.21 440 ALA D N 1
ATOM 13471 C CA . ALA D 1 408 ? 47.835 45.078 79.365 1.00 15.65 440 ALA D CA 1
ATOM 13472 C C . ALA D 1 408 ? 49.235 44.862 78.838 1.00 17.26 440 ALA D C 1
ATOM 13473 O O . ALA D 1 408 ? 49.418 44.134 77.863 1.00 18.57 440 ALA D O 1
ATOM 13475 N N . TYR D 1 409 ? 50.206 45.509 79.469 1.00 17.39 441 TYR D N 1
ATOM 13476 C CA . TYR D 1 409 ? 51.591 45.340 79.128 1.00 18.83 441 TYR D CA 1
ATOM 13477 C C . TYR D 1 409 ? 52.328 44.687 80.273 1.00 19.13 441 TYR D C 1
ATOM 13478 O O . TYR D 1 409 ? 52.403 45.213 81.386 1.00 19.59 441 TYR D O 1
ATOM 13487 N N . ASP D 1 410 ? 52.898 43.525 80.000 1.00 19.41 442 ASP D N 1
ATOM 13488 C CA . ASP D 1 410 ? 53.640 42.785 81.012 1.00 20.61 442 ASP D CA 1
ATOM 13489 C C . ASP D 1 410 ? 55.097 43.209 80.944 1.00 22.62 442 ASP D C 1
ATOM 13490 O O . ASP D 1 410 ? 55.818 42.791 80.048 1.00 23.95 442 ASP D O 1
ATOM 13513 N N . LYS D 1 412 ? 57.490 42.528 82.984 1.00 26.51 444 LYS D N 1
ATOM 13514 C CA . LYS D 1 412 ? 58.389 41.460 83.390 1.00 26.19 444 LYS D CA 1
ATOM 13515 C C . LYS D 1 412 ? 58.687 40.486 82.263 1.00 26.15 444 LYS D C 1
ATOM 13516 O O . LYS D 1 412 ? 59.810 40.017 82.123 1.00 26.37 444 LYS D O 1
ATOM 13522 N N . ARG D 1 413 ? 57.670 40.158 81.480 1.00 25.26 445 ARG D N 1
ATOM 13523 C CA . ARG D 1 413 ? 57.793 39.185 80.403 1.00 27.26 445 ARG D CA 1
ATOM 13524 C C . ARG D 1 413 ? 57.947 39.865 79.028 1.00 28.77 445 ARG D C 1
ATOM 13525 O O . ARG D 1 413 ? 58.130 39.179 78.019 1.00 29.33 445 ARG D O 1
ATOM 13533 N N . LYS D 1 414 ? 57.904 41.202 79.020 1.00 27.86 446 LYS D N 1
ATOM 13534 C CA . LYS D 1 414 ? 58.073 42.040 77.814 1.00 28.14 446 LYS D CA 1
ATOM 13535 C C . LYS D 1 414 ? 57.110 41.643 76.696 1.00 26.52 446 LYS D C 1
ATOM 13536 O O . LYS D 1 414 ? 57.503 41.269 75.581 1.00 26.44 446 LYS D O 1
ATOM 13542 N N . CYS D 1 415 ? 55.828 41.718 77.004 1.00 21.48 447 CYS D N 1
ATOM 13543 C CA . CYS D 1 415 ? 54.814 41.346 76.043 1.00 20.97 447 CYS D CA 1
ATOM 13544 C C . CYS D 1 415 ? 53.519 42.035 76.362 1.00 19.30 447 CYS D C 1
ATOM 13545 O O . CYS D 1 415 ? 53.315 42.459 77.498 1.00 20.06 447 CYS D O 1
ATOM 13548 N N . PHE D 1 416 ? 52.667 42.166 75.354 1.00 18.49 448 PHE D N 1
ATOM 13549 C CA . PHE D 1 416 ? 51.296 42.618 75.545 1.00 18.95 448 PHE D CA 1
ATOM 13550 C C . PHE D 1 416 ? 50.367 41.430 75.640 1.00 18.82 448 PHE D C 1
ATOM 13551 O O . PHE D 1 416 ? 50.579 40.402 74.971 1.00 18.15 448 PHE D O 1
ATOM 13559 N N . TYR D 1 417 ? 49.335 41.593 76.462 1.00 16.83 449 TYR D N 1
ATOM 13560 C CA . TYR D 1 417 ? 48.132 40.748 76.381 1.00 16.29 449 TYR D CA 1
ATOM 13561 C C . TYR D 1 417 ? 46.953 41.537 75.846 1.00 16.64 449 TYR D C 1
ATOM 13562 O O . TYR D 1 417 ? 46.722 42.677 76.259 1.00 16.93 449 TYR D O 1
ATOM 13571 N N . ILE D 1 418 ? 46.194 40.908 74.945 1.00 16.03 450 ILE D N 1
ATOM 13572 C CA . ILE D 1 418 ? 45.049 41.519 74.288 1.00 16.01 450 ILE D CA 1
ATOM 13573 C C . ILE D 1 418 ? 43.816 40.660 74.519 1.00 16.15 450 ILE D C 1
ATOM 13574 O O . ILE D 1 418 ? 43.823 39.455 74.224 1.00 16.19 450 ILE D O 1
ATOM 13579 N N . GLY D 1 419 ? 42.772 41.271 75.077 1.00 14.69 451 GLY D N 1
ATOM 13580 C CA . GLY D 1 419 ? 41.492 40.609 75.240 1.00 14.60 451 GLY D CA 1
ATOM 13581 C C . GLY D 1 419 ? 40.752 40.679 73.919 1.00 15.54 451 GLY D C 1
ATOM 13582 O O . GLY D 1 419 ? 40.171 41.713 73.568 1.00 16.11 451 GLY D O 1
ATOM 13583 N N . ASP D 1 420 ? 40.800 39.574 73.181 1.00 15.79 452 ASP D N 1
ATOM 13584 C CA . ASP D 1 420 ? 40.286 39.490 71.827 1.00 16.62 452 ASP D CA 1
ATOM 13585 C C . ASP D 1 420 ? 38.872 38.923 71.959 1.00 18.52 452 ASP D C 1
ATOM 13586 O O . ASP D 1 420 ? 38.653 37.717 71.866 1.00 16.96 452 ASP D O 1
ATOM 13591 N N . CYS D 1 421 ? 37.922 39.834 72.187 1.00 18.32 453 CYS D N 1
ATOM 13592 C CA A CYS D 1 421 ? 36.636 39.452 72.717 0.80 19.45 453 CYS D CA 1
ATOM 13593 C CA B CYS D 1 421 ? 36.607 39.494 72.701 0.20 19.74 453 CYS D CA 1
ATOM 13594 C C . CYS D 1 421 ? 35.848 38.455 71.882 1.00 19.68 453 CYS D C 1
ATOM 13595 O O . CYS D 1 421 ? 35.323 37.478 72.437 1.00 17.83 453 CYS D O 1
ATOM 13600 N N . ASP D 1 422 ? 35.768 38.663 70.572 1.00 18.15 454 ASP D N 1
ATOM 13601 C CA . ASP D 1 422 ? 34.956 37.753 69.768 1.00 18.15 454 ASP D CA 1
ATOM 13602 C C . ASP D 1 422 ? 35.711 36.539 69.223 1.00 18.65 454 ASP D C 1
ATOM 13603 O O . ASP D 1 422 ? 35.120 35.686 68.539 1.00 20.36 454 ASP D O 1
ATOM 13608 N N . ASN D 1 423 ? 36.985 36.430 69.602 1.00 17.77 455 ASN D N 1
ATOM 13609 C CA . ASN D 1 423 ? 37.711 35.153 69.530 1.00 15.77 455 ASN D CA 1
ATOM 13610 C C . ASN D 1 423 ? 37.773 34.394 70.886 1.00 15.22 455 ASN D C 1
ATOM 13611 O O . ASN D 1 423 ? 38.244 33.268 70.949 1.00 15.15 455 ASN D O 1
ATOM 13616 N N . HIS D 1 424 ? 37.301 35.043 71.944 1.00 14.62 456 HIS D N 1
ATOM 13617 C CA . HIS D 1 424 ? 37.161 34.443 73.277 1.00 14.22 456 HIS D CA 1
ATOM 13618 C C . HIS D 1 424 ? 38.476 34.013 73.879 1.00 14.79 456 HIS D C 1
ATOM 13619 O O . HIS D 1 424 ? 38.530 33.055 74.644 1.00 14.28 456 HIS D O 1
ATOM 13626 N N . ARG D 1 425 ? 39.535 34.728 73.494 1.00 15.44 457 ARG D N 1
ATOM 13627 C CA . ARG D 1 425 ? 40.889 34.362 73.845 1.00 15.50 457 ARG D CA 1
ATOM 13628 C C . ARG D 1 425 ? 41.710 35.563 74.300 1.00 14.95 457 ARG D C 1
ATOM 13629 O O . ARG D 1 425 ? 41.479 36.677 73.841 1.00 16.04 457 ARG D O 1
ATOM 13637 N N . VAL D 1 426 ? 42.701 35.309 75.150 1.00 14.69 458 VAL D N 1
ATOM 13638 C CA . VAL D 1 426 ? 43.742 36.279 75.404 1.00 15.28 458 VAL D CA 1
ATOM 13639 C C . VAL D 1 426 ? 44.877 36.017 74.408 1.00 16.60 458 VAL D C 1
ATOM 13640 O O . VAL D 1 426 ? 45.453 34.910 74.355 1.00 17.07 458 VAL D O 1
ATOM 13644 N N . ARG D 1 427 ? 45.148 37.017 73.587 1.00 16.34 459 ARG D N 1
ATOM 13645 C CA . ARG D 1 427 ? 46.275 36.966 72.647 1.00 17.17 459 ARG D CA 1
ATOM 13646 C C . ARG D 1 427 ? 47.510 37.647 73.264 1.00 17.78 459 ARG D C 1
ATOM 13647 O O . ARG D 1 427 ? 47.413 38.456 74.198 1.00 17.50 459 ARG D O 1
ATOM 13655 N N . LYS D 1 428 ? 48.671 37.292 72.747 1.00 18.44 460 LYS D N 1
ATOM 13656 C CA . LYS D 1 428 ? 49.919 37.836 73.204 1.00 18.06 460 LYS D CA 1
ATOM 13657 C C . LYS D 1 428 ? 50.633 38.446 72.017 1.00 19.81 460 LYS D C 1
ATOM 13658 O O . LYS D 1 428 ? 50.602 37.894 70.890 1.00 19.96 460 LYS D O 1
ATOM 13664 N N . ILE D 1 429 ? 51.284 39.574 72.261 1.00 19.53 461 ILE D N 1
ATOM 13665 C CA . ILE D 1 429 ? 52.178 40.170 71.265 1.00 19.62 461 ILE D CA 1
ATOM 13666 C C . ILE D 1 429 ? 53.581 40.210 71.850 1.00 20.50 461 ILE D C 1
ATOM 13667 O O . ILE D 1 429 ? 53.793 40.771 72.933 1.00 22.49 461 ILE D O 1
ATOM 13672 N N . ALA D 1 430 ? 54.531 39.604 71.139 1.00 21.52 462 ALA D N 1
ATOM 13673 C CA . ALA D 1 430 ? 55.895 39.433 71.612 1.00 22.95 462 ALA D CA 1
ATOM 13674 C C . ALA D 1 430 ? 56.773 38.991 70.444 1.00 23.32 462 ALA D C 1
ATOM 13675 O O . ALA D 1 430 ? 56.261 38.619 69.384 1.00 23.58 462 ALA D O 1
ATOM 13677 N N . PRO D 1 431 ? 58.093 39.000 70.641 1.00 26.68 463 PRO D N 1
ATOM 13678 C CA . PRO D 1 431 ? 58.965 38.471 69.586 1.00 28.35 463 PRO D CA 1
ATOM 13679 C C . PRO D 1 431 ? 58.672 37.002 69.272 1.00 29.33 463 PRO D C 1
ATOM 13680 O O . PRO D 1 431 ? 58.327 36.230 70.174 1.00 27.11 463 PRO D O 1
ATOM 13684 N N . GLU D 1 432 ? 58.800 36.625 68.007 1.00 29.42 464 GLU D N 1
ATOM 13685 C CA A GLU D 1 432 ? 58.598 35.246 67.566 0.50 31.58 464 GLU D CA 1
ATOM 13686 C CA B GLU D 1 432 ? 58.566 35.243 67.611 0.50 31.96 464 GLU D CA 1
ATOM 13687 C C . GLU D 1 432 ? 59.658 34.348 68.202 1.00 35.18 464 GLU D C 1
ATOM 13688 O O . GLU D 1 432 ? 60.828 34.720 68.233 1.00 37.59 464 GLU D O 1
ATOM 13699 N N . GLU D 1 433 ? 59.261 33.179 68.696 1.00 36.39 465 GLU D N 1
ATOM 13700 C CA . GLU D 1 433 ? 60.224 32.188 69.196 1.00 40.41 465 GLU D CA 1
ATOM 13701 C C . GLU D 1 433 ? 60.192 30.906 68.356 1.00 49.40 465 GLU D C 1
ATOM 13702 O O . GLU D 1 433 ? 59.260 30.689 67.574 1.00 53.51 465 GLU D O 1
#

Nearest PDB structures (foldseek):
  4hw6-assembly2_B  TM=9.926E-01  e=1.342E-82  Bacteroides ovatus ATCC 8483
  3tc9-assembly1_B  TM=7.820E-01  e=2.593E-53  Bacteroides thetaiotaomicron
  3kya-assembly1_A-2  TM=7.288E-01  e=4.800E-39  Bacteroides thetaiotaomicron
  5yzv-assembly1_B  TM=5.619E-01  e=1.418E-07  Thermomonospora curvata
  8gei-assembly1_B  TM=5.603E-01  e=8.901E-06  Homo sapiens

Foldseek 3Di:
DADAADLVDAWEFEDKPPLEDEFFDKIKTFTARLGFDLVFKWKDQLRHTWRWDGDHGGITITTHHHPNCNQKIKMFGADPVRHTSHMYIYPRGRHYDFFKWKFFQAADADPVLPGWDAAKWARVDHIFFQAQAEAQPVCQQQWDWGDGFQGFTWIQGNVRRIIHTDDDVARGFQEDDAFLQRWWTARAAADQPDAGIKIQGVVVVSPDIDGLHGAHRKHEWEAQNPQRWTWIAHQPDPIKIARPVPSDTGGPLDPDHNAHWYWYAQNVSQKIWIHRQQFFFIWIWGADPVVRGIDDIDTLQADGNDADQAWFGNVGTAARWADKDWDADPVCPPPPHRTWIWTQRQVQQFIWIQGPVSTIGTFAACAPVHRADQWMTGGHNTGHAHRFHYWDAHVVGWMWTCRNSSRGTMIIGTDD/DAADLVDAWFWEAKPPLEDEFFDKIKTFTARLGFDLVFKWKDALNHTWRWDGDDGGMTITTHHHPNCVQKIKMFGADPVRDTSHMDIYPGGRHYDFAKWKFFFAADADPVLPGWDQFKFARHPHIFFQAQAAAQPVCQQQWDWGDGFQGFTWIQGNVRRIIHTADDPARGFQEDDAFLVRWWTARAAADQPDAGIKIQGVVVVRRDIDGQHGAHRWHEWEQQNPQRWTWIDHQVDPIWTARSVPSDTGGPLDPDHNAHWYWYAQNVSQWIWIHRQQQFFIWIWGQDPVVRGIDDIDTQDDDGNDADQAWFRNVGTAARWADKDWDADVVCPPPPRRTWIWTQRFVQQFIWIQGPVRTIDTFAACAPVGRADQFMTGGHHTHHAHRFHYWDAHVVGWMWTCRNSSSTIMIIDIDD/DAAAADLVDAWEFEDKPPLEDEFFDKIKTFTARLGFDLVFKWKDQLNHTWAWDGDHGGITITTHHHPNCVQKIKMFGADPVRHTRYMYIYPRGRHYDFAKWKFFFAADADPVLPGWDAAKFARVPHIFFQAQFEDQPVPQQQWDWGDGFQGFTWIQGNVRRIIHTDDDVARGFQEDDAFPVRWWTARAAADQQDAGIKIQGVVVVSPDIDGQHGAHRWHEFEQQQPQRWTWIDHQVDPIWTARSVPRDTGGPLDPDHNAHWYWYAQNVSQWIWIHRQQQFFIWIWGADPVPRGIDDIDTQQADGNDADQAWFRNVGTAARWADKDWDADVVCPPHPHRTWIWTQRFVQQFIWIAGPVRTIDTFAACAPVHRADQFITHGHNTGHAHRFHYWDAHVQGWMWTCRNSSRTTMIIGTDD/DADAADLVDAWEFEDKPPLEDEFFDKMKTFTARLGFDLVFKWKDALRHTWAWDGDHGGITITTHHPPSCVQKIKMFGADVVRDTRHMYIYPGGRHYDFFKWKFFFAADADPVLPGWDQAKWARVDHIFFQAQFEDQPVCQQQWDWGDGFQGWTWIQGNVRRIIHTDDDVARGFQEDDAFLVRWWTAHAAADQPDAGIKIQGVVVVSPDIDGLHGAHRKHEWEQQQPQRWTWIAHQVDPIWTARSVPSDTGGPLDPDHNAHWYWYAQNVSQWIWIDRQQQFFIWIWGADPPVRGIDYIDTQQADGNDADQAWFRNVGTAARWADKDWDADPVCPPPPRRTWIWTQRFVQQFIWIAGPVRTIDTFAACAPVHRADQFMTGGHNTGHAHRFHYWDAHVVGWMWTCRNSSRGIMIIDIDD

Solvent-accessible surface area: 70273 Å² total

CATH classification: 2.60.40.10 (+1 more: 2.120.10.30)

Sequence (1662 aa):
SGTPFNPKEEIVVEKFLPTEGRKGTRRVVVYGRNFGNDVVSKVKVTIGGYPAKVINVKGESLLCICPSKAYEGDVKVSVVGDDEAELKSGVCEAKFDYQYNNYVVTTFLGKLYENNTKWDVLAGPFDDCGAFDNIWRFDPNSNYDDLYWVGQRDAFRHVDFVNQQYVDIKTTNIGQCADVNFTLNNGDVVVDDQSSDTNTGIYLLFTRASGFTERLSLCNARGAKTCAVHPQNGKIYYTRYHHAISSYDPATGTLTEEEVDTKGSNFHIVWHPTGDWAYIIYNGKHCIYRRVDYNREETGKLAVPYIVCGQHSSSPGWVDGGTGARLWGPNQGIFVKNEAYAGEEDEYDFYFCDRDSHTVRVLTPEGRVTTYAGRGNSREWGYVDGELRSQALFNHPTSIAYDKRKCFYIGDCCDNHRVRKIAPEEETPFNPKEEIVVEKFLPTEGRKKGTRVVVYGRNFGNDVVSKVKVTIGGYPAKVINVKGESLLCICPSKAYEGDVKVSVVGDDEAELKSGVCEAKFDYQYNYVVTTFLGKLYENNTKWDVLAGPFDDDCGAFDNIWRFDPNSNYDDLYWVGQRDAFRHVDFVNQQYVDIKTTNIGQCADVNFTLNNGDVVVDDQSSDTNTGIYLLFTRASGFTERLSLCNARGAKTCAVHPQNGKIYYTRYHHAISSYDPATGTLLTEEEVDTKGSNFHIVWHPTGDWAYIIYNGKHCIYRRVDYNRETGKLAVPYIVCGQHSSPGWVDGGTGARLWGPNQGIFVKNEAYAGEEDEYDFYFCDRDSHTVRVLTPEGRVTTTYAGRGNSRREWGYVDGELRSQALFNHPTSIAYDKRKCFYIGDCCDNHRVRKIAPEESGTPFNPKEEIVVEKFLPTEGRKGTRVVVYGRNFGNDVSKVKVTIGGYPAKVINVKGESLLCICPSKAYEGDVKVSVVGDDEAELKSGVCEAKFDYQYNYVVTTFLGKKLYENNTKWDVLAGPFDDCGAFDNIWRFDPNSNYDDLYWVGQRDAFRHVDFVNQYVDIKTTNIGQCADVNFTLNNGDVVVDDQSSDTNTGIYLLFTRASGFTERLSLCNARGAKTCAVHPQNGKIYYTRYHHAISSYYDPATGTLTEEEEEVDTKGSNFHIVWHPTGDWAYIIYNGKHCIYRRVDYNRETGKLAVPYIVCGQHSSSPGWVDGGTGARLWGPNQGIFVKNEAYAGEEDEYDFYFCDRDSHTVRVLTPEGRVTTYAGRGNSREWGYVDGELRSQALFNHPTSIAYDKRKKCFYIGDCCDNHRVRKIAPEESGTPFNPKEEIVVEKFLPTEGRRKGTRVVVYGRNFGNDVSKVKVTIGGYPAKVINVKGESLLCICPSKAYEGDVKVSVVGDDEAELKSGVCEAKFDYQYNYVVTTFLGKLYENNTKWDVLAGPFDDCGAFDNIWRFDPNSNYDDLYWVGQRDAFRHVDFVNQQYVDIKTTNIGQCADVNFTLNNGDVVVDDQSSDTNTGIYLLFTRASGFTERLSLCNARGAKTCAVHPQNGKIYYTRYHHAISSYDPATGTLTEEEVDTKGSNFHIVWHPTGDWAYIIYNGKHCIYRVDYNRETGKLAVPYIVCGQHSSSPGWVDGGTGARLWGPNQGIFVKNEAYAGEEDEYDFYFCDRDSHTVRVLTPEGRVTTYAGRGNSREWGYVDGELRSQALFNHPTSIAYDKRKCFYIGDCCDNHRVRKIAPEEE

Radius of gyration: 42.54 Å; Cα contacts (8 Å, |Δi|>4): 5057; chains: 4; bounding box: 88×102×129 Å

Secondary structure (DSSP, 8-state):
--SPP-TTSPPEEEEEESSEE-TT-EEEEEEE---S-GGGEEEEETTEEEEEEEE-SSEEEEEPPTT-TT--EEEEEE-TTS-EEEEEE-SSPPEE---EEEEEEE---BTTTTB-----EETTS----S------TTTTT-EEEE--BTS-EEEEETTTTEEEEE----S-EEEE---TT---EEE--S-TTSEEEEEE-GGGTT--EEEEEE-SSB---EE-TTT--EEE-BTT---EEE-TTT--EES------SS-EEEEE-TTSSEEEEEETTTTEEEEEEB-TTT-PBPPPEEEEE-TT----B---TTSB-SSEEEEEEEE-GGGTTSS--EEEEEEETTTTEEEEE-TTS-EEEEE---TT-SS--B-EETTTT-B-SSEEEEEE-----EEEEEGGGTEEEEEEE--/----TTS--EEEEEESSEE-TT-EEEEEEE---S-GGGEEEEETTEEEEEEEE-SSEEEEEPPTT-TT--EEEEEE-TT-SEEEEEE-SSPPEE---EEEEEEE---BTTTTB--B--EETTSSB--S------TTTTT-EEEE--BTS-EEEEETTTTEEEEE----S-EEEE---TT---EEE--S-TTSEEEEEE-GGGTS-SEEEEEE-SSB---EE-TTT--EEE-BTT---EEE-TTT--EES------SS-EEEEE-TTSSEEEEEETTTTEEEEEEB-TTT--BPPPEEEEE-TT----B---TTSB-SSEEEEEEEE-GGGTTSS--EEEEEEETTTTEEEEE-TT--EEEEEE--TT-SS--B-EETTTT-B-SSEEEEEE-----EEEEEGGGTEEEEEEE--/--SPP-TTS--EEEEEESSEEETT-EEEEEEE---S-GGGEEEEETTEEEEEEEE-SSEEEEEPPTT-TT--EEEEEE-TT--EEEEEE-SSPPEEE--EEEEEEE---BTTTTB-----EETTSS---S------TTTTT-EEEE--BTS-EEEEETTTTEEEEE----S-EEEE---TT---EEE--S-TTSEEEEEE-GGGTT--EEEEEE-SSB---EE-TTT--EEE-BTT---EEEETTTTEEES------SS-EEEEE-TTSSEEEEEETTTTEEEEEEB-TTT-PBPPPEEEEE-TT----B---TTSB-SSEEEEEEEE-GGGTTSS--EEEEEEETTTTEEEEE-TT--EEEEEE--TT-SS--B-EETTTT-B-SSEEEEEE-----EEEEEGGGTEEEEEEE--/--PPP-TTSPPEEEEEESSEE-TT-EEEEEEE---S-GGGEEEEETTEEE-EEEE-SSEEEEEPPTT-TT--EEEEEE-SS-SEEEEEE-SS--EE---EEEEEEE---BTTTTB--B--EETTSSB--S------TTTTT-EEEE--BTS-EEEEETTTTEEEEE----S-EEEE---TT---EEE--S-TTSEEEEEE-GGGTT--EEEEEE-SSB---EE-TTT--EEE-BTT---EEE-TTT--EES------SS-EEEEE-TTSSEEEEEETTTTEEEEEEB-TTT-PBPPPEEEEE-TT----B---TTSB-SSEEEEEEEE-GGGTTSS--EEEEEEETTTTEEEEE-TT--EEEEE---TT-SS--B-EETTTT-B-SSEEEEEE-----EEEEEGGGTEEEEEEE--

B-factor: mean 28.51, std 16.36, range [10.79, 149.9]